Protein AF-0000000072234169 (afdb_homodimer)

Secondary structure (DSSP, 8-state):
-GGGGPPPS-SSB-TTT--BGGGSPTT--S-EEETTSTT---B-HHHHHHHTTT-TTS-EEEEETTTTEEEEE-TGGGT--EE-SGGGSPPTT--SPPEEEEEEETTEEEEEEEE---STTPPPHHHHHHHTTEEES-SSS-SEEEEHHHHHHHHHHHHHT---HHHHHHHHHHHH-SS-GGGSPP-HHHHHHHHHHHHHHHHHHHHT----SSPPTTTT----SSS--TTTTPPTTGGG--GGGGGGGPEEEEEEEESSS-B------TT---TTTTTSSB--HHHHHHHHHHSPPPP----SS----TT---S--SSB-EEEEEEETTSPEEEEEEEEE-SS--HHHHHHHHHHHHGGGTT-SEEEEEETTHHHHTTTHHHIIIIIIHHHHTT-SS-S-----EEEEEB-HHHHTTS-HHHHHHSBTTTSTT-TT--S-HHHHHHHHHGGGHHHHTTS-HHHHHHHHHHHHHHHHHHHHHHHHHHHHHHHHHHHHHHHHHHHHHHHHHHTS-HHHHHHHHHHHHHHHHHHTSGGG-TT---TTS--GGG---HHHHHHHHHHHHHHTT-HHHHHHHHHHHHHHHHHHHHHHHHHHHHHS-S-HHHHHHHHHHHHHHHHHHHHHHHHIIIIIHHHHHHHHHHHHHTT--TT--SS-HHHHHHTT--TTS---SS-TTT----GGGS-HHHHTSGGGHHHHHHHHHHHHHHHHHHHHHHHHHHHHHHHHHHHHHH--S-S--HHHHHHHHHHHHHHHHHHHHHHHHHHHHHHTT--TT-SSS----GGG-------GGG--TTSTT----TTS---GGGGGS-SSHHHHHHHHHHHHHHHHHHHHHHHHHHHHHHHHHHHHHHHHHHHHHHHHHHHHHHHHHHTT-HHHHHHHHHHHHHHHHHHHHHHHHS-GGGGS----/--GGGPPPS-SSB-TTT--BGGGSPTT--S-EEETTSTT---B-HHHHHHHTTT-TTS-EEEEETTTTEEEEE-TGGGT--EE-SGGGSPPTT--SPPEEEEEEETTEEEEEEEE---STTPPPHHHHHHHTTEEES-SSS-SEEEEHHHHHHHHHHHHHS---HHHHHHHHHHHH-SS-GGGSPP-HHHHHHHHHHHHHHHHHHHHT----SSPPTTTT----SSS--TTTTPPTTGGG--GGGGGGGPEEEEEEEESSS-B------TT---TTTTTSSB--HHHHHHHHHHSPPPP----SS----TT---S--SSB-EEEEEEETTSPEEEEEEEEE-SS--HHHHHHHHHHHHGGGTT-SEEEEEETTHHHHTTTHHHIIIIIIHHHHTT-SS-S-----EEEEEB-HHHHTTS-HHHHHHSBTTTSTT-TT--S-HHHHHHHHHGGGHHHHTTS-HHHHHHHHHHHHHHHHHHHHHHHHHHHHHHHHHHHHHHHHHHHHHHHHHHTS-HHHHHHHHHHHHHHHHHHTSGGG-TT---TTS--GGG---HHHHHHHHHHHHHHTT-HHHHHHHHHHHHHHHHHHHHHHHHHHHHHS-S-HHHHHHHHHHHHHHHHHHHHHHHHIIIIIHHHHHHHHHHHHHTT--TT--SS-HHHHHHTT--TTS---S--TTS----GGGS-HHHHTSGGGHHHHHHHHHHHHHHHHHHHHHHHHHHHHHHHHHHHHHH--S-S--HHHHHHHHHHHHHHHHHHHHHHHHHHHHHHTT--TT-SSS----GGG-------GGG--TTSTT----TTS---GGGGGS-SSHHHHHHHHHHHHHHHHHHHHHHHHHHHHHHHHHHHHHHHHHHHHHHHHHHHHHHHHHHTT-HHHHHHHHHHHHHHHHHHHHHHHHS-GGGGS----

Structure (mmCIF, N/CA/C/O backbone):
data_AF-0000000072234169-model_v1
#
loop_
_entity.id
_entity.type
_entity.pdbx_description
1 polymer 'CxC2-like cysteine cluster KDZ transposase-associated domain-containing protein'
#
loop_
_atom_site.group_PDB
_atom_site.id
_atom_site.type_symbol
_atom_site.label_atom_id
_atom_site.label_alt_id
_atom_site.label_comp_id
_atom_site.label_asym_id
_atom_site.label_entity_id
_atom_site.label_seq_id
_atom_site.pdbx_PDB_ins_code
_atom_site.Cartn_x
_atom_site.Cartn_y
_atom_site.Cartn_z
_atom_site.occupancy
_atom_site.B_iso_or_equiv
_atom_site.auth_seq_id
_atom_site.auth_comp_id
_atom_site.auth_asym_id
_atom_site.auth_atom_id
_atom_site.pdbx_PDB_model_num
ATOM 1 N N . MET A 1 1 ? 2.002 -18.478 -27.865 1 85.75 1 MET A N 1
ATOM 2 C CA . MET A 1 1 ? 1.837 -19.131 -26.569 1 85.75 1 MET A CA 1
ATOM 3 C C . MET A 1 1 ? 1.195 -20.505 -26.73 1 85.75 1 MET A C 1
ATOM 5 O O . MET A 1 1 ? 1.569 -21.454 -26.039 1 85.75 1 MET A O 1
ATOM 9 N N . ASP A 1 2 ? 0.266 -20.569 -27.636 1 86.53 2 ASP A N 1
ATOM 10 C CA . ASP A 1 2 ? -0.347 -21.874 -27.866 1 86.53 2 ASP A CA 1
ATOM 11 C C . ASP A 1 2 ? 0.666 -22.864 -28.435 1 86.53 2 ASP A C 1
ATOM 13 O O . ASP A 1 2 ? 0.615 -24.057 -28.13 1 86.53 2 ASP A O 1
ATOM 17 N N . ALA A 1 3 ? 1.554 -22.368 -29.205 1 84.39 3 ALA A N 1
ATOM 18 C CA . ALA A 1 3 ? 2.574 -23.238 -29.785 1 84.39 3 ALA A CA 1
ATOM 19 C C . ALA A 1 3 ? 3.452 -23.853 -28.7 1 84.39 3 ALA A C 1
ATOM 21 O O . ALA A 1 3 ? 3.954 -24.969 -28.857 1 84.39 3 ALA A O 1
ATOM 22 N N . LEU A 1 4 ? 3.594 -23.212 -27.6 1 85.9 4 LEU A N 1
ATOM 23 C CA . LEU A 1 4 ? 4.392 -23.719 -26.488 1 85.9 4 LEU A CA 1
ATOM 24 C C . LEU A 1 4 ? 3.707 -24.91 -25.826 1 85.9 4 LEU A C 1
ATOM 26 O O . LEU A 1 4 ? 4.359 -25.712 -25.154 1 85.9 4 LEU A O 1
ATOM 30 N N . GLU A 1 5 ? 2.387 -25.024 -26.101 1 90.58 5 GLU A N 1
ATOM 31 C CA . GLU A 1 5 ? 1.614 -26.11 -25.504 1 90.58 5 GLU A CA 1
ATOM 32 C C . GLU A 1 5 ? 1.416 -27.255 -26.494 1 90.58 5 GLU A C 1
ATOM 34 O O . GLU A 1 5 ? 0.746 -28.241 -26.183 1 90.58 5 GLU A O 1
ATOM 39 N N . ALA A 1 6 ? 2.085 -27.17 -27.627 1 91.32 6 ALA A N 1
ATOM 40 C CA . ALA A 1 6 ? 1.888 -28.167 -28.677 1 91.32 6 ALA A CA 1
ATOM 41 C C . ALA A 1 6 ? 2.428 -29.528 -28.249 1 91.32 6 ALA A C 1
ATOM 43 O O . ALA A 1 6 ? 3.384 -29.608 -27.473 1 91.32 6 ALA A O 1
ATOM 44 N N . PRO A 1 7 ? 1.748 -30.565 -28.68 1 92.73 7 PRO A N 1
ATOM 45 C CA . PRO A 1 7 ? 2.301 -31.897 -28.426 1 92.73 7 PRO A CA 1
ATOM 46 C C . PRO A 1 7 ? 3.673 -32.098 -29.066 1 92.73 7 PRO A C 1
ATOM 48 O O . PRO A 1 7 ? 3.99 -31.456 -30.07 1 92.73 7 PRO A O 1
ATOM 51 N N . PRO A 1 8 ? 4.474 -32.909 -28.439 1 92.2 8 PRO A N 1
ATOM 52 C CA . PRO A 1 8 ? 5.746 -33.223 -29.094 1 92.2 8 PRO A CA 1
ATOM 53 C C . PRO A 1 8 ? 5.56 -33.891 -30.455 1 92.2 8 PRO A C 1
ATOM 55 O O . PRO A 1 8 ? 4.643 -34.697 -30.631 1 92.2 8 PRO A O 1
ATOM 58 N N . VAL A 1 9 ? 6.424 -33.532 -31.394 1 83.99 9 VAL A N 1
ATOM 59 C CA . VAL A 1 9 ? 6.332 -34.016 -32.768 1 83.99 9 VAL A CA 1
ATOM 60 C C . VAL A 1 9 ? 6.589 -35.521 -32.804 1 83.99 9 VAL A C 1
ATOM 62 O O . VAL A 1 9 ? 5.946 -36.249 -33.563 1 83.99 9 VAL A O 1
ATOM 65 N N . GLN A 1 10 ? 7.599 -35.991 -32.011 1 84.03 10 GLN A N 1
ATOM 66 C CA . GLN A 1 10 ? 7.934 -37.41 -31.978 1 84.03 10 GLN A CA 1
ATOM 67 C C . GLN A 1 10 ? 8.077 -37.908 -30.543 1 84.03 10 GLN A C 1
ATOM 69 O O . GLN A 1 10 ? 8.632 -37.212 -29.69 1 84.03 10 GLN A O 1
ATOM 74 N N . LEU A 1 11 ? 7.39 -39.033 -30.315 1 90.16 11 LEU A N 1
ATOM 75 C CA . LEU A 1 11 ? 7.473 -39.647 -28.994 1 90.16 11 LEU A CA 1
ATOM 76 C C . LEU A 1 11 ? 8.178 -40.997 -29.066 1 90.16 11 LEU A C 1
ATOM 78 O O . LEU A 1 11 ? 7.856 -41.911 -28.303 1 90.16 11 LEU A O 1
ATOM 82 N N . ILE A 1 12 ? 9.136 -40.993 -29.991 1 91.79 12 ILE A N 1
ATOM 83 C CA . ILE A 1 12 ? 9.813 -42.271 -30.176 1 91.79 12 ILE A CA 1
ATOM 84 C C . ILE A 1 12 ? 11.21 -42.208 -29.563 1 91.79 12 ILE A C 1
ATOM 86 O O . ILE A 1 12 ? 11.616 -43.115 -28.832 1 91.79 12 ILE A O 1
ATOM 90 N N . ARG A 1 13 ? 11.917 -41.047 -29.832 1 94.72 13 ARG A N 1
ATOM 91 C CA . ARG A 1 13 ? 13.28 -40.877 -29.339 1 94.72 13 ARG A CA 1
ATOM 92 C C . ARG A 1 13 ? 13.436 -39.549 -28.606 1 94.72 13 ARG A C 1
ATOM 94 O O . ARG A 1 13 ? 12.754 -38.573 -28.927 1 94.72 13 ARG A O 1
ATOM 101 N N . CYS A 1 14 ? 14.296 -39.609 -27.634 1 94.94 14 CYS A N 1
ATOM 102 C CA . CYS A 1 14 ? 14.621 -38.374 -26.929 1 94.94 14 CYS A CA 1
ATOM 103 C C . CYS A 1 14 ? 15.456 -37.449 -27.806 1 94.94 14 CYS A C 1
ATOM 105 O O . CYS A 1 14 ? 16.49 -37.857 -28.338 1 94.94 14 CYS A O 1
ATOM 107 N N . PRO A 1 15 ? 15.074 -36.262 -28.018 1 89.13 15 PRO A N 1
ATOM 108 C CA . PRO A 1 15 ? 15.839 -35.332 -28.852 1 89.13 15 PRO A CA 1
ATOM 109 C C . PRO A 1 15 ? 17.211 -35.007 -28.266 1 89.13 15 PRO A C 1
ATOM 111 O O . PRO A 1 15 ? 18.123 -34.617 -29 1 89.13 15 PRO A O 1
ATOM 114 N N . SER A 1 16 ? 17.391 -35.199 -26.972 1 88.59 16 SER A N 1
ATOM 115 C CA . SER A 1 16 ? 18.638 -34.829 -26.312 1 88.59 16 SER A CA 1
ATOM 116 C C . SER A 1 16 ? 19.645 -35.973 -26.35 1 88.59 16 SER A C 1
ATOM 118 O O . SER A 1 16 ? 20.809 -35.772 -26.705 1 88.59 16 SER A O 1
ATOM 120 N N . CYS A 1 17 ? 19.236 -37.209 -26.027 1 92.55 17 CYS A N 1
ATOM 121 C CA . CYS A 1 17 ? 20.184 -38.315 -25.96 1 92.55 17 CYS A CA 1
ATOM 122 C C . CYS A 1 17 ? 19.969 -39.288 -27.113 1 92.55 17 CYS A C 1
ATOM 124 O O . CYS A 1 17 ? 20.726 -40.247 -27.271 1 92.55 17 CYS A O 1
ATOM 126 N N . ALA A 1 18 ? 18.934 -39.234 -27.871 1 92.56 18 ALA A N 1
ATOM 127 C CA . ALA A 1 18 ? 18.631 -40.012 -29.07 1 92.56 18 ALA A CA 1
ATOM 128 C C . ALA A 1 18 ? 18.248 -41.445 -28.711 1 92.56 18 ALA A C 1
ATOM 130 O O . ALA A 1 18 ? 18.077 -42.288 -29.594 1 92.56 18 ALA A O 1
ATOM 131 N N . GLN A 1 19 ? 18.034 -41.697 -27.456 1 95.45 19 GLN A N 1
ATOM 132 C CA . GLN A 1 19 ? 17.609 -43.028 -27.034 1 95.45 19 GLN A CA 1
ATOM 133 C C . GLN A 1 19 ? 16.098 -43.193 -27.174 1 95.45 19 GLN A C 1
ATOM 135 O O . GLN A 1 19 ? 15.359 -42.206 -27.182 1 95.45 19 GLN A O 1
ATOM 140 N N . LYS A 1 20 ? 15.704 -44.435 -27.249 1 96.26 20 LYS A N 1
ATOM 141 C CA . LYS A 1 20 ? 14.279 -44.72 -27.388 1 96.26 20 LYS A CA 1
ATOM 142 C C . LYS A 1 20 ? 13.545 -44.513 -26.066 1 96.26 20 LYS A C 1
ATOM 144 O O . LYS A 1 20 ? 14.04 -44.904 -25.007 1 96.26 20 LYS A O 1
ATOM 149 N N . LEU A 1 21 ? 12.419 -43.917 -26.147 1 95.89 21 LEU A N 1
ATOM 150 C CA . LEU A 1 21 ? 11.631 -43.63 -24.953 1 95.89 21 LEU A CA 1
ATOM 151 C C . LEU A 1 21 ? 11.1 -44.917 -24.33 1 95.89 21 LEU A C 1
ATOM 153 O O . LEU A 1 21 ? 10.906 -44.989 -23.114 1 95.89 21 LEU A O 1
ATOM 157 N N . CYS A 1 22 ? 10.84 -45.945 -25.139 1 94.01 22 CYS A N 1
ATOM 158 C CA . CYS A 1 22 ? 10.314 -47.218 -24.658 1 94.01 22 CYS A CA 1
ATOM 159 C C . CYS A 1 22 ? 11.295 -47.888 -23.704 1 94.01 22 CYS A C 1
ATOM 161 O O . CYS A 1 22 ? 10.907 -48.748 -22.911 1 94.01 22 CYS A O 1
ATOM 163 N N . ASP A 1 23 ? 12.588 -47.501 -23.759 1 94.06 23 ASP A N 1
ATOM 164 C CA . ASP A 1 23 ? 13.63 -48.096 -22.927 1 94.06 23 ASP A CA 1
ATOM 165 C C . ASP A 1 23 ? 13.737 -47.379 -21.584 1 94.06 23 ASP A C 1
ATOM 167 O O . ASP A 1 23 ? 14.49 -47.804 -20.705 1 94.06 23 ASP A O 1
ATOM 171 N N . LYS A 1 24 ? 13.02 -46.315 -21.482 1 95.42 24 LYS A N 1
ATOM 172 C CA . LYS A 1 24 ? 13.086 -45.542 -20.246 1 95.42 24 LYS A CA 1
ATOM 173 C C . LYS A 1 24 ? 12.17 -46.133 -19.178 1 95.42 24 LYS A C 1
ATOM 175 O O . LYS A 1 24 ? 11.452 -47.102 -19.436 1 95.42 24 LYS A O 1
ATOM 180 N N . LEU A 1 25 ? 12.232 -45.672 -17.899 1 92.48 25 LEU A N 1
ATOM 181 C CA . LEU A 1 25 ? 11.431 -46.15 -16.778 1 92.48 25 LEU A CA 1
ATOM 182 C C . LEU A 1 25 ? 9.947 -46.151 -17.131 1 92.48 25 LEU A C 1
ATOM 184 O O . LEU A 1 25 ? 9.447 -45.197 -17.732 1 92.48 25 LEU A O 1
ATOM 188 N N . PRO A 1 26 ? 9.335 -47.239 -16.714 1 88.13 26 PRO A N 1
ATOM 189 C CA . PRO A 1 26 ? 7.893 -47.308 -16.963 1 88.13 26 PRO A CA 1
ATOM 190 C C . PRO A 1 26 ? 7.126 -46.164 -16.304 1 88.13 26 PRO A C 1
ATOM 192 O O . PRO A 1 26 ? 7.446 -45.768 -15.18 1 88.13 26 PRO A O 1
ATOM 195 N N . GLY A 1 27 ? 6.214 -45.567 -16.877 1 87.32 27 GLY A N 1
ATOM 196 C CA . GLY A 1 27 ? 5.434 -44.454 -16.361 1 87.32 27 GLY A CA 1
ATOM 197 C C . GLY A 1 27 ? 5.942 -43.102 -16.828 1 87.32 27 GLY A C 1
ATOM 198 O O . GLY A 1 27 ? 5.233 -42.098 -16.726 1 87.32 27 GLY A O 1
ATOM 199 N N . TYR A 1 28 ? 7.333 -43.181 -17.294 1 94.32 28 TYR A N 1
ATOM 200 C CA . TYR A 1 28 ? 7.945 -41.929 -17.725 1 94.32 28 TYR A CA 1
ATOM 201 C C . TYR A 1 28 ? 8.466 -42.04 -19.154 1 94.32 28 TYR A C 1
ATOM 203 O O . TYR A 1 28 ? 9.455 -41.397 -19.512 1 94.32 28 TYR A O 1
ATOM 211 N N . ARG A 1 29 ? 7.824 -42.941 -19.934 1 94.72 29 ARG A N 1
ATOM 212 C CA . ARG A 1 29 ? 8.202 -43.126 -21.331 1 94.72 29 ARG A CA 1
ATOM 213 C C . ARG A 1 29 ? 7.603 -42.033 -22.209 1 94.72 29 ARG A C 1
ATOM 215 O O . ARG A 1 29 ? 6.851 -42.322 -23.143 1 94.72 29 ARG A O 1
ATOM 222 N N . THR A 1 30 ? 7.91 -40.785 -21.862 1 96.12 30 THR A N 1
ATOM 223 C CA . THR A 1 30 ? 7.43 -39.584 -22.536 1 96.12 30 THR A CA 1
ATOM 224 C C . THR A 1 30 ? 8.489 -38.486 -22.505 1 96.12 30 THR A C 1
ATOM 226 O O . THR A 1 30 ? 9.651 -38.746 -22.187 1 96.12 30 THR A O 1
ATOM 229 N N . LEU A 1 31 ? 8.115 -37.329 -22.94 1 96.04 31 LEU A N 1
ATOM 230 C CA . LEU A 1 31 ? 9.047 -36.207 -22.987 1 96.04 31 LEU A CA 1
ATOM 231 C C . LEU A 1 31 ? 8.69 -35.159 -21.937 1 96.04 31 LEU A C 1
ATOM 233 O O . LEU A 1 31 ? 7.537 -35.073 -21.507 1 96.04 31 LEU A O 1
ATOM 237 N N . PHE A 1 32 ? 9.761 -34.474 -21.49 1 94.88 32 PHE A N 1
ATOM 238 C CA . PHE A 1 32 ? 9.664 -33.444 -20.462 1 94.88 32 PHE A CA 1
ATOM 239 C C . PHE A 1 32 ? 10.204 -32.115 -20.975 1 94.88 32 PHE A C 1
ATOM 241 O O . PHE A 1 32 ? 11.027 -32.086 -21.892 1 94.88 32 PHE A O 1
ATOM 248 N N . ARG A 1 33 ? 9.726 -31.117 -20.47 1 92.47 33 ARG A N 1
ATOM 249 C CA . ARG A 1 33 ? 10.273 -29.786 -20.711 1 92.47 33 ARG A CA 1
ATOM 250 C C . ARG A 1 33 ? 10.286 -28.958 -19.43 1 92.47 33 ARG A C 1
ATOM 252 O O . ARG A 1 33 ? 9.536 -29.243 -18.494 1 92.47 33 ARG A O 1
ATOM 259 N N . CYS A 1 34 ? 11.189 -28.079 -19.321 1 92.57 34 CYS A N 1
ATOM 260 C CA . CYS A 1 34 ? 11.327 -27.237 -18.138 1 92.57 34 CYS A CA 1
ATOM 261 C C . CYS A 1 34 ? 10.811 -25.829 -18.408 1 92.57 34 CYS A C 1
ATOM 263 O O . CYS A 1 34 ? 11.167 -25.215 -19.416 1 92.57 34 CYS A O 1
ATOM 265 N N . GLN A 1 35 ? 9.999 -25.25 -17.58 1 89.72 35 GLN A N 1
ATOM 266 C CA . GLN A 1 35 ? 9.432 -23.913 -17.724 1 89.72 35 GLN A CA 1
ATOM 267 C C . GLN A 1 35 ? 10.466 -22.839 -17.398 1 89.72 35 GLN A C 1
ATOM 269 O O . GLN A 1 35 ? 10.354 -21.701 -17.859 1 89.72 35 GLN A O 1
ATOM 274 N N . ASP A 1 36 ? 11.483 -23.222 -16.66 1 90.2 36 ASP A N 1
ATOM 275 C CA . ASP A 1 36 ? 12.462 -22.242 -16.2 1 90.2 36 ASP A CA 1
ATOM 276 C C . ASP A 1 36 ? 13.661 -22.179 -17.144 1 90.2 36 ASP A C 1
ATOM 278 O O . ASP A 1 36 ? 14.531 -21.319 -16.994 1 90.2 36 ASP A O 1
ATOM 282 N N . CYS A 1 37 ? 13.599 -23.038 -18.129 1 88.38 37 CYS A N 1
ATOM 283 C CA . CYS A 1 37 ? 14.636 -23.023 -19.155 1 88.38 37 CYS A CA 1
ATOM 284 C C . CYS A 1 37 ? 14.105 -22.441 -20.459 1 88.38 37 CYS A C 1
ATOM 286 O O . CYS A 1 37 ? 13.181 -22.994 -21.059 1 88.38 37 CYS A O 1
ATOM 288 N N . PRO A 1 38 ? 14.543 -21.322 -20.884 1 78.77 38 PRO A N 1
ATOM 289 C CA . PRO A 1 38 ? 13.97 -20.618 -22.033 1 78.77 38 PRO A CA 1
ATOM 290 C C . PRO A 1 38 ? 13.976 -21.463 -23.305 1 78.77 38 PRO A C 1
ATOM 292 O O . PRO A 1 38 ? 13.074 -21.338 -24.138 1 78.77 38 PRO A O 1
ATOM 295 N N . LEU A 1 39 ? 14.907 -22.277 -23.689 1 76.31 39 LEU A N 1
ATOM 296 C CA . LEU A 1 39 ? 14.985 -22.979 -24.966 1 76.31 39 LEU A CA 1
ATOM 297 C C . LEU A 1 39 ? 14.017 -24.157 -24.998 1 76.31 39 LEU A C 1
ATOM 299 O O . LEU A 1 39 ? 13.665 -24.647 -26.074 1 76.31 39 LEU A O 1
ATOM 303 N N . GLY A 1 40 ? 13.291 -24.438 -23.908 1 72.35 40 GLY A N 1
ATOM 304 C CA . GLY A 1 40 ? 12.275 -25.473 -23.807 1 72.35 40 GLY A CA 1
ATOM 305 C C . GLY A 1 40 ? 12.672 -26.767 -24.493 1 72.35 40 GLY A C 1
ATOM 306 O O . GLY A 1 40 ? 11.866 -27.372 -25.203 1 72.35 40 GLY A O 1
ATOM 307 N N . CYS A 1 41 ? 13.861 -27.189 -24.293 1 83.57 41 CYS A N 1
ATOM 308 C CA . CYS A 1 41 ? 14.33 -28.426 -24.907 1 83.57 41 CYS A CA 1
ATOM 309 C C . CYS A 1 41 ? 13.608 -29.633 -24.322 1 83.57 41 CYS A C 1
ATOM 311 O O . CYS A 1 41 ? 13.412 -29.717 -23.108 1 83.57 41 CYS A O 1
ATOM 313 N N . LEU A 1 42 ? 13.122 -30.458 -25.238 1 91.75 42 LEU A N 1
ATOM 314 C CA . LEU A 1 42 ? 12.443 -31.675 -24.806 1 91.75 42 LEU A CA 1
ATOM 315 C C . LEU A 1 42 ? 13.451 -32.741 -24.389 1 91.75 42 LEU A C 1
ATOM 317 O O . LEU A 1 42 ? 14.496 -32.896 -25.025 1 91.75 42 LEU A O 1
ATOM 321 N N . LYS A 1 43 ? 13.149 -33.379 -23.278 1 94.25 43 LYS A N 1
ATOM 322 C CA . LYS A 1 43 ? 14.074 -34.359 -22.717 1 94.25 43 LYS A CA 1
ATOM 323 C C . LYS A 1 43 ? 13.328 -35.583 -22.194 1 94.25 43 LYS A C 1
ATOM 325 O O . LYS A 1 43 ? 12.135 -35.508 -21.894 1 94.25 43 LYS A O 1
ATOM 330 N N . CYS A 1 44 ? 14.067 -36.704 -22.202 1 96.47 44 CYS A N 1
ATOM 331 C CA . CYS A 1 44 ? 13.525 -37.878 -21.527 1 96.47 44 CYS A CA 1
ATOM 332 C C . CYS A 1 44 ? 13.767 -37.803 -20.025 1 96.47 44 CYS A C 1
ATOM 334 O O . CYS A 1 44 ? 14.385 -36.855 -19.537 1 96.47 44 CYS A O 1
ATOM 336 N N . ILE A 1 45 ? 13.327 -38.756 -19.288 1 96.49 45 ILE A N 1
ATOM 337 C CA . ILE A 1 45 ? 13.406 -38.736 -17.831 1 96.49 45 ILE A CA 1
ATOM 338 C C . ILE A 1 45 ? 14.869 -38.721 -17.394 1 96.49 45 ILE A C 1
ATOM 340 O O . ILE A 1 45 ? 15.238 -37.998 -16.465 1 96.49 45 ILE A O 1
ATOM 344 N N . ASP A 1 46 ? 15.778 -39.42 -18.095 1 95.73 46 ASP A N 1
ATOM 345 C CA . ASP A 1 46 ? 17.188 -39.489 -17.723 1 95.73 46 ASP A CA 1
ATOM 346 C C . ASP A 1 46 ? 17.891 -38.159 -17.986 1 95.73 46 ASP A C 1
ATOM 348 O O . ASP A 1 46 ? 18.702 -37.709 -17.174 1 95.73 46 ASP A O 1
ATOM 352 N N . CYS A 1 47 ? 17.519 -37.596 -19.111 1 94.21 47 CYS A N 1
ATOM 353 C CA . CYS A 1 47 ? 18.14 -36.332 -19.494 1 94.21 47 CYS A CA 1
ATOM 354 C C . CYS A 1 47 ? 17.709 -35.208 -18.56 1 94.21 47 CYS A C 1
ATOM 356 O O . CYS A 1 47 ? 18.51 -34.334 -18.223 1 94.21 47 CYS A O 1
ATOM 358 N N . VAL A 1 48 ? 16.474 -35.224 -18.13 1 94.57 48 VAL A N 1
ATOM 359 C CA . VAL A 1 48 ? 15.965 -34.175 -17.252 1 94.57 48 VAL A CA 1
ATOM 360 C C . VAL A 1 48 ? 16.598 -34.306 -15.869 1 94.57 48 VAL A C 1
ATOM 362 O O . VAL A 1 48 ? 17.006 -33.308 -15.269 1 94.57 48 VAL A O 1
ATOM 365 N N . LEU A 1 49 ? 16.705 -35.516 -15.364 1 93.71 49 LEU A N 1
ATOM 366 C CA . LEU A 1 49 ? 17.295 -35.739 -14.048 1 93.71 49 LEU A CA 1
ATOM 367 C C . LEU A 1 49 ? 18.768 -35.346 -14.039 1 93.71 49 LEU A C 1
ATOM 369 O O . LEU A 1 49 ? 19.252 -34.759 -13.069 1 93.71 49 LEU A O 1
ATOM 373 N N . SER A 1 50 ? 19.403 -35.595 -15.134 1 89.97 50 SER A N 1
ATOM 374 C CA . SER A 1 50 ? 20.825 -35.282 -15.229 1 89.97 50 SER A CA 1
ATOM 375 C C . SER A 1 50 ? 21.054 -33.779 -15.344 1 89.97 50 SER A C 1
ATOM 377 O O . SER A 1 50 ? 21.944 -33.229 -14.693 1 89.97 50 SER A O 1
ATOM 379 N N . SER A 1 51 ? 20.285 -33.164 -16.155 1 88.51 51 SER A N 1
ATOM 380 C CA . SER A 1 51 ? 20.508 -31.75 -16.434 1 88.51 51 SER A CA 1
ATOM 381 C C . SER A 1 51 ? 19.992 -30.873 -15.298 1 88.51 51 SER A C 1
ATOM 383 O O . SER A 1 51 ? 20.39 -29.713 -15.172 1 88.51 51 SER A O 1
ATOM 385 N N . HIS A 1 52 ? 19.091 -31.413 -14.414 1 90.53 52 HIS A N 1
ATOM 386 C CA . HIS A 1 52 ? 18.463 -30.576 -13.398 1 90.53 52 HIS A CA 1
ATOM 387 C C . HIS A 1 52 ? 18.82 -31.053 -11.994 1 90.53 52 HIS A C 1
ATOM 389 O O . HIS A 1 52 ? 18.173 -30.665 -11.018 1 90.53 52 HIS A O 1
ATOM 395 N N . GLY A 1 53 ? 19.844 -31.833 -11.912 1 85.11 53 GLY A N 1
ATOM 396 C CA . GLY A 1 53 ? 20.302 -32.277 -10.606 1 85.11 53 GLY A CA 1
ATOM 397 C C . GLY A 1 53 ? 20.773 -31.139 -9.72 1 85.11 53 GLY A C 1
ATOM 398 O O . GLY A 1 53 ? 20.613 -31.189 -8.499 1 85.11 53 GLY A O 1
ATOM 399 N N . GLU A 1 54 ? 21.319 -30.137 -10.369 1 86.11 54 GLU A N 1
ATOM 400 C CA . GLU A 1 54 ? 21.827 -28.99 -9.622 1 86.11 54 GLU A CA 1
ATOM 401 C C . GLU A 1 54 ? 20.757 -27.914 -9.467 1 86.11 54 GLU A C 1
ATOM 403 O O . GLU A 1 54 ? 20.991 -26.885 -8.831 1 86.11 54 GLU A O 1
ATOM 408 N N . ARG A 1 55 ? 19.578 -28.202 -10.024 1 88.07 55 ARG A N 1
ATOM 409 C CA . ARG A 1 55 ? 18.46 -27.268 -9.936 1 88.07 55 ARG A CA 1
ATOM 410 C C . ARG A 1 55 ? 17.158 -28.001 -9.63 1 88.07 55 ARG A C 1
ATOM 412 O O . ARG A 1 55 ? 16.216 -27.962 -10.425 1 88.07 55 ARG A O 1
ATOM 419 N N . PRO A 1 56 ? 17.183 -28.51 -8.53 1 90.81 56 PRO A N 1
ATOM 420 C CA . PRO A 1 56 ? 16.056 -29.386 -8.202 1 90.81 56 PRO A CA 1
ATOM 421 C C . PRO A 1 56 ? 14.733 -28.631 -8.093 1 90.81 56 PRO A C 1
ATOM 423 O O . PRO A 1 56 ? 13.666 -29.25 -8.054 1 90.81 56 PRO A O 1
ATOM 426 N N . PHE A 1 57 ? 14.783 -27.3 -8.143 1 91.38 57 PHE A N 1
ATOM 427 C CA . PHE A 1 57 ? 13.568 -26.542 -7.867 1 91.38 57 PHE A CA 1
ATOM 428 C C . PHE A 1 57 ? 12.921 -26.066 -9.163 1 91.38 57 PHE A C 1
ATOM 430 O O . PHE A 1 57 ? 11.9 -25.376 -9.136 1 91.38 57 PHE A O 1
ATOM 437 N N . ASP A 1 58 ? 13.451 -26.409 -10.318 1 92.27 58 ASP A N 1
ATOM 438 C CA . ASP A 1 58 ? 12.892 -26.003 -11.604 1 92.27 58 ASP A CA 1
ATOM 439 C C . ASP A 1 58 ? 11.504 -26.602 -11.814 1 92.27 58 ASP A C 1
ATOM 441 O O . ASP A 1 58 ? 11.193 -27.665 -11.272 1 92.27 58 ASP A O 1
ATOM 445 N N . ARG A 1 59 ? 10.75 -26.001 -12.562 1 92.29 59 ARG A N 1
ATOM 446 C CA . ARG A 1 59 ? 9.39 -26.437 -12.863 1 92.29 59 ARG A CA 1
ATOM 447 C C . ARG A 1 59 ? 9.352 -27.269 -14.14 1 92.29 59 ARG A C 1
ATOM 449 O O . ARG A 1 59 ? 9.465 -26.729 -15.243 1 92.29 59 ARG A O 1
ATOM 456 N N . ILE A 1 60 ? 9.023 -28.489 -13.884 1 94.74 60 ILE A N 1
ATOM 457 C CA . ILE A 1 60 ? 9.083 -29.442 -14.987 1 94.74 60 ILE A CA 1
ATOM 458 C C . ILE A 1 60 ? 7.669 -29.826 -15.416 1 94.74 60 ILE A C 1
ATOM 460 O O . ILE A 1 60 ? 6.774 -29.959 -14.577 1 94.74 60 ILE A O 1
ATOM 464 N N . LEU A 1 61 ? 7.454 -29.921 -16.729 1 94.6 61 LEU A N 1
ATOM 465 C CA . LEU A 1 61 ? 6.204 -30.395 -17.312 1 94.6 61 LEU A CA 1
ATOM 466 C C . LEU A 1 61 ? 6.409 -31.725 -18.03 1 94.6 61 LEU A C 1
ATOM 468 O O . LEU A 1 61 ? 7.441 -31.937 -18.669 1 94.6 61 LEU A O 1
ATOM 472 N N . MET A 1 62 ? 5.511 -32.624 -17.875 1 96.45 62 MET A N 1
ATOM 473 C CA . MET A 1 62 ? 5.514 -33.932 -18.526 1 96.45 62 MET A CA 1
ATOM 474 C C . MET A 1 62 ? 4.358 -34.051 -19.514 1 96.45 62 MET A C 1
ATOM 476 O O . MET A 1 62 ? 3.221 -33.702 -19.191 1 96.45 62 MET A O 1
ATOM 480 N N . TRP A 1 63 ? 4.665 -34.479 -20.675 1 95.84 63 TRP A N 1
ATOM 481 C CA . TRP A 1 63 ? 3.578 -34.718 -21.619 1 95.84 63 TRP A CA 1
ATOM 482 C C . TRP A 1 63 ? 2.794 -35.97 -21.242 1 95.84 63 TRP A C 1
ATOM 484 O O . TRP A 1 63 ? 3.35 -37.07 -21.204 1 95.84 63 TRP A O 1
ATOM 494 N N . ASP A 1 64 ? 1.568 -35.79 -20.923 1 94.53 64 ASP A N 1
ATOM 495 C CA . ASP A 1 64 ? 0.681 -36.912 -20.635 1 94.53 64 ASP A CA 1
ATOM 496 C C . ASP A 1 64 ? -0.008 -37.407 -21.905 1 94.53 64 ASP A C 1
ATOM 498 O O . ASP A 1 64 ? -0.963 -36.79 -22.381 1 94.53 64 ASP A O 1
ATOM 502 N N . ALA A 1 65 ? 0.373 -38.491 -22.365 1 91.03 65 ALA A N 1
ATOM 503 C CA . ALA A 1 65 ? -0.132 -39.018 -23.63 1 91.03 65 ALA A CA 1
ATOM 504 C C . ALA A 1 65 ? -1.609 -39.388 -23.519 1 91.03 65 ALA A C 1
ATOM 506 O O . ALA A 1 65 ? -2.341 -39.35 -24.511 1 91.03 65 ALA A O 1
ATOM 507 N N . THR A 1 66 ? -2.066 -39.732 -22.369 1 91.84 66 THR A N 1
ATOM 508 C CA . THR A 1 66 ? -3.46 -40.104 -22.158 1 91.84 66 THR A CA 1
ATOM 509 C C . THR A 1 66 ? -4.352 -38.866 -22.127 1 91.84 66 THR A C 1
ATOM 511 O O . THR A 1 66 ? -5.38 -38.817 -22.806 1 91.84 66 THR A O 1
ATOM 514 N N . LYS A 1 67 ? -3.934 -37.865 -21.439 1 93.93 67 LYS A N 1
ATOM 515 C CA . LYS A 1 67 ? -4.734 -36.652 -21.296 1 93.93 67 LYS A CA 1
ATOM 516 C C . LYS A 1 67 ? -4.451 -35.67 -22.429 1 93.93 67 LYS A C 1
ATOM 518 O O . LYS A 1 67 ? -5.262 -34.784 -22.707 1 93.93 67 LYS A O 1
ATOM 523 N N . GLN A 1 68 ? -3.294 -35.768 -23.073 1 94.64 68 GLN A N 1
ATOM 524 C CA . GLN A 1 68 ? -2.909 -35.018 -24.263 1 94.64 68 GLN A CA 1
ATOM 525 C C . GLN A 1 68 ? -2.674 -33.546 -23.933 1 94.64 68 GLN A C 1
ATOM 527 O O . GLN A 1 68 ? -3.151 -32.661 -24.646 1 94.64 68 GLN A O 1
ATOM 532 N N . PHE A 1 69 ? -2.079 -33.26 -22.813 1 96.08 69 PHE A N 1
ATOM 533 C CA . PHE A 1 69 ? -1.574 -31.937 -22.464 1 96.08 69 PHE A CA 1
ATOM 534 C C . PHE A 1 69 ? -0.429 -32.041 -21.463 1 96.08 69 PHE A C 1
ATOM 536 O O . PHE A 1 69 ? -0.161 -33.119 -20.929 1 96.08 69 PHE A O 1
ATOM 543 N N . TRP A 1 70 ? 0.306 -30.989 -21.234 1 94.72 70 TRP A N 1
ATOM 544 C CA . TRP A 1 70 ? 1.461 -30.949 -20.343 1 94.72 70 TRP A CA 1
ATOM 545 C C . TRP A 1 70 ? 1.021 -30.853 -18.886 1 94.72 70 TRP A C 1
ATOM 547 O O . TRP A 1 70 ? 0.198 -30.006 -18.534 1 94.72 70 TRP A O 1
ATOM 557 N N . GLN A 1 71 ? 1.595 -31.714 -18.065 1 93.87 71 GLN A N 1
ATOM 558 C CA . GLN A 1 71 ? 1.272 -31.732 -16.642 1 93.87 71 GLN A CA 1
ATOM 559 C C . GLN A 1 71 ? 2.494 -31.387 -15.796 1 93.87 71 GLN A C 1
ATOM 561 O O . GLN A 1 71 ? 3.613 -31.791 -16.119 1 93.87 71 GLN A O 1
ATOM 566 N N . ARG A 1 72 ? 2.213 -30.78 -14.732 1 92.01 72 ARG A N 1
ATOM 567 C CA . ARG A 1 72 ? 3.293 -30.432 -13.814 1 92.01 72 ARG A CA 1
ATOM 568 C C . ARG A 1 72 ? 3.8 -31.664 -13.073 1 92.01 72 ARG A C 1
ATOM 570 O O . ARG A 1 72 ? 3.009 -32.515 -12.659 1 92.01 72 ARG A O 1
ATOM 577 N N . ILE A 1 73 ? 5.094 -31.77 -13.007 1 93.94 73 ILE A N 1
ATOM 578 C CA . ILE A 1 73 ? 5.75 -32.828 -12.246 1 93.94 73 ILE A CA 1
ATOM 579 C C . ILE A 1 73 ? 7.031 -32.289 -11.614 1 93.94 73 ILE A C 1
ATOM 581 O O . ILE A 1 73 ? 7.65 -31.362 -12.142 1 93.94 73 ILE A O 1
ATOM 585 N N . THR A 1 74 ? 7.383 -32.758 -10.444 1 93.03 74 THR A N 1
ATOM 586 C CA . THR A 1 74 ? 8.596 -32.299 -9.778 1 93.03 74 THR A CA 1
ATOM 587 C C . THR A 1 74 ? 9.684 -33.367 -9.838 1 93.03 74 THR A C 1
ATOM 589 O O . THR A 1 74 ? 9.395 -34.543 -10.067 1 93.03 74 THR A O 1
ATOM 592 N N . LEU A 1 75 ? 10.934 -32.97 -9.698 1 94.29 75 LEU A N 1
ATOM 593 C CA . LEU A 1 75 ? 12.056 -33.901 -9.756 1 94.29 75 LEU A CA 1
ATOM 594 C C . LEU A 1 75 ? 11.936 -34.965 -8.671 1 94.29 75 LEU A C 1
ATOM 596 O O . LEU A 1 75 ? 12.196 -36.144 -8.92 1 94.29 75 LEU A O 1
ATOM 600 N N . PRO A 1 76 ? 11.468 -34.556 -7.49 1 93.18 76 PRO A N 1
ATOM 601 C CA . PRO A 1 76 ? 11.312 -35.577 -6.45 1 93.18 76 PRO A CA 1
ATOM 602 C C . PRO A 1 76 ? 10.277 -36.638 -6.816 1 93.18 76 PRO A C 1
ATOM 604 O O . PRO A 1 76 ? 10.444 -37.812 -6.476 1 93.18 76 PRO A O 1
ATOM 607 N N . GLN A 1 77 ? 9.231 -36.266 -7.516 1 92.51 77 GLN A N 1
ATOM 608 C CA . GLN A 1 77 ? 8.213 -37.22 -7.943 1 92.51 77 GLN A CA 1
ATOM 609 C C . GLN A 1 77 ? 8.782 -38.22 -8.946 1 92.51 77 GLN A C 1
ATOM 611 O O . GLN A 1 77 ? 8.252 -39.322 -9.1 1 92.51 77 GLN A O 1
ATOM 616 N N . MET A 1 78 ? 9.942 -37.803 -9.566 1 94.08 78 MET A N 1
ATOM 617 C CA . MET A 1 78 ? 10.599 -38.661 -10.547 1 94.08 78 MET A CA 1
ATOM 618 C C . MET A 1 78 ? 11.727 -39.459 -9.904 1 94.08 78 MET A C 1
ATOM 620 O O . MET A 1 78 ? 12.529 -40.083 -10.602 1 94.08 78 MET A O 1
ATOM 624 N N . GLY A 1 79 ? 11.816 -39.285 -8.593 1 91.24 79 GLY A N 1
ATOM 625 C CA . GLY A 1 79 ? 12.75 -40.125 -7.86 1 91.24 79 GLY A CA 1
ATOM 626 C C . GLY A 1 79 ? 14.011 -39.392 -7.443 1 91.24 79 GLY A C 1
ATOM 627 O O . GLY A 1 79 ? 14.925 -39.993 -6.874 1 91.24 79 GLY A O 1
ATOM 628 N N . TYR A 1 80 ? 14.12 -38.125 -7.683 1 93.77 80 TYR A N 1
ATOM 629 C CA . TYR A 1 80 ? 15.3 -37.353 -7.31 1 93.77 80 TYR A CA 1
ATOM 630 C C . TYR A 1 80 ? 15.382 -37.178 -5.799 1 93.77 80 TYR A C 1
ATOM 632 O O . TYR A 1 80 ? 14.369 -36.929 -5.14 1 93.77 80 TYR A O 1
ATOM 640 N N . VAL A 1 81 ? 16.573 -37.353 -5.211 1 94.02 81 VAL A N 1
ATOM 641 C CA . VAL A 1 81 ? 16.863 -37.11 -3.801 1 94.02 81 VAL A CA 1
ATOM 642 C C . VAL A 1 81 ? 17.977 -36.073 -3.674 1 94.02 81 VAL A C 1
ATOM 644 O O . VAL A 1 81 ? 19.015 -36.185 -4.329 1 94.02 81 VAL A O 1
ATOM 647 N N . PHE A 1 82 ? 17.742 -35.093 -2.915 1 94.12 82 PHE A N 1
ATOM 648 C CA . PHE A 1 82 ? 18.71 -34.019 -2.724 1 94.12 82 PHE A CA 1
ATOM 649 C C . PHE A 1 82 ? 19.778 -34.426 -1.716 1 94.12 82 PHE A C 1
ATOM 651 O O . PHE A 1 82 ? 19.505 -34.516 -0.517 1 94.12 82 PHE A O 1
ATOM 658 N N . ASN A 1 83 ? 20.993 -34.687 -2.196 1 91.59 83 ASN A N 1
ATOM 659 C CA . ASN A 1 83 ? 22.104 -35.105 -1.348 1 91.59 83 ASN A CA 1
ATOM 660 C C . ASN A 1 83 ? 22.952 -33.915 -0.907 1 91.59 83 ASN A C 1
ATOM 662 O O . ASN A 1 83 ? 23.467 -33.171 -1.743 1 91.59 83 ASN A O 1
ATOM 666 N N . LEU A 1 84 ? 23.009 -33.861 0.436 1 89.88 84 LEU A N 1
ATOM 667 C CA . LEU A 1 84 ? 23.823 -32.773 0.968 1 89.88 84 LEU A CA 1
ATOM 668 C C . LEU A 1 84 ? 25.258 -33.232 1.201 1 89.88 84 LEU A C 1
ATOM 670 O O . LEU A 1 84 ? 25.493 -34.38 1.584 1 89.88 84 LEU A O 1
ATOM 674 N N . GLY A 1 85 ? 26.163 -32.575 0.824 1 80.07 85 GLY A N 1
ATOM 675 C CA . GLY A 1 85 ? 27.571 -32.891 1.001 1 80.07 85 GLY A CA 1
ATOM 676 C C . GLY A 1 85 ? 28.217 -33.464 -0.247 1 80.07 85 GLY A C 1
ATOM 677 O O . GLY A 1 85 ? 27.531 -33.756 -1.228 1 80.07 85 GLY A O 1
ATOM 678 N N . HIS A 1 86 ? 29.371 -33.554 -0.261 1 79.71 86 HIS A N 1
ATOM 679 C CA . HIS A 1 86 ? 30.204 -34.176 -1.285 1 79.71 86 HIS A CA 1
ATOM 680 C C . HIS A 1 86 ? 29.822 -33.688 -2.678 1 79.71 86 HIS A C 1
ATOM 682 O O . HIS A 1 86 ? 29.643 -34.493 -3.595 1 79.71 86 HIS A O 1
ATOM 688 N N . GLY A 1 87 ? 29.422 -32.475 -2.877 1 74.33 87 GLY A N 1
ATOM 689 C CA . GLY A 1 87 ? 29.088 -31.892 -4.166 1 74.33 87 GLY A CA 1
ATOM 690 C C . GLY A 1 87 ? 27.786 -32.419 -4.74 1 74.33 87 GLY A C 1
ATOM 691 O O . GLY A 1 87 ? 27.649 -32.555 -5.958 1 74.33 87 GLY A O 1
ATOM 692 N N . GLY A 1 88 ? 26.852 -32.918 -3.882 1 79.39 88 GLY A N 1
ATOM 693 C CA . GLY A 1 88 ? 25.559 -33.398 -4.343 1 79.39 88 GLY A CA 1
ATOM 694 C C . GLY A 1 88 ? 25.492 -34.909 -4.464 1 79.39 88 GLY A C 1
ATOM 695 O O . GLY A 1 88 ? 24.434 -35.466 -4.765 1 79.39 88 GLY A O 1
ATOM 696 N N . ARG A 1 89 ? 26.606 -35.559 -4.171 1 83.41 89 ARG A N 1
ATOM 697 C CA . ARG A 1 89 ? 26.621 -37.018 -4.209 1 83.41 89 ARG A CA 1
ATOM 698 C C . ARG A 1 89 ? 26.245 -37.604 -2.852 1 83.41 89 ARG A C 1
ATOM 700 O O . ARG A 1 89 ? 26.451 -36.968 -1.816 1 83.41 89 ARG A O 1
ATOM 707 N N . GLN A 1 90 ? 25.794 -38.717 -3.017 1 88.1 90 GLN A N 1
ATOM 708 C CA . GLN A 1 90 ? 25.366 -39.367 -1.783 1 88.1 90 GLN A CA 1
ATOM 709 C C . GLN A 1 90 ? 26.561 -39.713 -0.9 1 88.1 90 GLN A C 1
ATOM 711 O O . GLN A 1 90 ? 27.589 -40.181 -1.393 1 88.1 90 GLN A O 1
ATOM 716 N N . CYS A 1 91 ? 26.395 -39.337 0.319 1 89.04 91 CYS A N 1
ATOM 717 C CA . CYS A 1 91 ? 27.397 -39.695 1.317 1 89.04 91 CYS A CA 1
ATOM 718 C C . CYS A 1 91 ? 27.416 -41.2 1.555 1 89.04 91 CYS A C 1
ATOM 720 O O . CYS A 1 91 ? 26.368 -41.813 1.767 1 89.04 91 CYS A O 1
ATOM 722 N N . MET A 1 92 ? 28.548 -41.816 1.603 1 86.66 92 MET A N 1
ATOM 723 C CA . MET A 1 92 ? 28.689 -43.261 1.76 1 86.66 92 MET A CA 1
ATOM 724 C C . MET A 1 92 ? 28.289 -43.697 3.166 1 86.66 92 MET A C 1
ATOM 726 O O . MET A 1 92 ? 27.893 -44.844 3.376 1 86.66 92 MET A O 1
ATOM 730 N N . ASN A 1 93 ? 28.353 -42.821 4.074 1 87.05 93 ASN A N 1
ATOM 731 C CA . ASN A 1 93 ? 28.094 -43.146 5.472 1 87.05 93 ASN A CA 1
ATOM 732 C C . ASN A 1 93 ? 26.624 -42.944 5.831 1 87.05 93 ASN A C 1
ATOM 734 O O . ASN A 1 93 ? 26.212 -43.225 6.958 1 87.05 93 ASN A O 1
ATOM 738 N N . THR A 1 94 ? 25.905 -42.411 4.832 1 83.17 94 THR A N 1
ATOM 739 C CA . THR A 1 94 ? 24.514 -42.112 5.152 1 83.17 94 THR A CA 1
ATOM 740 C C . THR A 1 94 ? 23.676 -43.387 5.165 1 83.17 94 THR A C 1
ATOM 742 O O . THR A 1 94 ? 23.618 -44.109 4.168 1 83.17 94 THR A O 1
ATOM 745 N N . SER A 1 95 ? 23.065 -43.814 6.35 1 77.73 95 SER A N 1
ATOM 746 C CA . SER A 1 95 ? 22.233 -45.006 6.476 1 77.73 95 SER A CA 1
ATOM 747 C C . SER A 1 95 ? 20.769 -44.638 6.69 1 77.73 95 SER A C 1
ATOM 749 O O . SER A 1 95 ? 19.888 -45.495 6.597 1 77.73 95 SER A O 1
ATOM 751 N N . SER A 1 96 ? 20.511 -43.407 6.883 1 80.85 96 SER A N 1
ATOM 752 C CA . SER A 1 96 ? 19.152 -42.984 7.205 1 80.85 96 SER A CA 1
ATOM 753 C C . SER A 1 96 ? 18.343 -42.714 5.94 1 80.85 96 SER A C 1
ATOM 755 O O . SER A 1 96 ? 18.911 -42.485 4.871 1 80.85 96 SER A O 1
ATOM 757 N N . ASP A 1 97 ? 17.028 -42.886 6.049 1 89.42 97 ASP A N 1
ATOM 758 C CA . ASP A 1 97 ? 16.102 -42.53 4.979 1 89.42 97 ASP A CA 1
ATOM 759 C C . ASP A 1 97 ? 16.08 -41.021 4.751 1 89.42 97 ASP A C 1
ATOM 761 O O . ASP A 1 97 ? 16.382 -40.246 5.661 1 89.42 97 ASP A O 1
ATOM 765 N N . PRO A 1 98 ? 15.837 -40.687 3.535 1 93.97 98 PRO A N 1
ATOM 766 C CA . PRO A 1 98 ? 15.72 -39.251 3.267 1 93.97 98 PRO A CA 1
ATOM 767 C C . PRO A 1 98 ? 14.63 -38.582 4.101 1 93.97 98 PRO A C 1
ATOM 769 O O . PRO A 1 98 ? 13.587 -39.187 4.36 1 93.97 98 PRO A O 1
ATOM 772 N N . ARG A 1 99 ? 14.855 -37.473 4.579 1 93.74 99 ARG A N 1
ATOM 773 C CA . ARG A 1 99 ? 13.866 -36.671 5.292 1 93.74 99 ARG A CA 1
ATOM 774 C C . ARG A 1 99 ? 13.021 -35.853 4.322 1 93.74 99 ARG A C 1
ATOM 776 O O . ARG A 1 99 ? 13.558 -35.126 3.483 1 93.74 99 ARG A O 1
ATOM 783 N N . ASP A 1 100 ? 11.719 -35.999 4.448 1 93.72 100 ASP A N 1
ATOM 784 C CA . ASP A 1 100 ? 10.825 -35.193 3.621 1 93.72 100 ASP A CA 1
ATOM 785 C C . ASP A 1 100 ? 10.724 -33.765 4.152 1 93.72 100 ASP A C 1
ATOM 787 O O . ASP A 1 100 ? 10.216 -33.542 5.253 1 93.72 100 ASP A O 1
ATOM 791 N N . MET A 1 101 ? 11.204 -32.856 3.341 1 95.39 101 MET A N 1
ATOM 792 C CA . MET A 1 101 ? 11.204 -31.459 3.765 1 95.39 101 MET A CA 1
ATOM 793 C C . MET A 1 101 ? 10.389 -30.599 2.805 1 95.39 101 MET A C 1
ATOM 795 O O . MET A 1 101 ? 10.235 -30.945 1.633 1 95.39 101 MET A O 1
ATOM 799 N N . VAL A 1 102 ? 9.83 -29.504 3.3 1 96.07 102 VAL A N 1
ATOM 800 C CA . VAL A 1 102 ? 9.181 -28.498 2.466 1 96.07 102 VAL A CA 1
ATOM 801 C C . VAL A 1 102 ? 10.156 -27.358 2.179 1 96.07 102 VAL A C 1
ATOM 803 O O . VAL A 1 102 ? 10.715 -26.763 3.104 1 96.07 102 VAL A O 1
ATOM 806 N N . ILE A 1 103 ? 10.396 -27.123 0.957 1 96.16 103 ILE A N 1
ATOM 807 C CA . ILE A 1 103 ? 11.319 -26.064 0.564 1 96.16 103 ILE A CA 1
ATOM 808 C C . ILE A 1 103 ? 10.535 -24.872 0.02 1 96.16 103 ILE A C 1
ATOM 810 O O . ILE A 1 103 ? 9.708 -25.025 -0.882 1 96.16 103 ILE A O 1
ATOM 814 N N . ILE A 1 104 ? 10.745 -23.719 0.585 1 96.46 104 ILE A N 1
ATOM 815 C CA . ILE A 1 104 ? 10.174 -22.473 0.084 1 96.46 104 ILE A CA 1
ATOM 816 C C . ILE A 1 104 ? 11.118 -21.848 -0.939 1 96.46 104 ILE A C 1
ATOM 818 O O . ILE A 1 104 ? 12.212 -21.398 -0.59 1 96.46 104 ILE A O 1
ATOM 822 N N . HIS A 1 105 ? 10.742 -21.905 -2.163 1 94.86 105 HIS A N 1
ATOM 823 C CA . HIS A 1 105 ? 11.511 -21.38 -3.286 1 94.86 105 HIS A CA 1
ATOM 824 C C . HIS A 1 105 ? 10.804 -20.191 -3.93 1 94.86 105 HIS A C 1
ATOM 826 O O . HIS A 1 105 ? 9.617 -19.964 -3.686 1 94.86 105 HIS A O 1
ATOM 832 N N . GLU A 1 106 ? 11.457 -19.446 -4.712 1 91.79 106 GLU A N 1
ATOM 833 C CA . GLU A 1 106 ? 10.902 -18.231 -5.301 1 91.79 106 GLU A CA 1
ATOM 834 C C . GLU A 1 106 ? 9.783 -18.556 -6.286 1 91.79 106 GLU A C 1
ATOM 836 O O . GLU A 1 106 ? 8.979 -17.686 -6.629 1 91.79 106 GLU A O 1
ATOM 841 N N . HIS A 1 107 ? 9.704 -19.814 -6.714 1 91.27 107 HIS A N 1
ATOM 842 C CA . HIS A 1 107 ? 8.664 -20.192 -7.664 1 91.27 107 HIS A CA 1
ATOM 843 C C . HIS A 1 107 ? 7.593 -21.048 -6.997 1 91.27 107 HIS A C 1
ATOM 845 O O . HIS A 1 107 ? 6.751 -21.638 -7.678 1 91.27 107 HIS A O 1
ATOM 851 N N . GLY A 1 108 ? 7.687 -21.149 -5.669 1 92.8 108 GLY A N 1
ATOM 852 C CA . GLY A 1 108 ? 6.623 -21.865 -4.983 1 92.8 108 GLY A CA 1
ATOM 853 C C . GLY A 1 108 ? 7.129 -22.758 -3.866 1 92.8 108 GLY A C 1
ATOM 854 O O . GLY A 1 108 ? 8.264 -22.608 -3.41 1 92.8 108 GLY A O 1
ATOM 855 N N . LEU A 1 109 ? 6.252 -23.64 -3.348 1 94.3 109 LEU A N 1
ATOM 856 C CA . LEU A 1 109 ? 6.552 -24.619 -2.309 1 94.3 109 LEU A CA 1
ATOM 857 C C . LEU A 1 109 ? 6.728 -26.011 -2.909 1 94.3 109 LEU A C 1
ATOM 859 O O . LEU A 1 109 ? 6.021 -26.381 -3.848 1 94.3 109 LEU A O 1
ATOM 863 N N . MET A 1 110 ? 7.735 -26.695 -2.421 1 93.06 110 MET A N 1
ATOM 864 C CA . MET A 1 110 ? 7.991 -28.026 -2.965 1 93.06 110 MET A CA 1
ATOM 865 C C . MET A 1 110 ? 8.367 -29.003 -1.856 1 93.06 110 MET A C 1
ATOM 867 O O . MET A 1 110 ? 9.085 -28.642 -0.922 1 93.06 110 MET A O 1
ATOM 871 N N . ASP A 1 111 ? 7.898 -30.209 -2.001 1 93.68 111 ASP A N 1
ATOM 872 C CA . ASP A 1 111 ? 8.375 -31.299 -1.156 1 93.68 111 ASP A CA 1
ATOM 873 C C . ASP A 1 111 ? 9.655 -31.912 -1.72 1 93.68 111 ASP A C 1
ATOM 875 O O . ASP A 1 111 ? 9.73 -32.217 -2.912 1 93.68 111 ASP A O 1
ATOM 879 N N . LEU A 1 112 ? 10.658 -31.998 -0.963 1 94.85 112 LEU A N 1
ATOM 880 C CA . LEU A 1 112 ? 11.961 -32.475 -1.412 1 94.85 112 LEU A CA 1
ATOM 881 C C . LEU A 1 112 ? 12.558 -33.453 -0.405 1 94.85 112 LEU A C 1
ATOM 883 O O . LEU A 1 112 ? 12.801 -33.091 0.748 1 94.85 112 LEU A O 1
ATOM 887 N N . PRO A 1 113 ? 12.733 -34.696 -0.773 1 96.01 113 PRO A N 1
ATOM 888 C CA . PRO A 1 113 ? 13.5 -35.6 0.087 1 96.01 113 PRO A CA 1
ATOM 889 C C . PRO A 1 113 ? 14.977 -35.222 0.172 1 96.01 113 PRO A C 1
ATOM 891 O O . PRO A 1 113 ? 15.639 -35.069 -0.857 1 96.01 113 PRO A O 1
ATOM 894 N N . VAL A 1 114 ? 15.48 -35.058 1.377 1 95.27 114 VAL A N 1
ATOM 895 C CA . VAL A 1 114 ? 16.843 -34.583 1.589 1 95.27 114 VAL A CA 1
ATOM 896 C C . VAL A 1 114 ? 17.634 -35.621 2.382 1 95.27 114 VAL A C 1
ATOM 898 O O . VAL A 1 114 ? 17.145 -36.154 3.38 1 95.27 114 VAL A O 1
ATOM 901 N N . LEU A 1 115 ? 18.821 -35.936 1.894 1 94.6 115 LEU A N 1
ATOM 902 C CA . LEU A 1 115 ? 19.747 -36.804 2.613 1 94.6 115 LEU A CA 1
ATOM 903 C C . LEU A 1 115 ? 20.927 -36.007 3.158 1 94.6 115 LEU A C 1
ATOM 905 O O . LEU A 1 115 ? 21.635 -35.341 2.4 1 94.6 115 LEU A O 1
ATOM 909 N N . PHE A 1 116 ? 21.125 -36.079 4.416 1 93.11 116 PHE A N 1
ATOM 910 C CA . PHE A 1 116 ? 22.195 -35.347 5.084 1 93.11 116 PHE A CA 1
ATOM 911 C C . PHE A 1 116 ? 23.472 -36.176 5.129 1 93.11 116 PHE A C 1
ATOM 913 O O . PHE A 1 116 ? 23.419 -37.403 5.239 1 93.11 116 PHE A O 1
ATOM 920 N N . CYS A 1 117 ? 24.572 -35.435 4.915 1 92.14 117 CYS A N 1
ATOM 921 C CA . CYS A 1 117 ? 25.869 -36.089 5.056 1 92.14 117 CYS A CA 1
ATOM 922 C C . CYS A 1 117 ? 26.119 -36.498 6.503 1 92.14 117 CYS A C 1
ATOM 924 O O . CYS A 1 117 ? 25.829 -35.736 7.427 1 92.14 117 CYS A O 1
ATOM 926 N N . GLN A 1 118 ? 26.649 -37.7 6.76 1 90.13 118 GLN A N 1
ATOM 927 C CA . GLN A 1 118 ? 26.907 -38.197 8.107 1 90.13 118 GLN A CA 1
ATOM 928 C C . GLN A 1 118 ? 28.369 -38.6 8.274 1 90.13 118 GLN A C 1
ATOM 930 O O . GLN A 1 118 ? 28.696 -39.43 9.124 1 90.13 118 GLN A O 1
ATOM 935 N N . CYS A 1 119 ? 29.178 -38.007 7.398 1 88.43 119 CYS A N 1
ATOM 936 C CA . CYS A 1 119 ? 30.596 -38.317 7.535 1 88.43 119 CYS A CA 1
ATOM 937 C C . CYS A 1 119 ? 31.171 -37.694 8.802 1 88.43 119 CYS A C 1
ATOM 939 O O . CYS A 1 119 ? 30.507 -36.893 9.461 1 88.43 119 CYS A O 1
ATOM 941 N N . GLY A 1 120 ? 32.327 -38.224 9.388 1 82.13 120 GLY A N 1
ATOM 942 C CA . GLY A 1 120 ? 32.947 -37.773 10.624 1 82.13 120 GLY A CA 1
ATOM 943 C C . GLY A 1 120 ? 33.165 -36.272 10.669 1 82.13 120 GLY A C 1
ATOM 944 O O . GLY A 1 120 ? 33.105 -35.662 11.739 1 82.13 120 GLY A O 1
ATOM 945 N N . SER A 1 121 ? 33.374 -35.621 9.541 1 84.43 121 SER A N 1
ATOM 946 C CA . SER A 1 121 ? 33.631 -34.186 9.486 1 84.43 121 SER A CA 1
ATOM 947 C C . SER A 1 121 ? 32.368 -33.412 9.121 1 84.43 121 SER A C 1
ATOM 949 O O . SER A 1 121 ? 32.423 -32.206 8.872 1 84.43 121 SER A O 1
ATOM 951 N N . ALA A 1 122 ? 31.226 -34.119 9.157 1 88.2 122 ALA A N 1
ATOM 952 C CA . ALA A 1 122 ? 30.001 -33.484 8.678 1 88.2 122 ALA A CA 1
ATOM 953 C C . ALA A 1 122 ? 29.504 -32.433 9.667 1 88.2 122 ALA A C 1
ATOM 955 O O . ALA A 1 122 ? 29.562 -32.638 10.882 1 88.2 122 ALA A O 1
ATOM 956 N N . ARG A 1 123 ? 29.112 -31.312 9.228 1 86.83 123 ARG A N 1
ATOM 957 C CA . ARG A 1 123 ? 28.49 -30.255 10.019 1 86.83 123 ARG A CA 1
ATOM 958 C C . ARG A 1 123 ? 27.079 -30.647 10.444 1 86.83 123 ARG A C 1
ATOM 960 O O . ARG A 1 123 ? 26.499 -31.588 9.898 1 86.83 123 ARG A O 1
ATOM 967 N N . PRO A 1 124 ? 26.585 -29.907 11.456 1 90.45 124 PRO A N 1
ATOM 968 C CA . PRO A 1 124 ? 25.184 -30.146 11.812 1 90.45 124 PRO A CA 1
ATOM 969 C C . PRO A 1 124 ? 24.229 -29.904 10.645 1 90.45 124 PRO A C 1
ATOM 971 O O . PRO A 1 124 ? 24.533 -29.116 9.747 1 90.45 124 PRO A O 1
ATOM 974 N N . PRO A 1 125 ? 23.116 -30.593 10.668 1 91.09 125 PRO A N 1
ATOM 975 C CA . PRO A 1 125 ? 22.161 -30.521 9.559 1 91.09 125 PRO A CA 1
ATOM 976 C C . PRO A 1 125 ? 21.836 -29.086 9.152 1 91.09 125 PRO A C 1
ATOM 978 O O . PRO A 1 125 ? 21.8 -28.772 7.96 1 91.09 125 PRO A O 1
ATOM 981 N N . ALA A 1 126 ? 21.662 -28.231 10.126 1 92.58 126 ALA A N 1
ATOM 982 C CA . ALA A 1 126 ? 21.319 -26.844 9.824 1 92.58 126 ALA A CA 1
ATOM 983 C C . ALA A 1 126 ? 22.434 -26.162 9.036 1 92.58 126 ALA A C 1
ATOM 985 O O . ALA A 1 126 ? 22.168 -25.426 8.083 1 92.58 126 ALA A O 1
ATOM 986 N N . ALA A 1 127 ? 23.608 -26.458 9.383 1 91.14 127 ALA A N 1
ATOM 987 C CA . ALA A 1 127 ? 24.757 -25.862 8.704 1 91.14 127 ALA A CA 1
ATOM 988 C C . ALA A 1 127 ? 24.924 -26.439 7.301 1 91.14 127 ALA A C 1
ATOM 990 O O . ALA A 1 127 ? 25.351 -25.736 6.382 1 91.14 127 ALA A O 1
ATOM 991 N N . GLN A 1 128 ? 24.598 -27.766 7.151 1 91.2 128 GLN A N 1
ATOM 992 C CA . GLN A 1 128 ? 24.657 -28.377 5.827 1 91.2 128 GLN A CA 1
ATOM 993 C C . GLN A 1 128 ? 23.662 -27.721 4.874 1 91.2 128 GLN A C 1
ATOM 995 O O . GLN A 1 128 ? 23.977 -27.488 3.705 1 91.2 128 GLN A O 1
ATOM 1000 N N . LEU A 1 129 ? 22.495 -27.428 5.412 1 93.4 129 LEU A N 1
ATOM 1001 C CA . LEU A 1 129 ? 21.464 -26.777 4.611 1 93.4 129 LEU A CA 1
ATOM 1002 C C . LEU A 1 129 ? 21.908 -25.382 4.184 1 93.4 129 LEU A C 1
ATOM 1004 O O . LEU A 1 129 ? 21.799 -25.024 3.008 1 93.4 129 LEU A O 1
ATOM 1008 N N . ILE A 1 130 ? 22.484 -24.608 5.052 1 91.96 130 ILE A N 1
ATOM 1009 C CA . ILE A 1 130 ? 22.893 -23.241 4.748 1 91.96 130 ILE A CA 1
ATOM 1010 C C . ILE A 1 130 ? 24.01 -23.255 3.708 1 91.96 130 ILE A C 1
ATOM 1012 O O . ILE A 1 130 ? 24.038 -22.415 2.806 1 91.96 130 ILE A O 1
ATOM 1016 N N . ALA A 1 131 ? 24.85 -24.244 3.85 1 87.97 131 ALA A N 1
ATOM 1017 C CA . ALA A 1 131 ? 25.953 -24.383 2.903 1 87.97 131 ALA A CA 1
ATOM 1018 C C . ALA A 1 131 ? 25.436 -24.668 1.496 1 87.97 131 ALA A C 1
ATOM 1020 O O . ALA A 1 131 ? 26.122 -24.394 0.509 1 87.97 131 ALA A O 1
ATOM 1021 N N . SER A 1 132 ? 24.234 -25.22 1.479 1 89.6 132 SER A N 1
ATOM 1022 C CA . SER A 1 132 ? 23.624 -25.543 0.194 1 89.6 132 SER A CA 1
ATOM 1023 C C . SER A 1 132 ? 22.616 -24.478 -0.223 1 89.6 132 SER A C 1
ATOM 1025 O O . SER A 1 132 ? 21.743 -24.733 -1.055 1 89.6 132 SER A O 1
ATOM 1027 N N . GLY A 1 133 ? 22.675 -23.355 0.412 1 89.74 133 GLY A N 1
ATOM 1028 C CA . GLY A 1 133 ? 21.836 -22.232 0.027 1 89.74 133 GLY A CA 1
ATOM 1029 C C . GLY A 1 133 ? 20.432 -22.314 0.595 1 89.74 133 GLY A C 1
ATOM 1030 O O . GLY A 1 133 ? 19.518 -21.648 0.104 1 89.74 133 GLY A O 1
ATOM 1031 N N . LEU A 1 134 ? 20.233 -23.192 1.685 1 94.03 134 LEU A N 1
ATOM 1032 C CA . LEU A 1 134 ? 18.925 -23.37 2.306 1 94.03 134 LEU A CA 1
ATOM 1033 C C . LEU A 1 134 ? 18.954 -22.934 3.767 1 94.03 134 LEU A C 1
ATOM 1035 O O . LEU A 1 134 ? 19.784 -23.409 4.545 1 94.03 134 LEU A O 1
ATOM 1039 N N . TRP A 1 135 ? 18.069 -22.017 4.119 1 96.49 135 TRP A N 1
ATOM 1040 C CA . TRP A 1 135 ? 17.954 -21.563 5.501 1 96.49 135 TRP A CA 1
ATOM 1041 C C . TRP A 1 135 ? 16.899 -22.368 6.253 1 96.49 135 TRP A C 1
ATOM 1043 O O . TRP A 1 135 ? 15.717 -22.338 5.899 1 96.49 135 TRP A O 1
ATOM 1053 N N . PRO A 1 136 ? 17.323 -23.069 7.261 1 96.34 136 PRO A N 1
ATOM 1054 C CA . PRO A 1 136 ? 16.356 -23.9 7.982 1 96.34 136 PRO A CA 1
ATOM 1055 C C . PRO A 1 136 ? 15.416 -23.08 8.863 1 96.34 136 PRO A C 1
ATOM 1057 O O . PRO A 1 136 ? 15.821 -22.055 9.417 1 96.34 136 PRO A O 1
ATOM 1060 N N . ALA A 1 137 ? 14.174 -23.474 9.03 1 95.62 137 ALA A N 1
ATOM 1061 C CA . ALA A 1 137 ? 13.206 -22.806 9.895 1 95.62 137 ALA A CA 1
ATOM 1062 C C . ALA A 1 137 ? 13.428 -23.178 11.358 1 95.62 137 ALA A C 1
ATOM 1064 O O . ALA A 1 137 ? 13.053 -22.426 12.261 1 95.62 137 ALA A O 1
ATOM 1065 N N . THR A 1 138 ? 13.954 -24.415 11.524 1 92.49 138 THR A N 1
ATOM 1066 C CA . THR A 1 138 ? 14.335 -24.888 12.85 1 92.49 138 THR A CA 1
ATOM 1067 C C . THR A 1 138 ? 15.756 -25.443 12.839 1 92.49 138 THR A C 1
ATOM 1069 O O . THR A 1 138 ? 16.252 -25.874 11.795 1 92.49 138 THR A O 1
ATOM 1072 N N . TRP A 1 139 ? 16.37 -25.493 13.938 1 91.06 139 TRP A N 1
ATOM 1073 C CA . TRP A 1 139 ? 17.808 -25.74 13.958 1 91.06 139 TRP A CA 1
ATOM 1074 C C . TRP A 1 139 ? 18.108 -27.174 14.384 1 91.06 139 TRP A C 1
ATOM 1076 O O . TRP A 1 139 ? 19.071 -27.781 13.908 1 91.06 139 TRP A O 1
ATOM 1086 N N . GLU A 1 140 ? 17.287 -27.747 15.212 1 89.21 140 GLU A N 1
ATOM 1087 C CA . GLU A 1 140 ? 17.578 -29.08 15.731 1 89.21 140 GLU A CA 1
ATOM 1088 C C . GLU A 1 140 ? 17.168 -30.161 14.735 1 89.21 140 GLU A C 1
ATOM 1090 O O . GLU A 1 140 ? 17.966 -31.039 14.401 1 89.21 140 GLU A O 1
ATOM 1095 N N . ARG A 1 141 ? 15.954 -30.124 14.254 1 91.08 141 ARG A N 1
ATOM 1096 C CA . ARG A 1 141 ? 15.434 -31.039 13.243 1 91.08 141 ARG A CA 1
ATOM 1097 C C . ARG A 1 141 ? 14.616 -30.292 12.196 1 91.08 141 ARG A C 1
ATOM 1099 O O . ARG A 1 141 ? 13.384 -30.32 12.226 1 91.08 141 ARG A O 1
ATOM 1106 N N . PRO A 1 142 ? 15.375 -29.753 11.24 1 93.83 142 PRO A N 1
ATOM 1107 C CA . PRO A 1 142 ? 14.671 -28.922 10.26 1 93.83 142 PRO A CA 1
ATOM 1108 C C . PRO A 1 142 ? 13.685 -29.721 9.41 1 93.83 142 PRO A C 1
ATOM 1110 O O . PRO A 1 142 ? 14.027 -30.792 8.903 1 93.83 142 PRO A O 1
ATOM 1113 N N . GLY A 1 143 ? 12.456 -29.3 9.341 1 94.21 143 GLY A N 1
ATOM 1114 C CA . GLY A 1 143 ? 11.437 -29.859 8.467 1 94.21 143 GLY A CA 1
ATOM 1115 C C . GLY A 1 143 ? 11.076 -28.946 7.311 1 94.21 143 GLY A C 1
ATOM 1116 O O . GLY A 1 143 ? 10.477 -29.387 6.328 1 94.21 143 GLY A O 1
ATOM 1117 N N . THR A 1 144 ? 11.393 -27.717 7.395 1 96.29 144 THR A N 1
ATOM 1118 C CA . THR A 1 144 ? 11.157 -26.693 6.383 1 96.29 144 THR A CA 1
ATOM 1119 C C . THR A 1 144 ? 12.405 -25.839 6.178 1 96.29 144 THR A C 1
ATOM 1121 O O . THR A 1 144 ? 13.119 -25.533 7.135 1 96.29 144 THR A O 1
ATOM 1124 N N . ALA A 1 145 ? 12.751 -25.538 4.952 1 96.83 145 ALA A N 1
ATOM 1125 C CA . ALA A 1 145 ? 13.871 -24.651 4.65 1 96.83 145 ALA A CA 1
ATOM 1126 C C . ALA A 1 145 ? 13.512 -23.673 3.535 1 96.83 145 ALA A C 1
ATOM 1128 O O . ALA A 1 145 ? 12.618 -23.943 2.729 1 96.83 145 ALA A O 1
ATOM 1129 N N . THR A 1 146 ? 14.08 -22.544 3.557 1 96.94 146 THR A N 1
ATOM 1130 C CA . THR A 1 146 ? 13.866 -21.518 2.542 1 96.94 146 THR A CA 1
ATOM 1131 C C . THR A 1 146 ? 15.153 -21.247 1.768 1 96.94 146 THR A C 1
ATOM 1133 O O . THR A 1 146 ? 16.23 -21.147 2.359 1 96.94 146 THR A O 1
ATOM 1136 N N . THR A 1 147 ? 15.069 -21.214 0.493 1 95.65 147 THR A N 1
ATOM 1137 C CA . THR A 1 147 ? 16.255 -20.914 -0.301 1 95.65 147 THR A CA 1
ATOM 1138 C C . THR A 1 147 ? 16.749 -19.498 -0.022 1 95.65 147 THR A C 1
ATOM 1140 O O . THR A 1 147 ? 15.95 -18.595 0.234 1 95.65 147 THR A O 1
ATOM 1143 N N . LEU A 1 148 ? 18.021 -19.21 -0.088 1 94.07 148 LEU A N 1
ATOM 1144 C CA . LEU A 1 148 ? 18.588 -17.878 0.097 1 94.07 148 LEU A CA 1
ATOM 1145 C C . LEU A 1 148 ? 18.079 -16.917 -0.971 1 94.07 148 LEU A C 1
ATOM 1147 O O . LEU A 1 148 ? 17.893 -15.728 -0.705 1 94.07 148 LEU A O 1
ATOM 1151 N N . ASN A 1 149 ? 17.801 -17.482 -2.145 1 93.23 149 ASN A N 1
ATOM 1152 C CA . ASN A 1 149 ? 17.278 -16.657 -3.229 1 93.23 149 ASN A CA 1
ATOM 1153 C C . ASN A 1 149 ? 15.891 -16.112 -2.9 1 93.23 149 ASN A C 1
ATOM 1155 O O . ASN A 1 149 ? 15.59 -14.953 -3.189 1 93.23 149 ASN A O 1
ATOM 1159 N N . ALA A 1 150 ? 15.081 -16.998 -2.325 1 96.08 150 ALA A N 1
ATOM 1160 C CA . ALA A 1 150 ? 13.744 -16.561 -1.932 1 96.08 150 ALA A CA 1
ATOM 1161 C C . ALA A 1 150 ? 13.814 -15.502 -0.835 1 96.08 150 ALA A C 1
ATOM 1163 O O . ALA A 1 150 ? 13.047 -14.537 -0.845 1 96.08 150 ALA A O 1
ATOM 1164 N N . LEU A 1 151 ? 14.743 -15.679 0.084 1 96.8 151 LEU A N 1
ATOM 1165 C CA . LEU A 1 151 ? 14.914 -14.721 1.171 1 96.8 151 LEU A CA 1
ATOM 1166 C C . LEU A 1 151 ? 15.403 -13.378 0.639 1 96.8 151 LEU A C 1
ATOM 1168 O O . LEU A 1 151 ? 14.911 -12.325 1.052 1 96.8 151 LEU A O 1
ATOM 1172 N N . GLU A 1 152 ? 16.292 -13.424 -0.251 1 95.13 152 GLU A N 1
ATOM 1173 C CA . GLU A 1 152 ? 16.821 -12.209 -0.864 1 95.13 152 GLU A CA 1
ATOM 1174 C C . GLU A 1 152 ? 15.739 -11.469 -1.646 1 95.13 152 GLU A C 1
ATOM 1176 O O . GLU A 1 152 ? 15.618 -10.246 -1.543 1 95.13 152 GLU A O 1
ATOM 1181 N N . ALA A 1 153 ? 14.997 -12.241 -2.396 1 95.53 153 ALA A N 1
ATOM 1182 C CA . ALA A 1 153 ? 13.935 -11.653 -3.207 1 95.53 153 ALA A CA 1
ATOM 1183 C C . ALA A 1 153 ? 12.896 -10.959 -2.331 1 95.53 153 ALA A C 1
ATOM 1185 O O . ALA A 1 153 ? 12.501 -9.824 -2.606 1 95.53 153 ALA A O 1
ATOM 1186 N N . TYR A 1 154 ? 12.466 -11.631 -1.284 1 96.71 154 TYR A N 1
ATOM 1187 C CA . TYR A 1 154 ? 11.472 -11.018 -0.41 1 96.71 154 TYR A CA 1
ATOM 1188 C C . TYR A 1 154 ? 12.044 -9.792 0.292 1 96.71 154 TYR A C 1
ATOM 1190 O O . TYR A 1 154 ? 11.363 -8.774 0.43 1 96.71 154 TYR A O 1
ATOM 1198 N N . HIS A 1 155 ? 13.226 -9.99 0.798 1 96.58 155 HIS A N 1
ATOM 1199 C CA . HIS A 1 155 ? 13.848 -8.885 1.519 1 96.58 155 HIS A CA 1
ATOM 1200 C C . HIS A 1 155 ? 13.858 -7.613 0.678 1 96.58 155 HIS A C 1
ATOM 1202 O O . HIS A 1 155 ? 13.47 -6.545 1.155 1 96.58 155 HIS A O 1
ATOM 1208 N N . ASN A 1 156 ? 14.242 -7.742 -0.518 1 95 156 ASN A N 1
ATOM 1209 C CA . ASN A 1 156 ? 14.277 -6.596 -1.42 1 95 156 ASN A CA 1
ATOM 1210 C C . ASN A 1 156 ? 12.874 -6.079 -1.724 1 95 156 ASN A C 1
ATOM 1212 O O . ASN A 1 156 ? 12.642 -4.868 -1.732 1 95 156 ASN A O 1
ATOM 1216 N N . LEU A 1 157 ? 11.951 -7.011 -1.971 1 95.77 157 LEU A N 1
ATOM 1217 C CA . LEU A 1 157 ? 10.575 -6.63 -2.27 1 95.77 157 LEU A CA 1
ATOM 1218 C C . LEU A 1 157 ? 9.931 -5.936 -1.074 1 95.77 157 LEU A C 1
ATOM 1220 O O . LEU A 1 157 ? 9.108 -5.034 -1.244 1 95.77 157 LEU A O 1
ATOM 1224 N N . SER A 1 158 ? 10.278 -6.386 0.107 1 94.28 158 SER A N 1
ATOM 1225 C CA . SER A 1 158 ? 9.729 -5.788 1.32 1 94.28 158 SER A CA 1
ATOM 1226 C C . SER A 1 158 ? 10.141 -4.325 1.449 1 94.28 158 SER A C 1
ATOM 1228 O O . SER A 1 158 ? 9.392 -3.51 1.992 1 94.28 158 SER A O 1
ATOM 1230 N N . HIS A 1 159 ? 11.285 -3.968 0.937 1 92.57 159 HIS A N 1
ATOM 1231 C CA . HIS A 1 159 ? 11.802 -2.608 1.038 1 92.57 159 HIS A CA 1
ATOM 1232 C C . HIS A 1 159 ? 11.293 -1.739 -0.107 1 92.57 159 HIS A C 1
ATOM 1234 O O . HIS A 1 159 ? 10.876 -0.598 0.111 1 92.57 159 HIS A O 1
ATOM 1240 N N . VAL A 1 160 ? 11.295 -2.32 -1.256 1 90.74 160 VAL A N 1
ATOM 1241 C CA . VAL A 1 160 ? 11.033 -1.52 -2.448 1 90.74 160 VAL A CA 1
ATOM 1242 C C . VAL A 1 160 ? 9.527 -1.403 -2.671 1 90.74 160 VAL A C 1
ATOM 1244 O O . VAL A 1 160 ? 9.031 -0.341 -3.055 1 90.74 160 VAL A O 1
ATOM 1247 N N . ALA A 1 161 ? 8.8 -2.525 -2.425 1 90.26 161 ALA A N 1
ATOM 1248 C CA . ALA A 1 161 ? 7.371 -2.554 -2.728 1 90.26 161 ALA A CA 1
ATOM 1249 C C . ALA A 1 161 ? 6.543 -2.708 -1.456 1 90.26 161 ALA A C 1
ATOM 1251 O O . ALA A 1 161 ? 5.318 -2.831 -1.516 1 90.26 161 ALA A O 1
ATOM 1252 N N . GLN A 1 162 ? 7.136 -2.786 -0.297 1 88.46 162 GLN A N 1
ATOM 1253 C CA . GLN A 1 162 ? 6.459 -2.926 0.988 1 88.46 162 GLN A CA 1
ATOM 1254 C C . GLN A 1 162 ? 5.583 -4.175 1.015 1 88.46 162 GLN A C 1
ATOM 1256 O O . GLN A 1 162 ? 4.465 -4.144 1.534 1 88.46 162 GLN A O 1
ATOM 1261 N N . THR A 1 163 ? 6.088 -5.232 0.394 1 92.07 163 THR A N 1
ATOM 1262 C CA . THR A 1 163 ? 5.379 -6.506 0.371 1 92.07 163 THR A CA 1
ATOM 1263 C C . THR A 1 163 ? 5.404 -7.164 1.748 1 92.07 163 THR A C 1
ATOM 1265 O O . THR A 1 163 ? 6.463 -7.275 2.369 1 92.07 163 THR A O 1
ATOM 1268 N N . SER A 1 164 ? 4.245 -7.556 2.224 1 91.19 164 SER A N 1
ATOM 1269 C CA . SER A 1 164 ? 4.192 -8.248 3.507 1 91.19 164 SER A CA 1
ATOM 1270 C C . SER A 1 164 ? 4.601 -9.71 3.364 1 91.19 164 SER A C 1
ATOM 1272 O O . SER A 1 164 ? 4.57 -10.264 2.263 1 91.19 164 SER A O 1
ATOM 1274 N N . MET A 1 165 ? 4.994 -10.316 4.465 1 93.26 165 MET A N 1
ATOM 1275 C CA . MET A 1 165 ? 5.34 -11.734 4.459 1 93.26 165 MET A CA 1
ATOM 1276 C C . MET A 1 165 ? 4.135 -12.587 4.078 1 93.26 165 MET A C 1
ATOM 1278 O O . MET A 1 165 ? 4.274 -13.583 3.366 1 93.26 165 MET A O 1
ATOM 1282 N N . TYR A 1 166 ? 3 -12.153 4.516 1 91.91 166 TYR A N 1
ATOM 1283 C CA . TYR A 1 166 ? 1.763 -12.867 4.223 1 91.91 166 TYR A CA 1
ATOM 1284 C C . TYR A 1 166 ? 1.465 -12.851 2.728 1 91.91 166 TYR A C 1
ATOM 1286 O O . TYR A 1 166 ? 1.155 -13.89 2.14 1 91.91 166 TYR A O 1
ATOM 1294 N N . ASP A 1 167 ? 1.564 -11.686 2.108 1 92.04 167 ASP A N 1
ATOM 1295 C CA . ASP A 1 167 ? 1.307 -11.564 0.676 1 92.04 167 ASP A CA 1
ATOM 1296 C C . ASP A 1 167 ? 2.326 -12.361 -0.135 1 92.04 167 ASP A C 1
ATOM 1298 O O . ASP A 1 167 ? 1.985 -12.954 -1.16 1 92.04 167 ASP A O 1
ATOM 1302 N N . PHE A 1 168 ? 3.536 -12.408 0.334 1 95.36 168 PHE A N 1
ATOM 1303 C CA . PHE A 1 168 ? 4.578 -13.113 -0.402 1 95.36 168 PHE A CA 1
ATOM 1304 C C . PHE A 1 168 ? 4.347 -14.619 -0.359 1 95.36 168 PHE A C 1
ATOM 1306 O O . PHE A 1 168 ? 4.508 -15.306 -1.37 1 95.36 168 PHE A O 1
ATOM 1313 N N . ILE A 1 169 ? 3.97 -15.152 0.761 1 94.86 169 ILE A N 1
ATOM 1314 C CA . ILE A 1 169 ? 3.719 -16.585 0.867 1 94.86 169 ILE A CA 1
ATOM 1315 C C . ILE A 1 169 ? 2.499 -16.958 0.028 1 94.86 169 ILE A C 1
ATOM 1317 O O . ILE A 1 169 ? 2.466 -18.025 -0.59 1 94.86 169 ILE A O 1
ATOM 1321 N N . ASN A 1 170 ? 1.517 -16.094 0.026 1 92.26 170 ASN A N 1
ATOM 1322 C CA . ASN A 1 170 ? 0.355 -16.368 -0.813 1 92.26 170 ASN A CA 1
ATOM 1323 C C . ASN A 1 170 ? 0.707 -16.304 -2.297 1 92.26 170 ASN A C 1
ATOM 1325 O O . ASN A 1 170 ? 0.149 -17.05 -3.104 1 92.26 170 ASN A O 1
ATOM 1329 N N . HIS A 1 171 ? 1.587 -15.346 -2.651 1 94.28 171 HIS A N 1
ATOM 1330 C CA . HIS A 1 171 ? 2.136 -15.314 -4.002 1 94.28 171 HIS A CA 1
ATOM 1331 C C . HIS A 1 171 ? 2.782 -16.647 -4.365 1 94.28 171 HIS A C 1
ATOM 1333 O O . HIS A 1 171 ? 2.537 -17.186 -5.447 1 94.28 171 HIS A O 1
ATOM 1339 N N . LEU A 1 172 ? 3.51 -17.23 -3.403 1 94.94 172 LEU A N 1
ATOM 1340 C CA . LEU A 1 172 ? 4.203 -18.487 -3.66 1 94.94 172 LEU A CA 1
ATOM 1341 C C . LEU A 1 172 ? 3.216 -19.646 -3.741 1 94.94 172 LEU A C 1
ATOM 1343 O O . LEU A 1 172 ? 3.415 -20.584 -4.516 1 94.94 172 LEU A O 1
ATOM 1347 N N . LYS A 1 173 ? 2.166 -19.586 -2.968 1 92.95 173 LYS A N 1
ATOM 1348 C CA . LYS A 1 173 ? 1.13 -20.613 -3.037 1 92.95 173 LYS A CA 1
ATOM 1349 C C . LYS A 1 173 ? 0.446 -20.614 -4.401 1 92.95 173 LYS A C 1
ATOM 1351 O O . LYS A 1 173 ? 0.218 -21.675 -4.986 1 92.95 173 LYS A O 1
ATOM 1356 N N . ASP A 1 174 ? 0.211 -19.407 -4.907 1 90.85 174 ASP A N 1
ATOM 1357 C CA . ASP A 1 174 ? -0.421 -19.273 -6.216 1 90.85 174 ASP A CA 1
ATOM 1358 C C . ASP A 1 174 ? 0.501 -19.774 -7.325 1 90.85 174 ASP A C 1
ATOM 1360 O O . ASP A 1 174 ? 0.04 -20.37 -8.301 1 90.85 174 ASP A O 1
ATOM 1364 N N . MET A 1 175 ? 1.779 -19.496 -7.127 1 91.3 175 MET A N 1
ATOM 1365 C CA . MET A 1 175 ? 2.758 -19.933 -8.119 1 91.3 175 MET A CA 1
ATOM 1366 C C . MET A 1 175 ? 2.888 -21.452 -8.122 1 91.3 175 MET A C 1
ATOM 1368 O O . MET A 1 175 ? 3.292 -22.043 -9.125 1 91.3 175 MET A O 1
ATOM 1372 N N . THR A 1 176 ? 2.554 -22.067 -6.947 1 90.2 176 THR A N 1
ATOM 1373 C CA . THR A 1 176 ? 2.624 -23.519 -6.824 1 90.2 176 THR A CA 1
ATOM 1374 C C . THR A 1 176 ? 1.459 -24.181 -7.553 1 90.2 176 THR A C 1
ATOM 1376 O O . THR A 1 176 ? 1.657 -25.116 -8.331 1 90.2 176 THR A O 1
ATOM 1379 N N . ASP A 1 177 ? 0.259 -23.686 -7.24 1 82.5 177 ASP A N 1
ATOM 1380 C CA . ASP A 1 177 ? -0.959 -24.165 -7.887 1 82.5 177 ASP A CA 1
ATOM 1381 C C . ASP A 1 177 ? -2.019 -23.067 -7.941 1 82.5 177 ASP A C 1
ATOM 1383 O O . ASP A 1 177 ? -2.586 -22.692 -6.913 1 82.5 177 ASP A O 1
ATOM 1387 N N . ASP A 1 178 ? -2.333 -22.687 -9.107 1 75.31 178 ASP A N 1
ATOM 1388 C CA . ASP A 1 178 ? -3.244 -21.557 -9.267 1 75.31 178 ASP A CA 1
ATOM 1389 C C . ASP A 1 178 ? -4.693 -22.028 -9.357 1 75.31 178 ASP A C 1
ATOM 1391 O O . ASP A 1 178 ? -5.614 -21.211 -9.432 1 75.31 178 ASP A O 1
ATOM 1395 N N . THR A 1 179 ? -4.9 -23.327 -9.375 1 75.55 179 THR A N 1
ATOM 1396 C CA . THR A 1 179 ? -6.259 -23.853 -9.439 1 75.55 179 THR A CA 1
ATOM 1397 C C . THR A 1 179 ? -6.833 -24.039 -8.037 1 75.55 179 THR A C 1
ATOM 1399 O O . THR A 1 179 ? -7.975 -23.658 -7.773 1 75.55 179 THR A O 1
ATOM 1402 N N . THR A 1 180 ? -6.014 -24.622 -7.215 1 74.6 180 THR A N 1
ATOM 1403 C CA . THR A 1 180 ? -6.425 -24.823 -5.83 1 74.6 180 THR A CA 1
ATOM 1404 C C . THR A 1 180 ? -5.29 -24.468 -4.873 1 74.6 180 THR A C 1
ATOM 1406 O O . THR A 1 180 ? -4.735 -25.345 -4.208 1 74.6 180 THR A O 1
ATOM 1409 N N . PRO A 1 181 ? -5.07 -23.221 -4.695 1 71.08 181 PRO A N 1
ATOM 1410 C CA . PRO A 1 181 ? -3.945 -22.795 -3.86 1 71.08 181 PRO A CA 1
ATOM 1411 C C . PRO A 1 181 ? -4.052 -23.298 -2.423 1 71.08 181 PRO A C 1
ATOM 1413 O O . PRO A 1 181 ? -3.037 -23.44 -1.736 1 71.08 181 PRO A O 1
ATOM 1416 N N . SER A 1 182 ? -5.204 -23.596 -2.056 1 65.3 182 SER A N 1
ATOM 1417 C CA . SER A 1 182 ? -5.443 -24.018 -0.679 1 65.3 182 SER A CA 1
ATOM 1418 C C . SER A 1 182 ? -4.835 -25.39 -0.408 1 65.3 182 SER A C 1
ATOM 1420 O O . SER A 1 182 ? -4.649 -25.775 0.748 1 65.3 182 SER A O 1
ATOM 1422 N N . ASP A 1 183 ? -4.479 -26.009 -1.403 1 70.35 183 ASP A N 1
ATOM 1423 C CA . ASP A 1 183 ? -3.915 -27.343 -1.224 1 70.35 183 ASP A CA 1
ATOM 1424 C C . ASP A 1 183 ? -2.448 -27.267 -0.804 1 70.35 183 ASP A C 1
ATOM 1426 O O . ASP A 1 183 ? -1.896 -28.237 -0.28 1 70.35 183 ASP A O 1
ATOM 1430 N N . ALA A 1 184 ? -1.902 -26.107 -0.984 1 72.95 184 ALA A N 1
ATOM 1431 C CA . ALA A 1 184 ? -0.524 -25.928 -0.535 1 72.95 184 ALA A CA 1
ATOM 1432 C C . ALA A 1 184 ? -0.465 -25.675 0.968 1 72.95 184 ALA A C 1
ATOM 1434 O O . ALA A 1 184 ? -1.302 -24.954 1.516 1 72.95 184 ALA A O 1
ATOM 1435 N N . GLN A 1 185 ? 0.398 -26.289 1.627 1 77.37 185 GLN A N 1
ATOM 1436 C CA . GLN A 1 185 ? 0.547 -26.156 3.072 1 77.37 185 GLN A CA 1
ATOM 1437 C C . GLN A 1 185 ? 0.915 -24.727 3.458 1 77.37 185 GLN A C 1
ATOM 1439 O O . GLN A 1 185 ? 1.699 -24.074 2.766 1 77.37 185 GLN A O 1
ATOM 1444 N N . ASP A 1 186 ? 0.324 -24.331 4.486 1 82.95 186 ASP A N 1
ATOM 1445 C CA . ASP A 1 186 ? 0.635 -22.994 4.981 1 82.95 186 ASP A CA 1
ATOM 1446 C C . ASP A 1 186 ? 1.967 -22.98 5.727 1 82.95 186 ASP A C 1
ATOM 1448 O O . ASP A 1 186 ? 2.175 -23.768 6.652 1 82.95 186 ASP A O 1
ATOM 1452 N N . ARG A 1 187 ? 2.933 -22.225 5.246 1 92.16 187 ARG A N 1
ATOM 1453 C CA . ARG A 1 187 ? 4.26 -22.129 5.847 1 92.16 187 ARG A CA 1
ATOM 1454 C C . ARG A 1 187 ? 4.585 -20.69 6.232 1 92.16 187 ARG A C 1
ATOM 1456 O O . ARG A 1 187 ? 5.74 -20.267 6.153 1 92.16 187 ARG A O 1
ATOM 1463 N N . TYR A 1 188 ? 3.585 -19.946 6.632 1 92.79 188 TYR A N 1
ATOM 1464 C CA . TYR A 1 188 ? 3.752 -18.541 6.985 1 92.79 188 TYR A CA 1
ATOM 1465 C C . TYR A 1 188 ? 4.606 -18.391 8.238 1 92.79 188 TYR A C 1
ATOM 1467 O O . TYR A 1 188 ? 5.52 -17.564 8.279 1 92.79 188 TYR A O 1
ATOM 1475 N N . ARG A 1 189 ? 4.434 -19.187 9.282 1 91.59 189 ARG A N 1
ATOM 1476 C CA . ARG A 1 189 ? 5.159 -19.103 10.545 1 91.59 189 ARG A CA 1
ATOM 1477 C C . ARG A 1 189 ? 6.641 -19.406 10.347 1 91.59 189 ARG A C 1
ATOM 1479 O O . ARG A 1 189 ? 7.5 -18.698 10.875 1 91.59 189 ARG A O 1
ATOM 1486 N N . GLU A 1 190 ? 6.908 -20.445 9.572 1 94.7 190 GLU A N 1
ATOM 1487 C CA . GLU A 1 190 ? 8.284 -20.834 9.279 1 94.7 190 GLU A CA 1
ATOM 1488 C C . GLU A 1 190 ? 9.011 -19.745 8.495 1 94.7 190 GLU A C 1
ATOM 1490 O O . GLU A 1 190 ? 10.165 -19.427 8.788 1 94.7 190 GLU A O 1
ATOM 1495 N N . PHE A 1 191 ? 8.269 -19.194 7.598 1 96.02 191 PHE A N 1
ATOM 1496 C CA . PHE A 1 191 ? 8.871 -18.153 6.773 1 96.02 191 PHE A CA 1
ATOM 1497 C C . PHE A 1 191 ? 9.162 -16.907 7.601 1 96.02 191 PHE A C 1
ATOM 1499 O O . PHE A 1 191 ? 10.208 -16.276 7.435 1 96.02 191 PHE A O 1
ATOM 1506 N N . LYS A 1 192 ? 8.293 -16.579 8.456 1 93.09 192 LYS A N 1
ATOM 1507 C CA . LYS A 1 192 ? 8.453 -15.415 9.323 1 93.09 192 LYS A CA 1
ATOM 1508 C C . LYS A 1 192 ? 9.697 -15.546 10.196 1 93.09 192 LYS A C 1
ATOM 1510 O O . LYS A 1 192 ? 10.494 -14.611 10.294 1 93.09 192 LYS A O 1
ATOM 1515 N N . THR A 1 193 ? 9.889 -16.622 10.751 1 91.96 193 THR A N 1
ATOM 1516 C CA . THR A 1 193 ? 11.03 -16.872 11.624 1 91.96 193 THR A CA 1
ATOM 1517 C C . THR A 1 193 ? 12.337 -16.805 10.839 1 91.96 193 THR A C 1
ATOM 1519 O O . THR A 1 193 ? 13.295 -16.162 11.272 1 91.96 193 THR A O 1
ATOM 1522 N N . THR A 1 194 ? 12.342 -17.463 9.71 1 95.7 194 THR A N 1
ATOM 1523 C CA . THR A 1 194 ? 13.539 -17.511 8.878 1 95.7 194 THR A CA 1
ATOM 1524 C C . THR A 1 194 ? 13.919 -16.113 8.397 1 95.7 194 THR A C 1
ATOM 1526 O O . THR A 1 194 ? 15.094 -15.742 8.42 1 95.7 194 THR A O 1
ATOM 1529 N N . MET A 1 195 ? 12.917 -15.382 8.014 1 95.59 195 MET A N 1
ATOM 1530 C CA . MET A 1 195 ? 13.18 -14.047 7.485 1 95.59 195 MET A CA 1
ATOM 1531 C C . MET A 1 195 ? 13.729 -13.129 8.572 1 95.59 195 MET A C 1
ATOM 1533 O O . MET A 1 195 ? 14.63 -12.328 8.317 1 95.59 195 MET A O 1
ATOM 1537 N N . ARG A 1 196 ? 13.204 -13.163 9.777 1 94.15 196 ARG A N 1
ATOM 1538 C CA . ARG A 1 196 ? 13.683 -12.348 10.888 1 94.15 196 ARG A CA 1
ATOM 1539 C C . ARG A 1 196 ? 15.147 -12.645 11.194 1 94.15 196 ARG A C 1
ATOM 1541 O O . ARG A 1 196 ? 15.947 -11.726 11.381 1 94.15 196 ARG A O 1
ATOM 1548 N N . GLN A 1 197 ? 15.488 -13.878 11.167 1 94.52 197 GLN A N 1
ATOM 1549 C CA . GLN A 1 197 ? 16.864 -14.295 11.414 1 94.52 197 GLN A CA 1
ATOM 1550 C C . GLN A 1 197 ? 17.784 -13.858 10.278 1 94.52 197 GLN A C 1
ATOM 1552 O O . GLN A 1 197 ? 18.868 -13.322 10.52 1 94.52 197 GLN A O 1
ATOM 1557 N N . TYR A 1 198 ? 17.31 -14.102 9.108 1 95.26 198 TYR A N 1
ATOM 1558 C CA . TYR A 1 198 ? 18.095 -13.756 7.929 1 95.26 198 TYR A CA 1
ATOM 1559 C C . TYR A 1 198 ? 18.401 -12.263 7.897 1 95.26 198 TYR A C 1
ATOM 1561 O O . TYR A 1 198 ? 19.543 -11.862 7.66 1 95.26 198 TYR A O 1
ATOM 1569 N N . THR A 1 199 ? 17.436 -11.433 8.145 1 95.35 199 THR A N 1
ATOM 1570 C CA . THR A 1 199 ? 17.595 -9.983 8.128 1 95.35 199 THR A CA 1
ATOM 1571 C C . THR A 1 199 ? 18.583 -9.535 9.202 1 95.35 199 THR A C 1
ATOM 1573 O O . THR A 1 199 ? 19.437 -8.682 8.951 1 95.35 199 THR A O 1
ATOM 1576 N N . TYR A 1 200 ? 18.431 -10.115 10.389 1 95.14 200 TYR A N 1
ATOM 1577 C CA . TYR A 1 200 ? 19.327 -9.808 11.499 1 95.14 200 TYR A CA 1
ATOM 1578 C C . TYR A 1 200 ? 20.771 -10.142 11.143 1 95.14 200 TYR A C 1
ATOM 1580 O O . TYR A 1 200 ? 21.672 -9.325 11.347 1 95.14 200 TYR A O 1
ATOM 1588 N N . ILE A 1 201 ? 20.958 -11.223 10.534 1 94.5 201 ILE A N 1
ATOM 1589 C CA . ILE A 1 201 ? 22.3 -11.674 10.179 1 94.5 201 ILE A CA 1
ATOM 1590 C C . ILE A 1 201 ? 22.869 -10.783 9.077 1 94.5 201 ILE A C 1
ATOM 1592 O O . ILE A 1 201 ? 24.054 -10.442 9.096 1 94.5 201 ILE A O 1
ATOM 1596 N N . GLN A 1 202 ? 22.036 -10.411 8.132 1 93.6 202 GLN A N 1
ATOM 1597 C CA . GLN A 1 202 ? 22.482 -9.528 7.059 1 93.6 202 GLN A CA 1
ATOM 1598 C C . GLN A 1 202 ? 22.922 -8.174 7.608 1 93.6 202 GLN A C 1
ATOM 1600 O O . GLN A 1 202 ? 23.906 -7.598 7.139 1 93.6 202 GLN A O 1
ATOM 1605 N N . GLN A 1 203 ? 22.254 -7.689 8.595 1 94.9 203 GLN A N 1
ATOM 1606 C CA . GLN A 1 203 ? 22.626 -6.421 9.212 1 94.9 203 GLN A CA 1
ATOM 1607 C C . GLN A 1 203 ? 23.97 -6.529 9.927 1 94.9 203 GLN A C 1
ATOM 1609 O O . GLN A 1 203 ? 24.807 -5.63 9.826 1 94.9 203 GLN A O 1
ATOM 1614 N N . CYS A 1 204 ? 24.136 -7.598 10.616 1 95.98 204 CYS A N 1
ATOM 1615 C CA . CYS A 1 204 ? 25.39 -7.828 11.326 1 95.98 204 CYS A CA 1
ATOM 1616 C C . CYS A 1 204 ? 26.557 -7.929 10.351 1 95.98 204 CYS A C 1
ATOM 1618 O O . CYS A 1 204 ? 27.617 -7.344 10.583 1 95.98 204 CYS A O 1
ATOM 1620 N N . ARG A 1 205 ? 26.325 -8.61 9.261 1 93.51 205 ARG A N 1
ATOM 1621 C CA . ARG A 1 205 ? 27.369 -8.774 8.255 1 93.51 205 ARG A CA 1
ATOM 1622 C C . ARG A 1 205 ? 27.735 -7.436 7.622 1 93.51 205 ARG A C 1
ATOM 1624 O O . ARG A 1 205 ? 28.915 -7.139 7.424 1 93.51 205 ARG A O 1
ATOM 1631 N N . ARG A 1 206 ? 26.787 -6.688 7.351 1 92.07 206 ARG A N 1
ATOM 1632 C CA . ARG A 1 206 ? 27.017 -5.379 6.748 1 92.07 206 ARG A CA 1
ATOM 1633 C C . ARG A 1 206 ? 27.83 -4.483 7.677 1 92.07 206 ARG A C 1
ATOM 1635 O O . ARG A 1 206 ? 28.685 -3.721 7.222 1 92.07 206 ARG A O 1
ATOM 1642 N N . ALA A 1 207 ? 27.541 -4.6 8.976 1 94.6 207 ALA A N 1
ATOM 1643 C CA . ALA A 1 207 ? 28.202 -3.76 9.972 1 94.6 207 ALA A CA 1
ATOM 1644 C C . ALA A 1 207 ? 29.555 -4.343 10.37 1 94.6 207 ALA A C 1
ATOM 1646 O O . ALA A 1 207 ? 30.379 -3.657 10.98 1 94.6 207 ALA A O 1
ATOM 1647 N N . GLY A 1 208 ? 29.818 -5.605 10.038 1 92.11 208 GLY A N 1
ATOM 1648 C CA . GLY A 1 208 ? 31.049 -6.279 10.42 1 92.11 208 GLY A CA 1
ATOM 1649 C C . GLY A 1 208 ? 31.08 -6.681 11.882 1 92.11 208 GLY A C 1
ATOM 1650 O O . GLY A 1 208 ? 32.138 -6.661 12.514 1 92.11 208 GLY A O 1
ATOM 1651 N N . VAL A 1 209 ? 29.89 -6.962 12.435 1 93.25 209 VAL A N 1
ATOM 1652 C CA . VAL A 1 209 ? 29.811 -7.358 13.837 1 93.25 209 VAL A CA 1
ATOM 1653 C C . VAL A 1 209 ? 29.31 -8.797 13.941 1 93.25 209 VAL A C 1
ATOM 1655 O O . VAL A 1 209 ? 28.519 -9.246 13.107 1 93.25 209 VAL A O 1
ATOM 1658 N N . ARG A 1 210 ? 29.721 -9.473 14.865 1 91.45 210 ARG A N 1
ATOM 1659 C CA . ARG A 1 210 ? 29.265 -10.837 15.113 1 91.45 210 ARG A CA 1
ATOM 1660 C C . ARG A 1 210 ? 27.891 -10.842 15.774 1 91.45 210 ARG A C 1
ATOM 1662 O O . ARG A 1 210 ? 27.651 -10.095 16.725 1 91.45 210 ARG A O 1
ATOM 1669 N N . PRO A 1 211 ? 27.019 -11.648 15.216 1 91.9 211 PRO A N 1
ATOM 1670 C CA . PRO A 1 211 ? 25.703 -11.735 15.855 1 91.9 211 PRO A CA 1
ATOM 1671 C C . PRO A 1 211 ? 25.783 -12.189 17.31 1 91.9 211 PRO A C 1
ATOM 1673 O O . PRO A 1 211 ? 26.52 -13.125 17.629 1 91.9 211 PRO A O 1
ATOM 1676 N N . ALA A 1 212 ? 25.093 -11.482 18.162 1 90.97 212 ALA A N 1
ATOM 1677 C CA . ALA A 1 212 ? 25.07 -11.784 19.591 1 90.97 212 ALA A CA 1
ATOM 1678 C C . ALA A 1 212 ? 23.757 -11.333 20.225 1 90.97 212 ALA A C 1
ATOM 1680 O O . ALA A 1 212 ? 22.974 -10.612 19.602 1 90.97 212 ALA A O 1
ATOM 1681 N N . ARG A 1 213 ? 23.506 -11.831 21.331 1 84.4 213 ARG A N 1
ATOM 1682 C CA . ARG A 1 213 ? 22.298 -11.453 22.057 1 84.4 213 ARG A CA 1
ATOM 1683 C C . ARG A 1 213 ? 22.306 -9.966 22.397 1 84.4 213 ARG A C 1
ATOM 1685 O O . ARG A 1 213 ? 21.283 -9.29 22.271 1 84.4 213 ARG A O 1
ATOM 1692 N N . GLU A 1 214 ? 23.498 -9.531 22.786 1 86.53 214 GLU A N 1
ATOM 1693 C CA . GLU A 1 214 ? 23.651 -8.107 23.066 1 86.53 214 GLU A CA 1
ATOM 1694 C C . GLU A 1 214 ? 24.703 -7.476 22.158 1 86.53 214 GLU A C 1
ATOM 1696 O O . GLU A 1 214 ? 25.903 -7.671 22.361 1 86.53 214 GLU A O 1
ATOM 1701 N N . LEU A 1 215 ? 24.229 -6.725 21.214 1 92.15 215 LEU A N 1
ATOM 1702 C CA . LEU A 1 215 ? 25.121 -6.052 20.275 1 92.15 215 LEU A CA 1
ATOM 1703 C C . LEU A 1 215 ? 25.603 -4.721 20.843 1 92.15 215 LEU A C 1
ATOM 1705 O O . LEU A 1 215 ? 24.93 -4.119 21.683 1 92.15 215 LEU A O 1
ATOM 1709 N N . PRO A 1 216 ? 26.796 -4.331 20.437 1 91.06 216 PRO A N 1
ATOM 1710 C CA . PRO A 1 216 ? 27.208 -2.979 20.823 1 91.06 216 PRO A CA 1
ATOM 1711 C C . PRO A 1 216 ? 26.209 -1.91 20.384 1 91.06 216 PRO A C 1
ATOM 1713 O O . PRO A 1 216 ? 25.595 -2.033 19.321 1 91.06 216 PRO A O 1
ATOM 1716 N N . ARG A 1 217 ? 26.225 -0.866 21.199 1 90.97 217 ARG A N 1
ATOM 1717 C CA . ARG A 1 217 ? 25.272 0.21 20.941 1 90.97 217 ARG A CA 1
ATOM 1718 C C . ARG A 1 217 ? 25.474 0.797 19.548 1 90.97 217 ARG A C 1
ATOM 1720 O O . ARG A 1 217 ? 26.604 1.078 19.144 1 90.97 217 ARG A O 1
ATOM 1727 N N . ARG A 1 218 ? 24.381 0.914 18.808 1 93.15 218 ARG A N 1
ATOM 1728 C CA . ARG A 1 218 ? 24.326 1.623 17.533 1 93.15 218 ARG A CA 1
ATOM 1729 C C . ARG A 1 218 ? 25.317 1.033 16.535 1 93.15 218 ARG A C 1
ATOM 1731 O O . ARG A 1 218 ? 25.888 1.758 15.717 1 93.15 218 ARG A O 1
ATOM 1738 N N . SER A 1 219 ? 25.552 -0.218 16.64 1 94.51 219 SER A N 1
ATOM 1739 C CA . SER A 1 219 ? 26.556 -0.87 15.806 1 94.51 219 SER A CA 1
ATOM 1740 C C . SER A 1 219 ? 25.989 -1.228 14.436 1 94.51 219 SER A C 1
ATOM 1742 O O . SER A 1 219 ? 26.741 -1.441 13.483 1 94.51 219 SER A O 1
ATOM 1744 N N . LEU A 1 220 ? 24.686 -1.228 14.291 1 96.27 220 LEU A N 1
ATOM 1745 C CA . LEU A 1 220 ? 24.079 -1.69 13.048 1 96.27 220 LEU A CA 1
ATOM 1746 C C . LEU A 1 220 ? 23.614 -0.512 12.199 1 96.27 220 LEU A C 1
ATOM 1748 O O . LEU A 1 220 ? 22.899 -0.696 11.212 1 96.27 220 LEU A O 1
ATOM 1752 N N . ILE A 1 221 ? 24.107 0.665 12.452 1 95.93 221 ILE A N 1
ATOM 1753 C CA . ILE A 1 221 ? 23.577 1.869 11.821 1 95.93 221 ILE A CA 1
ATOM 1754 C C . ILE A 1 221 ? 24.39 2.197 10.57 1 95.93 221 ILE A C 1
ATOM 1756 O O . ILE A 1 221 ? 25.557 1.811 10.462 1 95.93 221 ILE A O 1
ATOM 1760 N N . VAL A 1 222 ? 23.731 2.758 9.61 1 95.75 222 VAL A N 1
ATOM 1761 C CA . VAL A 1 222 ? 24.368 3.381 8.454 1 95.75 222 VAL A CA 1
ATOM 1762 C C . VAL A 1 222 ? 24.409 4.896 8.641 1 95.75 222 VAL A C 1
ATOM 1764 O O . VAL A 1 222 ? 23.369 5.558 8.621 1 95.75 222 VAL A O 1
ATOM 1767 N N . LEU A 1 223 ? 25.545 5.414 8.784 1 96.35 223 LEU A N 1
ATOM 1768 C CA . LEU A 1 223 ? 25.714 6.829 9.096 1 96.35 223 LEU A CA 1
ATOM 1769 C C . LEU A 1 223 ? 25.713 7.67 7.823 1 96.35 223 LEU A C 1
ATOM 1771 O O . LEU A 1 223 ? 26.104 7.189 6.756 1 96.35 223 LEU A O 1
ATOM 1775 N N . CYS A 1 224 ? 25.254 8.838 7.937 1 97.62 224 CYS A N 1
ATOM 1776 C CA . CYS A 1 224 ? 25.308 9.785 6.829 1 97.62 224 CYS A CA 1
ATOM 1777 C C . CYS A 1 224 ? 26.742 10.222 6.555 1 97.62 224 CYS A C 1
ATOM 1779 O O . CYS A 1 224 ? 27.409 10.766 7.437 1 97.62 224 CYS A O 1
ATOM 1781 N N . PRO A 1 225 ? 27.22 10.079 5.396 1 97.82 225 PRO A N 1
ATOM 1782 C CA . PRO A 1 225 ? 28.601 10.458 5.091 1 97.82 225 PRO A CA 1
ATOM 1783 C C . PRO A 1 225 ? 28.794 11.97 5.008 1 97.82 225 PRO A C 1
ATOM 1785 O O . PRO A 1 225 ? 29.919 12.461 5.134 1 97.82 225 PRO A O 1
ATOM 1788 N N . ALA A 1 226 ? 27.75 12.644 4.811 1 97.86 226 ALA A N 1
ATOM 1789 C CA . ALA A 1 226 ? 27.849 14.079 4.557 1 97.86 226 ALA A CA 1
ATOM 1790 C C . ALA A 1 226 ? 27.8 14.871 5.861 1 97.86 226 ALA A C 1
ATOM 1792 O O . ALA A 1 226 ? 28.22 16.03 5.907 1 97.86 226 ALA A O 1
ATOM 1793 N N . CYS A 1 227 ? 27.284 14.333 6.915 1 97.84 227 CYS A N 1
ATOM 1794 C CA . CYS A 1 227 ? 27.202 15.009 8.205 1 97.84 227 CYS A CA 1
ATOM 1795 C C . CYS A 1 227 ? 28.548 14.986 8.92 1 97.84 227 CYS A C 1
ATOM 1797 O O . CYS A 1 227 ? 29.376 14.11 8.666 1 97.84 227 CYS A O 1
ATOM 1799 N N . PRO A 1 228 ? 28.766 15.913 9.796 1 97.47 228 PRO A N 1
ATOM 1800 C CA . PRO A 1 228 ? 30.028 15.92 10.54 1 97.47 228 PRO A CA 1
ATOM 1801 C C . PRO A 1 228 ? 30.15 14.745 11.507 1 97.47 228 PRO A C 1
ATOM 1803 O O . PRO A 1 228 ? 29.238 14.495 12.3 1 97.47 228 PRO A O 1
ATOM 1806 N N . GLN A 1 229 ? 31.244 14.11 11.408 1 96.38 229 GLN A N 1
ATOM 1807 C CA . GLN A 1 229 ? 31.546 12.978 12.277 1 96.38 229 GLN A CA 1
ATOM 1808 C C . GLN A 1 229 ? 32.956 13.085 12.851 1 96.38 229 GLN A C 1
ATOM 1810 O O . GLN A 1 229 ? 33.919 12.622 12.236 1 96.38 229 GLN A O 1
ATOM 1815 N N . PRO A 1 230 ? 32.979 13.534 14.081 1 94.07 230 PRO A N 1
ATOM 1816 C CA . PRO A 1 230 ? 34.301 13.67 14.697 1 94.07 230 PRO A CA 1
ATOM 1817 C C . PRO A 1 230 ? 35.103 12.371 14.666 1 94.07 230 PRO A C 1
ATOM 1819 O O . PRO A 1 230 ? 34.573 11.306 14.994 1 94.07 230 PRO A O 1
ATOM 1822 N N . GLY A 1 231 ? 36.332 12.521 14.252 1 91.62 231 GLY A N 1
ATOM 1823 C CA . GLY A 1 231 ? 37.214 11.366 14.203 1 91.62 231 GLY A CA 1
ATOM 1824 C C . GLY A 1 231 ? 37.141 10.615 12.887 1 91.62 231 GLY A C 1
ATOM 1825 O O . GLY A 1 231 ? 37.934 9.703 12.641 1 91.62 231 GLY A O 1
ATOM 1826 N N . ILE A 1 232 ? 36.232 11.033 12.002 1 95.7 232 ILE A N 1
ATOM 1827 C CA . ILE A 1 232 ? 36.045 10.276 10.769 1 95.7 232 ILE A CA 1
ATOM 1828 C C . ILE A 1 232 ? 36.22 11.199 9.565 1 95.7 232 ILE A C 1
ATOM 1830 O O . ILE A 1 232 ? 37.047 10.936 8.689 1 95.7 232 ILE A O 1
ATOM 1834 N N . ASN A 1 233 ? 35.521 12.4 9.613 1 96.75 233 ASN A N 1
ATOM 1835 C CA . ASN A 1 233 ? 35.5 13.11 8.338 1 96.75 233 ASN A CA 1
ATOM 1836 C C . ASN A 1 233 ? 35.636 14.617 8.534 1 96.75 233 ASN A C 1
ATOM 1838 O O . ASN A 1 233 ? 35.311 15.396 7.636 1 96.75 233 ASN A O 1
ATOM 1842 N N . MET A 1 234 ? 36.042 14.985 9.68 1 94.85 234 MET A N 1
ATOM 1843 C CA . MET A 1 234 ? 36.218 16.409 9.955 1 94.85 234 MET A CA 1
ATOM 1844 C C . MET A 1 234 ? 37.57 16.898 9.446 1 94.85 234 MET A C 1
ATOM 1846 O O . MET A 1 234 ? 38.514 16.114 9.329 1 94.85 234 MET A O 1
ATOM 1850 N N . ARG A 1 235 ? 37.6 18.131 9.118 1 92.3 235 ARG A N 1
ATOM 1851 C CA . ARG A 1 235 ? 38.88 18.718 8.733 1 92.3 235 ARG A CA 1
ATOM 1852 C C . ARG A 1 235 ? 39.847 18.744 9.912 1 92.3 235 ARG A C 1
ATOM 1854 O O . ARG A 1 235 ? 39.424 18.7 11.069 1 92.3 235 ARG A O 1
ATOM 1861 N N . GLU A 1 236 ? 41.081 18.915 9.499 1 88.29 236 GLU A N 1
ATOM 1862 C CA . GLU A 1 236 ? 42.076 19.068 10.555 1 88.29 236 GLU A CA 1
ATOM 1863 C C . GLU A 1 236 ? 41.895 20.389 11.298 1 88.29 236 GLU A C 1
ATOM 1865 O O . GLU A 1 236 ? 41.611 21.419 10.683 1 88.29 236 GLU A O 1
ATOM 1870 N N . ARG A 1 237 ? 41.846 20.563 12.533 1 88.91 237 ARG A N 1
ATOM 1871 C CA . ARG A 1 237 ? 41.753 21.742 13.388 1 88.91 237 ARG A CA 1
ATOM 1872 C C . ARG A 1 237 ? 40.375 22.388 13.282 1 88.91 237 ARG A C 1
ATOM 1874 O O . ARG A 1 237 ? 40.249 23.611 13.36 1 88.91 237 ARG A O 1
ATOM 1881 N N . TRP A 1 238 ? 39.347 21.585 12.952 1 91.7 238 TRP A N 1
ATOM 1882 C CA . TRP A 1 238 ? 37.994 22.11 12.801 1 91.7 238 TRP A CA 1
ATOM 1883 C C . TRP A 1 238 ? 37.524 22.784 14.086 1 91.7 238 TRP A C 1
ATOM 1885 O O . TRP A 1 238 ? 36.719 23.717 14.047 1 91.7 238 TRP A O 1
ATOM 1895 N N . LYS A 1 239 ? 38.046 22.456 15.239 1 90.33 239 LYS A N 1
ATOM 1896 C CA . LYS A 1 239 ? 37.647 23.002 16.533 1 90.33 239 LYS A CA 1
ATOM 1897 C C . LYS A 1 239 ? 38.107 24.449 16.685 1 90.33 239 LYS A C 1
ATOM 1899 O O . LYS A 1 239 ? 37.584 25.187 17.522 1 90.33 239 LYS A O 1
ATOM 1904 N N . GLU A 1 240 ? 39.057 24.903 15.834 1 88.46 240 GLU A N 1
ATOM 1905 C CA . GLU A 1 240 ? 39.609 26.253 15.904 1 88.46 240 GLU A CA 1
ATOM 1906 C C . GLU A 1 240 ? 38.891 27.194 14.941 1 88.46 240 GLU A C 1
ATOM 1908 O O . GLU A 1 240 ? 39.253 28.367 14.826 1 88.46 240 GLU A O 1
ATOM 1913 N N . ARG A 1 241 ? 37.904 26.735 14.376 1 88.6 241 ARG A N 1
ATOM 1914 C CA . ARG A 1 241 ? 37.152 27.564 13.438 1 88.6 241 ARG A CA 1
ATOM 1915 C C . ARG A 1 241 ? 36.52 28.757 14.147 1 88.6 241 ARG A C 1
ATOM 1917 O O . ARG A 1 241 ? 36.046 28.634 15.279 1 88.6 241 ARG A O 1
ATOM 1924 N N . ASP A 1 242 ? 36.493 29.844 13.456 1 87.93 242 ASP A N 1
ATOM 1925 C CA . ASP A 1 242 ? 35.918 31.055 14.034 1 87.93 242 ASP A CA 1
ATOM 1926 C C . ASP A 1 242 ? 34.417 30.897 14.262 1 87.93 242 ASP A C 1
ATOM 1928 O O . ASP A 1 242 ? 33.77 30.068 13.618 1 87.93 242 ASP A O 1
ATOM 1932 N N . GLU A 1 243 ? 33.851 31.687 15.059 1 85.3 243 GLU A N 1
ATOM 1933 C CA . GLU A 1 243 ? 32.453 31.611 15.474 1 85.3 243 GLU A CA 1
ATOM 1934 C C . GLU A 1 243 ? 31.514 31.903 14.307 1 85.3 243 GLU A C 1
ATOM 1936 O O . GLU A 1 243 ? 30.432 31.321 14.213 1 85.3 243 GLU A O 1
ATOM 1941 N N . VAL A 1 244 ? 31.958 32.74 13.438 1 85.84 244 VAL A N 1
ATOM 1942 C CA . VAL A 1 244 ? 31.112 33.166 12.327 1 85.84 244 VAL A CA 1
ATOM 1943 C C . VAL A 1 244 ? 30.898 32.001 11.364 1 85.84 244 VAL A C 1
ATOM 1945 O O . VAL A 1 244 ? 29.841 31.893 10.737 1 85.84 244 VAL A O 1
ATOM 1948 N N . HIS A 1 245 ? 31.922 31.1 11.359 1 91.92 245 HIS A N 1
ATOM 1949 C CA . HIS A 1 245 ? 31.821 29.993 10.415 1 91.92 245 HIS A CA 1
ATOM 1950 C C . HIS A 1 245 ? 31.619 28.667 11.141 1 91.92 245 HIS A C 1
ATOM 1952 O O . HIS A 1 245 ? 31.775 27.599 10.545 1 91.92 245 HIS A O 1
ATOM 1958 N N . SER A 1 246 ? 31.262 28.693 12.388 1 92.1 246 SER A N 1
ATOM 1959 C CA . SER A 1 246 ? 31.1 27.487 13.192 1 92.1 246 SER A CA 1
ATOM 1960 C C . SER A 1 246 ? 29.967 26.616 12.659 1 92.1 246 SER A C 1
ATOM 1962 O O . SER A 1 246 ? 29.931 25.41 12.915 1 92.1 246 SER A O 1
ATOM 1964 N N . TYR A 1 247 ? 29.064 27.267 11.874 1 94.34 247 TYR A N 1
ATOM 1965 C CA . TYR A 1 247 ? 27.928 26.532 11.328 1 94.34 247 TYR A CA 1
ATOM 1966 C C . TYR A 1 247 ? 28.389 25.482 10.324 1 94.34 247 TYR A C 1
ATOM 1968 O O . TYR A 1 247 ? 27.652 24.543 10.016 1 94.34 247 TYR A O 1
ATOM 1976 N N . LEU A 1 248 ? 29.602 25.52 9.811 1 95.23 248 LEU A N 1
ATOM 1977 C CA . LEU A 1 248 ? 30.134 24.566 8.843 1 95.23 248 LEU A CA 1
ATOM 1978 C C . LEU A 1 248 ? 30.347 23.2 9.487 1 95.23 248 LEU A C 1
ATOM 1980 O O . LEU A 1 248 ? 30.367 22.18 8.795 1 95.23 248 LEU A O 1
ATOM 1984 N N . ASP A 1 249 ? 30.486 23.246 10.799 1 94.87 249 ASP A N 1
ATOM 1985 C CA . ASP A 1 249 ? 30.744 21.996 11.507 1 94.87 249 ASP A CA 1
ATOM 1986 C C . ASP A 1 249 ? 29.544 21.59 12.359 1 94.87 249 ASP A C 1
ATOM 1988 O O . ASP A 1 249 ? 29.67 20.763 13.265 1 94.87 249 ASP A O 1
ATOM 1992 N N . ALA A 1 250 ? 28.395 22.141 12.033 1 96.12 250 ALA A N 1
ATOM 1993 C CA . ALA A 1 250 ? 27.196 21.88 12.826 1 96.12 250 ALA A CA 1
ATOM 1994 C C . ALA A 1 250 ? 26.387 20.729 12.234 1 96.12 250 ALA A C 1
ATOM 1996 O O . ALA A 1 250 ? 26.393 20.518 11.019 1 96.12 250 ALA A O 1
ATOM 1997 N N . LEU A 1 251 ? 25.759 19.97 13.068 1 97.58 251 LEU A N 1
ATOM 1998 C CA . LEU A 1 251 ? 24.795 18.967 12.629 1 97.58 251 LEU A CA 1
ATOM 1999 C C . LEU A 1 251 ? 23.394 19.563 12.54 1 97.58 251 LEU A C 1
ATOM 2001 O O . LEU A 1 251 ? 22.912 20.172 13.498 1 97.58 251 LEU A O 1
ATOM 2005 N N . HIS A 1 252 ? 22.824 19.476 11.391 1 97.5 252 HIS A N 1
ATOM 2006 C CA . HIS A 1 252 ? 21.422 19.838 11.216 1 97.5 252 HIS A CA 1
ATOM 2007 C C . HIS A 1 252 ? 20.513 18.626 11.393 1 97.5 252 HIS A C 1
ATOM 2009 O O . HIS A 1 252 ? 20.684 17.612 10.712 1 97.5 252 HIS A O 1
ATOM 2015 N N . TYR A 1 253 ? 19.594 18.683 12.351 1 97.3 253 TYR A N 1
ATOM 2016 C CA . TYR A 1 253 ? 18.698 17.554 12.569 1 97.3 253 TYR A CA 1
ATOM 2017 C C . TYR A 1 253 ? 17.256 18.024 12.721 1 97.3 253 TYR A C 1
ATOM 2019 O O . TYR A 1 253 ? 17.004 19.205 12.97 1 97.3 253 TYR A O 1
ATOM 2027 N N . SER A 1 254 ? 16.345 17.14 12.478 1 96.79 254 SER A N 1
ATOM 2028 C CA . SER A 1 254 ? 14.917 17.403 12.615 1 96.79 254 SER A CA 1
ATOM 2029 C C . SER A 1 254 ? 14.249 16.371 13.519 1 96.79 254 SER A C 1
ATOM 2031 O O . SER A 1 254 ? 14.618 15.195 13.504 1 96.79 254 SER A O 1
ATOM 2033 N N . ILE A 1 255 ? 13.32 16.822 14.325 1 96.34 255 ILE A N 1
ATOM 2034 C CA . ILE A 1 255 ? 12.503 15.969 15.182 1 96.34 255 ILE A CA 1
ATOM 2035 C C . ILE A 1 255 ? 11.049 16.014 14.719 1 96.34 255 ILE A C 1
ATOM 2037 O O . ILE A 1 255 ? 10.538 17.077 14.357 1 96.34 255 ILE A O 1
ATOM 2041 N N . ASP A 1 256 ? 10.477 14.905 14.64 1 93.32 256 ASP A N 1
ATOM 2042 C CA . ASP A 1 256 ? 9.059 14.875 14.296 1 93.32 256 ASP A CA 1
ATOM 2043 C C . ASP A 1 256 ? 8.407 13.577 14.766 1 93.32 256 ASP A C 1
ATOM 2045 O O . ASP A 1 256 ? 9.092 12.575 14.984 1 93.32 256 ASP A O 1
ATOM 2049 N N . GLY A 1 257 ? 7.087 13.686 15.031 1 89.87 257 GLY A N 1
ATOM 2050 C CA . GLY A 1 257 ? 6.315 12.511 15.404 1 89.87 257 GLY A CA 1
ATOM 2051 C C . GLY A 1 257 ? 5.477 11.961 14.265 1 89.87 257 GLY A C 1
ATOM 2052 O O . GLY A 1 257 ? 4.979 12.72 13.431 1 89.87 257 GLY A O 1
ATOM 2053 N N . ASN A 1 258 ? 5.46 10.639 14.19 1 89.8 258 ASN A N 1
ATOM 2054 C CA . ASN A 1 258 ? 4.608 9.937 13.236 1 89.8 258 ASN A CA 1
ATOM 2055 C C . ASN A 1 258 ? 3.536 9.114 13.943 1 89.8 258 ASN A C 1
ATOM 2057 O O . ASN A 1 258 ? 3.838 8.091 14.559 1 89.8 258 ASN A O 1
ATOM 2061 N N . PHE A 1 259 ? 2.339 9.413 13.789 1 84.11 259 PHE A N 1
ATOM 2062 C CA . PHE A 1 259 ? 1.273 8.761 14.541 1 84.11 259 PHE A CA 1
ATOM 2063 C C . PHE A 1 259 ? 0.6 7.682 13.702 1 84.11 259 PHE A C 1
ATOM 2065 O O . PHE A 1 259 ? -0.354 7.044 14.151 1 84.11 259 PHE A O 1
ATOM 2072 N N . HIS A 1 260 ? 1.116 7.507 12.522 1 82.76 260 HIS A N 1
ATOM 2073 C CA . HIS A 1 260 ? 0.593 6.429 11.691 1 82.76 260 HIS A CA 1
ATOM 2074 C C . HIS A 1 260 ? 1.239 5.095 12.048 1 82.76 260 HIS A C 1
ATOM 2076 O O . HIS A 1 260 ? 0.644 4.036 11.838 1 82.76 260 HIS A O 1
ATOM 2082 N N . LEU A 1 261 ? 2.42 5.145 12.514 1 89.62 261 LEU A N 1
ATOM 2083 C CA . LEU A 1 261 ? 3.136 3.931 12.889 1 89.62 261 LEU A CA 1
ATOM 2084 C C . LEU A 1 261 ? 2.705 3.449 14.27 1 89.62 261 LEU A C 1
ATOM 2086 O O . LEU A 1 261 ? 3.508 3.433 15.206 1 89.62 261 LEU A O 1
ATOM 2090 N N . ASN A 1 262 ? 1.452 3.029 14.345 1 87.93 262 ASN A N 1
ATOM 2091 C CA . ASN A 1 262 ? 0.871 2.57 15.602 1 87.93 262 ASN A CA 1
ATOM 2092 C C . ASN A 1 262 ? 0.929 1.05 15.725 1 87.93 262 ASN A C 1
ATOM 2094 O O . ASN A 1 262 ? 1.254 0.357 14.759 1 87.93 262 ASN A O 1
ATOM 2098 N N . MET A 1 263 ? 0.823 0.589 16.881 1 89.06 263 MET A N 1
ATOM 2099 C CA . MET A 1 263 ? 0.783 -0.842 17.166 1 89.06 263 MET A CA 1
ATOM 2100 C C . MET A 1 263 ? -0.447 -1.198 17.994 1 89.06 263 MET A C 1
ATOM 2102 O O . MET A 1 263 ? -0.742 -0.536 18.991 1 89.06 263 MET A O 1
ATOM 2106 N N . LYS A 1 264 ? -1.195 -2.22 17.595 1 84.52 264 LYS A N 1
ATOM 2107 C CA . LYS A 1 264 ? -2.382 -2.681 18.31 1 84.52 264 LYS A CA 1
ATOM 2108 C C . LYS A 1 264 ? -2.004 -3.341 19.633 1 84.52 264 LYS A C 1
ATOM 2110 O O . LYS A 1 264 ? -0.876 -3.809 19.8 1 84.52 264 LYS A O 1
ATOM 2115 N N . LYS A 1 265 ? -3.029 -3.239 20.488 1 79.53 265 LYS A N 1
ATOM 2116 C CA . LYS A 1 265 ? -2.83 -3.936 21.755 1 79.53 265 LYS A CA 1
ATOM 2117 C C . LYS A 1 265 ? -2.876 -5.449 21.564 1 79.53 265 LYS A C 1
ATOM 2119 O O . LYS A 1 265 ? -3.902 -5.997 21.154 1 79.53 265 LYS A O 1
ATOM 2124 N N . LYS A 1 266 ? -1.784 -6.018 21.43 1 71.6 266 LYS A N 1
ATOM 2125 C CA . LYS A 1 266 ? -1.724 -7.472 21.313 1 71.6 266 LYS A CA 1
ATOM 2126 C C . LYS A 1 266 ? -0.949 -8.087 22.475 1 71.6 266 LYS A C 1
ATOM 2128 O O . LYS A 1 266 ? -0.009 -7.479 22.991 1 71.6 266 LYS A O 1
ATOM 2133 N N . ASP A 1 267 ? -1.568 -9.165 22.947 1 65.55 267 ASP A N 1
ATOM 2134 C CA . ASP A 1 267 ? -0.808 -9.935 23.928 1 65.55 267 ASP A CA 1
ATOM 2135 C C . ASP A 1 267 ? 0.484 -10.476 23.32 1 65.55 267 ASP A C 1
ATOM 2137 O O . ASP A 1 267 ? 0.45 -11.229 22.345 1 65.55 267 ASP A O 1
ATOM 2141 N N . THR A 1 268 ? 1.455 -9.714 23.449 1 64.69 268 THR A N 1
ATOM 2142 C CA . THR A 1 268 ? 2.721 -10.144 22.865 1 64.69 268 THR A CA 1
ATOM 2143 C C . THR A 1 268 ? 3.511 -10.996 23.854 1 64.69 268 THR A C 1
ATOM 2145 O O . THR A 1 268 ? 3.373 -10.836 25.068 1 64.69 268 THR A O 1
ATOM 2148 N N . ASP A 1 269 ? 4.126 -11.965 23.29 1 68.89 269 ASP A N 1
ATOM 2149 C CA . ASP A 1 269 ? 5.087 -12.759 24.05 1 68.89 269 ASP A CA 1
ATOM 2150 C C . ASP A 1 269 ? 6.107 -11.863 24.75 1 68.89 269 ASP A C 1
ATOM 2152 O O . ASP A 1 269 ? 6.796 -11.073 24.102 1 68.89 269 ASP A O 1
ATOM 2156 N N . PRO A 1 270 ? 6.029 -11.887 26.07 1 67.5 270 PRO A N 1
ATOM 2157 C CA . PRO A 1 270 ? 6.984 -11.058 26.809 1 67.5 270 PRO A CA 1
ATOM 2158 C C . PRO A 1 270 ? 8.431 -11.306 26.387 1 67.5 270 PRO A C 1
ATOM 2160 O O . PRO A 1 270 ? 9.287 -10.436 26.565 1 67.5 270 PRO A O 1
ATOM 2163 N N . ASP A 1 271 ? 8.585 -12.439 25.789 1 74.79 271 ASP A N 1
ATOM 2164 C CA . ASP A 1 271 ? 9.954 -12.787 25.422 1 74.79 271 ASP A CA 1
ATOM 2165 C C . ASP A 1 271 ? 10.255 -12.388 23.979 1 74.79 271 ASP A C 1
ATOM 2167 O O . ASP A 1 271 ? 11.321 -12.709 23.45 1 74.79 271 ASP A O 1
ATOM 2171 N N . ASP A 1 272 ? 9.356 -11.688 23.462 1 84.07 272 ASP A N 1
ATOM 2172 C CA . ASP A 1 272 ? 9.638 -11.235 22.103 1 84.07 272 ASP A CA 1
ATOM 2173 C C . ASP A 1 272 ? 10.376 -9.899 22.111 1 84.07 272 ASP A C 1
ATOM 2175 O O . ASP A 1 272 ? 9.749 -8.837 22.141 1 84.07 272 ASP A O 1
ATOM 2179 N N . PHE A 1 273 ? 11.708 -9.997 22.155 1 86.06 273 PHE A N 1
ATOM 2180 C CA . PHE A 1 273 ? 12.549 -8.806 22.111 1 86.06 273 PHE A CA 1
ATOM 2181 C C . PHE A 1 273 ? 13.161 -8.626 20.727 1 86.06 273 PHE A C 1
ATOM 2183 O O . PHE A 1 273 ? 13.278 -9.588 19.964 1 86.06 273 PHE A O 1
ATOM 2190 N N . ALA A 1 274 ? 13.56 -7.431 20.461 1 92.03 274 ALA A N 1
ATOM 2191 C CA . ALA A 1 274 ? 14.202 -7.146 19.18 1 92.03 274 ALA A CA 1
ATOM 2192 C C . ALA A 1 274 ? 15.626 -7.691 19.148 1 92.03 274 ALA A C 1
ATOM 2194 O O . ALA A 1 274 ? 16.398 -7.486 20.088 1 92.03 274 ALA A O 1
ATOM 2195 N N . TYR A 1 275 ? 16.014 -8.427 18.092 1 92.85 275 TYR A N 1
ATOM 2196 C CA . TYR A 1 275 ? 17.391 -8.881 17.935 1 92.85 275 TYR A CA 1
ATOM 2197 C C . TYR A 1 275 ? 18.352 -7.699 17.879 1 92.85 275 TYR A C 1
ATOM 2199 O O . TYR A 1 275 ? 19.502 -7.805 18.311 1 92.85 275 TYR A O 1
ATOM 2207 N N . SER A 1 276 ? 17.838 -6.543 17.447 1 93.29 276 SER A N 1
ATOM 2208 C CA . SER A 1 276 ? 18.662 -5.36 17.221 1 93.29 276 SER A CA 1
ATOM 2209 C C . SER A 1 276 ? 18.496 -4.347 18.349 1 93.29 276 SER A C 1
ATOM 2211 O O . SER A 1 276 ? 18.803 -3.165 18.179 1 93.29 276 SER A O 1
ATOM 2213 N N . MET A 1 277 ? 18.076 -4.762 19.49 1 91.79 277 MET A N 1
ATOM 2214 C CA . MET A 1 277 ? 17.763 -3.849 20.586 1 91.79 277 MET A CA 1
ATOM 2215 C C . MET A 1 277 ? 18.967 -2.976 20.926 1 91.79 277 MET A C 1
ATOM 2217 O O . MET A 1 277 ? 20.028 -3.488 21.287 1 91.79 277 MET A O 1
ATOM 2221 N N . GLY A 1 278 ? 18.739 -1.676 20.752 1 91.9 278 GLY A N 1
ATOM 2222 C CA . GLY A 1 278 ? 19.756 -0.707 21.129 1 91.9 278 GLY A CA 1
ATOM 2223 C C . GLY A 1 278 ? 20.867 -0.578 20.104 1 91.9 278 GLY A C 1
ATOM 2224 O O . GLY A 1 278 ? 21.728 0.296 20.222 1 91.9 278 GLY A O 1
ATOM 2225 N N . ALA A 1 279 ? 20.899 -1.403 19.121 1 94.95 279 ALA A N 1
ATOM 2226 C CA . ALA A 1 279 ? 21.989 -1.419 18.149 1 94.95 279 ALA A CA 1
ATOM 2227 C C . ALA A 1 279 ? 21.593 -0.689 16.869 1 94.95 279 ALA A C 1
ATOM 2229 O O . ALA A 1 279 ? 22.455 -0.305 16.074 1 94.95 279 ALA A O 1
ATOM 2230 N N . GLY A 1 280 ? 20.346 -0.488 16.717 1 95.41 280 GLY A N 1
ATOM 2231 C CA . GLY A 1 280 ? 19.858 0.109 15.484 1 95.41 280 GLY A CA 1
ATOM 2232 C C . GLY A 1 280 ? 19.366 1.533 15.665 1 95.41 280 GLY A C 1
ATOM 2233 O O . GLY A 1 280 ? 20.07 2.372 16.23 1 95.41 280 GLY A O 1
ATOM 2234 N N . TYR A 1 281 ? 18.203 1.747 15.207 1 97.28 281 TYR A N 1
ATOM 2235 C CA . TYR A 1 281 ? 17.716 3.121 15.161 1 97.28 281 TYR A CA 1
ATOM 2236 C C . TYR A 1 281 ? 16.742 3.393 16.301 1 97.28 281 TYR A C 1
ATOM 2238 O O . TYR A 1 281 ? 16.544 4.545 16.695 1 97.28 281 TYR A O 1
ATOM 2246 N N . PHE A 1 282 ? 16.184 2.339 16.863 1 96.76 282 PHE A N 1
ATOM 2247 C CA . PHE A 1 282 ? 15.366 2.521 18.057 1 96.76 282 PHE A CA 1
ATOM 2248 C C . PHE A 1 282 ? 16.242 2.727 19.287 1 96.76 282 PHE A C 1
ATOM 2250 O O . PHE A 1 282 ? 17.328 2.153 19.385 1 96.76 282 PHE A O 1
ATOM 2257 N N . VAL A 1 283 ? 15.757 3.456 20.124 1 96.21 283 VAL A N 1
ATOM 2258 C CA . VAL A 1 283 ? 16.427 3.618 21.41 1 96.21 283 VAL A CA 1
ATOM 2259 C C . VAL A 1 283 ? 16.488 2.275 22.134 1 96.21 283 VAL A C 1
ATOM 2261 O O . VAL A 1 283 ? 15.773 1.337 21.776 1 96.21 283 VAL A O 1
ATOM 2264 N N . HIS A 1 284 ? 17.414 2.191 23.071 1 95.38 284 HIS A N 1
ATOM 2265 C CA . HIS A 1 284 ? 17.462 1.005 23.918 1 95.38 284 HIS A CA 1
ATOM 2266 C C . HIS A 1 284 ? 16.201 0.884 24.768 1 95.38 284 HIS A C 1
ATOM 2268 O O . HIS A 1 284 ? 16.055 1.585 25.772 1 95.38 284 HIS A O 1
ATOM 2274 N N . GLU A 1 285 ? 15.392 -0.043 24.428 1 91.03 285 GLU A N 1
ATOM 2275 C CA . GLU A 1 285 ? 14.034 -0.128 24.957 1 91.03 285 GLU A CA 1
ATOM 2276 C C . GLU A 1 285 ? 14.043 -0.312 26.472 1 91.03 285 GLU A C 1
ATOM 2278 O O . GLU A 1 285 ? 13.217 0.269 27.178 1 91.03 285 GLU A O 1
ATOM 2283 N N . ARG A 1 286 ? 14.854 -1.078 27.023 1 89.86 286 ARG A N 1
ATOM 2284 C CA . ARG A 1 286 ? 14.912 -1.319 28.461 1 89.86 286 ARG A CA 1
ATOM 2285 C C . ARG A 1 286 ? 15.28 -0.045 29.215 1 89.86 286 ARG A C 1
ATOM 2287 O O . ARG A 1 286 ? 14.682 0.267 30.246 1 89.86 286 ARG A O 1
ATOM 2294 N N . ASP A 1 287 ? 16.269 0.631 28.696 1 93.95 287 ASP A N 1
ATOM 2295 C CA . ASP A 1 287 ? 16.677 1.891 29.309 1 93.95 287 ASP A CA 1
ATOM 2296 C C . ASP A 1 287 ? 15.562 2.931 29.221 1 93.95 287 ASP A C 1
ATOM 2298 O O . ASP A 1 287 ? 15.337 3.69 30.166 1 93.95 287 ASP A O 1
ATOM 2302 N N . PHE A 1 288 ? 14.904 2.874 28.147 1 93 288 PHE A N 1
ATOM 2303 C CA . PHE A 1 288 ? 13.814 3.82 27.943 1 93 288 PHE A CA 1
ATOM 2304 C C . PHE A 1 288 ? 12.688 3.572 28.939 1 93 288 PHE A C 1
ATOM 2306 O O . PHE A 1 288 ? 12.177 4.51 29.553 1 93 288 PHE A O 1
ATOM 2313 N N . GLN A 1 289 ? 12.318 2.364 29.079 1 88.88 289 GLN A N 1
ATOM 2314 C CA . GLN A 1 289 ? 11.277 2.019 30.042 1 88.88 289 GLN A CA 1
ATOM 2315 C C . GLN A 1 289 ? 11.702 2.378 31.463 1 88.88 289 GLN A C 1
ATOM 2317 O O . GLN A 1 289 ? 10.886 2.843 32.261 1 88.88 289 GLN A O 1
ATOM 2322 N N . HIS A 1 290 ? 12.909 2.154 31.735 1 91.23 290 HIS A N 1
ATOM 2323 C CA . HIS A 1 290 ? 13.445 2.518 33.042 1 91.23 290 HIS A CA 1
ATOM 2324 C C . HIS A 1 290 ? 13.381 4.025 33.264 1 91.23 290 HIS A C 1
ATOM 2326 O O . HIS A 1 290 ? 12.984 4.482 34.339 1 91.23 290 HIS A O 1
ATOM 2332 N N . PHE A 1 291 ? 13.774 4.744 32.285 1 92.51 291 PHE A N 1
ATOM 2333 C CA . PHE A 1 291 ? 13.732 6.201 32.321 1 92.51 291 PHE A CA 1
ATOM 2334 C C . PHE A 1 291 ? 12.312 6.696 32.566 1 92.51 291 PHE A C 1
ATOM 2336 O O . PHE A 1 291 ? 12.092 7.581 33.395 1 92.51 291 PHE A O 1
ATOM 2343 N N . LEU A 1 292 ? 11.324 6.118 31.894 1 88.07 292 LEU A N 1
ATOM 2344 C CA . LEU A 1 292 ? 9.933 6.539 32.016 1 88.07 292 LEU A CA 1
ATOM 2345 C C . LEU A 1 292 ? 9.412 6.293 33.428 1 88.07 292 LEU A C 1
ATOM 2347 O O . LEU A 1 292 ? 8.571 7.046 33.924 1 88.07 292 LEU A O 1
ATOM 2351 N N . ARG A 1 293 ? 9.876 5.303 34.077 1 86.18 293 ARG A N 1
ATOM 2352 C CA . ARG A 1 293 ? 9.428 4.952 35.42 1 86.18 293 ARG A CA 1
ATOM 2353 C C . ARG A 1 293 ? 10.046 5.878 36.463 1 86.18 293 ARG A C 1
ATOM 2355 O O . ARG A 1 293 ? 9.419 6.183 37.479 1 86.18 293 ARG A O 1
ATOM 2362 N N . LYS A 1 294 ? 11.181 6.317 36.16 1 86.51 294 LYS A N 1
ATOM 2363 C CA . LYS A 1 294 ? 11.942 7.023 37.187 1 86.51 294 LYS A CA 1
ATOM 2364 C C . LYS A 1 294 ? 11.742 8.532 37.08 1 86.51 294 LYS A C 1
ATOM 2366 O O . LYS A 1 294 ? 11.883 9.254 38.07 1 86.51 294 LYS A O 1
ATOM 2371 N N . VAL A 1 295 ? 11.638 8.991 35.904 1 81.4 295 VAL A N 1
ATOM 2372 C CA . VAL A 1 295 ? 11.523 10.435 35.731 1 81.4 295 VAL A CA 1
ATOM 2373 C C . VAL A 1 295 ? 10.06 10.855 35.849 1 81.4 295 VAL A C 1
ATOM 2375 O O . VAL A 1 295 ? 9.186 10.27 35.205 1 81.4 295 VAL A O 1
ATOM 2378 N N . PRO A 1 296 ? 9.764 11.724 36.777 1 71.63 296 PRO A N 1
ATOM 2379 C CA . PRO A 1 296 ? 8.389 12.184 36.983 1 71.63 296 PRO A CA 1
ATOM 2380 C C . PRO A 1 296 ? 7.812 12.887 35.757 1 71.63 296 PRO A C 1
ATOM 2382 O O . PRO A 1 296 ? 8.555 13.491 34.98 1 71.63 296 PRO A O 1
ATOM 2385 N N . PRO A 1 297 ? 6.504 12.617 35.48 1 64.72 297 PRO A N 1
ATOM 2386 C CA . PRO A 1 297 ? 5.903 13.311 34.339 1 64.72 297 PRO A CA 1
ATOM 2387 C C . PRO A 1 297 ? 6.071 14.827 34.415 1 64.72 297 PRO A C 1
ATOM 2389 O O . PRO A 1 297 ? 5.916 15.416 35.489 1 64.72 297 PRO A O 1
ATOM 2392 N N . PRO A 1 298 ? 6.712 15.302 33.311 1 58.88 298 PRO A N 1
ATOM 2393 C CA . PRO A 1 298 ? 6.969 16.743 33.36 1 58.88 298 PRO A CA 1
ATOM 2394 C C . PRO A 1 298 ? 5.705 17.559 33.622 1 58.88 298 PRO A C 1
ATOM 2396 O O . PRO A 1 298 ? 4.601 17.114 33.3 1 58.88 298 PRO A O 1
ATOM 2399 N N . ILE A 1 299 ? 5.821 18.62 34.379 1 55.63 299 ILE A N 1
ATOM 2400 C CA . ILE A 1 299 ? 4.783 19.614 34.628 1 55.63 299 ILE A CA 1
ATOM 2401 C C . ILE A 1 299 ? 4.237 20.135 33.301 1 55.63 299 ILE A C 1
ATOM 2403 O O . ILE A 1 299 ? 5 20.39 32.366 1 55.63 299 ILE A O 1
ATOM 2407 N N . ASN A 1 300 ? 3 19.969 33.013 1 55.59 300 ASN A N 1
ATOM 2408 C CA . ASN A 1 300 ? 2.337 20.498 31.825 1 55.59 300 ASN A CA 1
ATOM 2409 C C . ASN A 1 300 ? 2.743 21.943 31.553 1 55.59 300 ASN A C 1
ATOM 2411 O O . ASN A 1 300 ? 2.447 22.836 32.349 1 55.59 300 ASN A O 1
ATOM 2415 N N . GLU A 1 301 ? 3.778 22.132 30.657 1 60.95 301 GLU A N 1
ATOM 2416 C CA . GLU A 1 301 ? 4.178 23.485 30.283 1 60.95 301 GLU A CA 1
ATOM 2417 C C . GLU A 1 301 ? 3.119 24.152 29.41 1 60.95 301 GLU A C 1
ATOM 2419 O O . GLU A 1 301 ? 2.647 23.561 28.436 1 60.95 301 GLU A O 1
ATOM 2424 N N . SER A 1 302 ? 2.473 25.229 29.856 1 58.54 302 SER A N 1
ATOM 2425 C CA . SER A 1 302 ? 1.482 25.973 29.085 1 58.54 302 SER A CA 1
ATOM 2426 C C . SER A 1 302 ? 2.07 26.481 27.773 1 58.54 302 SER A C 1
ATOM 2428 O O . SER A 1 302 ? 3.226 26.907 27.729 1 58.54 302 SER A O 1
ATOM 2430 N N . SER A 1 303 ? 1.502 26.233 26.635 1 64.65 303 SER A N 1
ATOM 2431 C CA . SER A 1 303 ? 1.976 26.697 25.335 1 64.65 303 SER A CA 1
ATOM 2432 C C . SER A 1 303 ? 1.869 28.214 25.218 1 64.65 303 SER A C 1
ATOM 2434 O O . SER A 1 303 ? 0.844 28.799 25.574 1 64.65 303 SER A O 1
ATOM 2436 N N . THR A 1 304 ? 2.947 28.96 25.144 1 63.34 304 THR A N 1
ATOM 2437 C CA . THR A 1 304 ? 2.969 30.397 24.892 1 63.34 304 THR A CA 1
ATOM 2438 C C . THR A 1 304 ? 2.814 30.688 23.402 1 63.34 304 THR A C 1
ATOM 2440 O O . THR A 1 304 ? 2.836 31.848 22.985 1 63.34 304 THR A O 1
ATOM 2443 N N . CYS A 1 305 ? 2.847 29.734 22.64 1 68.69 305 CYS A N 1
ATOM 2444 C CA . CYS A 1 305 ? 2.694 29.896 21.199 1 68.69 305 CYS A CA 1
ATOM 2445 C C . CYS A 1 305 ? 1.355 29.341 20.726 1 68.69 305 CYS A C 1
ATOM 2447 O O . CYS A 1 305 ? 0.588 28.798 21.523 1 68.69 305 CYS A O 1
ATOM 2449 N N . ASN A 1 306 ? 0.855 29.419 19.465 1 55.76 306 ASN A N 1
ATOM 2450 C CA . ASN A 1 306 ? -0.426 28.955 18.943 1 55.76 306 ASN A CA 1
ATOM 2451 C C . ASN A 1 306 ? -0.636 27.468 19.215 1 55.76 306 ASN A C 1
ATOM 2453 O O . ASN A 1 306 ? 0.33 26.718 19.367 1 55.76 306 ASN A O 1
ATOM 2457 N N . GLN A 1 307 ? -1.792 27.141 19.733 1 49.62 307 GLN A N 1
ATOM 2458 C CA . GLN A 1 307 ? -2.331 25.851 20.15 1 49.62 307 GLN A CA 1
ATOM 2459 C C . GLN A 1 307 ? -1.97 24.755 19.152 1 49.62 307 GLN A C 1
ATOM 2461 O O . GLN A 1 307 ? -2.845 24.213 18.474 1 49.62 307 GLN A O 1
ATOM 2466 N N . PHE A 1 308 ? -0.868 24.899 18.463 1 48.91 308 PHE A N 1
ATOM 2467 C CA . PHE A 1 308 ? -0.556 23.702 17.69 1 48.91 308 PHE A CA 1
ATOM 2468 C C . PHE A 1 308 ? -0.495 22.476 18.593 1 48.91 308 PHE A C 1
ATOM 2470 O O . PHE A 1 308 ? 0.338 22.406 19.499 1 48.91 308 PHE A O 1
ATOM 2477 N N . GLY A 1 309 ? -1.582 22.135 19.029 1 47.33 309 GLY A N 1
ATOM 2478 C CA . GLY A 1 309 ? -1.647 20.903 19.799 1 47.33 309 GLY A CA 1
ATOM 2479 C C . GLY A 1 309 ? -0.826 19.778 19.196 1 47.33 309 GLY A C 1
ATOM 2480 O O . GLY A 1 309 ? -1.362 18.92 18.492 1 47.33 309 GLY A O 1
ATOM 2481 N N . ALA A 1 310 ? 0.363 20.069 18.771 1 47.68 310 ALA A N 1
ATOM 2482 C CA . ALA A 1 310 ? 1.21 19.043 18.166 1 47.68 310 ALA A CA 1
ATOM 2483 C C . ALA A 1 310 ? 1.06 17.71 18.893 1 47.68 310 ALA A C 1
ATOM 2485 O O . ALA A 1 310 ? 1.117 16.647 18.27 1 47.68 310 ALA A O 1
ATOM 2486 N N . MET A 1 311 ? 1.367 17.811 20.199 1 47.62 311 MET A N 1
ATOM 2487 C CA . MET A 1 311 ? 1.476 16.544 20.916 1 47.62 311 MET A CA 1
ATOM 2488 C C . MET A 1 311 ? 0.1 16.026 21.318 1 47.62 311 MET A C 1
ATOM 2490 O O . MET A 1 311 ? -0.083 15.536 22.434 1 47.62 311 MET A O 1
ATOM 2494 N N . ALA A 1 312 ? -0.872 16.583 20.652 1 43.08 312 ALA A N 1
ATOM 2495 C CA . ALA A 1 312 ? -2.177 16.107 21.103 1 43.08 312 ALA A CA 1
ATOM 2496 C C . ALA A 1 312 ? -2.292 14.593 20.949 1 43.08 312 ALA A C 1
ATOM 2498 O O . ALA A 1 312 ? -1.618 13.995 20.107 1 43.08 312 ALA A O 1
ATOM 2499 N N . ASN A 1 313 ? -2.886 13.95 21.878 1 45.69 313 ASN A N 1
ATOM 2500 C CA . ASN A 1 313 ? -3.134 12.532 22.12 1 45.69 313 ASN A CA 1
ATOM 2501 C C . ASN A 1 313 ? -3.632 11.827 20.861 1 45.69 313 ASN A C 1
ATOM 2503 O O . ASN A 1 313 ? -4.65 12.218 20.288 1 45.69 313 ASN A O 1
ATOM 2507 N N . GLY A 1 314 ? -2.58 11.425 20.161 1 48.62 314 GLY A N 1
ATOM 2508 C CA . GLY A 1 314 ? -3.085 10.528 19.134 1 48.62 314 GLY A CA 1
ATOM 2509 C C . GLY A 1 314 ? -4.282 9.715 19.588 1 48.62 314 GLY A C 1
ATOM 2510 O O . GLY A 1 314 ? -4.339 9.273 20.737 1 48.62 314 GLY A O 1
ATOM 2511 N N . LYS A 1 315 ? -5.399 9.803 18.944 1 50.36 315 LYS A N 1
ATOM 2512 C CA . LYS A 1 315 ? -6.683 9.182 19.259 1 50.36 315 LYS A CA 1
ATOM 2513 C C . LYS A 1 315 ? -6.581 7.66 19.221 1 50.36 315 LYS A C 1
ATOM 2515 O O . LYS A 1 315 ? -7.479 6.961 19.694 1 50.36 315 LYS A O 1
ATOM 2520 N N . TYR A 1 316 ? -5.309 7.171 18.737 1 62.35 316 TYR A N 1
ATOM 2521 C CA . TYR A 1 316 ? -5.211 5.717 18.672 1 62.35 316 TYR A CA 1
ATOM 2522 C C . TYR A 1 316 ? -4.9 5.13 20.043 1 62.35 316 TYR A C 1
ATOM 2524 O O . TYR A 1 316 ? -4.02 5.623 20.752 1 62.35 316 TYR A O 1
ATOM 2532 N N . THR A 1 317 ? -5.844 4.347 20.445 1 64.81 317 THR A N 1
ATOM 2533 C CA . THR A 1 317 ? -5.643 3.693 21.733 1 64.81 317 THR A CA 1
ATOM 2534 C C . THR A 1 317 ? -4.98 2.331 21.55 1 64.81 317 THR A C 1
ATOM 2536 O O . THR A 1 317 ? -5.664 1.31 21.45 1 64.81 317 THR A O 1
ATOM 2539 N N . GLY A 1 318 ? -3.733 2.29 21.112 1 75.56 318 GLY A N 1
ATOM 2540 C CA . GLY A 1 318 ? -2.976 1.05 21.054 1 75.56 318 GLY A CA 1
ATOM 2541 C C . GLY A 1 318 ? -1.785 1.033 21.993 1 75.56 318 GLY A C 1
ATOM 2542 O O . GLY A 1 318 ? -1.663 1.897 22.864 1 75.56 318 GLY A O 1
ATOM 2543 N N . LYS A 1 319 ? -1.075 -0.008 22.015 1 82.42 319 LYS A N 1
ATOM 2544 C CA . LYS A 1 319 ? 0.131 -0.123 22.831 1 82.42 319 LYS A CA 1
ATOM 2545 C C . LYS A 1 319 ? 1.143 0.961 22.473 1 82.42 319 LYS A C 1
ATOM 2547 O O . LYS A 1 319 ? 1.805 1.516 23.353 1 82.42 319 LYS A O 1
ATOM 2552 N N . VAL A 1 320 ? 1.256 1.148 21.158 1 89.16 320 VAL A N 1
ATOM 2553 C CA . VAL A 1 320 ? 2.079 2.224 20.617 1 89.16 320 VAL A CA 1
ATOM 2554 C C . VAL A 1 320 ? 1.222 3.147 19.754 1 89.16 320 VAL A C 1
ATOM 2556 O O . VAL A 1 320 ? 0.527 2.688 18.845 1 89.16 320 VAL A O 1
ATOM 2559 N N . THR A 1 321 ? 1.232 4.379 20.063 1 86.79 321 THR A N 1
ATOM 2560 C CA . THR A 1 321 ? 0.365 5.334 19.383 1 86.79 321 THR A CA 1
ATOM 2561 C C . THR A 1 321 ? 1.103 6.008 18.23 1 86.79 321 THR A C 1
ATOM 2563 O O . THR A 1 321 ? 0.483 6.659 17.385 1 86.79 321 THR A O 1
ATOM 2566 N N . GLY A 1 322 ? 2.345 5.87 18.164 1 89.99 322 GLY A N 1
ATOM 2567 C CA . GLY A 1 322 ? 3.194 6.442 17.13 1 89.99 322 GLY A CA 1
ATOM 2568 C C . GLY A 1 322 ? 4.671 6.379 17.469 1 89.99 322 GLY A C 1
ATOM 2569 O O . GLY A 1 322 ? 5.072 5.668 18.393 1 89.99 322 GLY A O 1
ATOM 2570 N N . VAL A 1 323 ? 5.479 7.071 16.651 1 93.38 323 VAL A N 1
ATOM 2571 C CA . VAL A 1 323 ? 6.914 7.107 16.911 1 93.38 323 VAL A CA 1
ATOM 2572 C C . VAL A 1 323 ? 7.431 8.537 16.764 1 93.38 323 VAL A C 1
ATOM 2574 O O . VAL A 1 323 ? 6.826 9.353 16.065 1 93.38 323 VAL A O 1
ATOM 2577 N N . ILE A 1 324 ? 8.45 8.823 17.495 1 94.63 324 ILE A N 1
ATOM 2578 C CA . ILE A 1 324 ? 9.239 10.033 17.291 1 94.63 324 ILE A CA 1
ATOM 2579 C C . ILE A 1 324 ? 10.559 9.679 16.61 1 94.63 324 ILE A C 1
ATOM 2581 O O . ILE A 1 324 ? 11.175 8.659 16.928 1 94.63 324 ILE A O 1
ATOM 2585 N N . GLY A 1 325 ? 10.902 10.418 15.624 1 96.46 325 GLY A N 1
ATOM 2586 C CA . GLY A 1 325 ? 12.148 10.163 14.92 1 96.46 325 GLY A CA 1
ATOM 2587 C C . GLY A 1 325 ? 13.015 11.399 14.774 1 96.46 325 GLY A C 1
ATOM 2588 O O . GLY A 1 325 ? 12.516 12.525 14.841 1 96.46 325 GLY A O 1
ATOM 2589 N N . ILE A 1 326 ? 14.309 11.215 14.678 1 98.01 326 ILE A N 1
ATOM 2590 C CA . ILE A 1 326 ? 15.278 12.276 14.429 1 98.01 326 ILE A CA 1
ATOM 2591 C C . ILE A 1 326 ? 16.117 11.932 13.201 1 98.01 326 ILE A C 1
ATOM 2593 O O . ILE A 1 326 ? 16.63 10.816 13.085 1 98.01 326 ILE A O 1
ATOM 2597 N N . SER A 1 327 ? 16.206 12.773 12.258 1 97.58 327 SER A N 1
ATOM 2598 C CA . SER A 1 327 ? 16.967 12.577 11.029 1 97.58 327 SER A CA 1
ATOM 2599 C C . SER A 1 327 ? 17.873 13.77 10.743 1 97.58 327 SER A C 1
ATOM 2601 O O . SER A 1 327 ? 17.654 14.863 11.269 1 97.58 327 SER A O 1
ATOM 2603 N N . CYS A 1 328 ? 18.883 13.592 10.083 1 97.36 328 CYS A N 1
ATOM 2604 C CA . CYS A 1 328 ? 19.709 14.707 9.633 1 97.36 328 CYS A CA 1
ATOM 2605 C C . CYS A 1 328 ? 19.121 15.352 8.384 1 97.36 328 CYS A C 1
ATOM 2607 O O . CYS A 1 328 ? 18.149 14.848 7.818 1 97.36 328 CYS A O 1
ATOM 2609 N N . ARG A 1 329 ? 19.622 16.415 7.902 1 95.97 329 ARG A N 1
ATOM 2610 C CA . ARG A 1 329 ? 19.067 17.182 6.791 1 95.97 329 ARG A CA 1
ATOM 2611 C C . ARG A 1 329 ? 19.188 16.412 5.48 1 95.97 329 ARG A C 1
ATOM 2613 O O . ARG A 1 329 ? 18.565 16.776 4.481 1 95.97 329 ARG A O 1
ATOM 2620 N N . HIS A 1 330 ? 20.081 15.353 5.499 1 96.41 330 HIS A N 1
ATOM 2621 C CA . HIS A 1 330 ? 20.263 14.536 4.304 1 96.41 330 HIS A CA 1
ATOM 2622 C C . HIS A 1 330 ? 19.297 13.356 4.291 1 96.41 330 HIS A C 1
ATOM 2624 O O . HIS A 1 330 ? 19.418 12.458 3.454 1 96.41 330 HIS A O 1
ATOM 2630 N N . MET A 1 331 ? 18.401 13.255 5.228 1 96.03 331 MET A N 1
ATOM 2631 C CA . MET A 1 331 ? 17.324 12.273 5.323 1 96.03 331 MET A CA 1
ATOM 2632 C C . MET A 1 331 ? 17.861 10.919 5.774 1 96.03 331 MET A C 1
ATOM 2634 O O . MET A 1 331 ? 17.455 9.88 5.251 1 96.03 331 MET A O 1
ATOM 2638 N N . PHE A 1 332 ? 18.906 10.973 6.595 1 97.88 332 PHE A N 1
ATOM 2639 C CA . PHE A 1 332 ? 19.346 9.773 7.298 1 97.88 332 PHE A CA 1
ATOM 2640 C C . PHE A 1 332 ? 18.734 9.707 8.692 1 97.88 332 PHE A C 1
ATOM 2642 O O . PHE A 1 332 ? 18.785 10.682 9.444 1 97.88 332 PHE A O 1
ATOM 2649 N N . MET A 1 333 ? 18.135 8.603 8.976 1 97.57 333 MET A N 1
ATOM 2650 C CA . MET A 1 333 ? 17.724 8.378 10.359 1 97.57 333 MET A CA 1
ATOM 2651 C C . MET A 1 333 ? 18.937 8.274 11.277 1 97.57 333 MET A C 1
ATOM 2653 O O . MET A 1 333 ? 19.917 7.606 10.944 1 97.57 333 MET A O 1
ATOM 2657 N N . LEU A 1 334 ? 18.941 8.98 12.337 1 97.95 334 LEU A N 1
ATOM 2658 C CA . LEU A 1 334 ? 20.098 9.002 13.225 1 97.95 334 LEU A CA 1
ATOM 2659 C C . LEU A 1 334 ? 20.13 7.758 14.107 1 97.95 334 LEU A C 1
ATOM 2661 O O . LEU A 1 334 ? 19.1 7.11 14.311 1 97.95 334 LEU A O 1
ATOM 2665 N N . PRO A 1 335 ? 21.336 7.404 14.651 1 96.47 335 PRO A N 1
ATOM 2666 C CA . PRO A 1 335 ? 21.451 6.243 15.537 1 96.47 335 PRO A CA 1
ATOM 2667 C C . PRO A 1 335 ? 20.66 6.408 16.832 1 96.47 335 PRO A C 1
ATOM 2669 O O . PRO A 1 335 ? 20.829 7.405 17.54 1 96.47 335 PRO A O 1
ATOM 2672 N N . GLY A 1 336 ? 19.82 5.486 17.096 1 96.22 336 GLY A N 1
ATOM 2673 C CA . GLY A 1 336 ? 19.008 5.602 18.297 1 96.22 336 GLY A CA 1
ATOM 2674 C C . GLY A 1 336 ? 18.05 6.778 18.258 1 96.22 336 GLY A C 1
ATOM 2675 O O . GLY A 1 336 ? 17.751 7.377 19.293 1 96.22 336 GLY A O 1
ATOM 2676 N N . GLY A 1 337 ? 17.654 7.081 17.094 1 96.85 337 GLY A N 1
ATOM 2677 C CA . GLY A 1 337 ? 16.892 8.309 16.934 1 96.85 337 GLY A CA 1
ATOM 2678 C C . GLY A 1 337 ? 15.402 8.07 16.778 1 96.85 337 GLY A C 1
ATOM 2679 O O . GLY A 1 337 ? 14.682 8.924 16.256 1 96.85 337 GLY A O 1
ATOM 2680 N N . VAL A 1 338 ? 14.919 6.869 17.158 1 97.06 338 VAL A N 1
ATOM 2681 C CA . VAL A 1 338 ? 13.494 6.568 17.067 1 97.06 338 VAL A CA 1
ATOM 2682 C C . VAL A 1 338 ? 12.994 6.028 18.405 1 97.06 338 VAL A C 1
ATOM 2684 O O . VAL A 1 338 ? 13.681 5.242 19.06 1 97.06 338 VAL A O 1
ATOM 2687 N N . VAL A 1 339 ? 11.846 6.481 18.837 1 96.04 339 VAL A N 1
ATOM 2688 C CA . VAL A 1 339 ? 11.264 5.997 20.085 1 96.04 339 VAL A CA 1
ATOM 2689 C C . VAL A 1 339 ? 9.756 5.823 19.919 1 96.04 339 VAL A C 1
ATOM 2691 O O . VAL A 1 339 ? 9.113 6.586 19.194 1 96.04 339 VAL A O 1
ATOM 2694 N N . ASP A 1 340 ? 9.221 4.811 20.575 1 92.96 340 ASP A N 1
ATOM 2695 C CA . ASP A 1 340 ? 7.785 4.551 20.554 1 92.96 340 ASP A CA 1
ATOM 2696 C C . ASP A 1 340 ? 7.044 5.483 21.51 1 92.96 340 ASP A C 1
ATOM 2698 O O . ASP A 1 340 ? 7.531 5.77 22.606 1 92.96 340 ASP A O 1
ATOM 2702 N N . LEU A 1 341 ? 5.897 5.911 21.033 1 89.96 341 LEU A N 1
ATOM 2703 C CA . LEU A 1 341 ? 5.005 6.68 21.894 1 89.96 341 LEU A CA 1
ATOM 2704 C C . LEU A 1 341 ? 3.964 5.774 22.545 1 89.96 341 LEU A C 1
ATOM 2706 O O . LEU A 1 341 ? 3.237 5.059 21.852 1 89.96 341 LEU A O 1
ATOM 2710 N N . HIS A 1 342 ? 3.905 5.641 23.816 1 78.86 342 HIS A N 1
ATOM 2711 C CA . HIS A 1 342 ? 2.968 4.769 24.514 1 78.86 342 HIS A CA 1
ATOM 2712 C C . HIS A 1 342 ? 1.786 5.559 25.065 1 78.86 342 HIS A C 1
ATOM 2714 O O . HIS A 1 342 ? 0.699 5.007 25.256 1 78.86 342 HIS A O 1
ATOM 2720 N N . PHE A 1 343 ? 1.969 6.674 25.562 1 69.35 343 PHE A N 1
ATOM 2721 C CA . PHE A 1 343 ? 0.921 7.501 26.149 1 69.35 343 PHE A CA 1
ATOM 2722 C C . PHE A 1 343 ? 0.913 8.89 25.522 1 69.35 343 PHE A C 1
ATOM 2724 O O . PHE A 1 343 ? 1.64 9.147 24.56 1 69.35 343 PHE A O 1
ATOM 2731 N N . ALA A 1 344 ? 0.067 9.768 26.017 1 58.8 344 ALA A N 1
ATOM 2732 C CA . ALA A 1 344 ? -0.008 11.141 25.527 1 58.8 344 ALA A CA 1
ATOM 2733 C C . ALA A 1 344 ? 1.383 11.756 25.401 1 58.8 344 ALA A C 1
ATOM 2735 O O . ALA A 1 344 ? 2.315 11.345 26.096 1 58.8 344 ALA A O 1
ATOM 2736 N N . GLU A 1 345 ? 1.643 12.435 24.293 1 59.83 345 GLU A N 1
ATOM 2737 C CA . GLU A 1 345 ? 2.922 13.048 23.946 1 59.83 345 GLU A CA 1
ATOM 2738 C C . GLU A 1 345 ? 3.483 13.852 25.115 1 59.83 345 GLU A C 1
ATOM 2740 O O . GLU A 1 345 ? 2.861 14.815 25.568 1 59.83 345 GLU A O 1
ATOM 2745 N N . ARG A 1 346 ? 4.526 13.309 25.74 1 75.19 346 ARG A N 1
ATOM 2746 C CA . ARG A 1 346 ? 5.312 13.988 26.765 1 75.19 346 ARG A CA 1
ATOM 2747 C C . ARG A 1 346 ? 6.72 14.291 26.265 1 75.19 346 ARG A C 1
ATOM 2749 O O . ARG A 1 346 ? 7.261 13.558 25.435 1 75.19 346 ARG A O 1
ATOM 2756 N N . TYR A 1 347 ? 7.277 15.506 26.633 1 86.19 347 TYR A N 1
ATOM 2757 C CA . TYR A 1 347 ? 8.633 15.884 26.252 1 86.19 347 TYR A CA 1
ATOM 2758 C C . TYR A 1 347 ? 9.633 14.806 26.652 1 86.19 347 TYR A C 1
ATOM 2760 O O . TYR A 1 347 ? 10.73 14.729 26.093 1 86.19 347 TYR A O 1
ATOM 2768 N N . LEU A 1 348 ? 9.143 13.914 27.531 1 87.69 348 LEU A N 1
ATOM 2769 C CA . LEU A 1 348 ? 10.039 12.884 28.045 1 87.69 348 LEU A CA 1
ATOM 2770 C C . LEU A 1 348 ? 10.494 11.953 26.926 1 87.69 348 LEU A C 1
ATOM 2772 O O . LEU A 1 348 ? 11.636 11.487 26.927 1 87.69 348 LEU A O 1
ATOM 2776 N N . TYR A 1 349 ? 9.61 11.664 26.018 1 91.29 349 TYR A N 1
ATOM 2777 C CA . TYR A 1 349 ? 9.948 10.791 24.9 1 91.29 349 TYR A CA 1
ATOM 2778 C C . TYR A 1 349 ? 10.99 11.439 23.997 1 91.29 349 TYR A C 1
ATOM 2780 O O . TYR A 1 349 ? 11.968 10.797 23.607 1 91.29 349 TYR A O 1
ATOM 2788 N N . VAL A 1 350 ? 10.768 12.708 23.755 1 92.83 350 VAL A N 1
ATOM 2789 C CA . VAL A 1 350 ? 11.656 13.448 22.864 1 92.83 350 VAL A CA 1
ATOM 2790 C C . VAL A 1 350 ? 13.017 13.638 23.529 1 92.83 350 VAL A C 1
ATOM 2792 O O . VAL A 1 350 ? 14.055 13.545 22.87 1 92.83 350 VAL A O 1
ATOM 2795 N N . ASP A 1 351 ? 12.986 13.928 24.844 1 94.15 351 ASP A N 1
ATOM 2796 C CA . ASP A 1 351 ? 14.233 14.122 25.577 1 94.15 351 ASP A CA 1
ATOM 2797 C C . ASP A 1 351 ? 15.128 12.889 25.474 1 94.15 351 ASP A C 1
ATOM 2799 O O . ASP A 1 351 ? 16.319 13.003 25.18 1 94.15 351 ASP A O 1
ATOM 2803 N N . PHE A 1 352 ? 14.543 11.792 25.749 1 94.79 352 PHE A N 1
ATOM 2804 C CA . PHE A 1 352 ? 15.333 10.568 25.704 1 94.79 352 PHE A CA 1
ATOM 2805 C C . PHE A 1 352 ? 15.851 10.309 24.294 1 94.79 352 PHE A C 1
ATOM 2807 O O . PHE A 1 352 ? 17.017 9.95 24.112 1 94.79 352 PHE A O 1
ATOM 2814 N N . CYS A 1 353 ? 14.998 10.417 23.361 1 95.93 353 CYS A N 1
ATOM 2815 C CA . CYS A 1 353 ? 15.349 10.184 21.965 1 95.93 353 CYS A CA 1
ATOM 2816 C C . CYS A 1 353 ? 16.458 11.129 21.516 1 95.93 353 CYS A C 1
ATOM 2818 O O . CYS A 1 353 ? 17.382 10.718 20.812 1 95.93 353 CYS A O 1
ATOM 2820 N N . LEU A 1 354 ? 16.33 12.347 21.886 1 96.67 354 LEU A N 1
ATOM 2821 C CA . LEU A 1 354 ? 17.299 13.374 21.52 1 96.67 354 LEU A CA 1
ATOM 2822 C C . LEU A 1 354 ? 18.677 13.047 22.085 1 96.67 354 LEU A C 1
ATOM 2824 O O . LEU A 1 354 ? 19.673 13.07 21.358 1 96.67 354 LEU A O 1
ATOM 2828 N N . VAL A 1 355 ? 18.736 12.756 23.355 1 96.28 355 VAL A N 1
ATOM 2829 C CA . VAL A 1 355 ? 20.002 12.444 24.009 1 96.28 355 VAL A CA 1
ATOM 2830 C C . VAL A 1 355 ? 20.619 11.2 23.374 1 96.28 355 VAL A C 1
ATOM 2832 O O . VAL A 1 355 ? 21.826 11.158 23.121 1 96.28 355 VAL A O 1
ATOM 2835 N N . SER A 1 356 ? 19.767 10.242 23.138 1 96.17 356 SER A N 1
ATOM 2836 C CA . SER A 1 356 ? 20.236 9.003 22.528 1 96.17 356 SER A CA 1
ATOM 2837 C C . SER A 1 356 ? 20.794 9.252 21.131 1 96.17 356 SER A C 1
ATOM 2839 O O . SER A 1 356 ? 21.905 8.82 20.814 1 96.17 356 SER A O 1
ATOM 2841 N N . ALA A 1 357 ? 20.087 9.949 20.311 1 96.58 357 ALA A N 1
ATOM 2842 C CA . ALA A 1 357 ? 20.448 10.177 18.914 1 96.58 357 ALA A CA 1
ATOM 2843 C C . ALA A 1 357 ? 21.713 11.025 18.805 1 96.58 357 ALA A C 1
ATOM 2845 O O . ALA A 1 357 ? 22.541 10.805 17.918 1 96.58 357 ALA A O 1
ATOM 2846 N N . LEU A 1 358 ? 21.875 11.993 19.673 1 95.9 358 LEU A N 1
ATOM 2847 C CA . LEU A 1 358 ? 22.943 12.976 19.53 1 95.9 358 LEU A CA 1
ATOM 2848 C C . LEU A 1 358 ? 24.178 12.556 20.32 1 95.9 358 LEU A C 1
ATOM 2850 O O . LEU A 1 358 ? 25.199 13.247 20.299 1 95.9 358 LEU A O 1
ATOM 2854 N N . SER A 1 359 ? 24.063 11.431 20.93 1 92.61 359 SER A N 1
ATOM 2855 C CA . SER A 1 359 ? 25.209 10.919 21.674 1 92.61 359 SER A CA 1
ATOM 2856 C C . SER A 1 359 ? 26.432 10.773 20.774 1 92.61 359 SER A C 1
ATOM 2858 O O . SER A 1 359 ? 27.56 11.014 21.208 1 92.61 359 SER A O 1
ATOM 2860 N N . HIS A 1 360 ? 26.204 10.452 19.561 1 89.98 360 HIS A N 1
ATOM 2861 C CA . HIS A 1 360 ? 27.267 10.254 18.583 1 89.98 360 HIS A CA 1
ATOM 2862 C C . HIS A 1 360 ? 27.893 11.583 18.173 1 89.98 360 HIS A C 1
ATOM 2864 O O . HIS A 1 360 ? 29.015 11.614 17.663 1 89.98 360 HIS A O 1
ATOM 2870 N N . TYR A 1 361 ? 27.244 12.699 18.454 1 94.16 361 TYR A N 1
ATOM 2871 C CA . TYR A 1 361 ? 27.646 14.011 17.959 1 94.16 361 TYR A CA 1
ATOM 2872 C C . TYR A 1 361 ? 27.969 14.954 19.113 1 94.16 361 TYR A C 1
ATOM 2874 O O . TYR A 1 361 ? 27.993 16.174 18.938 1 94.16 361 TYR A O 1
ATOM 2882 N N . ARG A 1 362 ? 28.228 14.47 20.228 1 92.03 362 ARG A N 1
ATOM 2883 C CA . ARG A 1 362 ? 28.399 15.268 21.437 1 92.03 362 ARG A CA 1
ATOM 2884 C C . ARG A 1 362 ? 29.672 16.104 21.366 1 92.03 362 ARG A C 1
ATOM 2886 O O . ARG A 1 362 ? 29.782 17.135 22.033 1 92.03 362 ARG A O 1
ATOM 2893 N N . GLU A 1 363 ? 30.606 15.736 20.534 1 93.06 363 GLU A N 1
ATOM 2894 C CA . GLU A 1 363 ? 31.875 16.452 20.435 1 93.06 363 GLU A CA 1
ATOM 2895 C C . GLU A 1 363 ? 31.73 17.719 19.597 1 93.06 363 GLU A C 1
ATOM 2897 O O . GLU A 1 363 ? 32.596 18.596 19.634 1 93.06 363 GLU A O 1
ATOM 2902 N N . LEU A 1 364 ? 30.655 17.788 18.941 1 95.8 364 LEU A N 1
ATOM 2903 C CA . LEU A 1 364 ? 30.432 18.987 18.14 1 95.8 364 LEU A CA 1
ATOM 2904 C C . LEU A 1 364 ? 30.133 20.188 19.031 1 95.8 364 LEU A C 1
ATOM 2906 O O . LEU A 1 364 ? 29.772 20.026 20.199 1 95.8 364 LEU A O 1
ATOM 2910 N N . GLY A 1 365 ? 30.309 21.328 18.464 1 92.94 365 GLY A N 1
ATOM 2911 C CA . GLY A 1 365 ? 30.054 22.526 19.248 1 92.94 365 GLY A CA 1
ATOM 2912 C C . GLY A 1 365 ? 28.673 23.109 19.016 1 92.94 365 GLY A C 1
ATOM 2913 O O . GLY A 1 365 ? 28.16 23.856 19.852 1 92.94 365 GLY A O 1
ATOM 2914 N N . LEU A 1 366 ? 28.16 22.718 17.919 1 95.47 366 LEU A N 1
ATOM 2915 C CA . LEU A 1 366 ? 26.93 23.388 17.508 1 95.47 366 LEU A CA 1
ATOM 2916 C C . LEU A 1 366 ? 25.972 22.404 16.844 1 95.47 366 LEU A C 1
ATOM 2918 O O . LEU A 1 366 ? 26.395 21.552 16.06 1 95.47 366 LEU A O 1
ATOM 2922 N N . LEU A 1 367 ? 24.66 22.51 17.24 1 96.44 367 LEU A N 1
ATOM 2923 C CA . LEU A 1 367 ? 23.575 21.747 16.631 1 96.44 367 LEU A CA 1
ATOM 2924 C C . LEU A 1 367 ? 22.459 22.673 16.157 1 96.44 367 LEU A C 1
ATOM 2926 O O . LEU A 1 367 ? 22.135 23.655 16.829 1 96.44 367 LEU A O 1
ATOM 2930 N N . TYR A 1 368 ? 21.994 22.433 14.945 1 96.12 368 TYR A N 1
ATOM 2931 C CA . TYR A 1 368 ? 20.79 23.097 14.457 1 96.12 368 TYR A CA 1
ATOM 2932 C C . TYR A 1 368 ? 19.6 22.145 14.467 1 96.12 368 TYR A C 1
ATOM 2934 O O . TYR A 1 368 ? 19.553 21.192 13.686 1 96.12 368 TYR A O 1
ATOM 2942 N N . GLY A 1 369 ? 18.695 22.364 15.353 1 96.26 369 GLY A N 1
ATOM 2943 C CA . GLY A 1 369 ? 17.547 21.481 15.489 1 96.26 369 GLY A CA 1
ATOM 2944 C C . GLY A 1 369 ? 16.259 22.092 14.973 1 96.26 369 GLY A C 1
ATOM 2945 O O . GLY A 1 369 ? 16.012 23.286 15.162 1 96.26 369 GLY A O 1
ATOM 2946 N N . THR A 1 370 ? 15.504 21.308 14.25 1 95.74 370 THR A N 1
ATOM 2947 C CA . THR A 1 370 ? 14.167 21.718 13.834 1 95.74 370 THR A CA 1
ATOM 2948 C C . THR A 1 370 ? 13.107 20.807 14.447 1 95.74 370 THR A C 1
ATOM 2950 O O . THR A 1 370 ? 13.306 19.595 14.549 1 95.74 370 THR A O 1
ATOM 2953 N N . TYR A 1 371 ? 12.152 21.373 14.977 1 93.92 371 TYR A N 1
ATOM 2954 C CA . TYR A 1 371 ? 11 20.718 15.587 1 93.92 371 TYR A CA 1
ATOM 2955 C C . TYR A 1 371 ? 9.744 21.566 15.429 1 93.92 371 TYR A C 1
ATOM 2957 O O . TYR A 1 371 ? 9.801 22.795 15.52 1 93.92 371 TYR A O 1
ATOM 2965 N N . ASP A 1 372 ? 8.664 20.967 15.183 1 87.3 372 ASP A N 1
ATOM 2966 C CA . ASP A 1 372 ? 7.442 21.724 14.93 1 87.3 372 ASP A CA 1
ATOM 2967 C C . ASP A 1 372 ? 7.087 22.609 16.123 1 87.3 372 ASP A C 1
ATOM 2969 O O . ASP A 1 372 ? 6.437 23.644 15.963 1 87.3 372 ASP A O 1
ATOM 2973 N N . ILE A 1 373 ? 7.531 22.272 17.337 1 88.7 373 ILE A N 1
ATOM 2974 C CA . ILE A 1 373 ? 7.229 23.046 18.536 1 88.7 373 ILE A CA 1
ATOM 2975 C C . ILE A 1 373 ? 8.525 23.406 19.259 1 88.7 373 ILE A C 1
ATOM 2977 O O . ILE A 1 373 ? 8.587 23.371 20.49 1 88.7 373 ILE A O 1
ATOM 2981 N N . HIS A 1 374 ? 9.55 23.604 18.451 1 92.09 374 HIS A N 1
ATOM 2982 C CA . HIS A 1 374 ? 10.858 23.833 19.053 1 92.09 374 HIS A CA 1
ATOM 2983 C C . HIS A 1 374 ? 10.882 25.139 19.84 1 92.09 374 HIS A C 1
ATOM 2985 O O . HIS A 1 374 ? 11.726 25.325 20.719 1 92.09 374 HIS A O 1
ATOM 2991 N N . CYS A 1 375 ? 9.994 26.156 19.455 1 89.1 375 CYS A N 1
ATOM 2992 C CA . CYS A 1 375 ? 9.917 27.43 20.161 1 89.1 375 CYS A CA 1
ATOM 2993 C C . CYS A 1 375 ? 9.562 27.22 21.628 1 89.1 375 CYS A C 1
ATOM 2995 O O . CYS A 1 375 ? 9.998 27.982 22.492 1 89.1 375 CYS A O 1
ATOM 2997 N N . GLN A 1 376 ? 8.83 26.172 21.96 1 86.79 376 GLN A N 1
ATOM 2998 C CA . GLN A 1 376 ? 8.436 25.847 23.327 1 86.79 376 GLN A CA 1
ATOM 2999 C C . GLN A 1 376 ? 9.381 24.819 23.943 1 86.79 376 GLN A C 1
ATOM 3001 O O . GLN A 1 376 ? 9.738 24.922 25.118 1 86.79 376 GLN A O 1
ATOM 3006 N N . TYR A 1 377 ? 9.807 23.944 23.161 1 90.91 377 TYR A N 1
ATOM 3007 C CA . TYR A 1 377 ? 10.584 22.801 23.628 1 90.91 377 TYR A CA 1
ATOM 3008 C C . TYR A 1 377 ? 11.942 23.245 24.159 1 90.91 377 TYR A C 1
ATOM 3010 O O . TYR A 1 377 ? 12.419 22.729 25.172 1 90.91 377 TYR A O 1
ATOM 3018 N N . ILE A 1 378 ? 12.582 24.194 23.516 1 93.08 378 ILE A N 1
ATOM 3019 C CA . ILE A 1 378 ? 13.955 24.596 23.801 1 93.08 378 ILE A CA 1
ATOM 3020 C C . ILE A 1 378 ? 14.003 25.376 25.112 1 93.08 378 ILE A C 1
ATOM 3022 O O . ILE A 1 378 ? 15.051 25.454 25.758 1 93.08 378 ILE A O 1
ATOM 3026 N N . LYS A 1 379 ? 12.929 26.021 25.518 1 88.89 379 LYS A N 1
ATOM 3027 C CA . LYS A 1 379 ? 12.896 26.95 26.644 1 88.89 379 LYS A CA 1
ATOM 3028 C C . LYS A 1 379 ? 13.412 26.289 27.918 1 88.89 379 LYS A C 1
ATOM 3030 O O . LYS A 1 379 ? 14.259 26.85 28.617 1 88.89 379 LYS A O 1
ATOM 3035 N N . ASN A 1 380 ? 12.924 25.09 28.234 1 88.45 380 ASN A N 1
ATOM 3036 C CA . ASN A 1 380 ? 13.304 24.424 29.476 1 88.45 380 ASN A CA 1
ATOM 3037 C C . ASN A 1 380 ? 14.108 23.156 29.207 1 88.45 380 ASN A C 1
ATOM 3039 O O . ASN A 1 380 ? 14.159 22.258 30.05 1 88.45 380 ASN A O 1
ATOM 3043 N N . LEU A 1 381 ? 14.65 23.055 28.052 1 92.17 381 LEU A N 1
ATOM 3044 C CA . LEU A 1 381 ? 15.368 21.844 27.667 1 92.17 381 LEU A CA 1
ATOM 3045 C C . LEU A 1 381 ? 16.567 21.61 28.579 1 92.17 381 LEU A C 1
ATOM 3047 O O . LEU A 1 381 ? 16.814 20.481 29.01 1 92.17 381 LEU A O 1
ATOM 3051 N N . ARG A 1 382 ? 17.299 22.643 28.819 1 88.99 382 ARG A N 1
ATOM 3052 C CA . ARG A 1 382 ? 18.497 22.517 29.644 1 88.99 382 ARG A CA 1
ATOM 3053 C C . ARG A 1 382 ? 18.153 21.988 31.032 1 88.99 382 ARG A C 1
ATOM 3055 O O . ARG A 1 382 ? 18.85 21.121 31.563 1 88.99 382 ARG A O 1
ATOM 3062 N N . THR A 1 383 ? 17.127 22.544 31.601 1 88.43 383 THR A N 1
ATOM 3063 C CA . THR A 1 383 ? 16.693 22.096 32.919 1 88.43 383 THR A CA 1
ATOM 3064 C C . THR A 1 383 ? 16.253 20.636 32.876 1 88.43 383 THR A C 1
ATOM 3066 O O . THR A 1 383 ? 16.609 19.849 33.756 1 88.43 383 THR A O 1
ATOM 3069 N N . ARG A 1 384 ? 15.53 20.246 31.917 1 90.34 384 ARG A N 1
ATOM 3070 C CA . ARG A 1 384 ? 15.032 18.879 31.805 1 90.34 384 ARG A CA 1
ATOM 3071 C C . ARG A 1 384 ? 16.18 17.892 31.615 1 90.34 384 ARG A C 1
ATOM 3073 O O . ARG A 1 384 ? 16.185 16.815 32.214 1 90.34 384 ARG A O 1
ATOM 3080 N N . LEU A 1 385 ? 17.187 18.277 30.824 1 92.2 385 LEU A N 1
ATOM 3081 C CA . LEU A 1 385 ? 18.278 17.361 30.509 1 92.2 385 LEU A CA 1
ATOM 3082 C C . LEU A 1 385 ? 19.293 17.313 31.646 1 92.2 385 LEU A C 1
ATOM 3084 O O . LEU A 1 385 ? 19.689 16.231 32.085 1 92.2 385 LEU A O 1
ATOM 3088 N N . TYR A 1 386 ? 19.654 18.475 32.188 1 88.22 386 TYR A N 1
ATOM 3089 C CA . TYR A 1 386 ? 20.804 18.524 33.084 1 88.22 386 TYR A CA 1
ATOM 3090 C C . TYR A 1 386 ? 20.371 18.359 34.536 1 88.22 386 TYR A C 1
ATOM 3092 O O . TYR A 1 386 ? 21.146 17.889 35.372 1 88.22 386 TYR A O 1
ATOM 3100 N N . GLU A 1 387 ? 19.109 18.626 34.805 1 84.78 387 GLU A N 1
ATOM 3101 C CA . GLU A 1 387 ? 18.658 18.493 36.187 1 84.78 387 GLU A CA 1
ATOM 3102 C C . GLU A 1 387 ? 17.847 17.216 36.384 1 84.78 387 GLU A C 1
ATOM 3104 O O . GLU A 1 387 ? 17.93 16.577 37.434 1 84.78 387 GLU A O 1
ATOM 3109 N N . GLU A 1 388 ? 17.183 16.832 35.473 1 85.31 388 GLU A N 1
ATOM 3110 C CA . GLU A 1 388 ? 16.291 15.689 35.647 1 85.31 388 GLU A CA 1
ATOM 3111 C C . GLU A 1 388 ? 16.86 14.439 34.983 1 85.31 388 GLU A C 1
ATOM 3113 O O . GLU A 1 388 ? 17.058 13.416 35.642 1 85.31 388 GLU A O 1
ATOM 3118 N N . PHE A 1 389 ? 17.215 14.529 33.731 1 90.81 389 PHE A N 1
ATOM 3119 C CA . PHE A 1 389 ? 17.695 13.38 32.973 1 90.81 389 PHE A CA 1
ATOM 3120 C C . PHE A 1 389 ? 19.012 12.866 33.542 1 90.81 389 PHE A C 1
ATOM 3122 O O . PHE A 1 389 ? 19.21 11.656 33.671 1 90.81 389 PHE A O 1
ATOM 3129 N N . ASN A 1 390 ? 19.842 13.743 33.842 1 88.35 390 ASN A N 1
ATOM 3130 C CA . ASN A 1 390 ? 21.18 13.365 34.283 1 88.35 390 ASN A CA 1
ATOM 3131 C C . ASN A 1 390 ? 21.143 12.621 35.614 1 88.35 390 ASN A C 1
ATOM 3133 O O . ASN A 1 390 ? 22.037 11.826 35.912 1 88.35 390 ASN A O 1
ATOM 3137 N N . LYS A 1 391 ? 20.083 12.808 36.355 1 86.71 391 LYS A N 1
ATOM 3138 C CA . LYS A 1 391 ? 19.939 12.099 37.623 1 86.71 391 LYS A CA 1
ATOM 3139 C C . LYS A 1 391 ? 19.778 10.598 37.399 1 86.71 391 LYS A C 1
ATOM 3141 O O . LYS A 1 391 ? 20.139 9.794 38.26 1 86.71 391 LYS A O 1
ATOM 3146 N N . VAL A 1 392 ? 19.243 10.316 36.334 1 90 392 VAL A N 1
ATOM 3147 C CA . VAL A 1 392 ? 18.939 8.915 36.061 1 90 392 VAL A CA 1
ATOM 3148 C C . VAL A 1 392 ? 19.939 8.356 35.052 1 90 392 VAL A C 1
ATOM 3150 O O . VAL A 1 392 ? 20.036 7.14 34.873 1 90 392 VAL A O 1
ATOM 3153 N N . ALA A 1 393 ? 20.776 9.157 34.403 1 90.39 393 ALA A N 1
ATOM 3154 C CA . ALA A 1 393 ? 21.678 8.771 33.321 1 90.39 393 ALA A CA 1
ATOM 3155 C C . ALA A 1 393 ? 22.651 7.688 33.778 1 90.39 393 ALA A C 1
ATOM 3157 O O . ALA A 1 393 ? 23.01 6.8 33.001 1 90.39 393 ALA A O 1
ATOM 3158 N N . HIS A 1 394 ? 23.041 7.688 34.992 1 88.36 394 HIS A N 1
ATOM 3159 C CA . HIS A 1 394 ? 24.027 6.746 35.509 1 88.36 394 HIS A CA 1
ATOM 3160 C C . HIS A 1 394 ? 23.448 5.338 35.604 1 88.36 394 HIS A C 1
ATOM 3162 O O . HIS A 1 394 ? 24.193 4.356 35.633 1 88.36 394 HIS A O 1
ATOM 3168 N N . GLU A 1 395 ? 22.17 5.251 35.573 1 92.11 395 GLU A N 1
ATOM 3169 C CA . GLU A 1 395 ? 21.512 3.953 35.685 1 92.11 395 GLU A CA 1
ATOM 3170 C C . GLU A 1 395 ? 21.248 3.348 34.309 1 92.11 395 GLU A C 1
ATOM 3172 O O . GLU A 1 395 ? 20.849 2.186 34.203 1 92.11 395 GLU A O 1
ATOM 3177 N N . LEU A 1 396 ? 21.526 4.133 33.36 1 93.53 396 LEU A N 1
ATOM 3178 C CA . LEU A 1 396 ? 21.224 3.682 32.005 1 93.53 396 LEU A CA 1
ATOM 3179 C C . LEU A 1 396 ? 22.468 3.108 31.334 1 93.53 396 LEU A C 1
ATOM 3181 O O . LEU A 1 396 ? 23.572 3.624 31.519 1 93.53 396 LEU A O 1
ATOM 3185 N N . GLU A 1 397 ? 22.342 2.099 30.614 1 89.33 397 GLU A N 1
ATOM 3186 C CA . GLU A 1 397 ? 23.459 1.436 29.947 1 89.33 397 GLU A CA 1
ATOM 3187 C C . GLU A 1 397 ? 23.786 2.111 28.618 1 89.33 397 GLU A C 1
ATOM 3189 O O . GLU A 1 397 ? 24.945 2.143 28.201 1 89.33 397 GLU A O 1
ATOM 3194 N N . SER A 1 398 ? 22.755 2.665 28.009 1 92.06 398 SER A N 1
ATOM 3195 C CA . SER A 1 398 ? 22.905 3.133 26.635 1 92.06 398 SER A CA 1
ATOM 3196 C C . SER A 1 398 ? 23.244 4.619 26.591 1 92.06 398 SER A C 1
ATOM 3198 O O . SER A 1 398 ? 23.546 5.162 25.526 1 92.06 398 SER A O 1
ATOM 3200 N N . ILE A 1 399 ? 23.2 5.339 27.735 1 92.94 399 ILE A N 1
ATOM 3201 C CA . ILE A 1 399 ? 23.41 6.782 27.774 1 92.94 399 ILE A CA 1
ATOM 3202 C C . ILE A 1 399 ? 24.543 7.113 28.744 1 92.94 399 ILE A C 1
ATOM 3204 O O . ILE A 1 399 ? 24.497 6.73 29.915 1 92.94 399 ILE A O 1
ATOM 3208 N N . ASP A 1 400 ? 25.486 7.877 28.29 1 86.9 400 ASP A N 1
ATOM 3209 C CA . ASP A 1 400 ? 26.616 8.254 29.134 1 86.9 400 ASP A CA 1
ATOM 3210 C C . ASP A 1 400 ? 26.375 9.605 29.804 1 86.9 400 ASP A C 1
ATOM 3212 O O . ASP A 1 400 ? 26.765 9.811 30.955 1 86.9 400 ASP A O 1
ATOM 3216 N N . SER A 1 401 ? 25.83 10.468 29.039 1 89.61 401 SER A N 1
ATOM 3217 C CA . SER A 1 401 ? 25.56 11.818 29.521 1 89.61 401 SER A CA 1
ATOM 3218 C C . SER A 1 401 ? 24.414 12.463 28.747 1 89.61 401 SER A C 1
ATOM 3220 O O . SER A 1 401 ? 24.223 12.18 27.562 1 89.61 401 SER A O 1
ATOM 3222 N N . ALA A 1 402 ? 23.69 13.288 29.464 1 91.95 402 ALA A N 1
ATOM 3223 C CA . ALA A 1 402 ? 22.597 13.996 28.804 1 91.95 402 ALA A CA 1
ATOM 3224 C C . ALA A 1 402 ? 23.049 15.369 28.313 1 91.95 402 ALA A C 1
ATOM 3226 O O . ALA A 1 402 ? 22.258 16.123 27.743 1 91.95 402 ALA A O 1
ATOM 3227 N N . GLU A 1 403 ? 24.327 15.708 28.462 1 90.79 403 GLU A N 1
ATOM 3228 C CA . GLU A 1 403 ? 24.84 17.003 28.024 1 90.79 403 GLU A CA 1
ATOM 3229 C C . GLU A 1 403 ? 24.963 17.063 26.504 1 90.79 403 GLU A C 1
ATOM 3231 O O . GLU A 1 403 ? 25.506 16.146 25.884 1 90.79 403 GLU A O 1
ATOM 3236 N N . LEU A 1 404 ? 24.448 18.128 25.91 1 94.13 404 LEU A N 1
ATOM 3237 C CA . LEU A 1 404 ? 24.461 18.324 24.464 1 94.13 404 LEU A CA 1
ATOM 3238 C C . LEU A 1 404 ? 25.122 19.649 24.101 1 94.13 404 LEU A C 1
ATOM 3240 O O . LEU A 1 404 ? 25.179 20.565 24.923 1 94.13 404 LEU A O 1
ATOM 3244 N N . PRO A 1 405 ? 25.61 19.748 22.875 1 93.65 405 PRO A N 1
ATOM 3245 C CA . PRO A 1 405 ? 26.117 21.033 22.386 1 93.65 405 PRO A CA 1
ATOM 3246 C C . PRO A 1 405 ? 25.036 22.11 22.328 1 93.65 405 PRO A C 1
ATOM 3248 O O . PRO A 1 405 ? 23.872 21.838 22.631 1 93.65 405 PRO A O 1
ATOM 3251 N N . ILE A 1 406 ? 25.57 23.307 21.968 1 93.94 406 ILE A N 1
ATOM 3252 C CA . ILE A 1 406 ? 24.629 24.411 21.811 1 93.94 406 ILE A CA 1
ATOM 3253 C C . ILE A 1 406 ? 23.632 24.086 20.701 1 93.94 406 ILE A C 1
ATOM 3255 O O . ILE A 1 406 ? 24.023 23.664 19.61 1 93.94 406 ILE A O 1
ATOM 3259 N N . ILE A 1 407 ? 22.379 24.228 21.072 1 95.59 407 ILE A N 1
ATOM 3260 C CA . ILE A 1 407 ? 21.334 23.924 20.101 1 95.59 407 ILE A CA 1
ATOM 3261 C C . ILE A 1 407 ? 20.669 25.217 19.636 1 95.59 407 ILE A C 1
ATOM 3263 O O . ILE A 1 407 ? 20.168 25.993 20.453 1 95.59 407 ILE A O 1
ATOM 3267 N N . ARG A 1 408 ? 20.787 25.481 18.407 1 95.5 408 ARG A N 1
ATOM 3268 C CA . ARG A 1 408 ? 19.962 26.518 17.797 1 95.5 408 ARG A CA 1
ATOM 3269 C C . ARG A 1 408 ? 18.622 25.953 17.339 1 95.5 408 ARG A C 1
ATOM 3271 O O . ARG A 1 408 ? 18.578 25.014 16.541 1 95.5 408 ARG A O 1
ATOM 3278 N N . ALA A 1 409 ? 17.554 26.484 17.863 1 94.8 409 ALA A N 1
ATOM 3279 C CA . ALA A 1 409 ? 16.22 25.912 17.701 1 94.8 409 ALA A CA 1
ATOM 3280 C C . ALA A 1 409 ? 15.436 26.646 16.616 1 94.8 409 ALA A C 1
ATOM 3282 O O . ALA A 1 409 ? 15.327 27.874 16.644 1 94.8 409 ALA A O 1
ATOM 3283 N N . ALA A 1 410 ? 14.972 25.898 15.67 1 94.68 410 ALA A N 1
ATOM 3284 C CA . ALA A 1 410 ? 14.156 26.469 14.602 1 94.68 410 ALA A CA 1
ATOM 3285 C C . ALA A 1 410 ? 12.915 25.619 14.346 1 94.68 410 ALA A C 1
ATOM 3287 O O . ALA A 1 410 ? 12.777 24.527 14.902 1 94.68 410 ALA A O 1
ATOM 3288 N N . VAL A 1 411 ? 11.99 26.189 13.667 1 91.06 411 VAL A N 1
ATOM 3289 C CA . VAL A 1 411 ? 10.768 25.506 13.254 1 91.06 411 VAL A CA 1
ATOM 3290 C C . VAL A 1 411 ? 10.782 25.29 11.743 1 91.06 411 VAL A C 1
ATOM 3292 O O . VAL A 1 411 ? 11.253 26.147 10.991 1 91.06 411 VAL A O 1
ATOM 3295 N N . GLY A 1 412 ? 10.37 24.114 11.352 1 88.22 412 GLY A N 1
ATOM 3296 C CA . GLY A 1 412 ? 10.315 23.815 9.93 1 88.22 412 GLY A CA 1
ATOM 3297 C C . GLY A 1 412 ? 9.523 24.836 9.135 1 88.22 412 GLY A C 1
ATOM 3298 O O . GLY A 1 412 ? 8.565 25.421 9.646 1 88.22 412 GLY A O 1
ATOM 3299 N N . LYS A 1 413 ? 9.894 25.055 7.931 1 81.08 413 LYS A N 1
ATOM 3300 C CA . LYS A 1 413 ? 9.354 26.124 7.096 1 81.08 413 LYS A CA 1
ATOM 3301 C C . LYS A 1 413 ? 7.847 25.972 6.914 1 81.08 413 LYS A C 1
ATOM 3303 O O . LYS A 1 413 ? 7.113 26.963 6.909 1 81.08 413 LYS A O 1
ATOM 3308 N N . TYR A 1 414 ? 7.419 24.731 6.804 1 73 414 TYR A N 1
ATOM 3309 C CA . TYR A 1 414 ? 6.004 24.479 6.555 1 73 414 TYR A CA 1
ATOM 3310 C C . TYR A 1 414 ? 5.171 24.776 7.796 1 73 414 TYR A C 1
ATOM 3312 O O . TYR A 1 414 ? 4.021 25.207 7.691 1 73 414 TYR A O 1
ATOM 3320 N N . HIS A 1 415 ? 5.731 24.602 8.945 1 76.81 415 HIS A N 1
ATOM 3321 C CA . HIS A 1 415 ? 4.978 24.698 10.191 1 76.81 415 HIS A CA 1
ATOM 3322 C C . HIS A 1 415 ? 5.111 26.086 10.809 1 76.81 415 HIS A C 1
ATOM 3324 O O . HIS A 1 415 ? 4.323 26.46 11.681 1 76.81 415 HIS A O 1
ATOM 3330 N N . LEU A 1 416 ? 6.012 26.815 10.36 1 77.03 416 LEU A N 1
ATOM 3331 C CA . LEU A 1 416 ? 6.314 28.109 10.961 1 77.03 416 LEU A CA 1
ATOM 3332 C C . LEU A 1 416 ? 5.112 29.044 10.871 1 77.03 416 LEU A C 1
ATOM 3334 O O . LEU A 1 416 ? 4.863 29.831 11.787 1 77.03 416 LEU A O 1
ATOM 3338 N N . ALA A 1 417 ? 4.384 28.913 9.83 1 62.3 417 ALA A N 1
ATOM 3339 C CA . ALA A 1 417 ? 3.252 29.802 9.585 1 62.3 417 ALA A CA 1
ATOM 3340 C C . ALA A 1 417 ? 2.174 29.625 10.651 1 62.3 417 ALA A C 1
ATOM 3342 O O . ALA A 1 417 ? 1.374 30.532 10.891 1 62.3 417 ALA A O 1
ATOM 3343 N N . MET A 1 418 ? 2.215 28.528 11.362 1 64.76 418 MET A N 1
ATOM 3344 C CA . MET A 1 418 ? 1.205 28.221 12.371 1 64.76 418 MET A CA 1
ATOM 3345 C C . MET A 1 418 ? 1.611 28.773 13.733 1 64.76 418 MET A C 1
ATOM 3347 O O . MET A 1 418 ? 0.867 28.643 14.707 1 64.76 418 MET A O 1
ATOM 3351 N N . HIS A 1 419 ? 2.689 29.462 13.796 1 74.64 419 HIS A N 1
ATOM 3352 C CA . HIS A 1 419 ? 3.2 30.013 15.046 1 74.64 419 HIS A CA 1
ATOM 3353 C C . HIS A 1 419 ? 2.853 31.493 15.178 1 74.64 419 HIS A C 1
ATOM 3355 O O . HIS A 1 419 ? 2.494 32.141 14.192 1 74.64 419 HIS A O 1
ATOM 3361 N N . THR A 1 420 ? 2.889 32.025 16.359 1 67.95 420 THR A N 1
ATOM 3362 C CA . THR A 1 420 ? 2.628 33.439 16.603 1 67.95 420 THR A CA 1
ATOM 3363 C C . THR A 1 420 ? 3.691 34.308 15.938 1 67.95 420 THR A C 1
ATOM 3365 O O . THR A 1 420 ? 4.78 33.828 15.616 1 67.95 420 THR A O 1
ATOM 3368 N N . GLY A 1 421 ? 3.366 35.546 15.682 1 66.06 421 GLY A N 1
ATOM 3369 C CA . GLY A 1 421 ? 4.302 36.469 15.061 1 66.06 421 GLY A CA 1
ATOM 3370 C C . GLY A 1 421 ? 5.629 36.554 15.79 1 66.06 421 GLY A C 1
ATOM 3371 O O . GLY A 1 421 ? 6.688 36.607 15.161 1 66.06 421 GLY A O 1
ATOM 3372 N N . ASP A 1 422 ? 5.537 36.51 17.046 1 72.35 422 ASP A N 1
ATOM 3373 C CA . ASP A 1 422 ? 6.737 36.625 17.869 1 72.35 422 ASP A CA 1
ATOM 3374 C C . ASP A 1 422 ? 7.658 35.424 17.667 1 72.35 422 ASP A C 1
ATOM 3376 O O . ASP A 1 422 ? 8.883 35.557 17.727 1 72.35 422 ASP A O 1
ATOM 3380 N N . CYS A 1 423 ? 7.13 34.326 17.367 1 82.39 423 CYS A N 1
ATOM 3381 C CA . CYS A 1 423 ? 7.899 33.102 17.178 1 82.39 423 CYS A CA 1
ATOM 3382 C C . CYS A 1 423 ? 8.413 32.996 15.747 1 82.39 423 CYS A C 1
ATOM 3384 O O . CYS A 1 423 ? 9.483 32.433 15.508 1 82.39 423 CYS A O 1
ATOM 3386 N N . ARG A 1 424 ? 7.733 33.529 14.815 1 80.6 424 ARG A N 1
ATOM 3387 C CA . ARG A 1 424 ? 7.997 33.327 13.394 1 80.6 424 ARG A CA 1
ATOM 3388 C C . ARG A 1 424 ? 9.361 33.885 13.004 1 80.6 424 ARG A C 1
ATOM 3390 O O . ARG A 1 424 ? 10.086 33.274 12.217 1 80.6 424 ARG A O 1
ATOM 3397 N N . HIS A 1 425 ? 9.744 35.074 13.584 1 85.21 425 HIS A N 1
ATOM 3398 C CA . HIS A 1 425 ? 11.02 35.652 13.176 1 85.21 425 HIS A CA 1
ATOM 3399 C C . HIS A 1 425 ? 12.162 35.133 14.043 1 85.21 425 HIS A C 1
ATOM 3401 O O . HIS A 1 425 ? 13.31 35.074 13.595 1 85.21 425 HIS A O 1
ATOM 3407 N N . LYS A 1 426 ? 11.845 34.717 15.242 1 91.53 426 LYS A N 1
ATOM 3408 C CA . LYS A 1 426 ? 12.878 34.288 16.181 1 91.53 426 LYS A CA 1
ATOM 3409 C C . LYS A 1 426 ? 13.326 32.858 15.89 1 91.53 426 LYS A C 1
ATOM 3411 O O . LYS A 1 426 ? 14.464 32.486 16.182 1 91.53 426 LYS A O 1
ATOM 3416 N N . HIS A 1 427 ? 12.451 32.065 15.3 1 92.72 427 HIS A N 1
ATOM 3417 C CA . HIS A 1 427 ? 12.748 30.655 15.077 1 92.72 427 HIS A CA 1
ATOM 3418 C C . HIS A 1 427 ? 12.653 30.299 13.597 1 92.72 427 HIS A C 1
ATOM 3420 O O . HIS A 1 427 ? 12.434 29.137 13.246 1 92.72 427 HIS A O 1
ATOM 3426 N N . SER A 1 428 ? 12.827 31.252 12.695 1 90.8 428 SER A N 1
ATOM 3427 C CA . SER A 1 428 ? 12.759 31.046 11.252 1 90.8 428 SER A CA 1
ATOM 3428 C C . SER A 1 428 ? 14.09 30.548 10.701 1 90.8 428 SER A C 1
ATOM 3430 O O . SER A 1 428 ? 15.144 31.111 11.005 1 90.8 428 SER A O 1
ATOM 3432 N N . LEU A 1 429 ? 14.066 29.533 9.9 1 93 429 LEU A N 1
ATOM 3433 C CA . LEU A 1 429 ? 15.261 29.025 9.236 1 93 429 LEU A CA 1
ATOM 3434 C C . LEU A 1 429 ? 15.786 30.03 8.216 1 93 429 LEU A C 1
ATOM 3436 O O . LEU A 1 429 ? 16.979 30.038 7.903 1 93 429 LEU A O 1
ATOM 3440 N N . HIS A 1 430 ? 14.922 30.897 7.793 1 89.6 430 HIS A N 1
ATOM 3441 C CA . HIS A 1 430 ? 15.312 31.915 6.824 1 89.6 430 HIS A CA 1
ATOM 3442 C C . HIS A 1 430 ? 16.143 33.012 7.481 1 89.6 430 HIS A C 1
ATOM 3444 O O . HIS A 1 430 ? 16.954 33.663 6.818 1 89.6 430 HIS A O 1
ATOM 3450 N N . PHE A 1 431 ? 15.88 33.208 8.754 1 92.41 431 PHE A N 1
ATOM 3451 C CA . PHE A 1 431 ? 16.496 34.367 9.39 1 92.41 431 PHE A CA 1
ATOM 3452 C C . PHE A 1 431 ? 17.548 33.932 10.404 1 92.41 431 PHE A C 1
ATOM 3454 O O . PHE A 1 431 ? 18.291 34.763 10.93 1 92.41 431 PHE A O 1
ATOM 3461 N N . MET A 1 432 ? 17.67 32.628 10.593 1 93.57 432 MET A N 1
ATOM 3462 C CA . MET A 1 432 ? 18.642 32.097 11.545 1 93.57 432 MET A CA 1
ATOM 3463 C C . MET A 1 432 ? 20.018 31.967 10.902 1 93.57 432 MET A C 1
ATOM 3465 O O . MET A 1 432 ? 20.197 31.192 9.96 1 93.57 432 MET A O 1
ATOM 3469 N N . PRO A 1 433 ? 20.931 32.672 11.472 1 94.38 433 PRO A N 1
ATOM 3470 C CA . PRO A 1 433 ? 22.278 32.556 10.906 1 94.38 433 PRO A CA 1
ATOM 3471 C C . PRO A 1 433 ? 22.834 31.137 10.994 1 94.38 433 PRO A C 1
ATOM 3473 O O . PRO A 1 433 ? 22.698 30.479 12.029 1 94.38 433 PRO A O 1
ATOM 3476 N N . GLY A 1 434 ? 23.354 30.705 9.9 1 93.85 434 GLY A N 1
ATOM 3477 C CA . GLY A 1 434 ? 23.982 29.394 9.868 1 93.85 434 GLY A CA 1
ATOM 3478 C C . GLY A 1 434 ? 23.017 28.278 9.516 1 93.85 434 GLY A C 1
ATOM 3479 O O . GLY A 1 434 ? 23.419 27.12 9.387 1 93.85 434 GLY A O 1
ATOM 3480 N N . ALA A 1 435 ? 21.74 28.572 9.334 1 94.84 435 ALA A N 1
ATOM 3481 C CA . ALA A 1 435 ? 20.719 27.562 9.07 1 94.84 435 ALA A CA 1
ATOM 3482 C C . ALA A 1 435 ? 20.765 27.103 7.615 1 94.84 435 ALA A C 1
ATOM 3484 O O . ALA A 1 435 ? 20.177 26.079 7.262 1 94.84 435 ALA A O 1
ATOM 3485 N N . CYS A 1 436 ? 21.523 27.812 6.779 1 95.13 436 CYS A N 1
ATOM 3486 C CA . CYS A 1 436 ? 21.563 27.489 5.357 1 95.13 436 CYS A CA 1
ATOM 3487 C C . CYS A 1 436 ? 20.161 27.478 4.76 1 95.13 436 CYS A C 1
ATOM 3489 O O . CYS A 1 436 ? 19.259 28.144 5.271 1 95.13 436 CYS A O 1
ATOM 3491 N N . MET A 1 437 ? 19.983 26.813 3.573 1 92.52 437 MET A N 1
ATOM 3492 C CA . MET A 1 437 ? 18.675 26.763 2.926 1 92.52 437 MET A CA 1
ATOM 3493 C C . MET A 1 437 ? 17.954 25.461 3.257 1 92.52 437 MET A C 1
ATOM 3495 O O . MET A 1 437 ? 17.213 24.929 2.428 1 92.52 437 MET A O 1
ATOM 3499 N N . THR A 1 438 ? 18.126 24.98 4.467 1 92.04 438 THR A N 1
ATOM 3500 C CA . THR A 1 438 ? 17.421 23.786 4.919 1 92.04 438 THR A CA 1
ATOM 3501 C C . THR A 1 438 ? 15.944 24.086 5.155 1 92.04 438 THR A C 1
ATOM 3503 O O . THR A 1 438 ? 15.581 25.214 5.494 1 92.04 438 THR A O 1
ATOM 3506 N N . ASP A 1 439 ? 15.041 23.157 4.906 1 88.33 439 ASP A N 1
ATOM 3507 C CA . ASP A 1 439 ? 13.613 23.409 5.072 1 88.33 439 ASP A CA 1
ATOM 3508 C C . ASP A 1 439 ? 13.085 22.756 6.349 1 88.33 439 ASP A C 1
ATOM 3510 O O . ASP A 1 439 ? 11.986 23.076 6.807 1 88.33 439 ASP A O 1
ATOM 3514 N N . GLY A 1 440 ? 13.864 21.884 6.938 1 88.91 440 GLY A N 1
ATOM 3515 C CA . GLY A 1 440 ? 13.479 21.252 8.189 1 88.91 440 GLY A CA 1
ATOM 3516 C C . GLY A 1 440 ? 12.361 20.24 8.027 1 88.91 440 GLY A C 1
ATOM 3517 O O . GLY A 1 440 ? 11.735 19.836 9.009 1 88.91 440 GLY A O 1
ATOM 3518 N N . GLU A 1 441 ? 12.007 19.79 6.777 1 88.51 441 GLU A N 1
ATOM 3519 C CA . GLU A 1 441 ? 10.873 18.908 6.517 1 88.51 441 GLU A CA 1
ATOM 3520 C C . GLU A 1 441 ? 11.34 17.51 6.124 1 88.51 441 GLU A C 1
ATOM 3522 O O . GLU A 1 441 ? 10.622 16.781 5.435 1 88.51 441 GLU A O 1
ATOM 3527 N N . THR A 1 442 ? 12.502 17.158 6.49 1 91.45 442 THR A N 1
ATOM 3528 C CA . THR A 1 442 ? 13.091 15.89 6.074 1 91.45 442 THR A CA 1
ATOM 3529 C C . THR A 1 442 ? 12.266 14.715 6.591 1 91.45 442 THR A C 1
ATOM 3531 O O . THR A 1 442 ? 12.021 13.753 5.86 1 91.45 442 THR A O 1
ATOM 3534 N N . LEU A 1 443 ? 11.785 14.796 7.818 1 92.26 443 LEU A N 1
ATOM 3535 C CA . LEU A 1 443 ? 11.066 13.67 8.404 1 92.26 443 LEU A CA 1
ATOM 3536 C C . LEU A 1 443 ? 9.702 13.495 7.744 1 92.26 443 LEU A C 1
ATOM 3538 O O . LEU A 1 443 ? 9.207 12.372 7.62 1 92.26 443 LEU A O 1
ATOM 3542 N N . GLU A 1 444 ? 9.121 14.567 7.35 1 86.33 444 GLU A N 1
ATOM 3543 C CA . GLU A 1 444 ? 7.852 14.451 6.639 1 86.33 444 GLU A CA 1
ATOM 3544 C C . GLU A 1 444 ? 8.009 13.638 5.357 1 86.33 444 GLU A C 1
ATOM 3546 O O . GLU A 1 444 ? 7.146 12.823 5.023 1 86.33 444 GLU A O 1
ATOM 3551 N N . ARG A 1 445 ? 9.051 13.868 4.679 1 87.35 445 ARG A N 1
ATOM 3552 C CA . ARG A 1 445 ? 9.337 13.118 3.461 1 87.35 445 ARG A CA 1
ATOM 3553 C C . ARG A 1 445 ? 9.618 11.652 3.774 1 87.35 445 ARG A C 1
ATOM 3555 O O . ARG A 1 445 ? 9.195 10.761 3.034 1 87.35 445 ARG A O 1
ATOM 3562 N N . MET A 1 446 ? 10.265 11.443 4.857 1 91.61 446 MET A N 1
ATOM 3563 C CA . MET A 1 446 ? 10.574 10.075 5.264 1 91.61 446 MET A CA 1
ATOM 3564 C C . MET A 1 446 ? 9.31 9.336 5.691 1 91.61 446 MET A C 1
ATOM 3566 O O . MET A 1 446 ? 9.129 8.164 5.358 1 91.61 446 MET A O 1
ATOM 3570 N N . TRP A 1 447 ? 8.446 10.063 6.436 1 89.2 447 TRP A N 1
ATOM 3571 C CA . TRP A 1 447 ? 7.205 9.453 6.903 1 89.2 447 TRP A CA 1
ATOM 3572 C C . TRP A 1 447 ? 6.33 9.031 5.727 1 89.2 447 TRP A C 1
ATOM 3574 O O . TRP A 1 447 ? 5.657 7.999 5.785 1 89.2 447 TRP A O 1
ATOM 3584 N N . ALA A 1 448 ? 6.347 9.776 4.666 1 80.23 448 ALA A N 1
ATOM 3585 C CA . ALA A 1 448 ? 5.556 9.427 3.49 1 80.23 448 ALA A CA 1
ATOM 3586 C C . ALA A 1 448 ? 5.895 8.023 2.997 1 80.23 448 ALA A C 1
ATOM 3588 O O . ALA A 1 448 ? 5.015 7.287 2.544 1 80.23 448 ALA A O 1
ATOM 3589 N N . ILE A 1 449 ? 7.096 7.61 3.138 1 80.88 449 ILE A N 1
ATOM 3590 C CA . ILE A 1 449 ? 7.561 6.294 2.713 1 80.88 449 ILE A CA 1
ATOM 3591 C C . ILE A 1 449 ? 7.24 5.26 3.791 1 80.88 449 ILE A C 1
ATOM 3593 O O . ILE A 1 449 ? 6.715 4.186 3.492 1 80.88 449 ILE A O 1
ATOM 3597 N N . LEU A 1 450 ? 7.437 5.718 4.994 1 86.75 450 LEU A N 1
ATOM 3598 C CA . LEU A 1 450 ? 7.376 4.773 6.103 1 86.75 450 LEU A CA 1
ATOM 3599 C C . LEU A 1 450 ? 5.93 4.472 6.482 1 86.75 450 LEU A C 1
ATOM 3601 O O . LEU A 1 450 ? 5.646 3.437 7.089 1 86.75 450 LEU A O 1
ATOM 3605 N N . ASN A 1 451 ? 5.039 5.407 6.229 1 84.3 451 ASN A N 1
ATOM 3606 C CA . ASN A 1 451 ? 3.634 5.211 6.573 1 84.3 451 ASN A CA 1
ATOM 3607 C C . ASN A 1 451 ? 3.046 3.998 5.858 1 84.3 451 ASN A C 1
ATOM 3609 O O . ASN A 1 451 ? 2.078 3.402 6.332 1 84.3 451 ASN A O 1
ATOM 3613 N N . ALA A 1 452 ? 3.615 3.655 4.75 1 77.5 452 ALA A N 1
ATOM 3614 C CA . ALA A 1 452 ? 3.151 2.471 4.031 1 77.5 452 ALA A CA 1
ATOM 3615 C C . ALA A 1 452 ? 3.387 1.205 4.85 1 77.5 452 ALA A C 1
ATOM 3617 O O . ALA A 1 452 ? 2.714 0.191 4.645 1 77.5 452 ALA A O 1
ATOM 3618 N N . LEU A 1 453 ? 4.264 1.269 5.796 1 86.65 453 LEU A N 1
ATOM 3619 C CA . LEU A 1 453 ? 4.615 0.126 6.632 1 86.65 453 LEU A CA 1
ATOM 3620 C C . LEU A 1 453 ? 3.612 -0.046 7.767 1 86.65 453 LEU A C 1
ATOM 3622 O O . LEU A 1 453 ? 3.575 -1.094 8.415 1 86.65 453 LEU A O 1
ATOM 3626 N N . ALA A 1 454 ? 2.844 0.997 7.989 1 84.41 454 ALA A N 1
ATOM 3627 C CA . ALA A 1 454 ? 1.952 1 9.146 1 84.41 454 ALA A CA 1
ATOM 3628 C C . ALA A 1 454 ? 1.023 -0.21 9.125 1 84.41 454 ALA A C 1
ATOM 3630 O O . ALA A 1 454 ? 0.83 -0.871 10.148 1 84.41 454 ALA A O 1
ATOM 3631 N N . ARG A 1 455 ? 0.535 -0.551 7.962 1 76.06 455 ARG A N 1
ATOM 3632 C CA . ARG A 1 455 ? -0.413 -1.655 7.853 1 76.06 455 ARG A CA 1
ATOM 3633 C C . ARG A 1 455 ? 0.261 -2.989 8.157 1 76.06 455 ARG A C 1
ATOM 3635 O O . ARG A 1 455 ? -0.36 -3.887 8.729 1 76.06 455 ARG A O 1
ATOM 3642 N N . ARG A 1 456 ? 1.442 -3.079 7.804 1 83.58 456 ARG A N 1
ATOM 3643 C CA . ARG A 1 456 ? 2.171 -4.334 7.954 1 83.58 456 ARG A CA 1
ATOM 3644 C C . ARG A 1 456 ? 2.686 -4.501 9.38 1 83.58 456 ARG A C 1
ATOM 3646 O O . ARG A 1 456 ? 2.811 -5.623 9.874 1 83.58 456 ARG A O 1
ATOM 3653 N N . THR A 1 457 ? 2.965 -3.384 10.074 1 88.65 457 THR A N 1
ATOM 3654 C CA . THR A 1 457 ? 3.646 -3.486 11.36 1 88.65 457 THR A CA 1
ATOM 3655 C C . THR A 1 457 ? 2.649 -3.381 12.51 1 88.65 457 THR A C 1
ATOM 3657 O O . THR A 1 457 ? 2.962 -3.747 13.645 1 88.65 457 THR A O 1
ATOM 3660 N N . LYS A 1 458 ? 1.477 -2.966 12.242 1 86.26 458 LYS A N 1
ATOM 3661 C CA . LYS A 1 458 ? 0.465 -2.682 13.255 1 86.26 458 LYS A CA 1
ATOM 3662 C C . LYS A 1 458 ? 0.138 -3.93 14.071 1 86.26 458 LYS A C 1
ATOM 3664 O O . LYS A 1 458 ? -0.149 -3.839 15.266 1 86.26 458 LYS A O 1
ATOM 3669 N N . GLU A 1 459 ? 0.186 -5.101 13.436 1 84.42 459 GLU A N 1
ATOM 3670 C CA . GLU A 1 459 ? -0.244 -6.333 14.089 1 84.42 459 GLU A CA 1
ATOM 3671 C C . GLU A 1 459 ? 0.953 -7.166 14.54 1 84.42 459 GLU A C 1
ATOM 3673 O O . GLU A 1 459 ? 0.786 -8.257 15.087 1 84.42 459 GLU A O 1
ATOM 3678 N N . MET A 1 460 ? 2.162 -6.655 14.354 1 88.17 460 MET A N 1
ATOM 3679 C CA . MET A 1 460 ? 3.363 -7.394 14.73 1 88.17 460 MET A CA 1
ATOM 3680 C C . MET A 1 460 ? 3.602 -7.315 16.234 1 88.17 460 MET A C 1
ATOM 3682 O O . MET A 1 460 ? 3.089 -6.416 16.902 1 88.17 460 MET A O 1
ATOM 3686 N N . SER A 1 461 ? 4.312 -8.288 16.769 1 87.78 461 SER A N 1
ATOM 3687 C CA . SER A 1 461 ? 4.783 -8.19 18.146 1 87.78 461 SER A CA 1
ATOM 3688 C C . SER A 1 461 ? 5.815 -7.077 18.299 1 87.78 461 SER A C 1
ATOM 3690 O O . SER A 1 461 ? 6.392 -6.618 17.311 1 87.78 461 SER A O 1
ATOM 3692 N N . ALA A 1 462 ? 6.075 -6.677 19.512 1 87.69 462 ALA A N 1
ATOM 3693 C CA . ALA A 1 462 ? 6.904 -5.502 19.765 1 87.69 462 ALA A CA 1
ATOM 3694 C C . ALA A 1 462 ? 8.326 -5.713 19.252 1 87.69 462 ALA A C 1
ATOM 3696 O O . ALA A 1 462 ? 8.884 -4.845 18.576 1 87.69 462 ALA A O 1
ATOM 3697 N N . GLY A 1 463 ? 8.913 -6.82 19.613 1 90.67 463 GLY A N 1
ATOM 3698 C CA . GLY A 1 463 ? 10.271 -7.09 19.17 1 90.67 463 GLY A CA 1
ATOM 3699 C C . GLY A 1 463 ? 10.391 -7.231 17.665 1 90.67 463 GLY A C 1
ATOM 3700 O O . GLY A 1 463 ? 11.311 -6.682 17.056 1 90.67 463 GLY A O 1
ATOM 3701 N N . HIS A 1 464 ? 9.477 -7.936 17.08 1 91.68 464 HIS A N 1
ATOM 3702 C CA . HIS A 1 464 ? 9.459 -8.126 15.634 1 91.68 464 HIS A CA 1
ATOM 3703 C C . HIS A 1 464 ? 9.261 -6.8 14.907 1 91.68 464 HIS A C 1
ATOM 3705 O O . HIS A 1 464 ? 9.91 -6.542 13.891 1 91.68 464 HIS A O 1
ATOM 3711 N N . ARG A 1 465 ? 8.359 -5.985 15.428 1 92.58 465 ARG A N 1
ATOM 3712 C CA . ARG A 1 465 ? 8.086 -4.672 14.853 1 92.58 465 ARG A CA 1
ATOM 3713 C C . ARG A 1 465 ? 9.348 -3.817 14.817 1 92.58 465 ARG A C 1
ATOM 3715 O O . ARG A 1 465 ? 9.654 -3.194 13.798 1 92.58 465 ARG A O 1
ATOM 3722 N N . HIS A 1 466 ? 10.165 -3.842 15.873 1 94.49 466 HIS A N 1
ATOM 3723 C CA . HIS A 1 466 ? 11.398 -3.066 15.946 1 94.49 466 HIS A CA 1
ATOM 3724 C C . HIS A 1 466 ? 12.429 -3.573 14.943 1 94.49 466 HIS A C 1
ATOM 3726 O O . HIS A 1 466 ? 13.114 -2.778 14.296 1 94.49 466 HIS A O 1
ATOM 3732 N N . ASP A 1 467 ? 12.521 -4.835 14.851 1 95.27 467 ASP A N 1
ATOM 3733 C CA . ASP A 1 467 ? 13.485 -5.409 13.917 1 95.27 467 ASP A CA 1
ATOM 3734 C C . ASP A 1 467 ? 13.167 -5.001 12.48 1 95.27 467 ASP A C 1
ATOM 3736 O O . ASP A 1 467 ? 14.067 -4.645 11.717 1 95.27 467 ASP A O 1
ATOM 3740 N N . VAL A 1 468 ? 11.904 -5.07 12.164 1 94.85 468 VAL A N 1
ATOM 3741 C CA . VAL A 1 468 ? 11.474 -4.736 10.81 1 94.85 468 VAL A CA 1
ATOM 3742 C C . VAL A 1 468 ? 11.706 -3.249 10.547 1 94.85 468 VAL A C 1
ATOM 3744 O O . VAL A 1 468 ? 12.206 -2.871 9.485 1 94.85 468 VAL A O 1
ATOM 3747 N N . LEU A 1 469 ? 11.391 -2.429 11.49 1 95.31 469 LEU A N 1
ATOM 3748 C CA . LEU A 1 469 ? 11.552 -0.99 11.312 1 95.31 469 LEU A CA 1
ATOM 3749 C C . LEU A 1 469 ? 13.028 -0.61 11.265 1 95.31 469 LEU A C 1
ATOM 3751 O O . LEU A 1 469 ? 13.434 0.217 10.446 1 95.31 469 LEU A O 1
ATOM 3755 N N . ASN A 1 470 ? 13.804 -1.204 12.121 1 96.6 470 ASN A N 1
ATOM 3756 C CA . ASN A 1 470 ? 15.243 -0.967 12.071 1 96.6 470 ASN A CA 1
ATOM 3757 C C . ASN A 1 470 ? 15.826 -1.341 10.712 1 96.6 470 ASN A C 1
ATOM 3759 O O . ASN A 1 470 ? 16.665 -0.618 10.171 1 96.6 470 ASN A O 1
ATOM 3763 N N . ASP A 1 471 ? 15.401 -2.417 10.264 1 96.07 471 ASP A N 1
ATOM 3764 C CA . ASP A 1 471 ? 15.872 -2.868 8.959 1 96.07 471 ASP A CA 1
ATOM 3765 C C . ASP A 1 471 ? 15.455 -1.895 7.858 1 96.07 471 ASP A C 1
ATOM 3767 O O . ASP A 1 471 ? 16.227 -1.627 6.934 1 96.07 471 ASP A O 1
ATOM 3771 N N . THR A 1 472 ? 14.286 -1.425 7.932 1 95.21 472 THR A N 1
ATOM 3772 C CA . THR A 1 472 ? 13.775 -0.488 6.938 1 95.21 472 THR A CA 1
ATOM 3773 C C . THR A 1 472 ? 14.541 0.83 6.993 1 95.21 472 THR A C 1
ATOM 3775 O O . THR A 1 472 ? 14.874 1.405 5.954 1 95.21 472 THR A O 1
ATOM 3778 N N . TYR A 1 473 ? 14.77 1.275 8.195 1 96.52 473 TYR A N 1
ATOM 3779 C CA . TYR A 1 473 ? 15.558 2.495 8.337 1 96.52 473 TYR A CA 1
ATOM 3780 C C . TYR A 1 473 ? 16.957 2.31 7.763 1 96.52 473 TYR A C 1
ATOM 3782 O O . TYR A 1 473 ? 17.493 3.211 7.114 1 96.52 473 TYR A O 1
ATOM 3790 N N . ALA A 1 474 ? 17.512 1.187 8.034 1 96.32 474 ALA A N 1
ATOM 3791 C CA . ALA A 1 474 ? 18.835 0.886 7.492 1 96.32 474 ALA A CA 1
ATOM 3792 C C . ALA A 1 474 ? 18.82 0.906 5.966 1 96.32 474 ALA A C 1
ATOM 3794 O O . ALA A 1 474 ? 19.747 1.422 5.337 1 96.32 474 ALA A O 1
ATOM 3795 N N . ASP A 1 475 ? 17.82 0.323 5.453 1 94 475 ASP A N 1
ATOM 3796 C CA . ASP A 1 475 ? 17.694 0.308 3.999 1 94 475 ASP A CA 1
ATOM 3797 C C . ASP A 1 475 ? 17.532 1.722 3.447 1 94 475 ASP A C 1
ATOM 3799 O O . ASP A 1 475 ? 18.112 2.061 2.414 1 94 475 ASP A O 1
ATOM 3803 N N . MET A 1 476 ? 16.74 2.49 4.041 1 94.29 476 MET A N 1
ATOM 3804 C CA . MET A 1 476 ? 16.536 3.87 3.608 1 94.29 476 MET A CA 1
ATOM 3805 C C . MET A 1 476 ? 17.849 4.646 3.629 1 94.29 476 MET A C 1
ATOM 3807 O O . MET A 1 476 ? 18.16 5.372 2.684 1 94.29 476 MET A O 1
ATOM 3811 N N . ASN A 1 477 ? 18.558 4.481 4.723 1 96.35 477 ASN A N 1
ATOM 3812 C CA . ASN A 1 477 ? 19.861 5.132 4.816 1 96.35 477 ASN A CA 1
ATOM 3813 C C . ASN A 1 477 ? 20.811 4.643 3.727 1 96.35 477 ASN A C 1
ATOM 3815 O O . ASN A 1 477 ? 21.556 5.434 3.145 1 96.35 477 ASN A O 1
ATOM 3819 N N . THR A 1 478 ? 20.749 3.381 3.464 1 94.19 478 THR A N 1
ATOM 3820 C CA . THR A 1 478 ? 21.616 2.804 2.442 1 94.19 478 THR A CA 1
ATOM 3821 C C . THR A 1 478 ? 21.262 3.351 1.061 1 94.19 478 THR A C 1
ATOM 3823 O O . THR A 1 478 ? 22.15 3.651 0.261 1 94.19 478 THR A O 1
ATOM 3826 N N . ARG A 1 479 ? 20.032 3.463 0.789 1 91.27 479 ARG A N 1
ATOM 3827 C CA . ARG A 1 479 ? 19.594 3.997 -0.497 1 91.27 479 ARG A CA 1
ATOM 3828 C C . ARG A 1 479 ? 20.039 5.446 -0.668 1 91.27 479 ARG A C 1
ATOM 3830 O O . ARG A 1 479 ? 20.388 5.867 -1.773 1 91.27 479 ARG A O 1
ATOM 3837 N N . ARG A 1 480 ? 19.981 6.146 0.425 1 92.86 480 ARG A N 1
ATOM 3838 C CA . ARG A 1 480 ? 20.474 7.519 0.38 1 92.86 480 ARG A CA 1
ATOM 3839 C C . ARG A 1 480 ? 21.976 7.553 0.117 1 92.86 480 ARG A C 1
ATOM 3841 O O . ARG A 1 480 ? 22.466 8.423 -0.606 1 92.86 480 ARG A O 1
ATOM 3848 N N . LEU A 1 481 ? 22.589 6.66 0.725 1 94.21 481 LEU A N 1
ATOM 3849 C CA . LEU A 1 481 ? 24.029 6.526 0.534 1 94.21 481 LEU A CA 1
ATOM 3850 C C . LEU A 1 481 ? 24.362 6.279 -0.934 1 94.21 481 LEU A C 1
ATOM 3852 O O . LEU A 1 481 ? 25.321 6.848 -1.462 1 94.21 481 LEU A O 1
ATOM 3856 N N . GLN A 1 482 ? 23.576 5.564 -1.605 1 89.81 482 GLN A N 1
ATOM 3857 C CA . GLN A 1 482 ? 23.803 5.17 -2.991 1 89.81 482 GLN A CA 1
ATOM 3858 C C . GLN A 1 482 ? 23.654 6.36 -3.934 1 89.81 482 GLN A C 1
ATOM 3860 O O . GLN A 1 482 ? 24.324 6.429 -4.966 1 89.81 482 GLN A O 1
ATOM 3865 N N . GLY A 1 483 ? 22.85 7.296 -3.579 1 89.24 483 GLY A N 1
ATOM 3866 C CA . GLY A 1 483 ? 22.604 8.424 -4.463 1 89.24 483 GLY A CA 1
ATOM 3867 C C . GLY A 1 483 ? 23.204 9.721 -3.956 1 89.24 483 GLY A C 1
ATOM 3868 O O . GLY A 1 483 ? 23.04 10.773 -4.578 1 89.24 483 GLY A O 1
ATOM 3869 N N . LEU A 1 484 ? 23.992 9.653 -2.936 1 94.31 484 LEU A N 1
ATOM 3870 C CA . LEU A 1 484 ? 24.403 10.845 -2.202 1 94.31 484 LEU A CA 1
ATOM 3871 C C . LEU A 1 484 ? 25.329 11.713 -3.049 1 94.31 484 LEU A C 1
ATOM 3873 O O . LEU A 1 484 ? 25.203 12.939 -3.054 1 94.31 484 LEU A O 1
ATOM 3877 N N . VAL A 1 485 ? 26.276 11.077 -3.801 1 95.16 485 VAL A N 1
ATOM 3878 C CA . VAL A 1 485 ? 27.254 11.819 -4.591 1 95.16 485 VAL A CA 1
ATOM 3879 C C . VAL A 1 485 ? 26.535 12.694 -5.614 1 95.16 485 VAL A C 1
ATOM 3881 O O . VAL A 1 485 ? 26.807 13.893 -5.716 1 95.16 485 VAL A O 1
ATOM 3884 N N . TYR A 1 486 ? 25.608 12.179 -6.254 1 92.23 486 TYR A N 1
ATOM 3885 C CA . TYR A 1 486 ? 24.885 12.903 -7.292 1 92.23 486 TYR A CA 1
ATOM 3886 C C . TYR A 1 486 ? 23.982 13.97 -6.685 1 92.23 486 TYR A C 1
ATOM 3888 O O . TYR A 1 486 ? 23.867 15.074 -7.223 1 92.23 486 TYR A O 1
ATOM 3896 N N . GLU A 1 487 ? 23.434 13.662 -5.588 1 93.6 487 GLU A N 1
ATOM 3897 C CA . GLU A 1 487 ? 22.557 14.613 -4.912 1 93.6 487 GLU A CA 1
ATOM 3898 C C . GLU A 1 487 ? 23.333 15.839 -4.438 1 93.6 487 GLU A C 1
ATOM 3900 O O . GLU A 1 487 ? 22.869 16.971 -4.59 1 93.6 487 GLU A O 1
ATOM 3905 N N . LEU A 1 488 ? 24.479 15.616 -3.869 1 96.56 488 LEU A N 1
ATOM 3906 C CA . LEU A 1 488 ? 25.28 16.712 -3.335 1 96.56 488 LEU A CA 1
ATOM 3907 C C . LEU A 1 488 ? 25.775 17.62 -4.456 1 96.56 488 LEU A C 1
ATOM 3909 O O . LEU A 1 488 ? 25.783 18.844 -4.312 1 96.56 488 LEU A O 1
ATOM 3913 N N . VAL A 1 489 ? 26.134 17.003 -5.549 1 95.86 489 VAL A N 1
ATOM 3914 C CA . VAL A 1 489 ? 26.613 17.789 -6.681 1 95.86 489 VAL A CA 1
ATOM 3915 C C . VAL A 1 489 ? 25.474 18.642 -7.237 1 95.86 489 VAL A C 1
ATOM 3917 O O . VAL A 1 489 ? 25.655 19.832 -7.505 1 95.86 489 VAL A O 1
ATOM 3920 N N . ASP A 1 490 ? 24.383 18.055 -7.385 1 95.04 490 ASP A N 1
ATOM 3921 C CA . ASP A 1 490 ? 23.222 18.762 -7.916 1 95.04 490 ASP A CA 1
ATOM 3922 C C . ASP A 1 490 ? 22.82 19.92 -7.005 1 95.04 490 ASP A C 1
ATOM 3924 O O . ASP A 1 490 ? 22.557 21.027 -7.479 1 95.04 490 ASP A O 1
ATOM 3928 N N . LYS A 1 491 ? 22.806 19.691 -5.757 1 95.18 491 LYS A N 1
ATOM 3929 C CA . LYS A 1 491 ? 22.418 20.718 -4.794 1 95.18 491 LYS A CA 1
ATOM 3930 C C . LYS A 1 491 ? 23.463 21.827 -4.721 1 95.18 491 LYS A C 1
ATOM 3932 O O . LYS A 1 491 ? 23.124 22.995 -4.518 1 95.18 491 LYS A O 1
ATOM 3937 N N . HIS A 1 492 ? 24.748 21.488 -4.826 1 95.65 492 HIS A N 1
ATOM 3938 C CA . HIS A 1 492 ? 25.821 22.476 -4.835 1 95.65 492 HIS A CA 1
ATOM 3939 C C . HIS A 1 492 ? 25.707 23.4 -6.042 1 95.65 492 HIS A C 1
ATOM 3941 O O . HIS A 1 492 ? 25.811 24.622 -5.906 1 95.65 492 HIS A O 1
ATOM 3947 N N . ASN A 1 493 ? 25.484 22.813 -7.185 1 94.75 493 ASN A N 1
ATOM 3948 C CA . ASN A 1 493 ? 25.343 23.612 -8.398 1 94.75 493 ASN A CA 1
ATOM 3949 C C . ASN A 1 493 ? 24.144 24.552 -8.313 1 94.75 493 ASN A C 1
ATOM 3951 O O . ASN A 1 493 ? 24.235 25.717 -8.706 1 94.75 493 ASN A O 1
ATOM 3955 N N . THR A 1 494 ? 23.124 24.067 -7.782 1 94.52 494 THR A N 1
ATOM 3956 C CA . THR A 1 494 ? 21.93 24.885 -7.603 1 94.52 494 THR A CA 1
ATOM 3957 C C . THR A 1 494 ? 22.188 26.009 -6.604 1 94.52 494 THR A C 1
ATOM 3959 O O . THR A 1 494 ? 21.758 27.145 -6.815 1 94.52 494 THR A O 1
ATOM 3962 N N . ALA A 1 495 ? 22.86 25.7 -5.513 1 95.44 495 ALA A N 1
ATOM 3963 C CA . ALA A 1 495 ? 23.172 26.694 -4.49 1 95.44 495 ALA A CA 1
ATOM 3964 C C . ALA A 1 495 ? 24.052 27.805 -5.055 1 95.44 495 ALA A C 1
ATOM 3966 O O . ALA A 1 495 ? 23.848 28.983 -4.751 1 95.44 495 ALA A O 1
ATOM 3967 N N . GLU A 1 496 ? 24.98 27.475 -5.842 1 94.88 496 GLU A N 1
ATOM 3968 C CA . GLU A 1 496 ? 25.865 28.467 -6.447 1 94.88 496 GLU A CA 1
ATOM 3969 C C . GLU A 1 496 ? 25.095 29.396 -7.381 1 94.88 496 GLU A C 1
ATOM 3971 O O . GLU A 1 496 ? 25.31 30.61 -7.373 1 94.88 496 GLU A O 1
ATOM 3976 N N . GLU A 1 497 ? 24.264 28.786 -8.13 1 93.66 497 GLU A N 1
ATOM 3977 C CA . GLU A 1 497 ? 23.449 29.567 -9.055 1 93.66 497 GLU A CA 1
ATOM 3978 C C . GLU A 1 497 ? 22.532 30.529 -8.304 1 93.66 497 GLU A C 1
ATOM 3980 O O . GLU A 1 497 ? 22.456 31.712 -8.641 1 93.66 497 GLU A O 1
ATOM 3985 N N . LEU A 1 498 ? 21.93 30.094 -7.3 1 92.77 498 LEU A N 1
ATOM 3986 C CA . LEU A 1 498 ? 20.963 30.901 -6.563 1 92.77 498 LEU A CA 1
ATOM 3987 C C . LEU A 1 498 ? 21.668 31.946 -5.705 1 92.77 498 LEU A C 1
ATOM 3989 O O . LEU A 1 498 ? 21.144 33.043 -5.5 1 92.77 498 LEU A O 1
ATOM 3993 N N . PHE A 1 499 ? 22.912 31.665 -5.239 1 95.41 499 PHE A N 1
ATOM 3994 C CA . PHE A 1 499 ? 23.718 32.639 -4.512 1 95.41 499 PHE A CA 1
ATOM 3995 C C . PHE A 1 499 ? 24.098 33.808 -5.413 1 95.41 499 PHE A C 1
ATOM 3997 O O . PHE A 1 499 ? 23.982 34.969 -5.015 1 95.41 499 PHE A O 1
ATOM 4004 N N . GLU A 1 500 ? 24.474 33.478 -6.544 1 94.19 500 GLU A N 1
ATOM 4005 C CA . GLU A 1 500 ? 24.852 34.523 -7.491 1 94.19 500 GLU A CA 1
ATOM 4006 C C . GLU A 1 500 ? 23.666 35.425 -7.82 1 94.19 500 GLU A C 1
ATOM 4008 O O . GLU A 1 500 ? 23.814 36.645 -7.914 1 94.19 500 GLU A O 1
ATOM 4013 N N . GLU A 1 501 ? 22.576 34.824 -7.936 1 87.98 501 GLU A N 1
ATOM 4014 C CA . GLU A 1 501 ? 21.37 35.594 -8.224 1 87.98 501 GLU A CA 1
ATOM 4015 C C . GLU A 1 501 ? 20.99 36.487 -7.046 1 87.98 501 GLU A C 1
ATOM 4017 O O . GLU A 1 501 ? 20.632 37.652 -7.233 1 87.98 501 GLU A O 1
ATOM 4022 N N . ALA A 1 502 ? 21.068 35.979 -5.853 1 91.72 502 ALA A N 1
ATOM 4023 C CA . ALA A 1 502 ? 20.718 36.732 -4.652 1 91.72 502 ALA A CA 1
ATOM 4024 C C . ALA A 1 502 ? 21.701 37.874 -4.414 1 91.72 502 ALA A C 1
ATOM 4026 O O . ALA A 1 502 ? 21.302 38.972 -4.018 1 91.72 502 ALA A O 1
ATOM 4027 N N . GLN A 1 503 ? 22.933 37.592 -4.643 1 93.83 503 GLN A N 1
ATOM 4028 C CA . GLN A 1 503 ? 23.974 38.603 -4.484 1 93.83 503 GLN A CA 1
ATOM 4029 C C . GLN A 1 503 ? 23.789 39.744 -5.48 1 93.83 503 GLN A C 1
ATOM 4031 O O . GLN A 1 503 ? 23.916 40.916 -5.12 1 93.83 503 GLN A O 1
ATOM 4036 N N . ALA A 1 504 ? 23.494 39.419 -6.707 1 90.35 504 ALA A N 1
ATOM 4037 C CA . ALA A 1 504 ? 23.264 40.435 -7.731 1 90.35 504 ALA A CA 1
ATOM 4038 C C . ALA A 1 504 ? 22.053 41.296 -7.386 1 90.35 504 ALA A C 1
ATOM 4040 O O . ALA A 1 504 ? 22.09 42.52 -7.536 1 90.35 504 ALA A O 1
ATOM 4041 N N . TYR A 1 505 ? 21.121 40.693 -6.901 1 82.98 505 TYR A N 1
ATOM 4042 C CA . TYR A 1 505 ? 19.899 41.413 -6.561 1 82.98 505 TYR A CA 1
ATOM 4043 C C . TYR A 1 505 ? 20.134 42.364 -5.394 1 82.98 505 TYR A C 1
ATOM 4045 O O . TYR A 1 505 ? 19.697 43.517 -5.426 1 82.98 505 TYR A O 1
ATOM 4053 N N . LEU A 1 506 ? 20.75 41.919 -4.351 1 90.87 506 LEU A N 1
ATOM 4054 C CA . LEU A 1 506 ? 21.014 42.747 -3.18 1 90.87 506 LEU A CA 1
ATOM 4055 C C . LEU A 1 506 ? 21.909 43.928 -3.539 1 90.87 506 LEU A C 1
ATOM 4057 O O . LEU A 1 506 ? 21.699 45.042 -3.054 1 90.87 506 LEU A O 1
ATOM 4061 N N . SER A 1 507 ? 22.867 43.672 -4.381 1 90.52 507 SER A N 1
ATOM 4062 C CA . SER A 1 507 ? 23.755 44.74 -4.83 1 90.52 507 SER A CA 1
ATOM 4063 C C . SER A 1 507 ? 22.985 45.819 -5.583 1 90.52 507 SER A C 1
ATOM 4065 O O . SER A 1 507 ? 23.227 47.012 -5.39 1 90.52 507 SER A O 1
ATOM 4067 N N . GLU A 1 508 ? 22.112 45.353 -6.384 1 81.93 508 GLU A N 1
ATOM 4068 C CA . GLU A 1 508 ? 21.275 46.296 -7.12 1 81.93 508 GLU A CA 1
ATOM 4069 C C . GLU A 1 508 ? 20.375 47.088 -6.175 1 81.93 508 GLU A C 1
ATOM 4071 O O . GLU A 1 508 ? 20.19 48.294 -6.351 1 81.93 508 GLU A O 1
ATOM 4076 N N . LEU A 1 509 ? 19.903 46.44 -5.186 1 80.8 509 LEU A N 1
ATOM 4077 C CA . LEU A 1 509 ? 19.049 47.085 -4.195 1 80.8 509 LEU A CA 1
ATOM 4078 C C . LEU A 1 509 ? 19.834 48.114 -3.388 1 80.8 509 LEU A C 1
ATOM 4080 O O . LEU A 1 509 ? 19.355 49.226 -3.157 1 80.8 509 LEU A O 1
ATOM 4084 N N . GLU A 1 510 ? 20.986 47.821 -2.964 1 88.02 510 GLU A N 1
ATOM 4085 C CA . GLU A 1 510 ? 21.823 48.69 -2.141 1 88.02 510 GLU A CA 1
ATOM 4086 C C . GLU A 1 510 ? 22.267 49.926 -2.918 1 88.02 510 GLU A C 1
ATOM 4088 O O . GLU A 1 510 ? 22.474 50.991 -2.334 1 88.02 510 GLU A O 1
ATOM 4093 N N . GLN A 1 511 ? 22.34 49.803 -4.229 1 83.7 511 GLN A N 1
ATOM 4094 C CA . GLN A 1 511 ? 22.707 50.943 -5.063 1 83.7 511 GLN A CA 1
ATOM 4095 C C . GLN A 1 511 ? 21.564 51.95 -5.153 1 83.7 511 GLN A C 1
ATOM 4097 O O . GLN A 1 511 ? 21.794 53.138 -5.385 1 83.7 511 GLN A O 1
ATOM 4102 N N . SER A 1 512 ? 20.394 51.448 -4.831 1 74.4 512 SER A N 1
ATOM 4103 C CA . SER A 1 512 ? 19.223 52.308 -4.962 1 74.4 512 SER A CA 1
ATOM 4104 C C . SER A 1 512 ? 18.9 53.007 -3.646 1 74.4 512 SER A C 1
ATOM 4106 O O . SER A 1 512 ? 17.991 53.837 -3.584 1 74.4 512 SER A O 1
ATOM 4108 N N . ILE A 1 513 ? 19.659 52.728 -2.543 1 80.25 513 ILE A N 1
ATOM 4109 C CA . ILE A 1 513 ? 19.406 53.27 -1.213 1 80.25 513 ILE A CA 1
ATOM 4110 C C . ILE A 1 513 ? 20.623 54.06 -0.737 1 80.25 513 ILE A C 1
ATOM 4112 O O . ILE A 1 513 ? 21.756 53.754 -1.115 1 80.25 513 ILE A O 1
ATOM 4116 N N . ALA A 1 514 ? 20.335 55.151 0.061 1 82.36 514 ALA A N 1
ATOM 4117 C CA . ALA A 1 514 ? 21.428 55.958 0.598 1 82.36 514 ALA A CA 1
ATOM 4118 C C . ALA A 1 514 ? 22.4 55.099 1.403 1 82.36 514 ALA A C 1
ATOM 4120 O O . ALA A 1 514 ? 21.982 54.286 2.23 1 82.36 514 ALA A O 1
ATOM 4121 N N . PRO A 1 515 ? 23.672 55.217 1.168 1 88.35 515 PRO A N 1
ATOM 4122 C CA . PRO A 1 515 ? 24.689 54.374 1.801 1 88.35 515 PRO A CA 1
ATOM 4123 C C . PRO A 1 515 ? 24.658 54.455 3.325 1 88.35 515 PRO A C 1
ATOM 4125 O O . PRO A 1 515 ? 24.942 53.465 4.005 1 88.35 515 PRO A O 1
ATOM 4128 N N . GLU A 1 516 ? 24.292 55.636 3.812 1 88.48 516 GLU A N 1
ATOM 4129 C CA . GLU A 1 516 ? 24.251 55.792 5.263 1 88.48 516 GLU A CA 1
ATOM 4130 C C . GLU A 1 516 ? 23.178 54.902 5.883 1 88.48 516 GLU A C 1
ATOM 4132 O O . GLU A 1 516 ? 23.379 54.338 6.961 1 88.48 516 GLU A O 1
ATOM 4137 N N . LYS A 1 517 ? 22.14 54.801 5.225 1 88.49 517 LYS A N 1
ATOM 4138 C CA . LYS A 1 517 ? 21.055 53.946 5.698 1 88.49 517 LYS A CA 1
ATOM 4139 C C . LYS A 1 517 ? 21.456 52.475 5.654 1 88.49 517 LYS A C 1
ATOM 4141 O O . LYS A 1 517 ? 21.193 51.726 6.598 1 88.49 517 LYS A O 1
ATOM 4146 N N . VAL A 1 518 ? 22.108 52.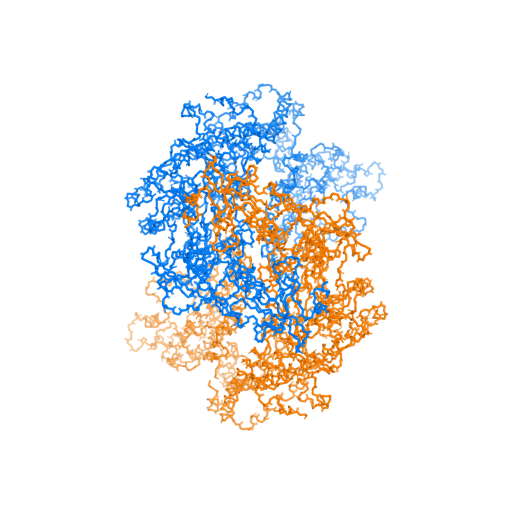099 4.567 1 92.9 518 VAL A N 1
ATOM 4147 C CA . VAL A 1 518 ? 22.532 50.713 4.395 1 92.9 518 VAL A CA 1
ATOM 4148 C C . VAL A 1 518 ? 23.509 50.33 5.504 1 92.9 518 VAL A C 1
ATOM 4150 O O . VAL A 1 518 ? 23.434 49.228 6.053 1 92.9 518 VAL A O 1
ATOM 4153 N N . ASP A 1 519 ? 24.327 51.23 5.79 1 93.09 519 ASP A N 1
ATOM 4154 C CA . ASP A 1 519 ? 25.305 50.972 6.843 1 93.09 519 ASP A CA 1
ATOM 4155 C C . ASP A 1 519 ? 24.62 50.799 8.197 1 93.09 519 ASP A C 1
ATOM 4157 O O . ASP A 1 519 ? 25.012 49.941 8.992 1 93.09 519 ASP A O 1
ATOM 4161 N N . ARG A 1 520 ? 23.691 51.608 8.423 1 93.23 520 ARG A N 1
ATOM 4162 C CA . ARG A 1 520 ? 22.925 51.48 9.658 1 93.23 520 ARG A CA 1
ATOM 4163 C C . ARG A 1 520 ? 22.193 50.143 9.711 1 93.23 520 ARG A C 1
ATOM 4165 O O . ARG A 1 520 ? 22.164 49.486 10.754 1 93.23 520 ARG A O 1
ATOM 4172 N N . TRP A 1 521 ? 21.665 49.799 8.637 1 93.37 521 TRP A N 1
ATOM 4173 C CA . TRP A 1 521 ? 20.927 48.542 8.568 1 93.37 521 TRP A CA 1
ATOM 4174 C C . TRP A 1 521 ? 21.856 47.352 8.783 1 93.37 521 TRP A C 1
ATOM 4176 O O . TRP A 1 521 ? 21.476 46.366 9.419 1 93.37 521 TRP A O 1
ATOM 4186 N N . ARG A 1 522 ? 22.995 47.378 8.237 1 95.17 522 ARG A N 1
ATOM 4187 C CA . ARG A 1 522 ? 23.977 46.314 8.417 1 95.17 522 ARG A CA 1
ATOM 4188 C C . ARG A 1 522 ? 24.336 46.144 9.89 1 95.17 522 ARG A C 1
ATOM 4190 O O . ARG A 1 522 ? 24.56 45.024 10.354 1 95.17 522 ARG A O 1
ATOM 4197 N N . GLN A 1 523 ? 24.381 47.212 10.562 1 93.65 523 GLN A N 1
ATOM 4198 C CA . GLN A 1 523 ? 24.67 47.161 11.992 1 93.65 523 GLN A CA 1
ATOM 4199 C C . GLN A 1 523 ? 23.501 46.563 12.769 1 93.65 523 GLN A C 1
ATOM 4201 O O . GLN A 1 523 ? 23.701 45.762 13.683 1 93.65 523 GLN A O 1
ATOM 4206 N N . GLU A 1 524 ? 22.401 47.011 12.421 1 93.7 524 GLU A N 1
ATOM 4207 C CA . GLU A 1 524 ? 21.206 46.457 13.051 1 93.7 524 GLU A CA 1
ATOM 4208 C C . GLU A 1 524 ? 21.099 44.955 12.807 1 93.7 524 GLU A C 1
ATOM 4210 O O . GLU A 1 524 ? 20.702 44.202 13.698 1 93.7 524 GLU A O 1
ATOM 4215 N N . GLU A 1 525 ? 21.388 44.581 11.614 1 94.62 525 GLU A N 1
ATOM 4216 C CA . GLU A 1 525 ? 21.349 43.167 11.253 1 94.62 525 GLU A CA 1
ATOM 4217 C C . GLU A 1 525 ? 22.359 42.362 12.065 1 94.62 525 GLU A C 1
ATOM 4219 O O . GLU A 1 525 ? 22.045 41.274 12.553 1 94.62 525 GLU A O 1
ATOM 4224 N N . ALA A 1 526 ? 23.514 42.831 12.149 1 93.84 526 ALA A N 1
ATOM 4225 C CA . ALA A 1 526 ? 24.559 42.158 12.917 1 93.84 526 ALA A CA 1
ATOM 4226 C C . ALA A 1 526 ? 24.136 41.968 14.371 1 93.84 526 ALA A C 1
ATOM 4228 O O . ALA A 1 526 ? 24.398 40.922 14.969 1 93.84 526 ALA A O 1
ATOM 4229 N N . GLU A 1 527 ? 23.541 42.978 14.902 1 92.87 527 GLU A N 1
ATOM 4230 C CA . GLU A 1 527 ? 23.072 42.885 16.282 1 92.87 527 GLU A CA 1
ATOM 4231 C C . GLU A 1 527 ? 21.957 41.852 16.417 1 92.87 527 GLU A C 1
ATOM 4233 O O . GLU A 1 527 ? 21.942 41.068 17.369 1 92.87 527 GLU A O 1
ATOM 4238 N N . TRP A 1 528 ? 21.092 41.924 15.507 1 94.13 528 TRP A N 1
ATOM 4239 C CA . TRP A 1 528 ? 19.998 40.959 15.517 1 94.13 528 TRP A CA 1
ATOM 4240 C C . TRP A 1 528 ? 20.529 39.532 15.436 1 94.13 528 TRP A C 1
ATOM 4242 O O . TRP A 1 528 ? 20.076 38.652 16.171 1 94.13 528 TRP A O 1
ATOM 4252 N N . GLN A 1 529 ? 21.417 39.291 14.58 1 93.8 529 GLN A N 1
ATOM 4253 C CA . GLN A 1 529 ? 21.968 37.957 14.361 1 93.8 529 GLN A CA 1
ATOM 4254 C C . GLN A 1 529 ? 22.673 37.44 15.612 1 93.8 529 GLN A C 1
ATOM 4256 O O . GLN A 1 529 ? 22.603 36.249 15.922 1 93.8 529 GLN A O 1
ATOM 4261 N N . ARG A 1 530 ? 23.237 38.272 16.28 1 91.52 530 ARG A N 1
ATOM 4262 C CA . ARG A 1 530 ? 23.935 37.897 17.505 1 91.52 530 ARG A CA 1
ATOM 4263 C C . ARG A 1 530 ? 22.948 37.497 18.597 1 91.52 530 ARG A C 1
ATOM 4265 O O . ARG A 1 530 ? 23.207 36.569 19.366 1 91.52 530 ARG A O 1
ATOM 4272 N N . LYS A 1 531 ? 21.823 38.093 18.604 1 93.3 531 LYS A N 1
ATOM 4273 C CA . LYS A 1 531 ? 20.88 37.897 19.701 1 93.3 531 LYS A CA 1
ATOM 4274 C C . LYS A 1 531 ? 19.917 36.752 19.401 1 93.3 531 LYS A C 1
ATOM 4276 O O . LYS A 1 531 ? 19.504 36.027 20.308 1 93.3 531 LYS A O 1
ATOM 4281 N N . VAL A 1 532 ? 19.606 36.6 18.17 1 94.12 532 VAL A N 1
ATOM 4282 C CA . VAL A 1 532 ? 18.536 35.672 17.82 1 94.12 532 VAL A CA 1
ATOM 4283 C C . VAL A 1 532 ? 19.001 34.236 18.052 1 94.12 532 VAL A C 1
ATOM 4285 O O . VAL A 1 532 ? 18.185 33.344 18.295 1 94.12 532 VAL A O 1
ATOM 4288 N N . VAL A 1 533 ? 20.255 33.9 18.056 1 92.14 533 VAL A N 1
ATOM 4289 C CA . VAL A 1 533 ? 20.784 32.543 18.138 1 92.14 533 VAL A CA 1
ATOM 4290 C C . VAL A 1 533 ? 20.662 32.026 19.57 1 92.14 533 VAL A C 1
ATOM 4292 O O . VAL A 1 533 ? 20.741 30.819 19.81 1 92.14 533 VAL A O 1
ATOM 4295 N N . ASP A 1 534 ? 20.379 32.915 20.501 1 89.19 534 ASP A N 1
ATOM 4296 C CA . ASP A 1 534 ? 20.231 32.557 21.909 1 89.19 534 ASP A CA 1
ATOM 4297 C C . ASP A 1 534 ? 18.815 32.841 22.402 1 89.19 534 ASP A C 1
ATOM 4299 O O . ASP A 1 534 ? 18.413 34 22.521 1 89.19 534 ASP A O 1
ATOM 4303 N N . VAL A 1 535 ? 18.2 31.81 22.726 1 88.4 535 VAL A N 1
ATOM 4304 C CA . VAL A 1 535 ? 16.796 31.903 23.11 1 88.4 535 VAL A CA 1
ATOM 4305 C C . VAL A 1 535 ? 16.654 32.802 24.336 1 88.4 535 VAL A C 1
ATOM 4307 O O . VAL A 1 535 ? 15.623 33.455 24.519 1 88.4 535 VAL A O 1
ATOM 4310 N N . ARG A 1 536 ? 17.612 33.048 25.194 1 83.36 536 ARG A N 1
ATOM 4311 C CA . ARG A 1 536 ? 17.58 33.857 26.408 1 83.36 536 ARG A CA 1
ATOM 4312 C C . ARG A 1 536 ? 17.498 35.343 26.073 1 83.36 536 ARG A C 1
ATOM 4314 O O . ARG A 1 536 ? 17.082 36.151 26.906 1 83.36 536 ARG A O 1
ATOM 4321 N N . GLN A 1 537 ? 17.816 35.57 24.814 1 90.47 537 GLN A N 1
ATOM 4322 C CA . GLN A 1 537 ? 17.851 36.966 24.391 1 90.47 537 GLN A CA 1
ATOM 4323 C C . GLN A 1 537 ? 16.627 37.317 23.55 1 90.47 537 GLN A C 1
ATOM 4325 O O . GLN A 1 537 ? 16.569 38.39 22.946 1 90.47 537 GLN A O 1
ATOM 4330 N N . HIS A 1 538 ? 15.771 36.485 23.54 1 90.42 538 HIS A N 1
ATOM 4331 C CA . HIS A 1 538 ? 14.604 36.695 22.69 1 90.42 538 HIS A CA 1
ATOM 4332 C C . HIS A 1 538 ? 13.656 37.721 23.301 1 90.42 538 HIS A C 1
ATOM 4334 O O . HIS A 1 538 ? 12.882 38.361 22.585 1 90.42 538 HIS A O 1
ATOM 4340 N N . LYS A 1 539 ? 13.699 37.769 24.599 1 84.38 539 LYS A N 1
ATOM 4341 C CA . LYS A 1 539 ? 12.811 38.726 25.253 1 84.38 539 LYS A CA 1
ATOM 4342 C C . LYS A 1 539 ? 13.12 40.153 24.811 1 84.38 539 LYS A C 1
ATOM 4344 O O . LYS A 1 539 ? 14.247 40.627 24.967 1 84.38 539 LYS A O 1
ATOM 4349 N N . GLY A 1 540 ? 12.28 40.816 24.181 1 79.94 540 GLY A N 1
ATOM 4350 C CA . GLY A 1 540 ? 12.424 42.206 23.78 1 79.94 540 GLY A CA 1
ATOM 4351 C C . GLY A 1 540 ? 13.114 42.373 22.439 1 79.94 540 GLY A C 1
ATOM 4352 O O . GLY A 1 540 ? 13.455 43.49 22.045 1 79.94 540 GLY A O 1
ATOM 4353 N N . LEU A 1 541 ? 13.381 41.299 21.789 1 88.16 541 LEU A N 1
ATOM 4354 C CA . LEU A 1 541 ? 14.046 41.373 20.493 1 88.16 541 LEU A CA 1
ATOM 4355 C C . LEU A 1 541 ? 13.095 41.898 19.423 1 88.16 541 LEU A C 1
ATOM 4357 O O . LEU A 1 541 ? 12.026 41.323 19.201 1 88.16 541 LEU A O 1
ATOM 4361 N N . ASP A 1 542 ? 13.543 42.987 18.808 1 83.17 542 ASP A N 1
ATOM 4362 C CA . ASP A 1 542 ? 12.715 43.602 17.775 1 83.17 542 ASP A CA 1
ATOM 4363 C C . ASP A 1 542 ? 12.805 42.824 16.464 1 83.17 542 ASP A C 1
ATOM 4365 O O . ASP A 1 542 ? 13.846 42.244 16.151 1 83.17 542 ASP A O 1
ATOM 4369 N N . ASN A 1 543 ? 11.779 42.813 15.748 1 84.24 543 ASN A N 1
ATOM 4370 C CA . ASN A 1 543 ? 11.69 42.114 14.471 1 84.24 543 ASN A CA 1
ATOM 4371 C C . ASN A 1 543 ? 12.035 43.034 13.303 1 84.24 543 ASN A C 1
ATOM 4373 O O . ASN A 1 543 ? 11.244 43.907 12.941 1 84.24 543 ASN A O 1
ATOM 4377 N N . PRO A 1 544 ? 13.115 42.868 12.777 1 87.24 544 PRO A N 1
ATOM 4378 C CA . PRO A 1 544 ? 13.467 43.739 11.653 1 87.24 544 PRO A CA 1
ATOM 4379 C C . PRO A 1 544 ? 12.868 43.266 10.331 1 87.24 544 PRO A C 1
ATOM 4381 O O . PRO A 1 544 ? 12.976 43.96 9.317 1 87.24 544 PRO A O 1
ATOM 4384 N N . PHE A 1 545 ? 12.239 42.221 10.368 1 86.15 545 PHE A N 1
ATOM 4385 C CA . PHE A 1 545 ? 11.839 41.59 9.116 1 86.15 545 PHE A CA 1
ATOM 4386 C C . PHE A 1 545 ? 10.381 41.899 8.796 1 86.15 545 PHE A C 1
ATOM 4388 O O . PHE A 1 545 ? 9.854 41.447 7.778 1 86.15 545 PHE A O 1
ATOM 4395 N N . GLU A 1 546 ? 9.726 42.547 9.691 1 74.69 546 GLU A N 1
ATOM 4396 C CA . GLU A 1 546 ? 8.364 43.024 9.472 1 74.69 546 GLU A CA 1
ATOM 4397 C C . GLU A 1 546 ? 8.201 44.465 9.947 1 74.69 546 GLU A C 1
ATOM 4399 O O . GLU A 1 546 ? 8.874 44.895 10.886 1 74.69 546 GLU A O 1
ATOM 4404 N N . PRO A 1 547 ? 7.365 45.138 9.225 1 64.48 547 PRO A N 1
ATOM 4405 C CA . PRO A 1 547 ? 7.124 46.499 9.707 1 64.48 547 PRO A CA 1
ATOM 4406 C C . PRO A 1 547 ? 6.446 46.529 11.075 1 64.48 547 PRO A C 1
ATOM 4408 O O . PRO A 1 547 ? 5.659 45.635 11.398 1 64.48 547 PRO A O 1
ATOM 4411 N N . PRO A 1 548 ? 6.921 47.32 11.939 1 59.2 548 PRO A N 1
ATOM 4412 C CA . PRO A 1 548 ? 6.283 47.404 13.255 1 59.2 548 PRO A CA 1
ATOM 4413 C C . PRO A 1 548 ? 4.766 47.562 13.166 1 59.2 548 PRO A C 1
ATOM 4415 O O . PRO A 1 548 ? 4.258 48.148 12.207 1 59.2 548 PRO A O 1
ATOM 4418 N N . GLU A 1 549 ? 4.027 46.79 13.954 1 49.04 549 GLU A N 1
ATOM 4419 C CA . GLU A 1 549 ? 2.567 46.811 13.977 1 49.04 549 GLU A CA 1
ATOM 4420 C C . GLU A 1 549 ? 2.036 48.241 13.995 1 49.04 549 GLU A C 1
ATOM 4422 O O . GLU A 1 549 ? 1.003 48.533 13.389 1 49.04 549 GLU A O 1
ATOM 4427 N N . GLU A 1 550 ? 2.732 49.015 14.763 1 47.57 550 GLU A N 1
ATOM 4428 C CA . GLU A 1 550 ? 2.268 50.384 14.967 1 47.57 550 GLU A CA 1
ATOM 4429 C C . GLU A 1 550 ? 2.273 51.169 13.658 1 47.57 550 GLU A C 1
ATOM 4431 O O . GLU A 1 550 ? 1.54 52.15 13.513 1 47.57 550 GLU A O 1
ATOM 4436 N N . THR A 1 551 ? 3.047 50.594 12.752 1 46.7 551 THR A N 1
ATOM 4437 C CA . THR A 1 551 ? 3.199 51.397 11.544 1 46.7 551 THR A CA 1
ATOM 4438 C C . THR A 1 551 ? 2.282 50.887 10.436 1 46.7 551 THR A C 1
ATOM 4440 O O . THR A 1 551 ? 2.417 51.287 9.278 1 46.7 551 THR A O 1
ATOM 4443 N N . ALA A 1 552 ? 1.522 49.799 10.788 1 45.11 552 ALA A N 1
ATOM 4444 C CA . ALA A 1 552 ? 0.646 49.286 9.737 1 45.11 552 ALA A CA 1
ATOM 4445 C C . ALA A 1 552 ? -0.37 50.34 9.306 1 45.11 552 ALA A C 1
ATOM 4447 O O . ALA A 1 552 ? -0.946 51.036 10.146 1 45.11 552 ALA A O 1
ATOM 4448 N N . LEU A 1 553 ? -0.336 50.762 8.034 1 46.63 553 LEU A N 1
ATOM 4449 C CA . LEU A 1 553 ? -1.292 51.719 7.488 1 46.63 553 LEU A CA 1
ATOM 4450 C C . LEU A 1 553 ? -2.702 51.139 7.49 1 46.63 553 LEU A C 1
ATOM 4452 O O . LEU A 1 553 ? -3.057 50.355 6.607 1 46.63 553 LEU A O 1
ATOM 4456 N N . THR A 1 554 ? -3.2 50.932 8.599 1 47.67 554 THR A N 1
ATOM 4457 C CA . THR A 1 554 ? -4.605 50.555 8.704 1 47.67 554 THR A CA 1
ATOM 4458 C C . THR A 1 554 ? -5.509 51.723 8.321 1 47.67 554 THR A C 1
ATOM 4460 O O . THR A 1 554 ? -5.055 52.867 8.245 1 47.67 554 THR A O 1
ATOM 4463 N N . THR A 1 555 ? -6.718 51.36 7.724 1 52.57 555 THR A N 1
ATOM 4464 C CA . THR A 1 555 ? -7.706 52.414 7.518 1 52.57 555 THR A CA 1
ATOM 4465 C C . THR A 1 555 ? -7.713 53.386 8.694 1 52.57 555 THR A C 1
ATOM 4467 O O . THR A 1 555 ? -7.807 54.6 8.502 1 52.57 555 THR A O 1
ATOM 4470 N N . GLN A 1 556 ? -7.437 52.812 9.724 1 52.99 556 GLN A N 1
ATOM 4471 C CA . GLN A 1 556 ? -7.441 53.631 10.931 1 52.99 556 GLN A CA 1
ATOM 4472 C C . GLN A 1 556 ? -6.214 54.537 10.985 1 52.99 556 GLN A C 1
ATOM 4474 O O . GLN A 1 556 ? -6.32 55.715 11.333 1 52.99 556 GLN A O 1
ATOM 4479 N N . ALA A 1 557 ? -5.124 54.04 10.655 1 55.7 557 ALA A N 1
ATOM 4480 C CA . ALA A 1 557 ? -3.9 54.836 10.685 1 55.7 557 ALA A CA 1
ATOM 4481 C C . ALA A 1 557 ? -3.954 55.964 9.658 1 55.7 557 ALA A C 1
ATOM 4483 O O . ALA A 1 557 ? -3.504 57.08 9.929 1 55.7 557 ALA A O 1
ATOM 4484 N N . ILE A 1 558 ? -4.525 55.511 8.553 1 56.14 558 ILE A N 1
ATOM 4485 C CA . ILE A 1 558 ? -4.701 56.543 7.537 1 56.14 558 ILE A CA 1
ATOM 4486 C C . ILE A 1 558 ? -5.678 57.603 8.041 1 56.14 558 ILE A C 1
ATOM 4488 O O . ILE A 1 558 ? -5.441 58.802 7.878 1 56.14 558 ILE A O 1
ATOM 4492 N N . ALA A 1 559 ? -6.789 57.083 8.609 1 57.75 559 ALA A N 1
ATOM 4493 C CA . ALA A 1 559 ? -7.762 58.017 9.168 1 57.75 559 ALA A CA 1
ATOM 4494 C C . ALA A 1 559 ? -7.121 58.908 10.228 1 57.75 559 ALA A C 1
ATOM 4496 O O . ALA A 1 559 ? -7.337 60.123 10.241 1 57.75 559 ALA A O 1
ATOM 4497 N N . GLU A 1 560 ? -6.31 58.376 11.018 1 58.73 560 GLU A N 1
ATOM 4498 C CA . GLU A 1 560 ? -5.646 59.147 12.065 1 58.73 560 GLU A CA 1
ATOM 4499 C C . GLU A 1 560 ? -4.643 60.133 11.473 1 58.73 560 GLU A C 1
ATOM 4501 O O . GLU A 1 560 ? -4.551 61.278 11.922 1 58.73 560 GLU A O 1
ATOM 4506 N N . HIS A 1 561 ? -4.019 59.721 10.546 1 55.68 561 HIS A N 1
ATOM 4507 C CA . HIS A 1 561 ? -3.066 60.587 9.862 1 55.68 561 HIS A CA 1
ATOM 4508 C C . HIS A 1 561 ? -3.771 61.763 9.195 1 55.68 561 HIS A C 1
ATOM 4510 O O . HIS A 1 561 ? -3.306 62.902 9.283 1 55.68 561 HIS A O 1
ATOM 4516 N N . LEU A 1 562 ? -4.79 61.318 8.568 1 57.22 562 LEU A N 1
ATOM 4517 C CA . LEU A 1 562 ? -5.553 62.375 7.912 1 57.22 562 LEU A CA 1
ATOM 4518 C C . LEU A 1 562 ? -6.151 63.33 8.94 1 57.22 562 LEU A C 1
ATOM 4520 O O . LEU A 1 562 ? -6.207 64.54 8.71 1 57.22 562 LEU A O 1
ATOM 4524 N N . GLU A 1 563 ? -6.477 62.742 10.046 1 59.62 563 GLU A N 1
ATOM 4525 C CA . GLU A 1 563 ? -6.987 63.566 11.137 1 59.62 563 GLU A CA 1
ATOM 4526 C C . GLU A 1 563 ? -5.897 64.476 11.697 1 59.62 563 GLU A C 1
ATOM 4528 O O . GLU A 1 563 ? -6.15 65.645 11.994 1 59.62 563 GLU A O 1
ATOM 4533 N N . GLN A 1 564 ? -4.761 63.969 11.872 1 57.28 564 GLN A N 1
ATOM 4534 C CA . GLN A 1 564 ? -3.647 64.762 12.381 1 57.28 564 GLN A CA 1
ATOM 4535 C C . GLN A 1 564 ? -3.251 65.853 11.39 1 57.28 564 GLN A C 1
ATOM 4537 O O . GLN A 1 564 ? -2.943 66.978 11.789 1 57.28 564 GLN A O 1
ATOM 4542 N N . MET A 1 565 ? -3.199 65.466 10.235 1 52.49 565 MET A N 1
ATOM 4543 C CA . MET A 1 565 ? -2.886 66.452 9.204 1 52.49 565 MET A CA 1
ATOM 4544 C C . MET A 1 565 ? -3.921 67.572 9.19 1 52.49 565 MET A C 1
ATOM 4546 O O . MET A 1 565 ? -3.573 68.742 9.02 1 52.49 565 MET A O 1
ATOM 4550 N N . HIS A 1 566 ? -5.13 67.049 9.411 1 53.81 566 HIS A N 1
ATOM 4551 C CA . HIS A 1 566 ? -6.192 68.048 9.384 1 53.81 566 HIS A CA 1
ATOM 4552 C C . HIS A 1 566 ? -6.432 68.634 10.772 1 53.81 566 HIS A C 1
ATOM 4554 O O . HIS A 1 566 ? -7.105 69.658 10.91 1 53.81 566 HIS A O 1
ATOM 4560 N N . GLY A 1 567 ? -6.055 67.918 11.777 1 50.83 567 GLY A N 1
ATOM 4561 C CA . GLY A 1 567 ? -6.154 68.45 13.127 1 50.83 567 GLY A CA 1
ATOM 4562 C C . GLY A 1 567 ? -5.221 69.619 13.377 1 50.83 567 GLY A C 1
ATOM 4563 O O . GLY A 1 567 ? -5.554 70.536 14.131 1 50.83 567 GLY A O 1
ATOM 4564 N N . ALA A 1 568 ? -4.023 69.515 13.052 1 44.19 568 ALA A N 1
ATOM 4565 C CA . ALA A 1 568 ? -3.178 70.675 13.326 1 44.19 568 ALA A CA 1
ATOM 4566 C C . ALA A 1 568 ? -3.747 71.934 12.678 1 44.19 568 ALA A C 1
ATOM 4568 O O . ALA A 1 568 ? -3.629 73.03 13.23 1 44.19 568 ALA A O 1
ATOM 4569 N N . ALA A 1 569 ? -3.948 72.001 11.427 1 40.67 569 ALA A N 1
ATOM 4570 C CA . ALA A 1 569 ? -4.317 73.257 10.779 1 40.67 569 ALA A CA 1
ATOM 4571 C C . ALA A 1 569 ? -5.795 73.569 10.989 1 40.67 569 ALA A C 1
ATOM 4573 O O . ALA A 1 569 ? -6.632 73.24 10.145 1 40.67 569 ALA A O 1
ATOM 4574 N N . GLY A 1 570 ? -6.324 73.562 12.271 1 46.68 570 GLY A N 1
ATOM 4575 C CA . GLY A 1 570 ? -7.55 74.237 12.663 1 46.68 570 GLY A CA 1
ATOM 4576 C C . GLY A 1 570 ? -8.79 73.642 12.024 1 46.68 570 GLY A C 1
ATOM 4577 O O . GLY A 1 570 ? -9.883 74.2 12.139 1 46.68 570 GLY A O 1
ATOM 4578 N N . GLU A 1 571 ? -8.825 72.672 11.061 1 55.47 571 GLU A N 1
ATOM 4579 C CA . GLU A 1 571 ? -10.012 72.385 10.26 1 55.47 571 GLU A CA 1
ATOM 4580 C C . GLU A 1 571 ? -10.81 71.227 10.852 1 55.47 571 GLU A C 1
ATOM 4582 O O . GLU A 1 571 ? -10.601 70.07 10.481 1 55.47 571 GLU A O 1
ATOM 4587 N N . ARG A 1 572 ? -11.496 71.338 11.904 1 57.88 572 ARG A N 1
ATOM 4588 C CA . ARG A 1 572 ? -12.42 70.459 12.613 1 57.88 572 ARG A CA 1
ATOM 4589 C C . ARG A 1 572 ? -13.375 69.771 11.643 1 57.88 572 ARG A C 1
ATOM 4591 O O . ARG A 1 572 ? -13.752 68.616 11.85 1 57.88 572 ARG A O 1
ATOM 4598 N N . GLU A 1 573 ? -13.731 70.336 10.662 1 64.84 573 GLU A N 1
ATOM 4599 C CA . GLU A 1 573 ? -14.693 69.807 9.7 1 64.84 573 GLU A CA 1
ATOM 4600 C C . GLU A 1 573 ? -14.095 68.653 8.9 1 64.84 573 GLU A C 1
ATOM 4602 O O . GLU A 1 573 ? -14.777 67.664 8.623 1 64.84 573 GLU A O 1
ATOM 4607 N N . ALA A 1 574 ? -12.893 68.704 8.74 1 70.45 574 ALA A N 1
ATOM 4608 C CA . ALA A 1 574 ? -12.225 67.66 7.968 1 70.45 574 ALA A CA 1
ATOM 4609 C C . ALA A 1 574 ? -12.113 66.369 8.773 1 70.45 574 ALA A C 1
ATOM 4611 O O . ALA A 1 574 ? -12.298 65.275 8.234 1 70.45 574 ALA A O 1
ATOM 4612 N N . VAL A 1 575 ? -11.914 66.446 10.053 1 69.75 575 VAL A N 1
ATOM 4613 C CA . VAL A 1 575 ? -11.824 65.286 10.933 1 69.75 575 VAL A CA 1
ATOM 4614 C C . VAL A 1 575 ? -13.19 64.611 11.04 1 69.75 575 VAL A C 1
ATOM 4616 O O . VAL A 1 575 ? -13.282 63.381 11.052 1 69.75 575 VAL A O 1
ATOM 4619 N N . GLY A 1 576 ? -14.088 65.47 11.082 1 73.64 576 GLY A N 1
ATOM 4620 C CA . GLY A 1 576 ? -15.443 64.945 11.089 1 73.64 576 GLY A CA 1
ATOM 4621 C C . GLY A 1 576 ? -15.808 64.217 9.809 1 73.64 576 GLY A C 1
ATOM 4622 O O . GLY A 1 576 ? -16.423 63.149 9.849 1 73.64 576 GLY A O 1
ATOM 4623 N N . MET A 1 577 ? -15.422 64.733 8.781 1 79.85 577 MET A N 1
ATOM 4624 C CA . MET A 1 577 ? -15.679 64.113 7.485 1 79.85 577 MET A CA 1
ATOM 4625 C C . MET A 1 577 ? -14.976 62.764 7.378 1 79.85 577 MET A C 1
ATOM 4627 O O . MET A 1 577 ? -15.565 61.787 6.911 1 79.85 577 MET A O 1
ATOM 4631 N N . LEU A 1 578 ? -13.822 62.735 7.836 1 78.64 578 LEU A N 1
ATOM 4632 C CA . LEU A 1 578 ? -13.04 61.504 7.795 1 78.64 578 LEU A CA 1
ATOM 4633 C C . LEU A 1 578 ? -13.656 60.438 8.695 1 78.64 578 LEU A C 1
ATOM 4635 O O . LEU A 1 578 ? -13.766 59.275 8.301 1 78.64 578 LEU A O 1
ATOM 4639 N N . GLY A 1 579 ? -14.006 60.849 9.829 1 76.77 579 GLY A N 1
ATOM 4640 C CA . GLY A 1 579 ? -14.668 59.921 10.732 1 76.77 579 GLY A CA 1
ATOM 4641 C C . GLY A 1 579 ? -15.962 59.362 10.171 1 76.77 579 GLY A C 1
ATOM 4642 O O . GLY A 1 579 ? -16.236 58.167 10.3 1 76.77 579 GLY A O 1
ATOM 4643 N N . ALA A 1 580 ? -16.644 60.205 9.605 1 79.93 580 ALA A N 1
ATOM 4644 C CA . ALA A 1 580 ? -17.902 59.787 8.992 1 79.93 580 ALA A CA 1
ATOM 4645 C C . ALA A 1 580 ? -17.655 58.816 7.841 1 79.93 580 ALA A C 1
ATOM 4647 O O . ALA A 1 580 ? -18.363 57.816 7.702 1 79.93 580 ALA A O 1
ATOM 4648 N N . MET A 1 581 ? -16.694 59.071 7.098 1 81.94 581 MET A N 1
ATOM 4649 C CA . MET A 1 581 ? -16.393 58.22 5.95 1 81.94 581 MET A CA 1
ATOM 4650 C C . MET A 1 581 ? -15.909 56.846 6.403 1 81.94 581 MET A C 1
ATOM 4652 O O . MET A 1 581 ? -16.281 55.828 5.816 1 81.94 581 MET A O 1
ATOM 4656 N N . GLU A 1 582 ? -15.102 56.842 7.375 1 78.61 582 GLU A N 1
ATOM 4657 C CA . GLU A 1 582 ? -14.627 55.579 7.933 1 78.61 582 GLU A CA 1
ATOM 4658 C C . GLU A 1 582 ? -15.789 54.729 8.44 1 78.61 582 GLU A C 1
ATOM 4660 O O . GLU A 1 582 ? -15.817 53.515 8.225 1 78.61 582 GLU A O 1
ATOM 4665 N N . GLU A 1 583 ? -16.654 55.393 9.017 1 76.39 583 GLU A N 1
ATOM 4666 C CA . GLU A 1 583 ? -17.82 54.684 9.535 1 76.39 583 GLU A CA 1
ATOM 4667 C C . GLU A 1 583 ? -18.676 54.127 8.402 1 76.39 583 GLU A C 1
ATOM 4669 O O . GLU A 1 583 ? -19.197 53.014 8.5 1 76.39 583 GLU A O 1
ATOM 4674 N N . VAL A 1 584 ? -18.776 54.839 7.44 1 80.57 584 VAL A N 1
ATOM 4675 C CA . VAL A 1 584 ? -19.56 54.393 6.294 1 80.57 584 VAL A CA 1
ATOM 4676 C C . VAL A 1 584 ? -18.879 53.195 5.636 1 80.57 584 VAL A C 1
ATOM 4678 O O . VAL A 1 584 ? -19.54 52.219 5.274 1 80.57 584 VAL A O 1
ATOM 4681 N N . LEU A 1 585 ? -17.605 53.235 5.527 1 80.25 585 LEU A N 1
ATOM 4682 C CA . LEU A 1 585 ? -16.861 52.14 4.916 1 80.25 585 LEU A CA 1
ATOM 4683 C C . LEU A 1 585 ? -16.974 50.871 5.754 1 80.25 585 LEU A C 1
ATOM 4685 O O . LEU A 1 585 ? -17.161 49.779 5.213 1 80.25 585 LEU A O 1
ATOM 4689 N N . ARG A 1 586 ? -16.861 51.079 6.969 1 75.72 586 ARG A N 1
ATOM 4690 C CA . ARG A 1 586 ? -17.005 49.944 7.876 1 75.72 586 ARG A CA 1
ATOM 4691 C C . ARG A 1 586 ? -18.401 49.339 7.778 1 75.72 586 ARG A C 1
ATOM 4693 O O . ARG A 1 586 ? -18.552 48.115 7.756 1 75.72 586 ARG A O 1
ATOM 4700 N N . LEU A 1 587 ? -19.303 50.219 7.685 1 76.83 587 LEU A N 1
ATOM 4701 C CA . LEU A 1 587 ? -20.687 49.766 7.592 1 76.83 587 LEU A CA 1
ATOM 4702 C C . LEU A 1 587 ? -20.93 49.025 6.282 1 76.83 587 LEU A C 1
ATOM 4704 O O . LEU A 1 587 ? -21.613 47.999 6.262 1 76.83 587 LEU A O 1
ATOM 4708 N N . ASN A 1 588 ? -20.364 49.564 5.291 1 75.06 588 ASN A N 1
ATOM 4709 C CA . ASN A 1 588 ? -20.523 48.931 3.986 1 75.06 588 ASN A CA 1
ATOM 4710 C C . ASN A 1 588 ? -19.868 47.553 3.949 1 75.06 588 ASN A C 1
ATOM 4712 O O . ASN A 1 588 ? -20.423 46.612 3.378 1 75.06 588 ASN A O 1
ATOM 4716 N N . SER A 1 589 ? -18.735 47.481 4.541 1 71.87 589 SER A N 1
ATOM 4717 C CA . SER A 1 589 ? -18.038 46.2 4.616 1 71.87 589 SER A CA 1
ATOM 4718 C C . SER A 1 589 ? -18.829 45.188 5.437 1 71.87 589 SER A C 1
ATOM 4720 O O . SER A 1 589 ? -18.942 44.022 5.053 1 71.87 589 SER A O 1
ATOM 4722 N N . THR A 1 590 ? -19.366 45.663 6.478 1 72.51 590 THR A N 1
ATOM 4723 C CA . THR A 1 590 ? -20.192 44.804 7.32 1 72.51 590 THR A CA 1
ATOM 4724 C C . THR A 1 590 ? -21.435 44.341 6.566 1 72.51 590 THR A C 1
ATOM 4726 O O . THR A 1 590 ? -21.845 43.185 6.685 1 72.51 590 THR A O 1
ATOM 4729 N N . ARG A 1 591 ? -21.923 45.237 5.871 1 72.4 591 ARG A N 1
ATOM 4730 C CA . ARG A 1 591 ? -23.107 44.926 5.077 1 72.4 591 ARG A CA 1
ATOM 4731 C C . ARG A 1 591 ? -22.811 43.83 4.059 1 72.4 591 ARG A C 1
ATOM 4733 O O . ARG A 1 591 ? -23.592 42.888 3.907 1 72.4 591 ARG A O 1
ATOM 4740 N N . GLU A 1 592 ? -21.715 43.993 3.421 1 68.05 592 GLU A N 1
ATOM 4741 C CA . GLU A 1 592 ? -21.338 43.014 2.406 1 68.05 592 GLU A CA 1
ATOM 4742 C C . GLU A 1 592 ? -21.064 41.649 3.03 1 68.05 592 GLU A C 1
ATOM 4744 O O . GLU A 1 592 ? -21.446 40.618 2.473 1 68.05 592 GLU A O 1
ATOM 4749 N N . ASN A 1 593 ? -20.422 41.717 4.062 1 66.64 593 ASN A N 1
ATOM 4750 C CA . ASN A 1 593 ? -20.153 40.477 4.783 1 66.64 593 ASN A CA 1
ATOM 4751 C C . ASN A 1 593 ? -21.443 39.8 5.236 1 66.64 593 ASN A C 1
ATOM 4753 O O . ASN A 1 593 ? -21.581 38.581 5.126 1 66.64 593 ASN A O 1
ATOM 4757 N N . LEU A 1 594 ? -22.331 40.619 5.688 1 66.67 594 LEU A N 1
ATOM 4758 C CA . LEU A 1 594 ? -23.619 40.096 6.13 1 66.67 594 LEU A CA 1
ATOM 4759 C C . LEU A 1 594 ? -24.405 39.523 4.955 1 66.67 594 LEU A C 1
ATOM 4761 O O . LEU A 1 594 ? -25.05 38.48 5.083 1 66.67 594 LEU A O 1
ATOM 4765 N N . ARG A 1 595 ? -24.302 40.254 3.93 1 64.27 595 ARG A N 1
ATOM 4766 C CA . ARG A 1 595 ? -24.968 39.775 2.723 1 64.27 595 ARG A CA 1
ATOM 4767 C C . ARG A 1 595 ? -24.411 38.423 2.291 1 64.27 595 ARG A C 1
ATOM 4769 O O . ARG A 1 595 ? -25.168 37.526 1.914 1 64.27 595 ARG A O 1
ATOM 4776 N N . HIS A 1 596 ? -23.148 38.395 2.344 1 63.98 596 HIS A N 1
ATOM 4777 C CA . HIS A 1 596 ? -22.489 37.147 1.977 1 63.98 596 HIS A CA 1
ATOM 4778 C C . HIS A 1 596 ? -22.857 36.025 2.942 1 63.98 596 HIS A C 1
ATOM 4780 O O . HIS A 1 596 ? -23.124 34.898 2.517 1 63.98 596 HIS A O 1
ATOM 4786 N N . GLU A 1 597 ? -22.857 36.37 4.098 1 62.62 597 GLU A N 1
ATOM 4787 C CA . GLU A 1 597 ? -23.207 35.381 5.114 1 62.62 597 GLU A CA 1
ATOM 4788 C C . GLU A 1 597 ? -24.656 34.927 4.967 1 62.62 597 GLU A C 1
ATOM 4790 O O . GLU A 1 597 ? -24.964 33.747 5.149 1 62.62 597 GLU A O 1
ATOM 4795 N N . ILE A 1 598 ? -25.441 35.85 4.7 1 61.55 598 ILE A N 1
ATOM 4796 C CA . ILE A 1 598 ? -26.855 35.548 4.506 1 61.55 598 ILE A CA 1
ATOM 4797 C C . ILE A 1 598 ? -27.024 34.626 3.3 1 61.55 598 ILE A C 1
ATOM 4799 O O . ILE A 1 598 ? -27.829 33.692 3.333 1 61.55 598 ILE A O 1
ATOM 4803 N N . GLN A 1 599 ? -26.116 34.944 2.393 1 57.29 599 GLN A N 1
ATOM 4804 C CA . GLN A 1 599 ? -26.223 34.174 1.159 1 57.29 599 GLN A CA 1
ATOM 4805 C C . GLN A 1 599 ? -25.645 32.772 1.333 1 57.29 599 GLN A C 1
ATOM 4807 O O . GLN A 1 599 ? -26.096 31.824 0.686 1 57.29 599 GLN A O 1
ATOM 4812 N N . THR A 1 600 ? -24.606 32.764 2.17 1 56.18 600 THR A N 1
ATOM 4813 C CA . THR A 1 600 ? -23.885 31.501 2.289 1 56.18 600 THR A CA 1
ATOM 4814 C C . THR A 1 600 ? -24.389 30.701 3.486 1 56.18 600 THR A C 1
ATOM 4816 O O . THR A 1 600 ? -24.022 29.538 3.662 1 56.18 600 THR A O 1
ATOM 4819 N N . SER A 1 601 ? -24.927 31.445 4.37 1 51.91 601 SER A N 1
ATOM 4820 C CA . SER A 1 601 ? -25.355 30.808 5.611 1 51.91 601 SER A CA 1
ATOM 4821 C C . SER A 1 601 ? -26.321 29.66 5.338 1 51.91 601 SER A C 1
ATOM 4823 O O . SER A 1 601 ? -27.164 29.75 4.443 1 51.91 601 SER A O 1
ATOM 4825 N N . SER A 1 602 ? -25.951 28.653 5.978 1 51.4 602 SER A N 1
ATOM 4826 C CA . SER A 1 602 ? -26.85 27.503 5.984 1 51.4 602 SER A CA 1
ATOM 4827 C C . SER A 1 602 ? -28.099 27.782 6.813 1 51.4 602 SER A C 1
ATOM 4829 O O . SER A 1 602 ? -28.064 28.587 7.746 1 51.4 602 SER A O 1
ATOM 4831 N N . ARG A 1 603 ? -29.313 27.716 6.36 1 52.21 603 ARG A N 1
ATOM 4832 C CA . ARG A 1 603 ? -30.663 27.974 6.851 1 52.21 603 ARG A CA 1
ATOM 4833 C C . ARG A 1 603 ? -30.87 27.363 8.233 1 52.21 603 ARG A C 1
ATOM 4835 O O . ARG A 1 603 ? -31.995 27.029 8.608 1 52.21 603 ARG A O 1
ATOM 4842 N N . THR A 1 604 ? -29.826 27.087 8.94 1 50.35 604 THR A N 1
ATOM 4843 C CA . THR A 1 604 ? -30.089 26.566 10.276 1 50.35 604 THR A CA 1
ATOM 4844 C C . THR A 1 604 ? -30.46 27.694 11.234 1 50.35 604 THR A C 1
ATOM 4846 O O . THR A 1 604 ? -30.139 28.858 10.985 1 50.35 604 THR A O 1
ATOM 4849 N N . GLU A 1 605 ? -31.24 27.475 12.196 1 51.05 605 GLU A N 1
ATOM 4850 C CA . GLU A 1 605 ? -31.764 28.439 13.158 1 51.05 605 GLU A CA 1
ATOM 4851 C C . GLU A 1 605 ? -30.634 29.175 13.872 1 51.05 605 GLU A C 1
ATOM 4853 O O . GLU A 1 605 ? -30.744 30.371 14.152 1 51.05 605 GLU A O 1
ATOM 4858 N N . LYS A 1 606 ? -29.48 28.642 14.033 1 52.44 606 LYS A N 1
ATOM 4859 C CA . LYS A 1 606 ? -28.319 29.268 14.659 1 52.44 606 LYS A CA 1
ATOM 4860 C C . LYS A 1 606 ? -27.678 30.292 13.728 1 52.44 606 LYS A C 1
ATOM 4862 O O . LYS A 1 606 ? -27.285 31.376 14.165 1 52.44 606 LYS A O 1
ATOM 4867 N N . ASP A 1 607 ? -27.661 29.957 12.578 1 55.22 607 ASP A N 1
ATOM 4868 C CA . ASP A 1 607 ? -27.115 30.886 11.593 1 55.22 607 ASP A CA 1
ATOM 4869 C C . ASP A 1 607 ? -28.021 32.103 11.425 1 55.22 607 ASP A C 1
ATOM 4871 O O . ASP A 1 607 ? -27.539 33.227 11.273 1 55.22 607 ASP A O 1
ATOM 4875 N N . ARG A 1 608 ? -29.21 31.813 11.623 1 58.25 608 ARG A N 1
ATOM 4876 C CA . ARG A 1 608 ? -30.189 32.887 11.491 1 58.25 608 ARG A CA 1
ATOM 4877 C C . ARG A 1 608 ? -30.108 33.85 12.671 1 58.25 608 ARG A C 1
ATOM 4879 O O . ARG A 1 608 ? -30.205 35.066 12.494 1 58.25 608 ARG A O 1
ATOM 4886 N N . ARG A 1 609 ? -29.962 33.367 13.861 1 59.05 609 ARG A N 1
ATOM 4887 C CA . ARG A 1 609 ? -29.853 34.228 15.034 1 59.05 609 ARG A CA 1
ATOM 4888 C C . ARG A 1 609 ? -28.568 35.049 14.993 1 59.05 609 ARG A C 1
ATOM 4890 O O . ARG A 1 609 ? -28.572 36.235 15.33 1 59.05 609 ARG A O 1
ATOM 4897 N N . LYS A 1 610 ? -27.536 34.376 14.606 1 64.75 610 LYS A N 1
ATOM 4898 C CA . LYS A 1 610 ? -26.277 35.096 14.444 1 64.75 610 LYS A CA 1
ATOM 4899 C C . LYS A 1 610 ? -26.404 36.195 13.392 1 64.75 610 LYS A C 1
ATOM 4901 O O . LYS A 1 610 ? -25.936 37.316 13.599 1 64.75 610 LYS A O 1
ATOM 4906 N N . LEU A 1 611 ? -27.115 35.777 12.511 1 67.54 611 LEU A N 1
ATOM 4907 C CA . LEU A 1 611 ? -27.319 36.748 11.442 1 67.54 611 LEU A CA 1
ATOM 4908 C C . LEU A 1 611 ? -28.251 37.867 11.894 1 67.54 611 LEU A C 1
ATOM 4910 O O . LEU A 1 611 ? -28.051 39.03 11.537 1 67.54 611 LEU A O 1
ATOM 4914 N N . THR A 1 612 ? -29.19 37.503 12.767 1 65.62 612 THR A N 1
ATOM 4915 C CA . THR A 1 612 ? -30.107 38.52 13.268 1 65.62 612 THR A CA 1
ATOM 4916 C C . THR A 1 612 ? -29.388 39.48 14.213 1 65.62 612 THR A C 1
ATOM 4918 O O . THR A 1 612 ? -29.603 40.692 14.156 1 65.62 612 THR A O 1
ATOM 4921 N N . THR A 1 613 ? -28.541 38.971 14.983 1 67.12 613 THR A N 1
ATOM 4922 C CA . THR A 1 613 ? -27.765 39.819 15.88 1 67.12 613 THR A CA 1
ATOM 4923 C C . THR A 1 613 ? -26.806 40.706 15.092 1 67.12 613 THR A C 1
ATOM 4925 O O . THR A 1 613 ? -26.636 41.884 15.412 1 67.12 613 THR A O 1
ATOM 4928 N N . GLN A 1 614 ? -26.377 40.126 14.119 1 69.97 614 GLN A N 1
ATOM 4929 C CA . GLN A 1 614 ? -25.471 40.906 13.282 1 69.97 614 GLN A CA 1
ATOM 4930 C C . GLN A 1 614 ? -26.229 41.972 12.496 1 69.97 614 GLN A C 1
ATOM 4932 O O . GLN A 1 614 ? -25.736 43.088 12.319 1 69.97 614 GLN A O 1
ATOM 4937 N N . LEU A 1 615 ? -27.372 41.581 12.252 1 71.81 615 LEU A N 1
ATOM 4938 C CA . LEU A 1 615 ? -28.204 42.532 11.523 1 71.81 615 LEU A CA 1
ATOM 4939 C C . LEU A 1 615 ? -28.657 43.668 12.434 1 71.81 615 LEU A C 1
ATOM 4941 O O . LEU A 1 615 ? -28.691 44.828 12.018 1 71.81 615 LEU A O 1
ATOM 4945 N N . GLU A 1 616 ? -28.978 43.316 13.684 1 70.11 616 GLU A N 1
ATOM 4946 C CA . GLU A 1 616 ? -29.362 44.349 14.641 1 70.11 616 GLU A CA 1
ATOM 4947 C C . GLU A 1 616 ? -28.191 45.277 14.951 1 70.11 616 GLU A C 1
ATOM 4949 O O . GLU A 1 616 ? -28.362 46.495 15.034 1 70.11 616 GLU A O 1
ATOM 4954 N N . ALA A 1 617 ? -27.126 44.7 15.114 1 73.1 617 ALA A N 1
ATOM 4955 C CA . ALA A 1 617 ? -25.925 45.501 15.335 1 73.1 617 ALA A CA 1
ATOM 4956 C C . ALA A 1 617 ? -25.615 46.371 14.12 1 73.1 617 ALA A C 1
ATOM 4958 O O . ALA A 1 617 ? -25.213 47.528 14.263 1 73.1 617 ALA A O 1
ATOM 4959 N N . PHE A 1 618 ? -25.925 45.881 13.048 1 76.09 618 PHE A N 1
ATOM 4960 C CA . PHE A 1 618 ? -25.719 46.613 11.804 1 76.09 618 PHE A CA 1
ATOM 4961 C C . PHE A 1 618 ? -26.681 47.791 11.702 1 76.09 618 PHE A C 1
ATOM 4963 O O . PHE A 1 618 ? -26.282 48.893 11.32 1 76.09 618 PHE A O 1
ATOM 4970 N N . VAL A 1 619 ? -27.896 47.527 12.151 1 72.94 619 VAL A N 1
ATOM 4971 C CA . VAL A 1 619 ? -28.902 48.58 12.071 1 72.94 619 VAL A CA 1
ATOM 4972 C C . VAL A 1 619 ? -28.559 49.698 13.053 1 72.94 619 VAL A C 1
ATOM 4974 O O . VAL A 1 619 ? -28.704 50.88 12.733 1 72.94 619 VAL A O 1
ATOM 4977 N N . LYS A 1 620 ? -28.078 49.291 14.155 1 71.85 620 LYS A N 1
ATOM 4978 C CA . LYS A 1 620 ? -27.671 50.291 15.138 1 71.85 620 LYS A CA 1
ATOM 4979 C C . LYS A 1 620 ? -26.462 51.083 14.65 1 71.85 620 LYS A C 1
ATOM 4981 O O . LYS A 1 620 ? -26.408 52.304 14.807 1 71.85 620 LYS A O 1
ATOM 4986 N N . GLN A 1 621 ? -25.655 50.461 14.06 1 74.77 621 GLN A N 1
ATOM 4987 C CA . GLN A 1 621 ? -24.475 51.123 13.514 1 74.77 621 GLN A CA 1
ATOM 4988 C C . GLN A 1 621 ? -24.841 52.012 12.329 1 74.77 621 GLN A C 1
ATOM 4990 O O . GLN A 1 621 ? -24.282 53.097 12.164 1 74.77 621 GLN A O 1
ATOM 4995 N N . ALA A 1 622 ? -25.774 51.529 11.635 1 75.99 622 ALA A N 1
ATOM 4996 C CA . ALA A 1 622 ? -26.233 52.3 10.483 1 75.99 622 ALA A CA 1
ATOM 4997 C C . ALA A 1 622 ? -26.902 53.599 10.923 1 75.99 622 ALA A C 1
ATOM 4999 O O . ALA A 1 622 ? -26.726 54.641 10.289 1 75.99 622 ALA A O 1
ATOM 5000 N N . ALA A 1 623 ? -27.606 53.492 12.06 1 75.61 623 ALA A N 1
ATOM 5001 C CA . ALA A 1 623 ? -28.246 54.694 12.588 1 75.61 623 ALA A CA 1
ATOM 5002 C C . ALA A 1 623 ? -27.206 55.713 13.044 1 75.61 623 ALA A C 1
ATOM 5004 O O . ALA A 1 623 ? -27.351 56.912 12.793 1 75.61 623 ALA A O 1
ATOM 5005 N N . GLY A 1 624 ? -26.209 55.27 13.705 1 74.54 624 GLY A N 1
ATOM 5006 C CA . GLY A 1 624 ? -25.115 56.143 14.1 1 74.54 624 GLY A CA 1
ATOM 5007 C C . GLY A 1 624 ? -24.361 56.726 12.92 1 74.54 624 GLY A C 1
ATOM 5008 O O . GLY A 1 624 ? -24 57.905 12.929 1 74.54 624 GLY A O 1
ATOM 5009 N N . CYS A 1 625 ? -24.239 56.011 11.92 1 76.91 625 CYS A N 1
ATOM 5010 C CA . CYS A 1 625 ? -23.558 56.449 10.707 1 76.91 625 CYS A CA 1
ATOM 5011 C C . CYS A 1 625 ? -24.397 57.472 9.95 1 76.91 625 CYS A C 1
ATOM 5013 O O . CYS A 1 625 ? -23.856 58.408 9.359 1 76.91 625 CYS A O 1
ATOM 5015 N N . GLN A 1 626 ? -25.69 57.304 10.097 1 78.3 626 GLN A N 1
ATOM 5016 C CA . GLN A 1 626 ? -26.59 58.235 9.423 1 78.3 626 GLN A CA 1
ATOM 5017 C C . GLN A 1 626 ? -26.439 59.647 9.981 1 78.3 626 GLN A C 1
ATOM 5019 O O . GLN A 1 626 ? -26.436 60.621 9.225 1 78.3 626 GLN A O 1
ATOM 5024 N N . GLU A 1 627 ? -26.271 59.747 11.185 1 76.84 627 GLU A N 1
ATOM 5025 C CA . GLU A 1 627 ? -26.092 61.052 11.814 1 76.84 627 GLU A CA 1
ATOM 5026 C C . GLU A 1 627 ? -24.781 61.699 11.378 1 76.84 627 GLU A C 1
ATOM 5028 O O . GLU A 1 627 ? -24.744 62.892 11.068 1 76.84 627 GLU A O 1
ATOM 5033 N N . MET A 1 628 ? -23.823 60.976 11.338 1 79.1 628 MET A N 1
ATOM 5034 C CA . MET A 1 628 ? -22.514 61.489 10.945 1 79.1 628 MET A CA 1
ATOM 5035 C C . MET A 1 628 ? -22.492 61.846 9.463 1 79.1 628 MET A C 1
ATOM 5037 O O . MET A 1 628 ? -21.908 62.859 9.072 1 79.1 628 MET A O 1
ATOM 5041 N N . HIS A 1 629 ? -23.149 61.058 8.721 1 81.33 629 HIS A N 1
ATOM 5042 C CA . HIS A 1 629 ? -23.239 61.299 7.285 1 81.33 629 HIS A CA 1
ATOM 5043 C C . HIS A 1 629 ? -23.993 62.591 6.989 1 81.33 629 HIS A C 1
ATOM 5045 O O . HIS A 1 629 ? -23.555 63.395 6.163 1 81.33 629 HIS A O 1
ATOM 5051 N N . ALA A 1 630 ? -25.005 62.796 7.719 1 80.29 630 ALA A N 1
ATOM 5052 C CA . ALA A 1 630 ? -25.838 63.98 7.526 1 80.29 630 ALA A CA 1
ATOM 5053 C C . ALA A 1 630 ? -25.089 65.248 7.925 1 80.29 630 ALA A C 1
ATOM 5055 O O . ALA A 1 630 ? -25.245 66.294 7.29 1 80.29 630 ALA A O 1
ATOM 5056 N N . ARG A 1 631 ? -24.264 65.033 8.794 1 80.08 631 ARG A N 1
ATOM 5057 C CA . ARG A 1 631 ? -23.587 66.199 9.353 1 80.08 631 ARG A CA 1
ATOM 5058 C C . ARG A 1 631 ? -22.348 66.555 8.539 1 80.08 631 ARG A C 1
ATOM 5060 O O . ARG A 1 631 ? -22.068 67.733 8.307 1 80.08 631 ARG A O 1
ATOM 5067 N N . TYR A 1 632 ? -21.736 65.568 8.118 1 82.7 632 TYR A N 1
ATOM 5068 C CA . TYR A 1 632 ? -20.402 65.888 7.624 1 82.7 632 TYR A CA 1
ATOM 5069 C C . TYR A 1 632 ? -20.292 65.61 6.13 1 82.7 632 TYR A C 1
ATOM 5071 O O . TYR A 1 632 ? -19.504 66.25 5.429 1 82.7 632 TYR A O 1
ATOM 5079 N N . LEU A 1 633 ? -21.01 64.721 5.598 1 84.11 633 LEU A N 1
ATOM 5080 C CA . LEU A 1 633 ? -20.83 64.345 4.2 1 84.11 633 LEU A CA 1
ATOM 5081 C C . LEU A 1 633 ? -21.943 64.925 3.334 1 84.11 633 LEU A C 1
ATOM 5083 O O . LEU A 1 633 ? -21.682 65.448 2.248 1 84.11 633 LEU A O 1
ATOM 5087 N N . GLN A 1 634 ? -23.07 64.941 3.872 1 80.92 634 GLN A N 1
ATOM 5088 C CA . GLN A 1 634 ? -24.242 65.34 3.1 1 80.92 634 GLN A CA 1
ATOM 5089 C C . GLN A 1 634 ? -24.142 66.797 2.66 1 80.92 634 GLN A C 1
ATOM 5091 O O . GLN A 1 634 ? -24.511 67.138 1.534 1 80.92 634 GLN A O 1
ATOM 5096 N N . PRO A 1 635 ? -23.65 67.597 3.556 1 82.86 635 PRO A N 1
ATOM 5097 C CA . PRO A 1 635 ? -23.551 68.997 3.138 1 82.86 635 PRO A CA 1
ATOM 5098 C C . PRO A 1 635 ? -22.635 69.189 1.93 1 82.86 635 PRO A C 1
ATOM 5100 O O . PRO A 1 635 ? -22.937 69.991 1.043 1 82.86 635 PRO A O 1
ATOM 5103 N N . CYS A 1 636 ? -21.605 68.475 1.979 1 84.27 636 CYS A N 1
ATOM 5104 C CA . CYS A 1 636 ? -20.677 68.583 0.858 1 84.27 636 CYS A CA 1
ATOM 5105 C C . CYS A 1 636 ? -21.285 68.001 -0.412 1 84.27 636 CYS A C 1
ATOM 5107 O O . CYS A 1 636 ? -21.128 68.566 -1.496 1 84.27 636 CYS A O 1
ATOM 5109 N N . ILE A 1 637 ? -22.054 67.008 -0.243 1 81.79 637 ILE A N 1
ATOM 5110 C CA . ILE A 1 637 ? -22.693 66.327 -1.364 1 81.79 637 ILE A CA 1
ATOM 5111 C C . ILE A 1 637 ? -23.811 67.201 -1.929 1 81.79 637 ILE A C 1
ATOM 5113 O O . ILE A 1 637 ? -23.923 67.365 -3.147 1 81.79 637 ILE A O 1
ATOM 5117 N N . SER A 1 638 ? -24.466 67.795 -1.005 1 80 638 SER A N 1
ATOM 5118 C CA . SER A 1 638 ? -25.555 68.67 -1.428 1 80 638 SER A CA 1
ATOM 5119 C C . SER A 1 638 ? -25.025 69.899 -2.16 1 80 638 SER A C 1
ATOM 5121 O O . SER A 1 638 ? -25.6 70.327 -3.163 1 80 638 SER A O 1
ATOM 5123 N N . ALA A 1 639 ? -24.008 70.363 -1.611 1 84.99 639 ALA A N 1
ATOM 5124 C CA . ALA A 1 639 ? -23.393 71.523 -2.251 1 84.99 639 ALA A CA 1
ATOM 5125 C C . ALA A 1 639 ? -22.891 71.175 -3.65 1 84.99 639 ALA A C 1
ATOM 5127 O O . ALA A 1 639 ? -23.012 71.979 -4.577 1 84.99 639 ALA A O 1
ATOM 5128 N N . ALA A 1 640 ? -22.479 70.009 -3.743 1 84.72 640 ALA A N 1
ATOM 5129 C CA . ALA A 1 640 ? -21.977 69.565 -5.041 1 84.72 640 ALA A CA 1
ATOM 5130 C C . ALA A 1 640 ? -23.12 69.361 -6.031 1 84.72 640 ALA A C 1
ATOM 5132 O O . ALA A 1 640 ? -23.021 69.761 -7.194 1 84.72 640 ALA A O 1
ATOM 5133 N N . ILE A 1 641 ? -24.112 68.797 -5.513 1 80.45 641 ILE A N 1
ATOM 5134 C CA . ILE A 1 641 ? -25.282 68.551 -6.349 1 80.45 641 ILE A CA 1
ATOM 5135 C C . ILE A 1 641 ? -25.894 69.881 -6.786 1 80.45 641 ILE A C 1
ATOM 5137 O O . ILE A 1 641 ? -26.282 70.042 -7.945 1 80.45 641 ILE A O 1
ATOM 5141 N N . GLN A 1 642 ? -25.838 70.834 -5.874 1 80.39 642 GLN A N 1
ATOM 5142 C CA . GLN A 1 642 ? -26.367 72.156 -6.19 1 80.39 642 GLN A CA 1
ATOM 5143 C C . GLN A 1 642 ? -25.488 72.872 -7.211 1 80.39 642 GLN A C 1
ATOM 5145 O O . GLN A 1 642 ? -25.995 73.53 -8.122 1 80.39 642 GLN A O 1
ATOM 5150 N N . SER A 1 643 ? -24.33 72.643 -6.953 1 82.2 643 SER A N 1
ATOM 5151 C CA . SER A 1 643 ? -23.403 73.288 -7.878 1 82.2 643 SER A CA 1
ATOM 5152 C C . SER A 1 643 ? -23.555 72.732 -9.29 1 82.2 643 SER A C 1
ATOM 5154 O O . SER A 1 643 ? -23.49 73.479 -10.268 1 82.2 643 SER A O 1
ATOM 5156 N N . ILE A 1 644 ? -23.802 71.477 -9.352 1 77.78 644 ILE A N 1
ATOM 5157 C CA . ILE A 1 644 ? -23.933 70.835 -10.655 1 77.78 644 ILE A CA 1
ATOM 5158 C C . ILE A 1 644 ? -25.292 71.172 -11.263 1 77.78 644 ILE A C 1
ATOM 5160 O O . ILE A 1 644 ? -25.405 71.377 -12.474 1 77.78 644 ILE A O 1
ATOM 5164 N N . SER A 1 645 ? -26.231 71.302 -10.359 1 74.05 645 SER A N 1
ATOM 5165 C CA . SER A 1 645 ? -27.549 71.715 -10.83 1 74.05 645 SER A CA 1
ATOM 5166 C C . SER A 1 645 ? -27.525 73.149 -11.35 1 74.05 645 SER A C 1
ATOM 5168 O O . SER A 1 645 ? -28.239 73.482 -12.298 1 74.05 645 SER A O 1
ATOM 5170 N N . ALA A 1 646 ? -26.633 73.895 -10.783 1 75.76 646 ALA A N 1
ATOM 5171 C CA . ALA A 1 646 ? -26.523 75.294 -11.188 1 75.76 646 ALA A CA 1
ATOM 5172 C C . ALA A 1 646 ? -25.781 75.425 -12.514 1 75.76 646 ALA A C 1
ATOM 5174 O O . ALA A 1 646 ? -25.902 76.441 -13.203 1 75.76 646 ALA A O 1
ATOM 5175 N N . THR A 1 647 ? -24.973 74.444 -12.786 1 73.88 647 THR A N 1
ATOM 5176 C CA . THR A 1 647 ? -24.204 74.539 -14.022 1 73.88 647 THR A CA 1
ATOM 5177 C C . THR A 1 647 ? -24.994 73.965 -15.195 1 73.88 647 THR A C 1
ATOM 5179 O O . THR A 1 647 ? -24.438 73.738 -16.272 1 73.88 647 THR A O 1
ATOM 5182 N N . GLY A 1 648 ? -26.309 73.734 -15.144 1 66.65 648 GLY A N 1
ATOM 5183 C CA . GLY A 1 648 ? -27.217 73.457 -16.246 1 66.65 648 GLY A CA 1
ATOM 5184 C C . GLY A 1 648 ? -27.52 71.98 -16.413 1 66.65 648 GLY A C 1
ATOM 5185 O O . GLY A 1 648 ? -28.005 71.556 -17.464 1 66.65 648 GLY A O 1
ATOM 5186 N N . HIS A 1 649 ? -27.012 71.105 -15.553 1 67.35 649 HIS A N 1
ATOM 5187 C CA . HIS A 1 649 ? -27.347 69.7 -15.753 1 67.35 649 HIS A CA 1
ATOM 5188 C C . HIS A 1 649 ? -28.801 69.422 -15.385 1 67.35 649 HIS A C 1
ATOM 5190 O O . HIS A 1 649 ? -29.36 70.082 -14.507 1 67.35 649 HIS A O 1
ATOM 5196 N N . PRO A 1 650 ? -29.472 68.629 -16.161 1 61.83 650 PRO A N 1
ATOM 5197 C CA . PRO A 1 650 ? -30.896 68.387 -15.916 1 61.83 650 PRO A CA 1
ATOM 5198 C C . PRO A 1 650 ? -31.164 67.798 -14.532 1 61.83 650 PRO A C 1
ATOM 5200 O O . PRO A 1 650 ? -30.269 67.205 -13.926 1 61.83 650 PRO A O 1
ATOM 5203 N N . SER A 1 651 ? -32.165 68.158 -13.839 1 55.02 651 SER A N 1
ATOM 5204 C CA . SER A 1 651 ? -32.616 67.687 -12.534 1 55.02 651 SER A CA 1
ATOM 5205 C C . SER A 1 651 ? -32.579 66.164 -12.453 1 55.02 651 SER A C 1
ATOM 5207 O O . SER A 1 651 ? -32.577 65.596 -11.359 1 55.02 651 SER A O 1
ATOM 5209 N N . THR A 1 652 ? -32.583 65.56 -13.53 1 58.37 652 THR A N 1
ATOM 5210 C CA . THR A 1 652 ? -32.594 64.104 -13.616 1 58.37 652 THR A CA 1
ATOM 5211 C C . THR A 1 652 ? -31.174 63.559 -13.741 1 58.37 652 THR A C 1
ATOM 5213 O O . THR A 1 652 ? -30.97 62.455 -14.25 1 58.37 652 THR A O 1
ATOM 5216 N N . PHE A 1 653 ? -30.214 64.17 -13.341 1 61.33 653 PHE A N 1
ATOM 5217 C CA . PHE A 1 653 ? -28.823 63.747 -13.458 1 61.33 653 PHE A CA 1
ATOM 5218 C C . PHE A 1 653 ? -28.565 62.496 -12.627 1 61.33 653 PHE A C 1
ATOM 5220 O O . PHE A 1 653 ? -28.88 62.461 -11.435 1 61.33 653 PHE A O 1
ATOM 5227 N N . PRO A 1 654 ? -28.126 61.566 -13.274 1 65.35 654 PRO A N 1
ATOM 5228 C CA . PRO A 1 654 ? -27.984 60.309 -12.535 1 65.35 654 PRO A CA 1
ATOM 5229 C C . PRO A 1 654 ? -26.994 60.413 -11.378 1 65.35 654 PRO A C 1
ATOM 5231 O O . PRO A 1 654 ? -26.002 61.14 -11.473 1 65.35 654 PRO A O 1
ATOM 5234 N N . ARG A 1 655 ? -27.398 59.903 -10.339 1 68.5 655 ARG A N 1
ATOM 5235 C CA . ARG A 1 655 ? -26.569 59.923 -9.139 1 68.5 655 ARG A CA 1
ATOM 5236 C C . ARG A 1 655 ? -25.26 59.174 -9.365 1 68.5 655 ARG A C 1
ATOM 5238 O O . ARG A 1 655 ? -24.198 59.625 -8.93 1 68.5 655 ARG A O 1
ATOM 5245 N N . ARG A 1 656 ? -25.369 58.195 -10.15 1 72.36 656 ARG A N 1
ATOM 5246 C CA . ARG A 1 656 ? -24.195 57.359 -10.38 1 72.36 656 ARG A CA 1
ATOM 5247 C C . ARG A 1 656 ? -23.721 57.468 -11.826 1 72.36 656 ARG A C 1
ATOM 5249 O O . ARG A 1 656 ? -24.522 57.713 -12.73 1 72.36 656 ARG A O 1
ATOM 5256 N N . ASP A 1 657 ? -22.492 57.337 -11.984 1 75.17 657 ASP A N 1
ATOM 5257 C CA . ASP A 1 657 ? -21.884 57.361 -13.31 1 75.17 657 ASP A CA 1
ATOM 5258 C C . ASP A 1 657 ? -21.966 55.99 -13.977 1 75.17 657 ASP A C 1
ATOM 5260 O O . ASP A 1 657 ? -21.422 55.01 -13.463 1 75.17 657 ASP A O 1
ATOM 5264 N N . PRO A 1 658 ? -22.758 55.897 -14.969 1 69.15 658 PRO A N 1
ATOM 5265 C CA . PRO A 1 658 ? -22.902 54.603 -15.641 1 69.15 658 PRO A CA 1
ATOM 5266 C C . PRO A 1 658 ? -21.56 53.99 -16.034 1 69.15 658 PRO A C 1
ATOM 5268 O O . PRO A 1 658 ? -21.422 52.764 -16.063 1 69.15 658 PRO A O 1
ATOM 5271 N N . VAL A 1 659 ? -20.625 54.751 -16.316 1 69.51 659 VAL A N 1
ATOM 5272 C CA . VAL A 1 659 ? -19.314 54.244 -16.711 1 69.51 659 VAL A CA 1
ATOM 5273 C C . VAL A 1 659 ? -18.636 53.579 -15.515 1 69.51 659 VAL A C 1
ATOM 5275 O O . VAL A 1 659 ? -17.956 52.561 -15.667 1 69.51 659 VAL A O 1
ATOM 5278 N N . ASP A 1 660 ? -18.863 54.12 -14.352 1 73.14 660 ASP A N 1
ATOM 5279 C CA . ASP A 1 660 ? -18.287 53.567 -13.13 1 73.14 660 ASP A CA 1
ATOM 5280 C C . ASP A 1 660 ? -18.95 52.243 -12.76 1 73.14 660 ASP A C 1
ATOM 5282 O O . ASP A 1 660 ? -18.288 51.329 -12.262 1 73.14 660 ASP A O 1
ATOM 5286 N N . ASP A 1 661 ? -20.123 52.131 -13.09 1 63.51 661 ASP A N 1
ATOM 5287 C CA . ASP A 1 661 ? -20.873 50.911 -12.807 1 63.51 661 ASP A CA 1
ATOM 5288 C C . ASP A 1 661 ? -20.359 49.744 -13.646 1 63.51 661 ASP A C 1
ATOM 5290 O O . ASP A 1 661 ? -20.227 48.624 -13.146 1 63.51 661 ASP A O 1
ATOM 5294 N N . VAL A 1 662 ? -20.101 50.012 -14.802 1 60.21 662 VAL A N 1
ATOM 5295 C CA . VAL A 1 662 ? -19.573 48.982 -15.691 1 60.21 662 VAL A CA 1
ATOM 5296 C C . VAL A 1 662 ? -18.2 48.529 -15.199 1 60.21 662 VAL A C 1
ATOM 5298 O O . VAL A 1 662 ? -17.899 47.333 -15.194 1 60.21 662 VAL A O 1
ATOM 5301 N N . ALA A 1 663 ? -17.495 49.438 -14.725 1 61.38 663 ALA A N 1
ATOM 5302 C CA . ALA A 1 663 ? -16.135 49.134 -14.289 1 61.38 663 ALA A CA 1
ATOM 5303 C C . ALA A 1 663 ? -16.143 48.271 -13.031 1 61.38 663 ALA A C 1
ATOM 5305 O O . ALA A 1 663 ? -15.288 47.397 -12.865 1 61.38 663 ALA A O 1
ATOM 5306 N N . CYS A 1 664 ? -17.008 48.503 -12.213 1 58.7 664 CYS A N 1
ATOM 5307 C CA . CYS A 1 664 ? -17.098 47.766 -10.958 1 58.7 664 CYS A CA 1
ATOM 5308 C C . CYS A 1 664 ? -17.902 46.483 -11.136 1 58.7 664 CYS A C 1
ATOM 5310 O O . CYS A 1 664 ? -18.095 45.73 -10.18 1 58.7 664 CYS A O 1
ATOM 5312 N N . GLY A 1 665 ? -18.29 46.086 -12.408 1 56.82 665 GLY A N 1
ATOM 5313 C CA . GLY A 1 665 ? -19.052 44.888 -12.719 1 56.82 665 GLY A CA 1
ATOM 5314 C C . GLY A 1 665 ? -20.489 44.952 -12.235 1 56.82 665 GLY A C 1
ATOM 5315 O O . GLY A 1 665 ? -21.108 43.919 -11.972 1 56.82 665 GLY A O 1
ATOM 5316 N N . ILE A 1 666 ? -21.012 46.044 -11.848 1 49.94 666 ILE A N 1
ATOM 5317 C CA . ILE A 1 666 ? -22.4 46.208 -11.431 1 49.94 666 ILE A CA 1
ATOM 5318 C C . ILE A 1 666 ? -23.31 46.212 -12.658 1 49.94 666 ILE A C 1
ATOM 5320 O O . ILE A 1 666 ? -23.132 47.026 -13.567 1 49.94 666 ILE A O 1
ATOM 5324 N N . THR A 1 667 ? -23.845 45.079 -13.073 1 43.92 667 THR A N 1
ATOM 5325 C CA . THR A 1 667 ? -24.759 44.993 -14.207 1 43.92 667 THR A CA 1
ATOM 5326 C C . THR A 1 667 ? -25.857 46.047 -14.098 1 43.92 667 THR A C 1
ATOM 5328 O O . THR A 1 667 ? -26.348 46.329 -13.003 1 43.92 667 THR A O 1
ATOM 5331 N N . ALA A 1 668 ? -26.133 46.7 -15.144 1 38.51 668 ALA A N 1
ATOM 5332 C CA . ALA A 1 668 ? -27.272 47.548 -15.484 1 38.51 668 ALA A CA 1
ATOM 5333 C C . ALA A 1 668 ? -28.589 46.799 -15.298 1 38.51 668 ALA A C 1
ATOM 5335 O O . ALA A 1 668 ? -28.723 45.651 -15.728 1 38.51 668 ALA A O 1
ATOM 5336 N N . GLY A 1 669 ? -29.532 47.047 -14.153 1 39.33 669 GLY A N 1
ATOM 5337 C CA . GLY A 1 669 ? -30.848 46.522 -13.824 1 39.33 669 GLY A CA 1
ATOM 5338 C C . GLY A 1 669 ? -30.898 45.848 -12.466 1 39.33 669 GLY A C 1
ATOM 5339 O O . GLY A 1 669 ? -31.9 45.22 -12.116 1 39.33 669 GLY A O 1
ATOM 5340 N N . THR A 1 670 ? -29.789 45.296 -11.995 1 38.71 670 THR A N 1
ATOM 5341 C CA . THR A 1 670 ? -29.954 44.779 -10.641 1 38.71 670 THR A CA 1
ATOM 5342 C C . THR A 1 670 ? -30.447 45.873 -9.7 1 38.71 670 THR A C 1
ATOM 5344 O O . THR A 1 670 ? -29.812 46.922 -9.572 1 38.71 670 THR A O 1
ATOM 5347 N N . PRO A 1 671 ? -31.75 45.921 -9.463 1 34.55 671 PRO A N 1
ATOM 5348 C CA . PRO A 1 671 ? -32.256 46.95 -8.552 1 34.55 671 PRO A CA 1
ATOM 5349 C C . PRO A 1 671 ? -31.342 47.173 -7.349 1 34.55 671 PRO A C 1
ATOM 5351 O O . PRO A 1 671 ? -30.962 46.215 -6.671 1 34.55 671 PRO A O 1
ATOM 5354 N N . VAL A 1 672 ? -30.286 47.913 -7.362 1 38.39 672 VAL A N 1
ATOM 5355 C CA . VAL A 1 672 ? -29.861 48.459 -6.077 1 38.39 672 VAL A CA 1
ATOM 5356 C C . VAL A 1 672 ? -31.078 48.677 -5.18 1 38.39 672 VAL A C 1
ATOM 5358 O O . VAL A 1 672 ? -31.471 49.817 -4.923 1 38.39 672 VAL A O 1
ATOM 5361 N N . ASP A 1 673 ? -32.214 48.253 -5.585 1 35.96 673 ASP A N 1
ATOM 5362 C CA . ASP A 1 673 ? -33.53 48.574 -5.041 1 35.96 673 ASP A CA 1
ATOM 5363 C C . ASP A 1 673 ? -33.524 48.512 -3.515 1 35.96 673 ASP A C 1
ATOM 5365 O O . ASP A 1 673 ? -33.98 49.444 -2.849 1 35.96 673 ASP A O 1
ATOM 5369 N N . SER A 1 674 ? -33.956 47.181 -2.991 1 36.78 674 SER A N 1
ATOM 5370 C CA . SER A 1 674 ? -34.6 47.192 -1.681 1 36.78 674 SER A CA 1
ATOM 5371 C C . SER A 1 674 ? -33.638 47.663 -0.596 1 36.78 674 SER A C 1
ATOM 5373 O O . SER A 1 674 ? -33.537 47.04 0.463 1 36.78 674 SER A O 1
ATOM 5375 N N . ASP A 1 675 ? -32.492 48.09 -1.002 1 38.05 675 ASP A N 1
ATOM 5376 C CA . ASP A 1 675 ? -31.652 48.567 0.092 1 38.05 675 ASP A CA 1
ATOM 5377 C C . ASP A 1 675 ? -32.375 49.629 0.917 1 38.05 675 ASP A C 1
ATOM 5379 O O . ASP A 1 675 ? -32.9 50.599 0.367 1 38.05 675 ASP A O 1
ATOM 5383 N N . ASP A 1 676 ? -33.041 49.258 1.812 1 42.15 676 ASP A N 1
ATOM 5384 C CA . ASP A 1 676 ? -33.583 50.189 2.797 1 42.15 676 ASP A CA 1
ATOM 5385 C C . ASP A 1 676 ? -32.736 51.457 2.878 1 42.15 676 ASP A C 1
ATOM 5387 O O . ASP A 1 676 ? -31.54 51.393 3.173 1 42.15 676 ASP A O 1
ATOM 5391 N N . PRO A 1 677 ? -33.038 52.515 2.09 1 46.23 677 PRO A N 1
ATOM 5392 C CA . PRO A 1 677 ? -32.363 53.814 2.129 1 46.23 677 PRO A CA 1
ATOM 5393 C C . PRO A 1 677 ? -31.717 54.103 3.482 1 46.23 677 PRO A C 1
ATOM 5395 O O . PRO A 1 677 ? -30.824 54.949 3.576 1 46.23 677 PRO A O 1
ATOM 5398 N N . ALA A 1 678 ? -32.307 53.507 4.462 1 49.29 678 ALA A N 1
ATOM 5399 C CA . ALA A 1 678 ? -31.892 53.826 5.825 1 49.29 678 ALA A CA 1
ATOM 5400 C C . ALA A 1 678 ? -30.529 53.216 6.141 1 49.29 678 ALA A C 1
ATOM 5402 O O . ALA A 1 678 ? -29.886 53.592 7.124 1 49.29 678 ALA A O 1
ATOM 5403 N N . THR A 1 679 ? -30.064 52.295 5.249 1 56.43 679 THR A N 1
ATOM 5404 C CA . THR A 1 679 ? -28.851 51.631 5.714 1 56.43 679 THR A CA 1
ATOM 5405 C C . THR A 1 679 ? -27.742 51.739 4.671 1 56.43 679 THR A C 1
ATOM 5407 O O . THR A 1 679 ? -26.663 51.169 4.843 1 56.43 679 THR A O 1
ATOM 5410 N N . GLN A 1 680 ? -27.943 52.46 3.523 1 61.48 680 GLN A N 1
ATOM 5411 C CA . GLN A 1 680 ? -26.867 52.588 2.545 1 61.48 680 GLN A CA 1
ATOM 5412 C C . GLN A 1 680 ? -26.335 54.017 2.496 1 61.48 680 GLN A C 1
ATOM 5414 O O . GLN A 1 680 ? -27.095 54.96 2.268 1 61.48 680 GLN A O 1
ATOM 5419 N N . PHE A 1 681 ? -25.193 54.28 2.861 1 73.21 681 PHE A N 1
ATOM 5420 C CA . PHE A 1 681 ? -24.539 55.583 2.816 1 73.21 681 PHE A CA 1
ATOM 5421 C C . PHE A 1 681 ? -23.577 55.666 1.637 1 73.21 681 PHE A C 1
ATOM 5423 O O . PHE A 1 681 ? -22.755 54.77 1.435 1 73.21 681 PHE A O 1
ATOM 5430 N N . LEU A 1 682 ? -23.883 56.631 0.925 1 76.12 682 LEU A N 1
ATOM 5431 C CA . LEU A 1 682 ? -23.112 56.771 -0.306 1 76.12 682 LEU A CA 1
ATOM 5432 C C . LEU A 1 682 ? -21.814 57.529 -0.052 1 76.12 682 LEU A C 1
ATOM 5434 O O . LEU A 1 682 ? -21.757 58.395 0.825 1 76.12 682 LEU A O 1
ATOM 5438 N N . LEU A 1 683 ? -20.903 57.106 -0.719 1 83.7 683 LEU A N 1
ATOM 5439 C CA . LEU A 1 683 ? -19.6 57.759 -0.671 1 83.7 683 LEU A CA 1
ATOM 5440 C C . LEU A 1 683 ? -19.281 58.436 -2 1 83.7 683 LEU A C 1
ATOM 5442 O O . LEU A 1 683 ? -19.976 58.218 -2.994 1 83.7 683 LEU A O 1
ATOM 5446 N N . PRO A 1 684 ? -18.402 59.314 -1.955 1 85.26 684 PRO A N 1
ATOM 5447 C CA . PRO A 1 684 ? -18.092 60.061 -3.176 1 85.26 684 PRO A CA 1
ATOM 5448 C C . PRO A 1 684 ? -17.95 59.159 -4.4 1 85.26 684 PRO A C 1
ATOM 5450 O O . PRO A 1 684 ? -18.346 59.543 -5.503 1 85.26 684 PRO A O 1
ATOM 5453 N N . SER A 1 685 ? -17.518 57.953 -4.152 1 84.92 685 SER A N 1
ATOM 5454 C CA . SER A 1 685 ? -17.307 57.027 -5.26 1 84.92 685 SER A CA 1
ATOM 5455 C C . SER A 1 685 ? -18.633 56.568 -5.857 1 84.92 685 SER A C 1
ATOM 5457 O O . SER A 1 685 ? -18.67 56.052 -6.976 1 84.92 685 SER A O 1
ATOM 5459 N N . ASP A 1 686 ? -19.704 56.826 -5.191 1 80.21 686 ASP A N 1
ATOM 5460 C CA . ASP A 1 686 ? -21.023 56.359 -5.608 1 80.21 686 ASP A CA 1
ATOM 5461 C C . ASP A 1 686 ? -21.735 57.41 -6.457 1 80.21 686 ASP A C 1
ATOM 5463 O O . ASP A 1 686 ? -22.828 57.164 -6.971 1 80.21 686 ASP A O 1
ATOM 5467 N N . TYR A 1 687 ? -21.053 58.516 -6.553 1 81.5 687 TYR A N 1
ATOM 5468 C CA . TYR A 1 687 ? -21.703 59.618 -7.255 1 81.5 687 TYR A CA 1
ATOM 5469 C C . TYR A 1 687 ? -21.129 59.784 -8.658 1 81.5 687 TYR A C 1
ATOM 5471 O O . TYR A 1 687 ? -20.035 59.297 -8.949 1 81.5 687 TYR A O 1
ATOM 5479 N N . HIS A 1 688 ? -21.898 60.456 -9.416 1 80.02 688 HIS A N 1
ATOM 5480 C CA . HIS A 1 688 ? -21.516 60.749 -10.793 1 80.02 688 HIS A CA 1
ATOM 5481 C C . HIS A 1 688 ? -20.219 61.55 -10.846 1 80.02 688 HIS A C 1
ATOM 5483 O O . HIS A 1 688 ? -19.959 62.377 -9.97 1 80.02 688 HIS A O 1
ATOM 5489 N N . SER A 1 689 ? -19.437 61.31 -11.793 1 82.39 689 SER A N 1
ATOM 5490 C CA . SER A 1 689 ? -18.121 61.919 -11.957 1 82.39 689 SER A CA 1
ATOM 5491 C C . SER A 1 689 ? -18.2 63.439 -11.868 1 82.39 689 SER A C 1
ATOM 5493 O O . SER A 1 689 ? -17.312 64.079 -11.3 1 82.39 689 SER A O 1
ATOM 5495 N N . HIS A 1 690 ? -19.323 63.983 -12.3 1 82.14 690 HIS A N 1
ATOM 5496 C CA . HIS A 1 690 ? -19.481 65.433 -12.257 1 82.14 690 HIS A CA 1
ATOM 5497 C C . HIS A 1 690 ? -19.716 65.919 -10.831 1 82.14 690 HIS A C 1
ATOM 5499 O O . HIS A 1 690 ? -19.275 67.01 -10.462 1 82.14 690 HIS A O 1
ATOM 5505 N N . ILE A 1 691 ? -20.342 65.124 -10.117 1 83.52 691 ILE A N 1
ATOM 5506 C CA . ILE A 1 691 ? -20.589 65.467 -8.721 1 83.52 691 ILE A CA 1
ATOM 5507 C C . ILE A 1 691 ? -19.305 65.295 -7.913 1 83.52 691 ILE A C 1
ATOM 5509 O O . ILE A 1 691 ? -18.941 66.169 -7.121 1 83.52 691 ILE A O 1
ATOM 5513 N N . ARG A 1 692 ? -18.616 64.293 -8.205 1 84.93 692 ARG A N 1
ATOM 5514 C CA . ARG A 1 692 ? -17.362 63.992 -7.523 1 84.93 692 ARG A CA 1
ATOM 5515 C C . ARG A 1 692 ? -16.303 65.046 -7.832 1 84.93 692 ARG A C 1
ATOM 5517 O O . ARG A 1 692 ? -15.421 65.307 -7.012 1 84.93 692 ARG A O 1
ATOM 5524 N N . GLY A 1 693 ? -16.411 65.657 -8.98 1 81.44 693 GLY A N 1
ATOM 5525 C CA . GLY A 1 693 ? -15.431 66.631 -9.433 1 81.44 693 GLY A CA 1
ATOM 5526 C C . GLY A 1 693 ? -15.685 68.027 -8.894 1 81.44 693 GLY A C 1
ATOM 5527 O O . GLY A 1 693 ? -14.867 68.929 -9.084 1 81.44 693 GLY A O 1
ATOM 5528 N N . ALA A 1 694 ? -16.793 68.174 -8.189 1 84.58 694 ALA A N 1
ATOM 5529 C CA . ALA A 1 694 ? -17.128 69.483 -7.634 1 84.58 694 ALA A CA 1
ATOM 5530 C C . ALA A 1 694 ? -16.151 69.876 -6.53 1 84.58 694 ALA A C 1
ATOM 5532 O O . ALA A 1 694 ? -15.603 69.013 -5.84 1 84.58 694 ALA A O 1
ATOM 5533 N N . THR A 1 695 ? -15.893 71.047 -6.372 1 80.48 695 THR A N 1
ATOM 5534 C CA . THR A 1 695 ? -14.924 71.599 -5.432 1 80.48 695 THR A CA 1
ATOM 5535 C C . THR A 1 695 ? -15.287 71.223 -3.998 1 80.48 695 THR A C 1
ATOM 5537 O O . THR A 1 695 ? -14.404 70.996 -3.168 1 80.48 695 THR A O 1
ATOM 5540 N N . SER A 1 696 ? -16.597 71.164 -3.777 1 82.18 696 SER A N 1
ATOM 5541 C CA . SER A 1 696 ? -17.054 70.864 -2.424 1 82.18 696 SER A CA 1
ATOM 5542 C C . SER A 1 696 ? -16.776 69.41 -2.057 1 82.18 696 SER A C 1
ATOM 5544 O O . SER A 1 696 ? -16.773 69.052 -0.877 1 82.18 696 SER A O 1
ATOM 5546 N N . MET A 1 697 ? -16.42 68.636 -3.082 1 84.79 697 MET A N 1
ATOM 5547 C CA . MET A 1 697 ? -16.243 67.203 -2.859 1 84.79 697 MET A CA 1
ATOM 5548 C C . MET A 1 697 ? -14.763 66.835 -2.835 1 84.79 697 MET A C 1
ATOM 5550 O O . MET A 1 697 ? -14.408 65.693 -2.536 1 84.79 697 MET A O 1
ATOM 5554 N N . THR A 1 698 ? -14.012 67.728 -3.095 1 83.6 698 THR A N 1
ATOM 5555 C CA . THR A 1 698 ? -12.594 67.448 -3.286 1 83.6 698 THR A CA 1
ATOM 5556 C C . THR A 1 698 ? -12.001 66.79 -2.043 1 83.6 698 THR A C 1
ATOM 5558 O O . THR A 1 698 ? -11.287 65.79 -2.145 1 83.6 698 THR A O 1
ATOM 5561 N N . GLU A 1 699 ? -12.354 67.269 -0.941 1 81.96 699 GLU A N 1
ATOM 5562 C CA . GLU A 1 699 ? -11.809 66.718 0.297 1 81.96 699 GLU A CA 1
ATOM 5563 C C . GLU A 1 699 ? -12.369 65.326 0.575 1 81.96 699 GLU A C 1
ATOM 5565 O O . GLU A 1 699 ? -11.638 64.433 1.009 1 81.96 699 GLU A O 1
ATOM 5570 N N . LEU A 1 700 ? -13.58 65.205 0.295 1 84.53 700 LEU A N 1
ATOM 5571 C CA . LEU A 1 700 ? -14.219 63.911 0.514 1 84.53 700 LEU A CA 1
ATOM 5572 C C . LEU A 1 700 ? -13.637 62.853 -0.416 1 84.53 700 LEU A C 1
ATOM 5574 O O . LEU A 1 700 ? -13.399 61.717 0.001 1 84.53 700 LEU A O 1
ATOM 5578 N N . VAL A 1 701 ? -13.399 63.244 -1.526 1 85.24 701 VAL A N 1
ATOM 5579 C CA . VAL A 1 701 ? -12.841 62.328 -2.515 1 85.24 701 VAL A CA 1
ATOM 5580 C C . VAL A 1 701 ? -11.431 61.915 -2.099 1 85.24 701 VAL A C 1
ATOM 5582 O O . VAL A 1 701 ? -11.068 60.74 -2.193 1 85.24 701 VAL A O 1
ATOM 5585 N N . ASN A 1 702 ? -10.758 62.83 -1.632 1 81.94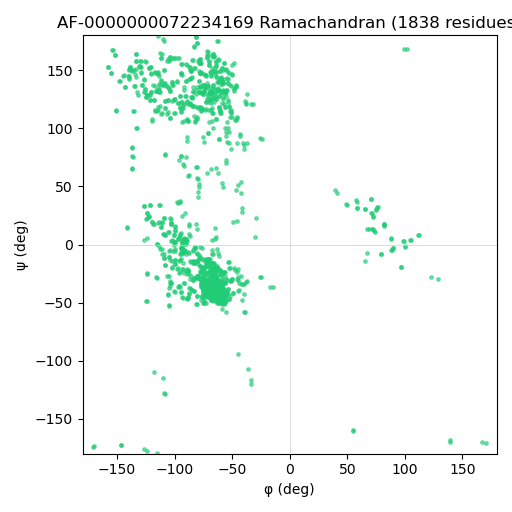 702 ASN A N 1
ATOM 5586 C CA . ASN A 1 702 ? -9.405 62.53 -1.176 1 81.94 702 ASN A CA 1
ATOM 5587 C C . ASN A 1 702 ? -9.414 61.607 0.039 1 81.94 702 ASN A C 1
ATOM 5589 O O . ASN A 1 702 ? -8.619 60.669 0.118 1 81.94 702 ASN A O 1
ATOM 5593 N N . PHE A 1 703 ? -10.343 61.867 0.905 1 82.33 703 PHE A N 1
ATOM 5594 C CA . PHE A 1 703 ? -10.458 61.021 2.087 1 82.33 703 PHE A CA 1
ATOM 5595 C C . PHE A 1 703 ? -10.826 59.594 1.697 1 82.33 703 PHE A C 1
ATOM 5597 O O . PHE A 1 703 ? -10.231 58.636 2.196 1 82.33 703 PHE A O 1
ATOM 5604 N N . GLU A 1 704 ? -11.715 59.46 0.836 1 85.43 704 GLU A N 1
ATOM 5605 C CA . GLU A 1 704 ? -12.124 58.12 0.424 1 85.43 704 GLU A CA 1
ATOM 5606 C C . GLU A 1 704 ? -10.997 57.4 -0.311 1 85.43 704 GLU A C 1
ATOM 5608 O O . GLU A 1 704 ? -10.787 56.201 -0.113 1 85.43 704 GLU A O 1
ATOM 5613 N N . ARG A 1 705 ? -10.385 58.06 -1.096 1 83.43 705 ARG A N 1
ATOM 5614 C CA . ARG A 1 705 ? -9.269 57.473 -1.831 1 83.43 705 ARG A CA 1
ATOM 5615 C C . ARG A 1 705 ? -8.226 56.901 -0.878 1 83.43 705 ARG A C 1
ATOM 5617 O O . ARG A 1 705 ? -7.764 55.772 -1.059 1 83.43 705 ARG A O 1
ATOM 5624 N N . GLU A 1 706 ? -7.998 57.658 0.077 1 79.65 706 GLU A N 1
ATOM 5625 C CA . GLU A 1 706 ? -6.988 57.208 1.03 1 79.65 706 GLU A CA 1
ATOM 5626 C C . GLU A 1 706 ? -7.503 56.045 1.873 1 79.65 706 GLU A C 1
ATOM 5628 O O . GLU A 1 706 ? -6.768 55.091 2.139 1 79.65 706 GLU A O 1
ATOM 5633 N N . LEU A 1 707 ? -8.685 56.15 2.261 1 79.86 707 LEU A N 1
ATOM 5634 C CA . LEU A 1 707 ? -9.273 55.064 3.037 1 79.86 707 LEU A CA 1
ATOM 5635 C C . LEU A 1 707 ? -9.363 53.788 2.205 1 79.86 707 LEU A C 1
ATOM 5637 O O . LEU A 1 707 ? -9.107 52.693 2.711 1 79.86 707 LEU A O 1
ATOM 5641 N N . ARG A 1 708 ? -9.679 53.936 0.996 1 83.65 708 ARG A N 1
ATOM 5642 C CA . ARG A 1 708 ? -9.783 52.792 0.096 1 83.65 708 ARG A CA 1
ATOM 5643 C C . ARG A 1 708 ? -8.414 52.172 -0.161 1 83.65 708 ARG A C 1
ATOM 5645 O O . ARG A 1 708 ? -8.3 50.955 -0.326 1 83.65 708 ARG A O 1
ATOM 5652 N N . ARG A 1 709 ? -7.519 52.928 -0.185 1 78.47 709 ARG A N 1
ATOM 5653 C CA . ARG A 1 709 ? -6.166 52.392 -0.285 1 78.47 709 ARG A CA 1
ATOM 5654 C C . ARG A 1 709 ? -5.835 51.51 0.914 1 78.47 709 ARG A C 1
ATOM 5656 O O . ARG A 1 709 ? -5.22 50.452 0.763 1 78.47 709 ARG A O 1
ATOM 5663 N N . GLY A 1 710 ? -6.244 51.999 2.096 1 74.2 710 GLY A N 1
ATOM 5664 C CA . GLY A 1 710 ? -6.115 51.165 3.28 1 74.2 710 GLY A CA 1
ATOM 5665 C C . GLY A 1 710 ? -6.872 49.854 3.172 1 74.2 710 GLY A C 1
ATOM 5666 O O . GLY A 1 710 ? -6.351 48.799 3.538 1 74.2 710 GLY A O 1
ATOM 5667 N N . GLN A 1 711 ? -8.012 49.98 2.626 1 78.42 711 GLN A N 1
ATOM 5668 C CA . GLN A 1 711 ? -8.847 48.798 2.442 1 78.42 711 GLN A CA 1
ATOM 5669 C C . GLN A 1 711 ? -8.214 47.826 1.451 1 78.42 711 GLN A C 1
ATOM 5671 O O . GLN A 1 711 ? -8.283 46.609 1.636 1 78.42 711 GLN A O 1
ATOM 5676 N N . ALA A 1 712 ? -7.709 48.304 0.423 1 78.58 712 ALA A N 1
ATOM 5677 C CA . ALA A 1 712 ? -7.034 47.465 -0.564 1 78.58 712 ALA A CA 1
ATOM 5678 C C . ALA A 1 712 ? -5.862 46.716 0.063 1 78.58 712 ALA A C 1
ATOM 5680 O O . ALA A 1 712 ? -5.671 45.524 -0.192 1 78.58 712 ALA A O 1
ATOM 5681 N N . ASN A 1 713 ? -5.244 47.392 0.871 1 70.1 713 ASN A N 1
ATOM 5682 C CA . ASN A 1 713 ? -4.116 46.773 1.559 1 70.1 713 ASN A CA 1
ATOM 5683 C C . ASN A 1 713 ? -4.578 45.685 2.525 1 70.1 713 ASN A C 1
ATOM 5685 O O . ASN A 1 713 ? -3.945 44.632 2.629 1 70.1 713 ASN A O 1
ATOM 5689 N N . GLU A 1 714 ? -5.601 46.063 3.207 1 67.8 714 GLU A N 1
ATOM 5690 C CA . GLU A 1 714 ? -6.167 45.061 4.106 1 67.8 714 GLU A CA 1
ATOM 5691 C C . GLU A 1 714 ? -6.623 43.824 3.337 1 67.8 714 GLU A C 1
ATOM 5693 O O . GLU A 1 714 ? -6.399 42.695 3.778 1 67.8 714 GLU A O 1
ATOM 5698 N N . ALA A 1 715 ? -7.201 44.087 2.277 1 74.79 715 ALA A N 1
ATOM 5699 C CA . ALA A 1 715 ? -7.664 42.983 1.44 1 74.79 715 ALA A CA 1
ATOM 5700 C C . ALA A 1 715 ? -6.491 42.15 0.932 1 74.79 715 ALA A C 1
ATOM 5702 O O . ALA A 1 715 ? -6.574 40.92 0.872 1 74.79 715 ALA A O 1
ATOM 5703 N N . LEU A 1 716 ? -5.494 42.76 0.585 1 72.38 716 LEU A N 1
ATOM 5704 C CA . LEU A 1 716 ? -4.296 42.061 0.133 1 72.38 716 LEU A CA 1
ATOM 5705 C C . LEU A 1 716 ? -3.683 41.245 1.266 1 72.38 716 LEU A C 1
ATOM 5707 O O . LEU A 1 716 ? -3.222 40.122 1.048 1 72.38 716 LEU A O 1
ATOM 5711 N N . ASP A 1 717 ? -3.742 41.842 2.397 1 62.1 717 ASP A N 1
ATOM 5712 C CA . ASP A 1 717 ? -3.228 41.123 3.559 1 62.1 717 ASP A CA 1
ATOM 5713 C C . ASP A 1 717 ? -4.058 39.874 3.844 1 62.1 717 ASP A C 1
ATOM 5715 O O . ASP A 1 717 ? -3.508 38.811 4.141 1 62.1 717 ASP A O 1
ATOM 5719 N N . ASP A 1 718 ? -5.266 40.103 3.766 1 66.64 718 ASP A N 1
ATOM 5720 C CA . ASP A 1 718 ? -6.158 38.96 3.931 1 66.64 718 ASP A CA 1
ATOM 5721 C C . ASP A 1 718 ? -5.893 37.898 2.866 1 66.64 718 ASP A C 1
ATOM 5723 O O . ASP A 1 718 ? -5.867 36.703 3.167 1 66.64 718 ASP A O 1
ATOM 5727 N N . LEU A 1 719 ? -5.754 38.422 1.749 1 71.73 719 LEU A N 1
ATOM 5728 C CA . LEU A 1 719 ? -5.485 37.507 0.645 1 71.73 719 LEU A CA 1
ATOM 5729 C C . LEU A 1 719 ? -4.196 36.73 0.885 1 71.73 719 LEU A C 1
ATOM 5731 O O . LEU A 1 719 ? -4.165 35.506 0.73 1 71.73 719 LEU A O 1
ATOM 5735 N N . ARG A 1 720 ? -3.253 37.432 1.229 1 61.5 720 ARG A N 1
ATOM 5736 C CA . ARG A 1 720 ? -1.972 36.801 1.528 1 61.5 720 ARG A CA 1
ATOM 5737 C C . ARG A 1 720 ? -2.114 35.778 2.65 1 61.5 720 ARG A C 1
ATOM 5739 O O . ARG A 1 720 ? -1.559 34.68 2.57 1 61.5 720 ARG A O 1
ATOM 5746 N N . LEU A 1 721 ? -2.822 36.153 3.572 1 56.89 721 LEU A N 1
ATOM 5747 C CA . LEU A 1 721 ? -3.049 35.272 4.712 1 56.89 721 LEU A CA 1
ATOM 5748 C C . LEU A 1 721 ? -3.792 34.01 4.285 1 56.89 721 LEU A C 1
ATOM 5750 O O . LEU A 1 721 ? -3.386 32.898 4.631 1 56.89 721 LEU A O 1
ATOM 5754 N N . HIS A 1 722 ? -4.796 34.353 3.547 1 65.41 722 HIS A N 1
ATOM 5755 C CA . HIS A 1 722 ? -5.636 33.221 3.173 1 65.41 722 HIS A CA 1
ATOM 5756 C C . HIS A 1 722 ? -4.946 32.342 2.135 1 65.41 722 HIS A C 1
ATOM 5758 O O . HIS A 1 722 ? -5.101 31.118 2.151 1 65.41 722 HIS A O 1
ATOM 5764 N N . LEU A 1 723 ? -4.254 32.946 1.322 1 66.02 723 LEU A N 1
ATOM 5765 C CA . LEU A 1 723 ? -3.491 32.165 0.355 1 66.02 723 LEU A CA 1
ATOM 5766 C C . LEU A 1 723 ? -2.449 31.301 1.056 1 66.02 723 LEU A C 1
ATOM 5768 O O . LEU A 1 723 ? -2.269 30.132 0.707 1 66.02 723 LEU A O 1
ATOM 5772 N N . THR A 1 724 ? -1.94 31.913 1.965 1 54.33 724 THR A N 1
ATOM 5773 C CA . THR A 1 724 ? -0.894 31.22 2.709 1 54.33 724 THR A CA 1
ATOM 5774 C C . THR A 1 724 ? -1.482 30.081 3.537 1 54.33 724 THR A C 1
ATOM 5776 O O . THR A 1 724 ? -0.925 28.982 3.575 1 54.33 724 THR A O 1
ATOM 5779 N N . THR A 1 725 ? -2.602 30.425 4.075 1 56.69 725 THR A N 1
ATOM 5780 C CA . THR A 1 725 ? -3.24 29.403 4.898 1 56.69 725 THR A CA 1
ATOM 5781 C C . THR A 1 725 ? -3.876 28.326 4.025 1 56.69 725 THR A C 1
ATOM 5783 O O . THR A 1 725 ? -3.98 27.168 4.436 1 56.69 725 THR A O 1
ATOM 5786 N N . TYR A 1 726 ? -4.342 28.871 2.962 1 63.46 726 TYR A N 1
ATOM 5787 C CA . TYR A 1 726 ? -4.904 27.92 2.01 1 63.46 726 TYR A CA 1
ATOM 5788 C C . TYR A 1 726 ? -3.859 26.9 1.575 1 63.46 726 TYR A C 1
ATOM 5790 O O . TYR A 1 726 ? -4.129 25.697 1.55 1 63.46 726 TYR A O 1
ATOM 5798 N N . LEU A 1 727 ? -2.825 27.377 1.19 1 54.87 727 LEU A N 1
ATOM 5799 C CA . LEU A 1 727 ? -1.741 26.498 0.766 1 54.87 727 LEU A CA 1
ATOM 5800 C C . LEU A 1 727 ? -1.364 25.524 1.877 1 54.87 727 LEU A C 1
ATOM 5802 O O . LEU A 1 727 ? -1.113 24.346 1.617 1 54.87 727 LEU A O 1
ATOM 5806 N N . SER A 1 728 ? -1.381 26.153 2.946 1 49.36 728 SER A N 1
ATOM 5807 C CA . SER A 1 728 ? -1.049 25.326 4.101 1 49.36 728 SER A CA 1
ATOM 5808 C C . SER A 1 728 ? -2.075 24.214 4.297 1 49.36 728 SER A C 1
ATOM 5810 O O . SER A 1 728 ? -1.714 23.079 4.615 1 49.36 728 SER A O 1
ATOM 5812 N N . LEU A 1 729 ? -3.231 24.638 3.995 1 53.85 729 LEU A N 1
ATOM 5813 C CA . LEU A 1 729 ? -4.309 23.665 4.139 1 53.85 729 LEU A CA 1
ATOM 5814 C C . LEU A 1 729 ? -4.29 22.66 2.991 1 53.85 729 LEU A C 1
ATOM 5816 O O . LEU A 1 729 ? -4.521 21.467 3.201 1 53.85 729 LEU A O 1
ATOM 5820 N N . GLU A 1 730 ? -4.127 23.235 1.908 1 56.11 730 GLU A N 1
ATOM 5821 C CA . GLU A 1 730 ? -4.087 22.383 0.724 1 56.11 730 GLU A CA 1
ATOM 5822 C C . GLU A 1 730 ? -2.952 21.367 0.813 1 56.11 730 GLU A C 1
ATOM 5824 O O . GLU A 1 730 ? -3.122 20.204 0.442 1 56.11 730 GLU A O 1
ATOM 5829 N N . ASP A 1 731 ? -1.905 21.96 1.192 1 46.65 731 ASP A N 1
ATOM 5830 C CA . ASP A 1 731 ? -0.738 21.103 1.377 1 46.65 731 ASP A CA 1
ATOM 5831 C C . ASP A 1 731 ? -1.015 20.015 2.412 1 46.65 731 ASP A C 1
ATOM 5833 O O . ASP A 1 731 ? -0.639 18.857 2.218 1 46.65 731 ASP A O 1
ATOM 5837 N N . ARG A 1 732 ? -1.613 20.481 3.356 1 44.71 732 ARG A N 1
ATOM 5838 C CA . ARG A 1 732 ? -1.979 19.514 4.386 1 44.71 732 ARG A CA 1
ATOM 5839 C C . ARG A 1 732 ? -2.995 18.508 3.856 1 44.71 732 ARG A C 1
ATOM 5841 O O . ARG A 1 732 ? -2.939 17.324 4.196 1 44.71 732 ARG A O 1
ATOM 5848 N N . LYS A 1 733 ? -3.778 19.133 3.104 1 51.09 733 LYS A N 1
ATOM 5849 C CA . LYS A 1 733 ? -4.76 18.25 2.481 1 51.09 733 LYS A CA 1
ATOM 5850 C C . LYS A 1 733 ? -4.082 17.222 1.58 1 51.09 733 LYS A C 1
ATOM 5852 O O . LYS A 1 733 ? -4.463 16.05 1.57 1 51.09 733 LYS A O 1
ATOM 5857 N N . ARG A 1 734 ? -3.224 17.759 0.825 1 45.92 734 ARG A N 1
ATOM 5858 C CA . ARG A 1 734 ? -2.504 16.882 -0.093 1 45.92 734 ARG A CA 1
ATOM 5859 C C . ARG A 1 734 ? -1.765 15.784 0.665 1 45.92 734 ARG A C 1
ATOM 5861 O O . ARG A 1 734 ? -1.613 14.669 0.16 1 45.92 734 ARG A O 1
ATOM 5868 N N . GLN A 1 735 ? -1.281 16.272 1.702 1 39.22 735 GLN A N 1
ATOM 5869 C CA . GLN A 1 735 ? -0.491 15.341 2.501 1 39.22 735 GLN A CA 1
ATOM 5870 C C . GLN A 1 735 ? -1.383 14.315 3.193 1 39.22 735 GLN A C 1
ATOM 5872 O O . GLN A 1 735 ? -0.913 13.253 3.606 1 39.22 735 GLN A O 1
ATOM 5877 N N . VAL A 1 736 ? -2.539 14.803 3.491 1 36.6 736 VAL A N 1
ATOM 5878 C CA . VAL A 1 736 ? -3.455 13.852 4.112 1 36.6 736 VAL A CA 1
ATOM 5879 C C . VAL A 1 736 ? -4.085 12.965 3.041 1 36.6 736 VAL A C 1
ATOM 5881 O O . VAL A 1 736 ? -5.04 13.369 2.374 1 36.6 736 VAL A O 1
ATOM 5884 N N . SER A 1 737 ? -3.348 12.587 2.173 1 37.55 737 SER A N 1
ATOM 5885 C CA . SER A 1 737 ? -3.839 11.782 1.059 1 37.55 737 SER A CA 1
ATOM 5886 C C . SER A 1 737 ? -4.86 10.751 1.529 1 37.55 737 SER A C 1
ATOM 5888 O O . SER A 1 737 ? -5.599 10.188 0.719 1 37.55 737 SER A O 1
ATOM 5890 N N . GLY A 1 738 ? -4.626 10.135 2.59 1 33.19 738 GLY A N 1
ATOM 5891 C CA . GLY A 1 738 ? -5.397 8.922 2.816 1 33.19 738 GLY A CA 1
ATOM 5892 C C . GLY A 1 738 ? -6.859 9.192 3.116 1 33.19 738 GLY A C 1
ATOM 5893 O O . GLY A 1 738 ? -7.641 8.258 3.309 1 33.19 738 GLY A O 1
ATOM 5894 N N . VAL A 1 739 ? -7.222 10.275 3.914 1 33.74 739 VAL A N 1
ATOM 5895 C CA . VAL A 1 739 ? -8.621 10.387 4.312 1 33.74 739 VAL A CA 1
ATOM 5896 C C . VAL A 1 739 ? -9.424 11.056 3.199 1 33.74 739 VAL A C 1
ATOM 5898 O O . VAL A 1 739 ? -8.984 12.051 2.619 1 33.74 739 VAL A O 1
ATOM 5901 N N . ILE A 1 740 ? -10.35 10.399 2.705 1 33.37 740 ILE A N 1
ATOM 5902 C CA . ILE A 1 740 ? -11.346 10.786 1.712 1 33.37 740 ILE A CA 1
ATOM 5903 C C . ILE A 1 740 ? -11.742 12.246 1.92 1 33.37 740 ILE A C 1
ATOM 5905 O O . ILE A 1 740 ? -11.671 13.054 0.991 1 33.37 740 ILE A O 1
ATOM 5909 N N . ARG A 1 741 ? -13.142 12.467 2.512 1 34.37 741 ARG A N 1
ATOM 5910 C CA . ARG A 1 741 ? -13.882 13.721 2.618 1 34.37 741 ARG A CA 1
ATOM 5911 C C . ARG A 1 741 ? -13.269 14.629 3.679 1 34.37 741 ARG A C 1
ATOM 5913 O O . ARG A 1 741 ? -13.433 14.391 4.877 1 34.37 741 ARG A O 1
ATOM 5920 N N . ASN A 1 742 ? -12.149 15.027 3.565 1 36.55 742 ASN A N 1
ATOM 5921 C CA . ASN A 1 742 ? -11.735 16.008 4.562 1 36.55 742 ASN A CA 1
ATOM 5922 C C . ASN A 1 742 ? -12.627 17.245 4.535 1 36.55 742 ASN A C 1
ATOM 5924 O O . ASN A 1 742 ? -12.26 18.268 3.954 1 36.55 742 ASN A O 1
ATOM 5928 N N . THR A 1 743 ? -13.88 16.9 4.628 1 40.26 743 THR A N 1
ATOM 5929 C CA . THR A 1 743 ? -14.923 17.919 4.606 1 40.26 743 THR A CA 1
ATOM 5930 C C . THR A 1 743 ? -14.505 19.14 5.42 1 40.26 743 THR A C 1
ATOM 5932 O O . THR A 1 743 ? -14.814 20.274 5.05 1 40.26 743 THR A O 1
ATOM 5935 N N . ALA A 1 744 ? -13.78 18.823 6.434 1 42.53 744 ALA A N 1
ATOM 5936 C CA . ALA A 1 744 ? -13.372 19.963 7.252 1 42.53 744 ALA A CA 1
ATOM 5937 C C . ALA A 1 744 ? -12.28 20.773 6.558 1 42.53 744 ALA A C 1
ATOM 5939 O O . ALA A 1 744 ? -12.309 22.006 6.574 1 42.53 744 ALA A O 1
ATOM 5940 N N . TRP A 1 745 ? -11.418 19.882 5.867 1 46.68 745 TRP A N 1
ATOM 5941 C CA . TRP A 1 745 ? -10.365 20.596 5.152 1 46.68 745 TRP A CA 1
ATOM 5942 C C . TRP A 1 745 ? -10.913 21.256 3.891 1 46.68 745 TRP A C 1
ATOM 5944 O O . TRP A 1 745 ? -10.562 22.396 3.577 1 46.68 745 TRP A O 1
ATOM 5954 N N . ASP A 1 746 ? -11.81 20.47 3.363 1 49.15 746 ASP A N 1
ATOM 5955 C CA . ASP A 1 746 ? -12.452 21.048 2.186 1 49.15 746 ASP A CA 1
ATOM 5956 C C . ASP A 1 746 ? -13.294 22.264 2.562 1 49.15 746 ASP A C 1
ATOM 5958 O O . ASP A 1 746 ? -13.311 23.262 1.838 1 49.15 746 ASP A O 1
ATOM 5962 N N . ARG A 1 747 ? -13.931 22.141 3.646 1 48.97 747 ARG A N 1
ATOM 5963 C CA . ARG A 1 747 ? -14.666 23.291 4.163 1 48.97 747 ARG A CA 1
ATOM 5964 C C . ARG A 1 747 ? -13.72 24.438 4.503 1 48.97 747 ARG A C 1
ATOM 5966 O O . ARG A 1 747 ? -14.014 25.599 4.211 1 48.97 747 ARG A O 1
ATOM 5973 N N . ARG A 1 748 ? -12.636 23.94 5.03 1 53.55 748 ARG A N 1
ATOM 5974 C CA . ARG A 1 748 ? -11.659 24.969 5.371 1 53.55 748 ARG A CA 1
ATOM 5975 C C . ARG A 1 748 ? -11.028 25.563 4.116 1 53.55 748 ARG A C 1
ATOM 5977 O O . ARG A 1 748 ? -10.832 26.776 4.028 1 53.55 748 ARG A O 1
ATOM 5984 N N . LEU A 1 749 ? -10.858 24.565 3.351 1 61.42 749 LEU A N 1
ATOM 5985 C CA . LEU A 1 749 ? -10.289 25.048 2.098 1 61.42 749 LEU A CA 1
ATOM 5986 C C . LEU A 1 749 ? -11.32 25.844 1.304 1 61.42 749 LEU A C 1
ATOM 5988 O O . LEU A 1 749 ? -10.986 26.859 0.688 1 61.42 749 LEU A O 1
ATOM 5992 N N . THR A 1 750 ? -12.491 25.316 1.445 1 62.79 750 THR A N 1
ATOM 5993 C CA . THR A 1 750 ? -13.565 26.068 0.805 1 62.79 750 THR A CA 1
ATOM 5994 C C . THR A 1 750 ? -13.762 27.418 1.488 1 62.79 750 THR A C 1
ATOM 5996 O O . THR A 1 750 ? -13.957 28.435 0.82 1 62.79 750 THR A O 1
ATOM 5999 N N . LYS A 1 751 ? -13.678 27.342 2.735 1 60.43 751 LYS A N 1
ATOM 6000 C CA . LYS A 1 751 ? -13.763 28.594 3.481 1 60.43 751 LYS A CA 1
ATOM 6001 C C . LYS A 1 751 ? -12.595 29.516 3.142 1 60.43 751 LYS A C 1
ATOM 6003 O O . LYS A 1 751 ? -12.779 30.723 2.972 1 60.43 751 LYS A O 1
ATOM 6008 N N . LYS A 1 752 ? -11.503 28.76 3.031 1 63.16 752 LYS A N 1
ATOM 6009 C CA . LYS A 1 752 ? -10.337 29.575 2.7 1 63.16 752 LYS A CA 1
ATOM 6010 C C . LYS A 1 752 ? -10.399 30.061 1.255 1 63.16 752 LYS A C 1
ATOM 6012 O O . LYS A 1 752 ? -10.036 31.202 0.963 1 63.16 752 LYS A O 1
ATOM 6017 N N . THR A 1 753 ? -10.889 29.199 0.577 1 70.32 753 THR A N 1
ATOM 6018 C CA . THR A 1 753 ? -11.07 29.613 -0.81 1 70.32 753 THR A CA 1
ATOM 6019 C C . THR A 1 753 ? -12.116 30.719 -0.913 1 70.32 753 THR A C 1
ATOM 6021 O O . THR A 1 753 ? -11.941 31.677 -1.669 1 70.32 753 THR A O 1
ATOM 6024 N N . ALA A 1 754 ? -13.111 30.546 -0.128 1 69.13 754 ALA A N 1
ATOM 6025 C CA . ALA A 1 754 ? -14.12 31.601 -0.077 1 69.13 754 ALA A CA 1
ATOM 6026 C C . ALA A 1 754 ? -13.53 32.898 0.469 1 69.13 754 ALA A C 1
ATOM 6028 O O . ALA A 1 754 ? -13.829 33.984 -0.035 1 69.13 754 ALA A O 1
ATOM 6029 N N . ALA A 1 755 ? -12.726 32.643 1.404 1 69.22 755 ALA A N 1
ATOM 6030 C CA . ALA A 1 755 ? -12.082 33.821 1.979 1 69.22 755 ALA A CA 1
ATOM 6031 C C . ALA A 1 755 ? -11.1 34.446 0.993 1 69.22 755 ALA A C 1
ATOM 6033 O O . ALA A 1 755 ? -11.007 35.671 0.893 1 69.22 755 ALA A O 1
ATOM 6034 N N . ILE A 1 756 ? -10.415 33.592 0.319 1 73.77 756 ILE A N 1
ATOM 6035 C CA . ILE A 1 756 ? -9.501 34.075 -0.711 1 73.77 756 ILE A CA 1
ATOM 6036 C C . ILE A 1 756 ? -10.287 34.813 -1.793 1 73.77 756 ILE A C 1
ATOM 6038 O O . ILE A 1 756 ? -9.92 35.922 -2.188 1 73.77 756 ILE A O 1
ATOM 6042 N N . ASN A 1 757 ? -11.29 34.241 -2.127 1 77.5 757 ASN A N 1
ATOM 6043 C CA . ASN A 1 757 ? -12.107 34.864 -3.163 1 77.5 757 ASN A CA 1
ATOM 6044 C C . ASN A 1 757 ? -12.751 36.156 -2.668 1 77.5 757 ASN A C 1
ATOM 6046 O O . ASN A 1 757 ? -12.874 37.122 -3.423 1 77.5 757 ASN A O 1
ATOM 6050 N N . ALA A 1 758 ? -13.144 36.101 -1.442 1 74.61 758 ALA A N 1
ATOM 6051 C CA . ALA A 1 758 ? -13.689 37.323 -0.856 1 74.61 758 ALA A CA 1
ATOM 6052 C C . ALA A 1 758 ? -12.643 38.433 -0.833 1 74.61 758 ALA A C 1
ATOM 6054 O O . ALA A 1 758 ? -12.947 39.588 -1.142 1 74.61 758 ALA A O 1
ATOM 6055 N N . ALA A 1 759 ? -11.492 37.968 -0.52 1 75.98 759 ALA A N 1
ATOM 6056 C CA . ALA A 1 759 ? -10.42 38.959 -0.474 1 75.98 759 ALA A CA 1
ATOM 6057 C C . ALA A 1 759 ? -10.071 39.455 -1.874 1 75.98 759 ALA A C 1
ATOM 6059 O O . ALA A 1 759 ? -9.834 40.649 -2.075 1 75.98 759 ALA A O 1
ATOM 6060 N N . LYS A 1 760 ? -10.022 38.569 -2.744 1 81.28 760 LYS A N 1
ATOM 6061 C CA . LYS A 1 760 ? -9.802 38.947 -4.137 1 81.28 760 LYS A CA 1
ATOM 6062 C C . LYS A 1 760 ? -10.867 39.93 -4.615 1 81.28 760 LYS A C 1
ATOM 6064 O O . LYS A 1 760 ? -10.547 40.963 -5.206 1 81.28 760 LYS A O 1
ATOM 6069 N N . LYS A 1 761 ? -12.027 39.53 -4.342 1 80.45 761 LYS A N 1
ATOM 6070 C CA . LYS A 1 761 ? -13.157 40.354 -4.762 1 80.45 761 LYS A CA 1
ATOM 6071 C C . LYS A 1 761 ? -13.104 41.733 -4.111 1 80.45 761 LYS A C 1
ATOM 6073 O O . LYS A 1 761 ? -13.341 42.747 -4.772 1 80.45 761 LYS A O 1
ATOM 6078 N N . GLU A 1 762 ? -12.83 41.639 -2.883 1 78.74 762 GLU A N 1
ATOM 6079 C CA . GLU A 1 762 ? -12.735 42.913 -2.177 1 78.74 762 GLU A CA 1
ATOM 6080 C C . GLU A 1 762 ? -11.64 43.793 -2.772 1 78.74 762 GLU A C 1
ATOM 6082 O O . GLU A 1 762 ? -11.858 44.981 -3.022 1 78.74 762 GLU A O 1
ATOM 6087 N N . TYR A 1 763 ? -10.53 43.207 -3.008 1 82.21 763 TYR A N 1
ATOM 6088 C CA . TYR A 1 763 ? -9.439 43.985 -3.584 1 82.21 763 TYR A CA 1
ATOM 6089 C C . TYR A 1 763 ? -9.816 44.517 -4.961 1 82.21 763 TYR A C 1
ATOM 6091 O O . TYR A 1 763 ? -9.588 45.691 -5.264 1 82.21 763 TYR A O 1
ATOM 6099 N N . ARG A 1 764 ? -10.318 43.699 -5.697 1 83.51 764 ARG A N 1
ATOM 6100 C CA . ARG A 1 764 ? -10.685 44.099 -7.052 1 83.51 764 ARG A CA 1
ATOM 6101 C C . ARG A 1 764 ? -11.733 45.207 -7.03 1 83.51 764 ARG A C 1
ATOM 6103 O O . ARG A 1 764 ? -11.652 46.161 -7.807 1 83.51 764 ARG A O 1
ATOM 6110 N N . GLN A 1 765 ? -12.691 45.045 -6.16 1 81.11 765 GLN A N 1
ATOM 6111 C CA . GLN A 1 765 ? -13.723 46.068 -6.03 1 81.11 765 GLN A CA 1
ATOM 6112 C C . GLN A 1 765 ? -13.132 47.385 -5.535 1 81.11 765 GLN A C 1
ATOM 6114 O O . GLN A 1 765 ? -13.469 48.455 -6.047 1 81.11 765 GLN A O 1
ATOM 6119 N N . VAL A 1 766 ? -12.313 47.224 -4.562 1 82.91 766 VAL A N 1
ATOM 6120 C CA . VAL A 1 766 ? -11.707 48.425 -3.997 1 82.91 766 VAL A CA 1
ATOM 6121 C C . VAL A 1 766 ? -10.803 49.086 -5.035 1 82.91 766 VAL A C 1
ATOM 6123 O O . VAL A 1 766 ? -10.775 50.313 -5.153 1 82.91 766 VAL A O 1
ATOM 6126 N N . ARG A 1 767 ? -10.126 48.267 -5.701 1 86.31 767 ARG A N 1
ATOM 6127 C CA . ARG A 1 767 ? -9.271 48.846 -6.732 1 86.31 767 ARG A CA 1
ATOM 6128 C C . ARG A 1 767 ? -10.098 49.583 -7.779 1 86.31 767 ARG A C 1
ATOM 6130 O O . ARG A 1 767 ? -9.712 50.66 -8.238 1 86.31 767 ARG A O 1
ATOM 6137 N N . GLN A 1 768 ? -11.147 48.97 -8.153 1 84.23 768 GLN A N 1
ATOM 6138 C CA . GLN A 1 768 ? -12.028 49.636 -9.107 1 84.23 768 GLN A CA 1
ATOM 6139 C C . GLN A 1 768 ? -12.554 50.953 -8.543 1 84.23 768 GLN A C 1
ATOM 6141 O O . GLN A 1 768 ? -12.65 51.949 -9.264 1 84.23 768 GLN A O 1
ATOM 6146 N N . THR A 1 769 ? -12.913 50.924 -7.325 1 84.42 769 THR A N 1
ATOM 6147 C CA . THR A 1 769 ? -13.365 52.151 -6.677 1 84.42 769 THR A CA 1
ATOM 6148 C C . THR A 1 769 ? -12.254 53.198 -6.668 1 84.42 769 THR A C 1
ATOM 6150 O O . THR A 1 769 ? -12.51 54.384 -6.888 1 84.42 769 THR A O 1
ATOM 6153 N N . LEU A 1 770 ? -11.139 52.664 -6.459 1 86.03 770 LEU A N 1
ATOM 6154 C CA . LEU A 1 770 ? -10.001 53.577 -6.452 1 86.03 770 LEU A CA 1
ATOM 6155 C C . LEU A 1 770 ? -9.767 54.165 -7.839 1 86.03 770 LEU A C 1
ATOM 6157 O O . LEU A 1 770 ? -9.405 55.337 -7.968 1 86.03 770 LEU A O 1
ATOM 6161 N N . ARG A 1 771 ? -10.055 53.475 -8.756 1 85.25 771 ARG A N 1
ATOM 6162 C CA . ARG A 1 771 ? -9.952 53.985 -10.12 1 85.25 771 ARG A CA 1
ATOM 6163 C C . ARG A 1 771 ? -11 55.062 -10.382 1 85.25 771 ARG A C 1
ATOM 6165 O O . ARG A 1 771 ? -10.711 56.072 -11.027 1 85.25 771 ARG A O 1
ATOM 6172 N N . ILE A 1 772 ? -12.119 54.846 -9.855 1 84.01 772 ILE A N 1
ATOM 6173 C CA . ILE A 1 772 ? -13.198 55.819 -9.979 1 84.01 772 ILE A CA 1
ATOM 6174 C C . ILE A 1 772 ? -12.809 57.114 -9.268 1 84.01 772 ILE A C 1
ATOM 6176 O O . ILE A 1 772 ? -13.13 58.208 -9.738 1 84.01 772 ILE A O 1
ATOM 6180 N N . LEU A 1 773 ? -11.999 56.91 -8.268 1 86.02 773 LEU A N 1
ATOM 6181 C CA . LEU A 1 773 ? -11.612 58.063 -7.461 1 86.02 773 LEU A CA 1
ATOM 6182 C C . LEU A 1 773 ? -10.334 58.699 -7.998 1 86.02 773 LEU A C 1
ATOM 6184 O O . LEU A 1 773 ? -9.737 59.554 -7.34 1 86.02 773 LEU A O 1
ATOM 6188 N N . GLY A 1 774 ? -9.826 58.174 -9.151 1 80.99 774 GLY A N 1
ATOM 6189 C CA . GLY A 1 774 ? -8.752 58.877 -9.834 1 80.99 774 GLY A CA 1
ATOM 6190 C C . GLY A 1 774 ? -7.43 58.135 -9.79 1 80.99 774 GLY A C 1
ATOM 6191 O O . GLY A 1 774 ? -6.388 58.692 -10.141 1 80.99 774 GLY A O 1
ATOM 6192 N N . MET A 1 775 ? -7.46 56.849 -9.282 1 80.97 775 MET A N 1
ATOM 6193 C CA . MET A 1 775 ? -6.222 56.075 -9.304 1 80.97 775 MET A CA 1
ATOM 6194 C C . MET A 1 775 ? -5.852 55.681 -10.73 1 80.97 775 MET A C 1
ATOM 6196 O O . MET A 1 775 ? -6.703 55.215 -11.491 1 80.97 775 MET A O 1
ATOM 6200 N N . PRO A 1 776 ? -4.683 55.883 -11.036 1 76.06 776 PRO A N 1
ATOM 6201 C CA . PRO A 1 776 ? -4.276 55.505 -12.391 1 76.06 776 PRO A CA 1
ATOM 6202 C C . PRO A 1 776 ? -4.301 53.995 -12.616 1 76.06 776 PRO A C 1
ATOM 6204 O O . PRO A 1 776 ? -4.186 53.223 -11.66 1 76.06 776 PRO A O 1
ATOM 6207 N N . GLU A 1 777 ? -4.52 53.617 -13.821 1 73.16 777 GLU A N 1
ATOM 6208 C CA . GLU A 1 777 ? -4.605 52.207 -14.187 1 73.16 777 GLU A CA 1
ATOM 6209 C C . GLU A 1 777 ? -3.287 51.486 -13.915 1 73.16 777 GLU A C 1
ATOM 6211 O O . GLU A 1 777 ? -3.283 50.321 -13.512 1 73.16 777 GLU A O 1
ATOM 6216 N N . ASP A 1 778 ? -2.248 52.134 -14.188 1 66.4 778 ASP A N 1
ATOM 6217 C CA . ASP A 1 778 ? -0.927 51.525 -14.065 1 66.4 778 ASP A CA 1
ATOM 6218 C C . ASP A 1 778 ? -0.296 51.852 -12.713 1 66.4 778 ASP A C 1
ATOM 6220 O O . ASP A 1 778 ? 0.914 52.075 -12.625 1 66.4 778 ASP A O 1
ATOM 6224 N N . ASP A 1 779 ? -1.23 51.855 -11.697 1 67.5 779 ASP A N 1
ATOM 6225 C CA . ASP A 1 779 ? -0.722 52.1 -10.351 1 67.5 779 ASP A CA 1
ATOM 6226 C C . ASP A 1 779 ? 0.263 51.013 -9.928 1 67.5 779 ASP A C 1
ATOM 6228 O O . ASP A 1 779 ? -0.041 49.822 -10.023 1 67.5 779 ASP A O 1
ATOM 6232 N N . GLU A 1 780 ? 1.366 51.337 -9.691 1 61.14 780 GLU A N 1
ATOM 6233 C CA . GLU A 1 780 ? 2.464 50.411 -9.43 1 61.14 780 GLU A CA 1
ATOM 6234 C C . GLU A 1 780 ? 2.227 49.622 -8.146 1 61.14 780 GLU A C 1
ATOM 6236 O O . GLU A 1 780 ? 2.712 48.497 -8.004 1 61.14 780 GLU A O 1
ATOM 6241 N N . HIS A 1 781 ? 1.393 50.257 -7.189 1 61.91 781 HIS A N 1
ATOM 6242 C CA . HIS A 1 781 ? 1.206 49.631 -5.884 1 61.91 781 HIS A CA 1
ATOM 6243 C C . HIS A 1 781 ? -0.037 48.747 -5.87 1 61.91 781 HIS A C 1
ATOM 6245 O O . HIS A 1 781 ? -0.061 47.714 -5.198 1 61.91 781 HIS A O 1
ATOM 6251 N N . LEU A 1 782 ? -1.031 49.274 -6.399 1 74.55 782 LEU A N 1
ATOM 6252 C CA . LEU A 1 782 ? -2.293 48.545 -6.464 1 74.55 782 LEU A CA 1
ATOM 6253 C C . LEU A 1 782 ? -2.594 48.104 -7.892 1 74.55 782 LEU A C 1
ATOM 6255 O O . LEU A 1 782 ? -3.396 48.735 -8.585 1 74.55 782 LEU A O 1
ATOM 6259 N N . GLN A 1 783 ? -1.829 47.017 -8.175 1 75.73 783 GLN A N 1
ATOM 6260 C CA . GLN A 1 783 ? -1.937 46.497 -9.534 1 75.73 783 GLN A CA 1
ATOM 6261 C C . GLN A 1 783 ? -3.195 45.65 -9.701 1 75.73 783 GLN A C 1
ATOM 6263 O O . GLN A 1 783 ? -3.8 45.226 -8.714 1 75.73 783 GLN A O 1
ATOM 6268 N N . PRO A 1 784 ? -3.549 45.566 -10.913 1 80.7 784 PRO A N 1
ATOM 6269 C CA . PRO A 1 784 ? -4.666 44.645 -11.135 1 80.7 784 PRO A CA 1
ATOM 6270 C C . PRO A 1 784 ? -4.361 43.223 -10.671 1 80.7 784 PRO A C 1
ATOM 6272 O O . PRO A 1 784 ? -3.267 42.709 -10.922 1 80.7 784 PRO A O 1
ATOM 6275 N N . LEU A 1 785 ? -5.181 42.814 -9.808 1 79.65 785 LEU A N 1
ATOM 6276 C CA . LEU A 1 785 ? -4.995 41.49 -9.225 1 79.65 785 LEU A CA 1
ATOM 6277 C C . LEU A 1 785 ? -5.57 40.41 -10.135 1 79.65 785 LEU A C 1
ATOM 6279 O O . LEU A 1 785 ? -6.789 40.306 -10.289 1 79.65 785 LEU A O 1
ATOM 6283 N N . GLU A 1 786 ? -4.728 39.73 -10.749 1 78.44 786 GLU A N 1
ATOM 6284 C CA . GLU A 1 786 ? -5.136 38.582 -11.554 1 78.44 786 GLU A CA 1
ATOM 6285 C C . GLU A 1 786 ? -5.037 37.285 -10.755 1 78.44 786 GLU A C 1
ATOM 6287 O O . GLU A 1 786 ? -4.357 37.232 -9.729 1 78.44 786 GLU A O 1
ATOM 6292 N N . ASP A 1 787 ? -5.785 36.426 -11.186 1 75.19 787 ASP A N 1
ATOM 6293 C CA . ASP A 1 787 ? -5.779 35.147 -10.483 1 75.19 787 ASP A CA 1
ATOM 6294 C C . ASP A 1 787 ? -4.377 34.544 -10.451 1 75.19 787 ASP A C 1
ATOM 6296 O O . ASP A 1 787 ? -4.012 33.856 -9.495 1 75.19 787 ASP A O 1
ATOM 6300 N N . LYS A 1 788 ? -3.589 34.914 -11.355 1 69.89 788 LYS A N 1
ATOM 6301 C CA . LYS A 1 788 ? -2.217 34.416 -11.409 1 69.89 788 LYS A CA 1
ATOM 6302 C C . LYS A 1 788 ? -1.359 35.051 -10.319 1 69.89 788 LYS A C 1
ATOM 6304 O O . LYS A 1 788 ? -0.32 34.505 -9.942 1 69.89 788 LYS A O 1
ATOM 6309 N N . ASP A 1 789 ? -1.866 36.216 -9.94 1 66.41 789 ASP A N 1
ATOM 6310 C CA . ASP A 1 789 ? -1.124 36.925 -8.902 1 66.41 789 ASP A CA 1
ATOM 6311 C C . ASP A 1 789 ? -1.391 36.321 -7.525 1 66.41 789 ASP A C 1
ATOM 6313 O O . ASP A 1 789 ? -0.639 36.563 -6.579 1 66.41 789 ASP A O 1
ATOM 6317 N N . CYS A 1 790 ? -2.517 35.678 -7.511 1 68.79 790 CYS A N 1
ATOM 6318 C CA . CYS A 1 790 ? -2.981 35.149 -6.233 1 68.79 790 CYS A CA 1
ATOM 6319 C C . CYS A 1 790 ? -2.427 33.75 -5.99 1 68.79 790 CYS A C 1
ATOM 6321 O O . CYS A 1 790 ? -3.187 32.785 -5.895 1 68.79 790 CYS A O 1
ATOM 6323 N N . LYS A 1 791 ? -1.225 33.5 -5.948 1 59.5 791 LYS A N 1
ATOM 6324 C CA . LYS A 1 791 ? -0.555 32.227 -5.697 1 59.5 791 LYS A CA 1
ATOM 6325 C C . LYS A 1 791 ? 0.202 32.256 -4.372 1 59.5 791 LYS A C 1
ATOM 6327 O O . LYS A 1 791 ? 0.855 33.249 -4.045 1 59.5 791 LYS A O 1
ATOM 6332 N N . PRO A 1 792 ? -0.266 31.294 -3.482 1 49.19 792 PRO A N 1
ATOM 6333 C CA . PRO A 1 792 ? 0.512 31.235 -2.242 1 49.19 792 PRO A CA 1
ATOM 6334 C C . PRO A 1 792 ? 1.996 30.973 -2.488 1 49.19 792 PRO A C 1
ATOM 6336 O O . PRO A 1 792 ? 2.375 30.522 -3.572 1 49.19 792 PRO A O 1
ATOM 6339 N N . PHE A 1 793 ? 2.79 31.423 -1.446 1 43.82 793 PHE A N 1
ATOM 6340 C CA . PHE A 1 793 ? 4.186 31.002 -1.441 1 43.82 793 PHE A CA 1
ATOM 6341 C C . PHE A 1 793 ? 4.294 29.486 -1.549 1 43.82 793 PHE A C 1
ATOM 6343 O O . PHE A 1 793 ? 3.503 28.757 -0.946 1 43.82 793 PHE A O 1
ATOM 6350 N N . VAL A 1 794 ? 4.499 28.988 -2.66 1 38.03 794 VAL A N 1
ATOM 6351 C CA . VAL A 1 794 ? 4.604 27.546 -2.859 1 38.03 794 VAL A CA 1
ATOM 6352 C C . VAL A 1 794 ? 5.375 26.919 -1.7 1 38.03 794 VAL A C 1
ATOM 6354 O O . VAL A 1 794 ? 6.547 27.235 -1.482 1 38.03 794 VAL A O 1
ATOM 6357 N N . ILE A 1 795 ? 4.675 26.627 -0.689 1 31.62 795 ILE A N 1
ATOM 6358 C CA . ILE A 1 795 ? 5.385 25.968 0.402 1 31.62 795 ILE A CA 1
ATOM 6359 C C . ILE A 1 795 ? 5.704 24.526 0.014 1 31.62 795 ILE A C 1
ATOM 6361 O O . ILE A 1 795 ? 6.663 23.938 0.521 1 31.62 795 ILE A O 1
ATOM 6365 N N . VAL A 1 796 ? 4.73 23.716 -0.467 1 31.42 796 VAL A N 1
ATOM 6366 C CA . VAL A 1 796 ? 4.887 22.265 -0.476 1 31.42 796 VAL A CA 1
ATOM 6367 C C . VAL A 1 796 ? 5.671 21.838 -1.715 1 31.42 796 VAL A C 1
ATOM 6369 O O . VAL A 1 796 ? 5.491 22.402 -2.797 1 31.42 796 VAL A O 1
ATOM 6372 N N . VAL A 1 797 ? 6.642 20.913 -1.439 1 30.8 797 VAL A N 1
ATOM 6373 C CA . VAL A 1 797 ? 7.582 20.338 -2.396 1 30.8 797 VAL A CA 1
ATOM 6374 C C . VAL A 1 797 ? 6.818 19.751 -3.581 1 30.8 797 VAL A C 1
ATOM 6376 O O . VAL A 1 797 ? 7.304 19.776 -4.714 1 30.8 797 VAL A O 1
ATOM 6379 N N . GLU A 1 798 ? 5.711 19.055 -3.301 1 31.97 798 GLU A N 1
ATOM 6380 C CA . GLU A 1 798 ? 5.151 18.255 -4.386 1 31.97 798 GLU A CA 1
ATOM 6381 C C . GLU A 1 798 ? 4.601 19.142 -5.499 1 31.97 798 GLU A C 1
ATOM 6383 O O . GLU A 1 798 ? 4.461 18.699 -6.641 1 31.97 798 GLU A O 1
ATOM 6388 N N . GLU A 1 799 ? 4.057 20.281 -5.075 1 31.35 799 GLU A N 1
ATOM 6389 C CA . GLU A 1 799 ? 3.798 21.339 -6.047 1 31.35 799 GLU A CA 1
ATOM 6390 C C . GLU A 1 799 ? 5.073 22.108 -6.379 1 31.35 799 GLU A C 1
ATOM 6392 O O . GLU A 1 799 ? 5.018 23.182 -6.981 1 31.35 799 GLU A O 1
ATOM 6397 N N . GLN A 1 800 ? 6.223 21.895 -5.648 1 30.88 800 GLN A N 1
ATOM 6398 C CA . GLN A 1 800 ? 7.429 22.448 -6.256 1 30.88 800 GLN A CA 1
ATOM 6399 C C . GLN A 1 800 ? 7.451 22.197 -7.761 1 30.88 800 GLN A C 1
ATOM 6401 O O . GLN A 1 800 ? 7.598 21.056 -8.204 1 30.88 800 GLN A O 1
ATOM 6406 N N . GLN A 1 801 ? 6.494 22.551 -8.387 1 32.07 801 GLN A N 1
ATOM 6407 C CA . GLN A 1 801 ? 7.115 22.798 -9.684 1 32.07 801 GLN A CA 1
ATOM 6408 C C . GLN A 1 801 ? 8.493 23.432 -9.523 1 32.07 801 GLN A C 1
ATOM 6410 O O . GLN A 1 801 ? 8.762 24.097 -8.52 1 32.07 801 GLN A O 1
ATOM 6415 N N . HIS A 1 802 ? 9.634 22.862 -10.067 1 31.25 802 HIS A N 1
ATOM 6416 C CA . HIS A 1 802 ? 10.979 23.424 -10.103 1 31.25 802 HIS A CA 1
ATOM 6417 C C . HIS A 1 802 ? 10.963 24.914 -9.779 1 31.25 802 HIS A C 1
ATOM 6419 O O . HIS A 1 802 ? 11.997 25.489 -9.432 1 31.25 802 HIS A O 1
ATOM 6425 N N . SER A 1 803 ? 9.966 25.7 -10.187 1 31.74 803 SER A N 1
ATOM 6426 C CA . SER A 1 803 ? 10.168 27.127 -10.415 1 31.74 803 SER A CA 1
ATOM 6427 C C . SER A 1 803 ? 9.851 27.938 -9.162 1 31.74 803 SER A C 1
ATOM 6429 O O . SER A 1 803 ? 9.849 29.17 -9.198 1 31.74 803 SER A O 1
ATOM 6431 N N . ASP A 1 804 ? 9.375 27.411 -8.184 1 34.91 804 ASP A N 1
ATOM 6432 C CA . ASP A 1 804 ? 8.95 28.426 -7.225 1 34.91 804 ASP A CA 1
ATOM 6433 C C . ASP A 1 804 ? 10.15 29.04 -6.508 1 34.91 804 ASP A C 1
ATOM 6435 O O . ASP A 1 804 ? 10.062 30.15 -5.978 1 34.91 804 ASP A O 1
ATOM 6439 N N . SER A 1 805 ? 11.095 28.275 -5.998 1 36.65 805 SER A N 1
ATOM 6440 C CA . SER A 1 805 ? 12.246 28.988 -5.454 1 36.65 805 SER A CA 1
ATOM 6441 C C . SER A 1 805 ? 12.671 30.132 -6.369 1 36.65 805 SER A C 1
ATOM 6443 O O . SER A 1 805 ? 13.491 30.969 -5.985 1 36.65 805 SER A O 1
ATOM 6445 N N . LYS A 1 806 ? 12.358 29.949 -7.689 1 37.94 806 LYS A N 1
ATOM 6446 C CA . LYS A 1 806 ? 12.685 30.894 -8.753 1 37.94 806 LYS A CA 1
ATOM 6447 C C . LYS A 1 806 ? 11.597 31.953 -8.901 1 37.94 806 LYS A C 1
ATOM 6449 O O . LYS A 1 806 ? 11.683 32.822 -9.772 1 37.94 806 LYS A O 1
ATOM 6454 N N . ARG A 1 807 ? 10.479 31.66 -8.279 1 40.62 807 ARG A N 1
ATOM 6455 C CA . ARG A 1 807 ? 9.37 32.572 -8.542 1 40.62 807 ARG A CA 1
ATOM 6456 C C . ARG A 1 807 ? 9.617 33.933 -7.9 1 40.62 807 ARG A C 1
ATOM 6458 O O . ARG A 1 807 ? 9.954 34.015 -6.717 1 40.62 807 ARG A O 1
ATOM 6465 N N . LYS A 1 808 ? 9.938 34.774 -8.8 1 44.49 808 LYS A N 1
ATOM 6466 C CA . LYS A 1 808 ? 9.953 36.179 -8.405 1 44.49 808 LYS A CA 1
ATOM 6467 C C . LYS A 1 808 ? 8.656 36.566 -7.699 1 44.49 808 LYS A C 1
ATOM 6469 O O . LYS A 1 808 ? 7.567 36.2 -8.145 1 44.49 808 LYS A O 1
ATOM 6474 N N . PRO A 1 809 ? 8.767 36.775 -6.537 1 47.67 809 PRO A N 1
ATOM 6475 C CA . PRO A 1 809 ? 7.559 37.227 -5.842 1 47.67 809 PRO A CA 1
ATOM 6476 C C . PRO A 1 809 ? 6.716 38.181 -6.685 1 47.67 809 PRO A C 1
ATOM 6478 O O . PRO A 1 809 ? 7.257 38.941 -7.493 1 47.67 809 PRO A O 1
ATOM 6481 N N . THR A 1 810 ? 5.485 37.824 -6.914 1 53.26 810 THR A N 1
ATOM 6482 C CA . THR A 1 810 ? 4.591 38.733 -7.623 1 53.26 810 THR A CA 1
ATOM 6483 C C . THR A 1 810 ? 4.628 40.125 -6.999 1 53.26 810 THR A C 1
ATOM 6485 O O . THR A 1 810 ? 5.114 40.296 -5.88 1 53.26 810 THR A O 1
ATOM 6488 N N . TRP A 1 811 ? 4.319 41.147 -7.8 1 53.37 811 TRP A N 1
ATOM 6489 C CA . TRP A 1 811 ? 4.451 42.544 -7.4 1 53.37 811 TRP A CA 1
ATOM 6490 C C . TRP A 1 811 ? 3.833 42.778 -6.026 1 53.37 811 TRP A C 1
ATOM 6492 O O . TRP A 1 811 ? 4.181 43.74 -5.338 1 53.37 811 TRP A O 1
ATOM 6502 N N . ILE A 1 812 ? 3.075 42.016 -5.739 1 55.29 812 ILE A N 1
ATOM 6503 C CA . ILE A 1 812 ? 2.429 42.281 -4.458 1 55.29 812 ILE A CA 1
ATOM 6504 C C . ILE A 1 812 ? 3.459 42.197 -3.334 1 55.29 812 ILE A C 1
ATOM 6506 O O . ILE A 1 812 ? 3.195 42.626 -2.208 1 55.29 812 ILE A O 1
ATOM 6510 N N . TRP A 1 813 ? 4.894 41.97 -3.895 1 48.86 813 TRP A N 1
ATOM 6511 C CA . TRP A 1 813 ? 5.935 41.782 -2.889 1 48.86 813 TRP A CA 1
ATOM 6512 C C . TRP A 1 813 ? 7.056 42.8 -3.069 1 48.86 813 TRP A C 1
ATOM 6514 O O . TRP A 1 813 ? 7.893 42.974 -2.18 1 48.86 813 TRP A O 1
ATOM 6524 N N . GLY A 1 814 ? 7.963 43.925 -4.23 1 40.79 814 GLY A N 1
ATOM 6525 C CA . GLY A 1 814 ? 9.246 44.503 -4.597 1 40.79 814 GLY A CA 1
ATOM 6526 C C . GLY A 1 814 ? 9.334 45.99 -4.312 1 40.79 814 GLY A C 1
ATOM 6527 O O . GLY A 1 814 ? 9.92 46.402 -3.309 1 40.79 814 GLY A O 1
ATOM 6528 N N . ASN A 1 815 ? 9.492 47.233 -5.462 1 37.98 815 ASN A N 1
ATOM 6529 C CA . ASN A 1 815 ? 10.292 48.385 -5.864 1 37.98 815 ASN A CA 1
ATOM 6530 C C . ASN A 1 815 ? 10.181 49.525 -4.856 1 37.98 815 ASN A C 1
ATOM 6532 O O . ASN A 1 815 ? 9.112 50.118 -4.698 1 37.98 815 ASN A O 1
ATOM 6536 N N . PHE A 1 816 ? 11.456 49.978 -4.112 1 41.22 816 PHE A N 1
ATOM 6537 C CA . PHE A 1 816 ? 11.321 50.937 -3.022 1 41.22 816 PHE A CA 1
ATOM 6538 C C . PHE A 1 816 ? 11.981 52.262 -3.383 1 41.22 816 PHE A C 1
ATOM 6540 O O . PHE A 1 816 ? 12.112 53.148 -2.536 1 41.22 816 PHE A O 1
ATOM 6547 N N . ALA A 1 817 ? 12.666 52.642 -4.533 1 44.89 817 ALA A N 1
ATOM 6548 C CA . ALA A 1 817 ? 13.406 53.873 -4.799 1 44.89 817 ALA A CA 1
ATOM 6549 C C . ALA A 1 817 ? 12.5 55.095 -4.679 1 44.89 817 ALA A C 1
ATOM 6551 O O . ALA A 1 817 ? 12.966 56.193 -4.365 1 44.89 817 ALA A O 1
ATOM 6552 N N . TYR A 1 818 ? 11.326 54.992 -4.994 1 43.15 818 TYR A N 1
ATOM 6553 C CA . TYR A 1 818 ? 10.374 56.094 -5.077 1 43.15 818 TYR A CA 1
ATOM 6554 C C . TYR A 1 818 ? 10.171 56.743 -3.713 1 43.15 818 TYR A C 1
ATOM 6556 O O . TYR A 1 818 ? 9.616 57.84 -3.617 1 43.15 818 TYR A O 1
ATOM 6564 N N . ILE A 1 819 ? 10.772 56.215 -2.737 1 52.36 819 ILE A N 1
ATOM 6565 C CA . ILE A 1 819 ? 10.457 56.663 -1.386 1 52.36 819 ILE A CA 1
ATOM 6566 C C . ILE A 1 819 ? 11.104 58.022 -1.128 1 52.36 819 ILE A C 1
ATOM 6568 O O . ILE A 1 819 ? 10.538 58.863 -0.426 1 52.36 819 ILE A O 1
ATOM 6572 N N . ASP A 1 820 ? 12.288 58.302 -1.672 1 53.41 820 ASP A N 1
ATOM 6573 C CA . ASP A 1 820 ? 13.026 59.526 -1.377 1 53.41 820 ASP A CA 1
ATOM 6574 C C . ASP A 1 820 ? 12.291 60.753 -1.912 1 53.41 820 ASP A C 1
ATOM 6576 O O . ASP A 1 820 ? 12.489 61.865 -1.42 1 53.41 820 ASP A O 1
ATOM 6580 N N . GLN A 1 821 ? 11.542 60.631 -2.857 1 47.71 821 GLN A N 1
ATOM 6581 C CA . GLN A 1 821 ? 10.848 61.763 -3.459 1 47.71 821 GLN A CA 1
ATOM 6582 C C . GLN A 1 821 ? 9.585 62.114 -2.677 1 47.71 821 GLN A C 1
ATOM 6584 O O . GLN A 1 821 ? 8.947 63.134 -2.944 1 47.71 821 GLN A O 1
ATOM 6589 N N . ILE A 1 822 ? 9.357 61.324 -1.7 1 50.37 822 ILE A N 1
ATOM 6590 C CA . ILE A 1 822 ? 8.127 61.543 -0.947 1 50.37 822 ILE A CA 1
ATOM 6591 C C . ILE A 1 822 ? 8.394 62.504 0.21 1 50.37 822 ILE A C 1
ATOM 6593 O O . ILE A 1 822 ? 9.454 62.452 0.837 1 50.37 822 ILE A O 1
ATOM 6597 N N . GLU A 1 823 ? 7.689 63.533 0.379 1 55.4 823 GLU A N 1
ATOM 6598 C CA . GLU A 1 823 ? 7.813 64.517 1.451 1 55.4 823 GLU A CA 1
ATOM 6599 C C . GLU A 1 823 ? 7.781 63.847 2.821 1 55.4 823 GLU A C 1
ATOM 6601 O O . GLU A 1 823 ? 7.122 62.82 3.001 1 55.4 823 GLU A O 1
ATOM 6606 N N . PRO A 1 824 ? 8.655 64.321 3.782 1 59.75 824 PRO A N 1
ATOM 6607 C CA . PRO A 1 824 ? 8.72 63.747 5.128 1 59.75 824 PRO A CA 1
ATOM 6608 C C . PRO A 1 824 ? 7.353 63.678 5.806 1 59.75 824 PRO A C 1
ATOM 6610 O O . PRO A 1 824 ? 6.558 64.615 5.698 1 59.75 824 PRO A O 1
ATOM 6613 N N . GLY A 1 825 ? 6.759 62.538 6.121 1 57.52 825 GLY A N 1
ATOM 6614 C CA . GLY A 1 825 ? 5.493 62.248 6.775 1 57.52 825 GLY A CA 1
ATOM 6615 C C . GLY A 1 825 ? 5.332 60.785 7.143 1 57.52 825 GLY A C 1
ATOM 6616 O O . GLY A 1 825 ? 6.305 60.028 7.138 1 57.52 825 GLY A O 1
ATOM 6617 N N . GLU A 1 826 ? 4.213 60.458 7.594 1 55.28 826 GLU A N 1
ATOM 6618 C CA . GLU A 1 826 ? 3.894 59.1 8.024 1 55.28 826 GLU A CA 1
ATOM 6619 C C . GLU A 1 826 ? 4.048 58.107 6.876 1 55.28 826 GLU A C 1
ATOM 6621 O O . GLU A 1 826 ? 4.529 56.989 7.075 1 55.28 826 GLU A O 1
ATOM 6626 N N . ILE A 1 827 ? 3.697 58.554 5.764 1 52.47 827 ILE A N 1
ATOM 6627 C CA . ILE A 1 827 ? 3.79 57.693 4.59 1 52.47 827 ILE A CA 1
ATOM 6628 C C . ILE A 1 827 ? 5.257 57.426 4.261 1 52.47 827 ILE A C 1
ATOM 6630 O O . ILE A 1 827 ? 5.637 56.291 3.963 1 52.47 827 ILE A O 1
ATOM 6634 N N . LYS A 1 828 ? 5.998 58.533 4.281 1 62.24 828 LYS A N 1
ATOM 6635 C CA . LYS A 1 828 ? 7.424 58.364 4.018 1 62.24 828 LYS A CA 1
ATOM 6636 C C . LYS A 1 828 ? 8.065 57.432 5.043 1 62.24 828 LYS A C 1
ATOM 6638 O O . LYS A 1 828 ? 8.891 56.587 4.69 1 62.24 828 LYS A O 1
ATOM 6643 N N . ASN A 1 829 ? 7.575 57.604 6.226 1 65.7 829 ASN A N 1
ATOM 6644 C CA . ASN A 1 829 ? 8.111 56.75 7.281 1 65.7 829 ASN A CA 1
ATOM 6645 C C . ASN A 1 829 ? 7.754 55.284 7.051 1 65.7 829 ASN A C 1
ATOM 6647 O O . ASN A 1 829 ? 8.583 54.398 7.265 1 65.7 829 ASN A O 1
ATOM 6651 N N . TYR A 1 830 ? 6.58 55.123 6.583 1 60.42 830 TYR A N 1
ATOM 6652 C CA . TYR A 1 830 ? 6.14 53.761 6.303 1 60.42 830 TYR A CA 1
ATOM 6653 C C . TYR A 1 830 ? 6.916 53.167 5.133 1 60.42 830 TYR A C 1
ATOM 6655 O O . TYR A 1 830 ? 7.351 52.014 5.19 1 60.42 830 TYR A O 1
ATOM 6663 N N . LEU A 1 831 ? 7.068 53.9 4.152 1 60.97 831 LEU A N 1
ATOM 6664 C CA . LEU A 1 831 ? 7.783 53.421 2.974 1 60.97 831 LEU A CA 1
ATOM 6665 C C . LEU A 1 831 ? 9.251 53.162 3.297 1 60.97 831 LEU A C 1
ATOM 6667 O O . LEU A 1 831 ? 9.852 52.225 2.767 1 60.97 831 LEU A O 1
ATOM 6671 N N . GLU A 1 832 ? 9.74 53.966 4.117 1 71.69 832 GLU A N 1
ATOM 6672 C CA . GLU A 1 832 ? 11.115 53.754 4.56 1 71.69 832 GLU A CA 1
ATOM 6673 C C . GLU A 1 832 ? 11.241 52.468 5.371 1 71.69 832 GLU A C 1
ATOM 6675 O O . GLU A 1 832 ? 12.23 51.742 5.244 1 71.69 832 GLU A O 1
ATOM 6680 N N . ASP A 1 833 ? 10.238 52.205 6.101 1 73.13 833 ASP A N 1
ATOM 6681 C CA . ASP A 1 833 ? 10.22 50.958 6.86 1 73.13 833 ASP A CA 1
ATOM 6682 C C . ASP A 1 833 ? 10.097 49.751 5.932 1 73.13 833 ASP A C 1
ATOM 6684 O O . ASP A 1 833 ? 10.705 48.708 6.178 1 73.13 833 ASP A O 1
ATOM 6688 N N . CYS A 1 834 ? 9.377 49.895 4.907 1 66.25 834 CYS A N 1
ATOM 6689 C CA . CYS A 1 834 ? 9.221 48.817 3.937 1 66.25 834 CYS A CA 1
ATOM 6690 C C . CYS A 1 834 ? 10.536 48.533 3.221 1 66.25 834 CYS A C 1
ATOM 6692 O O . CYS A 1 834 ? 10.882 47.374 2.985 1 66.25 834 CYS A O 1
ATOM 6694 N N . ALA A 1 835 ? 11.148 49.62 2.875 1 73.93 835 ALA A N 1
ATOM 6695 C CA . ALA A 1 835 ? 12.448 49.458 2.228 1 73.93 835 ALA A CA 1
ATOM 6696 C C . ALA A 1 835 ? 13.444 48.775 3.161 1 73.93 835 ALA A C 1
ATOM 6698 O O . ALA A 1 835 ? 14.23 47.93 2.728 1 73.93 835 ALA A O 1
ATOM 6699 N N . ARG A 1 836 ? 13.37 49.13 4.371 1 82.79 836 ARG A N 1
ATOM 6700 C CA . ARG A 1 836 ? 14.245 48.532 5.375 1 82.79 836 ARG A CA 1
ATOM 6701 C C . ARG A 1 836 ? 13.962 47.041 5.528 1 82.79 836 ARG A C 1
ATOM 6703 O O . ARG A 1 836 ? 14.886 46.225 5.516 1 82.79 836 ARG A O 1
ATOM 6710 N N . VAL A 1 837 ? 12.738 46.716 5.626 1 80.33 837 VAL A N 1
ATOM 6711 C CA . VAL A 1 837 ? 12.325 45.326 5.791 1 80.33 837 VAL A CA 1
ATOM 6712 C C . VAL A 1 837 ? 12.742 44.515 4.566 1 80.33 837 VAL A C 1
ATOM 6714 O O . VAL A 1 837 ? 13.234 43.391 4.697 1 80.33 837 VAL A O 1
ATOM 6717 N N . HIS A 1 838 ? 12.507 45.082 3.422 1 78.47 838 HIS A N 1
ATOM 6718 C CA . HIS A 1 838 ? 12.891 44.403 2.19 1 78.47 838 HIS A CA 1
ATOM 6719 C C . HIS A 1 838 ? 14.391 44.132 2.155 1 78.47 838 HIS A C 1
ATOM 6721 O O . HIS A 1 838 ? 14.821 43.047 1.756 1 78.47 838 HIS A O 1
ATOM 6727 N N . TRP A 1 839 ? 15.091 45.109 2.508 1 85.79 839 TRP A N 1
ATOM 6728 C CA . TRP A 1 839 ? 16.539 44.936 2.536 1 85.79 839 TRP A CA 1
ATOM 6729 C C . TRP A 1 839 ? 16.936 43.821 3.498 1 85.79 839 TRP A C 1
ATOM 6731 O O . TRP A 1 839 ? 17.762 42.969 3.164 1 85.79 839 TRP A O 1
ATOM 6741 N N . PHE A 1 840 ? 16.341 43.814 4.669 1 89.34 840 PHE A N 1
ATOM 6742 C CA . PHE A 1 840 ? 16.65 42.791 5.661 1 89.34 840 PHE A CA 1
ATOM 6743 C C . PHE A 1 840 ? 16.338 41.401 5.121 1 89.34 840 PHE A C 1
ATOM 6745 O O . PHE A 1 840 ? 17.116 40.465 5.317 1 89.34 840 PHE A O 1
ATOM 6752 N N . GLN A 1 841 ? 15.261 41.234 4.483 1 86.64 841 GLN A N 1
ATOM 6753 C CA . GLN A 1 841 ? 14.845 39.938 3.957 1 86.64 841 GLN A CA 1
ATOM 6754 C C . GLN A 1 841 ? 15.792 39.461 2.859 1 86.64 841 GLN A C 1
ATOM 6756 O O . GLN A 1 841 ? 16.169 38.288 2.825 1 86.64 841 GLN A O 1
ATOM 6761 N N . GLN A 1 842 ? 16.199 40.37 1.997 1 86.58 842 GLN A N 1
ATOM 6762 C CA . GLN A 1 842 ? 17.083 39.993 0.9 1 86.58 842 GLN A CA 1
ATOM 6763 C C . GLN A 1 842 ? 18.5 39.73 1.401 1 86.58 842 GLN A C 1
ATOM 6765 O O . GLN A 1 842 ? 19.203 38.869 0.868 1 86.58 842 GLN A O 1
ATOM 6770 N N . SER A 1 843 ? 18.837 40.542 2.33 1 93.66 843 SER A N 1
ATOM 6771 C CA . SER A 1 843 ? 20.135 40.282 2.943 1 93.66 843 SER A CA 1
ATOM 6772 C C . SER A 1 843 ? 20.177 38.898 3.582 1 93.66 843 SER A C 1
ATOM 6774 O O . SER A 1 843 ? 21.156 38.165 3.425 1 93.66 843 SER A O 1
ATOM 6776 N N . ALA A 1 844 ? 19.184 38.538 4.274 1 93.13 844 ALA A N 1
ATOM 6777 C CA . ALA A 1 844 ? 19.101 37.215 4.887 1 93.13 844 ALA A CA 1
ATOM 6778 C C . ALA A 1 844 ? 19.13 36.116 3.828 1 93.13 844 ALA A C 1
ATOM 6780 O O . ALA A 1 844 ? 19.778 35.084 4.013 1 93.13 844 ALA A O 1
ATOM 6781 N N . ARG A 1 845 ? 18.397 36.279 2.767 1 91.97 845 ARG A N 1
ATOM 6782 C CA . ARG A 1 845 ? 18.365 35.309 1.678 1 91.97 845 ARG A CA 1
ATOM 6783 C C . ARG A 1 845 ? 19.759 35.085 1.103 1 91.97 845 ARG A C 1
ATOM 6785 O O . ARG A 1 845 ? 20.176 33.943 0.897 1 91.97 845 ARG A O 1
ATOM 6792 N N . LYS A 1 846 ? 20.398 36.196 0.799 1 94.3 846 LYS A N 1
ATOM 6793 C CA . LYS A 1 846 ? 21.758 36.106 0.277 1 94.3 846 LYS A CA 1
ATOM 6794 C C . LYS A 1 846 ? 22.671 35.359 1.245 1 94.3 846 LYS A C 1
ATOM 6796 O O . LYS A 1 846 ? 23.446 34.494 0.834 1 94.3 846 LYS A O 1
ATOM 6801 N N . GLN A 1 847 ? 22.58 35.67 2.466 1 95.46 847 GLN A N 1
ATOM 6802 C CA . GLN A 1 847 ? 23.44 35.05 3.468 1 95.46 847 GLN A CA 1
ATOM 6803 C C . GLN A 1 847 ? 23.164 33.553 3.578 1 95.46 847 GLN A C 1
ATOM 6805 O O . GLN A 1 847 ? 24.093 32.754 3.714 1 95.46 847 GLN A O 1
ATOM 6810 N N . ARG A 1 848 ? 21.915 33.164 3.565 1 95.38 848 ARG A N 1
ATOM 6811 C CA . ARG A 1 848 ? 21.566 31.751 3.664 1 95.38 848 ARG A CA 1
ATOM 6812 C C . ARG A 1 848 ? 22.102 30.97 2.469 1 95.38 848 ARG A C 1
ATOM 6814 O O . ARG A 1 848 ? 22.59 29.848 2.621 1 95.38 848 ARG A O 1
ATOM 6821 N N . TRP A 1 849 ? 22.066 31.535 1.27 1 95.43 849 TRP A N 1
ATOM 6822 C CA . TRP A 1 849 ? 22.58 30.857 0.085 1 95.43 849 TRP A CA 1
ATOM 6823 C C . TRP A 1 849 ? 24.102 30.766 0.127 1 95.43 849 TRP A C 1
ATOM 6825 O O . TRP A 1 849 ? 24.684 29.776 -0.326 1 95.43 849 TRP A O 1
ATOM 6835 N N . GLU A 1 850 ? 24.656 31.826 0.604 1 95.44 850 GLU A N 1
ATOM 6836 C CA . GLU A 1 850 ? 26.105 31.774 0.776 1 95.44 850 GLU A CA 1
ATOM 6837 C C . GLU A 1 850 ? 26.507 30.652 1.73 1 95.44 850 GLU A C 1
ATOM 6839 O O . GLU A 1 850 ? 27.435 29.892 1.446 1 95.44 850 GLU A O 1
ATOM 6844 N N . GLU A 1 851 ? 25.836 30.638 2.802 1 96.04 851 GLU A N 1
ATOM 6845 C CA . GLU A 1 851 ? 26.074 29.567 3.765 1 96.04 851 GLU A CA 1
ATOM 6846 C C . GLU A 1 851 ? 25.885 28.196 3.123 1 96.04 851 GLU A C 1
ATOM 6848 O O . GLU A 1 851 ? 26.667 27.276 3.371 1 96.04 851 GLU A O 1
ATOM 6853 N N . GLU A 1 852 ? 24.835 28.026 2.314 1 96.2 852 GLU A N 1
ATOM 6854 C CA . GLU A 1 852 ? 24.539 26.758 1.653 1 96.2 852 GLU A CA 1
ATOM 6855 C C . GLU A 1 852 ? 25.687 26.328 0.745 1 96.2 852 GLU A C 1
ATOM 6857 O O . GLU A 1 852 ? 26.036 25.147 0.694 1 96.2 852 GLU A O 1
ATOM 6862 N N . CYS A 1 853 ? 26.274 27.248 0.056 1 95.49 853 CYS A N 1
ATOM 6863 C CA . CYS A 1 853 ? 27.404 26.94 -0.812 1 95.49 853 CYS A CA 1
ATOM 6864 C C . CYS A 1 853 ? 28.576 26.389 -0.008 1 95.49 853 CYS A C 1
ATOM 6866 O O . CYS A 1 853 ? 29.14 25.351 -0.357 1 95.49 853 CYS A O 1
ATOM 6868 N N . TYR A 1 854 ? 28.846 27.081 1.061 1 94.99 854 TYR A N 1
ATOM 6869 C CA . TYR A 1 854 ? 29.979 26.669 1.882 1 94.99 854 TYR A CA 1
ATOM 6870 C C . TYR A 1 854 ? 29.717 25.315 2.531 1 94.99 854 TYR A C 1
ATOM 6872 O O . TYR A 1 854 ? 30.6 24.454 2.564 1 94.99 854 TYR A O 1
ATOM 6880 N N . VAL A 1 855 ? 28.561 25.135 3.003 1 96.06 855 VAL A N 1
ATOM 6881 C CA . VAL A 1 855 ? 28.235 23.896 3.703 1 96.06 855 VAL A CA 1
ATOM 6882 C C . VAL A 1 855 ? 28.239 22.73 2.718 1 96.06 855 VAL A C 1
ATOM 6884 O O . VAL A 1 855 ? 28.687 21.63 3.05 1 96.06 855 VAL A O 1
ATOM 6887 N N . ARG A 1 856 ? 27.731 22.928 1.492 1 96.3 856 ARG A N 1
ATOM 6888 C CA . ARG A 1 856 ? 27.728 21.871 0.486 1 96.3 856 ARG A CA 1
ATOM 6889 C C . ARG A 1 856 ? 29.149 21.432 0.15 1 96.3 856 ARG A C 1
ATOM 6891 O O . ARG A 1 856 ? 29.408 20.242 -0.041 1 96.3 856 ARG A O 1
ATOM 6898 N N . ARG A 1 857 ? 30.037 22.359 0.115 1 96.23 857 ARG A N 1
ATOM 6899 C CA . ARG A 1 857 ? 31.435 22.029 -0.143 1 96.23 857 ARG A CA 1
ATOM 6900 C C . ARG A 1 857 ? 32.02 21.2 0.995 1 96.23 857 ARG A C 1
ATOM 6902 O O . ARG A 1 857 ? 32.742 20.229 0.755 1 96.23 857 ARG A O 1
ATOM 6909 N N . GLU A 1 858 ? 31.672 21.618 2.161 1 95.83 858 GLU A N 1
ATOM 6910 C CA . GLU A 1 858 ? 32.14 20.861 3.318 1 95.83 858 GLU A CA 1
ATOM 6911 C C . GLU A 1 858 ? 31.537 19.46 3.341 1 95.83 858 GLU A C 1
ATOM 6913 O O . GLU A 1 858 ? 32.206 18.496 3.719 1 95.83 858 GLU A O 1
ATOM 6918 N N . GLU A 1 859 ? 30.301 19.356 2.984 1 96.92 859 GLU A N 1
ATOM 6919 C CA . GLU A 1 859 ? 29.619 18.066 2.949 1 96.92 859 GLU A CA 1
ATOM 6920 C C . GLU A 1 859 ? 30.252 17.135 1.918 1 96.92 859 GLU A C 1
ATOM 6922 O O . GLU A 1 859 ? 30.392 15.935 2.162 1 96.92 859 GLU A O 1
ATOM 6927 N N . MET A 1 860 ? 30.61 17.648 0.764 1 97.63 860 MET A N 1
ATOM 6928 C CA . MET A 1 860 ? 31.275 16.846 -0.259 1 97.63 860 MET A CA 1
ATOM 6929 C C . MET A 1 860 ? 32.647 16.383 0.219 1 97.63 860 MET A C 1
ATOM 6931 O O . MET A 1 860 ? 33.031 15.233 -0.002 1 97.63 860 MET A O 1
ATOM 6935 N N . PHE A 1 861 ? 33.361 17.285 0.878 1 96.78 861 PHE A N 1
ATOM 6936 C CA . PHE A 1 861 ? 34.651 16.915 1.45 1 96.78 861 PHE A CA 1
ATOM 6937 C C . PHE A 1 861 ? 34.49 15.788 2.463 1 96.78 861 PHE A C 1
ATOM 6939 O O . PHE A 1 861 ? 35.211 14.789 2.407 1 96.78 861 PHE A O 1
ATOM 6946 N N . ARG A 1 862 ? 33.564 15.921 3.33 1 97.36 862 ARG A N 1
ATOM 6947 C CA . ARG A 1 862 ? 33.323 14.933 4.377 1 97.36 862 ARG A CA 1
ATOM 6948 C C . ARG A 1 862 ? 32.914 13.591 3.779 1 97.36 862 ARG A C 1
ATOM 6950 O O . ARG A 1 862 ? 33.288 12.535 4.294 1 97.36 862 ARG A O 1
ATOM 6957 N N . THR A 1 863 ? 32.093 13.642 2.756 1 98.01 863 THR A N 1
ATOM 6958 C CA . THR A 1 863 ? 31.639 12.416 2.11 1 98.01 863 THR A CA 1
ATOM 6959 C C . THR A 1 863 ? 32.824 11.617 1.574 1 98.01 863 THR A C 1
ATOM 6961 O O . THR A 1 863 ? 32.915 10.408 1.795 1 98.01 863 THR A O 1
ATOM 6964 N N . ARG A 1 864 ? 33.686 12.278 0.926 1 97.38 864 ARG A N 1
ATOM 6965 C CA . ARG A 1 864 ? 34.879 11.62 0.404 1 97.38 864 ARG A CA 1
ATOM 6966 C C . ARG A 1 864 ? 35.72 11.034 1.533 1 97.38 864 ARG A C 1
ATOM 6968 O O . ARG A 1 864 ? 36.206 9.906 1.432 1 97.38 864 ARG A O 1
ATOM 6975 N N . LYS A 1 865 ? 35.891 11.809 2.593 1 97.3 865 LYS A N 1
ATOM 6976 C CA . LYS A 1 865 ? 36.682 11.351 3.732 1 97.3 865 LYS A CA 1
ATOM 6977 C C . LYS A 1 865 ? 36.035 10.141 4.399 1 97.3 865 LYS A C 1
ATOM 6979 O O . LYS A 1 865 ? 36.73 9.231 4.856 1 97.3 865 LYS A O 1
ATOM 6984 N N . THR A 1 866 ? 34.75 10.161 4.478 1 98.17 866 THR A N 1
ATOM 6985 C CA . THR A 1 866 ? 34.027 9.04 5.066 1 98.17 866 THR A CA 1
ATOM 6986 C C . THR A 1 866 ? 34.222 7.775 4.235 1 98.17 866 THR A C 1
ATOM 6988 O O . THR A 1 866 ? 34.455 6.695 4.784 1 98.17 866 THR A O 1
ATOM 6991 N N . TYR A 1 867 ? 34.113 7.891 2.886 1 97.75 867 TYR A N 1
ATOM 6992 C CA . TYR A 1 867 ? 34.309 6.739 2.014 1 97.75 867 TYR A CA 1
ATOM 6993 C C . TYR A 1 867 ? 35.714 6.169 2.172 1 97.75 867 TYR A C 1
ATOM 6995 O O . TYR A 1 867 ? 35.895 4.95 2.219 1 97.75 867 TYR A O 1
ATOM 7003 N N . HIS A 1 868 ? 36.616 7.07 2.305 1 97.81 868 HIS A N 1
ATOM 7004 C CA . HIS A 1 868 ? 37.997 6.648 2.511 1 97.81 868 HIS A CA 1
ATOM 7005 C C . HIS A 1 868 ? 38.158 5.917 3.839 1 97.81 868 HIS A C 1
ATOM 7007 O O . HIS A 1 868 ? 38.825 4.882 3.906 1 97.81 868 HIS A O 1
ATOM 7013 N N . HIS A 1 869 ? 37.577 6.449 4.812 1 97.78 869 HIS A N 1
ATOM 7014 C CA . HIS A 1 869 ? 37.664 5.863 6.144 1 97.78 869 HIS A CA 1
ATOM 7015 C C . HIS A 1 869 ? 37.115 4.44 6.157 1 97.78 869 HIS A C 1
ATOM 7017 O O . HIS A 1 869 ? 37.769 3.523 6.659 1 97.78 869 HIS A O 1
ATOM 7023 N N . TYR A 1 870 ? 35.973 4.206 5.622 1 97.33 870 TYR A N 1
ATOM 7024 C CA . TYR A 1 870 ? 35.351 2.887 5.665 1 97.33 870 TYR A CA 1
ATOM 7025 C C . TYR A 1 870 ? 36.08 1.911 4.75 1 97.33 870 TYR A C 1
ATOM 7027 O O . TYR A 1 870 ? 36.163 0.716 5.046 1 97.33 870 TYR A O 1
ATOM 7035 N N . ARG A 1 871 ? 36.576 2.389 3.605 1 97.8 871 ARG A N 1
ATOM 7036 C CA . ARG A 1 871 ? 37.411 1.529 2.772 1 97.8 871 ARG A CA 1
ATOM 7037 C C . ARG A 1 871 ? 38.591 0.978 3.565 1 97.8 871 ARG A C 1
ATOM 7039 O O . ARG A 1 871 ? 38.869 -0.222 3.521 1 97.8 871 ARG A O 1
ATOM 7046 N N . GLN A 1 872 ? 39.202 1.884 4.326 1 97.78 872 GLN A N 1
ATOM 7047 C CA . GLN A 1 872 ? 40.368 1.489 5.108 1 97.78 872 GLN A CA 1
ATOM 7048 C C . GLN A 1 872 ? 39.975 0.559 6.251 1 97.78 872 GLN A C 1
ATOM 7050 O O . GLN A 1 872 ? 40.692 -0.397 6.556 1 97.78 872 GLN A O 1
ATOM 7055 N N . MET A 1 873 ? 38.926 0.88 6.823 1 97.11 873 MET A N 1
ATOM 7056 C CA . MET A 1 873 ? 38.442 0.043 7.917 1 97.11 873 MET A CA 1
ATOM 7057 C C . MET A 1 873 ? 38.212 -1.389 7.445 1 97.11 873 MET A C 1
ATOM 7059 O O . MET A 1 873 ? 38.643 -2.34 8.1 1 97.11 873 MET A O 1
ATOM 7063 N N . TRP A 1 874 ? 37.578 -1.63 6.356 1 97.78 874 TRP A N 1
ATOM 7064 C CA . TRP A 1 874 ? 37.269 -2.96 5.841 1 97.78 874 TRP A CA 1
ATOM 7065 C C . TRP A 1 874 ? 38.53 -3.656 5.341 1 97.78 874 TRP A C 1
ATOM 7067 O O . TRP A 1 874 ? 38.657 -4.878 5.45 1 97.78 874 TRP A O 1
ATOM 7077 N N . ARG A 1 875 ? 39.458 -2.87 4.816 1 97.63 875 ARG A N 1
ATOM 7078 C CA . ARG A 1 875 ? 40.738 -3.448 4.42 1 97.63 875 ARG A CA 1
ATOM 7079 C C . ARG A 1 875 ? 41.483 -4.006 5.628 1 97.63 875 ARG A C 1
ATOM 7081 O O . ARG A 1 875 ? 42.055 -5.096 5.562 1 97.63 875 ARG A O 1
ATOM 7088 N N . LYS A 1 876 ? 41.416 -3.248 6.661 1 97.44 876 LYS A N 1
ATOM 7089 C CA . LYS A 1 876 ? 42.057 -3.701 7.893 1 97.44 876 LYS A CA 1
ATOM 7090 C C . LYS A 1 876 ? 41.386 -4.962 8.43 1 97.44 876 LYS A C 1
ATOM 7092 O O . LYS A 1 876 ? 42.062 -5.878 8.903 1 97.44 876 LYS A O 1
ATOM 7097 N N . ARG A 1 877 ? 40.141 -5.022 8.364 1 96.64 877 ARG A N 1
ATOM 7098 C CA . ARG A 1 877 ? 39.398 -6.2 8.8 1 96.64 877 ARG A CA 1
ATOM 7099 C C . ARG A 1 877 ? 39.747 -7.414 7.945 1 96.64 877 ARG A C 1
ATOM 7101 O O . ARG A 1 877 ? 39.851 -8.531 8.457 1 96.64 877 ARG A O 1
ATOM 7108 N N . ALA A 1 878 ? 39.839 -7.171 6.65 1 97.33 878 ALA A N 1
ATOM 7109 C CA . ALA A 1 878 ? 40.195 -8.256 5.739 1 97.33 878 ALA A CA 1
ATOM 7110 C C . ALA A 1 878 ? 41.541 -8.869 6.114 1 97.33 878 ALA A C 1
ATOM 7112 O O . ALA A 1 878 ? 41.682 -10.094 6.156 1 97.33 878 ALA A O 1
ATOM 7113 N N . VAL A 1 879 ? 42.449 -8.033 6.426 1 96.79 879 VAL A N 1
ATOM 7114 C CA . VAL A 1 879 ? 43.781 -8.488 6.812 1 96.79 879 VAL A CA 1
ATOM 7115 C C . VAL A 1 879 ? 43.706 -9.24 8.139 1 96.79 879 VAL A C 1
ATOM 7117 O O . VAL A 1 879 ? 44.313 -10.302 8.294 1 96.79 879 VAL A O 1
ATOM 7120 N N . GLY A 1 880 ? 42.937 -8.681 9.028 1 96.07 880 GLY A N 1
ATOM 7121 C CA . GLY A 1 880 ? 42.765 -9.335 10.316 1 96.07 880 GLY A CA 1
ATOM 7122 C C . GLY A 1 880 ? 42.161 -10.722 10.205 1 96.07 880 GLY A C 1
ATOM 7123 O O . GLY A 1 880 ? 42.632 -11.662 10.849 1 96.07 880 GLY A O 1
ATOM 7124 N N . HIS A 1 881 ? 41.142 -10.892 9.47 1 95.82 881 HIS A N 1
ATOM 7125 C CA . HIS A 1 881 ? 40.489 -12.182 9.279 1 95.82 881 HIS A CA 1
ATOM 7126 C C . HIS A 1 881 ? 41.414 -13.171 8.578 1 95.82 881 HIS A C 1
ATOM 7128 O O . HIS A 1 881 ? 41.42 -14.36 8.903 1 95.82 881 HIS A O 1
ATOM 7134 N N . ALA A 1 882 ? 42.126 -12.691 7.604 1 94.76 882 ALA A N 1
ATOM 7135 C CA . ALA A 1 882 ? 43.044 -13.55 6.86 1 94.76 882 ALA A CA 1
ATOM 7136 C C . ALA A 1 882 ? 44.112 -14.137 7.778 1 94.76 882 ALA A C 1
ATOM 7138 O O . ALA A 1 882 ? 44.455 -15.316 7.667 1 94.76 882 ALA A O 1
ATOM 7139 N N . ILE A 1 883 ? 44.552 -13.399 8.703 1 95.59 883 ILE A N 1
ATOM 7140 C CA . ILE A 1 883 ? 45.593 -13.822 9.634 1 95.59 883 ILE A CA 1
ATOM 7141 C C . ILE A 1 883 ? 45.046 -14.906 10.56 1 95.59 883 ILE A C 1
ATOM 7143 O O . ILE A 1 883 ? 45.764 -15.842 10.921 1 95.59 883 ILE A O 1
ATOM 7147 N N . HIS A 1 884 ? 43.796 -14.834 10.857 1 94.16 884 HIS A N 1
ATOM 7148 C CA . HIS A 1 884 ? 43.189 -15.791 11.775 1 94.16 884 HIS A CA 1
ATOM 7149 C C . HIS A 1 884 ? 42.617 -16.989 11.024 1 94.16 884 HIS A C 1
ATOM 7151 O O . HIS A 1 884 ? 41.851 -17.772 11.589 1 94.16 884 HIS A O 1
ATOM 7157 N N . GLY A 1 885 ? 42.816 -17.057 9.776 1 90.66 885 GLY A N 1
ATOM 7158 C CA . GLY A 1 885 ? 42.433 -18.219 8.99 1 90.66 885 GLY A CA 1
ATOM 7159 C C . GLY A 1 885 ? 40.967 -18.22 8.6 1 90.66 885 GLY A C 1
ATOM 7160 O O . GLY A 1 885 ? 40.402 -19.27 8.288 1 90.66 885 GLY A O 1
ATOM 7161 N N . LYS A 1 886 ? 40.34 -17.116 8.701 1 93.13 886 LYS A N 1
ATOM 7162 C CA . LYS A 1 886 ? 38.936 -17.003 8.314 1 93.13 886 LYS A CA 1
ATOM 7163 C C . LYS A 1 886 ? 38.8 -16.503 6.879 1 93.13 886 LYS A C 1
ATOM 7165 O O . LYS A 1 886 ? 38.39 -15.363 6.65 1 93.13 886 LYS A O 1
ATOM 7170 N N . GLY A 1 887 ? 39.056 -17.41 5.954 1 92.4 887 GLY A N 1
ATOM 7171 C CA . GLY A 1 887 ? 39.121 -17.06 4.544 1 92.4 887 GLY A CA 1
ATOM 7172 C C . GLY A 1 887 ? 37.829 -16.464 4.018 1 92.4 887 GLY A C 1
ATOM 7173 O O . GLY A 1 887 ? 37.852 -15.511 3.236 1 92.4 887 GLY A O 1
ATOM 7174 N N . GLY A 1 888 ? 36.693 -17.014 4.466 1 93.26 888 GLY A N 1
ATOM 7175 C CA . GLY A 1 888 ? 35.407 -16.521 4 1 93.26 888 GLY A CA 1
ATOM 7176 C C . GLY A 1 888 ? 35.098 -15.115 4.478 1 93.26 888 GLY A C 1
ATOM 7177 O O . GLY A 1 888 ? 34.652 -14.272 3.697 1 93.26 888 GLY A O 1
ATOM 7178 N N . ALA A 1 889 ? 35.375 -14.833 5.702 1 95.05 889 ALA A N 1
ATOM 7179 C CA . ALA A 1 889 ? 35.156 -13.505 6.27 1 95.05 889 ALA A CA 1
ATOM 7180 C C . ALA A 1 889 ? 36.086 -12.476 5.635 1 95.05 889 ALA A C 1
ATOM 7182 O O . ALA A 1 889 ? 35.697 -11.326 5.421 1 95.05 889 ALA A O 1
ATOM 7183 N N . ALA A 1 890 ? 37.3 -12.885 5.373 1 97.1 890 ALA A N 1
ATOM 7184 C CA . ALA A 1 890 ? 38.263 -11.996 4.727 1 97.1 890 ALA A CA 1
ATOM 7185 C C . ALA A 1 890 ? 37.799 -11.609 3.326 1 97.1 890 ALA A C 1
ATOM 7187 O O . ALA A 1 890 ? 37.902 -10.445 2.93 1 97.1 890 ALA A O 1
ATOM 7188 N N . ALA A 1 891 ? 37.345 -12.625 2.616 1 96.69 891 ALA A N 1
ATOM 7189 C CA . ALA A 1 891 ? 36.848 -12.36 1.268 1 96.69 891 ALA A CA 1
ATOM 7190 C C . ALA A 1 891 ? 35.674 -11.386 1.298 1 96.69 891 ALA A C 1
ATOM 7192 O O . ALA A 1 891 ? 35.59 -10.48 0.466 1 96.69 891 ALA A O 1
ATOM 7193 N N . TYR A 1 892 ? 34.845 -11.591 2.228 1 95.64 892 TYR A N 1
ATOM 7194 C CA . TYR A 1 892 ? 33.708 -10.688 2.37 1 95.64 892 TYR A CA 1
ATOM 7195 C C . TYR A 1 892 ? 34.173 -9.268 2.669 1 95.64 892 TYR A C 1
ATOM 7197 O O . TYR A 1 892 ? 33.661 -8.306 2.092 1 95.64 892 TYR A O 1
ATOM 7205 N N . ALA A 1 893 ? 35.06 -9.139 3.566 1 97.48 893 ALA A N 1
ATOM 7206 C CA . ALA A 1 893 ? 35.577 -7.826 3.941 1 97.48 893 ALA A CA 1
ATOM 7207 C C . ALA A 1 893 ? 36.221 -7.127 2.747 1 97.48 893 ALA A C 1
ATOM 7209 O O . ALA A 1 893 ? 36.087 -5.912 2.585 1 97.48 893 ALA A O 1
ATOM 7210 N N . ARG A 1 894 ? 36.961 -7.867 1.946 1 97.42 894 ARG A N 1
ATOM 7211 C CA . ARG A 1 894 ? 37.57 -7.294 0.75 1 97.42 894 ARG A CA 1
ATOM 7212 C C . ARG A 1 894 ? 36.506 -6.803 -0.225 1 97.42 894 ARG A C 1
ATOM 7214 O O . ARG A 1 894 ? 36.683 -5.772 -0.877 1 97.42 894 ARG A O 1
ATOM 7221 N N . ARG A 1 895 ? 35.464 -7.595 -0.353 1 95.46 895 ARG A N 1
ATOM 7222 C CA . ARG A 1 895 ? 34.365 -7.174 -1.216 1 95.46 895 ARG A CA 1
ATOM 7223 C C . ARG A 1 895 ? 33.736 -5.881 -0.709 1 95.46 895 ARG A C 1
ATOM 7225 O O . ARG A 1 895 ? 33.411 -4.991 -1.498 1 95.46 895 ARG A O 1
ATOM 7232 N N . GLN A 1 896 ? 33.553 -5.734 0.602 1 95.72 896 GLN A N 1
ATOM 7233 C CA . GLN A 1 896 ? 33.023 -4.506 1.185 1 95.72 896 GLN A CA 1
ATOM 7234 C C . GLN A 1 896 ? 33.946 -3.323 0.91 1 95.72 896 GLN A C 1
ATOM 7236 O O . GLN A 1 896 ? 33.483 -2.235 0.56 1 95.72 896 GLN A O 1
ATOM 7241 N N . ALA A 1 897 ? 35.198 -3.553 1.077 1 97.41 897 ALA A N 1
ATOM 7242 C CA . ALA A 1 897 ? 36.168 -2.501 0.787 1 97.41 897 ALA A CA 1
ATOM 7243 C C . ALA A 1 897 ? 36.061 -2.041 -0.665 1 97.41 897 ALA A C 1
ATOM 7245 O O . ALA A 1 897 ? 36.18 -0.849 -0.955 1 97.41 897 ALA A O 1
ATOM 7246 N N . ALA A 1 898 ? 35.897 -3.022 -1.509 1 95.62 898 ALA A N 1
ATOM 7247 C CA . ALA A 1 898 ? 35.779 -2.711 -2.932 1 95.62 898 ALA A CA 1
ATOM 7248 C C . ALA A 1 898 ? 34.546 -1.854 -3.205 1 95.62 898 ALA A C 1
ATOM 7250 O O . ALA A 1 898 ? 34.561 -0.999 -4.093 1 95.62 898 ALA A O 1
ATOM 7251 N N . GLN A 1 899 ? 33.488 -2.109 -2.55 1 93.75 899 GLN A N 1
ATOM 7252 C CA . GLN A 1 899 ? 32.278 -1.309 -2.709 1 93.75 899 GLN A CA 1
ATOM 7253 C C . GLN A 1 899 ? 32.522 0.142 -2.304 1 93.75 899 GLN A C 1
ATOM 7255 O O . GLN A 1 899 ? 32.069 1.066 -2.983 1 93.75 899 GLN A O 1
ATOM 7260 N N . TRP A 1 900 ? 33.177 0.359 -1.218 1 96.22 900 TRP A N 1
ATOM 7261 C CA . TRP A 1 900 ? 33.495 1.71 -0.767 1 96.22 900 TRP A CA 1
ATOM 7262 C C . TRP A 1 900 ? 34.47 2.388 -1.725 1 96.22 900 TRP A C 1
ATOM 7264 O O . TRP A 1 900 ? 34.417 3.605 -1.916 1 96.22 900 TRP A O 1
ATOM 7274 N N . GLU A 1 901 ? 35.308 1.57 -2.309 1 95.85 901 GLU A N 1
ATOM 7275 C CA . GLU A 1 901 ? 36.221 2.106 -3.313 1 95.85 901 GLU A CA 1
ATOM 7276 C C . GLU A 1 901 ? 35.46 2.631 -4.527 1 95.85 901 GLU A C 1
ATOM 7278 O O . GLU A 1 901 ? 35.807 3.678 -5.078 1 95.85 901 GLU A O 1
ATOM 7283 N N . ARG A 1 902 ? 34.53 1.87 -4.918 1 93.36 902 ARG A N 1
ATOM 7284 C CA . ARG A 1 902 ? 33.709 2.308 -6.043 1 93.36 902 ARG A CA 1
ATOM 7285 C C . ARG A 1 902 ? 33.021 3.634 -5.734 1 93.36 902 ARG A C 1
ATOM 7287 O O . ARG A 1 902 ? 32.926 4.506 -6.599 1 93.36 902 ARG A O 1
ATOM 7294 N N . ARG A 1 903 ? 32.575 3.831 -4.519 1 94.35 903 ARG A N 1
ATOM 7295 C CA . ARG A 1 903 ? 31.93 5.072 -4.103 1 94.35 903 ARG A CA 1
ATOM 7296 C C . ARG A 1 903 ? 32.928 6.224 -4.072 1 94.35 903 ARG A C 1
ATOM 7298 O O . ARG A 1 903 ? 32.607 7.342 -4.48 1 94.35 903 ARG A O 1
ATOM 7305 N N . LEU A 1 904 ? 34.05 5.917 -3.541 1 96.25 904 LEU A N 1
ATOM 7306 C CA . LEU A 1 904 ? 35.114 6.913 -3.484 1 96.25 904 LEU A CA 1
ATOM 7307 C C . LEU A 1 904 ? 35.498 7.379 -4.884 1 96.25 904 LEU A C 1
ATOM 7309 O O . LEU A 1 904 ? 35.703 8.573 -5.111 1 96.25 904 LEU A O 1
ATOM 7313 N N . ASP A 1 905 ? 35.578 6.452 -5.785 1 95.17 905 ASP A N 1
ATOM 7314 C CA . ASP A 1 905 ? 35.906 6.78 -7.169 1 95.17 905 ASP A CA 1
ATOM 7315 C C . ASP A 1 905 ? 34.838 7.678 -7.789 1 95.17 905 ASP A C 1
ATOM 7317 O O . ASP A 1 905 ? 35.156 8.606 -8.536 1 95.17 905 ASP A O 1
ATOM 7321 N N . ALA A 1 906 ? 33.625 7.376 -7.5 1 93.95 906 ALA A N 1
ATOM 7322 C CA . ALA A 1 906 ? 32.537 8.22 -7.989 1 93.95 906 ALA A CA 1
ATOM 7323 C C . ALA A 1 906 ? 32.654 9.638 -7.438 1 93.95 906 ALA A C 1
ATOM 7325 O O . ALA A 1 906 ? 32.43 10.612 -8.162 1 93.95 906 ALA A O 1
ATOM 7326 N N . ALA A 1 907 ? 32.963 9.764 -6.141 1 96.1 907 ALA A N 1
ATOM 7327 C CA . ALA A 1 907 ? 33.135 11.076 -5.522 1 96.1 907 ALA A CA 1
ATOM 7328 C C . ALA A 1 907 ? 34.276 11.847 -6.18 1 96.1 907 ALA A C 1
ATOM 7330 O O . ALA A 1 907 ? 34.151 13.044 -6.447 1 96.1 907 ALA A O 1
ATOM 7331 N N . HIS A 1 908 ? 35.368 11.191 -6.485 1 95.63 908 HIS A N 1
ATOM 7332 C CA . HIS A 1 908 ? 36.516 11.824 -7.124 1 95.63 908 HIS A CA 1
ATOM 7333 C C . HIS A 1 908 ? 36.166 12.316 -8.524 1 95.63 908 HIS A C 1
ATOM 7335 O O . HIS A 1 908 ? 36.639 13.371 -8.952 1 95.63 908 HIS A O 1
ATOM 7341 N N . ARG A 1 909 ? 35.36 11.621 -9.139 1 94.44 909 ARG A N 1
ATOM 7342 C CA . ARG A 1 909 ? 35.009 11.946 -10.518 1 94.44 909 ARG A CA 1
ATOM 7343 C C . ARG A 1 909 ? 34.043 13.124 -10.574 1 94.44 909 ARG A C 1
ATOM 7345 O O . ARG A 1 909 ? 34.08 13.92 -11.515 1 94.44 909 ARG A O 1
ATOM 7352 N N . HIS A 1 910 ? 33.154 13.17 -9.605 1 94.84 910 HIS A N 1
ATOM 7353 C CA . HIS A 1 910 ? 32.041 14.095 -9.785 1 94.84 910 HIS A CA 1
ATOM 7354 C C . HIS A 1 910 ? 32.208 15.335 -8.913 1 94.84 910 HIS A C 1
ATOM 7356 O O . HIS A 1 910 ? 31.652 16.393 -9.218 1 94.84 910 HIS A O 1
ATOM 7362 N N . PHE A 1 911 ? 32.908 15.277 -7.763 1 95.81 911 PHE A N 1
ATOM 7363 C CA . PHE A 1 911 ? 33.062 16.427 -6.879 1 95.81 911 PHE A CA 1
ATOM 7364 C C . PHE A 1 911 ? 34.066 17.42 -7.452 1 95.81 911 PHE A C 1
ATOM 7366 O O . PHE A 1 911 ? 35.094 17.023 -8.004 1 95.81 911 PHE A O 1
ATOM 7373 N N . PRO A 1 912 ? 33.733 18.663 -7.365 1 92.96 912 PRO A N 1
ATOM 7374 C CA . PRO A 1 912 ? 34.657 19.669 -7.894 1 92.96 912 PRO A CA 1
ATOM 7375 C C . PRO A 1 912 ? 35.915 19.821 -7.04 1 92.96 912 PRO A C 1
ATOM 7377 O O . PRO A 1 912 ? 35.883 19.559 -5.835 1 92.96 912 PRO A O 1
ATOM 7380 N N . ALA A 1 913 ? 36.911 20.426 -7.477 1 89.52 913 ALA A N 1
ATOM 7381 C CA . ALA A 1 913 ? 38.211 20.579 -6.829 1 89.52 913 ALA A CA 1
ATOM 7382 C C . ALA A 1 913 ? 38.149 21.62 -5.715 1 89.52 913 ALA A C 1
ATOM 7384 O O . ALA A 1 913 ? 38.961 21.594 -4.787 1 89.52 913 ALA A O 1
ATOM 7385 N N . ILE A 1 914 ? 37.2 22.402 -5.77 1 88.09 914 ILE A N 1
ATOM 7386 C CA . ILE A 1 914 ? 37.088 23.513 -4.831 1 88.09 914 ILE A CA 1
ATOM 7387 C C . ILE A 1 914 ? 36.869 22.976 -3.419 1 88.09 914 ILE A C 1
ATOM 7389 O O . ILE A 1 914 ? 37.105 23.682 -2.436 1 88.09 914 ILE A O 1
ATOM 7393 N N . ILE A 1 915 ? 36.453 21.772 -3.27 1 89.76 915 ILE A N 1
ATOM 7394 C CA . ILE A 1 915 ? 36.14 21.227 -1.953 1 89.76 915 ILE A CA 1
ATOM 7395 C C . ILE A 1 915 ? 37.428 21.033 -1.156 1 89.76 915 ILE A C 1
ATOM 7397 O O . ILE A 1 915 ? 37.393 20.902 0.07 1 89.76 915 ILE A O 1
ATOM 7401 N N . ASP A 1 916 ? 38.499 20.994 -1.864 1 85.44 916 ASP A N 1
ATOM 7402 C CA . ASP A 1 916 ? 39.783 20.776 -1.205 1 85.44 916 ASP A CA 1
ATOM 7403 C C . ASP A 1 916 ? 40.338 22.082 -0.64 1 85.44 916 ASP A C 1
ATOM 7405 O O . ASP A 1 916 ? 41.279 22.069 0.156 1 85.44 916 ASP A O 1
ATOM 7409 N N . VAL A 1 917 ? 39.691 23.147 -1.141 1 77.92 917 VAL A N 1
ATOM 7410 C CA . VAL A 1 917 ? 40.121 24.437 -0.612 1 77.92 917 VAL A CA 1
ATOM 7411 C C . VAL A 1 917 ? 39.564 24.63 0.796 1 77.92 917 VAL A C 1
ATOM 7413 O O . VAL A 1 917 ? 38.406 24.301 1.063 1 77.92 917 VAL A O 1
ATOM 7416 N N . VAL A 1 918 ? 40.521 24.982 1.64 1 64.27 918 VAL A N 1
ATOM 7417 C CA . VAL A 1 918 ? 40.2 25.081 3.06 1 64.27 918 VAL A CA 1
ATOM 7418 C C . VAL A 1 918 ? 39.103 26.122 3.271 1 64.27 918 VAL A C 1
ATOM 7420 O O . VAL A 1 918 ? 39.204 27.248 2.777 1 64.27 918 VAL A O 1
ATOM 7423 N N . SER A 1 919 ? 37.993 25.647 3.673 1 65.69 919 SER A N 1
ATOM 7424 C CA . SER A 1 919 ? 36.887 26.509 4.076 1 65.69 919 SER A CA 1
ATOM 7425 C C . SER A 1 919 ? 37.346 27.568 5.073 1 65.69 919 SER A C 1
ATOM 7427 O O . SER A 1 919 ? 38.367 27.397 5.742 1 65.69 919 SER A O 1
ATOM 7429 N N . PRO A 1 920 ? 36.78 28.771 5.036 1 63.14 920 PRO A N 1
ATOM 7430 C CA . PRO A 1 920 ? 37.209 29.824 5.959 1 63.14 920 PRO A CA 1
ATOM 7431 C C . PRO A 1 920 ? 37.348 29.327 7.396 1 63.14 920 PRO A C 1
ATOM 7433 O O . PRO A 1 920 ? 36.518 28.545 7.866 1 63.14 920 PRO A O 1
ATOM 7436 N N . LEU A 1 921 ? 38.719 29.201 7.966 1 53.22 921 LEU A N 1
ATOM 7437 C CA . LEU A 1 921 ? 38.985 28.878 9.364 1 53.22 921 LEU A CA 1
ATOM 7438 C C . LEU A 1 921 ? 38.689 30.073 10.264 1 53.22 921 LEU A C 1
ATOM 7440 O O . LEU A 1 921 ? 38.984 31.215 9.903 1 53.22 921 LEU A O 1
ATOM 7444 N N . MET B 1 1 ? 27.308 -18.441 6.312 1 85.6 1 MET B N 1
ATOM 7445 C CA . MET B 1 1 ? 27.275 -17.527 5.174 1 85.6 1 MET B CA 1
ATOM 7446 C C . MET B 1 1 ? 28.684 -17.096 4.781 1 85.6 1 MET B C 1
ATOM 7448 O O . MET B 1 1 ? 28.989 -16.965 3.594 1 85.6 1 MET B O 1
ATOM 7452 N N . ASP B 1 2 ? 29.495 -16.89 5.783 1 86.57 2 ASP B N 1
ATOM 7453 C CA . ASP B 1 2 ? 30.873 -16.533 5.461 1 86.57 2 ASP B CA 1
ATOM 7454 C C . ASP B 1 2 ? 31.589 -17.684 4.758 1 86.57 2 ASP B C 1
ATOM 7456 O O . ASP B 1 2 ? 32.42 -17.459 3.876 1 86.57 2 ASP B O 1
ATOM 7460 N N . ALA B 1 3 ? 31.25 -18.86 5.133 1 84.51 3 ALA B N 1
ATOM 7461 C CA . ALA B 1 3 ? 31.87 -20.024 4.505 1 84.51 3 ALA B CA 1
ATOM 7462 C C . ALA B 1 3 ? 31.539 -20.086 3.017 1 84.51 3 ALA B C 1
ATOM 7464 O O . ALA B 1 3 ? 32.338 -20.577 2.216 1 84.51 3 ALA B O 1
ATOM 7465 N N . LEU B 1 4 ? 30.445 -19.557 2.614 1 85.76 4 LEU B N 1
ATOM 7466 C CA . LEU B 1 4 ? 30.039 -19.539 1.213 1 85.76 4 LEU B CA 1
ATOM 7467 C C . LEU B 1 4 ? 30.92 -18.593 0.404 1 85.76 4 LEU B C 1
ATOM 7469 O O . LEU B 1 4 ? 31.017 -18.72 -0.819 1 85.76 4 LEU B O 1
ATOM 7473 N N . GLU B 1 5 ? 31.609 -17.695 1.146 1 90.5 5 GLU B N 1
ATOM 7474 C CA . GLU B 1 5 ? 32.469 -16.718 0.483 1 90.5 5 GLU B CA 1
ATOM 7475 C C . GLU B 1 5 ? 33.933 -17.143 0.54 1 90.5 5 GLU B C 1
ATOM 7477 O O . GLU B 1 5 ? 34.814 -16.419 0.072 1 90.5 5 GLU B O 1
ATOM 7482 N N . ALA B 1 6 ? 34.169 -18.352 1.002 1 91.29 6 ALA B N 1
ATOM 7483 C CA . ALA B 1 6 ? 35.543 -18.813 1.189 1 91.29 6 ALA B CA 1
ATOM 7484 C C . ALA B 1 6 ? 36.244 -19.004 -0.153 1 91.29 6 ALA B C 1
ATOM 7486 O O . ALA B 1 6 ? 35.6 -19.309 -1.159 1 91.29 6 ALA B O 1
ATOM 7487 N N . PRO B 1 7 ? 37.523 -18.728 -0.165 1 92.65 7 PRO B N 1
ATOM 7488 C CA . PRO B 1 7 ? 38.279 -19.035 -1.381 1 92.65 7 PRO B CA 1
ATOM 7489 C C . PRO B 1 7 ? 38.25 -20.521 -1.734 1 92.65 7 PRO B C 1
ATOM 7491 O O . PRO B 1 7 ? 38.102 -21.367 -0.848 1 92.65 7 PRO B O 1
ATOM 7494 N N . PRO B 1 8 ? 38.312 -20.799 -3.005 1 92.09 8 PRO B N 1
ATOM 7495 C CA . PRO B 1 8 ? 38.421 -22.214 -3.368 1 92.09 8 PRO B CA 1
ATOM 7496 C C . PRO B 1 8 ? 39.674 -22.875 -2.798 1 92.09 8 PRO B C 1
ATOM 7498 O O . PRO B 1 8 ? 40.735 -22.247 -2.739 1 92.09 8 PRO B O 1
ATOM 7501 N N . VAL B 1 9 ? 39.524 -24.116 -2.357 1 83.47 9 VAL B N 1
ATOM 7502 C CA . VAL B 1 9 ? 40.6 -24.855 -1.705 1 83.47 9 VAL B CA 1
ATOM 7503 C C . VAL B 1 9 ? 41.734 -25.102 -2.697 1 83.47 9 VAL B C 1
ATOM 7505 O O . VAL B 1 9 ? 42.911 -25.026 -2.337 1 83.47 9 VAL B O 1
ATOM 7508 N N . GLN B 1 10 ? 41.377 -25.465 -3.978 1 83.34 10 GLN B N 1
ATOM 7509 C CA . GLN B 1 10 ? 42.381 -25.738 -5.001 1 83.34 10 GLN B CA 1
ATOM 7510 C C . GLN B 1 10 ? 42.056 -25.005 -6.3 1 83.34 10 GLN B C 1
ATOM 7512 O O . GLN B 1 10 ? 40.899 -24.963 -6.723 1 83.34 10 GLN B O 1
ATOM 7517 N N . LEU B 1 11 ? 43.087 -24.309 -6.764 1 89.21 11 LEU B N 1
ATOM 7518 C CA . LEU B 1 11 ? 42.926 -23.591 -8.023 1 89.21 11 LEU B CA 1
ATOM 7519 C C . LEU B 1 11 ? 43.802 -24.202 -9.112 1 89.21 11 LEU B C 1
ATOM 7521 O O . LEU B 1 11 ? 44.291 -23.491 -9.993 1 89.21 11 LEU B O 1
ATOM 7525 N N . ILE B 1 12 ? 43.909 -25.532 -8.95 1 91.47 12 ILE B N 1
ATOM 7526 C CA . ILE B 1 12 ? 44.788 -26.186 -9.913 1 91.47 12 ILE B CA 1
ATOM 7527 C C . ILE B 1 12 ? 43.952 -26.948 -10.939 1 91.47 12 ILE B C 1
ATOM 7529 O O . ILE B 1 12 ? 44.197 -26.85 -12.144 1 91.47 12 ILE B O 1
ATOM 7533 N N . ARG B 1 13 ? 42.884 -27.657 -10.416 1 94.57 13 ARG B N 1
ATOM 7534 C CA . ARG B 1 13 ? 42.03 -28.462 -11.284 1 94.57 13 ARG B CA 1
ATOM 7535 C C . ARG B 1 13 ? 40.557 -28.142 -11.054 1 94.57 13 ARG B C 1
ATOM 7537 O O . ARG B 1 13 ? 40.164 -27.767 -9.947 1 94.57 13 ARG B O 1
ATOM 7544 N N . CYS B 1 14 ? 39.848 -28.271 -12.134 1 94.85 14 CYS B N 1
ATOM 7545 C CA . CYS B 1 14 ? 38.402 -28.113 -12.017 1 94.85 14 CYS B CA 1
ATOM 7546 C C . CYS B 1 14 ? 37.779 -29.305 -11.301 1 94.85 14 CYS B C 1
ATOM 7548 O O . CYS B 1 14 ? 37.997 -30.453 -11.692 1 94.85 14 CYS B O 1
ATOM 7550 N N . PRO B 1 15 ? 37.053 -29.113 -10.278 1 89.07 15 PRO B N 1
ATOM 7551 C CA . PRO B 1 15 ? 36.428 -30.221 -9.554 1 89.07 15 PRO B CA 1
ATOM 7552 C C . PRO B 1 15 ? 35.403 -30.975 -10.399 1 89.07 15 PRO B C 1
ATOM 7554 O O . PRO B 1 15 ? 35.115 -32.144 -10.129 1 89.07 15 PRO B O 1
ATOM 7557 N N . SER B 1 16 ? 34.866 -30.35 -11.434 1 88.49 16 SER B N 1
ATOM 7558 C CA . SER B 1 16 ? 33.812 -30.959 -12.24 1 88.49 16 SER B CA 1
ATOM 7559 C C . SER B 1 16 ? 34.397 -31.798 -13.371 1 88.49 16 SER B C 1
ATOM 7561 O O . SER B 1 16 ? 33.99 -32.943 -13.576 1 88.49 16 SER B O 1
ATOM 7563 N N . CYS B 1 17 ? 35.393 -31.286 -14.112 1 92.54 17 CYS B N 1
ATOM 7564 C CA . CYS B 1 17 ? 35.921 -32.016 -15.259 1 92.54 17 CYS B CA 1
ATOM 7565 C C . CYS B 1 17 ? 37.325 -32.538 -14.975 1 92.54 17 CYS B C 1
ATOM 7567 O O . CYS B 1 17 ? 37.906 -33.248 -15.797 1 92.54 17 CYS B O 1
ATOM 7569 N N . ALA B 1 18 ? 38.006 -32.156 -13.95 1 92.51 18 ALA B N 1
ATOM 7570 C CA . ALA B 1 18 ? 39.306 -32.631 -13.482 1 92.51 18 ALA B CA 1
ATOM 7571 C C . ALA B 1 18 ? 40.431 -32.125 -14.381 1 92.51 18 ALA B C 1
ATOM 7573 O O . ALA B 1 18 ? 41.584 -32.537 -14.233 1 92.51 18 ALA B O 1
ATOM 7574 N N . GLN B 1 19 ? 40.13 -31.208 -15.241 1 95.48 19 GLN B N 1
ATOM 7575 C CA . GLN B 1 19 ? 41.156 -30.629 -16.101 1 95.48 19 GLN B CA 1
ATOM 7576 C C . GLN B 1 19 ? 41.889 -29.492 -15.395 1 95.48 19 GLN B C 1
ATOM 7578 O O . GLN B 1 19 ? 41.36 -28.895 -14.455 1 95.48 19 GLN B O 1
ATOM 7583 N N . LYS B 1 20 ? 43.063 -29.221 -15.896 1 96.22 20 LYS B N 1
ATOM 7584 C CA . LYS B 1 20 ? 43.866 -28.155 -15.303 1 96.22 20 LYS B CA 1
ATOM 7585 C C . LYS B 1 20 ? 43.332 -26.781 -15.694 1 96.22 20 LYS B C 1
ATOM 7587 O O . LYS B 1 20 ? 42.964 -26.558 -16.849 1 96.22 20 LYS B O 1
ATOM 7592 N N . LEU B 1 21 ? 43.295 -25.92 -14.754 1 95.76 21 LEU B N 1
ATOM 7593 C CA . LEU B 1 21 ? 42.78 -24.576 -14.992 1 95.76 21 LEU B CA 1
ATOM 7594 C C . LEU B 1 21 ? 43.71 -23.791 -15.91 1 95.76 21 LEU B C 1
ATOM 7596 O O . LEU B 1 21 ? 43.262 -22.916 -16.654 1 95.76 21 LEU B O 1
ATOM 7600 N N . CYS B 1 22 ? 45.009 -24.067 -15.872 1 93.9 22 CYS B N 1
ATOM 7601 C CA . CYS B 1 22 ? 45.992 -23.367 -16.691 1 93.9 22 CYS B CA 1
ATOM 7602 C C . CYS B 1 22 ? 45.732 -23.603 -18.174 1 93.9 22 CYS B C 1
ATOM 7604 O O . CYS B 1 22 ? 46.186 -22.829 -19.019 1 93.9 22 CYS B O 1
ATOM 7606 N N . ASP B 1 23 ? 44.99 -24.677 -18.52 1 93.99 23 ASP B N 1
ATOM 7607 C CA . ASP B 1 23 ? 44.704 -25.03 -19.907 1 93.99 23 ASP B CA 1
ATOM 7608 C C . ASP B 1 23 ? 43.446 -24.323 -20.406 1 93.99 23 ASP B C 1
ATOM 7610 O O . ASP B 1 23 ? 43.103 -24.413 -21.587 1 93.99 23 ASP B O 1
ATOM 7614 N N . LYS B 1 24 ? 42.798 -23.67 -19.508 1 95.41 24 LYS B N 1
ATOM 7615 C CA . LYS B 1 24 ? 41.562 -22.99 -19.883 1 95.41 24 LYS B CA 1
ATOM 7616 C C . LYS B 1 24 ? 41.852 -21.625 -20.501 1 95.41 24 LYS B C 1
ATOM 7618 O O . LYS B 1 24 ? 43.007 -21.201 -20.57 1 95.41 24 LYS B O 1
ATOM 7623 N N . LEU B 1 25 ? 40.858 -20.929 -21.093 1 92.45 25 LEU B N 1
ATOM 7624 C CA . LEU B 1 25 ? 40.987 -19.627 -21.738 1 92.45 25 LEU B CA 1
ATOM 7625 C C . LEU B 1 25 ? 41.678 -18.629 -20.814 1 92.45 25 LEU B C 1
ATOM 7627 O O . LEU B 1 25 ? 41.373 -18.567 -19.621 1 92.45 25 LEU B O 1
ATOM 7631 N N . PRO B 1 26 ? 42.578 -17.907 -21.434 1 88.74 26 PRO B N 1
ATOM 7632 C CA . PRO B 1 26 ? 43.255 -16.88 -20.638 1 88.74 26 PRO B CA 1
ATOM 7633 C C . PRO B 1 26 ? 42.287 -15.86 -20.044 1 88.74 26 PRO B C 1
ATOM 7635 O O . PRO B 1 26 ? 41.326 -15.459 -20.705 1 88.74 26 PRO B O 1
ATOM 7638 N N . GLY B 1 27 ? 42.402 -15.45 -18.88 1 87.43 27 GLY B N 1
ATOM 7639 C CA . GLY B 1 27 ? 41.527 -14.508 -18.2 1 87.43 27 GLY B CA 1
ATOM 7640 C C . GLY B 1 27 ? 40.479 -15.183 -17.336 1 87.43 27 GLY B C 1
ATOM 7641 O O . GLY B 1 27 ? 39.868 -14.543 -16.479 1 87.43 27 GLY B O 1
ATOM 7642 N N . TYR B 1 28 ? 40.292 -16.586 -17.723 1 94.28 28 TYR B N 1
ATOM 7643 C CA . TYR B 1 28 ? 39.271 -17.325 -16.989 1 94.28 28 TYR B CA 1
ATOM 7644 C C . TYR B 1 28 ? 39.856 -18.583 -16.358 1 94.28 28 TYR B C 1
ATOM 7646 O O . TYR B 1 28 ? 39.156 -19.585 -16.193 1 94.28 28 TYR B O 1
ATOM 7654 N N . ARG B 1 29 ? 41.176 -18.523 -16.077 1 94.64 29 ARG B N 1
ATOM 7655 C CA . ARG B 1 29 ? 41.853 -19.655 -15.452 1 94.64 29 ARG B CA 1
ATOM 7656 C C . ARG B 1 29 ? 41.603 -19.678 -13.947 1 94.64 29 ARG B C 1
ATOM 7658 O O . ARG B 1 29 ? 42.547 -19.626 -13.155 1 94.64 29 ARG B O 1
ATOM 7665 N N . THR B 1 30 ? 40.332 -19.724 -13.579 1 96.04 30 THR B N 1
ATOM 7666 C CA . THR B 1 30 ? 39.852 -19.725 -12.201 1 96.04 30 THR B CA 1
ATOM 7667 C C . THR B 1 30 ? 38.578 -20.555 -12.073 1 96.04 30 THR B C 1
ATOM 7669 O O . THR B 1 30 ? 38.226 -21.307 -12.984 1 96.04 30 THR B O 1
ATOM 7672 N N . LEU B 1 31 ? 37.99 -20.502 -10.934 1 96 31 LEU B N 1
ATOM 7673 C CA . LEU B 1 31 ? 36.78 -21.277 -10.681 1 96 31 LEU B CA 1
ATOM 7674 C C . LEU B 1 31 ? 35.562 -20.365 -10.575 1 96 31 LEU B C 1
ATOM 7676 O O . LEU B 1 31 ? 35.694 -19.181 -10.255 1 96 31 LEU B O 1
ATOM 7680 N N . PHE B 1 32 ? 34.423 -20.968 -10.97 1 94.83 32 PHE B N 1
ATOM 7681 C CA . PHE B 1 32 ? 33.138 -20.279 -10.983 1 94.83 32 PHE B CA 1
ATOM 7682 C C . PHE B 1 32 ? 32.12 -21.015 -10.121 1 94.83 32 PHE B C 1
ATOM 7684 O O . PHE B 1 32 ? 32.241 -22.222 -9.901 1 94.83 32 PHE B O 1
ATOM 7691 N N . ARG B 1 33 ? 31.24 -20.319 -9.63 1 92.46 33 ARG B N 1
ATOM 7692 C CA . ARG B 1 33 ? 30.09 -20.9 -8.946 1 92.46 33 ARG B CA 1
ATOM 7693 C C . ARG B 1 33 ? 28.809 -20.15 -9.294 1 92.46 33 ARG B C 1
ATOM 7695 O O . ARG B 1 33 ? 28.856 -18.993 -9.718 1 92.46 33 ARG B O 1
ATOM 7702 N N . CYS B 1 34 ? 27.722 -20.812 -9.268 1 92.58 34 CYS B N 1
ATOM 7703 C CA . CYS B 1 34 ? 26.432 -20.219 -9.603 1 92.58 34 CYS B CA 1
ATOM 7704 C C . CYS B 1 34 ? 25.613 -19.949 -8.347 1 92.58 34 CYS B C 1
ATOM 7706 O O . CYS B 1 34 ? 25.479 -20.822 -7.488 1 92.58 34 CYS B O 1
ATOM 7708 N N . GLN B 1 35 ? 25.039 -18.804 -8.16 1 89.78 35 GLN B N 1
ATOM 7709 C CA . GLN B 1 35 ? 24.234 -18.42 -7.005 1 89.78 35 GLN B CA 1
ATOM 7710 C C . GLN B 1 35 ? 22.846 -19.052 -7.068 1 89.78 35 GLN B C 1
ATOM 7712 O O . GLN B 1 35 ? 22.19 -19.225 -6.038 1 89.78 35 GLN B O 1
ATOM 7717 N N . ASP B 1 36 ? 22.435 -19.441 -8.254 1 90.19 36 ASP B N 1
ATOM 7718 C CA . ASP B 1 36 ? 21.079 -19.951 -8.432 1 90.19 36 ASP B CA 1
ATOM 7719 C C . ASP B 1 36 ? 21.046 -21.474 -8.328 1 90.19 36 ASP B C 1
ATOM 7721 O O . ASP B 1 36 ? 19.972 -22.078 -8.311 1 90.19 36 ASP B O 1
ATOM 7725 N N . CYS B 1 37 ? 22.234 -22.004 -8.174 1 88.48 37 CYS B N 1
ATOM 7726 C CA . CYS B 1 37 ? 22.336 -23.445 -7.978 1 88.48 37 CYS B CA 1
ATOM 7727 C C . CYS B 1 37 ? 22.671 -23.776 -6.529 1 88.48 37 CYS B C 1
ATOM 7729 O O . CYS B 1 37 ? 23.722 -23.376 -6.023 1 88.48 37 CYS B O 1
ATOM 7731 N N . PRO B 1 38 ? 21.816 -24.393 -5.787 1 78.95 38 PRO B N 1
ATOM 7732 C CA . PRO B 1 38 ? 22.001 -24.608 -4.35 1 78.95 38 PRO B CA 1
ATOM 7733 C C . PRO B 1 38 ? 23.287 -25.365 -4.028 1 78.95 38 PRO B C 1
ATOM 7735 O O . PRO B 1 38 ? 23.9 -25.131 -2.983 1 78.95 38 PRO B O 1
ATOM 7738 N N . LEU B 1 39 ? 23.804 -26.33 -4.703 1 76.67 39 LEU B N 1
ATOM 7739 C CA . LEU B 1 39 ? 24.954 -27.148 -4.333 1 76.67 39 LEU B CA 1
ATOM 7740 C C . LEU B 1 39 ? 26.258 -26.396 -4.58 1 76.67 39 LEU B C 1
ATOM 7742 O O . LEU B 1 39 ? 27.298 -26.748 -4.019 1 76.67 39 LEU B O 1
ATOM 7746 N N . GLY B 1 40 ? 26.206 -25.164 -5.118 1 72.09 40 GLY B N 1
ATOM 7747 C CA . GLY B 1 40 ? 27.346 -24.29 -5.347 1 72.09 40 GLY B CA 1
ATOM 7748 C C . GLY B 1 40 ? 28.573 -25.029 -5.846 1 72.09 40 GLY B C 1
ATOM 7749 O O . GLY B 1 40 ? 29.678 -24.821 -5.341 1 72.09 40 GLY B O 1
ATOM 7750 N N . CYS B 1 41 ? 28.415 -25.872 -6.795 1 83.5 41 CYS B N 1
ATOM 7751 C CA . CYS B 1 41 ? 29.538 -26.625 -7.342 1 83.5 41 CYS B CA 1
ATOM 7752 C C . CYS B 1 41 ? 30.496 -25.707 -8.091 1 83.5 41 CYS B C 1
ATOM 7754 O O . CYS B 1 41 ? 30.064 -24.824 -8.835 1 83.5 41 CYS B O 1
ATOM 7756 N N . LEU B 1 42 ? 31.751 -25.872 -7.749 1 91.65 42 LEU B N 1
ATOM 7757 C CA . LEU B 1 42 ? 32.773 -25.081 -8.426 1 91.65 42 LEU B CA 1
ATOM 7758 C C . LEU B 1 42 ? 33.075 -25.651 -9.808 1 91.65 42 LEU B C 1
ATOM 7760 O O . LEU B 1 42 ? 33.129 -26.87 -9.983 1 91.65 42 LEU B O 1
ATOM 7764 N N . LYS B 1 43 ? 33.164 -24.754 -10.77 1 94.27 43 LYS B N 1
ATOM 7765 C CA . LYS B 1 43 ? 33.358 -25.167 -12.157 1 94.27 43 LYS B CA 1
ATOM 7766 C C . LYS B 1 43 ? 34.361 -24.261 -12.865 1 94.27 43 LYS B C 1
ATOM 7768 O O . LYS B 1 43 ? 34.576 -23.12 -12.451 1 94.27 43 LYS B O 1
ATOM 7773 N N . CYS B 1 44 ? 35.013 -24.869 -13.867 1 96.41 44 CYS B N 1
ATOM 7774 C CA . CYS B 1 44 ? 35.833 -24.039 -14.743 1 96.41 44 CYS B CA 1
ATOM 7775 C C . CYS B 1 44 ? 34.977 -23.348 -15.797 1 96.41 44 CYS B C 1
ATOM 7777 O O . CYS B 1 44 ? 33.763 -23.552 -15.849 1 96.41 44 CYS B O 1
ATOM 7779 N N . ILE B 1 45 ? 35.549 -22.568 -16.628 1 96.44 45 ILE B N 1
ATOM 7780 C CA . ILE B 1 45 ? 34.818 -21.773 -17.609 1 96.44 45 ILE B CA 1
ATOM 7781 C C . ILE B 1 45 ? 34.085 -22.698 -18.578 1 96.44 45 ILE B C 1
ATOM 7783 O O . ILE B 1 45 ? 32.932 -22.444 -18.936 1 96.44 45 ILE B O 1
ATOM 7787 N N . ASP B 1 46 ? 34.668 -23.842 -18.96 1 95.71 46 ASP B N 1
ATOM 7788 C CA . ASP B 1 46 ? 34.053 -24.764 -19.909 1 95.71 46 ASP B CA 1
ATOM 7789 C C . ASP B 1 46 ? 32.855 -25.477 -19.285 1 95.71 46 ASP B C 1
ATOM 7791 O O . ASP B 1 46 ? 31.822 -25.652 -19.935 1 95.71 46 ASP B O 1
ATOM 7795 N N . CYS B 1 47 ? 33.067 -25.833 -18.045 1 94.19 47 CYS B N 1
ATOM 7796 C CA . CYS B 1 47 ? 32.009 -26.551 -17.342 1 94.19 47 CYS B CA 1
ATOM 7797 C C . CYS B 1 47 ? 30.811 -25.644 -17.087 1 94.19 47 CYS B C 1
ATOM 7799 O O . CYS B 1 47 ? 29.664 -26.088 -17.165 1 94.19 47 CYS B O 1
ATOM 7801 N N . VAL B 1 48 ? 31.053 -24.393 -16.794 1 94.54 48 VAL B N 1
ATOM 7802 C CA . VAL B 1 48 ? 29.97 -23.456 -16.513 1 94.54 48 VAL B CA 1
ATOM 7803 C C . VAL B 1 48 ? 29.195 -23.162 -17.795 1 94.54 48 VAL B C 1
ATOM 7805 O O . VAL B 1 48 ? 27.962 -23.137 -17.791 1 94.54 48 VAL B O 1
ATOM 7808 N N . LEU B 1 49 ? 29.899 -22.958 -18.886 1 93.6 49 LEU B N 1
ATOM 7809 C CA . LEU B 1 49 ? 29.246 -22.663 -20.157 1 93.6 49 LEU B CA 1
ATOM 7810 C C . LEU B 1 49 ? 28.411 -23.849 -20.627 1 93.6 49 LEU B C 1
ATOM 7812 O O . LEU B 1 49 ? 27.312 -23.669 -21.156 1 93.6 49 LEU B O 1
ATOM 7816 N N . SER B 1 50 ? 28.906 -25.01 -20.352 1 90.16 50 SER B N 1
ATOM 7817 C CA . SER B 1 50 ? 28.2 -26.215 -20.773 1 90.16 50 SER B CA 1
ATOM 7818 C C . SER B 1 50 ? 26.963 -26.459 -19.915 1 90.16 50 SER B C 1
ATOM 7820 O O . SER B 1 50 ? 25.897 -26.796 -20.435 1 90.16 50 SER B O 1
ATOM 7822 N N . SER B 1 51 ? 27.123 -26.305 -18.661 1 88.54 51 SER B N 1
ATOM 7823 C CA . SER B 1 51 ? 26.038 -26.644 -17.746 1 88.54 51 SER B CA 1
ATOM 7824 C C . SER B 1 51 ? 24.973 -25.553 -17.722 1 88.54 51 SER B C 1
ATOM 7826 O O . SER B 1 51 ? 23.837 -25.796 -17.312 1 88.54 51 SER B O 1
ATOM 7828 N N . HIS B 1 52 ? 25.311 -24.315 -18.198 1 90.56 52 HIS B N 1
ATOM 7829 C CA . HIS B 1 52 ? 24.376 -23.204 -18.059 1 90.56 52 HIS B CA 1
ATOM 7830 C C . HIS B 1 52 ? 23.97 -22.652 -19.421 1 90.56 52 HIS B C 1
ATOM 7832 O O . HIS B 1 52 ? 23.421 -21.551 -19.511 1 90.56 52 HIS B O 1
ATOM 7838 N N . GLY B 1 53 ? 24.202 -23.422 -20.428 1 84.9 53 GLY B N 1
ATOM 7839 C CA . GLY B 1 53 ? 23.788 -23.003 -21.758 1 84.9 53 GLY B CA 1
ATOM 7840 C C . GLY B 1 53 ? 22.286 -22.846 -21.893 1 84.9 53 GLY B C 1
ATOM 7841 O O . GLY B 1 53 ? 21.81 -21.976 -22.626 1 84.9 53 GLY B O 1
ATOM 7842 N N . GLU B 1 54 ? 21.572 -23.67 -21.172 1 85.96 54 GLU B N 1
ATOM 7843 C CA . GLU B 1 54 ? 20.114 -23.624 -21.225 1 85.96 54 GLU B CA 1
ATOM 7844 C C . GLU B 1 54 ? 19.553 -22.671 -20.174 1 85.96 54 GLU B C 1
ATOM 7846 O O . GLU B 1 54 ? 18.339 -22.477 -20.089 1 85.96 54 GLU B O 1
ATOM 7851 N N . ARG B 1 55 ? 20.493 -22.066 -19.436 1 88.07 55 ARG B N 1
ATOM 7852 C CA . ARG B 1 55 ? 20.102 -21.138 -18.38 1 88.07 55 ARG B CA 1
ATOM 7853 C C . ARG B 1 55 ? 20.983 -19.893 -18.391 1 88.07 55 ARG B C 1
ATOM 7855 O O . ARG B 1 55 ? 21.669 -19.603 -17.408 1 88.07 55 ARG B O 1
ATOM 7862 N N . PRO B 1 56 ? 20.842 -19.24 -19.414 1 90.78 56 PRO B N 1
ATOM 7863 C CA . PRO B 1 56 ? 21.774 -18.128 -19.611 1 90.78 56 PRO B CA 1
ATOM 7864 C C . PRO B 1 56 ? 21.575 -17.005 -18.595 1 90.78 56 PRO B C 1
ATOM 7866 O O . PRO B 1 56 ? 22.425 -16.119 -18.475 1 90.78 56 PRO B O 1
ATOM 7869 N N . PHE B 1 57 ? 20.501 -17.088 -17.789 1 91.45 57 PHE B N 1
ATOM 7870 C CA . PHE B 1 57 ? 20.182 -15.954 -16.93 1 91.45 57 PHE B CA 1
ATOM 7871 C C . PHE B 1 57 ? 20.652 -16.208 -15.503 1 91.45 57 PHE B C 1
ATOM 7873 O O . PHE B 1 57 ? 20.446 -15.374 -14.618 1 91.45 57 PHE B O 1
ATOM 7880 N N . ASP B 1 58 ? 21.303 -17.327 -15.211 1 92.21 58 ASP B N 1
ATOM 7881 C CA . ASP B 1 58 ? 21.797 -17.643 -13.874 1 92.21 58 ASP B CA 1
ATOM 7882 C C . ASP B 1 58 ? 22.871 -16.649 -13.436 1 92.21 58 ASP B C 1
ATOM 7884 O O . ASP B 1 58 ? 23.586 -16.091 -14.271 1 92.21 58 ASP B O 1
ATOM 7888 N N . ARG B 1 59 ? 22.998 -16.486 -12.253 1 92.58 59 ARG B N 1
ATOM 7889 C CA . ARG B 1 59 ? 23.971 -15.567 -11.67 1 92.58 59 ARG B CA 1
ATOM 7890 C C . ARG B 1 59 ? 25.263 -16.294 -11.31 1 92.58 59 ARG B C 1
ATOM 7892 O O . ARG B 1 59 ? 25.307 -17.043 -10.331 1 92.58 59 ARG B O 1
ATOM 7899 N N . ILE B 1 60 ? 26.239 -15.862 -12.026 1 94.78 60 ILE B N 1
ATOM 7900 C CA . ILE B 1 60 ? 27.511 -16.565 -11.897 1 94.78 60 ILE B CA 1
ATOM 7901 C C . ILE B 1 60 ? 28.521 -15.677 -11.173 1 94.78 60 ILE B C 1
ATOM 7903 O O . ILE B 1 60 ? 28.545 -14.461 -11.377 1 94.78 60 ILE B O 1
ATOM 7907 N N . LEU B 1 61 ? 29.295 -16.277 -10.27 1 94.65 61 LEU B N 1
ATOM 7908 C CA . LEU B 1 61 ? 30.393 -15.613 -9.577 1 94.65 61 LEU B CA 1
ATOM 7909 C C . LEU B 1 61 ? 31.736 -16.206 -9.993 1 94.65 61 LEU B C 1
ATOM 7911 O O . LEU B 1 61 ? 31.849 -17.418 -10.192 1 94.65 61 LEU B O 1
ATOM 7915 N N . MET B 1 62 ? 32.69 -15.388 -10.205 1 96.42 62 MET B N 1
ATOM 7916 C CA . MET B 1 62 ? 34.053 -15.778 -10.556 1 96.42 62 MET B CA 1
ATOM 7917 C C . MET B 1 62 ? 35.024 -15.435 -9.43 1 96.42 62 MET B C 1
ATOM 7919 O O . MET B 1 62 ? 34.985 -14.33 -8.886 1 96.42 62 MET B O 1
ATOM 7923 N N . TRP B 1 63 ? 35.822 -16.372 -9.077 1 95.84 63 TRP B N 1
ATOM 7924 C CA . TRP B 1 63 ? 36.845 -16.054 -8.086 1 95.84 63 TRP B CA 1
ATOM 7925 C C . TRP B 1 63 ? 37.95 -15.201 -8.699 1 95.84 63 TRP B C 1
ATOM 7927 O O . TRP B 1 63 ? 38.63 -15.632 -9.634 1 95.84 63 TRP B O 1
ATOM 7937 N N . ASP B 1 64 ? 38.073 -14.018 -8.221 1 94.49 64 ASP B N 1
ATOM 7938 C CA . ASP B 1 64 ? 39.151 -13.131 -8.647 1 94.49 64 ASP B CA 1
ATOM 7939 C C . ASP B 1 64 ? 40.398 -13.332 -7.789 1 94.49 64 ASP B C 1
ATOM 7941 O O . ASP B 1 64 ? 40.468 -12.84 -6.661 1 94.49 64 ASP B O 1
ATOM 7945 N N . ALA B 1 65 ? 41.352 -13.929 -8.304 1 91.05 65 ALA B N 1
ATOM 7946 C CA . ALA B 1 65 ? 42.558 -14.274 -7.556 1 91.05 65 ALA B CA 1
ATOM 7947 C C . ALA B 1 65 ? 43.329 -13.022 -7.149 1 91.05 65 ALA B C 1
ATOM 7949 O O . ALA B 1 65 ? 44.031 -13.02 -6.135 1 91.05 65 ALA B O 1
ATOM 7950 N N . THR B 1 66 ? 43.227 -11.967 -7.881 1 91.85 66 THR B N 1
ATOM 7951 C CA . THR B 1 66 ? 43.925 -10.722 -7.579 1 91.85 66 THR B CA 1
ATOM 7952 C C . THR B 1 66 ? 43.236 -9.979 -6.439 1 91.85 66 THR B C 1
ATOM 7954 O O . THR B 1 66 ? 43.889 -9.555 -5.483 1 91.85 66 THR B O 1
ATOM 7957 N N . LYS B 1 67 ? 41.951 -9.909 -6.492 1 94.03 67 LYS B N 1
ATOM 7958 C CA . LYS B 1 67 ? 41.198 -9.174 -5.481 1 94.03 67 LYS B CA 1
ATOM 7959 C C . LYS B 1 67 ? 40.843 -10.071 -4.299 1 94.03 67 LYS B C 1
ATOM 7961 O O . LYS B 1 67 ? 40.547 -9.581 -3.207 1 94.03 67 LYS B O 1
ATOM 7966 N N . GLN B 1 68 ? 40.816 -11.382 -4.501 1 94.57 68 GLN B N 1
ATOM 7967 C CA . GLN B 1 68 ? 40.643 -12.397 -3.467 1 94.57 68 GLN B CA 1
ATOM 7968 C C . GLN B 1 68 ? 39.22 -12.385 -2.917 1 94.57 68 GLN B C 1
ATOM 7970 O O . GLN B 1 68 ? 39.019 -12.421 -1.701 1 94.57 68 GLN B O 1
ATOM 7975 N N . PHE B 1 69 ? 38.242 -12.196 -3.758 1 96.07 69 PHE B N 1
ATOM 7976 C CA . PHE B 1 69 ? 36.833 -12.392 -3.438 1 96.07 69 PHE B CA 1
ATOM 7977 C C . PHE B 1 69 ? 36.032 -12.721 -4.692 1 96.07 69 PHE B C 1
ATOM 7979 O O . PHE B 1 69 ? 36.547 -12.618 -5.808 1 96.07 69 PHE B O 1
ATOM 7986 N N . TRP B 1 70 ? 34.824 -13.169 -4.57 1 94.74 70 TRP B N 1
ATOM 7987 C CA . TRP B 1 70 ? 33.958 -13.571 -5.674 1 94.74 70 TRP B CA 1
ATOM 7988 C C . TRP B 1 70 ? 33.342 -12.352 -6.353 1 94.74 70 TRP B C 1
ATOM 7990 O O . TRP B 1 70 ? 32.792 -11.473 -5.685 1 94.74 70 TRP B O 1
ATOM 8000 N N . GLN B 1 71 ? 33.43 -12.338 -7.673 1 93.96 71 GLN B N 1
ATOM 8001 C CA . GLN B 1 71 ? 32.877 -11.237 -8.456 1 93.96 71 GLN B CA 1
ATOM 8002 C C . GLN B 1 71 ? 31.767 -11.725 -9.382 1 93.96 71 GLN B C 1
ATOM 8004 O O . GLN B 1 71 ? 31.854 -12.821 -9.941 1 93.96 71 GLN B O 1
ATOM 8009 N N . ARG B 1 72 ? 30.874 -10.858 -9.586 1 92.11 72 ARG B N 1
ATOM 8010 C CA . ARG B 1 72 ? 29.777 -11.186 -10.491 1 92.11 72 ARG B CA 1
ATOM 8011 C C . ARG B 1 72 ? 30.241 -11.161 -11.944 1 92.11 72 ARG B C 1
ATOM 8013 O O . ARG B 1 72 ? 31.006 -10.28 -12.342 1 92.11 72 ARG B O 1
ATOM 8020 N N . ILE B 1 73 ? 29.845 -12.166 -12.667 1 93.99 73 ILE B N 1
ATOM 8021 C CA . ILE B 1 73 ? 30.106 -12.25 -14.1 1 93.99 73 ILE B CA 1
ATOM 8022 C C . ILE B 1 73 ? 28.922 -12.913 -14.801 1 93.99 73 ILE B C 1
ATOM 8024 O O . ILE B 1 73 ? 28.226 -13.741 -14.209 1 93.99 73 ILE B O 1
ATOM 8028 N N . THR B 1 74 ? 28.606 -12.494 -16 1 93.04 74 THR B N 1
ATOM 8029 C CA . THR B 1 74 ? 27.491 -13.08 -16.736 1 93.04 74 THR B CA 1
ATOM 8030 C C . THR B 1 74 ? 27.997 -14 -17.843 1 93.04 74 THR B C 1
ATOM 8032 O O . THR B 1 74 ? 29.155 -13.905 -18.256 1 93.04 74 THR B O 1
ATOM 8035 N N . LEU B 1 75 ? 27.176 -14.932 -18.289 1 94.28 75 LEU B N 1
ATOM 8036 C CA . LEU B 1 75 ? 27.557 -15.878 -19.333 1 94.28 75 LEU B CA 1
ATOM 8037 C C . LEU B 1 75 ? 27.937 -15.147 -20.616 1 94.28 75 LEU B C 1
ATOM 8039 O O . LEU B 1 75 ? 28.914 -15.51 -21.276 1 94.28 75 LEU B O 1
ATOM 8043 N N . PRO B 1 76 ? 27.198 -14.071 -20.917 1 93.13 76 PRO B N 1
ATOM 8044 C CA . PRO B 1 76 ? 27.577 -13.338 -22.127 1 93.13 76 PRO B CA 1
ATOM 8045 C C . PRO B 1 76 ? 28.971 -12.72 -22.03 1 93.13 76 PRO B C 1
ATOM 8047 O O . PRO B 1 76 ? 29.693 -12.659 -23.028 1 93.13 76 PRO B O 1
ATOM 8050 N N . GLN B 1 77 ? 29.379 -12.288 -20.864 1 92.51 77 GLN B N 1
ATOM 8051 C CA . GLN B 1 77 ? 30.709 -11.72 -20.671 1 92.51 77 GLN B CA 1
ATOM 8052 C C . GLN B 1 77 ? 31.793 -12.773 -20.879 1 92.51 77 GLN B C 1
ATOM 8054 O O . GLN B 1 77 ? 32.942 -12.439 -21.175 1 92.51 77 GLN B O 1
ATOM 8059 N N . MET B 1 78 ? 31.336 -14.07 -20.78 1 94.07 78 MET B N 1
ATOM 8060 C CA . MET B 1 78 ? 32.266 -15.182 -20.958 1 94.07 78 MET B CA 1
ATOM 8061 C C . MET B 1 78 ? 32.205 -15.719 -22.384 1 94.07 78 MET B C 1
ATOM 8063 O O . MET B 1 78 ? 32.75 -16.785 -22.674 1 94.07 78 MET B O 1
ATOM 8067 N N . GLY B 1 79 ? 31.412 -15.026 -23.178 1 91.26 79 GLY B N 1
ATOM 8068 C CA . GLY B 1 79 ? 31.413 -15.352 -24.595 1 91.26 79 GLY B CA 1
ATOM 8069 C C . GLY B 1 79 ? 30.177 -16.115 -25.033 1 91.26 79 GLY B C 1
ATOM 8070 O O . GLY B 1 79 ? 30.066 -16.515 -26.193 1 91.26 79 GLY B O 1
ATOM 8071 N N . TYR B 1 80 ? 29.226 -16.33 -24.174 1 93.75 80 TYR B N 1
ATOM 8072 C CA . TYR B 1 80 ? 28.009 -17.054 -24.523 1 93.75 80 TYR B CA 1
ATOM 8073 C C . TYR B 1 80 ? 27.12 -16.22 -25.438 1 93.75 80 TYR B C 1
ATOM 8075 O O . TYR B 1 80 ? 26.97 -15.013 -25.236 1 93.75 80 TYR B O 1
ATOM 8083 N N . VAL B 1 81 ? 26.553 -16.843 -26.495 1 94.06 81 VAL B N 1
ATOM 8084 C CA . VAL B 1 81 ? 25.587 -16.233 -27.402 1 94.06 81 VAL B CA 1
ATOM 8085 C C . VAL B 1 81 ? 24.296 -17.049 -27.406 1 94.06 81 VAL B C 1
ATOM 8087 O O . VAL B 1 81 ? 24.328 -18.274 -27.546 1 94.06 81 VAL B O 1
ATOM 8090 N N . PHE B 1 82 ? 23.218 -16.397 -27.21 1 94.09 82 PHE B N 1
ATOM 8091 C CA . PHE B 1 82 ? 21.918 -17.057 -27.162 1 94.09 82 PHE B CA 1
ATOM 8092 C C . PHE B 1 82 ? 21.39 -17.313 -28.569 1 94.09 82 PHE B C 1
ATOM 8094 O O . PHE B 1 82 ? 21.003 -16.378 -29.273 1 94.09 82 PHE B O 1
ATOM 8101 N N . ASN B 1 83 ? 21.386 -18.588 -28.985 1 91.64 83 ASN B N 1
ATOM 8102 C CA . ASN B 1 83 ? 20.928 -18.976 -30.314 1 91.64 83 ASN B CA 1
ATOM 8103 C C . ASN B 1 83 ? 19.459 -19.39 -30.302 1 91.64 83 ASN B C 1
ATOM 8105 O O . ASN B 1 83 ? 19.071 -20.297 -29.562 1 91.64 83 ASN B O 1
ATOM 8109 N N . LEU B 1 84 ? 18.744 -18.655 -31.157 1 89.91 84 LEU B N 1
ATOM 8110 C CA . LEU B 1 84 ? 17.326 -18.986 -31.245 1 89.91 84 LEU B CA 1
ATOM 8111 C C . LEU B 1 84 ? 17.073 -20.002 -32.354 1 89.91 84 LEU B C 1
ATOM 8113 O O . LEU B 1 84 ? 17.736 -19.972 -33.393 1 89.91 84 LEU B O 1
ATOM 8117 N N . GLY B 1 85 ? 16.357 -20.919 -32.149 1 79.91 85 GLY B N 1
ATOM 8118 C CA . GLY B 1 85 ? 16.023 -21.944 -33.125 1 79.91 85 GLY B CA 1
ATOM 8119 C C . GLY B 1 85 ? 16.839 -23.213 -32.961 1 79.91 85 GLY B C 1
ATOM 8120 O O . GLY B 1 85 ? 17.775 -23.255 -32.16 1 79.91 85 GLY B O 1
ATOM 8121 N N . HIS B 1 86 ? 16.51 -24.163 -33.547 1 79.55 86 HIS B N 1
ATOM 8122 C CA . HIS B 1 86 ? 17.197 -25.445 -33.654 1 79.55 86 HIS B CA 1
ATOM 8123 C C . HIS B 1 86 ? 17.608 -25.965 -32.28 1 79.55 86 HIS B C 1
ATOM 8125 O O . HIS B 1 86 ? 18.755 -26.374 -32.085 1 79.55 86 HIS B O 1
ATOM 8131 N N . GLY B 1 87 ? 16.895 -25.754 -31.243 1 74.15 87 GLY B N 1
ATOM 8132 C CA . GLY B 1 87 ? 17.166 -26.254 -29.904 1 74.15 87 GLY B CA 1
ATOM 8133 C C . GLY B 1 87 ? 18.33 -25.552 -29.23 1 74.15 87 GLY B C 1
ATOM 8134 O O . GLY B 1 87 ? 19.063 -26.164 -28.45 1 74.15 87 GLY B O 1
ATOM 8135 N N . GLY B 1 88 ? 18.665 -24.299 -29.636 1 79.12 88 GLY B N 1
ATOM 8136 C CA . GLY B 1 88 ? 19.737 -23.54 -29.012 1 79.12 88 GLY B CA 1
ATOM 8137 C C . GLY B 1 88 ? 21.029 -23.566 -29.807 1 79.12 88 GLY B C 1
ATOM 8138 O O . GLY B 1 88 ? 22 -22.898 -29.446 1 79.12 88 GLY B O 1
ATOM 8139 N N . ARG B 1 89 ? 21.016 -24.289 -30.916 1 83.53 89 ARG B N 1
ATOM 8140 C CA . ARG B 1 89 ? 22.197 -24.329 -31.773 1 83.53 89 ARG B CA 1
ATOM 8141 C C . ARG B 1 89 ? 22.155 -23.216 -32.815 1 83.53 89 ARG B C 1
ATOM 8143 O O . ARG B 1 89 ? 21.076 -22.764 -33.204 1 83.53 89 ARG B O 1
ATOM 8150 N N . GLN B 1 90 ? 23.288 -22.961 -33.143 1 88.17 90 GLN B N 1
ATOM 8151 C CA . GLN B 1 90 ? 23.375 -21.883 -34.121 1 88.17 90 GLN B CA 1
ATOM 8152 C C . GLN B 1 90 ? 22.807 -22.316 -35.47 1 88.17 90 GLN B C 1
ATOM 8154 O O . GLN B 1 90 ? 23.057 -23.434 -35.924 1 88.17 90 GLN B O 1
ATOM 8159 N N . CYS B 1 91 ? 21.987 -21.454 -35.959 1 89.27 91 CYS B N 1
ATOM 8160 C CA . CYS B 1 91 ? 21.44 -21.663 -37.295 1 89.27 91 CYS B CA 1
ATOM 8161 C C . CYS B 1 91 ? 22.529 -21.548 -38.355 1 89.27 91 CYS B C 1
ATOM 8163 O O . CYS B 1 91 ? 23.298 -20.585 -38.359 1 89.27 91 CYS B O 1
ATOM 8165 N N . MET B 1 92 ? 22.586 -22.433 -39.285 1 87 92 MET B N 1
ATOM 8166 C CA . MET B 1 92 ? 23.622 -22.466 -40.314 1 87 92 MET B CA 1
ATOM 8167 C C . MET B 1 92 ? 23.455 -21.308 -41.292 1 87 92 MET B C 1
ATOM 8169 O O . MET B 1 92 ? 24.423 -20.874 -41.919 1 87 92 MET B O 1
ATOM 8173 N N . ASN B 1 93 ? 22.292 -20.81 -41.389 1 87.59 93 ASN B N 1
ATOM 8174 C CA . ASN B 1 93 ? 21.989 -19.77 -42.366 1 87.59 93 ASN B CA 1
ATOM 8175 C C . ASN B 1 93 ? 22.182 -18.375 -41.777 1 87.59 93 ASN B C 1
ATOM 8177 O O . ASN B 1 93 ? 22.022 -17.373 -42.477 1 87.59 93 ASN B O 1
ATOM 8181 N N . THR B 1 94 ? 22.483 -18.396 -40.46 1 84.22 94 THR B N 1
ATOM 8182 C CA . THR B 1 94 ? 22.596 -17.086 -39.829 1 84.22 94 THR B CA 1
ATOM 8183 C C . THR B 1 94 ? 23.916 -16.417 -40.203 1 84.22 94 THR B C 1
ATOM 8185 O O . THR B 1 94 ? 24.99 -16.971 -39.96 1 84.22 94 THR B O 1
ATOM 8188 N N . SER B 1 95 ? 23.915 -15.208 -40.924 1 78.55 95 SER B N 1
ATOM 8189 C CA . SER B 1 95 ? 25.114 -14.478 -41.32 1 78.55 95 SER B CA 1
ATOM 8190 C C . SER B 1 95 ? 25.244 -13.169 -40.548 1 78.55 95 SER B C 1
ATOM 8192 O O . SER B 1 95 ? 26.294 -12.524 -40.582 1 78.55 95 SER B O 1
ATOM 8194 N N . SER B 1 96 ? 24.249 -12.836 -39.828 1 81.58 96 SER B N 1
ATOM 8195 C CA . SER B 1 96 ? 24.252 -11.554 -39.132 1 81.58 96 SER B CA 1
ATOM 8196 C C . SER B 1 96 ? 24.939 -11.663 -37.775 1 81.58 96 SER B C 1
ATOM 8198 O O . SER B 1 96 ? 25.049 -12.756 -37.215 1 81.58 96 SER B O 1
ATOM 8200 N N . ASP B 1 97 ? 25.495 -10.542 -37.307 1 89.49 97 ASP B N 1
ATOM 8201 C CA . ASP B 1 97 ? 26.049 -10.442 -35.961 1 89.49 97 ASP B CA 1
ATOM 8202 C C . ASP B 1 97 ? 24.951 -10.552 -34.905 1 89.49 97 ASP B C 1
ATOM 8204 O O . ASP B 1 97 ? 23.788 -10.245 -35.177 1 89.49 97 ASP B O 1
ATOM 8208 N N . PRO B 1 98 ? 25.35 -11.078 -33.796 1 94.04 98 PRO B N 1
ATOM 8209 C CA . PRO B 1 98 ? 24.364 -11.13 -32.714 1 94.04 98 PRO B CA 1
ATOM 8210 C C . PRO B 1 98 ? 23.819 -9.753 -32.345 1 94.04 98 PRO B C 1
ATOM 8212 O O . PRO B 1 98 ? 24.557 -8.765 -32.374 1 94.04 98 PRO B O 1
ATOM 8215 N N . ARG B 1 99 ? 22.615 -9.644 -32.104 1 93.74 99 ARG B N 1
ATOM 8216 C CA . ARG B 1 99 ? 21.984 -8.419 -31.626 1 93.74 99 ARG B CA 1
ATOM 8217 C C . ARG B 1 99 ? 22.081 -8.31 -30.108 1 93.74 99 ARG B C 1
ATOM 8219 O O . ARG B 1 99 ? 21.697 -9.235 -29.388 1 93.74 99 ARG B O 1
ATOM 8226 N N . ASP B 1 100 ? 22.599 -7.182 -29.654 1 93.8 100 ASP B N 1
ATOM 8227 C CA . ASP B 1 100 ? 22.656 -6.949 -28.214 1 93.8 100 ASP B CA 1
ATOM 8228 C C . ASP B 1 100 ? 21.288 -6.547 -27.668 1 93.8 100 ASP B C 1
ATOM 8230 O O . ASP B 1 100 ? 20.759 -5.491 -28.022 1 93.8 100 ASP B O 1
ATOM 8234 N N . MET B 1 101 ? 20.779 -7.408 -26.816 1 95.44 101 MET B N 1
ATOM 8235 C CA . MET B 1 101 ? 19.455 -7.147 -26.259 1 95.44 101 MET B CA 1
ATOM 8236 C C . MET B 1 101 ? 19.511 -7.063 -24.737 1 95.44 101 MET B C 1
ATOM 8238 O O . MET B 1 101 ? 20.404 -7.638 -24.112 1 95.44 101 MET B O 1
ATOM 8242 N N . VAL B 1 102 ? 18.591 -6.311 -24.149 1 96.11 102 VAL B N 1
ATOM 8243 C CA . VAL B 1 102 ? 18.41 -6.283 -22.702 1 96.11 102 VAL B CA 1
ATOM 8244 C C . VAL B 1 102 ? 17.279 -7.228 -22.304 1 96.11 102 VAL B C 1
ATOM 8246 O O . VAL B 1 102 ? 16.162 -7.119 -22.816 1 96.11 102 VAL B O 1
ATOM 8249 N N . ILE B 1 103 ? 17.587 -8.155 -21.482 1 96.2 103 ILE B N 1
ATOM 8250 C CA . ILE B 1 103 ? 16.589 -9.122 -21.038 1 96.2 103 ILE B CA 1
ATOM 8251 C C . ILE B 1 103 ? 16.166 -8.806 -19.605 1 96.2 103 ILE B C 1
ATOM 8253 O O . ILE B 1 103 ? 17.011 -8.684 -18.715 1 96.2 103 ILE B O 1
ATOM 8257 N N . ILE B 1 104 ? 14.888 -8.622 -19.388 1 96.5 104 ILE B N 1
ATOM 8258 C CA . ILE B 1 104 ? 14.328 -8.451 -18.052 1 96.5 104 ILE B CA 1
ATOM 8259 C C . ILE B 1 104 ? 13.977 -9.814 -17.46 1 96.5 104 ILE B C 1
ATOM 8261 O O . ILE B 1 104 ? 13.045 -10.476 -17.92 1 96.5 104 ILE B O 1
ATOM 8265 N N . HIS B 1 105 ? 14.757 -10.241 -16.538 1 94.96 105 HIS B N 1
ATOM 8266 C CA . HIS B 1 105 ? 14.599 -11.521 -15.857 1 94.96 105 HIS B CA 1
ATOM 8267 C C . HIS B 1 105 ? 14.186 -11.324 -14.402 1 94.96 105 HIS B C 1
ATOM 8269 O O . HIS B 1 105 ? 14.314 -10.224 -13.86 1 94.96 105 HIS B O 1
ATOM 8275 N N . GLU B 1 106 ? 13.709 -12.312 -13.762 1 92.16 106 GLU B N 1
ATOM 8276 C CA . GLU B 1 106 ? 13.199 -12.205 -12.398 1 92.16 106 GLU B CA 1
ATOM 8277 C C . GLU B 1 106 ? 14.323 -11.905 -11.41 1 92.16 106 GLU B C 1
ATOM 8279 O O . GLU B 1 106 ? 14.068 -11.46 -10.289 1 92.16 106 GLU B O 1
ATOM 8284 N N . HIS B 1 107 ? 15.573 -12.106 -11.838 1 91.41 107 HIS B N 1
ATOM 8285 C CA . HIS B 1 107 ? 16.697 -11.847 -10.946 1 91.41 107 HIS B CA 1
ATOM 8286 C C . HIS B 1 107 ? 17.456 -10.593 -11.366 1 91.41 107 HIS B C 1
ATOM 8288 O O . HIS B 1 107 ? 18.546 -10.322 -10.856 1 91.41 107 HIS B O 1
ATOM 8294 N N . GLY B 1 108 ? 16.883 -9.878 -12.337 1 92.88 108 GLY B N 1
ATOM 8295 C CA . GLY B 1 108 ? 17.518 -8.622 -12.703 1 92.88 108 GLY B CA 1
ATOM 8296 C C . GLY B 1 108 ? 17.531 -8.373 -14.199 1 92.88 108 GLY B C 1
ATOM 8297 O O . GLY B 1 108 ? 16.821 -9.043 -14.951 1 92.88 108 GLY B O 1
ATOM 8298 N N . LEU B 1 109 ? 18.287 -7.348 -14.631 1 94.42 109 LEU B N 1
ATOM 8299 C CA . LEU B 1 109 ? 18.476 -6.98 -16.03 1 94.42 109 LEU B CA 1
ATOM 8300 C C . LEU B 1 109 ? 19.819 -7.483 -16.548 1 94.42 109 LEU B C 1
ATOM 8302 O O . LEU B 1 109 ? 20.816 -7.463 -15.822 1 94.42 109 LEU B O 1
ATOM 8306 N N . MET B 1 110 ? 19.79 -8.015 -17.757 1 93.16 110 MET B N 1
ATOM 8307 C CA . MET B 1 110 ? 21.03 -8.55 -18.311 1 93.16 110 MET B CA 1
ATOM 8308 C C . MET B 1 110 ? 21.157 -8.206 -19.791 1 93.16 110 MET B C 1
ATOM 8310 O O . MET B 1 110 ? 20.167 -8.225 -20.525 1 93.16 110 MET B O 1
ATOM 8314 N N . ASP B 1 111 ? 22.36 -7.931 -20.184 1 93.76 111 ASP B N 1
ATOM 8315 C CA . ASP B 1 111 ? 22.667 -7.82 -21.606 1 93.76 111 ASP B CA 1
ATOM 8316 C C . ASP B 1 111 ? 22.964 -9.189 -22.213 1 93.76 111 ASP B C 1
ATOM 8318 O O . ASP B 1 111 ? 23.734 -9.97 -21.65 1 93.76 111 ASP B O 1
ATOM 8322 N N . LEU B 1 112 ? 22.32 -9.534 -23.24 1 94.87 112 LEU B N 1
ATOM 8323 C CA . LEU B 1 112 ? 22.449 -10.849 -23.858 1 94.87 112 LEU B CA 1
ATOM 8324 C C . LEU B 1 112 ? 22.55 -10.729 -25.375 1 94.87 112 LEU B C 1
ATOM 8326 O O . LEU B 1 112 ? 21.628 -10.233 -26.026 1 94.87 112 LEU B O 1
ATOM 8330 N N . PRO B 1 113 ? 23.67 -11.095 -25.96 1 96.07 113 PRO B N 1
ATOM 8331 C CA . PRO B 1 113 ? 23.722 -11.199 -27.42 1 96.07 113 PRO B CA 1
ATOM 8332 C C . PRO B 1 113 ? 22.855 -12.332 -27.963 1 96.07 113 PRO B C 1
ATOM 8334 O O . PRO B 1 113 ? 22.982 -13.477 -27.521 1 96.07 113 PRO B O 1
ATOM 8337 N N . VAL B 1 114 ? 21.971 -12.026 -28.887 1 95.27 114 VAL B N 1
ATOM 8338 C CA . VAL B 1 114 ? 21.002 -12.991 -29.395 1 95.27 114 VAL B CA 1
ATOM 8339 C C . VAL B 1 114 ? 21.179 -13.158 -30.902 1 95.27 114 VAL B C 1
ATOM 8341 O O . VAL B 1 114 ? 21.315 -12.172 -31.63 1 95.27 114 VAL B O 1
ATOM 8344 N N . LEU B 1 115 ? 21.241 -14.404 -31.353 1 94.61 115 LEU B N 1
ATOM 8345 C CA . LEU B 1 115 ? 21.264 -14.723 -32.776 1 94.61 115 LEU B CA 1
ATOM 8346 C C . LEU B 1 115 ? 19.941 -15.343 -33.216 1 94.61 115 LEU B C 1
ATOM 8348 O O . LEU B 1 115 ? 19.514 -16.36 -32.664 1 94.61 115 LEU B O 1
ATOM 8352 N N . PHE B 1 116 ? 19.335 -14.761 -34.161 1 93.15 116 PHE B N 1
ATOM 8353 C CA . PHE B 1 116 ? 18.047 -15.221 -34.666 1 93.15 116 PHE B CA 1
ATOM 8354 C C . PHE B 1 116 ? 18.235 -16.224 -35.798 1 93.15 116 PHE B C 1
ATOM 8356 O O . PHE B 1 116 ? 19.188 -16.12 -36.574 1 93.15 116 PHE B O 1
ATOM 8363 N N . CYS B 1 117 ? 17.348 -17.227 -35.746 1 92.2 117 CYS B N 1
ATOM 8364 C CA . CYS B 1 117 ? 17.338 -18.185 -36.846 1 92.2 117 CYS B CA 1
ATOM 8365 C C . CYS B 1 117 ? 16.884 -17.523 -38.141 1 92.2 117 CYS B C 1
ATOM 8367 O O . CYS B 1 117 ? 15.937 -16.735 -38.142 1 92.2 117 CYS B O 1
ATOM 8369 N N . GLN B 1 118 ? 17.54 -17.811 -39.276 1 90.27 118 GLN B N 1
ATOM 8370 C CA . GLN B 1 118 ? 17.203 -17.217 -40.566 1 90.27 118 GLN B CA 1
ATOM 8371 C C . GLN B 1 118 ? 16.938 -18.293 -41.615 1 90.27 118 GLN B C 1
ATOM 8373 O O . GLN B 1 118 ? 17.083 -18.048 -42.814 1 90.27 118 GLN B O 1
ATOM 8378 N N . CYS B 1 119 ? 16.604 -19.458 -41.098 1 88.7 119 CYS B N 1
ATOM 8379 C CA . CYS B 1 119 ? 16.303 -20.522 -42.049 1 88.7 119 CYS B CA 1
ATOM 8380 C C . CYS B 1 119 ? 14.99 -20.251 -42.773 1 88.7 119 CYS B C 1
ATOM 8382 O O . CYS B 1 119 ? 14.261 -19.322 -42.42 1 88.7 119 CYS B O 1
ATOM 8384 N N . GLY B 1 120 ? 14.71 -20.846 -44 1 82.29 120 GLY B N 1
ATOM 8385 C CA . GLY B 1 120 ? 13.537 -20.623 -44.83 1 82.29 120 GLY B CA 1
ATOM 8386 C C . GLY B 1 120 ? 12.232 -20.759 -44.068 1 82.29 120 GLY B C 1
ATOM 8387 O O . GLY B 1 120 ? 11.248 -20.09 -44.389 1 82.29 120 GLY B O 1
ATOM 8388 N N . SER B 1 121 ? 12.177 -21.576 -43.031 1 84.44 121 SER B N 1
ATOM 8389 C CA . SER B 1 121 ? 10.959 -21.802 -42.259 1 84.44 121 SER B CA 1
ATOM 8390 C C . SER B 1 121 ? 10.962 -20.986 -40.971 1 84.44 121 SER B C 1
ATOM 8392 O O . SER B 1 121 ? 10.1 -21.172 -40.11 1 84.44 121 SER B O 1
ATOM 8394 N N . ALA B 1 122 ? 11.904 -20.039 -40.875 1 88.08 122 ALA B N 1
ATOM 8395 C CA . ALA B 1 122 ? 12.06 -19.321 -39.612 1 88.08 122 ALA B CA 1
ATOM 8396 C C . ALA B 1 122 ? 10.914 -18.337 -39.396 1 88.08 122 ALA B C 1
ATOM 8398 O O . ALA B 1 122 ? 10.471 -17.673 -40.337 1 88.08 122 ALA B O 1
ATOM 8399 N N . ARG B 1 123 ? 10.368 -18.27 -38.256 1 86.84 123 ARG B N 1
ATOM 8400 C CA . ARG B 1 123 ? 9.361 -17.296 -37.847 1 86.84 123 ARG B CA 1
ATOM 8401 C C . ARG B 1 123 ? 9.976 -15.911 -37.679 1 86.84 123 ARG B C 1
ATOM 8403 O O . ARG B 1 123 ? 11.199 -15.773 -37.607 1 86.84 123 ARG B O 1
ATOM 8410 N N . PRO B 1 124 ? 9.07 -14.911 -37.659 1 90.53 124 PRO B N 1
ATOM 8411 C CA . PRO B 1 124 ? 9.591 -13.576 -37.358 1 90.53 124 PRO B CA 1
ATOM 8412 C C . PRO B 1 124 ? 10.29 -13.506 -36.002 1 90.53 124 PRO B C 1
ATOM 8414 O O . PRO B 1 124 ? 9.975 -14.288 -35.101 1 90.53 124 PRO B O 1
ATOM 8417 N N . PRO B 1 125 ? 11.232 -12.6 -35.888 1 91.25 125 PRO B N 1
ATOM 8418 C CA . PRO B 1 125 ? 12.039 -12.495 -34.67 1 91.25 125 PRO B CA 1
ATOM 8419 C C . PRO B 1 125 ? 11.191 -12.473 -33.4 1 91.25 125 PRO B C 1
ATOM 8421 O O . PRO B 1 125 ? 11.513 -13.157 -32.425 1 91.25 125 PRO B O 1
ATOM 8424 N N . ALA B 1 126 ? 10.108 -11.747 -33.447 1 92.62 126 ALA B N 1
ATOM 8425 C CA . ALA B 1 126 ? 9.254 -11.648 -32.265 1 92.62 126 ALA B CA 1
ATOM 8426 C C . ALA B 1 126 ? 8.682 -13.011 -31.886 1 92.62 126 ALA B C 1
ATOM 8428 O O . ALA B 1 126 ? 8.635 -13.365 -30.706 1 92.62 126 ALA B O 1
ATOM 8429 N N . ALA B 1 127 ? 8.333 -13.749 -32.849 1 91.15 127 ALA B N 1
ATOM 8430 C CA . ALA B 1 127 ? 7.765 -15.073 -32.609 1 91.15 127 ALA B CA 1
ATOM 8431 C C . ALA B 1 127 ? 8.833 -16.048 -32.121 1 91.15 127 ALA B C 1
ATOM 8433 O O . ALA B 1 127 ? 8.55 -16.935 -31.312 1 91.15 127 ALA B O 1
ATOM 8434 N N . GLN B 1 128 ? 10.09 -15.885 -32.653 1 91.2 128 GLN B N 1
ATOM 8435 C CA . GLN B 1 128 ? 11.188 -16.725 -32.185 1 91.2 128 GLN B CA 1
ATOM 8436 C C . GLN B 1 128 ? 11.464 -16.494 -30.703 1 91.2 128 GLN B C 1
ATOM 8438 O O . GLN B 1 128 ? 11.716 -17.443 -29.957 1 91.2 128 GLN B O 1
ATOM 8443 N N . LEU B 1 129 ? 11.394 -15.224 -30.319 1 93.38 129 LEU B N 1
ATOM 8444 C CA . LEU B 1 129 ? 11.618 -14.871 -28.922 1 93.38 129 LEU B CA 1
ATOM 8445 C C . LEU B 1 129 ? 10.536 -15.471 -28.03 1 93.38 129 LEU B C 1
ATOM 8447 O O . LEU B 1 129 ? 10.841 -16.081 -27.002 1 93.38 129 LEU B O 1
ATOM 8451 N N . ILE B 1 130 ? 9.293 -15.412 -28.415 1 91.96 130 ILE B N 1
ATOM 8452 C CA . ILE B 1 130 ? 8.19 -15.915 -27.603 1 91.96 130 ILE B CA 1
ATOM 8453 C C . ILE B 1 130 ? 8.296 -17.432 -27.471 1 91.96 130 ILE B C 1
ATOM 8455 O O . ILE B 1 130 ? 8.039 -17.987 -26.4 1 91.96 130 ILE B O 1
ATOM 8459 N N . ALA B 1 131 ? 8.733 -18.019 -28.553 1 87.96 131 ALA B N 1
ATOM 8460 C CA . ALA B 1 131 ? 8.898 -19.471 -28.548 1 87.96 131 ALA B CA 1
ATOM 8461 C C . ALA B 1 131 ? 9.978 -19.897 -27.558 1 87.96 131 ALA B C 1
ATOM 8463 O O . ALA B 1 131 ? 9.98 -21.036 -27.084 1 87.96 131 ALA B O 1
ATOM 8464 N N . SER B 1 132 ? 10.864 -18.953 -27.293 1 89.58 132 SER B N 1
ATOM 8465 C CA . SER B 1 132 ? 11.951 -19.234 -26.361 1 89.58 132 SER B CA 1
ATOM 8466 C C . SER B 1 132 ? 11.653 -18.666 -24.978 1 89.58 132 SER B C 1
ATOM 8468 O O . SER B 1 132 ? 12.567 -18.456 -24.177 1 89.58 132 SER B O 1
ATOM 8470 N N . GLY B 1 133 ? 10.43 -18.333 -24.749 1 89.74 133 GLY B N 1
ATOM 8471 C CA . GLY B 1 133 ? 10.011 -17.881 -23.432 1 89.74 133 GLY B CA 1
ATOM 8472 C C . GLY B 1 133 ? 10.314 -16.416 -23.18 1 89.74 133 GLY B C 1
ATOM 8473 O O . GLY B 1 133 ? 10.343 -15.972 -22.03 1 89.74 133 GLY B O 1
ATOM 8474 N N . LEU B 1 134 ? 10.571 -15.608 -24.307 1 94.05 134 LEU B N 1
ATOM 8475 C CA . LEU B 1 134 ? 10.887 -14.188 -24.193 1 94.05 134 LEU B CA 1
ATOM 8476 C C . LEU B 1 134 ? 9.831 -13.339 -24.893 1 94.05 134 LEU B C 1
ATOM 8478 O O . LEU B 1 134 ? 9.545 -13.545 -26.074 1 94.05 134 LEU B O 1
ATOM 8482 N N . TRP B 1 135 ? 9.245 -12.411 -24.163 1 96.49 135 TRP B N 1
ATOM 8483 C CA . TRP B 1 135 ? 8.262 -11.495 -24.733 1 96.49 135 TRP B CA 1
ATOM 8484 C C . TRP B 1 135 ? 8.926 -10.202 -25.193 1 96.49 135 TRP B C 1
ATOM 8486 O O . TRP B 1 135 ? 9.482 -9.459 -24.381 1 96.49 135 TRP B O 1
ATOM 8496 N N . PRO B 1 136 ? 8.859 -9.941 -26.462 1 96.34 136 PRO B N 1
ATOM 8497 C CA . PRO B 1 136 ? 9.533 -8.74 -26.96 1 96.34 136 PRO B CA 1
ATOM 8498 C C . PRO B 1 136 ? 8.791 -7.455 -26.6 1 96.34 136 PRO B C 1
ATOM 8500 O O . PRO B 1 136 ? 7.559 -7.445 -26.54 1 96.34 136 PRO B O 1
ATOM 8503 N N . ALA B 1 137 ? 9.466 -6.359 -26.351 1 95.73 137 ALA B N 1
ATOM 8504 C CA . ALA B 1 137 ? 8.863 -5.062 -26.055 1 95.73 137 ALA B CA 1
ATOM 8505 C C . ALA B 1 137 ? 8.391 -4.373 -27.332 1 95.73 137 ALA B C 1
ATOM 8507 O O . ALA B 1 137 ? 7.503 -3.518 -27.291 1 95.73 137 ALA B O 1
ATOM 8508 N N . THR B 1 138 ? 9.104 -4.712 -28.432 1 92.47 138 THR B N 1
ATOM 8509 C CA . THR B 1 138 ? 8.719 -4.233 -29.755 1 92.47 138 THR B CA 1
ATOM 8510 C C . THR B 1 138 ? 8.668 -5.386 -30.754 1 92.47 138 THR B C 1
ATOM 8512 O O . THR B 1 138 ? 9.342 -6.402 -30.572 1 92.47 138 THR B O 1
ATOM 8515 N N . TRP B 1 139 ? 7.965 -5.243 -31.799 1 90.92 139 TRP B N 1
ATOM 8516 C CA . TRP B 1 139 ? 7.651 -6.387 -32.65 1 90.92 139 TRP B CA 1
ATOM 8517 C C . TRP B 1 139 ? 8.515 -6.383 -33.907 1 90.92 139 TRP B C 1
ATOM 8519 O O . TRP B 1 139 ? 8.926 -7.441 -34.389 1 90.92 139 TRP B O 1
ATOM 8529 N N . GLU B 1 140 ? 8.862 -5.227 -34.406 1 89.22 140 GLU B N 1
ATOM 8530 C CA . GLU B 1 140 ? 9.59 -5.162 -35.67 1 89.22 140 GLU B CA 1
ATOM 8531 C C . GLU B 1 140 ? 11.079 -5.424 -35.463 1 89.22 140 GLU B C 1
ATOM 8533 O O . GLU B 1 140 ? 11.669 -6.259 -36.152 1 89.22 140 GLU B O 1
ATOM 8538 N N . ARG B 1 141 ? 11.708 -4.731 -34.542 1 91.25 141 ARG B N 1
ATOM 8539 C CA . ARG B 1 141 ? 13.111 -4.912 -34.181 1 91.25 141 ARG B CA 1
ATOM 8540 C C . ARG B 1 141 ? 13.296 -4.874 -32.667 1 91.25 141 ARG B C 1
ATOM 8542 O O . ARG B 1 141 ? 13.737 -3.864 -32.116 1 91.25 141 ARG B O 1
ATOM 8549 N N . PRO B 1 142 ? 13.054 -6.054 -32.095 1 93.79 142 PRO B N 1
ATOM 8550 C CA . PRO B 1 142 ? 13.102 -6.068 -30.631 1 93.79 142 PRO B CA 1
ATOM 8551 C C . PRO B 1 142 ? 14.496 -5.772 -30.083 1 93.79 142 PRO B C 1
ATOM 8553 O O . PRO B 1 142 ? 15.483 -6.338 -30.559 1 93.79 142 PRO B O 1
ATOM 8556 N N . GLY B 1 143 ? 14.631 -4.824 -29.197 1 94.32 143 GLY B N 1
ATOM 8557 C CA . GLY B 1 143 ? 15.857 -4.518 -28.477 1 94.32 143 GLY B CA 1
ATOM 8558 C C . GLY B 1 143 ? 15.802 -4.91 -27.012 1 94.32 143 GLY B C 1
ATOM 8559 O O . GLY B 1 143 ? 16.837 -5.006 -26.351 1 94.32 143 GLY B O 1
ATOM 8560 N N . THR B 1 144 ? 14.649 -5.123 -26.491 1 96.36 144 THR B N 1
ATOM 8561 C CA . THR B 1 144 ? 14.39 -5.531 -25.115 1 96.36 144 THR B CA 1
ATOM 8562 C C . THR B 1 144 ? 13.354 -6.65 -25.067 1 96.36 144 THR B C 1
ATOM 8564 O O . THR B 1 144 ? 12.4 -6.653 -25.848 1 96.36 144 THR B O 1
ATOM 8567 N N . ALA B 1 145 ? 13.569 -7.655 -24.261 1 96.85 145 ALA B N 1
ATOM 8568 C CA . ALA B 1 145 ? 12.6 -8.731 -24.071 1 96.85 145 ALA B CA 1
ATOM 8569 C C . ALA B 1 145 ? 12.472 -9.101 -22.596 1 96.85 145 ALA B C 1
ATOM 8571 O O . ALA B 1 145 ? 13.39 -8.861 -21.808 1 96.85 145 ALA B O 1
ATOM 8572 N N . THR B 1 146 ? 11.348 -9.534 -22.207 1 96.96 146 THR B N 1
ATOM 8573 C CA . THR B 1 146 ? 11.084 -9.964 -20.839 1 96.96 146 THR B CA 1
ATOM 8574 C C . THR B 1 146 ? 10.781 -11.458 -20.79 1 96.96 146 THR B C 1
ATOM 8576 O O . THR B 1 146 ? 10.039 -11.974 -21.628 1 96.96 146 THR B O 1
ATOM 8579 N N . THR B 1 147 ? 11.394 -12.147 -19.906 1 95.71 147 THR B N 1
ATOM 8580 C CA . THR B 1 147 ? 11.111 -13.572 -19.777 1 95.71 147 THR B CA 1
ATOM 8581 C C . THR B 1 147 ? 9.663 -13.8 -19.351 1 95.71 147 THR B C 1
ATOM 8583 O O . THR B 1 147 ? 9.098 -13.001 -18.601 1 95.71 147 THR B O 1
ATOM 8586 N N . LEU B 1 148 ? 9.007 -14.874 -19.735 1 94.11 148 LEU B N 1
ATOM 8587 C CA . LEU B 1 148 ? 7.648 -15.219 -19.332 1 94.11 148 LEU B CA 1
ATOM 8588 C C . LEU B 1 148 ? 7.567 -15.441 -17.825 1 94.11 148 LEU B C 1
ATOM 8590 O O . LEU B 1 148 ? 6.55 -15.131 -17.201 1 94.11 148 LEU B O 1
ATOM 8594 N N . ASN B 1 149 ? 8.68 -15.909 -17.272 1 93.37 149 ASN B N 1
ATOM 8595 C CA . ASN B 1 149 ? 8.722 -16.127 -15.83 1 93.37 149 ASN B CA 1
ATOM 8596 C C . ASN B 1 149 ? 8.617 -14.813 -15.061 1 93.37 149 ASN B C 1
ATOM 8598 O O . ASN B 1 149 ? 7.93 -14.739 -14.041 1 93.37 149 ASN B O 1
ATOM 8602 N N . ALA B 1 150 ? 9.341 -13.818 -15.575 1 96.16 150 ALA B N 1
ATOM 8603 C CA . ALA B 1 150 ? 9.276 -12.507 -14.936 1 96.16 150 ALA B CA 1
ATOM 8604 C C . ALA B 1 150 ? 7.877 -11.909 -15.051 1 96.16 150 ALA B C 1
ATOM 8606 O O . ALA B 1 150 ? 7.377 -11.296 -14.105 1 96.16 150 ALA B O 1
ATOM 8607 N N . LEU B 1 151 ? 7.253 -12.107 -16.191 1 96.81 151 LEU B N 1
ATOM 8608 C CA . LEU B 1 151 ? 5.903 -11.596 -16.408 1 96.81 151 LEU B CA 1
ATOM 8609 C C . LEU B 1 151 ? 4.903 -12.301 -15.498 1 96.81 151 LEU B C 1
ATOM 8611 O O . LEU B 1 151 ? 4.033 -11.656 -14.908 1 96.81 151 LEU B O 1
ATOM 8615 N N . GLU B 1 152 ? 5.047 -13.548 -15.372 1 95.15 152 GLU B N 1
ATOM 8616 C CA . GLU B 1 152 ? 4.173 -14.333 -14.505 1 95.15 152 GLU B CA 1
ATOM 8617 C C . GLU B 1 152 ? 4.334 -13.925 -13.043 1 95.15 152 GLU B C 1
ATOM 8619 O O . GLU B 1 152 ? 3.345 -13.759 -12.327 1 95.15 152 GLU B O 1
ATOM 8624 N N . ALA B 1 153 ? 5.577 -13.781 -12.659 1 95.55 153 ALA B N 1
ATOM 8625 C CA . ALA B 1 153 ? 5.866 -13.405 -11.277 1 95.55 153 ALA B CA 1
ATOM 8626 C C . ALA B 1 153 ? 5.261 -12.045 -10.941 1 95.55 153 ALA B C 1
ATOM 8628 O O . ALA B 1 153 ? 4.618 -11.885 -9.9 1 95.55 153 ALA B O 1
ATOM 8629 N N . TYR B 1 154 ? 5.457 -11.085 -11.823 1 96.75 154 TYR B N 1
ATOM 8630 C CA . TYR B 1 154 ? 4.904 -9.763 -11.552 1 96.75 154 TYR B CA 1
ATOM 8631 C C . TYR B 1 154 ? 3.38 -9.798 -11.555 1 96.75 154 TYR B C 1
ATOM 8633 O O . TYR B 1 154 ? 2.737 -9.158 -10.72 1 96.75 154 TYR B O 1
ATOM 8641 N N . HIS B 1 155 ? 2.876 -10.45 -12.554 1 96.57 155 HIS B N 1
ATOM 8642 C CA . HIS B 1 155 ? 1.423 -10.518 -12.66 1 96.57 155 HIS B CA 1
ATOM 8643 C C . HIS B 1 155 ? 0.799 -11.015 -11.36 1 96.57 155 HIS B C 1
ATOM 8645 O O . HIS B 1 155 ? -0.151 -10.413 -10.853 1 96.57 155 HIS B O 1
ATOM 8651 N N . ASN B 1 156 ? 1.335 -12.03 -10.846 1 94.91 156 ASN B N 1
ATOM 8652 C CA . ASN B 1 156 ? 0.834 -12.585 -9.593 1 94.91 156 ASN B CA 1
ATOM 8653 C C . ASN B 1 156 ? 1.065 -11.631 -8.425 1 94.91 156 ASN B C 1
ATOM 8655 O O . ASN B 1 156 ? 0.179 -11.438 -7.59 1 94.91 156 ASN B O 1
ATOM 8659 N N . LEU B 1 157 ? 2.267 -11.038 -8.384 1 95.81 157 LEU B N 1
ATOM 8660 C CA . LEU B 1 157 ? 2.594 -10.101 -7.314 1 95.81 157 LEU B CA 1
ATOM 8661 C C . LEU B 1 157 ? 1.691 -8.873 -7.373 1 95.81 157 LEU B C 1
ATOM 8663 O O . LEU B 1 157 ? 1.342 -8.304 -6.336 1 95.81 157 LEU B O 1
ATOM 8667 N N . SER B 1 158 ? 1.371 -8.45 -8.569 1 94.36 158 SER B N 1
ATOM 8668 C CA . SER B 1 158 ? 0.509 -7.286 -8.743 1 94.36 158 SER B CA 1
ATOM 8669 C C . SER B 1 158 ? -0.878 -7.532 -8.158 1 94.36 158 SER B C 1
ATOM 8671 O O . SER B 1 158 ? -1.525 -6.604 -7.669 1 94.36 158 SER B O 1
ATOM 8673 N N . HIS B 1 159 ? -1.329 -8.75 -8.16 1 92.58 159 HIS B N 1
ATOM 8674 C CA . HIS B 1 159 ? -2.658 -9.096 -7.668 1 92.58 159 HIS B CA 1
ATOM 8675 C C . HIS B 1 159 ? -2.637 -9.365 -6.167 1 92.58 159 HIS B C 1
ATOM 8677 O O . HIS B 1 159 ? -3.509 -8.892 -5.435 1 92.58 159 HIS B O 1
ATOM 8683 N N . VAL B 1 160 ? -1.626 -10.062 -5.764 1 90.71 160 VAL B N 1
ATOM 8684 C CA . VAL B 1 160 ? -1.614 -10.557 -4.392 1 90.71 160 VAL B CA 1
ATOM 8685 C C . VAL B 1 160 ? -1.061 -9.482 -3.459 1 90.71 160 VAL B C 1
ATOM 8687 O O . VAL B 1 160 ? -1.555 -9.306 -2.343 1 90.71 160 VAL B O 1
ATOM 8690 N N . ALA B 1 161 ? -0.016 -8.759 -3.935 1 90.33 161 ALA B N 1
ATOM 8691 C CA . ALA B 1 161 ? 0.663 -7.795 -3.073 1 90.33 161 ALA B CA 1
ATOM 8692 C C . ALA B 1 161 ? 0.484 -6.372 -3.595 1 90.33 161 ALA B C 1
ATOM 8694 O O . ALA B 1 161 ? 1.058 -5.427 -3.048 1 90.33 161 ALA B O 1
ATOM 8695 N N . GLN B 1 162 ? -0.215 -6.153 -4.668 1 88.39 162 GLN B N 1
ATOM 8696 C CA . GLN B 1 162 ? -0.475 -4.843 -5.256 1 88.39 162 GLN B CA 1
ATOM 8697 C C . GLN B 1 162 ? 0.827 -4.129 -5.606 1 88.39 162 GLN B C 1
ATOM 8699 O O . GLN B 1 162 ? 0.952 -2.92 -5.403 1 88.39 162 GLN B O 1
ATOM 8704 N N . THR B 1 163 ? 1.799 -4.908 -6.065 1 92.1 163 THR B N 1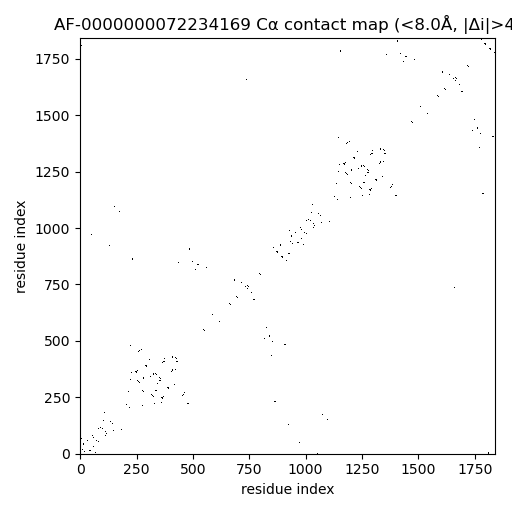
ATOM 8705 C CA . THR B 1 163 ? 3.086 -4.354 -6.47 1 92.1 163 THR B CA 1
ATOM 8706 C C . THR B 1 163 ? 2.95 -3.562 -7.767 1 92.1 163 THR B C 1
ATOM 8708 O O . THR B 1 163 ? 2.367 -4.046 -8.739 1 92.1 163 THR B O 1
ATOM 8711 N N . SER B 1 164 ? 3.448 -2.344 -7.757 1 91.27 164 SER B N 1
ATOM 8712 C CA . SER B 1 164 ? 3.409 -1.542 -8.975 1 91.27 164 SER B CA 1
ATOM 8713 C C . SER B 1 164 ? 4.504 -1.962 -9.949 1 91.27 164 SER B C 1
ATOM 8715 O O . SER B 1 164 ? 5.481 -2.601 -9.555 1 91.27 164 SER B O 1
ATOM 8717 N N . MET B 1 165 ? 4.326 -1.62 -11.209 1 93.22 165 MET B N 1
ATOM 8718 C CA . MET B 1 165 ? 5.346 -1.906 -12.214 1 93.22 165 MET B CA 1
ATOM 8719 C C . MET B 1 165 ? 6.643 -1.168 -11.897 1 93.22 165 MET B C 1
ATOM 8721 O O . MET B 1 165 ? 7.733 -1.708 -12.096 1 93.22 165 MET B O 1
ATOM 8725 N N . TYR B 1 166 ? 6.501 0.006 -11.374 1 91.79 166 TYR B N 1
ATOM 8726 C CA . TYR B 1 166 ? 7.655 0.821 -11.013 1 91.79 166 TYR B CA 1
ATOM 8727 C C . TYR B 1 166 ? 8.457 0.167 -9.895 1 91.79 166 TYR B C 1
ATOM 8729 O O . TYR B 1 166 ? 9.683 0.063 -9.981 1 91.79 166 TYR B O 1
ATOM 8737 N N . ASP B 1 167 ? 7.771 -0.276 -8.849 1 92 167 ASP B N 1
ATOM 8738 C CA . ASP B 1 167 ? 8.444 -0.924 -7.728 1 92 167 ASP B CA 1
ATOM 8739 C C . ASP B 1 167 ? 9.107 -2.229 -8.164 1 92 167 ASP B C 1
ATOM 8741 O O . ASP B 1 167 ? 10.193 -2.569 -7.69 1 92 167 ASP B O 1
ATOM 8745 N N . PHE B 1 168 ? 8.489 -2.925 -9.077 1 95.41 168 PHE B N 1
ATOM 8746 C CA . PHE B 1 168 ? 9.038 -4.201 -9.519 1 95.41 168 PHE B CA 1
ATOM 8747 C C . PHE B 1 168 ? 10.312 -3.992 -10.328 1 95.41 168 PHE B C 1
ATOM 8749 O O . PHE B 1 168 ? 11.29 -4.723 -10.157 1 95.41 168 PHE B O 1
ATOM 8756 N N . ILE B 1 169 ? 10.346 -3.022 -11.19 1 94.9 169 ILE B N 1
ATOM 8757 C CA . ILE B 1 169 ? 11.538 -2.759 -11.988 1 94.9 169 ILE B CA 1
ATOM 8758 C C . ILE B 1 169 ? 12.67 -2.279 -11.083 1 94.9 169 ILE B C 1
ATOM 8760 O O . ILE B 1 169 ? 13.834 -2.624 -11.299 1 94.9 169 ILE B O 1
ATOM 8764 N N . ASN B 1 170 ? 12.331 -1.491 -10.094 1 92.43 170 ASN B N 1
ATOM 8765 C CA . ASN B 1 170 ? 13.361 -1.056 -9.157 1 92.43 170 ASN B CA 1
ATOM 8766 C C . ASN B 1 170 ? 13.892 -2.222 -8.328 1 92.43 170 ASN B C 1
ATOM 8768 O O . ASN B 1 170 ? 15.076 -2.257 -7.985 1 92.43 170 ASN B O 1
ATOM 8772 N N . HIS B 1 171 ? 12.969 -3.13 -7.953 1 94.27 171 HIS B N 1
ATOM 8773 C CA . HIS B 1 171 ? 13.393 -4.374 -7.32 1 94.27 171 HIS B CA 1
ATOM 8774 C C . HIS B 1 171 ? 14.409 -5.113 -8.184 1 94.27 171 HIS B C 1
ATOM 8776 O O . HIS B 1 171 ? 15.444 -5.561 -7.687 1 94.27 171 HIS B O 1
ATOM 8782 N N . LEU B 1 172 ? 14.163 -5.126 -9.501 1 95.03 172 LEU B N 1
ATOM 8783 C CA . LEU B 1 172 ? 15.051 -5.839 -10.413 1 95.03 172 LEU B CA 1
ATOM 8784 C C . LEU B 1 172 ? 16.373 -5.096 -10.576 1 95.03 172 LEU B C 1
ATOM 8786 O O . LEU B 1 172 ? 17.426 -5.72 -10.726 1 95.03 172 LEU B O 1
ATOM 8790 N N . LYS B 1 173 ? 16.327 -3.793 -10.544 1 93.08 173 LYS B N 1
ATOM 8791 C CA . LYS B 1 173 ? 17.553 -3.004 -10.617 1 93.08 173 LYS B CA 1
ATOM 8792 C C . LYS B 1 173 ? 18.446 -3.261 -9.406 1 93.08 173 LYS B C 1
ATOM 8794 O O . LYS B 1 173 ? 19.66 -3.423 -9.546 1 93.08 173 LYS B O 1
ATOM 8799 N N . ASP B 1 174 ? 17.799 -3.367 -8.245 1 90.99 174 ASP B N 1
ATOM 8800 C CA . ASP B 1 174 ? 18.537 -3.635 -7.014 1 90.99 174 ASP B CA 1
ATOM 8801 C C . ASP B 1 174 ? 19.15 -5.034 -7.035 1 90.99 174 ASP B C 1
ATOM 8803 O O . ASP B 1 174 ? 20.26 -5.239 -6.539 1 90.99 174 ASP B O 1
ATOM 8807 N N . MET B 1 175 ? 18.384 -5.944 -7.613 1 91.21 175 MET B N 1
ATOM 8808 C CA . MET B 1 175 ? 18.867 -7.319 -7.698 1 91.21 175 MET B CA 1
ATOM 8809 C C . MET B 1 175 ? 20.041 -7.424 -8.666 1 91.21 175 MET B C 1
ATOM 8811 O O . MET B 1 175 ? 20.856 -8.343 -8.563 1 91.21 175 MET B O 1
ATOM 8815 N N . THR B 1 176 ? 20.085 -6.464 -9.633 1 90.23 176 THR B N 1
ATOM 8816 C CA . THR B 1 176 ? 21.167 -6.442 -10.61 1 90.23 176 THR B CA 1
ATOM 8817 C C . THR B 1 176 ? 22.458 -5.932 -9.976 1 90.23 176 THR B C 1
ATOM 8819 O O . THR B 1 176 ? 23.515 -6.55 -10.124 1 90.23 176 THR B O 1
ATOM 8822 N N . ASP B 1 177 ? 22.329 -4.782 -9.303 1 83.09 177 ASP B N 1
ATOM 8823 C CA . ASP B 1 177 ? 23.456 -4.186 -8.592 1 83.09 177 ASP B CA 1
ATOM 8824 C C . ASP B 1 177 ? 22.978 -3.367 -7.395 1 83.09 177 ASP B C 1
ATOM 8826 O O . ASP B 1 177 ? 22.404 -2.289 -7.563 1 83.09 177 ASP B O 1
ATOM 8830 N N . ASP B 1 178 ? 23.331 -3.808 -6.26 1 76.41 178 ASP B N 1
ATOM 8831 C CA . ASP B 1 178 ? 22.825 -3.172 -5.048 1 76.41 178 ASP B CA 1
ATOM 8832 C C . ASP B 1 178 ? 23.758 -2.056 -4.584 1 76.41 178 ASP B C 1
ATOM 8834 O O . ASP B 1 178 ? 23.457 -1.349 -3.619 1 76.41 178 ASP B O 1
ATOM 8838 N N . THR B 1 179 ? 24.89 -1.906 -5.239 1 76.22 179 THR B N 1
ATOM 8839 C CA . THR B 1 179 ? 25.825 -0.85 -4.868 1 76.22 179 THR B CA 1
ATOM 8840 C C . THR B 1 179 ? 25.508 0.441 -5.617 1 76.22 179 THR B C 1
ATOM 8842 O O . THR B 1 179 ? 25.485 1.521 -5.023 1 76.22 179 THR B O 1
ATOM 8845 N N . THR B 1 180 ? 25.28 0.265 -6.882 1 75.56 180 THR B N 1
ATOM 8846 C CA . THR B 1 180 ? 24.925 1.414 -7.707 1 75.56 180 THR B CA 1
ATOM 8847 C C . THR B 1 180 ? 23.779 1.068 -8.654 1 75.56 180 THR B C 1
ATOM 8849 O O . THR B 1 180 ? 23.967 1.016 -9.871 1 75.56 180 THR B O 1
ATOM 8852 N N . PRO B 1 181 ? 22.61 1.003 -8.131 1 72.23 181 PRO B N 1
ATOM 8853 C CA . PRO B 1 181 ? 21.468 0.592 -8.951 1 72.23 181 PRO B CA 1
ATOM 8854 C C . PRO B 1 181 ? 21.224 1.526 -10.134 1 72.23 181 PRO B C 1
ATOM 8856 O O . PRO B 1 181 ? 20.658 1.11 -11.148 1 72.23 181 PRO B O 1
ATOM 8859 N N . SER B 1 182 ? 21.695 2.671 -10.004 1 67.21 182 SER B N 1
ATOM 8860 C CA . SER B 1 182 ? 21.456 3.675 -11.036 1 67.21 182 SER B CA 1
ATOM 8861 C C . SER B 1 182 ? 22.22 3.346 -12.314 1 67.21 182 SER B C 1
ATOM 8863 O O . SER B 1 182 ? 21.911 3.878 -13.382 1 67.21 182 SER B O 1
ATOM 8865 N N . ASP B 1 183 ? 23.089 2.473 -12.206 1 70.74 183 ASP B N 1
ATOM 8866 C CA . ASP B 1 183 ? 23.879 2.12 -13.381 1 70.74 183 ASP B CA 1
ATOM 8867 C C . ASP B 1 183 ? 23.101 1.184 -14.304 1 70.74 183 ASP B C 1
ATOM 8869 O O . ASP B 1 183 ? 23.431 1.053 -15.485 1 70.74 183 ASP B O 1
ATOM 8873 N N . ALA B 1 184 ? 22.082 0.616 -13.749 1 73.92 184 ALA B N 1
ATOM 8874 C CA . ALA B 1 184 ? 21.234 -0.228 -14.588 1 73.92 184 ALA B CA 1
ATOM 8875 C C . ALA B 1 184 ? 20.297 0.618 -15.446 1 73.92 184 ALA B C 1
ATOM 8877 O O . ALA B 1 184 ? 19.752 1.62 -14.978 1 73.92 184 ALA B O 1
ATOM 8878 N N . GLN B 1 185 ? 20.165 0.293 -16.658 1 77.97 185 GLN B N 1
ATOM 8879 C CA . GLN B 1 185 ? 19.319 1.029 -17.592 1 77.97 185 GLN B CA 1
ATOM 8880 C C . GLN B 1 185 ? 17.855 0.977 -17.166 1 77.97 185 GLN B C 1
ATOM 8882 O O . GLN B 1 185 ? 17.376 -0.056 -16.695 1 77.97 185 GLN B O 1
ATOM 8887 N N . ASP B 1 186 ? 17.262 2.067 -17.331 1 83.29 186 ASP B N 1
ATOM 8888 C CA . ASP B 1 186 ? 15.839 2.124 -17.007 1 83.29 186 ASP B CA 1
ATOM 8889 C C . ASP B 1 186 ? 14.998 1.499 -18.117 1 83.29 186 ASP B C 1
ATOM 8891 O O . ASP B 1 186 ? 15.123 1.875 -19.285 1 83.29 186 ASP B O 1
ATOM 8895 N N . ARG B 1 187 ? 14.273 0.446 -17.818 1 92.47 187 ARG B N 1
ATOM 8896 C CA . ARG B 1 187 ? 13.438 -0.263 -18.782 1 92.47 187 ARG B CA 1
ATOM 8897 C C . ARG B 1 187 ? 11.981 -0.288 -18.33 1 92.47 187 ARG B C 1
ATOM 8899 O O . ARG B 1 187 ? 11.268 -1.265 -18.57 1 92.47 187 ARG B O 1
ATOM 8906 N N . TYR B 1 188 ? 11.545 0.752 -17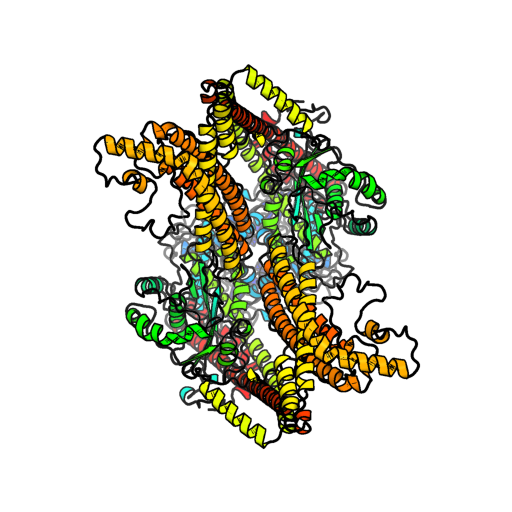.681 1 92.88 188 TYR B N 1
ATOM 8907 C CA . TYR B 1 188 ? 10.187 0.834 -17.156 1 92.88 188 TYR B CA 1
ATOM 8908 C C . TYR B 1 188 ? 9.167 0.883 -18.287 1 92.88 188 TYR B C 1
ATOM 8910 O O . TYR B 1 188 ? 8.159 0.173 -18.253 1 92.88 188 TYR B O 1
ATOM 8918 N N . ARG B 1 189 ? 9.377 1.636 -19.357 1 91.78 189 ARG B N 1
ATOM 8919 C CA . ARG B 1 189 ? 8.451 1.796 -20.474 1 91.78 189 ARG B CA 1
ATOM 8920 C C . ARG B 1 189 ? 8.266 0.481 -21.224 1 91.78 189 ARG B C 1
ATOM 8922 O O . ARG B 1 189 ? 7.141 0.103 -21.558 1 91.78 189 ARG B O 1
ATOM 8929 N N . GLU B 1 190 ? 9.372 -0.2 -21.464 1 94.86 190 GLU B N 1
ATOM 8930 C CA . GLU B 1 190 ? 9.341 -1.486 -22.154 1 94.86 190 GLU B CA 1
ATOM 8931 C C . GLU B 1 190 ? 8.578 -2.529 -21.342 1 94.86 190 GLU B C 1
ATOM 8933 O O . GLU B 1 190 ? 7.774 -3.285 -21.892 1 94.86 190 GLU B O 1
ATOM 8938 N N . PHE B 1 191 ? 8.82 -2.461 -20.085 1 96.09 191 PHE B N 1
ATOM 8939 C CA . PHE B 1 191 ? 8.16 -3.428 -19.215 1 96.09 191 PHE B CA 1
ATOM 8940 C C . PHE B 1 191 ? 6.66 -3.165 -19.154 1 96.09 191 PHE B C 1
ATOM 8942 O O . PHE B 1 191 ? 5.859 -4.103 -19.169 1 96.09 191 PHE B O 1
ATOM 8949 N N . LYS B 1 192 ? 6.298 -1.959 -19.095 1 93.18 192 LYS B N 1
ATOM 8950 C CA . LYS B 1 192 ? 4.892 -1.568 -19.046 1 93.18 192 LYS B CA 1
ATOM 8951 C C . LYS B 1 192 ? 4.143 -2.055 -20.283 1 93.18 192 LYS B C 1
ATOM 8953 O O . LYS B 1 192 ? 3.061 -2.635 -20.171 1 93.18 192 LYS B O 1
ATOM 8958 N N . THR B 1 193 ? 4.675 -1.886 -21.381 1 91.87 193 THR B N 1
ATOM 8959 C CA . THR B 1 193 ? 4.058 -2.291 -22.639 1 91.87 193 THR B CA 1
ATOM 8960 C C . THR B 1 193 ? 3.915 -3.808 -22.708 1 91.87 193 THR B C 1
ATOM 8962 O O . THR B 1 193 ? 2.853 -4.322 -23.065 1 91.87 193 THR B O 1
ATOM 8965 N N . THR B 1 194 ? 4.976 -4.482 -22.361 1 95.74 194 THR B N 1
ATOM 8966 C CA . THR B 1 194 ? 4.986 -5.94 -22.418 1 95.74 194 THR B CA 1
ATOM 8967 C C . THR B 1 194 ? 3.957 -6.525 -21.455 1 95.74 194 THR B C 1
ATOM 8969 O O . THR B 1 194 ? 3.233 -7.46 -21.804 1 95.74 194 THR B O 1
ATOM 8972 N N . MET B 1 195 ? 3.899 -5.941 -20.304 1 95.65 195 MET B N 1
ATOM 8973 C CA . MET B 1 195 ? 2.981 -6.458 -19.293 1 95.65 195 MET B CA 1
ATOM 8974 C C . MET B 1 195 ? 1.531 -6.248 -19.717 1 95.65 195 MET B C 1
ATOM 8976 O O . MET B 1 195 ? 0.687 -7.122 -19.509 1 95.65 195 MET B O 1
ATOM 8980 N N . ARG B 1 196 ? 1.18 -5.096 -20.267 1 94.26 196 ARG B N 1
ATOM 8981 C CA . ARG B 1 196 ? -0.175 -4.817 -20.734 1 94.26 196 ARG B CA 1
ATOM 8982 C C . ARG B 1 196 ? -0.601 -5.816 -21.804 1 94.26 196 ARG B C 1
ATOM 8984 O O . ARG B 1 196 ? -1.715 -6.343 -21.76 1 94.26 196 ARG B O 1
ATOM 8991 N N . GLN B 1 197 ? 0.283 -6.131 -22.688 1 94.47 197 GLN B N 1
ATOM 8992 C CA . GLN B 1 197 ? 0.011 -7.094 -23.749 1 94.47 197 GLN B CA 1
ATOM 8993 C C . GLN B 1 197 ? -0.129 -8.506 -23.188 1 94.47 197 GLN B C 1
ATOM 8995 O O . GLN B 1 197 ? -1.06 -9.232 -23.544 1 94.47 197 GLN B O 1
ATOM 9000 N N . TYR B 1 198 ? 0.785 -8.817 -22.342 1 95.24 198 TYR B N 1
ATOM 9001 C CA . TYR B 1 198 ? 0.785 -10.147 -21.744 1 95.24 198 TYR B CA 1
ATOM 9002 C C . TYR B 1 198 ? -0.511 -10.405 -20.986 1 95.24 198 TYR B C 1
ATOM 9004 O O . TYR B 1 198 ? -1.128 -11.462 -21.14 1 95.24 198 TYR B O 1
ATOM 9012 N N . THR B 1 199 ? -0.949 -9.482 -20.199 1 95.31 199 THR B N 1
ATOM 9013 C CA . THR B 1 199 ? -2.167 -9.615 -19.406 1 95.31 199 THR B CA 1
ATOM 9014 C C . THR B 1 199 ? -3.387 -9.764 -20.31 1 95.31 199 THR B C 1
ATOM 9016 O O . THR B 1 199 ? -4.259 -10.596 -20.052 1 95.31 199 THR B O 1
ATOM 9019 N N . TYR B 1 200 ? -3.425 -8.929 -21.347 1 95.07 200 TYR B N 1
ATOM 9020 C CA . TYR B 1 200 ? -4.513 -8.985 -22.317 1 95.07 200 TYR B CA 1
ATOM 9021 C C . TYR B 1 200 ? -4.593 -10.361 -22.967 1 95.07 200 TYR B C 1
ATOM 9023 O O . TYR B 1 200 ? -5.67 -10.956 -23.045 1 95.07 200 TYR B O 1
ATOM 9031 N N . ILE B 1 201 ? -3.507 -10.891 -23.301 1 94.38 201 ILE B N 1
ATOM 9032 C CA . ILE B 1 201 ? -3.455 -12.185 -23.972 1 94.38 201 ILE B CA 1
ATOM 9033 C C . ILE B 1 201 ? -3.856 -13.29 -22.997 1 94.38 201 ILE B C 1
ATOM 9035 O O . ILE B 1 201 ? -4.56 -14.231 -23.37 1 94.38 201 ILE B O 1
ATOM 9039 N N . GLN B 1 202 ? -3.415 -13.179 -21.764 1 93.52 202 GLN B N 1
ATOM 9040 C CA . GLN B 1 202 ? -3.78 -14.166 -20.754 1 93.52 202 GLN B CA 1
ATOM 9041 C C . GLN B 1 202 ? -5.288 -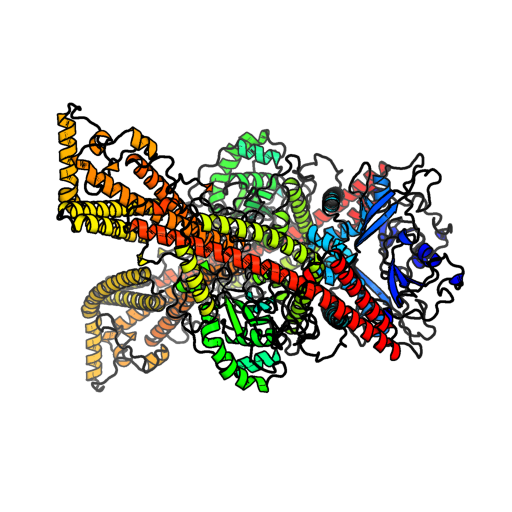14.183 -20.522 1 93.52 202 GLN B C 1
ATOM 9043 O O . GLN B 1 202 ? -5.883 -15.248 -20.345 1 93.52 202 GLN B O 1
ATOM 9048 N N . GLN B 1 203 ? -5.911 -13.056 -20.567 1 94.86 203 GLN B N 1
ATOM 9049 C CA . GLN B 1 203 ? -7.358 -12.979 -20.394 1 94.86 203 GLN B CA 1
ATOM 9050 C C . GLN B 1 203 ? -8.087 -13.636 -21.562 1 94.86 203 GLN B C 1
ATOM 9052 O O . GLN B 1 203 ? -9.061 -14.365 -21.362 1 94.86 203 GLN B O 1
ATOM 9057 N N . CYS B 1 204 ? -7.611 -13.363 -22.728 1 95.99 204 CYS B N 1
ATOM 9058 C CA . CYS B 1 204 ? -8.208 -13.952 -23.921 1 95.99 204 CYS B CA 1
ATOM 9059 C C . CYS B 1 204 ? -8.084 -15.47 -23.901 1 95.99 204 CYS B C 1
ATOM 9061 O O . CYS B 1 204 ? -9.044 -16.18 -24.207 1 95.99 204 CYS B O 1
ATOM 9063 N N . ARG B 1 205 ? -6.941 -15.934 -23.479 1 93.44 205 ARG B N 1
ATOM 9064 C CA . ARG B 1 205 ? -6.706 -17.373 -23.419 1 93.44 205 ARG B CA 1
ATOM 9065 C C . ARG B 1 205 ? -7.613 -18.033 -22.386 1 93.44 205 ARG B C 1
ATOM 9067 O O . ARG B 1 205 ? -8.178 -19.099 -22.639 1 93.44 205 ARG B O 1
ATOM 9074 N N . ARG B 1 206 ? -7.756 -17.429 -21.313 1 92.13 206 ARG B N 1
ATOM 9075 C CA . ARG B 1 206 ? -8.607 -17.966 -20.257 1 92.13 206 ARG B CA 1
ATOM 9076 C C . ARG B 1 206 ? -10.057 -18.067 -20.72 1 92.13 206 ARG B C 1
ATOM 9078 O O . ARG B 1 206 ? -10.757 -19.023 -20.381 1 92.13 206 ARG B O 1
ATOM 9085 N N . ALA B 1 207 ? -10.47 -17.066 -21.505 1 94.49 207 ALA B N 1
ATOM 9086 C CA . ALA B 1 207 ? -11.852 -17.004 -21.972 1 94.49 207 ALA B CA 1
ATOM 9087 C C . ALA B 1 207 ? -12.047 -17.855 -23.224 1 94.49 207 ALA B C 1
ATOM 9089 O O . ALA B 1 207 ? -13.18 -18.149 -23.612 1 94.49 207 ALA B O 1
ATOM 9090 N N . GLY B 1 208 ? -10.975 -18.27 -23.875 1 91.95 208 GLY B N 1
ATOM 9091 C CA . GLY B 1 208 ? -11.046 -19.03 -25.112 1 91.95 208 GLY B CA 1
ATOM 9092 C C . GLY B 1 208 ? -11.428 -18.184 -26.312 1 91.95 208 GLY B C 1
ATOM 9093 O O . GLY B 1 208 ? -12.124 -18.654 -27.214 1 91.95 208 GLY B O 1
ATOM 9094 N N . VAL B 1 209 ? -11.037 -16.906 -26.263 1 93.21 209 VAL B N 1
ATOM 9095 C CA . VAL B 1 209 ? -11.358 -16.002 -27.363 1 93.21 209 VAL B CA 1
ATOM 9096 C C . VAL B 1 209 ? -10.073 -15.552 -28.054 1 93.21 209 VAL B C 1
ATOM 9098 O O . VAL B 1 209 ? -9.033 -15.402 -27.408 1 93.21 209 VAL B O 1
ATOM 9101 N N . ARG B 1 210 ? -10.111 -15.351 -29.26 1 91.4 210 ARG B N 1
ATOM 9102 C CA . ARG B 1 210 ? -8.971 -14.85 -30.021 1 91.4 210 ARG B CA 1
ATOM 9103 C C . ARG B 1 210 ? -8.783 -13.352 -29.803 1 91.4 210 ARG B C 1
ATOM 9105 O O . ARG B 1 210 ? -9.745 -12.584 -29.869 1 91.4 210 ARG B O 1
ATOM 9112 N N . PRO B 1 211 ? -7.564 -13.006 -29.503 1 91.85 211 PRO B N 1
ATOM 9113 C CA . PRO B 1 211 ? -7.322 -11.57 -29.345 1 91.85 211 PRO B CA 1
ATOM 9114 C C . PRO B 1 211 ? -7.673 -10.771 -30.597 1 91.85 211 PRO B C 1
ATOM 9116 O O . PRO B 1 211 ? -7.34 -11.184 -31.711 1 91.85 211 PRO B O 1
ATOM 9119 N N . ALA B 1 212 ? -8.39 -9.693 -30.398 1 91 212 ALA B N 1
ATOM 9120 C CA . ALA B 1 212 ? -8.816 -8.827 -31.495 1 91 212 ALA B CA 1
ATOM 9121 C C . ALA B 1 212 ? -9 -7.389 -31.019 1 91 212 ALA B C 1
ATOM 9123 O O . ALA B 1 212 ? -9.004 -7.123 -29.815 1 91 212 ALA B O 1
ATOM 9124 N N . ARG B 1 213 ? -9.037 -6.542 -31.913 1 84.52 213 ARG B N 1
ATOM 9125 C CA . ARG B 1 213 ? -9.247 -5.134 -31.588 1 84.52 213 ARG B CA 1
ATOM 9126 C C . ARG B 1 213 ? -10.602 -4.922 -30.922 1 84.52 213 ARG B C 1
ATOM 9128 O O . ARG B 1 213 ? -10.712 -4.165 -29.955 1 84.52 213 ARG B O 1
ATOM 9135 N N . GLU B 1 214 ? -11.562 -5.644 -31.475 1 86.55 214 GLU B N 1
ATOM 9136 C CA . GLU B 1 214 ? -12.891 -5.59 -30.873 1 86.55 214 GLU B CA 1
ATOM 9137 C C . GLU B 1 214 ? -13.343 -6.971 -30.408 1 86.55 214 GLU B C 1
ATOM 9139 O O . GLU B 1 214 ? -13.688 -7.825 -31.227 1 86.55 214 GLU B O 1
ATOM 9144 N N . LEU B 1 215 ? -13.35 -7.138 -29.128 1 92.38 215 LEU B N 1
ATOM 9145 C CA . LEU B 1 215 ? -13.764 -8.407 -28.54 1 92.38 215 LEU B CA 1
ATOM 9146 C C . LEU B 1 215 ? -15.276 -8.448 -28.346 1 92.38 215 LEU B C 1
ATOM 9148 O O . LEU B 1 215 ? -15.919 -7.404 -28.217 1 92.38 215 LEU B O 1
ATOM 9152 N N . PRO B 1 216 ? -15.819 -9.649 -28.416 1 91.22 216 PRO B N 1
ATOM 9153 C CA . PRO B 1 216 ? -17.238 -9.742 -28.062 1 91.22 216 PRO B CA 1
ATOM 9154 C C . PRO B 1 216 ? -17.535 -9.196 -26.668 1 91.22 216 PRO B C 1
ATOM 9156 O O . PRO B 1 216 ? -16.716 -9.34 -25.757 1 91.22 216 PRO B O 1
ATOM 9159 N N . ARG B 1 217 ? -18.767 -8.704 -26.588 1 91.31 217 ARG B N 1
ATOM 9160 C CA . ARG B 1 217 ? -19.168 -8.086 -25.329 1 91.31 217 ARG B CA 1
ATOM 9161 C C . ARG B 1 217 ? -19.07 -9.078 -24.175 1 91.31 217 ARG B C 1
ATOM 9163 O O . ARG B 1 217 ? -19.516 -10.221 -24.293 1 91.31 217 ARG B O 1
ATOM 9170 N N . ARG B 1 218 ? -18.445 -8.657 -23.105 1 93.35 218 ARG B N 1
ATOM 9171 C CA . ARG B 1 218 ? -18.403 -9.372 -21.834 1 93.35 218 ARG B CA 1
ATOM 9172 C C . ARG B 1 218 ? -17.808 -10.766 -22.01 1 93.35 218 ARG B C 1
ATOM 9174 O O . ARG B 1 218 ? -18.214 -11.71 -21.328 1 93.35 218 ARG B O 1
ATOM 9181 N N . SER B 1 219 ? -16.925 -10.891 -22.928 1 94.59 219 SER B N 1
ATOM 9182 C CA . SER B 1 219 ? -16.364 -12.199 -23.252 1 94.59 219 SER B CA 1
ATOM 9183 C C . SER B 1 219 ? -15.218 -12.557 -22.311 1 94.59 219 SER B C 1
ATOM 9185 O O . SER B 1 219 ? -14.853 -13.727 -22.186 1 94.59 219 SER B O 1
ATOM 9187 N N . LEU B 1 220 ? -14.684 -11.596 -21.595 1 96.22 220 LEU B N 1
ATOM 9188 C CA . LEU B 1 220 ? -13.504 -11.847 -20.775 1 96.22 220 LEU B CA 1
ATOM 9189 C C . LEU B 1 220 ? -13.881 -11.972 -19.303 1 96.22 220 LEU B C 1
ATOM 9191 O O . LEU B 1 220 ? -13.008 -11.983 -18.433 1 96.22 220 LEU B O 1
ATOM 9195 N N . ILE B 1 221 ? -15.125 -12.214 -19.003 1 95.9 221 ILE B N 1
ATOM 9196 C CA . ILE B 1 221 ? -15.604 -12.154 -17.626 1 95.9 221 ILE B CA 1
ATOM 9197 C C . ILE B 1 221 ? -15.563 -13.549 -17.005 1 95.9 221 ILE B C 1
ATOM 9199 O O . ILE B 1 221 ? -15.613 -14.554 -17.717 1 95.9 221 ILE B O 1
ATOM 9203 N N . VAL B 1 222 ? -15.32 -13.587 -15.737 1 95.7 222 VAL B N 1
ATOM 9204 C CA . VAL B 1 222 ? -15.498 -14.782 -14.918 1 95.7 222 VAL B CA 1
ATOM 9205 C C . VAL B 1 222 ? -16.819 -14.696 -14.159 1 95.7 222 VAL B C 1
ATOM 9207 O O . VAL B 1 222 ? -16.972 -13.868 -13.258 1 95.7 222 VAL B O 1
ATOM 9210 N N . LEU B 1 223 ? -17.71 -15.527 -14.487 1 96.29 223 LEU B N 1
ATOM 9211 C CA . LEU B 1 223 ? -19.057 -15.469 -13.931 1 96.29 223 LEU B CA 1
ATOM 9212 C C . LEU B 1 223 ? -19.132 -16.223 -12.607 1 96.29 223 LEU B C 1
ATOM 9214 O O . LEU B 1 223 ? -18.383 -17.178 -12.389 1 96.29 223 LEU B O 1
ATOM 9218 N N . CYS B 1 224 ? -19.96 -15.782 -11.765 1 97.61 224 CYS B N 1
ATOM 9219 C CA . CYS B 1 224 ? -20.216 -16.478 -10.509 1 97.61 224 CYS B CA 1
ATOM 9220 C C . CYS B 1 224 ? -20.95 -17.791 -10.753 1 97.61 224 CYS B C 1
ATOM 9222 O O . CYS B 1 224 ? -22.045 -17.799 -11.318 1 97.61 224 CYS B O 1
ATOM 9224 N N . PRO B 1 225 ? -20.458 -18.873 -10.316 1 97.81 225 PRO B N 1
ATOM 9225 C CA . PRO B 1 225 ? -21.11 -20.164 -10.549 1 97.81 225 PRO B CA 1
ATOM 9226 C C . PRO B 1 225 ? -22.354 -20.36 -9.684 1 97.81 225 PRO B C 1
ATOM 9228 O O . PRO B 1 225 ? -23.214 -21.182 -10.01 1 97.81 225 PRO B O 1
ATOM 9231 N N . ALA B 1 226 ? -22.42 -19.646 -8.654 1 97.85 226 ALA B N 1
ATOM 9232 C CA . ALA B 1 226 ? -23.491 -19.863 -7.684 1 97.85 226 ALA B CA 1
ATOM 9233 C C . ALA B 1 226 ? -24.726 -19.04 -8.039 1 97.85 226 ALA B C 1
ATOM 9235 O O . ALA B 1 226 ? -25.833 -19.345 -7.588 1 97.85 226 ALA B O 1
ATOM 9236 N N . CYS B 1 227 ? -24.601 -17.994 -8.79 1 97.83 227 CYS B N 1
ATOM 9237 C CA . CYS B 1 227 ? -25.725 -17.155 -9.189 1 97.83 227 CYS B CA 1
ATOM 9238 C C . CYS B 1 227 ? -26.529 -17.813 -10.304 1 97.83 227 CYS B C 1
ATOM 9240 O O . CYS B 1 227 ? -26.002 -18.642 -11.049 1 97.83 227 CYS B O 1
ATOM 9242 N N . PRO B 1 228 ? -27.762 -17.458 -10.436 1 97.47 228 PRO B N 1
ATOM 9243 C CA . PRO B 1 228 ? -28.571 -18.024 -11.518 1 97.47 228 PRO B CA 1
ATOM 9244 C C . PRO B 1 228 ? -28.119 -17.557 -12.9 1 97.47 228 PRO B C 1
ATOM 9246 O O . PRO B 1 228 ? -27.962 -16.355 -13.128 1 97.47 228 PRO B O 1
ATOM 9249 N N . GLN B 1 229 ? -27.952 -18.502 -13.726 1 96.4 229 GLN B N 1
ATOM 9250 C CA . GLN B 1 229 ? -27.558 -18.24 -15.106 1 96.4 229 GLN B CA 1
ATOM 9251 C C . GLN B 1 229 ? -28.426 -19.026 -16.085 1 96.4 229 GLN B C 1
ATOM 9253 O O . GLN B 1 229 ? -28.118 -20.174 -16.412 1 96.4 229 GLN B O 1
ATOM 9258 N N . PRO B 1 230 ? -29.377 -18.31 -16.627 1 94.19 230 PRO B N 1
ATOM 9259 C CA . PRO B 1 230 ? -30.258 -19 -17.572 1 94.19 230 PRO B CA 1
ATOM 9260 C C . PRO B 1 230 ? -29.491 -19.681 -18.703 1 94.19 230 PRO B C 1
ATOM 9262 O O . PRO B 1 230 ? -28.596 -19.076 -19.299 1 94.19 230 PRO B O 1
ATOM 9265 N N . GLY B 1 231 ? -29.871 -20.907 -18.927 1 91.61 231 GLY B N 1
ATOM 9266 C CA . GLY B 1 231 ? -29.243 -21.66 -20.001 1 91.61 231 GLY B CA 1
ATOM 9267 C C . GLY B 1 231 ? -27.989 -22.392 -19.562 1 91.61 231 GLY B C 1
ATOM 9268 O O . GLY B 1 231 ? -27.423 -23.177 -20.326 1 91.61 231 GLY B O 1
ATOM 9269 N N . ILE B 1 232 ? -27.579 -22.176 -18.308 1 95.7 232 ILE B N 1
ATOM 9270 C CA . ILE B 1 232 ? -26.319 -22.767 -17.873 1 95.7 232 ILE B CA 1
ATOM 9271 C C . ILE B 1 232 ? -26.551 -23.618 -16.627 1 95.7 232 ILE B C 1
ATOM 9273 O O . ILE B 1 232 ? -26.236 -24.81 -16.614 1 95.7 232 ILE B O 1
ATOM 9277 N N . ASN B 1 233 ? -27.278 -23.022 -15.608 1 96.71 233 ASN B N 1
ATOM 9278 C CA . ASN B 1 233 ? -27.231 -23.76 -14.351 1 96.71 233 ASN B CA 1
ATOM 9279 C C . ASN B 1 233 ? -28.582 -23.746 -13.642 1 96.71 233 ASN B C 1
ATOM 9281 O O . ASN B 1 233 ? -28.664 -24.032 -12.446 1 96.71 233 ASN B O 1
ATOM 9285 N N . MET B 1 234 ? -29.57 -23.369 -14.347 1 94.8 234 MET B N 1
ATOM 9286 C CA . MET B 1 234 ? -30.904 -23.34 -13.756 1 94.8 234 MET B CA 1
ATOM 9287 C C . MET B 1 234 ? -31.539 -24.726 -13.777 1 94.8 234 MET B C 1
ATOM 9289 O O . MET B 1 234 ? -31.2 -25.556 -14.623 1 94.8 234 MET B O 1
ATOM 9293 N N . ARG B 1 235 ? -32.387 -24.946 -12.843 1 92.19 235 ARG B N 1
ATOM 9294 C CA . ARG B 1 235 ? -33.13 -26.202 -12.852 1 92.19 235 ARG B CA 1
ATOM 9295 C C . ARG B 1 235 ? -34.061 -26.279 -14.057 1 92.19 235 ARG B C 1
ATOM 9297 O O . ARG B 1 235 ? -34.433 -25.251 -14.628 1 92.19 235 ARG B O 1
ATOM 9304 N N . GLU B 1 236 ? -34.423 -27.516 -14.271 1 88.34 236 GLU B N 1
ATOM 9305 C CA . GLU B 1 236 ? -35.407 -27.691 -15.335 1 88.34 236 GLU B CA 1
ATOM 9306 C C . GLU B 1 236 ? -36.758 -27.101 -14.939 1 88.34 236 GLU B C 1
ATOM 9308 O O . GLU B 1 236 ? -37.188 -27.235 -13.792 1 88.34 236 GLU B O 1
ATOM 9313 N N . ARG B 1 237 ? -37.464 -26.312 -15.617 1 88.78 237 ARG B N 1
ATOM 9314 C CA . ARG B 1 237 ? -38.786 -25.727 -15.422 1 88.78 237 ARG B CA 1
ATOM 9315 C C . ARG B 1 237 ? -38.763 -24.678 -14.315 1 88.78 237 ARG B C 1
ATOM 9317 O O . ARG B 1 237 ? -39.74 -24.521 -13.58 1 88.78 237 ARG B O 1
ATOM 9324 N N . TRP B 1 238 ? -37.613 -24.054 -14.086 1 91.65 238 TRP B N 1
ATOM 9325 C CA . TRP B 1 238 ? -37.481 -23.052 -13.034 1 91.65 238 TRP B CA 1
ATOM 9326 C C . TRP B 1 238 ? -38.467 -21.907 -13.246 1 91.65 238 TRP B C 1
ATOM 9328 O O . TRP B 1 238 ? -38.908 -21.273 -12.284 1 91.65 238 TRP B O 1
ATOM 9338 N N . LYS B 1 239 ? -38.935 -21.657 -14.439 1 90.31 239 LYS B N 1
ATOM 9339 C CA . LYS B 1 239 ? -39.85 -20.567 -14.765 1 90.31 239 LYS B CA 1
ATOM 9340 C C . LYS B 1 239 ? -41.249 -20.841 -14.221 1 90.31 239 LYS B C 1
ATOM 9342 O O . LYS B 1 239 ? -42.059 -19.922 -14.085 1 90.31 239 LYS B O 1
ATOM 9347 N N . GLU B 1 240 ? -41.533 -22.111 -13.838 1 88.44 240 GLU B N 1
ATOM 9348 C CA . GLU B 1 240 ? -42.847 -22.508 -13.341 1 88.44 240 GLU B CA 1
ATOM 9349 C C . GLU B 1 240 ? -42.887 -22.492 -11.816 1 88.44 240 GLU B C 1
ATOM 9351 O O . GLU B 1 240 ? -43.907 -22.834 -11.213 1 88.44 240 GLU B O 1
ATOM 9356 N N . ARG B 1 241 ? -41.903 -22.052 -11.248 1 88.71 241 ARG B N 1
ATOM 9357 C CA . ARG B 1 241 ? -41.851 -21.993 -9.791 1 88.71 241 ARG B CA 1
ATOM 9358 C C . ARG B 1 241 ? -42.922 -21.056 -9.243 1 88.71 241 ARG B C 1
ATOM 9360 O O . ARG B 1 241 ? -43.192 -20.004 -9.826 1 88.71 241 ARG B O 1
ATOM 9367 N N . ASP B 1 242 ? -43.453 -21.418 -8.14 1 87.9 242 ASP B N 1
ATOM 9368 C CA . ASP B 1 242 ? -44.501 -20.609 -7.525 1 87.9 242 ASP B CA 1
ATOM 9369 C C . ASP B 1 242 ? -43.951 -19.267 -7.049 1 87.9 242 ASP B C 1
ATOM 9371 O O . ASP B 1 242 ? -42.748 -19.129 -6.82 1 87.9 242 ASP B O 1
ATOM 9375 N N . GLU B 1 243 ? -44.772 -18.344 -6.815 1 85.2 243 GLU B N 1
ATOM 9376 C CA . GLU B 1 243 ? -44.416 -16.973 -6.464 1 85.2 243 GLU B CA 1
ATOM 9377 C C . GLU B 1 243 ? -43.755 -16.909 -5.09 1 85.2 243 GLU B C 1
ATOM 9379 O O . GLU B 1 243 ? -42.862 -16.09 -4.863 1 85.2 243 GLU B O 1
ATOM 9384 N N . VAL B 1 244 ? -44.164 -17.785 -4.237 1 85.99 244 VAL B N 1
ATOM 9385 C CA . VAL B 1 244 ? -43.67 -17.764 -2.864 1 85.99 244 VAL B CA 1
ATOM 9386 C C . VAL B 1 244 ? -42.196 -18.161 -2.838 1 85.99 244 VAL B C 1
ATOM 9388 O O . VAL B 1 244 ? -41.432 -17.681 -1.997 1 85.99 244 VAL B O 1
ATOM 9391 N N . HIS B 1 245 ? -41.828 -18.994 -3.862 1 91.95 245 HIS B N 1
ATOM 9392 C CA . HIS B 1 245 ? -40.45 -19.473 -3.867 1 91.95 245 HIS B CA 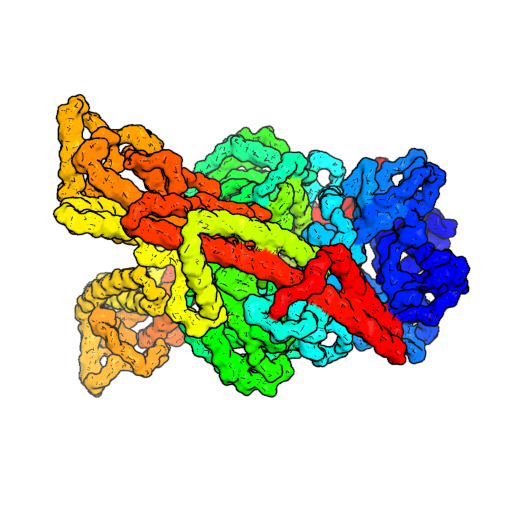1
ATOM 9393 C C . HIS B 1 245 ? -39.666 -18.883 -5.035 1 91.95 245 HIS B C 1
ATOM 9395 O O . HIS B 1 245 ? -38.579 -19.363 -5.363 1 91.95 245 HIS B O 1
ATOM 9401 N N . SER B 1 246 ? -40.166 -17.858 -5.665 1 92.08 246 SER B N 1
ATOM 9402 C CA . SER B 1 246 ? -39.528 -17.252 -6.829 1 92.08 246 SER B CA 1
ATOM 9403 C C . SER B 1 246 ? -38.169 -16.66 -6.469 1 92.08 246 SER B C 1
ATOM 9405 O O . SER B 1 246 ? -37.314 -16.481 -7.338 1 92.08 246 SER B O 1
ATOM 9407 N N . TYR B 1 247 ? -38.001 -16.396 -5.146 1 94.31 247 TYR B N 1
ATOM 9408 C CA . TYR B 1 247 ? -36.745 -15.809 -4.693 1 94.31 247 TYR B CA 1
ATOM 9409 C C . TYR B 1 247 ? -35.587 -16.779 -4.89 1 94.31 247 TYR B C 1
ATOM 9411 O O . TYR B 1 247 ? -34.423 -16.372 -4.905 1 94.31 247 TYR B O 1
ATOM 9419 N N . LEU B 1 248 ? -35.796 -18.06 -5.114 1 95.21 248 LEU B N 1
ATOM 9420 C CA . LEU B 1 248 ? -34.758 -19.066 -5.311 1 95.21 248 LEU B CA 1
ATOM 9421 C C . LEU B 1 248 ? -34.047 -18.859 -6.644 1 95.21 248 LEU B C 1
ATOM 9423 O O . LEU B 1 248 ? -32.903 -19.286 -6.815 1 95.21 248 LEU B O 1
ATOM 9427 N N . ASP B 1 249 ? -34.762 -18.195 -7.525 1 94.83 249 ASP B N 1
ATOM 9428 C CA . ASP B 1 249 ? -34.193 -17.99 -8.854 1 94.83 249 ASP B CA 1
ATOM 9429 C C . ASP B 1 249 ? -33.839 -16.522 -9.08 1 94.83 249 ASP B C 1
ATOM 9431 O O . ASP B 1 249 ? -33.655 -16.091 -10.22 1 94.83 249 ASP B O 1
ATOM 9435 N N . ALA B 1 250 ? -33.722 -15.787 -8.001 1 96.07 250 ALA B N 1
ATOM 9436 C CA . ALA B 1 250 ? -33.46 -14.354 -8.103 1 96.07 250 ALA B CA 1
ATOM 9437 C C . ALA B 1 250 ? -31.964 -14.063 -8.02 1 96.07 250 ALA B C 1
ATOM 9439 O O . ALA B 1 250 ? -31.219 -14.793 -7.361 1 96.07 250 ALA B O 1
ATOM 9440 N N . LEU B 1 251 ? -31.529 -13.072 -8.715 1 97.63 251 LEU B N 1
ATOM 9441 C CA . LEU B 1 251 ? -30.169 -12.567 -8.569 1 97.63 251 LEU B CA 1
ATOM 9442 C C . LEU B 1 251 ? -30.102 -11.489 -7.493 1 97.63 251 LEU B C 1
ATOM 9444 O O . LEU B 1 251 ? -30.872 -10.526 -7.523 1 97.63 251 LEU B O 1
ATOM 9448 N N . HIS B 1 252 ? -29.274 -11.712 -6.533 1 97.51 252 HIS B N 1
ATOM 9449 C CA . HIS B 1 252 ? -28.981 -10.688 -5.537 1 97.51 252 HIS B CA 1
ATOM 9450 C C . HIS B 1 252 ? -27.767 -9.857 -5.942 1 97.51 252 HIS B C 1
ATOM 9452 O O . HIS B 1 252 ? -26.689 -10.404 -6.185 1 97.51 252 HIS B O 1
ATOM 9458 N N . TYR B 1 253 ? -27.943 -8.552 -6.099 1 97.39 253 TYR B N 1
ATOM 9459 C CA . TYR B 1 253 ? -26.82 -7.706 -6.485 1 97.39 253 TYR B CA 1
ATOM 9460 C C . TYR B 1 253 ? -26.757 -6.454 -5.618 1 97.39 253 TYR B C 1
ATOM 9462 O O . TYR B 1 253 ? -27.735 -6.099 -4.957 1 97.39 253 TYR B O 1
ATOM 9470 N N . SER B 1 254 ? -25.608 -5.871 -5.552 1 96.84 254 SER B N 1
ATOM 9471 C CA . SER B 1 254 ? -25.377 -4.639 -4.805 1 96.84 254 SER B CA 1
ATOM 9472 C C . SER B 1 254 ? -24.741 -3.569 -5.685 1 96.84 254 SER B C 1
ATOM 9474 O O . SER B 1 254 ? -23.928 -3.879 -6.558 1 96.84 254 SER B O 1
ATOM 9476 N N . ILE B 1 255 ? -25.145 -2.333 -5.486 1 96.42 255 ILE B N 1
ATOM 9477 C CA . ILE B 1 255 ? -24.577 -1.17 -6.159 1 96.42 255 ILE B CA 1
ATOM 9478 C C . ILE B 1 255 ? -23.875 -0.276 -5.14 1 96.42 255 ILE B C 1
ATOM 9480 O O . ILE B 1 255 ? -24.377 -0.075 -4.031 1 96.42 255 ILE B O 1
ATOM 9484 N N . ASP B 1 256 ? -22.739 0.127 -5.482 1 93.39 256 ASP B N 1
ATOM 9485 C CA . ASP B 1 256 ? -22.047 1.063 -4.602 1 93.39 256 ASP B CA 1
ATOM 9486 C C . ASP B 1 256 ? -20.99 1.856 -5.366 1 93.39 256 ASP B C 1
ATOM 9488 O O . ASP B 1 256 ? -20.527 1.425 -6.424 1 93.39 256 ASP B O 1
ATOM 9492 N N . GLY B 1 257 ? -20.729 3.074 -4.852 1 89.99 257 GLY B N 1
ATOM 9493 C CA . GLY B 1 257 ? -19.684 3.908 -5.425 1 89.99 257 GLY B CA 1
ATOM 9494 C C . GLY B 1 257 ? -18.402 3.9 -4.614 1 89.99 257 GLY B C 1
ATOM 9495 O O . GLY B 1 257 ? -18.439 3.792 -3.387 1 89.99 257 GLY B O 1
ATOM 9496 N N . ASN B 1 258 ? -17.295 3.867 -5.338 1 90.01 258 ASN B N 1
ATOM 9497 C CA . ASN B 1 258 ? -15.974 3.981 -4.729 1 90.01 258 ASN B CA 1
ATOM 9498 C C . ASN B 1 258 ? -15.259 5.253 -5.174 1 90.01 258 ASN B C 1
ATOM 9500 O O . ASN B 1 258 ? -14.827 5.357 -6.324 1 90.01 258 ASN B O 1
ATOM 9504 N N . PHE B 1 259 ? -15.001 6.143 -4.329 1 84.49 259 PHE B N 1
ATOM 9505 C CA . PHE B 1 259 ? -14.45 7.441 -4.703 1 84.49 259 PHE B CA 1
ATOM 9506 C C . PHE B 1 259 ? -12.943 7.474 -4.478 1 84.49 259 PHE B C 1
ATOM 9508 O O . PHE B 1 259 ? -12.298 8.498 -4.712 1 84.49 259 PHE B O 1
ATOM 9515 N N . HIS B 1 260 ? -12.433 6.352 -4.049 1 83.03 260 HIS B N 1
ATOM 9516 C CA . HIS B 1 260 ? -10.984 6.267 -3.905 1 83.03 260 HIS B CA 1
ATOM 9517 C C . HIS B 1 260 ? -10.315 5.95 -5.238 1 83.03 260 HIS B C 1
ATOM 9519 O O . HIS B 1 260 ? -9.153 6.301 -5.454 1 83.03 260 HIS B O 1
ATOM 9525 N N . LEU B 1 261 ? -11.008 5.28 -6.061 1 89.9 261 LEU B N 1
ATOM 9526 C CA . LEU B 1 261 ? -10.469 4.922 -7.369 1 89.9 261 LEU B CA 1
ATOM 9527 C C . LEU B 1 261 ? -10.594 6.086 -8.346 1 89.9 261 LEU B C 1
ATOM 9529 O O . LEU B 1 261 ? -11.315 5.991 -9.342 1 89.9 261 LEU B O 1
ATOM 9533 N N . ASN B 1 262 ? -9.84 7.14 -8.052 1 88.31 262 ASN B N 1
ATOM 9534 C CA . ASN B 1 262 ? -9.868 8.352 -8.864 1 88.31 262 ASN B CA 1
ATOM 9535 C C . ASN B 1 262 ? -8.715 8.384 -9.863 1 88.31 262 ASN B C 1
ATOM 9537 O O . ASN B 1 262 ? -7.814 7.546 -9.805 1 88.31 262 ASN B O 1
ATOM 9541 N N . MET B 1 263 ? -8.858 9.157 -10.841 1 89.2 263 MET B N 1
ATOM 9542 C CA . MET B 1 263 ? -7.825 9.356 -11.853 1 89.2 263 MET B CA 1
ATOM 9543 C C . MET B 1 263 ? -7.499 10.836 -12.015 1 89.2 263 MET B C 1
ATOM 9545 O O . MET B 1 263 ? -8.402 11.667 -12.125 1 89.2 263 MET B O 1
ATOM 9549 N N . LYS B 1 264 ? -6.221 11.197 -12.011 1 84.93 264 LYS B N 1
ATOM 9550 C CA . LYS B 1 264 ? -5.771 12.577 -12.175 1 84.93 264 LYS B CA 1
ATOM 9551 C C . LYS B 1 264 ? -6.001 13.064 -13.602 1 84.93 264 LYS B C 1
ATOM 9553 O O . LYS B 1 264 ? -6.101 12.259 -14.53 1 84.93 264 LYS B O 1
ATOM 9558 N N . LYS B 1 265 ? -6.13 14.406 -13.613 1 80.04 265 LYS B N 1
ATOM 9559 C CA . LYS B 1 265 ? -6.235 15.005 -14.941 1 80.04 265 LYS B CA 1
ATOM 9560 C C . LYS B 1 265 ? -4.904 14.932 -15.683 1 80.04 265 LYS B C 1
ATOM 9562 O O . LYS B 1 265 ? -3.908 15.51 -15.242 1 80.04 265 LYS B O 1
ATOM 9567 N N . LYS B 1 266 ? -4.762 13.972 -16.472 1 71.32 266 LYS B N 1
ATOM 9568 C CA . LYS B 1 266 ? -3.549 13.86 -17.276 1 71.32 266 LYS B CA 1
ATOM 9569 C C . LYS B 1 266 ? -3.873 13.899 -18.767 1 71.32 266 LYS B C 1
ATOM 9571 O O . LYS B 1 266 ? -4.934 13.436 -19.19 1 71.32 266 LYS B O 1
ATOM 9576 N N . ASP B 1 267 ? -3.004 14.673 -19.415 1 65.88 267 ASP B N 1
ATOM 9577 C CA . ASP B 1 267 ? -3.114 14.623 -20.87 1 65.88 267 ASP B 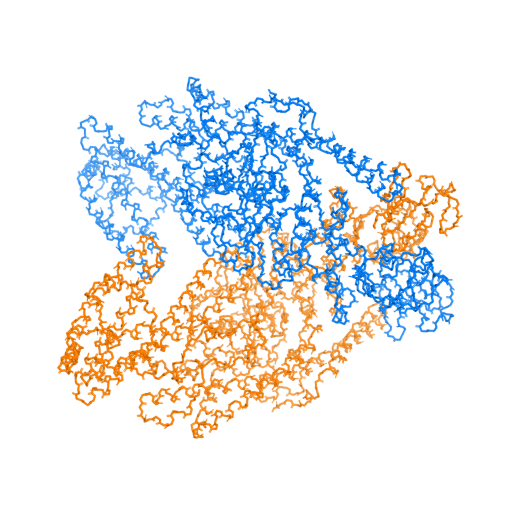CA 1
ATOM 9578 C C . ASP B 1 267 ? -2.847 13.213 -21.392 1 65.88 267 ASP B C 1
ATOM 9580 O O . ASP B 1 267 ? -1.765 12.661 -21.181 1 65.88 267 ASP B O 1
ATOM 9584 N N . THR B 1 268 ? -3.879 12.525 -21.488 1 64.62 268 THR B N 1
ATOM 9585 C CA . THR B 1 268 ? -3.713 11.151 -21.948 1 64.62 268 THR B CA 1
ATOM 9586 C C . THR B 1 268 ? -3.737 11.084 -23.473 1 64.62 268 THR B C 1
ATOM 9588 O O . THR B 1 268 ? -4.357 11.925 -24.126 1 64.62 268 THR B O 1
ATOM 9591 N N . ASP B 1 269 ? -2.901 10.225 -23.958 1 68.9 269 ASP B N 1
ATOM 9592 C CA . ASP B 1 269 ? -2.945 9.889 -25.377 1 68.9 269 ASP B CA 1
ATOM 9593 C C . ASP B 1 269 ? -4.361 9.514 -25.809 1 68.9 269 ASP B C 1
ATOM 9595 O O . ASP B 1 269 ? -4.957 8.584 -25.261 1 68.9 269 ASP B O 1
ATOM 9599 N N . PRO B 1 270 ? -4.92 10.362 -26.654 1 68.22 270 PRO B N 1
ATOM 9600 C CA . PRO B 1 270 ? -6.277 10.063 -27.118 1 68.22 270 PRO B CA 1
ATOM 9601 C C . PRO B 1 270 ? -6.407 8.654 -27.69 1 68.22 270 PRO B C 1
ATOM 9603 O O . PRO B 1 270 ? -7.506 8.094 -27.717 1 68.22 270 PRO B O 1
ATOM 9606 N N . ASP B 1 271 ? -5.267 8.159 -28.047 1 75.05 271 ASP B N 1
ATOM 9607 C CA . ASP B 1 271 ? -5.313 6.842 -28.674 1 75.05 271 ASP B CA 1
ATOM 9608 C C . ASP B 1 271 ? -5.084 5.736 -27.645 1 75.05 271 ASP B C 1
ATOM 9610 O O . ASP B 1 271 ? -4.968 4.562 -28.003 1 75.05 271 ASP B O 1
ATOM 9614 N N . ASP B 1 272 ? -5.098 6.155 -26.465 1 83.94 272 ASP B N 1
ATOM 9615 C CA . ASP B 1 272 ? -4.941 5.117 -25.451 1 83.94 272 ASP B CA 1
ATOM 9616 C C . ASP B 1 272 ? -6.294 4.54 -25.041 1 83.94 272 ASP B C 1
ATOM 9618 O O . ASP B 1 272 ? -6.987 5.11 -24.196 1 83.94 272 ASP B O 1
ATOM 9622 N N . PHE B 1 273 ? -6.67 3.457 -25.731 1 86.13 273 PHE B N 1
ATOM 9623 C CA . PHE B 1 273 ? -7.912 2.763 -25.413 1 86.13 273 PHE B CA 1
ATOM 9624 C C . PHE B 1 273 ? -7.63 1.451 -24.691 1 86.13 273 PHE B C 1
ATOM 9626 O O . PHE B 1 273 ? -6.534 0.897 -24.805 1 86.13 273 PHE B O 1
ATOM 9633 N N . ALA B 1 274 ? -8.623 0.992 -24.019 1 92.11 274 ALA B N 1
ATOM 9634 C CA . ALA B 1 274 ? -8.479 -0.281 -23.319 1 92.11 274 ALA B CA 1
ATOM 9635 C C . ALA B 1 274 ? -8.534 -1.453 -24.295 1 92.11 274 ALA B C 1
ATOM 9637 O O . ALA B 1 274 ? -9.418 -1.514 -25.153 1 92.11 274 ALA B O 1
ATOM 9638 N N . TYR B 1 275 ? -7.589 -2.398 -24.222 1 92.88 275 TYR B N 1
ATOM 9639 C CA . TYR B 1 275 ? -7.639 -3.604 -25.041 1 92.88 275 TYR B CA 1
ATOM 9640 C C . TYR B 1 275 ? -8.907 -4.402 -24.76 1 92.88 275 TYR B C 1
ATOM 9642 O O . TYR B 1 275 ? -9.435 -5.074 -25.649 1 92.88 275 TYR B O 1
ATOM 9650 N N . SER B 1 276 ? -9.451 -4.23 -23.552 1 93.34 276 SER B N 1
ATOM 9651 C CA . SER B 1 276 ? -10.592 -5.019 -23.097 1 93.34 276 SER B CA 1
ATOM 9652 C C . SER B 1 276 ? -11.881 -4.206 -23.145 1 93.34 276 SER B C 1
ATOM 9654 O O . SER B 1 276 ? -12.855 -4.537 -22.466 1 93.34 276 SER B O 1
ATOM 9656 N N . MET B 1 277 ? -11.933 -3.197 -23.936 1 91.91 277 MET B N 1
ATOM 9657 C CA . MET B 1 277 ? -13.076 -2.289 -23.957 1 91.91 277 MET B CA 1
ATOM 9658 C C . MET B 1 277 ? -14.37 -3.05 -24.227 1 91.91 277 MET B C 1
ATOM 9660 O O . MET B 1 277 ? -14.511 -3.695 -25.267 1 91.91 277 MET B O 1
ATOM 9664 N N . GLY B 1 278 ? -15.255 -2.969 -23.231 1 92.09 278 GLY B N 1
ATOM 9665 C CA . GLY B 1 278 ? -16.577 -3.557 -23.381 1 92.09 278 GLY B CA 1
ATOM 9666 C C . GLY B 1 278 ? -16.59 -5.058 -23.166 1 92.09 278 GLY B C 1
ATOM 9667 O O . GLY B 1 278 ? -17.656 -5.676 -23.127 1 92.09 278 GLY B O 1
ATOM 9668 N N . ALA B 1 279 ? -15.474 -5.678 -23.036 1 95.04 279 ALA B N 1
ATOM 9669 C CA . ALA B 1 279 ? -15.388 -7.132 -22.936 1 95.04 279 ALA B CA 1
ATOM 9670 C C . ALA B 1 279 ? -15.232 -7.574 -21.484 1 95.04 279 ALA B C 1
ATOM 9672 O O . ALA B 1 279 ? -15.473 -8.738 -21.153 1 95.04 279 ALA B O 1
ATOM 9673 N N . GLY B 1 280 ? -14.876 -6.663 -20.674 1 95.48 280 GLY B N 1
ATOM 9674 C CA . GLY B 1 280 ? -14.603 -7.004 -19.288 1 95.48 280 GLY B CA 1
ATOM 9675 C C . GLY B 1 280 ? -15.657 -6.487 -18.327 1 95.48 280 GLY B C 1
ATOM 9676 O O . GLY B 1 280 ? -16.853 -6.706 -18.532 1 95.48 280 GLY B O 1
ATOM 9677 N N . TYR B 1 281 ? -15.195 -5.816 -17.347 1 97.37 281 TYR B N 1
ATOM 9678 C CA . TYR B 1 281 ? -16.101 -5.444 -16.266 1 97.37 281 TYR B CA 1
ATOM 9679 C C . TYR B 1 281 ? -16.515 -3.981 -16.38 1 97.37 281 TYR B C 1
ATOM 9681 O O . TYR B 1 281 ? -17.552 -3.58 -15.848 1 97.37 281 TYR B O 1
ATOM 9689 N N . PHE B 1 282 ? -15.742 -3.208 -17.113 1 96.85 282 PHE B N 1
ATOM 9690 C CA . PHE B 1 282 ? -16.163 -1.839 -17.386 1 96.85 282 PHE B CA 1
ATOM 9691 C C . PHE B 1 282 ? -17.227 -1.808 -18.477 1 96.85 282 PHE B C 1
ATOM 9693 O O . PHE B 1 282 ? -17.199 -2.622 -19.402 1 96.85 282 PHE B O 1
ATOM 9700 N N . VAL B 1 283 ? -18.036 -0.923 -18.357 1 96.33 283 VAL B N 1
ATOM 9701 C CA . VAL B 1 283 ? -19.018 -0.693 -19.411 1 96.33 283 VAL B CA 1
ATOM 9702 C C . VAL B 1 283 ? -18.305 -0.321 -20.709 1 96.33 283 VAL B C 1
ATOM 9704 O O . VAL B 1 283 ? -17.127 0.044 -20.696 1 96.33 283 VAL B O 1
ATOM 9707 N N . HIS B 1 284 ? -19.015 -0.512 -21.812 1 95.46 284 HIS B N 1
ATOM 9708 C CA . HIS B 1 284 ? -18.479 -0.056 -23.09 1 95.46 284 HIS B CA 1
ATOM 9709 C C . HIS B 1 284 ? -18.337 1.462 -23.117 1 95.46 284 HIS B C 1
ATOM 9711 O O . HIS B 1 284 ? -19.325 2.18 -23.284 1 95.46 284 HIS B O 1
ATOM 9717 N N . GLU B 1 285 ? -17.133 1.903 -23.055 1 91.32 285 GLU B N 1
ATOM 9718 C CA . GLU B 1 285 ? -16.831 3.309 -22.806 1 91.32 285 GLU B CA 1
ATOM 9719 C C . GLU B 1 285 ? -17.408 4.2 -23.902 1 91.32 285 GLU B C 1
ATOM 9721 O O . GLU B 1 285 ? -17.923 5.284 -23.621 1 91.32 285 GLU B O 1
ATOM 9726 N N . ARG B 1 286 ? -17.346 3.866 -25.106 1 89.98 286 ARG B N 1
ATOM 9727 C CA . ARG B 1 286 ? -17.854 4.673 -26.21 1 89.98 286 ARG B CA 1
ATOM 9728 C C . ARG B 1 286 ? -19.367 4.836 -26.118 1 89.98 286 ARG B C 1
ATOM 9730 O O . ARG B 1 286 ? -19.891 5.935 -26.312 1 89.98 286 ARG B O 1
ATOM 9737 N N . ASP B 1 287 ? -20.02 3.744 -25.857 1 94.01 287 ASP B N 1
ATOM 9738 C CA . ASP B 1 287 ? -21.471 3.792 -25.705 1 94.01 287 ASP B CA 1
ATOM 9739 C C . ASP B 1 287 ? -21.869 4.636 -24.496 1 94.01 287 ASP B C 1
ATOM 9741 O O . ASP B 1 287 ? -22.847 5.385 -24.549 1 94.01 287 ASP B O 1
ATOM 9745 N N . PHE B 1 288 ? -21.081 4.519 -23.53 1 93.23 288 PHE B N 1
ATOM 9746 C CA . PHE B 1 288 ? -21.353 5.275 -22.313 1 93.23 288 PHE B CA 1
ATOM 9747 C C . PHE B 1 288 ? -21.225 6.772 -22.566 1 93.23 288 PHE B C 1
ATOM 9749 O O . PHE B 1 288 ? -22.092 7.552 -22.164 1 93.23 288 PHE B O 1
ATOM 9756 N N . GLN B 1 289 ? -20.183 7.143 -23.19 1 89.15 289 GLN B N 1
ATOM 9757 C CA . GLN B 1 289 ? -19.992 8.552 -23.519 1 89.15 289 GLN B CA 1
ATOM 9758 C C . GLN B 1 289 ? -21.105 9.061 -24.43 1 89.15 289 GLN B C 1
ATOM 9760 O O . GLN B 1 289 ? -21.567 10.194 -24.282 1 89.15 289 GLN B O 1
ATOM 9765 N N . HIS B 1 290 ? -21.496 8.249 -25.314 1 91.32 290 HIS B N 1
ATOM 9766 C CA . HIS B 1 290 ? -22.6 8.599 -26.201 1 91.32 290 HIS B CA 1
ATOM 9767 C C . HIS B 1 290 ? -23.895 8.791 -25.419 1 91.32 290 HIS B C 1
ATOM 9769 O O . HIS B 1 290 ? -24.63 9.752 -25.653 1 91.32 290 HIS B O 1
ATOM 9775 N N . PHE B 1 291 ? -24.143 7.904 -24.542 1 92.59 291 PHE B N 1
ATOM 9776 C CA . PHE B 1 291 ? -25.318 7.968 -23.681 1 92.59 291 PHE B CA 1
ATOM 9777 C C . PHE B 1 291 ? -25.325 9.258 -22.87 1 92.59 291 PHE B C 1
ATOM 9779 O O . PHE B 1 291 ? -26.352 9.935 -22.78 1 92.59 291 PHE B O 1
ATOM 9786 N N . LEU B 1 292 ? -24.194 9.645 -22.312 1 88.31 292 LEU B N 1
ATOM 9787 C CA . LEU B 1 292 ? -24.093 10.837 -21.477 1 88.31 292 LEU B CA 1
ATOM 9788 C C . LEU B 1 292 ? -24.379 12.096 -22.29 1 88.31 292 LEU B C 1
ATOM 9790 O O . LEU B 1 292 ? -24.915 13.072 -21.762 1 88.31 292 LEU B O 1
ATOM 9794 N N . ARG B 1 293 ? -24.06 12.102 -23.516 1 86.38 293 ARG B N 1
ATOM 9795 C CA . ARG B 1 293 ? -24.258 13.259 -24.383 1 86.38 293 ARG B CA 1
ATOM 9796 C C . ARG B 1 293 ? -25.72 13.388 -24.797 1 86.38 293 ARG B C 1
ATOM 9798 O O . ARG B 1 293 ? -26.223 14.498 -24.981 1 86.38 293 ARG B O 1
ATOM 9805 N N . LYS B 1 294 ? -26.348 12.297 -24.861 1 86.71 294 LYS B N 1
ATOM 9806 C CA . LYS B 1 294 ? -27.678 12.299 -25.464 1 86.71 294 LYS B CA 1
ATOM 9807 C C . LYS B 1 294 ? -28.765 12.4 -24.398 1 86.71 294 LYS B C 1
ATOM 9809 O O . LYS B 1 294 ? -29.871 12.869 -24.674 1 86.71 294 LYS B O 1
ATOM 9814 N N . VAL B 1 295 ? -28.528 11.805 -23.321 1 81.64 295 VAL B N 1
ATOM 9815 C CA . VAL B 1 295 ? -29.559 11.792 -22.288 1 81.64 295 VAL B CA 1
ATOM 9816 C C . VAL B 1 295 ? -29.411 13.02 -21.394 1 81.64 295 VAL B C 1
ATOM 9818 O O . VAL B 1 295 ? -28.319 13.306 -20.897 1 81.64 295 VAL B O 1
ATOM 9821 N N . PRO B 1 296 ? -30.43 13.838 -21.322 1 71.92 296 PRO B N 1
ATOM 9822 C CA . PRO B 1 296 ? -30.384 15.052 -20.504 1 71.92 296 PRO B CA 1
ATOM 9823 C C . PRO B 1 296 ? -30.171 14.757 -19.021 1 71.92 296 PRO B C 1
ATOM 9825 O O . PRO B 1 296 ? -30.581 13.7 -18.534 1 71.92 296 PRO B O 1
ATOM 9828 N N . PRO B 1 297 ? -29.354 15.614 -18.37 1 64.74 297 PRO B N 1
ATOM 9829 C CA . PRO B 1 297 ? -29.163 15.392 -16.935 1 64.74 297 PRO B CA 1
ATOM 9830 C C . PRO B 1 297 ? -30.482 15.323 -16.168 1 64.74 297 PRO B C 1
ATOM 9832 O O . PRO B 1 297 ? -31.4 16.1 -16.441 1 64.74 297 PRO B O 1
ATOM 9835 N N . PRO B 1 298 ? -30.574 14.145 -15.47 1 58.84 298 PRO B N 1
ATOM 9836 C CA . PRO B 1 298 ? -31.852 13.983 -14.773 1 58.84 298 PRO B CA 1
ATOM 9837 C C . PRO B 1 298 ? -32.181 15.163 -13.863 1 58.84 298 PRO B C 1
ATOM 9839 O O . PRO B 1 298 ? -31.275 15.853 -13.387 1 58.84 298 PRO B O 1
ATOM 9842 N N . ILE B 1 299 ? -33.443 15.547 -13.789 1 55.29 299 ILE B N 1
ATOM 9843 C CA . ILE B 1 299 ? -33.999 16.54 -12.876 1 55.29 299 ILE B CA 1
ATOM 9844 C C . ILE B 1 299 ? -33.605 16.198 -11.44 1 55.29 299 ILE B C 1
ATOM 9846 O O . ILE B 1 299 ? -33.631 15.031 -11.044 1 55.29 299 ILE B O 1
ATOM 9850 N N . ASN B 1 300 ? -32.896 17.035 -10.764 1 55.99 300 ASN B N 1
ATOM 9851 C CA . ASN B 1 300 ? -32.531 16.874 -9.361 1 55.99 300 ASN B CA 1
ATOM 9852 C C . ASN B 1 300 ? -33.711 16.379 -8.528 1 55.99 300 ASN B C 1
ATOM 9854 O O . ASN B 1 300 ? -34.711 17.084 -8.381 1 55.99 300 ASN B O 1
ATOM 9858 N N . GLU B 1 301 ? -33.811 15.016 -8.359 1 61.24 301 GLU B N 1
ATOM 9859 C CA . GLU B 1 301 ? -34.866 14.462 -7.516 1 61.24 301 GLU B CA 1
ATOM 9860 C C . GLU B 1 301 ? -34.634 14.802 -6.047 1 61.24 301 GLU B C 1
ATOM 9862 O O . GLU B 1 301 ? -33.529 14.625 -5.53 1 61.24 301 GLU B O 1
ATOM 9867 N N . SER B 1 302 ? -35.508 15.572 -5.417 1 58.87 302 SER B N 1
ATOM 9868 C CA . SER B 1 302 ? -35.412 15.924 -4.004 1 58.87 302 SER B CA 1
ATOM 9869 C C . SER B 1 302 ? -35.393 14.679 -3.124 1 58.87 302 SER B C 1
ATOM 9871 O O . SER B 1 302 ? -36.103 13.708 -3.397 1 58.87 302 SER B O 1
ATOM 9873 N N . SER B 1 303 ? -34.445 14.456 -2.254 1 64.87 303 SER B N 1
ATOM 9874 C CA . SER B 1 303 ? -34.355 13.307 -1.36 1 64.87 303 SER B CA 1
ATOM 9875 C C . SER B 1 303 ? -35.462 13.334 -0.31 1 64.87 303 SER B C 1
ATOM 9877 O O . SER B 1 303 ? -35.727 14.377 0.292 1 64.87 303 SER B O 1
ATOM 9879 N N . THR B 1 304 ? -36.416 12.413 -0.321 1 63.8 304 THR B N 1
ATOM 9880 C CA . THR B 1 304 ? -37.444 12.257 0.702 1 63.8 304 THR B CA 1
ATOM 9881 C C . THR B 1 304 ? -36.895 11.503 1.911 1 63.8 304 THR B C 1
ATOM 9883 O O . THR B 1 304 ? -37.622 11.251 2.874 1 63.8 304 THR B O 1
ATOM 9886 N N . CYS B 1 305 ? -35.777 11.026 1.831 1 67.73 305 CYS B N 1
ATOM 9887 C CA . CYS B 1 305 ? -35.148 10.306 2.932 1 67.73 305 CYS B CA 1
ATOM 9888 C C . CYS B 1 305 ? -33.996 11.109 3.522 1 67.73 305 CYS B C 1
ATOM 9890 O O . CYS B 1 305 ? -33.696 12.209 3.054 1 67.73 305 CYS B O 1
ATOM 9892 N N . ASN B 1 306 ? -33.252 10.7 4.638 1 56.44 306 ASN B N 1
ATOM 9893 C CA . ASN B 1 306 ? -32.171 11.43 5.291 1 56.44 306 ASN B CA 1
ATOM 9894 C C . ASN B 1 306 ? -31.062 11.789 4.306 1 56.44 306 ASN B C 1
ATOM 9896 O O . ASN B 1 306 ? -30.865 11.096 3.306 1 56.44 306 ASN B O 1
ATOM 9900 N N . GLN B 1 307 ? -30.723 13.051 4.299 1 48.27 307 GLN B N 1
ATOM 9901 C CA . GLN B 1 307 ? -29.743 13.741 3.467 1 48.27 307 GLN B CA 1
ATOM 9902 C C . GLN B 1 307 ? -28.473 12.909 3.308 1 48.27 307 GLN B C 1
ATOM 9904 O O . GLN B 1 307 ? -27.466 13.171 3.97 1 48.27 307 GLN B O 1
ATOM 9909 N N . PHE B 1 308 ? -28.587 11.601 3.318 1 48.08 308 PHE B N 1
ATOM 9910 C CA . PHE B 1 308 ? -27.35 10.92 2.956 1 48.08 308 PHE B CA 1
ATOM 9911 C C . PHE B 1 308 ? -26.84 11.405 1.605 1 48.08 308 PHE B C 1
ATOM 9913 O O . PHE B 1 308 ? -27.519 11.251 0.587 1 48.08 308 PHE B O 1
ATOM 9920 N N . GLY B 1 309 ? -26.363 12.519 1.61 1 46.51 309 GLY B N 1
ATOM 9921 C CA . GLY B 1 309 ? -25.738 12.994 0.386 1 46.51 309 GLY B CA 1
ATOM 9922 C C . GLY B 1 309 ? -24.799 11.979 -0.237 1 46.51 309 GLY B C 1
ATOM 9923 O O . GLY B 1 309 ? -23.59 12.017 -0.001 1 46.51 309 GLY B O 1
ATOM 9924 N N . ALA B 1 310 ? -25.225 10.747 -0.345 1 47.55 310 ALA B N 1
ATOM 9925 C CA . ALA B 1 310 ? -24.388 9.705 -0.934 1 47.55 310 ALA B CA 1
ATOM 9926 C C . ALA B 1 310 ? -23.617 10.237 -2.139 1 47.55 310 ALA B C 1
ATOM 9928 O O . ALA B 1 310 ? -22.482 9.825 -2.389 1 47.55 310 ALA B O 1
ATOM 9929 N N . MET B 1 311 ? -24.446 10.723 -3.076 1 47.34 311 MET B N 1
ATOM 9930 C CA . MET B 1 311 ? -23.832 11.048 -4.36 1 47.34 311 MET B CA 1
ATOM 9931 C C . MET B 1 311 ? -23.132 12.402 -4.301 1 47.34 311 MET B C 1
ATOM 9933 O O . MET B 1 311 ? -23.108 13.137 -5.29 1 47.34 311 MET B O 1
ATOM 9937 N N . ALA B 1 312 ? -22.979 12.841 -3.089 1 42.28 312 ALA B N 1
ATOM 9938 C CA . ALA B 1 312 ? -22.386 14.176 -3.076 1 42.28 312 ALA B CA 1
ATOM 9939 C C . ALA B 1 312 ? -21.034 14.181 -3.783 1 42.28 312 ALA B C 1
ATOM 9941 O O . ALA B 1 312 ? -20.38 13.141 -3.895 1 42.28 312 ALA B O 1
ATOM 9942 N N . ASN B 1 313 ? -20.653 15.279 -4.378 1 45.55 313 ASN B N 1
ATOM 9943 C CA . ASN B 1 313 ? -19.534 15.665 -5.23 1 45.55 313 ASN B CA 1
ATOM 9944 C C . ASN B 1 313 ? -18.196 15.27 -4.611 1 45.55 313 ASN B C 1
ATOM 9946 O O . ASN B 1 313 ? -17.864 15.709 -3.508 1 45.55 313 ASN B O 1
ATOM 9950 N N . GLY B 1 314 ? -17.971 13.999 -4.886 1 48.48 314 GLY B N 1
ATOM 9951 C CA . GLY B 1 314 ? -16.581 13.758 -4.53 1 48.48 314 GLY B CA 1
ATOM 9952 C C . GLY B 1 314 ? -15.694 14.971 -4.737 1 48.48 314 GLY B C 1
ATOM 9953 O O . GLY B 1 314 ? -15.848 15.699 -5.72 1 48.48 314 GLY B O 1
ATOM 9954 N N . LYS B 1 315 ? -15.048 15.468 -3.731 1 50.57 315 LYS B N 1
ATOM 9955 C CA . LYS B 1 315 ? -14.22 16.67 -3.681 1 50.57 315 LYS B CA 1
ATOM 9956 C C . LYS B 1 315 ? -13.028 16.556 -4.627 1 50.57 315 LYS B C 1
ATOM 9958 O O . LYS B 1 315 ? -12.407 17.562 -4.975 1 50.57 315 LYS B O 1
ATOM 9963 N N . TYR B 1 316 ? -12.846 15.232 -5.189 1 62.75 316 TYR B N 1
ATOM 9964 C CA . TYR B 1 316 ? -11.691 15.096 -6.07 1 62.75 316 TYR B CA 1
ATOM 9965 C C . TYR B 1 316 ? -12 15.638 -7.461 1 62.75 316 TYR B C 1
ATOM 9967 O O . TYR B 1 316 ? -13.054 15.343 -8.029 1 62.75 316 TYR B O 1
ATOM 9975 N N . THR B 1 317 ? -11.236 16.64 -7.753 1 65 317 THR B N 1
ATOM 9976 C CA . THR B 1 317 ? -11.409 17.22 -9.081 1 65 317 THR B CA 1
ATOM 9977 C C . THR B 1 317 ? -10.45 16.579 -10.08 1 65 317 THR B C 1
ATOM 9979 O O . THR B 1 317 ? -9.336 17.067 -10.28 1 65 317 THR B O 1
ATOM 9982 N N . GLY B 1 318 ? -10.647 15.325 -10.423 1 76.05 318 GLY B N 1
ATOM 9983 C CA . GLY B 1 318 ? -9.878 14.684 -11.477 1 76.05 318 GLY B CA 1
ATOM 9984 C C . GLY B 1 318 ? -10.723 14.283 -12.672 1 76.05 318 GLY B C 1
ATOM 9985 O O . GLY B 1 318 ? -11.873 14.707 -12.796 1 76.05 318 GLY B O 1
ATOM 9986 N N . LYS B 1 319 ? -10.124 13.709 -13.642 1 82.88 319 LYS B N 1
ATOM 9987 C CA . LYS B 1 319 ? -10.84 13.222 -14.818 1 82.88 319 LYS B CA 1
ATOM 9988 C C . LYS B 1 319 ? -11.906 12.201 -14.43 1 82.88 319 LYS B C 1
ATOM 9990 O O . LYS B 1 319 ? -13.003 12.197 -14.992 1 82.88 319 LYS B O 1
ATOM 9995 N N . VAL B 1 320 ? -11.494 11.328 -13.514 1 89.35 320 VAL B N 1
ATOM 9996 C CA . VAL B 1 320 ? -12.4 10.355 -12.914 1 89.35 320 VAL B CA 1
ATOM 9997 C C . VAL B 1 320 ? -12.43 10.541 -11.399 1 89.35 320 VAL B C 1
ATOM 9999 O O . VAL B 1 320 ? -11.383 10.55 -10.747 1 89.35 320 VAL B O 1
ATOM 10002 N N . THR B 1 321 ? -13.569 10.74 -10.882 1 86.82 321 THR B N 1
ATOM 10003 C CA . THR B 1 321 ? -13.703 11.039 -9.461 1 86.82 321 THR B CA 1
ATOM 10004 C C . THR B 1 321 ? -13.941 9.763 -8.659 1 86.82 321 THR B C 1
ATOM 10006 O O . THR B 1 321 ? -13.814 9.76 -7.433 1 86.82 321 THR B O 1
ATOM 10009 N N . GLY B 1 322 ? -14.294 8.738 -9.281 1 90.02 322 GLY B N 1
ATOM 10010 C CA . GLY B 1 322 ? -14.555 7.442 -8.675 1 90.02 322 GLY B CA 1
ATOM 10011 C C . GLY B 1 322 ? -15.189 6.451 -9.633 1 90.02 322 GLY B C 1
ATOM 10012 O O . GLY B 1 322 ? -15.209 6.678 -10.845 1 90.02 322 GLY B O 1
ATOM 10013 N N . VAL B 1 323 ? -15.62 5.312 -9.074 1 93.44 323 VAL B N 1
ATOM 10014 C CA . VAL B 1 323 ? -16.282 4.309 -9.901 1 93.44 323 VAL B CA 1
ATOM 10015 C C . VAL B 1 323 ? -17.543 3.81 -9.199 1 93.44 323 VAL B C 1
ATOM 10017 O O . VAL B 1 323 ? -17.652 3.891 -7.973 1 93.44 323 VAL B O 1
ATOM 10020 N N . ILE B 1 324 ? -18.479 3.421 -9.984 1 94.78 324 ILE B N 1
ATOM 10021 C CA . ILE B 1 324 ? -19.634 2.669 -9.505 1 94.78 324 ILE B CA 1
ATOM 10022 C C . ILE B 1 324 ? -19.494 1.201 -9.902 1 94.78 324 ILE B C 1
ATOM 10024 O O . ILE B 1 324 ? -19.043 0.89 -11.007 1 94.78 324 ILE B O 1
ATOM 10028 N N . GLY B 1 325 ? -19.757 0.346 -8.985 1 96.57 325 GLY B N 1
ATOM 10029 C CA . GLY B 1 325 ? -19.66 -1.077 -9.271 1 96.57 325 GLY B CA 1
ATOM 10030 C C . GLY B 1 325 ? -20.895 -1.854 -8.856 1 96.57 325 GLY B C 1
ATOM 10031 O O . GLY B 1 325 ? -21.657 -1.407 -7.996 1 96.57 325 GLY B O 1
ATOM 10032 N N . ILE B 1 326 ? -21.148 -2.947 -9.516 1 98.07 326 ILE B N 1
ATOM 10033 C CA . ILE B 1 326 ? -22.23 -3.869 -9.188 1 98.07 326 ILE B CA 1
ATOM 10034 C C . ILE B 1 326 ? -21.669 -5.276 -8.995 1 98.07 326 ILE B C 1
ATOM 10036 O O . ILE B 1 326 ? -20.899 -5.764 -9.826 1 98.07 326 ILE B O 1
ATOM 10040 N N . SER B 1 327 ? -21.941 -5.907 -7.926 1 97.64 327 SER B N 1
ATOM 10041 C CA . SER B 1 327 ? -21.469 -7.251 -7.609 1 97.64 327 SER B CA 1
ATOM 10042 C C . SER B 1 327 ? -22.616 -8.144 -7.149 1 97.64 327 SER B C 1
ATOM 10044 O O . SER B 1 327 ? -23.668 -7.65 -6.736 1 97.64 327 SER B O 1
ATOM 10046 N N . CYS B 1 328 ? -22.51 -9.353 -7.315 1 97.37 328 CYS B N 1
ATOM 10047 C CA . CYS B 1 328 ? -23.484 -10.281 -6.752 1 97.37 328 CYS B CA 1
ATOM 10048 C C . CYS B 1 328 ? -23.2 -10.542 -5.277 1 97.37 328 CYS B C 1
ATOM 10050 O O . CYS B 1 328 ? -22.181 -10.095 -4.748 1 97.37 328 CYS B O 1
ATOM 10052 N N . ARG B 1 329 ? -24.012 -11.226 -4.563 1 95.93 329 ARG B N 1
ATOM 10053 C CA . ARG B 1 329 ? -23.903 -11.435 -3.123 1 95.93 329 ARG B CA 1
ATOM 10054 C C . ARG B 1 329 ? -22.702 -12.313 -2.786 1 95.93 329 ARG B C 1
ATOM 10056 O O . ARG B 1 329 ? -22.298 -12.401 -1.625 1 95.93 329 ARG B O 1
ATOM 10063 N N . HIS B 1 330 ? -22.175 -13.031 -3.854 1 96.38 330 HIS B N 1
ATOM 10064 C CA . HIS B 1 330 ? -21.014 -13.891 -3.65 1 96.38 330 HIS B CA 1
ATOM 10065 C C . HIS B 1 330 ? -19.715 -13.127 -3.88 1 96.38 330 HIS B C 1
ATOM 10067 O O . HIS B 1 330 ? -18.637 -13.724 -3.921 1 96.38 330 HIS B O 1
ATOM 10073 N N . MET B 1 331 ? -19.759 -11.844 -4.128 1 96.06 331 MET B N 1
ATOM 10074 C CA . MET B 1 331 ? -18.629 -10.929 -4.263 1 96.06 331 MET B CA 1
ATOM 10075 C C . MET B 1 331 ? -17.948 -11.101 -5.617 1 96.06 331 MET B C 1
ATOM 10077 O O . MET B 1 331 ? -16.719 -11.097 -5.703 1 96.06 331 MET B O 1
ATOM 10081 N N . PHE B 1 332 ? -18.763 -11.448 -6.619 1 97.9 332 PHE B N 1
ATOM 10082 C CA . PHE B 1 332 ? -18.292 -11.391 -7.998 1 97.9 332 PHE B CA 1
ATOM 10083 C C . PHE B 1 332 ? -18.684 -10.071 -8.65 1 97.9 332 PHE B C 1
ATOM 10085 O O . PHE B 1 332 ? -19.846 -9.662 -8.587 1 97.9 332 PHE B O 1
ATOM 10092 N N . MET B 1 333 ? -17.72 -9.421 -9.2 1 97.66 333 MET B N 1
ATOM 10093 C CA . MET B 1 333 ? -18.052 -8.269 -10.033 1 97.66 333 MET B CA 1
ATOM 10094 C C . MET B 1 333 ? -18.834 -8.699 -11.269 1 97.66 333 MET B C 1
ATOM 10096 O O . MET B 1 333 ? -18.485 -9.687 -11.917 1 97.66 333 MET B O 1
ATOM 10100 N N . LEU B 1 334 ? -19.901 -8.07 -11.541 1 98 334 LEU B N 1
ATOM 10101 C CA . LEU B 1 334 ? -20.755 -8.474 -12.653 1 98 334 LEU B CA 1
ATOM 10102 C C . LEU B 1 334 ? -20.186 -7.984 -13.981 1 98 334 LEU B C 1
ATOM 10104 O O . LEU B 1 334 ? -19.394 -7.039 -14.011 1 98 334 LEU B O 1
ATOM 10108 N N . PRO B 1 335 ? -20.589 -8.64 -15.109 1 96.55 335 PRO B N 1
ATOM 10109 C CA . PRO B 1 335 ? -20.122 -8.21 -16.429 1 96.55 335 PRO B CA 1
ATOM 10110 C C . PRO B 1 335 ? -20.594 -6.804 -16.793 1 96.55 335 PRO B C 1
ATOM 10112 O O . PRO B 1 335 ? -21.793 -6.518 -16.738 1 96.55 335 PRO B O 1
ATOM 10115 N N . GLY B 1 336 ? -19.674 -5.972 -17.117 1 96.3 336 GLY B N 1
ATOM 10116 C CA . GLY B 1 336 ? -20.053 -4.606 -17.441 1 96.3 336 GLY B CA 1
ATOM 10117 C C . GLY B 1 336 ? -20.639 -3.854 -16.261 1 96.3 336 GLY B C 1
ATOM 10118 O O . GLY B 1 336 ? -21.511 -3 -16.434 1 96.3 336 GLY B O 1
ATOM 10119 N N . GLY B 1 337 ? -20.186 -4.222 -15.138 1 96.85 337 GLY B N 1
ATOM 10120 C CA . GLY B 1 337 ? -20.825 -3.697 -13.942 1 96.85 337 GLY B CA 1
ATOM 10121 C C . GLY B 1 337 ? -20.026 -2.593 -13.275 1 96.85 337 GLY B C 1
ATOM 10122 O O . GLY B 1 337 ? -20.206 -2.321 -12.086 1 96.85 337 GLY B O 1
ATOM 10123 N N . VAL B 1 338 ? -19.069 -1.989 -14.007 1 97.18 338 VAL B N 1
ATOM 10124 C CA . VAL B 1 338 ? -18.275 -0.898 -13.45 1 97.18 338 VAL B CA 1
ATOM 10125 C C . VAL B 1 338 ? -18.302 0.297 -14.4 1 97.18 338 VAL B C 1
ATOM 10127 O O . VAL B 1 338 ? -18.228 0.131 -15.62 1 97.18 338 VAL B O 1
ATOM 10130 N N . VAL B 1 339 ? -18.458 1.486 -13.865 1 96.13 339 VAL B N 1
ATOM 10131 C CA . VAL B 1 339 ? -18.461 2.692 -14.686 1 96.13 339 VAL B CA 1
ATOM 10132 C C . VAL B 1 339 ? -17.703 3.807 -13.968 1 96.13 339 VAL B C 1
ATOM 10134 O O . VAL B 1 339 ? -17.737 3.898 -12.739 1 96.13 339 VAL B O 1
ATOM 10137 N N . ASP B 1 340 ? -17.015 4.617 -14.746 1 93.04 340 ASP B N 1
ATOM 10138 C CA . ASP B 1 340 ? -16.283 5.759 -14.206 1 93.04 340 ASP B CA 1
ATOM 10139 C C . ASP B 1 340 ? -17.222 6.929 -13.921 1 93.04 340 ASP B C 1
ATOM 10141 O O . ASP B 1 340 ? -18.146 7.193 -14.693 1 93.04 340 ASP B O 1
ATOM 10145 N N . LEU B 1 341 ? -16.934 7.575 -12.811 1 90.16 341 LEU B N 1
ATOM 10146 C CA . LEU B 1 341 ? -17.646 8.806 -12.486 1 90.16 341 LEU B CA 1
ATOM 10147 C C . LEU B 1 341 ? -16.858 10.028 -12.946 1 90.16 341 LEU B C 1
ATOM 10149 O O . LEU B 1 341 ? -15.696 10.199 -12.571 1 90.16 341 LEU B O 1
ATOM 10153 N N . HIS B 1 342 ? -17.336 10.815 -13.818 1 79.16 342 HIS B N 1
ATOM 10154 C CA . HIS B 1 342 ? -16.639 11.987 -14.337 1 79.16 342 HIS B CA 1
ATOM 10155 C C . HIS B 1 342 ? -17.118 13.262 -13.652 1 79.16 342 HIS B C 1
ATOM 10157 O O . HIS B 1 342 ? -16.377 14.244 -13.57 1 79.16 342 HIS B O 1
ATOM 10163 N N . PHE B 1 343 ? -18.325 13.402 -13.418 1 68.95 343 PHE B N 1
ATOM 10164 C CA . PHE B 1 343 ? -18.907 14.592 -12.808 1 68.95 343 PHE B CA 1
ATOM 10165 C C . PHE B 1 343 ? -19.69 14.229 -11.552 1 68.95 343 PHE B C 1
ATOM 10167 O O . PHE B 1 343 ? -19.696 13.07 -11.132 1 68.95 343 PHE B O 1
ATOM 10174 N N . ALA B 1 344 ? -20.313 15.205 -10.919 1 58.6 344 ALA B N 1
ATOM 10175 C CA . ALA B 1 344 ? -21.143 14.961 -9.742 1 58.6 344 ALA B CA 1
ATOM 10176 C C . ALA B 1 344 ? -22.083 13.781 -9.97 1 58.6 344 ALA B C 1
ATOM 10178 O O . ALA B 1 344 ? -22.431 13.467 -11.111 1 58.6 344 ALA B O 1
ATOM 10179 N N . GLU B 1 345 ? -22.201 12.897 -8.968 1 59.53 345 GLU B N 1
ATOM 10180 C CA . GLU B 1 345 ? -22.995 11.673 -8.999 1 59.53 345 GLU B CA 1
ATOM 10181 C C . GLU B 1 345 ? -24.392 11.936 -9.555 1 59.53 345 GLU B C 1
ATOM 10183 O O . GLU B 1 345 ? -25.158 12.714 -8.983 1 59.53 345 GLU B O 1
ATOM 10188 N N . ARG B 1 346 ? -24.619 11.482 -10.781 1 75.72 346 ARG B N 1
ATOM 10189 C CA . ARG B 1 346 ? -25.927 11.473 -11.43 1 75.72 346 ARG B CA 1
ATOM 10190 C C . ARG B 1 346 ? -26.436 10.048 -11.615 1 75.72 346 ARG B C 1
ATOM 10192 O O . ARG B 1 346 ? -25.646 9.119 -11.796 1 75.72 346 ARG B O 1
ATOM 10199 N N . TYR B 1 347 ? -27.787 9.822 -11.413 1 86.61 347 TYR B N 1
ATOM 10200 C CA . TYR B 1 347 ? -28.391 8.505 -11.585 1 86.61 347 TYR B CA 1
ATOM 10201 C C . TYR B 1 347 ? -28.074 7.935 -12.963 1 86.61 347 TYR B C 1
ATOM 10203 O O . TYR B 1 347 ? -28.153 6.723 -13.173 1 86.61 347 TYR B O 1
ATOM 10211 N N . LEU B 1 348 ? -27.603 8.853 -13.838 1 87.78 348 LEU B N 1
ATOM 10212 C CA . LEU B 1 348 ? -27.336 8.43 -15.209 1 87.78 348 LEU B CA 1
ATOM 10213 C C . LEU B 1 348 ? -26.222 7.39 -15.25 1 87.78 348 LEU B C 1
ATOM 10215 O O . LEU B 1 348 ? -26.257 6.467 -16.067 1 87.78 348 LEU B O 1
ATOM 10219 N N . TYR B 1 349 ? -25.234 7.569 -14.407 1 91.45 349 TYR B N 1
ATOM 10220 C CA . TYR B 1 349 ? -24.12 6.629 -14.358 1 91.45 349 TYR B CA 1
ATOM 10221 C C . TYR B 1 349 ? -24.584 5.258 -13.882 1 91.45 349 TYR B C 1
ATOM 10223 O O . TYR B 1 349 ? -24.234 4.236 -14.477 1 91.45 349 TYR B O 1
ATOM 10231 N N . VAL B 1 350 ? -25.41 5.307 -12.86 1 92.94 350 VAL B N 1
ATOM 10232 C CA . VAL B 1 350 ? -25.893 4.068 -12.259 1 92.94 350 VAL B CA 1
ATOM 10233 C C . VAL B 1 350 ? -26.852 3.367 -13.219 1 92.94 350 VAL B C 1
ATOM 10235 O O . VAL B 1 350 ? -26.836 2.139 -13.336 1 92.94 350 VAL B O 1
ATOM 10238 N N . ASP B 1 351 ? -27.703 4.166 -13.889 1 94.26 351 ASP B N 1
ATOM 10239 C CA . ASP B 1 351 ? -28.655 3.598 -14.839 1 94.26 351 ASP B CA 1
ATOM 10240 C C . ASP B 1 351 ? -27.936 2.809 -15.931 1 94.26 351 ASP B C 1
ATOM 10242 O O . ASP B 1 351 ? -28.313 1.676 -16.237 1 94.26 351 ASP B O 1
ATOM 10246 N N . PHE B 1 352 ? -26.977 3.433 -16.486 1 94.84 352 PHE B N 1
ATOM 10247 C CA . PHE B 1 352 ? -26.254 2.763 -17.56 1 94.84 352 PHE B CA 1
ATOM 10248 C C . PHE B 1 352 ? -25.561 1.507 -17.045 1 94.84 352 PHE B C 1
ATOM 10250 O O . PHE B 1 352 ? -25.607 0.457 -17.69 1 94.84 352 PHE B O 1
ATOM 10257 N N . CYS B 1 353 ? -24.901 1.645 -15.974 1 95.99 353 CYS B N 1
ATOM 10258 C CA . CYS B 1 353 ? -24.175 0.533 -15.372 1 95.99 353 CYS B CA 1
ATOM 10259 C C . CYS B 1 353 ? -25.117 -0.619 -15.044 1 95.99 353 CYS B C 1
ATOM 10261 O O . CYS B 1 353 ? -24.784 -1.784 -15.273 1 95.99 353 CYS B O 1
ATOM 10263 N N . LEU B 1 354 ? -26.219 -0.293 -14.495 1 96.68 354 LEU B N 1
ATOM 10264 C CA . LEU B 1 354 ? -27.217 -1.283 -14.105 1 96.68 354 LEU B CA 1
ATOM 10265 C C . LEU B 1 354 ? -27.716 -2.059 -15.319 1 96.68 354 LEU B C 1
ATOM 10267 O O . LEU B 1 354 ? -27.744 -3.292 -15.304 1 96.68 354 LEU B O 1
ATOM 10271 N N . VAL B 1 355 ? -28.108 -1.347 -16.346 1 96.32 355 VAL B N 1
ATOM 10272 C CA . VAL B 1 355 ? -28.62 -1.98 -17.557 1 96.32 355 VAL B CA 1
ATOM 10273 C C . VAL B 1 355 ? -27.539 -2.861 -18.177 1 96.32 355 VAL B C 1
ATOM 10275 O O . VAL B 1 355 ? -27.815 -3.983 -18.608 1 96.32 355 VAL B O 1
ATOM 10278 N N . SER B 1 356 ? -26.355 -2.323 -18.197 1 96.18 356 SER B N 1
ATOM 10279 C CA . SER B 1 356 ? -25.237 -3.071 -18.761 1 96.18 356 SER B CA 1
ATOM 10280 C C . SER B 1 356 ? -24.973 -4.349 -17.972 1 96.18 356 SER B C 1
ATOM 10282 O O . SER B 1 356 ? -24.867 -5.432 -18.552 1 96.18 356 SER B O 1
ATOM 10284 N N . ALA B 1 357 ? -24.9 -4.265 -16.687 1 96.64 357 ALA B N 1
ATOM 10285 C CA . ALA B 1 357 ? -24.548 -5.384 -15.818 1 96.64 357 ALA B CA 1
ATOM 10286 C C . ALA B 1 357 ? -25.632 -6.458 -15.841 1 96.64 357 ALA B C 1
ATOM 10288 O O . ALA B 1 357 ? -25.331 -7.653 -15.795 1 96.64 357 ALA B O 1
ATOM 10289 N N . LEU B 1 358 ? -26.878 -6.063 -15.895 1 95.92 358 LEU B N 1
ATOM 10290 C CA . LEU B 1 358 ? -27.983 -6.999 -15.722 1 95.92 358 LEU B CA 1
ATOM 10291 C C . LEU B 1 358 ? -28.468 -7.523 -17.069 1 95.92 358 LEU B C 1
ATOM 10293 O O . LEU B 1 358 ? -29.381 -8.35 -17.127 1 95.92 358 LEU B O 1
ATOM 10297 N N . SER B 1 359 ? -27.81 -7.065 -18.081 1 92.58 359 SER B N 1
ATOM 10298 C CA . SER B 1 359 ? -28.163 -7.55 -19.411 1 92.58 359 SER B CA 1
ATOM 10299 C C . SER B 1 359 ? -28.043 -9.068 -19.496 1 92.58 359 SER B C 1
ATOM 10301 O O . SER B 1 359 ? -28.841 -9.723 -20.17 1 92.58 359 SER B O 1
ATOM 10303 N N . HIS B 1 360 ? -27.124 -9.606 -18.798 1 89.94 360 HIS B N 1
ATOM 10304 C CA . HIS B 1 360 ? -26.866 -11.041 -18.788 1 89.94 360 HIS B CA 1
ATOM 10305 C C . HIS B 1 360 ? -27.957 -11.792 -18.033 1 89.94 360 HIS B C 1
ATOM 10307 O O . HIS B 1 360 ? -28.126 -13 -18.215 1 89.94 360 HIS B O 1
ATOM 10313 N N . TYR B 1 361 ? -28.773 -11.099 -17.245 1 94.16 361 TYR B N 1
ATOM 10314 C CA . TYR B 1 361 ? -29.733 -11.72 -16.339 1 94.16 361 TYR B CA 1
ATOM 10315 C C . TYR B 1 361 ? -31.157 -11.295 -16.678 1 94.16 361 TYR B C 1
ATOM 10317 O O . TYR B 1 361 ? -32.064 -11.425 -15.852 1 94.16 361 TYR B O 1
ATOM 10325 N N . ARG B 1 362 ? -31.389 -10.834 -17.803 1 92 362 ARG B N 1
ATOM 10326 C CA . ARG B 1 362 ? -32.67 -10.254 -18.194 1 92 362 ARG B CA 1
ATOM 10327 C C . ARG B 1 362 ? -33.758 -11.321 -18.256 1 92 362 ARG B C 1
ATOM 10329 O O . ARG B 1 362 ? -34.944 -11.013 -18.129 1 92 362 ARG B O 1
ATOM 10336 N N . GLU B 1 363 ? -33.397 -12.566 -18.38 1 93.08 363 GLU B N 1
ATOM 10337 C CA . GLU B 1 363 ? -34.371 -13.647 -18.495 1 93.08 363 GLU B CA 1
ATOM 10338 C C . GLU B 1 363 ? -34.943 -14.023 -17.131 1 93.08 363 GLU B C 1
ATOM 10340 O O . GLU B 1 363 ? -35.969 -14.701 -17.048 1 93.08 363 GLU B O 1
ATOM 10345 N N . LEU B 1 364 ? -34.313 -13.549 -16.145 1 95.82 364 LEU B N 1
ATOM 10346 C CA . LEU B 1 364 ? -34.817 -13.842 -14.808 1 95.82 364 LEU B CA 1
ATOM 10347 C C . LEU B 1 364 ? -36.101 -13.067 -14.529 1 95.82 364 LEU B C 1
ATOM 10349 O O . LEU B 1 364 ? -36.399 -12.085 -15.213 1 95.82 364 LEU B O 1
ATOM 10353 N N . GLY B 1 365 ? -36.794 -13.535 -13.554 1 93.07 365 GLY B N 1
ATOM 10354 C CA . GLY B 1 365 ? -38.041 -12.86 -13.23 1 93.07 365 GLY B CA 1
ATOM 10355 C C . GLY B 1 365 ? -37.907 -11.879 -12.081 1 93.07 365 GLY B C 1
ATOM 10356 O O . GLY B 1 365 ? -38.723 -10.966 -11.938 1 93.07 365 GLY B O 1
ATOM 10357 N N . LEU B 1 366 ? -36.887 -12.118 -11.351 1 95.43 366 LEU B N 1
ATOM 10358 C CA . LEU B 1 366 ? -36.79 -11.363 -10.106 1 95.43 366 LEU B CA 1
ATOM 10359 C C . LEU B 1 366 ? -35.341 -10.992 -9.808 1 95.43 366 LEU B C 1
ATOM 10361 O O . LEU B 1 366 ? -34.434 -11.804 -10.003 1 95.43 366 LEU B O 1
ATOM 10365 N N . LEU B 1 367 ? -35.155 -9.703 -9.39 1 96.33 367 LEU B N 1
ATOM 10366 C CA . LEU B 1 367 ? -33.864 -9.195 -8.938 1 96.33 367 LEU B CA 1
ATOM 10367 C C . LEU B 1 367 ? -33.981 -8.571 -7.551 1 96.33 367 LEU B C 1
ATOM 10369 O O . LEU B 1 367 ? -34.972 -7.904 -7.248 1 96.33 367 LEU B O 1
ATOM 10373 N N . TYR B 1 368 ? -33.047 -8.916 -6.682 1 96.04 368 TYR B N 1
ATOM 10374 C CA . TYR B 1 368 ? -32.919 -8.237 -5.398 1 96.04 368 TYR B CA 1
ATOM 10375 C C . TYR B 1 368 ? -31.736 -7.276 -5.405 1 96.04 368 TYR B C 1
ATOM 10377 O O . TYR B 1 368 ? -30.58 -7.705 -5.439 1 96.04 368 TYR B O 1
ATOM 10385 N N . GLY B 1 369 ? -32.01 -6.023 -5.411 1 96.28 369 GLY B N 1
ATOM 10386 C CA . GLY B 1 369 ? -30.958 -5.021 -5.48 1 96.28 369 GLY B CA 1
ATOM 10387 C C . GLY B 1 369 ? -30.741 -4.292 -4.168 1 96.28 369 GLY B C 1
ATOM 10388 O O . GLY B 1 369 ? -31.701 -3.971 -3.464 1 96.28 369 GLY B O 1
ATOM 10389 N N . THR B 1 370 ? -29.494 -4.117 -3.805 1 95.78 370 THR B N 1
ATOM 10390 C CA . THR B 1 370 ? -29.148 -3.289 -2.655 1 95.78 370 THR B CA 1
ATOM 10391 C C . THR B 1 370 ? -28.329 -2.076 -3.089 1 95.78 370 THR B C 1
ATOM 10393 O O . THR B 1 370 ? -27.474 -2.181 -3.972 1 95.78 370 THR B O 1
ATOM 10396 N N . TYR B 1 371 ? -28.701 -0.989 -2.643 1 94.01 371 TYR B N 1
ATOM 10397 C CA . TYR B 1 371 ? -28.054 0.296 -2.88 1 94.01 371 TYR B CA 1
ATOM 10398 C C . TYR B 1 371 ? -28.211 1.216 -1.675 1 94.01 371 TYR B C 1
ATOM 10400 O O . TYR B 1 371 ? -29.261 1.229 -1.029 1 94.01 371 TYR B O 1
ATOM 10408 N N . ASP B 1 372 ? -27.225 1.933 -1.348 1 87.58 372 ASP B N 1
ATOM 10409 C CA . ASP B 1 372 ? -27.277 2.77 -0.154 1 87.58 372 ASP B CA 1
ATOM 10410 C C . ASP B 1 372 ? -28.429 3.769 -0.233 1 87.58 372 ASP B C 1
ATOM 10412 O O . ASP B 1 372 ? -28.953 4.204 0.795 1 87.58 372 ASP B O 1
ATOM 10416 N N . ILE B 1 373 ? -28.893 4.124 -1.433 1 88.96 373 ILE B N 1
ATOM 10417 C CA . ILE B 1 373 ? -29.979 5.082 -1.606 1 88.96 373 ILE B CA 1
ATOM 10418 C C . ILE B 1 373 ? -31.073 4.47 -2.478 1 88.96 373 ILE B C 1
ATOM 10420 O O . ILE B 1 373 ? -31.656 5.152 -3.324 1 88.96 373 ILE B O 1
ATOM 10424 N N . HIS B 1 374 ? -31.213 3.164 -2.333 1 92.18 374 HIS B N 1
ATOM 10425 C CA . HIS B 1 374 ? -32.152 2.474 -3.211 1 92.18 374 HIS B CA 1
ATOM 10426 C C . HIS B 1 374 ? -33.584 2.928 -2.95 1 92.18 374 HIS B C 1
ATOM 10428 O O . HIS B 1 374 ? -34.455 2.771 -3.808 1 92.18 374 HIS B O 1
ATOM 10434 N N . CYS B 1 375 ? -33.896 3.414 -1.68 1 88.99 375 CYS B N 1
ATOM 10435 C CA . CYS B 1 375 ? -35.228 3.9 -1.337 1 88.99 375 CYS B CA 1
ATOM 10436 C C . CYS B 1 375 ? -35.635 5.058 -2.241 1 88.99 375 CYS B C 1
ATOM 10438 O O . CYS B 1 375 ? -36.818 5.23 -2.542 1 88.99 375 CYS B O 1
ATOM 10440 N N . GLN B 1 376 ? -34.681 5.838 -2.72 1 86.98 376 GLN B N 1
ATOM 10441 C CA . GLN B 1 376 ? -34.934 6.968 -3.607 1 86.98 376 GLN B CA 1
ATOM 10442 C C . GLN B 1 376 ? -34.739 6.575 -5.068 1 86.98 376 GLN B C 1
ATOM 10444 O O . GLN B 1 376 ? -35.515 6.983 -5.935 1 86.98 376 GLN B O 1
ATOM 10449 N N . TYR B 1 377 ? -33.816 5.76 -5.298 1 90.98 377 TYR B N 1
ATOM 10450 C CA . TYR B 1 377 ? -33.396 5.412 -6.651 1 90.98 377 TYR B CA 1
ATOM 10451 C C . TYR B 1 377 ? -34.489 4.639 -7.379 1 90.98 377 TYR B C 1
ATOM 10453 O O . TYR B 1 377 ? -34.728 4.86 -8.569 1 90.98 377 TYR B O 1
ATOM 10461 N N . ILE B 1 378 ? -35.174 3.741 -6.703 1 93.01 378 ILE B N 1
ATOM 10462 C CA . ILE B 1 378 ? -36.122 2.81 -7.304 1 93.01 378 ILE B CA 1
ATOM 10463 C C . ILE B 1 378 ? -37.391 3.556 -7.711 1 93.01 378 ILE B C 1
ATOM 10465 O O . ILE B 1 378 ? -38.132 3.103 -8.586 1 93.01 378 ILE B O 1
ATOM 10469 N N . LYS B 1 379 ? -37.709 4.667 -7.073 1 88.91 379 LYS B N 1
ATOM 10470 C CA . LYS B 1 379 ? -38.98 5.368 -7.232 1 88.91 379 LYS B CA 1
ATOM 10471 C C . LYS B 1 379 ? -39.237 5.714 -8.696 1 88.91 379 LYS B C 1
ATOM 10473 O O . LYS B 1 379 ? -40.325 5.461 -9.218 1 88.91 379 LYS B O 1
ATOM 10478 N N . ASN B 1 380 ? -38.243 6.28 -9.384 1 88.6 380 ASN B N 1
ATOM 10479 C CA . ASN B 1 380 ? -38.434 6.715 -10.763 1 88.6 380 ASN B CA 1
ATOM 10480 C C . ASN B 1 380 ? -37.577 5.904 -11.731 1 88.6 380 ASN B C 1
ATOM 10482 O O . ASN B 1 380 ? -37.282 6.36 -12.837 1 88.6 380 ASN B O 1
ATOM 10486 N N . LEU B 1 381 ? -37.142 4.784 -11.299 1 92.22 381 LEU B N 1
ATOM 10487 C CA . LEU B 1 381 ? -36.246 3.972 -12.115 1 92.22 381 LEU B CA 1
ATOM 10488 C C . LEU B 1 381 ? -36.926 3.547 -13.412 1 92.22 381 LEU B C 1
ATOM 10490 O O . LEU B 1 381 ? -36.317 3.599 -14.483 1 92.22 381 LEU B O 1
ATOM 10494 N N . ARG B 1 382 ? -38.126 3.103 -13.304 1 88.95 382 ARG B N 1
ATOM 10495 C CA . ARG B 1 382 ? -38.851 2.629 -14.478 1 88.95 382 ARG B CA 1
ATOM 10496 C C . ARG B 1 382 ? -38.971 3.728 -15.529 1 88.95 382 ARG B C 1
ATOM 10498 O O . ARG B 1 382 ? -38.783 3.477 -16.721 1 88.95 382 ARG B O 1
ATOM 10505 N N . THR B 1 383 ? -39.313 4.89 -15.068 1 88.43 383 THR B N 1
ATOM 10506 C CA . THR B 1 383 ? -39.431 6.021 -15.982 1 88.43 383 THR B CA 1
ATOM 10507 C C . THR B 1 383 ? -38.083 6.345 -16.618 1 88.43 383 THR B C 1
ATOM 10509 O O . THR B 1 383 ? -38.001 6.582 -17.826 1 88.43 383 THR B O 1
ATOM 10512 N N . ARG B 1 384 ? -37.057 6.359 -15.888 1 90.45 384 ARG B N 1
ATOM 10513 C CA . ARG B 1 384 ? -35.729 6.685 -16.397 1 90.45 384 ARG B CA 1
ATOM 10514 C C . ARG B 1 384 ? -35.261 5.646 -17.411 1 90.45 384 ARG B C 1
ATOM 10516 O O . ARG B 1 384 ? -34.689 5.995 -18.446 1 90.45 384 ARG B O 1
ATOM 10523 N N . LEU B 1 385 ? -35.553 4.371 -17.153 1 92.15 385 LEU B N 1
ATOM 10524 C CA . LEU B 1 385 ? -35.06 3.302 -18.015 1 92.15 385 LEU B CA 1
ATOM 10525 C C . LEU B 1 385 ? -35.926 3.166 -19.262 1 92.15 385 LEU B C 1
ATOM 10527 O O . LEU B 1 385 ? -35.408 3.098 -20.379 1 92.15 385 LEU B O 1
ATOM 10531 N N . TYR B 1 386 ? -37.238 3.208 -19.095 1 88.13 386 TYR B N 1
ATOM 10532 C CA . TYR B 1 386 ? -38.116 2.816 -20.191 1 88.13 386 TYR B CA 1
ATOM 10533 C C . TYR B 1 386 ? -38.525 4.026 -21.023 1 88.13 386 TYR B C 1
ATOM 10535 O O . TYR B 1 386 ? -38.844 3.894 -22.207 1 88.13 386 TYR B O 1
ATOM 10543 N N . GLU B 1 387 ? -38.414 5.195 -20.437 1 84.72 387 GLU B N 1
ATOM 10544 C CA . GLU B 1 387 ? -38.804 6.379 -21.197 1 84.72 387 GLU B CA 1
ATOM 10545 C C . GLU B 1 387 ? -37.58 7.134 -21.708 1 84.72 387 GLU B C 1
ATOM 10547 O O . GLU B 1 387 ? -37.599 7.684 -22.811 1 84.72 387 GLU B O 1
ATOM 10552 N N . GLU B 1 388 ? -36.589 7.129 -21.033 1 85.1 388 GLU B N 1
ATOM 10553 C CA . GLU B 1 388 ? -35.435 7.941 -21.41 1 85.1 388 GLU B CA 1
ATOM 10554 C C . GLU B 1 388 ? -34.322 7.079 -21.997 1 85.1 388 GLU B C 1
ATOM 10556 O O . GLU B 1 388 ? -33.889 7.301 -23.129 1 85.1 388 GLU B O 1
ATOM 10561 N N . PHE B 1 389 ? -33.936 6.044 -21.291 1 90.94 389 PHE B N 1
ATOM 10562 C CA . PHE B 1 389 ? -32.826 5.198 -21.713 1 90.94 389 PHE B CA 1
ATOM 10563 C C . PHE B 1 389 ? -33.162 4.472 -23.011 1 90.94 389 PHE B C 1
ATOM 10565 O O . PHE B 1 389 ? -32.325 4.381 -23.912 1 90.94 389 PHE B O 1
ATOM 10572 N N . ASN B 1 390 ? -34.298 3.986 -23.079 1 88.34 390 ASN B N 1
ATOM 10573 C CA . ASN B 1 390 ? -34.69 3.168 -24.222 1 88.34 390 ASN B CA 1
ATOM 10574 C C . ASN B 1 390 ? -34.711 3.983 -25.512 1 88.34 390 ASN B C 1
ATOM 10576 O O . ASN B 1 390 ? -34.538 3.433 -26.601 1 88.34 390 ASN B O 1
ATOM 10580 N N . LYS B 1 391 ? -34.841 5.272 -25.383 1 86.79 391 LYS B N 1
ATOM 10581 C CA . LYS B 1 391 ? -34.817 6.136 -26.56 1 86.79 391 LYS B CA 1
ATOM 10582 C C . LYS B 1 391 ? -33.446 6.117 -27.229 1 86.79 391 LYS B C 1
ATOM 10584 O O . LYS B 1 391 ? -33.338 6.311 -28.441 1 86.79 391 LYS B O 1
ATOM 10589 N N . VAL B 1 392 ? -32.518 5.91 -26.449 1 90.42 392 VAL B N 1
ATOM 10590 C CA . VAL B 1 392 ? -31.15 5.986 -26.953 1 90.42 392 VAL B CA 1
ATOM 10591 C C . VAL B 1 392 ? -30.578 4.579 -27.109 1 90.42 392 VAL B C 1
ATOM 10593 O O . VAL B 1 392 ? -29.555 4.388 -27.77 1 90.42 392 VAL B O 1
ATOM 10596 N N . ALA B 1 393 ? -31.223 3.533 -26.602 1 90.45 393 ALA B N 1
ATOM 10597 C CA . ALA B 1 393 ? -30.721 2.162 -26.562 1 90.45 393 ALA B CA 1
ATOM 10598 C C . ALA B 1 393 ? -30.423 1.646 -27.967 1 90.45 393 ALA B C 1
ATOM 10600 O O . ALA B 1 393 ? -29.469 0.891 -28.168 1 90.45 393 ALA B O 1
ATOM 10601 N N . HIS B 1 394 ? -31.137 2.057 -28.935 1 88.43 394 HIS B N 1
ATOM 10602 C CA . HIS B 1 394 ? -30.987 1.566 -30.301 1 88.43 394 HIS B CA 1
ATOM 10603 C C . HIS B 1 394 ? -29.695 2.077 -30.93 1 88.43 394 HIS B C 1
ATOM 10605 O O . HIS B 1 394 ? -29.192 1.488 -31.89 1 88.43 394 HIS B O 1
ATOM 10611 N N . GLU B 1 395 ? -29.144 3.093 -30.359 1 92.17 395 GLU B N 1
ATOM 10612 C CA . GLU B 1 395 ? -27.92 3.679 -30.897 1 92.17 395 GLU B CA 1
ATOM 10613 C C . GLU B 1 395 ? -26.683 3.068 -30.245 1 92.17 395 GLU B C 1
ATOM 10615 O O . GLU B 1 395 ? -25.558 3.311 -30.687 1 92.17 395 GLU B O 1
ATOM 10620 N N . LEU B 1 396 ? -26.96 2.293 -29.285 1 93.58 396 LEU B N 1
ATOM 10621 C CA . LEU B 1 396 ? -25.844 1.729 -28.535 1 93.58 396 LEU B CA 1
ATOM 10622 C C . LEU B 1 396 ? -25.514 0.323 -29.025 1 93.58 396 LEU B C 1
ATOM 10624 O O . LEU B 1 396 ? -26.416 -0.456 -29.341 1 93.58 396 LEU B O 1
ATOM 10628 N N . GLU B 1 397 ? -24.318 -0.005 -29.117 1 89.27 397 GLU B N 1
ATOM 10629 C CA . GLU B 1 397 ? -23.875 -1.308 -29.603 1 89.27 397 GLU B CA 1
ATOM 10630 C C . GLU B 1 397 ? -23.894 -2.349 -28.487 1 89.27 397 GLU B C 1
ATOM 10632 O O . GLU B 1 397 ? -24.157 -3.528 -28.736 1 89.27 397 GLU B O 1
ATOM 10637 N N . SER B 1 398 ? -23.666 -1.878 -27.287 1 92.13 398 SER B N 1
ATOM 10638 C CA . SER B 1 398 ? -23.437 -2.806 -26.185 1 92.13 398 SER B CA 1
ATOM 10639 C C . SER B 1 398 ? -24.729 -3.094 -25.427 1 92.13 398 SER B C 1
ATOM 10641 O O . SER B 1 398 ? -24.761 -3.96 -24.55 1 92.13 398 SER B O 1
ATOM 10643 N N . ILE B 1 399 ? -25.836 -2.379 -25.719 1 93.06 399 ILE B N 1
ATOM 10644 C CA . ILE B 1 399 ? -27.088 -2.517 -24.984 1 93.06 399 ILE B CA 1
ATOM 10645 C C . ILE B 1 399 ? -28.22 -2.861 -25.95 1 93.06 399 ILE B C 1
ATOM 10647 O O . ILE B 1 399 ? -28.461 -2.134 -26.917 1 93.06 399 ILE B O 1
ATOM 10651 N N . ASP B 1 400 ? -28.953 -3.884 -25.647 1 86.78 400 ASP B N 1
ATOM 10652 C CA . ASP B 1 400 ? -30.061 -4.298 -26.501 1 86.78 400 ASP B CA 1
ATOM 10653 C C . ASP B 1 400 ? -31.379 -3.695 -26.022 1 86.78 400 ASP B C 1
ATOM 10655 O O . ASP B 1 400 ? -32.224 -3.31 -26.833 1 86.78 400 ASP B O 1
ATOM 10659 N N . SER B 1 401 ? -31.514 -3.701 -24.754 1 89.57 401 SER B N 1
ATOM 10660 C CA . SER B 1 401 ? -32.732 -3.184 -24.138 1 89.57 401 SER B CA 1
ATOM 10661 C C . SER B 1 401 ? -32.473 -2.716 -22.71 1 89.57 401 SER B C 1
ATOM 10663 O O . SER B 1 401 ? -31.618 -3.269 -22.015 1 89.57 401 SER B O 1
ATOM 10665 N N . ALA B 1 402 ? -33.224 -1.696 -22.346 1 91.81 402 ALA B N 1
ATOM 10666 C CA . ALA B 1 402 ? -33.087 -1.2 -20.979 1 91.81 402 ALA B CA 1
ATOM 10667 C C . ALA B 1 402 ? -34.11 -1.853 -20.054 1 91.81 402 ALA B C 1
ATOM 10669 O O . ALA B 1 402 ? -34.145 -1.565 -18.855 1 91.81 402 ALA B O 1
ATOM 10670 N N . GLU B 1 403 ? -34.911 -2.785 -20.545 1 90.69 403 GLU B N 1
ATOM 10671 C CA . GLU B 1 403 ? -35.922 -3.452 -19.73 1 90.69 403 GLU B CA 1
ATOM 10672 C C . GLU B 1 403 ? -35.286 -4.455 -18.773 1 90.69 403 GLU B C 1
ATOM 10674 O O . GLU B 1 403 ? -34.438 -5.254 -19.176 1 90.69 403 GLU B O 1
ATOM 10679 N N . LEU B 1 404 ? -35.692 -4.4 -17.508 1 94.05 404 LEU B N 1
ATOM 10680 C CA . LEU B 1 404 ? -35.166 -5.272 -16.464 1 94.05 404 LEU B CA 1
ATOM 10681 C C . LEU B 1 404 ? -36.294 -6.012 -15.754 1 94.05 404 LEU B C 1
ATOM 10683 O O . LEU B 1 404 ? -37.442 -5.562 -15.768 1 94.05 404 LEU B O 1
ATOM 10687 N N . PRO B 1 405 ? -35.96 -7.132 -15.131 1 93.64 405 PRO B N 1
ATOM 10688 C CA . PRO B 1 405 ? -36.941 -7.822 -14.291 1 93.64 405 PRO B CA 1
ATOM 10689 C C . PRO B 1 405 ? -37.39 -6.982 -13.097 1 93.64 405 PRO B C 1
ATOM 10691 O O . PRO B 1 405 ? -36.898 -5.868 -12.902 1 93.64 405 PRO B O 1
ATOM 10694 N N . ILE B 1 406 ? -38.379 -7.619 -12.406 1 93.85 406 ILE B N 1
ATOM 10695 C CA . ILE B 1 406 ? -38.855 -6.95 -11.2 1 93.85 406 ILE B CA 1
ATOM 10696 C C . ILE B 1 406 ? -37.708 -6.81 -10.201 1 93.85 406 ILE B C 1
ATOM 10698 O O . ILE B 1 406 ? -36.989 -7.776 -9.932 1 93.85 406 ILE B O 1
ATOM 10702 N N . ILE B 1 407 ? -37.552 -5.584 -9.761 1 95.51 407 ILE B N 1
ATOM 10703 C CA . ILE B 1 407 ? -36.471 -5.322 -8.818 1 95.51 407 ILE B CA 1
ATOM 10704 C C . ILE B 1 407 ? -37.05 -5.059 -7.429 1 95.51 407 ILE B C 1
ATOM 10706 O O . ILE B 1 407 ? -37.891 -4.173 -7.258 1 95.51 407 ILE B O 1
ATOM 10710 N N . ARG B 1 408 ? -36.711 -5.881 -6.532 1 95.5 408 ARG B N 1
ATOM 10711 C CA . ARG B 1 408 ? -36.957 -5.574 -5.127 1 95.5 408 ARG B CA 1
ATOM 10712 C C . ARG B 1 408 ? -35.809 -4.766 -4.533 1 95.5 408 ARG B C 1
ATOM 10714 O O . ARG B 1 408 ? -34.656 -5.204 -4.558 1 95.5 408 ARG B O 1
ATOM 10721 N N . ALA B 1 409 ? -36.112 -3.599 -4.042 1 94.82 409 ALA B N 1
ATOM 10722 C CA . ALA B 1 409 ? -35.1 -2.624 -3.645 1 94.82 409 ALA B CA 1
ATOM 10723 C C . ALA B 1 409 ? -34.892 -2.634 -2.134 1 94.82 409 ALA B C 1
ATOM 10725 O O . ALA B 1 409 ? -35.851 -2.514 -1.368 1 94.82 409 ALA B O 1
ATOM 10726 N N . ALA B 1 410 ? -33.674 -2.824 -1.738 1 94.76 410 ALA B N 1
ATOM 10727 C CA . ALA B 1 410 ? -33.329 -2.798 -0.319 1 94.76 410 ALA B CA 1
ATOM 10728 C C . ALA B 1 410 ? -32.079 -1.959 -0.073 1 94.76 410 ALA B C 1
ATOM 10730 O O . ALA B 1 410 ? -31.428 -1.511 -1.02 1 94.76 410 ALA B O 1
ATOM 10731 N N . VAL B 1 411 ? -31.88 -1.619 1.15 1 91.24 411 VAL B N 1
ATOM 10732 C CA . VAL B 1 411 ? -30.697 -0.886 1.588 1 91.24 411 VAL B CA 1
ATOM 10733 C C . VAL B 1 411 ? -29.808 -1.796 2.432 1 91.24 411 VAL B C 1
ATOM 10735 O O . VAL B 1 411 ? -30.307 -2.619 3.203 1 91.24 411 VAL B O 1
ATOM 10738 N N . GLY B 1 412 ? -28.541 -1.703 2.178 1 88.43 412 GLY B N 1
ATOM 10739 C CA . GLY B 1 412 ? -27.604 -2.503 2.95 1 88.43 412 GLY B CA 1
ATOM 10740 C C . GLY B 1 412 ? -27.767 -2.332 4.449 1 88.43 412 GLY B C 1
ATOM 10741 O O . GLY B 1 412 ? -28.139 -1.255 4.919 1 88.43 412 GLY B O 1
ATOM 10742 N N . LYS B 1 413 ? -27.517 -3.351 5.191 1 81.17 413 LYS B N 1
ATOM 10743 C CA . LYS B 1 413 ? -27.793 -3.404 6.623 1 81.17 413 LYS B CA 1
ATOM 10744 C C . LYS B 1 413 ? -27.036 -2.31 7.37 1 81.17 413 LYS B C 1
ATOM 10746 O O . LYS B 1 413 ? -27.562 -1.716 8.314 1 81.17 413 LYS B O 1
ATOM 10751 N N . TYR B 1 414 ? -25.824 -2.037 6.915 1 72.48 414 TYR B N 1
ATOM 10752 C CA . TYR B 1 414 ? -24.993 -1.051 7.596 1 72.48 414 TYR B CA 1
ATOM 10753 C C . TYR B 1 414 ? -25.525 0.359 7.37 1 72.48 414 TYR B C 1
ATOM 10755 O O . TYR B 1 414 ? -25.428 1.215 8.253 1 72.48 414 TYR B O 1
ATOM 10763 N N . HIS B 1 415 ? -26.122 0.605 6.244 1 76.93 415 HIS B N 1
ATOM 10764 C CA . HIS B 1 415 ? -26.521 1.952 5.854 1 76.93 415 HIS B CA 1
ATOM 10765 C C . HIS B 1 415 ? -27.978 2.222 6.214 1 76.93 415 HIS B C 1
ATOM 10767 O O . HIS B 1 415 ? -28.412 3.376 6.24 1 76.93 415 HIS B O 1
ATOM 10773 N N . LEU B 1 416 ? -28.675 1.226 6.522 1 77.23 416 LEU B N 1
ATOM 10774 C CA . LEU B 1 416 ? -30.11 1.352 6.756 1 77.23 416 LEU B CA 1
ATOM 10775 C C . LEU B 1 416 ? -30.39 2.265 7.945 1 77.23 416 LEU B C 1
ATOM 10777 O O . LEU B 1 416 ? -31.37 3.012 7.942 1 77.23 416 LEU B O 1
ATOM 10781 N N . ALA B 1 417 ? -29.525 2.226 8.866 1 62.17 417 ALA B N 1
ATOM 10782 C CA . ALA B 1 417 ? -29.715 2.993 10.094 1 62.17 417 ALA B CA 1
ATOM 10783 C C . ALA B 1 417 ? -29.697 4.493 9.812 1 62.17 417 ALA B C 1
ATOM 10785 O O . ALA B 1 417 ? -30.255 5.282 10.578 1 62.17 417 ALA B O 1
ATOM 10786 N N . MET B 1 418 ? -29.151 4.886 8.683 1 65.37 418 MET B N 1
ATOM 10787 C CA . MET B 1 418 ? -29.023 6.296 8.328 1 65.37 418 MET B CA 1
ATOM 10788 C C . MET B 1 418 ? -30.264 6.786 7.588 1 65.37 418 MET B C 1
ATOM 10790 O O . MET B 1 418 ? -30.357 7.963 7.235 1 65.37 418 MET B O 1
ATOM 10794 N N . HIS B 1 419 ? -31.236 5.954 7.442 1 74.76 419 HIS B N 1
ATOM 10795 C CA . HIS B 1 419 ? -32.459 6.295 6.724 1 74.76 419 HIS B CA 1
ATOM 10796 C C . HIS B 1 419 ? -33.583 6.654 7.689 1 74.76 419 HIS B C 1
ATOM 10798 O O . HIS B 1 419 ? -33.497 6.365 8.885 1 74.76 419 HIS B O 1
ATOM 10804 N N . THR B 1 420 ? -34.579 7.338 7.233 1 68.32 420 THR B N 1
ATOM 10805 C CA . THR B 1 420 ? -35.732 7.701 8.049 1 68.32 420 THR B CA 1
ATOM 10806 C C . THR B 1 420 ? -36.491 6.455 8.498 1 68.32 420 THR B C 1
ATOM 10808 O O . THR B 1 420 ? -36.34 5.384 7.906 1 68.32 420 THR B O 1
ATOM 10811 N N . GLY B 1 421 ? -37.232 6.572 9.564 1 65.8 421 GLY B N 1
ATOM 10812 C CA . GLY B 1 421 ? -38.005 5.452 10.078 1 65.8 421 GLY B CA 1
ATOM 10813 C C . GLY B 1 421 ? -38.911 4.825 9.036 1 65.8 421 GLY B C 1
ATOM 10814 O O . GLY B 1 421 ? -39.027 3.599 8.962 1 65.8 421 GLY B O 1
ATOM 10815 N N . ASP B 1 422 ? -39.46 5.651 8.258 1 72.67 422 ASP B N 1
ATOM 10816 C CA . ASP B 1 422 ? -40.384 5.18 7.231 1 72.67 422 ASP B CA 1
ATOM 10817 C C . ASP B 1 422 ? -39.662 4.326 6.192 1 72.67 422 ASP B C 1
ATOM 10819 O O . ASP B 1 422 ? -40.242 3.389 5.639 1 72.67 422 ASP B O 1
ATOM 10823 N N . CYS B 1 423 ? -38.469 4.58 5.991 1 82.84 423 CYS B N 1
ATOM 10824 C CA . CYS B 1 423 ? -37.674 3.852 5.009 1 82.84 423 CYS B CA 1
ATOM 10825 C C . CYS B 1 423 ? -37.085 2.584 5.615 1 82.84 423 CYS B C 1
ATOM 10827 O O . CYS B 1 423 ? -36.896 1.586 4.917 1 82.84 423 CYS B O 1
ATOM 10829 N N . ARG B 1 424 ? -36.841 2.518 6.936 1 81.21 424 ARG B N 1
ATOM 10830 C CA . ARG B 1 424 ? -36.096 1.457 7.606 1 81.21 424 ARG B CA 1
ATOM 10831 C C . ARG B 1 424 ? -36.832 0.125 7.508 1 81.21 424 ARG B C 1
ATOM 10833 O O . ARG B 1 424 ? -36.219 -0.911 7.244 1 81.21 424 ARG B O 1
ATOM 10840 N N . HIS B 1 425 ? -38.2 0.166 7.593 1 85.54 425 HIS B N 1
ATOM 10841 C CA . HIS B 1 425 ? -38.919 -1.104 7.582 1 85.54 425 HIS B CA 1
ATOM 10842 C C . HIS B 1 425 ? -39.312 -1.502 6.163 1 85.54 425 HIS B C 1
ATOM 10844 O O . HIS B 1 425 ? -39.461 -2.689 5.865 1 85.54 425 HIS B O 1
ATOM 10850 N N . LYS B 1 426 ? -39.43 -0.54 5.275 1 91.66 426 LYS B N 1
ATOM 10851 C CA . LYS B 1 426 ? -39.886 -0.806 3.914 1 91.66 426 LYS B CA 1
ATOM 10852 C C . LYS B 1 426 ? -38.75 -1.346 3.049 1 91.66 426 LYS B C 1
ATOM 10854 O O . LYS B 1 426 ? -38.989 -2.091 2.096 1 91.66 426 LYS B O 1
ATOM 10859 N N . HIS B 1 427 ? -37.537 -0.997 3.374 1 92.79 427 HIS B N 1
ATOM 10860 C CA . HIS B 1 427 ? -36.395 -1.372 2.548 1 92.79 427 HIS B CA 1
ATOM 10861 C C . HIS B 1 427 ? -35.376 -2.176 3.349 1 92.79 427 HIS B C 1
ATOM 10863 O O . HIS B 1 427 ? -34.199 -2.231 2.986 1 92.79 427 HIS B O 1
ATOM 10869 N N . SER B 1 428 ? -35.77 -2.839 4.44 1 90.88 428 SER B N 1
ATOM 10870 C CA . SER B 1 428 ? -34.897 -3.637 5.295 1 90.88 428 SER B CA 1
ATOM 10871 C C . SER B 1 428 ? -34.715 -5.045 4.738 1 90.88 428 SER B C 1
ATOM 10873 O O . SER B 1 428 ? -35.692 -5.716 4.402 1 90.88 428 SER B O 1
ATOM 10875 N N . LEU B 1 429 ? -33.526 -5.513 4.639 1 93.08 429 LEU B N 1
ATOM 10876 C CA . LEU B 1 429 ? -33.227 -6.873 4.201 1 93.08 429 LEU B CA 1
ATOM 10877 C C . LEU B 1 429 ? -33.724 -7.893 5.22 1 93.08 429 LEU B C 1
ATOM 10879 O O . LEU B 1 429 ? -33.984 -9.047 4.873 1 93.08 429 LEU B O 1
ATOM 10883 N N . HIS B 1 430 ? -33.92 -7.441 6.419 1 89.63 430 HIS B N 1
ATOM 10884 C CA . HIS B 1 430 ? -34.418 -8.32 7.471 1 89.63 430 HIS B CA 1
ATOM 10885 C C . HIS B 1 430 ? -35.905 -8.605 7.294 1 89.63 430 HIS B C 1
ATOM 10887 O O . HIS B 1 430 ? -36.397 -9.652 7.722 1 89.63 430 HIS B O 1
ATOM 10893 N N . PHE B 1 431 ? -36.56 -7.634 6.682 1 92.44 431 PHE B N 1
ATOM 10894 C CA . PHE B 1 431 ? -38.014 -7.748 6.668 1 92.44 431 PHE B CA 1
ATOM 10895 C C . PHE B 1 431 ? -38.524 -7.997 5.254 1 92.44 431 PHE B C 1
ATOM 10897 O O . PHE B 1 431 ? -39.706 -8.286 5.056 1 92.44 431 PHE B O 1
ATOM 10904 N N . MET B 1 432 ? -37.614 -7.982 4.287 1 93.54 432 MET B N 1
ATOM 10905 C CA . MET B 1 432 ? -37.99 -8.201 2.893 1 93.54 432 MET B CA 1
ATOM 10906 C C . MET B 1 432 ? -38.064 -9.691 2.577 1 93.54 432 MET B C 1
ATOM 10908 O O . MET B 1 432 ? -37.054 -10.395 2.643 1 93.54 432 MET B O 1
ATOM 10912 N N . PRO B 1 433 ? -39.227 -10.085 2.2 1 94.38 433 PRO B N 1
ATOM 10913 C CA . PRO B 1 433 ? -39.339 -11.504 1.854 1 94.38 433 PRO B CA 1
ATOM 10914 C C . PRO B 1 433 ? -38.439 -11.9 0.687 1 94.38 433 PRO B C 1
ATOM 10916 O O . PRO B 1 433 ? -38.361 -11.178 -0.311 1 94.38 433 PRO B O 1
ATOM 10919 N N . GLY B 1 434 ? -37.759 -12.967 0.887 1 93.88 434 GLY B N 1
ATOM 10920 C CA . GLY B 1 434 ? -36.914 -13.492 -0.174 1 93.88 434 GLY B CA 1
ATOM 10921 C C . GLY B 1 434 ? -35.506 -12.929 -0.148 1 93.88 434 GLY B C 1
ATOM 10922 O O . GLY B 1 434 ? -34.655 -13.333 -0.944 1 93.88 434 GLY B O 1
ATOM 10923 N N . ALA B 1 435 ? -35.215 -12.012 0.754 1 94.89 435 ALA B N 1
ATOM 10924 C CA . ALA B 1 435 ? -33.913 -11.353 0.815 1 94.89 435 ALA B CA 1
ATOM 10925 C C . ALA B 1 435 ? -32.868 -12.26 1.458 1 94.89 435 ALA B C 1
ATOM 10927 O O . ALA B 1 435 ? -31.667 -12.001 1.36 1 94.89 435 ALA B O 1
ATOM 10928 N N . CYS B 1 436 ? -33.296 -13.363 2.064 1 95.1 436 CYS B N 1
ATOM 10929 C CA . CYS B 1 436 ? -32.376 -14.245 2.773 1 95.1 436 CYS B CA 1
ATOM 10930 C C . CYS B 1 436 ? -31.58 -13.475 3.82 1 95.1 436 CYS B C 1
ATOM 10932 O O . CYS B 1 436 ? -32.041 -12.451 4.327 1 95.1 436 CYS B O 1
ATOM 10934 N N . MET B 1 437 ? -30.417 -14.038 4.259 1 92.54 437 MET B N 1
ATOM 10935 C CA . MET B 1 437 ? -29.595 -13.373 5.266 1 92.54 437 MET B CA 1
ATOM 10936 C C . MET B 1 437 ? -28.455 -12.599 4.612 1 92.54 437 MET B C 1
ATOM 10938 O O . MET B 1 437 ? -27.364 -12.5 5.176 1 92.54 437 MET B O 1
ATOM 10942 N N . THR B 1 438 ? -28.724 -12.013 3.468 1 92.08 438 THR B N 1
ATOM 10943 C CA . THR B 1 438 ? -27.738 -11.178 2.793 1 92.08 438 THR B CA 1
ATOM 10944 C C . THR B 1 438 ? -27.561 -9.851 3.525 1 92.08 438 THR B C 1
ATOM 10946 O O . THR B 1 438 ? -28.499 -9.349 4.148 1 92.08 438 THR B O 1
ATOM 10949 N N . ASP B 1 439 ? -26.38 -9.293 3.574 1 88.51 439 ASP B N 1
ATOM 10950 C CA . ASP B 1 439 ? -26.148 -8.046 4.297 1 88.51 439 ASP B CA 1
ATOM 10951 C C . ASP B 1 439 ? -26.052 -6.863 3.337 1 88.51 439 ASP B C 1
ATOM 10953 O O . ASP B 1 439 ? -26.145 -5.708 3.756 1 88.51 439 ASP B O 1
ATOM 10957 N N . GLY B 1 440 ? -25.902 -7.152 2.055 1 89.36 440 GLY B N 1
ATOM 10958 C CA . GLY B 1 440 ? -25.861 -6.097 1.055 1 89.36 440 GLY B CA 1
ATOM 10959 C C . GLY B 1 440 ? -24.576 -5.291 1.091 1 89.36 440 GLY B C 1
ATOM 10960 O O . GLY B 1 440 ? -24.502 -4.205 0.512 1 89.36 440 GLY B O 1
ATOM 10961 N N . GLU B 1 441 ? -23.485 -5.736 1.803 1 88.65 441 GLU B N 1
ATOM 10962 C CA . GLU B 1 441 ? -22.249 -4.979 1.981 1 88.65 441 GLU B CA 1
ATOM 10963 C C . GLU B 1 441 ? -21.102 -5.6 1.188 1 88.65 441 GLU B C 1
ATOM 10965 O O . GLU B 1 441 ? -19.934 -5.437 1.546 1 88.65 441 GLU B O 1
ATOM 10970 N N . THR B 1 442 ? -21.419 -6.32 0.194 1 91.5 442 THR B N 1
ATOM 10971 C CA . THR B 1 442 ? -20.414 -7.053 -0.567 1 91.5 442 THR B CA 1
ATOM 10972 C C . THR B 1 442 ? -19.417 -6.094 -1.211 1 91.5 442 THR B C 1
ATOM 10974 O O . THR B 1 442 ? -18.209 -6.341 -1.194 1 91.5 442 THR B O 1
ATOM 10977 N N . LEU B 1 443 ? -19.895 -4.98 -1.741 1 92.28 443 LEU B N 1
ATOM 10978 C CA . LEU B 1 443 ? -19.009 -4.063 -2.449 1 92.28 443 LEU B CA 1
ATOM 10979 C C . LEU B 1 443 ? -18.067 -3.359 -1.477 1 92.28 443 LEU B C 1
ATOM 10981 O O . LEU B 1 443 ? -16.928 -3.042 -1.83 1 92.28 443 LEU B O 1
ATOM 10985 N N . GLU B 1 444 ? -18.519 -3.121 -0.306 1 86.72 444 GLU B N 1
ATOM 10986 C CA . GLU B 1 444 ? -17.636 -2.521 0.689 1 86.72 444 GLU B CA 1
ATOM 10987 C C . GLU B 1 444 ? -16.427 -3.411 0.962 1 86.72 444 GLU B C 1
ATOM 10989 O O . GLU B 1 444 ? -15.306 -2.917 1.103 1 86.72 444 GLU B O 1
ATOM 10994 N N . ARG B 1 445 ? -16.675 -4.654 1.036 1 87.43 445 ARG B N 1
ATOM 10995 C CA . ARG B 1 445 ? -15.592 -5.609 1.244 1 87.43 445 ARG B CA 1
ATOM 10996 C C . ARG B 1 445 ? -14.664 -5.657 0.035 1 87.43 445 ARG B C 1
ATOM 10998 O O . ARG B 1 445 ? -13.445 -5.763 0.185 1 87.43 445 ARG B O 1
ATOM 11005 N N . MET B 1 446 ? -15.24 -5.534 -1.105 1 91.87 446 MET B N 1
ATOM 11006 C CA . MET B 1 446 ? -14.446 -5.544 -2.33 1 91.87 446 MET B CA 1
ATOM 11007 C C . MET B 1 446 ? -13.605 -4.277 -2.444 1 91.87 446 MET B C 1
ATOM 11009 O O . MET B 1 446 ? -12.44 -4.333 -2.84 1 91.87 446 MET B O 1
ATOM 11013 N N . TRP B 1 447 ? -14.233 -3.138 -2.084 1 89.54 447 TRP B N 1
ATOM 11014 C CA . TRP B 1 447 ? -13.524 -1.865 -2.154 1 89.54 447 TRP B CA 1
ATOM 11015 C C . TRP B 1 447 ? -12.315 -1.862 -1.225 1 89.54 447 TRP B C 1
ATOM 11017 O O . TRP B 1 447 ? -11.27 -1.298 -1.556 1 89.54 447 TRP B O 1
ATOM 11027 N N . ALA B 1 448 ? -12.436 -2.508 -0.101 1 80.48 448 ALA B N 1
ATOM 11028 C CA . ALA B 1 448 ? -11.317 -2.573 0.836 1 80.48 448 ALA B CA 1
ATOM 11029 C C . ALA B 1 448 ? -10.075 -3.156 0.167 1 80.48 448 ALA B C 1
ATOM 11031 O O . ALA B 1 448 ? -8.953 -2.725 0.444 1 80.48 448 ALA B O 1
ATOM 11032 N N . ILE B 1 449 ? -10.242 -4.046 -0.737 1 81.89 449 ILE B N 1
ATOM 11033 C CA . ILE B 1 449 ? -9.15 -4.688 -1.46 1 81.89 449 ILE B CA 1
ATOM 11034 C C . ILE B 1 449 ? -8.703 -3.798 -2.617 1 81.89 449 ILE B C 1
ATOM 11036 O O . ILE B 1 449 ? -7.506 -3.566 -2.804 1 81.89 449 ILE B O 1
ATOM 11040 N N . LEU B 1 450 ? -9.705 -3.22 -3.229 1 87.36 450 LEU B N 1
ATOM 11041 C CA . LEU B 1 450 ? -9.441 -2.514 -4.479 1 87.36 450 LEU B CA 1
ATOM 11042 C C . LEU B 1 450 ? -8.852 -1.134 -4.209 1 87.36 450 LEU B C 1
ATOM 11044 O O . LEU B 1 450 ? -8.197 -0.553 -5.078 1 87.36 450 LEU B O 1
ATOM 11048 N N . ASN B 1 451 ? -9.16 -0.562 -3.069 1 85.35 451 ASN B N 1
ATOM 11049 C CA . ASN B 1 451 ? -8.659 0.767 -2.737 1 85.35 451 ASN B CA 1
ATOM 11050 C C . ASN B 1 451 ? -7.133 0.8 -2.707 1 85.35 451 ASN B C 1
ATOM 11052 O O . ASN B 1 451 ? -6.527 1.857 -2.894 1 85.35 451 ASN B O 1
ATOM 11056 N N . ALA B 1 452 ? -6.54 -0.324 -2.482 1 78.23 452 ALA B N 1
ATOM 11057 C CA . ALA B 1 452 ? -5.081 -0.394 -2.493 1 78.23 452 ALA B CA 1
ATOM 11058 C C . ALA B 1 452 ? -4.528 -0.097 -3.884 1 78.23 452 ALA B C 1
ATOM 11060 O O . ALA B 1 452 ? -3.369 0.302 -4.026 1 78.23 452 ALA B O 1
ATOM 11061 N N . LEU B 1 453 ? -5.346 -0.217 -4.88 1 86.88 453 LEU B N 1
ATOM 11062 C CA . LEU B 1 453 ? -4.942 -0 -6.265 1 86.88 453 LEU B CA 1
ATOM 11063 C C . LEU B 1 453 ? -4.991 1.482 -6.62 1 86.88 453 LEU B C 1
ATOM 11065 O O . LEU B 1 453 ? -4.442 1.898 -7.642 1 86.88 453 LEU B O 1
ATOM 11069 N N . ALA B 1 454 ? -5.651 2.238 -5.779 1 84.53 454 ALA B N 1
ATOM 11070 C CA . ALA B 1 454 ? -5.896 3.643 -6.096 1 84.53 454 ALA B CA 1
ATOM 11071 C C . ALA B 1 454 ? -4.588 4.38 -6.366 1 84.53 454 ALA B C 1
ATOM 11073 O O . ALA B 1 454 ? -4.484 5.141 -7.332 1 84.53 454 ALA B O 1
ATOM 11074 N N . ARG B 1 455 ? -3.579 4.089 -5.582 1 76.04 455 ARG B N 1
ATOM 11075 C CA . ARG B 1 455 ? -2.308 4.794 -5.717 1 76.04 455 ARG B CA 1
ATOM 11076 C C . ARG B 1 455 ? -1.618 4.432 -7.028 1 76.04 455 ARG B C 1
ATOM 11078 O O . ARG B 1 455 ? -0.947 5.27 -7.634 1 76.04 455 ARG B O 1
ATOM 11085 N N . ARG B 1 456 ? -1.799 3.272 -7.417 1 83.44 456 ARG B N 1
ATOM 11086 C CA . ARG B 1 456 ? -1.115 2.778 -8.608 1 83.44 456 ARG B CA 1
ATOM 11087 C C . ARG B 1 456 ? -1.851 3.198 -9.876 1 83.44 456 ARG B C 1
ATOM 11089 O O . ARG B 1 456 ? -1.232 3.393 -10.924 1 83.44 456 ARG B O 1
ATOM 11096 N N . THR B 1 457 ? -3.176 3.376 -9.788 1 88.76 457 THR B N 1
ATOM 11097 C CA . THR B 1 457 ? -3.952 3.589 -11.005 1 88.76 457 THR B CA 1
ATOM 11098 C C . THR B 1 457 ? -4.237 5.074 -11.212 1 88.76 457 THR B C 1
ATOM 11100 O O . THR B 1 457 ? -4.595 5.495 -12.314 1 88.76 457 THR B O 1
ATOM 11103 N N . LYS B 1 458 ? -4.029 5.864 -10.249 1 86.57 458 LYS B N 1
ATOM 11104 C CA . LYS B 1 458 ? -4.382 7.281 -10.255 1 86.57 458 LYS B CA 1
ATOM 11105 C C . LYS B 1 458 ? -3.653 8.024 -11.37 1 86.57 458 LYS B C 1
ATOM 11107 O O . LYS B 1 458 ? -4.2 8.957 -11.962 1 86.57 458 LYS B O 1
ATOM 11112 N N . GLU B 1 459 ? -2.426 7.61 -11.661 1 84.28 459 GLU B N 1
ATOM 11113 C CA . GLU B 1 459 ? -1.595 8.341 -12.613 1 84.28 459 GLU B CA 1
ATOM 11114 C C . GLU B 1 459 ? -1.557 7.637 -13.967 1 84.28 459 GLU B C 1
ATOM 11116 O O . GLU B 1 459 ? -0.873 8.088 -14.888 1 84.28 459 GLU B O 1
ATOM 11121 N N . MET B 1 460 ? -2.307 6.554 -14.128 1 88.15 460 MET B N 1
ATOM 11122 C CA . MET B 1 460 ? -2.313 5.805 -15.381 1 88.15 460 MET B CA 1
ATOM 11123 C C . MET B 1 460 ? -3.174 6.503 -16.428 1 88.15 460 MET B C 1
ATOM 11125 O O . MET B 1 460 ? -4.034 7.317 -16.088 1 88.15 460 MET B O 1
ATOM 11129 N N . SER B 1 461 ? -2.891 6.241 -17.687 1 87.81 461 SER B N 1
ATOM 11130 C CA . SER B 1 461 ? -3.789 6.678 -18.751 1 87.81 461 SER B CA 1
ATOM 11131 C C . SER B 1 461 ? -5.123 5.943 -18.685 1 87.81 461 SER B C 1
ATOM 11133 O O . SER B 1 461 ? -5.228 4.892 -18.05 1 87.81 461 SER B O 1
ATOM 11135 N N . ALA B 1 462 ? -6.118 6.457 -19.356 1 87.85 462 ALA B N 1
ATOM 11136 C CA . ALA B 1 462 ? -7.481 5.951 -19.215 1 87.85 462 ALA B CA 1
ATOM 11137 C C . ALA B 1 462 ? -7.58 4.503 -19.687 1 87.85 462 ALA B C 1
ATOM 11139 O O . ALA B 1 462 ? -8.159 3.658 -19 1 87.85 462 ALA B O 1
ATOM 11140 N N . GLY B 1 463 ? -7.083 4.245 -20.857 1 90.75 463 GLY B N 1
ATOM 11141 C CA . GLY B 1 463 ? -7.145 2.889 -21.379 1 90.75 463 GLY B CA 1
ATOM 11142 C C . GLY B 1 463 ? -6.359 1.893 -20.548 1 90.75 463 GLY B C 1
ATOM 11143 O O . GLY B 1 463 ? -6.841 0.794 -20.266 1 90.75 463 GLY B O 1
ATOM 11144 N N . HIS B 1 464 ? -5.186 2.27 -20.162 1 91.66 464 HIS B N 1
ATOM 11145 C CA . HIS B 1 464 ? -4.34 1.419 -19.332 1 91.66 464 HIS B CA 1
ATOM 11146 C C . HIS B 1 464 ? -4.988 1.152 -17.977 1 91.66 464 HIS B C 1
ATOM 11148 O O . HIS B 1 464 ? -4.943 0.028 -17.474 1 91.66 464 HIS B O 1
ATOM 11154 N N . ARG B 1 465 ? -5.56 2.193 -17.405 1 92.68 465 ARG B N 1
ATOM 11155 C CA . ARG B 1 465 ? -6.242 2.074 -16.12 1 92.68 465 ARG B CA 1
ATOM 11156 C C . ARG B 1 465 ? -7.363 1.042 -16.188 1 92.68 465 ARG B C 1
ATOM 11158 O O . ARG B 1 465 ? -7.487 0.193 -15.303 1 92.68 465 ARG B O 1
ATOM 11165 N N . HIS B 1 466 ? -8.135 1.016 -17.273 1 94.61 466 HIS B N 1
ATOM 11166 C CA . HIS B 1 466 ? -9.232 0.071 -17.446 1 94.61 466 HIS B CA 1
ATOM 11167 C C . HIS B 1 466 ? -8.713 -1.357 -17.586 1 94.61 466 HIS B C 1
ATOM 11169 O O . HIS B 1 466 ? -9.289 -2.289 -17.022 1 94.61 466 HIS B O 1
ATOM 11175 N N . ASP B 1 467 ? -7.684 -1.488 -18.324 1 95.4 467 ASP B N 1
ATOM 11176 C CA . ASP B 1 467 ? -7.12 -2.82 -18.515 1 95.4 467 ASP B CA 1
ATOM 11177 C C . ASP B 1 467 ? -6.655 -3.415 -17.187 1 95.4 467 ASP B C 1
ATOM 11179 O O . ASP B 1 467 ? -6.901 -4.59 -16.907 1 95.4 467 ASP B O 1
ATOM 11183 N N . VAL B 1 468 ? -6.001 -2.588 -16.419 1 94.92 468 VAL B N 1
ATOM 11184 C CA . VAL B 1 468 ? -5.475 -3.044 -15.137 1 94.92 468 VAL B CA 1
ATOM 11185 C C . VAL B 1 468 ? -6.628 -3.382 -14.195 1 94.92 468 VAL B C 1
ATOM 11187 O O . VAL B 1 468 ? -6.606 -4.417 -13.524 1 94.92 468 VAL B O 1
ATOM 11190 N N . LEU B 1 469 ? -7.62 -2.565 -14.174 1 95.42 469 LEU B N 1
ATOM 11191 C CA . LEU B 1 469 ? -8.748 -2.793 -13.279 1 95.42 469 LEU B CA 1
ATOM 11192 C C . LEU B 1 469 ? -9.56 -4.005 -13.724 1 95.42 469 LEU B C 1
ATOM 11194 O O . LEU B 1 469 ? -9.981 -4.815 -12.895 1 95.42 469 LEU B O 1
ATOM 11198 N N . ASN B 1 470 ? -9.766 -4.125 -14.996 1 96.72 470 ASN B N 1
ATOM 11199 C CA . ASN B 1 470 ? -10.448 -5.309 -15.507 1 96.72 470 ASN B CA 1
ATOM 11200 C C . ASN B 1 470 ? -9.708 -6.589 -15.128 1 96.72 470 ASN B C 1
ATOM 11202 O O . ASN B 1 470 ? -10.332 -7.584 -14.752 1 96.72 470 ASN B O 1
ATOM 11206 N N . ASP B 1 471 ? -8.484 -6.518 -15.273 1 96.07 471 ASP B N 1
ATOM 11207 C CA . ASP B 1 471 ? -7.669 -7.676 -14.917 1 96.07 471 ASP B CA 1
ATOM 11208 C C . ASP B 1 471 ? -7.783 -7.991 -13.428 1 96.07 471 ASP B C 1
ATOM 11210 O O . ASP B 1 471 ? -7.838 -9.159 -13.038 1 96.07 471 ASP B O 1
ATOM 11214 N N . THR B 1 472 ? -7.771 -7.006 -12.644 1 95.25 472 THR B N 1
ATOM 11215 C CA . THR B 1 472 ? -7.874 -7.184 -11.2 1 95.25 472 THR B CA 1
ATOM 11216 C C . THR B 1 472 ? -9.235 -7.761 -10.822 1 95.25 472 THR B C 1
ATOM 11218 O O . THR B 1 472 ? -9.324 -8.648 -9.97 1 95.25 472 THR B O 1
ATOM 11221 N N . TYR B 1 473 ? -10.248 -7.22 -11.44 1 96.63 473 TYR B N 1
ATOM 11222 C CA . TYR B 1 473 ? -11.578 -7.762 -11.184 1 96.63 473 TYR B CA 1
ATOM 11223 C C . TYR B 1 473 ? -11.655 -9.23 -11.587 1 96.63 473 TYR B C 1
ATOM 11225 O O . TYR B 1 473 ? -12.261 -10.042 -10.884 1 96.63 473 TYR B O 1
ATOM 11233 N N . ALA B 1 474 ? -11.08 -9.521 -12.695 1 96.33 474 ALA B N 1
ATOM 11234 C CA . ALA B 1 474 ? -11.053 -10.908 -13.151 1 96.33 474 ALA B CA 1
ATOM 11235 C C . ALA B 1 474 ? -10.339 -11.804 -12.143 1 96.33 474 ALA B C 1
ATOM 11237 O O . ALA B 1 474 ? -10.786 -12.92 -11.868 1 96.33 474 ALA B O 1
ATOM 11238 N N . ASP B 1 475 ? -9.269 -11.312 -11.684 1 94.01 475 ASP B N 1
ATOM 11239 C CA . ASP B 1 475 ? -8.521 -12.077 -10.69 1 94.01 475 ASP B CA 1
ATOM 11240 C C . ASP B 1 475 ? -9.338 -12.266 -9.414 1 94.01 475 ASP B C 1
ATOM 11242 O O . ASP B 1 475 ? -9.33 -13.347 -8.82 1 94.01 475 ASP B O 1
ATOM 11246 N N . MET B 1 476 ? -9.948 -11.274 -8.971 1 94.31 476 MET B N 1
ATOM 11247 C CA . MET B 1 476 ? -10.777 -11.36 -7.772 1 94.31 476 MET B CA 1
ATOM 11248 C C . MET B 1 476 ? -11.882 -12.396 -7.948 1 94.31 476 MET B C 1
ATOM 11250 O O . MET B 1 476 ? -12.13 -13.204 -7.05 1 94.31 476 MET B O 1
ATOM 11254 N N . ASN B 1 477 ? -12.525 -12.313 -9.092 1 96.33 477 ASN B N 1
ATOM 11255 C CA . ASN B 1 477 ? -13.558 -13.301 -9.385 1 96.33 477 ASN B CA 1
ATOM 11256 C C . ASN B 1 477 ? -12.988 -14.716 -9.421 1 96.33 477 ASN B C 1
ATOM 11258 O O . ASN B 1 477 ? -13.614 -15.655 -8.927 1 96.33 477 ASN B O 1
ATOM 11262 N N . THR B 1 478 ? -11.83 -14.838 -9.969 1 94.04 478 THR B N 1
ATOM 11263 C CA . THR B 1 478 ? -11.191 -16.146 -10.062 1 94.04 478 THR B CA 1
ATOM 11264 C C . THR B 1 478 ? -10.849 -16.682 -8.675 1 94.04 478 THR B C 1
ATOM 11266 O O . THR B 1 478 ? -11.025 -17.871 -8.402 1 94.04 478 THR B O 1
ATOM 11269 N N . ARG B 1 479 ? -10.373 -15.862 -7.843 1 91.08 479 ARG B N 1
ATOM 11270 C CA . ARG B 1 479 ? -10.037 -16.275 -6.484 1 91.08 479 ARG B CA 1
ATOM 11271 C C . ARG B 1 479 ? -11.28 -16.73 -5.727 1 91.08 479 ARG B C 1
ATOM 11273 O O . ARG B 1 479 ? -11.218 -17.665 -4.926 1 91.08 479 ARG B O 1
ATOM 11280 N N . ARG B 1 480 ? -12.338 -16.028 -5.992 1 92.62 480 ARG B N 1
ATOM 11281 C CA . ARG B 1 480 ? -13.596 -16.448 -5.383 1 92.62 480 ARG B CA 1
ATOM 11282 C C . ARG B 1 480 ? -14.029 -17.813 -5.908 1 92.62 480 ARG B C 1
ATOM 11284 O O . ARG B 1 480 ? -14.555 -18.636 -5.155 1 92.62 480 ARG B O 1
ATOM 11291 N N . LEU B 1 481 ? -13.816 -17.948 -7.131 1 93.95 481 LEU B N 1
ATOM 11292 C CA . LEU B 1 481 ? -14.125 -19.223 -7.77 1 93.95 481 LEU B CA 1
ATOM 11293 C C . LEU B 1 481 ? -13.347 -20.36 -7.118 1 93.95 481 LEU B C 1
ATOM 11295 O O . LEU B 1 481 ? -13.892 -21.444 -6.896 1 93.95 481 LEU B O 1
ATOM 11299 N N . GLN B 1 482 ? -12.174 -20.129 -6.724 1 89.31 482 GLN B N 1
ATOM 11300 C CA . GLN B 1 482 ? -11.278 -21.133 -6.16 1 89.31 482 GLN B CA 1
ATOM 11301 C C . GLN B 1 482 ? -11.743 -21.568 -4.773 1 89.31 482 GLN B C 1
ATOM 11303 O O . GLN B 1 482 ? -11.562 -22.724 -4.386 1 89.31 482 GLN B O 1
ATOM 11308 N N . GLY B 1 483 ? -12.368 -20.707 -4.061 1 88.95 483 GLY B N 1
ATOM 11309 C CA . GLY B 1 483 ? -12.773 -21.03 -2.702 1 88.95 483 GLY B CA 1
ATOM 11310 C C . GLY B 1 483 ? -14.273 -21.206 -2.552 1 88.95 483 GLY B C 1
ATOM 11311 O O . GLY B 1 483 ? -14.768 -21.444 -1.449 1 88.95 483 GLY B O 1
ATOM 11312 N N . LEU B 1 484 ? -14.98 -21.228 -3.623 1 94.17 484 LEU B N 1
ATOM 11313 C CA . LEU B 1 484 ? -16.434 -21.117 -3.594 1 94.17 484 LEU B CA 1
ATOM 11314 C C . LEU B 1 484 ? -17.061 -22.359 -2.968 1 94.17 484 LEU B C 1
ATOM 11316 O O . LEU B 1 484 ? -17.995 -22.254 -2.17 1 94.17 484 LEU B O 1
ATOM 11320 N N . VAL B 1 485 ? -16.535 -23.577 -3.302 1 95.04 485 VAL B N 1
ATOM 11321 C CA . VAL B 1 485 ? -17.107 -24.828 -2.816 1 95.04 485 VAL B CA 1
ATOM 11322 C C . VAL B 1 485 ? -17.073 -24.853 -1.289 1 95.04 485 VAL B C 1
ATOM 11324 O O . VAL B 1 485 ? -18.09 -25.119 -0.644 1 95.04 485 VAL B O 1
ATOM 11327 N N . TYR B 1 486 ? -16.021 -24.505 -0.735 1 92.04 486 TYR B N 1
ATOM 11328 C CA . TYR B 1 486 ? -15.856 -24.539 0.713 1 92.04 486 TYR B CA 1
ATOM 11329 C C . TYR B 1 486 ? -16.681 -23.446 1.382 1 92.04 486 TYR B C 1
ATOM 11331 O O . TYR B 1 486 ? -17.274 -23.666 2.441 1 92.04 486 TYR B O 1
ATOM 11339 N N . GLU B 1 487 ? -16.754 -22.354 0.751 1 93.44 487 GLU B N 1
ATOM 11340 C CA . GLU B 1 487 ? -17.529 -21.242 1.294 1 93.44 487 GLU B CA 1
ATOM 11341 C C . GLU B 1 487 ? -19.017 -21.577 1.341 1 93.44 487 GLU B C 1
ATOM 11343 O O . GLU B 1 487 ? -19.692 -21.289 2.331 1 93.44 487 GLU B O 1
ATOM 11348 N N . LEU B 1 488 ? -19.507 -22.161 0.289 1 96.51 488 LEU B N 1
ATOM 11349 C CA . LEU B 1 488 ? -20.928 -22.482 0.212 1 96.51 488 LEU B CA 1
ATOM 11350 C C . LEU B 1 488 ? -21.303 -23.542 1.243 1 96.51 488 LEU B C 1
ATOM 11352 O O . LEU B 1 488 ? -22.361 -23.456 1.87 1 96.51 488 LEU B O 1
ATOM 11356 N N . VAL B 1 489 ? -20.416 -24.496 1.414 1 95.88 489 VAL B N 1
ATOM 11357 C CA . VAL B 1 489 ? -20.68 -25.547 2.391 1 95.88 489 VAL B CA 1
ATOM 11358 C C . VAL B 1 489 ? -20.697 -24.952 3.797 1 95.88 489 VAL B C 1
ATOM 11360 O O . VAL B 1 489 ? -21.594 -25.247 4.591 1 95.88 489 VAL B O 1
ATOM 11363 N N . ASP B 1 490 ? -19.767 -24.155 4.062 1 94.84 490 ASP B N 1
ATOM 11364 C CA . ASP B 1 490 ? -19.672 -23.529 5.378 1 94.84 490 ASP B CA 1
ATOM 11365 C C . ASP B 1 490 ? -20.894 -22.657 5.66 1 94.84 490 ASP B C 1
ATOM 11367 O O . ASP B 1 490 ? -21.468 -22.718 6.749 1 94.84 490 ASP B O 1
ATOM 11371 N N . LYS B 1 491 ? -21.289 -21.908 4.72 1 94.96 491 LYS B N 1
ATOM 11372 C CA . LYS B 1 491 ? -22.435 -21.018 4.886 1 94.96 491 LYS B CA 1
ATOM 11373 C C . LYS B 1 491 ? -23.734 -21.811 5.003 1 94.96 491 LYS B C 1
ATOM 11375 O O . LYS B 1 491 ? -24.649 -21.41 5.725 1 94.96 491 LYS B O 1
ATOM 11380 N N . HIS B 1 492 ? -23.859 -22.904 4.255 1 95.6 492 HIS B N 1
ATOM 11381 C CA . HIS B 1 492 ? -25.03 -23.769 4.343 1 95.6 492 HIS B CA 1
ATOM 11382 C C . HIS B 1 492 ? -25.159 -24.383 5.732 1 95.6 492 HIS B C 1
ATOM 11384 O O . HIS B 1 492 ? -26.242 -24.374 6.322 1 95.6 492 HIS B O 1
ATOM 11390 N N . ASN B 1 493 ? -24.066 -24.889 6.232 1 94.58 493 ASN B N 1
ATOM 11391 C CA . ASN B 1 493 ? -24.079 -25.486 7.563 1 94.58 493 ASN B CA 1
ATOM 11392 C C . ASN B 1 493 ? -24.448 -24.463 8.633 1 94.58 493 ASN B C 1
ATOM 11394 O O . ASN B 1 493 ? -25.23 -24.76 9.538 1 94.58 493 ASN B O 1
ATOM 11398 N N . THR B 1 494 ? -23.947 -23.328 8.476 1 94.31 494 THR B N 1
ATOM 11399 C CA . THR B 1 494 ? -24.265 -22.255 9.41 1 94.31 494 THR B CA 1
ATOM 11400 C C . THR B 1 494 ? -25.737 -21.866 9.308 1 94.31 494 THR B C 1
ATOM 11402 O O . THR B 1 494 ? -26.395 -21.633 10.324 1 94.31 494 THR B O 1
ATOM 11405 N N . ALA B 1 495 ? -26.242 -21.765 8.099 1 95.38 495 ALA B N 1
ATOM 11406 C CA . ALA B 1 495 ? -27.641 -21.407 7.879 1 95.38 495 ALA B CA 1
ATOM 11407 C C . ALA B 1 495 ? -28.576 -22.443 8.495 1 95.38 495 ALA B C 1
ATOM 11409 O O . ALA B 1 495 ? -29.592 -22.091 9.099 1 95.38 495 ALA B O 1
ATOM 11410 N N . GLU B 1 496 ? -28.262 -23.663 8.365 1 94.65 496 GLU B N 1
ATOM 11411 C CA . GLU B 1 496 ? -29.083 -24.728 8.933 1 94.65 496 GLU B CA 1
ATOM 11412 C C . GLU B 1 496 ? -29.109 -24.653 10.457 1 94.65 496 GLU B C 1
ATOM 11414 O O . GLU B 1 496 ? -30.164 -24.811 11.074 1 94.65 496 GLU B O 1
ATOM 11419 N N . GLU B 1 497 ? -27.96 -24.434 10.969 1 93.34 497 GLU B N 1
ATOM 11420 C CA . GLU B 1 497 ? -27.852 -24.319 12.421 1 93.34 497 GLU B CA 1
ATOM 11421 C C . GLU B 1 497 ? -28.657 -23.131 12.941 1 93.34 497 GLU B C 1
ATOM 11423 O O . GLU B 1 497 ? -29.418 -23.263 13.902 1 93.34 497 GLU B O 1
ATOM 11428 N N . LEU B 1 498 ? -28.575 -22.052 12.302 1 92.45 498 LEU B N 1
ATOM 11429 C CA . LEU B 1 498 ? -29.231 -20.834 12.763 1 92.45 498 LEU B CA 1
ATOM 11430 C C . LEU B 1 498 ? -30.732 -20.89 12.498 1 92.45 498 LEU B C 1
ATOM 11432 O O . LEU B 1 498 ? -31.523 -20.34 13.267 1 92.45 498 LEU B O 1
ATOM 11436 N N . PHE B 1 499 ? -31.175 -21.61 11.447 1 95.25 499 PHE B N 1
ATOM 11437 C CA . PHE B 1 499 ? -32.592 -21.824 11.177 1 95.25 499 PHE B CA 1
ATOM 11438 C C . PHE B 1 499 ? -33.233 -22.657 12.28 1 95.25 499 PHE B C 1
ATOM 11440 O O . PHE B 1 499 ? -34.311 -22.32 12.773 1 95.25 499 PHE B O 1
ATOM 11447 N N . GLU B 1 500 ? -32.559 -23.637 12.639 1 93.8 500 GLU B N 1
ATOM 11448 C CA . GLU B 1 500 ? -33.076 -24.497 13.7 1 93.8 500 GLU B CA 1
ATOM 11449 C C . GLU B 1 500 ? -33.218 -23.731 15.012 1 93.8 500 GLU B C 1
ATOM 11451 O O . GLU B 1 500 ? -34.204 -23.9 15.732 1 93.8 500 GLU B O 1
ATOM 11456 N N . GLU B 1 501 ? -32.285 -22.929 15.236 1 87.38 501 GLU B N 1
ATOM 11457 C CA . GLU B 1 501 ? -32.33 -22.126 16.454 1 87.38 501 GLU B CA 1
ATOM 11458 C C . GLU B 1 501 ? -33.472 -21.116 16.407 1 87.38 501 GLU B C 1
ATOM 11460 O O . GLU B 1 501 ? -34.186 -20.932 17.395 1 87.38 501 GLU B O 1
ATOM 11465 N N . ALA B 1 502 ? -33.656 -20.468 15.293 1 91.22 502 ALA B N 1
ATOM 11466 C CA . ALA B 1 502 ? -34.708 -19.468 15.134 1 91.22 502 ALA B CA 1
ATOM 11467 C C . ALA B 1 502 ? -36.091 -20.111 15.199 1 91.22 502 ALA B C 1
ATOM 11469 O O . ALA B 1 502 ? -37.017 -19.549 15.787 1 91.22 502 ALA B O 1
ATOM 11470 N N . GLN B 1 503 ? -36.197 -21.244 14.587 1 93.66 503 GLN B N 1
ATOM 11471 C CA . GLN B 1 503 ? -37.455 -21.982 14.597 1 93.66 503 GLN B CA 1
ATOM 11472 C C . GLN B 1 503 ? -37.825 -22.417 16.012 1 93.66 503 GLN B C 1
ATOM 11474 O O . GLN B 1 503 ? -38.983 -22.3 16.42 1 93.66 503 GLN B O 1
ATOM 11479 N N . ALA B 1 504 ? -36.871 -22.915 16.753 1 89.95 504 ALA B N 1
ATOM 11480 C CA . ALA B 1 504 ? -37.11 -23.33 18.133 1 89.95 504 ALA B CA 1
ATOM 11481 C C . ALA B 1 504 ? -37.53 -22.144 18.997 1 89.95 504 ALA B C 1
ATOM 11483 O O . ALA B 1 504 ? -38.452 -22.255 19.809 1 89.95 504 ALA B O 1
ATOM 11484 N N . TYR B 1 505 ? -36.943 -21.113 18.755 1 82.85 505 TYR B N 1
ATOM 11485 C CA . TYR B 1 505 ? -37.244 -19.923 19.542 1 82.85 505 TYR B CA 1
ATOM 11486 C C . TYR B 1 505 ? -38.651 -19.416 19.247 1 82.85 505 TYR B C 1
ATOM 11488 O O . TYR B 1 505 ? -39.402 -19.081 20.167 1 82.85 505 TYR B O 1
ATOM 11496 N N . LEU B 1 506 ? -39.023 -19.286 18.02 1 90.61 506 LEU B N 1
ATOM 11497 C CA . LEU B 1 506 ? -40.344 -18.799 17.636 1 90.61 506 LEU B CA 1
ATOM 11498 C C . LEU B 1 506 ? -41.437 -19.728 18.154 1 90.61 506 LEU B C 1
ATOM 11500 O O . LEU B 1 506 ? -42.488 -19.266 18.604 1 90.61 506 LEU B O 1
ATOM 11504 N N . SER B 1 507 ? -41.166 -21.001 18.097 1 90.32 507 SER B N 1
ATOM 11505 C CA . SER B 1 507 ? -42.123 -21.976 18.608 1 90.32 507 SER B CA 1
ATOM 11506 C C . SER B 1 507 ? -42.35 -21.795 20.105 1 90.32 507 SER B C 1
ATOM 11508 O O . SER B 1 507 ? -43.486 -21.867 20.579 1 90.32 507 SER B O 1
ATOM 11510 N N . GLU B 1 508 ? -41.274 -21.575 20.751 1 81.68 508 GLU B N 1
ATOM 11511 C CA . GLU B 1 508 ? -41.376 -21.33 22.187 1 81.68 508 GLU B CA 1
ATOM 11512 C C . GLU B 1 508 ? -42.139 -20.04 22.474 1 81.68 508 GLU B C 1
ATOM 11514 O O . GLU B 1 508 ? -42.952 -19.987 23.398 1 81.68 508 GLU B O 1
ATOM 11519 N N . LEU B 1 509 ? -41.923 -19.079 21.668 1 80.38 509 LEU B N 1
ATOM 11520 C CA . LEU B 1 509 ? -42.608 -17.8 21.817 1 80.38 509 LEU B CA 1
ATOM 11521 C C . LEU B 1 509 ? -44.1 -17.948 21.539 1 80.38 509 LEU B C 1
ATOM 11523 O O . LEU B 1 509 ? -44.93 -17.42 22.284 1 80.38 509 LEU B O 1
ATOM 11527 N N . GLU B 1 510 ? -44.482 -18.622 20.552 1 87.88 510 GLU B N 1
ATOM 11528 C CA . GLU B 1 510 ? -45.872 -18.804 20.144 1 87.88 510 GLU B CA 1
ATOM 11529 C C . GLU B 1 510 ? -46.648 -19.616 21.177 1 87.88 510 GLU B C 1
ATOM 11531 O O . GLU B 1 510 ? -47.856 -19.43 21.339 1 87.88 510 GLU B O 1
ATOM 11536 N N . GLN B 1 511 ? -45.929 -20.462 21.911 1 83.53 511 GLN B N 1
ATOM 11537 C CA . GLN B 1 511 ? -46.574 -21.246 22.959 1 83.53 511 GLN B CA 1
ATOM 11538 C C . GLN B 1 511 ? -46.923 -20.374 24.162 1 83.53 511 GLN B C 1
ATOM 11540 O O . GLN B 1 511 ? -47.843 -20.691 24.918 1 83.53 511 GLN B O 1
ATOM 11545 N N . SER B 1 512 ? -46.269 -19.246 24.201 1 74.14 512 SER B N 1
ATOM 11546 C CA . SER B 1 512 ? -46.471 -18.376 25.354 1 74.14 512 SER B CA 1
ATOM 11547 C C . SER B 1 512 ? -47.548 -17.331 25.078 1 74.14 512 SER B C 1
ATOM 11549 O O . SER B 1 512 ? -47.919 -16.563 25.968 1 74.14 512 SER B O 1
ATOM 11551 N N . ILE B 1 513 ? -48.121 -17.286 23.838 1 80.02 513 ILE B N 1
ATOM 11552 C CA . ILE B 1 513 ? -49.104 -16.291 23.424 1 80.02 513 ILE B CA 1
ATOM 11553 C C . ILE B 1 513 ? -50.402 -16.985 23.019 1 80.02 513 ILE B C 1
ATOM 11555 O O . ILE B 1 513 ? -50.384 -18.127 22.555 1 80.02 513 ILE B O 1
ATOM 11559 N N . ALA B 1 514 ? -51.547 -16.268 23.286 1 82.41 514 ALA B N 1
ATOM 11560 C CA . ALA B 1 514 ? -52.842 -16.826 22.909 1 82.41 514 ALA B CA 1
ATOM 11561 C C . ALA B 1 514 ? -52.891 -17.14 21.416 1 82.41 514 ALA B C 1
ATOM 11563 O O . ALA B 1 514 ? -52.493 -16.316 20.589 1 82.41 514 ALA B O 1
ATOM 11564 N N . PRO B 1 515 ? -53.333 -18.303 21.044 1 88.06 515 PRO B N 1
ATOM 11565 C CA . PRO B 1 515 ? -53.326 -18.754 19.651 1 88.06 515 PRO B CA 1
ATOM 11566 C C . PRO B 1 515 ? -54.117 -17.83 18.727 1 88.06 515 PRO B C 1
ATOM 11568 O O . PRO B 1 515 ? -53.755 -17.662 17.56 1 88.06 515 PRO B O 1
ATOM 11571 N N . GLU B 1 516 ? -55.159 -17.241 19.292 1 88.14 516 GLU B N 1
ATOM 11572 C CA . GLU B 1 516 ? -55.969 -16.35 18.467 1 88.14 516 GLU B CA 1
ATOM 11573 C C . GLU B 1 516 ? -55.174 -15.122 18.035 1 88.14 516 GLU B C 1
ATOM 11575 O O . GLU B 1 516 ? -55.314 -14.651 16.904 1 88.14 516 GLU B O 1
ATOM 11580 N N . LYS B 1 517 ? -54.407 -14.662 18.885 1 88.36 517 LYS B N 1
ATOM 11581 C CA . LYS B 1 517 ? -53.563 -13.511 18.577 1 88.36 517 LYS B CA 1
ATOM 11582 C C . LYS B 1 517 ? -52.506 -13.868 17.536 1 88.36 517 LYS B C 1
ATOM 11584 O O . LYS B 1 517 ? -52.275 -13.109 16.592 1 88.36 517 LYS B O 1
ATOM 11589 N N . VAL B 1 518 ? -51.913 -15.046 17.709 1 92.91 518 VAL B N 1
ATOM 11590 C CA . VAL B 1 518 ? -50.871 -15.497 16.794 1 92.91 518 VAL B CA 1
ATOM 11591 C C . VAL B 1 518 ? -51.443 -15.633 15.385 1 92.91 518 VAL B C 1
ATOM 11593 O O . VAL B 1 518 ? -50.798 -15.249 14.406 1 92.91 518 VAL B O 1
ATOM 11596 N N . ASP B 1 519 ? -52.585 -16.125 15.343 1 93.03 519 ASP B N 1
ATOM 11597 C CA . ASP B 1 519 ? -53.23 -16.295 14.045 1 93.03 519 ASP B CA 1
ATOM 11598 C C . ASP B 1 519 ? -53.502 -14.945 13.385 1 93.03 519 ASP B C 1
ATOM 11600 O O . ASP B 1 519 ? -53.334 -14.795 12.173 1 93.03 519 ASP B O 1
ATOM 11604 N N . ARG B 1 520 ? -53.936 -14.058 14.157 1 93.12 520 ARG B N 1
ATOM 11605 C CA . ARG B 1 520 ? -54.156 -12.711 13.64 1 93.12 520 ARG B CA 1
ATOM 11606 C C . ARG B 1 520 ? -52.851 -12.093 13.151 1 93.12 520 ARG B C 1
ATOM 11608 O O . ARG B 1 520 ? -52.815 -11.46 12.094 1 93.12 520 ARG B O 1
ATOM 11615 N N . TRP B 1 521 ? -51.861 -12.296 13.899 1 93.38 521 TRP B N 1
ATOM 11616 C CA . TRP B 1 521 ? -50.56 -11.741 13.54 1 93.38 521 TRP B CA 1
ATOM 11617 C C . TRP B 1 521 ? -50.036 -12.368 12.253 1 93.38 521 TRP B C 1
ATOM 11619 O O . TRP B 1 521 ? -49.424 -11.686 11.427 1 93.38 521 TRP B O 1
ATOM 11629 N N . ARG B 1 522 ? -50.211 -13.608 12.087 1 95.13 522 ARG B N 1
ATOM 11630 C CA . ARG B 1 522 ? -49.792 -14.297 10.871 1 95.13 522 ARG B CA 1
ATOM 11631 C C . ARG B 1 522 ? -50.49 -13.718 9.644 1 95.13 522 ARG B C 1
ATOM 11633 O O . ARG B 1 522 ? -49.89 -13.616 8.572 1 95.13 522 ARG B O 1
ATOM 11640 N N . GLN B 1 523 ? -51.676 -13.349 9.82 1 93.54 523 GLN B N 1
ATOM 11641 C CA . GLN B 1 523 ? -52.426 -12.743 8.725 1 93.54 523 GLN B CA 1
ATOM 11642 C C . GLN B 1 523 ? -51.912 -11.339 8.418 1 93.54 523 GLN B C 1
ATOM 11644 O O . GLN B 1 523 ? -51.776 -10.963 7.251 1 93.54 523 GLN B O 1
ATOM 11649 N N . GLU B 1 524 ? -51.721 -10.651 9.431 1 93.7 524 GLU B N 1
ATOM 11650 C CA . GLU B 1 524 ? -51.162 -9.313 9.258 1 93.7 524 GLU B CA 1
ATOM 11651 C C . GLU B 1 524 ? -49.8 -9.368 8.573 1 93.7 524 GLU B C 1
ATOM 11653 O O . GLU B 1 524 ? -49.488 -8.525 7.73 1 93.7 524 GLU B O 1
ATOM 11658 N N . GLU B 1 525 ? -49.027 -10.31 8.987 1 94.59 525 GLU B N 1
ATOM 11659 C CA . GLU B 1 525 ? -47.702 -10.488 8.399 1 94.59 525 GLU B CA 1
ATOM 11660 C C . GLU B 1 525 ? -47.799 -10.827 6.914 1 94.59 525 GLU B C 1
ATOM 11662 O O . GLU B 1 525 ? -47.051 -10.286 6.098 1 94.59 525 GLU B O 1
ATOM 11667 N N . ALA B 1 526 ? -48.629 -11.714 6.594 1 93.79 526 ALA B N 1
ATOM 11668 C CA . ALA B 1 526 ? -48.824 -12.107 5.2 1 93.79 526 ALA B CA 1
ATOM 11669 C C . ALA B 1 526 ? -49.224 -10.91 4.343 1 93.79 526 ALA B C 1
ATOM 11671 O O . ALA B 1 526 ? -48.761 -10.768 3.209 1 93.79 526 ALA B O 1
ATOM 11672 N N . GLU B 1 527 ? -50.07 -10.114 4.874 1 92.85 527 GLU B N 1
ATOM 11673 C CA . GLU B 1 527 ? -50.495 -8.921 4.147 1 92.85 527 GLU B CA 1
ATOM 11674 C C . GLU B 1 527 ? -49.338 -7.942 3.971 1 92.85 527 GLU B C 1
ATOM 11676 O O . GLU B 1 527 ? -49.158 -7.374 2.892 1 92.85 527 GLU B O 1
ATOM 11681 N N . TRP B 1 528 ? -48.659 -7.776 5.025 1 94.14 528 TRP B N 1
ATOM 11682 C CA . TRP B 1 528 ? -47.506 -6.884 4.964 1 94.14 528 TRP B CA 1
ATOM 11683 C C . TRP B 1 528 ? -46.503 -7.36 3.919 1 94.14 528 TRP B C 1
ATOM 11685 O O . TRP B 1 528 ? -45.99 -6.56 3.133 1 94.14 528 TRP B O 1
ATOM 11695 N N . GLN B 1 529 ? -46.22 -8.59 3.908 1 93.88 529 GLN B N 1
ATOM 11696 C CA . GLN B 1 529 ? -45.232 -9.164 3 1 93.88 529 GLN B CA 1
ATOM 11697 C C . GLN B 1 529 ? -45.66 -8.997 1.545 1 93.88 529 GLN B C 1
ATOM 11699 O O . GLN B 1 529 ? -44.825 -8.76 0.67 1 93.88 529 GLN B O 1
ATOM 11704 N N . ARG B 1 530 ? -46.843 -9.048 1.331 1 91.6 530 ARG B N 1
ATOM 11705 C CA . ARG B 1 530 ? -47.371 -8.886 -0.02 1 91.6 530 ARG B CA 1
ATOM 11706 C C . ARG B 1 530 ? -47.225 -7.445 -0.496 1 91.6 530 ARG B C 1
ATOM 11708 O O . ARG B 1 530 ? -46.944 -7.199 -1.671 1 91.6 530 ARG B O 1
ATOM 11715 N N . LYS B 1 531 ? -47.302 -6.538 0.39 1 93.22 531 LYS B N 1
ATOM 11716 C CA . LYS B 1 531 ? -47.332 -5.127 0.014 1 93.22 531 LYS B CA 1
ATOM 11717 C C . LYS B 1 531 ? -45.926 -4.537 -0.02 1 93.22 531 LYS B C 1
ATOM 11719 O O . LYS B 1 531 ? -45.626 -3.682 -0.856 1 93.22 531 LYS B O 1
ATOM 11724 N N . VAL B 1 532 ? -45.111 -5.015 0.838 1 94.08 532 VAL B N 1
ATOM 11725 C CA . VAL B 1 532 ? -43.815 -4.368 1.016 1 94.08 532 VAL B CA 1
ATOM 11726 C C . VAL B 1 532 ? -42.941 -4.616 -0.212 1 94.08 532 VAL B C 1
ATOM 11728 O O . VAL B 1 532 ? -42.055 -3.817 -0.522 1 94.08 532 VAL B O 1
ATOM 11731 N N . VAL B 1 533 ? -43.124 -5.631 -1.008 1 92.11 533 VAL B N 1
ATOM 11732 C CA . VAL B 1 533 ? -42.265 -6.02 -2.122 1 92.11 533 VAL B CA 1
ATOM 11733 C C . VAL B 1 533 ? -42.492 -5.078 -3.302 1 92.11 533 VAL B C 1
ATOM 11735 O O . VAL B 1 533 ? -41.678 -5.025 -4.228 1 92.11 533 VAL B O 1
ATOM 11738 N N . ASP B 1 534 ? -43.54 -4.289 -3.244 1 89.01 534 ASP B N 1
ATOM 11739 C CA . ASP B 1 534 ? -43.877 -3.342 -4.302 1 89.01 534 ASP B CA 1
ATOM 11740 C C . ASP B 1 534 ? -43.831 -1.905 -3.788 1 89.01 534 ASP B C 1
ATOM 11742 O O . ASP B 1 534 ? -44.672 -1.501 -2.982 1 89.01 534 ASP B O 1
ATOM 11746 N N . VAL B 1 535 ? -42.952 -1.225 -4.326 1 88.35 535 VAL B N 1
ATOM 11747 C CA . VAL B 1 535 ? -42.703 0.135 -3.859 1 88.35 535 VAL B CA 1
ATOM 11748 C C . VAL B 1 535 ? -43.96 0.982 -4.038 1 88.35 535 VAL B C 1
ATOM 11750 O O . VAL B 1 535 ? -44.202 1.916 -3.27 1 88.35 535 VAL B O 1
ATOM 11753 N N . ARG B 1 536 ? -44.934 0.729 -4.92 1 84.22 536 ARG B N 1
ATOM 11754 C CA . ARG B 1 536 ? -46.156 1.475 -5.2 1 84.22 536 ARG B CA 1
ATOM 11755 C C . ARG B 1 536 ? -47.15 1.35 -4.05 1 84.22 536 ARG B C 1
ATOM 11757 O O . ARG B 1 536 ? -48.055 2.176 -3.911 1 84.22 536 ARG B O 1
ATOM 11764 N N . GLN B 1 537 ? -46.828 0.362 -3.232 1 90.49 537 GLN B N 1
ATOM 11765 C CA . GLN B 1 537 ? -47.755 0.096 -2.137 1 90.49 537 GLN B CA 1
ATOM 11766 C C . GLN B 1 537 ? -47.188 0.582 -0.806 1 90.49 537 GLN B C 1
ATOM 11768 O O . GLN B 1 537 ? -47.733 0.276 0.256 1 90.49 537 GLN B O 1
ATOM 11773 N N . HIS B 1 538 ? -46.215 1.259 -0.893 1 90.36 538 HIS B N 1
ATOM 11774 C CA . HIS B 1 538 ? -45.553 1.695 0.332 1 90.36 538 HIS B CA 1
ATOM 11775 C C . HIS B 1 538 ? -46.32 2.832 0.998 1 90.36 538 HIS B C 1
ATOM 11777 O O . HIS B 1 538 ? -46.201 3.043 2.207 1 90.36 538 HIS B O 1
ATOM 11783 N N . LYS B 1 539 ? -46.997 3.565 0.172 1 84.61 539 LYS B N 1
ATOM 11784 C CA . LYS B 1 539 ? -47.757 4.675 0.741 1 84.61 539 LYS B CA 1
ATOM 11785 C C . LYS B 1 539 ? -48.804 4.173 1.731 1 84.61 539 LYS B C 1
ATOM 11787 O O . LYS B 1 539 ? -49.661 3.361 1.377 1 84.61 539 LYS B O 1
ATOM 11792 N N . GLY B 1 540 ? -48.724 4.472 2.945 1 79.99 540 GLY B N 1
ATOM 11793 C CA . GLY B 1 540 ? -49.7 4.124 3.967 1 79.99 540 GLY B CA 1
ATOM 11794 C C . GLY B 1 540 ? -49.439 2.774 4.606 1 79.99 540 GLY B C 1
ATOM 11795 O O . GLY B 1 540 ? -50.272 2.266 5.359 1 79.99 540 GLY B O 1
ATOM 11796 N N . LEU B 1 541 ? -48.369 2.17 4.254 1 88.21 541 LEU B N 1
ATOM 11797 C CA . LEU B 1 541 ? -48.046 0.866 4.824 1 88.21 541 LEU B CA 1
ATOM 11798 C C . LEU B 1 541 ? -47.608 1.002 6.278 1 88.21 541 LEU B C 1
ATOM 11800 O O . LEU B 1 541 ? -46.651 1.719 6.578 1 88.21 541 LEU B O 1
ATOM 11804 N N . ASP B 1 542 ? -48.338 0.298 7.12 1 83.29 542 ASP B N 1
ATOM 11805 C CA . ASP B 1 542 ? -48.036 0.36 8.547 1 83.29 542 ASP B CA 1
ATOM 11806 C C . ASP B 1 542 ? -46.82 -0.498 8.889 1 83.29 542 ASP B C 1
ATOM 11808 O O . ASP B 1 542 ? -46.589 -1.535 8.264 1 83.29 542 ASP B O 1
ATOM 11812 N N . ASN B 1 543 ? -46.094 -0.092 9.832 1 84 543 ASN B N 1
ATOM 11813 C CA . ASN B 1 543 ? -44.894 -0.786 10.286 1 84 543 ASN B CA 1
ATOM 11814 C C . ASN B 1 543 ? -45.204 -1.759 11.419 1 84 543 ASN B C 1
ATOM 11816 O O . ASN B 1 543 ? -45.448 -1.341 12.553 1 84 543 ASN B O 1
ATOM 11820 N N . PRO B 1 544 ? -45.194 -2.935 11.142 1 87.21 544 PRO B N 1
ATOM 11821 C CA . PRO B 1 544 ? -45.482 -3.887 12.218 1 87.21 544 PRO B CA 1
ATOM 11822 C C . PRO B 1 544 ? -44.257 -4.197 13.075 1 87.21 544 PRO B C 1
ATOM 11824 O O . PRO B 1 544 ? -44.369 -4.886 14.092 1 87.21 544 PRO B O 1
ATOM 11827 N N . PHE B 1 545 ? -43.219 -3.674 12.741 1 86.05 545 PHE B N 1
ATOM 11828 C CA . PHE B 1 545 ? -41.972 -4.106 13.361 1 86.05 545 PHE B CA 1
ATOM 11829 C C . PHE B 1 545 ? -41.534 -3.121 14.438 1 86.05 545 PHE B C 1
ATOM 11831 O O . PHE B 1 545 ? -40.482 -3.296 15.056 1 86.05 545 PHE B O 1
ATOM 11838 N N . GLU B 1 546 ? -42.243 -2.049 14.548 1 74 546 GLU B N 1
ATOM 11839 C CA . GLU B 1 546 ? -42.025 -1.083 15.621 1 74 546 GLU B CA 1
ATOM 11840 C C . GLU B 1 546 ? -43.344 -0.662 16.261 1 74 546 GLU B C 1
ATOM 11842 O O . GLU B 1 546 ? -44.384 -0.647 15.599 1 74 546 GLU B O 1
ATOM 11847 N N . PRO B 1 547 ? -43.229 -0.458 17.538 1 63.54 547 PRO B N 1
ATOM 11848 C CA . PRO B 1 547 ? -44.461 0.025 18.167 1 63.54 547 PRO B CA 1
ATOM 11849 C C . PRO B 1 547 ? -44.901 1.386 17.634 1 63.54 547 PRO B C 1
ATOM 11851 O O . PRO B 1 547 ? -44.06 2.211 17.268 1 63.54 547 PRO B O 1
ATOM 11854 N N . PRO B 1 548 ? -46.113 1.505 17.326 1 59.2 548 PRO B N 1
ATOM 11855 C CA . PRO B 1 548 ? -46.588 2.801 16.837 1 59.2 548 PRO B CA 1
ATOM 11856 C C . PRO B 1 548 ? -46.138 3.965 17.717 1 59.2 548 PRO B C 1
ATOM 11858 O O . PRO B 1 548 ? -45.964 3.797 18.927 1 59.2 548 PRO B O 1
ATOM 11861 N N . GLU B 1 549 ? -45.616 5.016 17.094 1 48.61 549 GLU B N 1
ATOM 11862 C CA . GLU B 1 549 ? -45.133 6.204 17.791 1 48.61 549 GLU B CA 1
ATOM 11863 C C . GLU B 1 549 ? -46.108 6.638 18.883 1 48.61 549 GLU B C 1
ATOM 11865 O O . GLU B 1 549 ? -45.691 7.112 19.942 1 48.61 549 GLU B O 1
ATOM 11870 N N . GLU B 1 550 ? -47.322 6.514 18.54 1 47.08 550 GLU B N 1
ATOM 11871 C CA . GLU B 1 550 ? -48.361 6.999 19.444 1 47.08 550 GLU B CA 1
ATOM 11872 C C . GLU B 1 550 ? -48.354 6.223 20.759 1 47.08 550 GLU B C 1
ATOM 11874 O O . GLU B 1 550 ? -48.784 6.739 21.792 1 47.08 550 GLU B O 1
ATOM 11879 N N . THR B 1 551 ? -47.749 5.056 20.652 1 46.33 551 THR B N 1
ATOM 11880 C CA . THR B 1 551 ? -47.858 4.219 21.841 1 46.33 551 THR B CA 1
ATOM 11881 C C . THR B 1 551 ? -46.591 4.312 22.686 1 46.33 551 THR B C 1
ATOM 11883 O O . THR B 1 551 ? -46.415 3.548 23.637 1 46.33 551 THR B O 1
ATOM 11886 N N . ALA B 1 552 ? -45.563 5.085 22.146 1 44.32 552 ALA B N 1
ATOM 11887 C CA . ALA B 1 552 ? -44.335 5.173 22.932 1 44.32 552 ALA B CA 1
ATOM 11888 C C . ALA B 1 552 ? -44.601 5.801 24.297 1 44.32 552 ALA B C 1
ATOM 11890 O O . ALA B 1 552 ? -45.328 6.792 24.4 1 44.32 552 ALA B O 1
ATOM 11891 N N . LEU B 1 553 ? -44.415 5.037 25.426 1 45.33 553 LEU B N 1
ATOM 11892 C CA . LEU B 1 553 ? -44.585 5.533 26.787 1 45.33 553 LEU B CA 1
ATOM 11893 C C . LEU B 1 553 ? -43.595 6.654 27.085 1 45.33 553 LEU B C 1
ATOM 11895 O O . LEU B 1 553 ? -42.426 6.392 27.378 1 45.33 553 LEU B O 1
ATOM 11899 N N . THR B 1 554 ? -43.663 7.679 26.413 1 47.09 554 THR B N 1
ATOM 11900 C CA . THR B 1 554 ? -42.881 8.862 26.753 1 47.09 554 THR B CA 1
ATOM 11901 C C . THR B 1 554 ? -43.316 9.428 28.102 1 47.09 554 THR B C 1
ATOM 11903 O O . THR B 1 554 ? -44.377 9.07 28.618 1 47.09 554 THR B O 1
ATOM 11906 N N . THR B 1 555 ? -42.27 10.033 28.869 1 51.88 555 THR B N 1
ATOM 11907 C CA . THR B 1 555 ? -42.656 10.75 30.079 1 51.88 555 THR B CA 1
ATOM 11908 C C . THR B 1 555 ? -43.979 11.483 29.874 1 51.88 555 THR B C 1
ATOM 11910 O O . THR B 1 555 ? -44.833 11.494 30.763 1 51.88 555 THR B O 1
ATOM 11913 N N . GLN B 1 556 ? -44.096 11.833 28.73 1 51.93 556 GLN B N 1
ATOM 11914 C CA . GLN B 1 556 ? -45.31 12.577 28.414 1 51.93 556 GLN B CA 1
ATOM 11915 C C . GLN B 1 556 ? -46.522 11.652 28.349 1 51.93 556 GLN B C 1
ATOM 11917 O O . GLN B 1 556 ? -47.592 11.985 28.863 1 51.93 556 GLN B O 1
ATOM 11922 N N . ALA B 1 557 ? -46.356 10.563 27.785 1 53.53 557 ALA B N 1
ATOM 11923 C CA . ALA B 1 557 ? -47.464 9.618 27.671 1 53.53 557 ALA B CA 1
ATOM 11924 C C . ALA B 1 557 ? -47.877 9.088 29.041 1 53.53 557 ALA B C 1
ATOM 11926 O O . ALA B 1 557 ? -49.067 8.918 29.315 1 53.53 557 ALA B O 1
ATOM 11927 N N . ILE B 1 558 ? -46.798 8.865 29.793 1 55.16 558 ILE B N 1
ATOM 11928 C CA . ILE B 1 558 ? -47.09 8.44 31.158 1 55.16 558 ILE B CA 1
ATOM 11929 C C . ILE B 1 558 ? -47.817 9.558 31.902 1 55.16 558 ILE B C 1
ATOM 11931 O O . ILE B 1 558 ? -48.795 9.308 32.61 1 55.16 558 ILE B O 1
ATOM 11935 N N . ALA B 1 559 ? -47.231 10.769 31.736 1 56.83 559 ALA B N 1
ATOM 11936 C CA . ALA B 1 559 ? -47.882 11.915 32.366 1 56.83 559 ALA B CA 1
ATOM 11937 C C . ALA B 1 559 ? -49.328 12.049 31.898 1 56.83 559 ALA B C 1
ATOM 11939 O O . ALA B 1 559 ? -50.231 12.269 32.709 1 56.83 559 ALA B O 1
ATOM 11940 N N . GLU B 1 560 ? -49.559 11.847 30.676 1 57.63 560 GLU B N 1
ATOM 11941 C CA . GLU B 1 560 ? -50.911 11.949 30.133 1 57.63 560 GLU B CA 1
ATOM 11942 C C . GLU B 1 560 ? -51.798 10.819 30.646 1 57.63 560 GLU B C 1
ATOM 11944 O O . GLU B 1 560 ? -52.963 11.041 30.982 1 57.63 560 GLU B O 1
ATOM 11949 N N . HIS B 1 561 ? -51.283 9.729 30.728 1 53.77 561 HIS B N 1
ATOM 11950 C CA . HIS B 1 561 ? -52.004 8.574 31.253 1 53.77 561 HIS B CA 1
ATOM 11951 C C . HIS B 1 561 ? -52.38 8.778 32.717 1 53.77 561 HIS B C 1
ATOM 11953 O O . HIS B 1 561 ? -53.508 8.483 33.119 1 53.77 561 HIS B O 1
ATOM 11959 N N . LEU B 1 562 ? -51.349 9.209 33.358 1 57.26 562 LEU B N 1
ATOM 11960 C CA . LEU B 1 562 ? -51.61 9.464 34.771 1 57.26 562 LEU B CA 1
ATOM 11961 C C . LEU B 1 562 ? -52.632 10.583 34.941 1 57.26 562 LEU B C 1
ATOM 11963 O O . LEU B 1 562 ? -53.48 10.525 35.835 1 57.26 562 LEU B O 1
ATOM 11967 N N . GLU B 1 563 ? -52.552 11.501 34.023 1 59.24 563 GLU B N 1
ATOM 11968 C CA . GLU B 1 563 ? -53.529 12.585 34.03 1 59.24 563 GLU B CA 1
ATOM 11969 C C . GLU B 1 563 ? -54.925 12.072 33.688 1 59.24 563 GLU B C 1
ATOM 11971 O O . GLU B 1 563 ? -55.912 12.489 34.299 1 59.24 563 GLU B O 1
ATOM 11976 N N . GLN B 1 564 ? -55.004 11.241 32.739 1 56.28 564 GLN B N 1
ATOM 11977 C CA . GLN B 1 564 ? -56.289 10.671 32.349 1 56.28 564 GLN B CA 1
ATOM 11978 C C . GLN B 1 564 ? -56.862 9.794 33.459 1 56.28 564 GLN B C 1
ATOM 11980 O O . GLN B 1 564 ? -58.067 9.822 33.72 1 56.28 564 GLN B O 1
ATOM 11985 N N . MET B 1 565 ? -56.037 9.027 34.005 1 51.55 565 MET B N 1
ATOM 11986 C CA . MET B 1 565 ? -56.468 8.182 35.114 1 51.55 565 MET B CA 1
ATOM 11987 C C . MET B 1 565 ? -56.978 9.028 36.277 1 51.55 565 MET B C 1
ATOM 11989 O O . MET B 1 565 ? -57.97 8.677 36.917 1 51.55 565 MET B O 1
ATOM 11993 N N . HIS B 1 566 ? -56.183 10.091 36.435 1 53.13 566 HIS B N 1
ATOM 11994 C CA . HIS B 1 566 ? -56.582 10.945 37.547 1 53.13 566 HIS B CA 1
ATOM 11995 C C . HIS B 1 566 ? -57.617 11.975 37.108 1 53.13 566 HIS B C 1
ATOM 11997 O O . HIS B 1 566 ? -58.287 12.585 37.944 1 53.13 566 HIS B O 1
ATOM 12003 N N . GLY B 1 567 ? -57.601 12.294 35.868 1 50.59 567 GLY B N 1
ATOM 12004 C CA . GLY B 1 567 ? -58.64 13.175 35.361 1 50.59 567 GLY B CA 1
ATOM 12005 C C . GLY B 1 567 ? -60.031 12.58 35.466 1 50.59 567 GLY B C 1
ATOM 12006 O O . GLY B 1 567 ? -61.004 13.3 35.7 1 50.59 567 GLY B O 1
ATOM 12007 N N . ALA B 1 568 ? -60.205 11.396 35.099 1 44.61 568 ALA B N 1
ATOM 12008 C CA . ALA B 1 568 ? -61.558 10.864 35.237 1 44.61 568 ALA B CA 1
ATOM 12009 C C . ALA B 1 568 ? -62.028 10.931 36.687 1 44.61 568 ALA B C 1
ATOM 12011 O O . ALA B 1 568 ? -63.209 11.166 36.953 1 44.61 568 ALA B O 1
ATOM 12012 N N . ALA B 1 569 ? -61.33 10.384 37.633 1 40.98 569 ALA B N 1
ATOM 12013 C CA . ALA B 1 569 ? -61.859 10.29 38.991 1 40.98 569 ALA B CA 1
ATOM 12014 C C . ALA B 1 569 ? -61.732 11.623 39.723 1 40.98 569 ALA B C 1
ATOM 12016 O O . ALA B 1 569 ? -60.865 11.785 40.586 1 40.98 569 ALA B O 1
ATOM 12017 N N . GLY B 1 570 ? -62.17 12.776 39.107 1 47.2 570 GLY B N 1
ATOM 12018 C CA . GLY B 1 570 ? -62.467 14.018 39.803 1 47.2 570 GLY B CA 1
ATOM 12019 C C . GLY B 1 570 ? -61.244 14.655 40.435 1 47.2 570 GLY B C 1
ATOM 12020 O O . GLY B 1 570 ? -61.357 15.65 41.154 1 47.2 570 GLY B O 1
ATOM 12021 N N . GLU B 1 571 ? -60.038 14.051 40.626 1 54.87 571 GLU B N 1
ATOM 12022 C CA . GLU B 1 571 ? -59.025 14.592 41.528 1 54.87 571 GLU B CA 1
ATOM 12023 C C . GLU B 1 571 ? -58.096 15.558 40.798 1 54.87 571 GLU B C 1
ATOM 12025 O O . GLU B 1 571 ? -57.1 15.141 40.205 1 54.87 571 GLU B O 1
ATOM 12030 N N . ARG B 1 572 ? -58.455 16.738 40.486 1 57.48 572 ARG B N 1
ATOM 12031 C CA . ARG B 1 572 ? -57.754 17.89 39.929 1 57.48 572 ARG B CA 1
ATOM 12032 C C . ARG B 1 572 ? -56.386 18.067 40.58 1 57.48 572 ARG B C 1
ATOM 12034 O O . ARG B 1 572 ? -55.424 18.461 39.918 1 57.48 572 ARG B O 1
ATOM 12041 N N . GLU B 1 573 ? -56.213 17.796 41.727 1 64.76 573 GLU B N 1
ATOM 12042 C CA . GLU B 1 573 ? -54.975 17.989 42.477 1 64.76 573 GLU B CA 1
ATOM 12043 C C . GLU B 1 573 ? -53.898 17.008 42.023 1 64.76 573 GLU B C 1
ATOM 12045 O O . GLU B 1 573 ? -52.725 17.373 41.916 1 64.76 573 GLU B O 1
ATOM 12050 N N . ALA B 1 574 ? -54.293 15.926 41.621 1 69.47 574 ALA B N 1
ATOM 12051 C CA . ALA B 1 574 ? -53.339 14.91 41.184 1 69.47 574 ALA B CA 1
ATOM 12052 C C . ALA B 1 574 ? -52.735 15.271 39.83 1 69.47 574 ALA B C 1
ATOM 12054 O O . ALA B 1 574 ? -51.538 15.077 39.606 1 69.47 574 ALA B O 1
ATOM 12055 N N . VAL B 1 575 ? -53.489 15.87 38.947 1 68.63 575 VAL B N 1
ATOM 12056 C CA . VAL B 1 575 ? -53.018 16.301 37.635 1 68.63 575 VAL B CA 1
ATOM 12057 C C . VAL B 1 575 ? -52.026 17.451 37.794 1 68.63 575 VAL B C 1
ATOM 12059 O O . VAL B 1 575 ? -51.014 17.508 37.09 1 68.63 575 VAL B O 1
ATOM 12062 N N . GLY B 1 576 ? -52.38 18.225 38.71 1 73.66 576 GLY B N 1
ATOM 12063 C CA . GLY B 1 576 ? -51.459 19.308 39.018 1 73.66 576 GLY B CA 1
ATOM 12064 C C . GLY B 1 576 ? -50.135 18.823 39.578 1 73.66 576 GLY B C 1
ATOM 12065 O O . GLY B 1 576 ? -49.074 19.323 39.197 1 73.66 576 GLY B O 1
ATOM 12066 N N . MET B 1 577 ? -50.192 17.903 40.382 1 79.47 577 MET B N 1
ATOM 12067 C CA . MET B 1 577 ? -48.987 17.325 40.968 1 79.47 577 MET B CA 1
ATOM 12068 C C . MET B 1 577 ? -48.121 16.671 39.896 1 79.47 577 MET B C 1
ATOM 12070 O O . MET B 1 577 ? -46.901 16.848 39.884 1 79.47 577 MET B O 1
ATOM 12074 N N . LEU B 1 578 ? -48.729 16.019 39.047 1 78.15 578 LEU B N 1
ATOM 12075 C CA . LEU B 1 578 ? -48.017 15.34 37.97 1 78.15 578 LEU B CA 1
ATOM 12076 C C . LEU B 1 578 ? -47.375 16.349 37.023 1 78.15 578 LEU B C 1
ATOM 12078 O O . LEU B 1 578 ? -46.221 16.183 36.621 1 78.15 578 LEU B O 1
ATOM 12082 N N . GLY B 1 579 ? -48.112 17.325 36.69 1 76.24 579 GLY B N 1
ATOM 12083 C CA . GLY B 1 579 ? -47.558 18.376 35.851 1 76.24 579 GLY B CA 1
ATOM 12084 C C . GLY B 1 579 ? -46.367 19.075 36.478 1 76.24 579 GLY B C 1
ATOM 12085 O O . GLY B 1 579 ? -45.375 19.351 35.8 1 76.24 579 GLY B O 1
ATOM 12086 N N . ALA B 1 580 ? -46.509 19.292 37.67 1 79.79 580 ALA B N 1
ATOM 12087 C CA . ALA B 1 580 ? -45.417 19.932 38.399 1 79.79 580 ALA B CA 1
ATOM 12088 C C . ALA B 1 580 ? -44.185 19.032 38.443 1 79.79 580 ALA B C 1
ATOM 12090 O O . ALA B 1 580 ? -43.06 19.499 38.253 1 79.79 580 ALA B O 1
ATOM 12091 N N . MET B 1 581 ? -44.382 17.815 38.65 1 81.73 581 MET B N 1
ATOM 12092 C CA . MET B 1 581 ? -43.267 16.877 38.739 1 81.73 581 MET B CA 1
ATOM 12093 C C . MET B 1 581 ? -42.575 16.724 37.389 1 81.73 581 MET B C 1
ATOM 12095 O O . MET B 1 581 ? -41.347 16.654 37.321 1 81.73 581 MET B O 1
ATOM 12099 N N . GLU B 1 582 ? -43.34 16.647 36.388 1 78.27 582 GLU B N 1
ATOM 12100 C CA . GLU B 1 582 ? -42.783 16.569 35.041 1 78.27 582 GLU B CA 1
ATOM 12101 C C . GLU B 1 582 ? -41.925 17.791 34.726 1 78.27 582 GLU B C 1
ATOM 12103 O O . GLU B 1 582 ? -40.844 17.664 34.147 1 78.27 582 GLU B O 1
ATOM 12108 N N . GLU B 1 583 ? -42.4 18.837 35.139 1 76.12 583 GLU B N 1
ATOM 12109 C CA . GLU B 1 583 ? -41.654 20.07 34.906 1 76.12 583 GLU B CA 1
ATOM 12110 C C . GLU B 1 583 ? -40.349 20.084 35.697 1 76.12 583 GLU B C 1
ATOM 12112 O O . GLU B 1 583 ? -39.318 20.536 35.196 1 76.12 583 GLU B O 1
ATOM 12117 N N . VAL B 1 584 ? -40.415 19.607 36.808 1 80.38 584 VAL B N 1
ATOM 12118 C CA . VAL B 1 584 ? -39.218 19.553 37.64 1 80.38 584 VAL B CA 1
ATOM 12119 C C . VAL B 1 584 ? -38.2 18.597 37.021 1 80.38 584 VAL B C 1
ATOM 12121 O O . VAL B 1 584 ? -37.007 18.903 36.962 1 80.38 584 VAL B O 1
ATOM 12124 N N . LEU B 1 585 ? -38.644 17.512 36.532 1 80.26 585 LEU B N 1
ATOM 12125 C CA . LEU B 1 585 ? -37.752 16.533 35.919 1 80.26 585 LEU B CA 1
ATOM 12126 C C . LEU B 1 585 ? -37.118 17.095 34.651 1 80.26 585 LEU B C 1
ATOM 12128 O O . LEU B 1 585 ? -35.923 16.907 34.414 1 80.26 585 LEU B O 1
ATOM 12132 N N . ARG B 1 586 ? -37.91 17.714 33.933 1 75.21 586 ARG B N 1
ATOM 12133 C CA . ARG B 1 586 ? -37.4 18.344 32.72 1 75.21 586 ARG B CA 1
ATOM 12134 C C . ARG B 1 586 ? -36.361 19.409 33.05 1 75.21 586 ARG B C 1
ATOM 12136 O O . ARG B 1 586 ? -35.326 19.502 32.386 1 75.21 586 ARG B O 1
ATOM 12143 N N . LEU B 1 587 ? -36.668 20.096 34.056 1 76.56 587 LEU B N 1
ATOM 12144 C CA . LEU B 1 587 ? -35.754 21.154 34.471 1 76.56 587 LEU B CA 1
ATOM 12145 C C . LEU B 1 587 ? -34.441 20.57 34.981 1 76.56 587 LEU B C 1
ATOM 12147 O O . LEU B 1 587 ? -33.366 21.093 34.681 1 76.56 587 LEU B O 1
ATOM 12151 N N . ASN B 1 588 ? -34.588 19.544 35.707 1 74.62 588 ASN B N 1
ATOM 12152 C CA . ASN B 1 588 ? -33.393 18.895 36.235 1 74.62 588 ASN B CA 1
ATOM 12153 C C . ASN B 1 588 ? -32.527 18.32 35.118 1 74.62 588 ASN B C 1
ATOM 12155 O O . ASN B 1 588 ? -31.3 18.421 35.164 1 74.62 588 ASN B O 1
ATOM 12159 N N . SER B 1 589 ? -33.174 17.747 34.183 1 71.43 589 SER B N 1
ATOM 12160 C CA . SER B 1 589 ? -32.457 17.207 33.033 1 71.43 589 SER B CA 1
ATOM 12161 C C . SER B 1 589 ? -31.766 18.314 32.243 1 71.43 589 SER B C 1
ATOM 12163 O O . SER B 1 589 ? -30.614 18.163 31.831 1 71.43 589 SER B O 1
ATOM 12165 N N . THR B 1 590 ? -32.448 19.367 32.084 1 72.26 590 THR B N 1
ATOM 12166 C CA . THR B 1 590 ? -31.874 20.516 31.393 1 72.26 590 THR B CA 1
ATOM 12167 C C . THR B 1 590 ? -30.684 21.074 32.167 1 72.26 590 THR B C 1
ATOM 12169 O O . THR B 1 590 ? -29.674 21.458 31.573 1 72.26 590 THR B O 1
ATOM 12172 N N . ARG B 1 591 ? -30.865 21.071 33.373 1 72.26 591 ARG B N 1
ATOM 12173 C CA . ARG B 1 591 ? -29.793 21.555 34.238 1 72.26 591 ARG B CA 1
ATOM 12174 C C . ARG B 1 591 ? -28.542 20.696 34.092 1 72.26 591 ARG B C 1
ATOM 12176 O O . ARG B 1 591 ? -27.433 21.221 33.971 1 72.26 591 ARG B O 1
ATOM 12183 N N . GLU B 1 592 ? -28.777 19.424 34.116 1 67.65 592 GLU B N 1
ATOM 12184 C CA . GLU B 1 592 ? -27.648 18.506 33.999 1 67.65 592 GLU B CA 1
ATOM 12185 C C . GLU B 1 592 ? -26.977 18.627 32.633 1 67.65 592 GLU B C 1
ATOM 12187 O O . GLU B 1 592 ? -25.749 18.595 32.534 1 67.65 592 GLU B O 1
ATOM 12192 N N . ASN B 1 593 ? -27.787 18.716 31.721 1 66.52 593 ASN B N 1
ATOM 12193 C CA . ASN B 1 593 ? -27.261 18.901 30.372 1 66.52 593 ASN B CA 1
ATOM 12194 C C . ASN B 1 593 ? -26.471 20.201 30.252 1 66.52 593 ASN B C 1
ATOM 12196 O O . ASN B 1 593 ? -25.404 20.23 29.637 1 66.52 593 ASN B O 1
ATOM 12200 N N . LEU B 1 594 ? -26.99 21.194 30.859 1 66.76 594 LEU B N 1
ATOM 12201 C CA . LEU B 1 594 ? -26.315 22.488 30.842 1 66.76 594 LEU B CA 1
ATOM 12202 C C . LEU B 1 594 ? -24.999 22.425 31.61 1 66.76 594 LEU B C 1
ATOM 12204 O O . LEU B 1 594 ? -23.999 23.006 31.184 1 66.76 594 LEU B O 1
ATOM 12208 N N . ARG B 1 595 ? -25.119 21.732 32.676 1 64.42 595 ARG B N 1
ATOM 12209 C CA . ARG B 1 595 ? -23.903 21.551 33.462 1 64.42 595 ARG B CA 1
ATOM 12210 C C . ARG B 1 595 ? -22.834 20.821 32.657 1 64.42 595 ARG B C 1
ATOM 12212 O O . ARG B 1 595 ? -21.66 21.195 32.691 1 64.42 595 ARG B O 1
ATOM 12219 N N . HIS B 1 596 ? -23.321 19.839 32.04 1 63.94 596 HIS B N 1
ATOM 12220 C CA . HIS B 1 596 ? -22.404 19.066 31.209 1 63.94 596 HIS B CA 1
ATOM 12221 C C . HIS B 1 596 ? -21.856 19.909 30.063 1 63.94 596 HIS B C 1
ATOM 12223 O O . HIS B 1 596 ? -20.661 19.856 29.764 1 63.94 596 HIS B O 1
ATOM 12229 N N . GLU B 1 597 ? -22.689 20.602 29.516 1 62.55 597 GLU B N 1
ATOM 12230 C CA . GLU B 1 597 ? -22.276 21.465 28.413 1 62.55 597 GLU B CA 1
ATOM 12231 C C . GLU B 1 597 ? -21.312 22.547 28.891 1 62.55 597 GLU B C 1
ATOM 12233 O O . GLU B 1 597 ? -20.355 22.886 28.191 1 62.55 597 GLU B O 1
ATOM 12238 N N . ILE B 1 598 ? -21.625 23.035 29.995 1 61.66 598 ILE B N 1
ATOM 12239 C CA . ILE B 1 598 ? -20.768 24.061 30.581 1 61.66 598 ILE B CA 1
ATOM 12240 C C . ILE B 1 598 ? -19.389 23.475 30.873 1 61.66 598 ILE B C 1
ATOM 12242 O O . ILE B 1 598 ? -18.369 24.131 30.647 1 61.66 598 ILE B O 1
ATOM 12246 N N . GLN B 1 599 ? -19.536 22.205 31.244 1 57.7 599 GLN B N 1
ATOM 12247 C CA . GLN B 1 599 ? -18.284 21.552 31.614 1 57.7 599 GLN B CA 1
ATOM 12248 C C . GLN B 1 599 ? -17.48 21.162 30.377 1 57.7 599 GLN B C 1
ATOM 12250 O O . GLN B 1 599 ? -16.248 21.143 30.412 1 57.7 599 GLN B O 1
ATOM 12255 N N . THR B 1 600 ? -18.26 20.799 29.352 1 56.34 600 THR B N 1
ATOM 12256 C CA . THR B 1 600 ? -17.592 20.258 28.174 1 56.34 600 THR B CA 1
ATOM 12257 C C . THR B 1 600 ? -17.369 21.349 27.13 1 56.34 600 THR B C 1
ATOM 12259 O O . THR B 1 600 ? -16.664 21.135 26.142 1 56.34 600 THR B O 1
ATOM 12262 N N . SER B 1 601 ? -18.19 22.315 27.24 1 51.26 601 SER B N 1
ATOM 12263 C CA . SER B 1 601 ? -18.143 23.368 26.23 1 51.26 601 SER B CA 1
ATOM 12264 C C . SER B 1 601 ? -16.752 23.988 26.142 1 51.26 601 SER B C 1
ATOM 12266 O O . SER B 1 601 ? -16.08 24.166 27.16 1 51.26 601 SER B O 1
ATOM 12268 N N . SER B 1 602 ? -16.393 24.013 24.955 1 50.63 602 SER B N 1
ATOM 12269 C CA . SER B 1 602 ? -15.162 24.735 24.651 1 50.63 602 SER B CA 1
ATOM 12270 C C . SER B 1 602 ? -15.337 26.236 24.852 1 50.63 602 SER B C 1
ATOM 12272 O O . SER B 1 602 ? -16.448 26.757 24.741 1 50.63 602 SER B O 1
ATOM 12274 N N . ARG B 1 603 ? -14.562 26.958 25.626 1 52 603 ARG B N 1
ATOM 12275 C CA . ARG B 1 603 ? -14.516 28.348 26.067 1 52 603 ARG B CA 1
ATOM 12276 C C . ARG B 1 603 ? -14.649 29.302 24.884 1 52 603 ARG B C 1
ATOM 12278 O O . ARG B 1 603 ? -14.189 30.444 24.946 1 52 603 ARG B O 1
ATOM 12285 N N . THR B 1 604 ? -15.151 28.821 23.807 1 49.31 604 THR B N 1
ATOM 12286 C CA . THR B 1 604 ? -15.312 29.793 22.732 1 49.31 604 THR B CA 1
ATOM 12287 C C . THR B 1 604 ? -16.532 30.676 22.98 1 49.31 604 THR B C 1
ATOM 12289 O O . THR B 1 604 ? -17.439 30.295 23.723 1 49.31 604 THR B O 1
ATOM 12292 N N . GLU B 1 605 ? -16.534 31.854 22.585 1 50.41 605 GLU B N 1
ATOM 12293 C CA . GLU B 1 605 ? -17.57 32.861 22.794 1 50.41 605 GLU B CA 1
ATOM 12294 C C . GLU B 1 605 ? -18.924 32.374 22.288 1 50.41 605 GLU B C 1
ATOM 12296 O O . GLU B 1 605 ? -19.958 32.65 22.901 1 50.41 605 GLU B O 1
ATOM 12301 N N . LYS B 1 606 ? -19.019 31.551 21.313 1 52.08 606 LYS B N 1
ATOM 12302 C CA . LYS B 1 606 ? -20.257 30.985 20.785 1 52.08 606 LYS B CA 1
ATOM 12303 C C . LYS B 1 606 ? -20.838 29.945 21.739 1 52.08 606 LYS B C 1
ATOM 12305 O O . LYS B 1 606 ? -22.05 29.906 21.959 1 52.08 606 LYS B O 1
ATOM 12310 N N . ASP B 1 607 ? -20.006 29.242 22.248 1 55.05 607 ASP B N 1
ATOM 12311 C CA . ASP B 1 607 ? -20.454 28.243 23.213 1 55.05 607 ASP B CA 1
ATOM 12312 C C . ASP B 1 607 ? -20.987 28.905 24.482 1 55.05 607 ASP B C 1
ATOM 12314 O O . ASP B 1 607 ? -21.978 28.449 25.057 1 55.05 607 ASP B O 1
ATOM 12318 N N . ARG B 1 608 ? -20.392 29.968 24.708 1 57.55 608 ARG B N 1
ATOM 12319 C CA . ARG B 1 608 ? -20.802 30.708 25.897 1 57.55 608 ARG B CA 1
ATOM 12320 C C . ARG B 1 608 ? -22.169 31.354 25.695 1 57.55 608 ARG B C 1
ATOM 12322 O O . ARG B 1 608 ? -22.999 31.358 26.606 1 57.55 608 ARG B O 1
ATOM 12329 N N . ARG B 1 609 ? -22.419 31.915 24.562 1 59.05 609 ARG B N 1
ATOM 12330 C CA . ARG B 1 609 ? -23.715 32.527 24.287 1 59.05 609 ARG B CA 1
ATOM 12331 C C . ARG B 1 609 ? -24.82 31.477 24.247 1 59.05 609 ARG B C 1
ATOM 12333 O O . ARG B 1 609 ? -25.917 31.702 24.762 1 59.05 609 ARG B O 1
ATOM 12340 N N . LYS B 1 610 ? -24.482 30.422 23.606 1 64.35 610 LYS B N 1
ATOM 12341 C CA . LYS B 1 610 ? -25.434 29.315 23.595 1 64.35 610 LYS B CA 1
ATOM 12342 C C . LYS B 1 610 ? -25.733 28.833 25.012 1 64.35 610 LYS B C 1
ATOM 12344 O O . LYS B 1 610 ? -26.891 28.593 25.36 1 64.35 610 LYS B O 1
ATOM 12349 N N . LEU B 1 611 ? -24.708 28.895 25.641 1 66.87 611 LEU B N 1
ATOM 12350 C CA . LEU B 1 611 ? -24.866 28.46 27.025 1 66.87 611 LEU B CA 1
ATOM 12351 C C . LEU B 1 611 ? -25.624 29.504 27.839 1 66.87 611 LEU B C 1
ATOM 12353 O O . LEU B 1 611 ? -26.44 29.157 28.695 1 66.87 611 LEU B O 1
ATOM 12357 N N . THR B 1 612 ? -25.406 30.762 27.469 1 65.44 612 THR B N 1
ATOM 12358 C CA . THR B 1 612 ? -26.112 31.822 28.18 1 65.44 612 THR B CA 1
ATOM 12359 C C . THR B 1 612 ? -27.598 31.809 27.834 1 65.44 612 THR B C 1
ATOM 12361 O O . THR B 1 612 ? -28.447 31.978 28.712 1 65.44 612 THR B O 1
ATOM 12364 N N . THR B 1 613 ? -27.889 31.573 26.644 1 67.47 613 THR B N 1
ATOM 12365 C CA . THR B 1 613 ? -29.286 31.484 26.233 1 67.47 613 THR B CA 1
ATOM 12366 C C . THR B 1 613 ? -29.957 30.264 26.857 1 67.47 613 THR B C 1
ATOM 12368 O O . THR B 1 613 ? -31.106 30.338 27.298 1 67.47 613 THR B O 1
ATOM 12371 N N . GLN B 1 614 ? -29.184 29.345 26.936 1 69.58 614 GLN B N 1
ATOM 12372 C CA . GLN B 1 614 ? -29.726 28.136 27.549 1 69.58 614 GLN B CA 1
ATOM 12373 C C . GLN B 1 614 ? -29.901 28.314 29.054 1 69.58 614 GLN B C 1
ATOM 12375 O O . GLN B 1 614 ? -30.877 27.83 29.632 1 69.58 614 GLN B O 1
ATOM 12380 N N . LEU B 1 615 ? -29.055 29.085 29.495 1 71.5 615 LEU B N 1
ATOM 12381 C CA . LEU B 1 615 ? -29.138 29.354 30.926 1 71.5 615 LEU B CA 1
ATOM 12382 C C . LEU B 1 615 ? -30.312 30.276 31.239 1 71.5 615 LEU B C 1
ATOM 12384 O O . LEU B 1 615 ? -31.008 30.085 32.238 1 71.5 615 LEU B O 1
ATOM 12388 N N . GLU B 1 616 ? -30.522 31.247 30.362 1 70.36 616 GLU B N 1
ATOM 12389 C CA . GLU B 1 616 ? -31.664 32.137 30.546 1 70.36 616 GLU B CA 1
ATOM 12390 C C . GLU B 1 616 ? -32.982 31.386 30.382 1 70.36 616 GLU B C 1
ATOM 12392 O O . GLU B 1 616 ? -33.923 31.598 31.149 1 70.36 616 GLU B O 1
ATOM 12397 N N . ALA B 1 617 ? -33.004 30.635 29.438 1 72.61 617 ALA B N 1
ATOM 12398 C CA . ALA B 1 617 ? -34.19 29.806 29.238 1 72.61 617 ALA B CA 1
ATOM 12399 C C . ALA B 1 617 ? -34.404 28.862 30.417 1 72.61 617 ALA B C 1
ATOM 12401 O O . ALA B 1 617 ? -35.539 28.644 30.848 1 72.61 617 ALA B O 1
ATOM 12402 N N . PHE B 1 618 ? -33.389 28.464 30.959 1 75.42 618 PHE B N 1
ATOM 12403 C CA . PHE B 1 618 ? -33.439 27.584 32.12 1 75.42 618 PHE B CA 1
ATOM 12404 C C . PHE B 1 618 ? -33.966 28.327 33.341 1 75.42 618 PHE B C 1
ATOM 12406 O O . PHE B 1 618 ? -34.798 27.802 34.083 1 75.42 618 PHE B O 1
ATOM 12413 N N . VAL B 1 619 ? -33.519 29.56 33.444 1 72.74 619 VAL B N 1
ATOM 12414 C CA . VAL B 1 619 ? -33.94 30.35 34.595 1 72.74 619 VAL B CA 1
ATOM 12415 C C . VAL B 1 619 ? -35.428 30.673 34.485 1 72.74 619 VAL B C 1
ATOM 12417 O O . VAL B 1 619 ? -36.155 30.625 35.48 1 72.74 619 VAL B O 1
ATOM 12420 N N . LYS B 1 620 ? -35.832 30.931 33.304 1 71.96 620 LYS B N 1
ATOM 12421 C CA . LYS B 1 620 ? -37.251 31.202 33.09 1 71.96 620 LYS B CA 1
ATOM 12422 C C . LYS B 1 620 ? -38.093 29.955 33.342 1 71.96 620 LYS B C 1
ATOM 12424 O O . LYS B 1 620 ? -39.155 30.032 33.963 1 71.96 620 LYS B O 1
ATOM 12429 N N . GLN B 1 621 ? -37.607 28.952 32.966 1 74.55 621 GLN B N 1
ATOM 12430 C CA . GLN B 1 621 ? -38.307 27.691 33.187 1 74.55 621 GLN B CA 1
ATOM 12431 C C . GLN B 1 621 ? -38.296 27.307 34.663 1 74.55 621 GLN B C 1
ATOM 12433 O O . GLN B 1 621 ? -39.283 26.778 35.18 1 74.55 621 GLN B O 1
ATOM 12438 N N . ALA B 1 622 ? -37.239 27.648 35.25 1 75.67 622 ALA B N 1
ATOM 12439 C CA . ALA B 1 622 ? -37.114 27.354 36.675 1 75.67 622 ALA B CA 1
ATOM 12440 C C . ALA B 1 622 ? -38.104 28.177 37.494 1 75.67 622 ALA B C 1
ATOM 12442 O O . ALA B 1 622 ? -38.68 27.68 38.465 1 75.67 622 ALA B O 1
ATOM 12443 N N . ALA B 1 623 ? -38.325 29.408 37.023 1 76.05 623 ALA B N 1
ATOM 12444 C CA . ALA B 1 623 ? -39.296 30.254 37.712 1 76.05 623 ALA B CA 1
ATOM 12445 C C . ALA B 1 623 ? -40.71 29.698 37.565 1 76.05 623 ALA B C 1
ATOM 12447 O O . ALA B 1 623 ? -41.483 29.69 38.526 1 76.05 623 ALA B O 1
ATOM 12448 N N . GLY B 1 624 ? -41.045 29.3 36.405 1 74.38 624 GLY B N 1
ATOM 12449 C CA . GLY B 1 624 ? -42.334 28.665 36.184 1 74.38 624 GLY B CA 1
ATOM 12450 C C . GLY B 1 624 ? -42.5 27.368 36.954 1 74.38 624 GLY B C 1
ATOM 12451 O O . GLY B 1 624 ? -43.57 27.1 37.504 1 74.38 624 GLY B O 1
ATOM 12452 N N . CYS B 1 625 ? -41.486 26.66 37.095 1 76.84 625 CYS B N 1
ATOM 12453 C CA . CYS B 1 625 ? -41.492 25.402 37.832 1 76.84 625 CYS B CA 1
ATOM 12454 C C . CYS B 1 625 ? -41.621 25.648 39.33 1 76.84 625 CYS B C 1
ATOM 12456 O O . CYS B 1 625 ? -42.279 24.88 40.035 1 76.84 625 CYS B O 1
ATOM 12458 N N . GLN B 1 626 ? -41.096 26.768 39.746 1 78.73 626 GLN B N 1
ATOM 12459 C CA . GLN B 1 626 ? -41.168 27.112 41.162 1 78.73 626 GLN B CA 1
ATOM 12460 C C . GLN B 1 626 ? -42.611 27.35 41.597 1 78.73 626 GLN B C 1
ATOM 12462 O O . GLN B 1 626 ? -43.018 26.92 42.678 1 78.73 626 GLN B O 1
ATOM 12467 N N . GLU B 1 627 ? -43.332 27.927 40.815 1 77.07 627 GLU B N 1
ATOM 12468 C CA . GLU B 1 627 ? -44.735 28.182 41.126 1 77.07 627 GLU B CA 1
ATOM 12469 C C . GLU B 1 627 ? -45.531 26.882 41.196 1 77.07 627 GLU B C 1
ATOM 12471 O O . GLU B 1 627 ? -46.34 26.691 42.106 1 77.07 627 GLU B O 1
ATOM 12476 N N . MET B 1 628 ? -45.306 26.073 40.333 1 79.09 628 MET B N 1
ATOM 12477 C CA . MET B 1 628 ? -46.01 24.794 40.296 1 79.09 628 MET B CA 1
ATOM 12478 C C . MET B 1 628 ? -45.588 23.908 41.464 1 79.09 628 MET B C 1
ATOM 12480 O O . MET B 1 628 ? -46.422 23.23 42.067 1 79.09 628 MET B O 1
ATOM 12484 N N . HIS B 1 629 ? -44.368 23.975 41.763 1 81.35 629 HIS B N 1
ATOM 12485 C CA . HIS B 1 629 ? -43.831 23.206 42.88 1 81.35 629 HIS B CA 1
ATOM 12486 C C . HIS B 1 629 ? -44.431 23.665 44.204 1 81.35 629 HIS B C 1
ATOM 12488 O O . HIS B 1 629 ? -44.831 22.839 45.029 1 81.35 629 HIS B O 1
ATOM 12494 N N . ALA B 1 630 ? -44.565 24.909 44.331 1 80.58 630 ALA B N 1
ATOM 12495 C CA . ALA B 1 630 ? -45.105 25.49 45.557 1 80.58 630 ALA B CA 1
ATOM 12496 C C . ALA B 1 630 ? -46.584 25.152 45.719 1 80.58 630 ALA B C 1
ATOM 12498 O O . ALA B 1 630 ? -47.055 24.916 46.835 1 80.58 630 ALA B O 1
ATOM 12499 N N . ARG B 1 631 ? -47.136 25.016 44.646 1 80.11 631 ARG B N 1
ATOM 12500 C CA . ARG B 1 631 ? -48.583 24.829 44.679 1 80.11 631 ARG B CA 1
ATOM 12501 C C . ARG B 1 631 ? -48.941 23.357 44.85 1 80.11 631 ARG B C 1
ATOM 12503 O O . ARG B 1 631 ? -49.868 23.02 45.59 1 80.11 631 ARG B O 1
ATOM 12510 N N . TYR B 1 632 ? -48.194 22.588 44.243 1 81.93 632 TYR B N 1
ATOM 12511 C CA . TYR B 1 632 ? -48.706 21.226 44.148 1 81.93 632 TYR B CA 1
ATOM 12512 C C . TYR B 1 632 ? -47.812 20.253 44.906 1 81.93 632 TYR B C 1
ATOM 12514 O O . TYR B 1 632 ? -48.282 19.229 45.407 1 81.93 632 TYR B O 1
ATOM 12522 N N . LEU B 1 633 ? -46.56 20.494 45.042 1 83.71 633 LEU B N 1
ATOM 12523 C CA . LEU B 1 633 ? -45.657 19.519 45.642 1 83.71 633 LEU B CA 1
ATOM 12524 C C . LEU B 1 633 ? -45.294 19.919 47.068 1 83.71 633 LEU B C 1
ATOM 12526 O O . LEU B 1 633 ? -45.287 19.079 47.971 1 83.71 633 LEU B O 1
ATOM 12530 N N . GLN B 1 634 ? -45.182 21.136 47.27 1 80.89 634 GLN B N 1
ATOM 12531 C CA . GLN B 1 634 ? -44.7 21.635 48.554 1 80.89 634 GLN B CA 1
ATOM 12532 C C . GLN B 1 634 ? -45.694 21.328 49.671 1 80.89 634 GLN B C 1
ATOM 12534 O O . GLN B 1 634 ? -45.296 20.966 50.78 1 80.89 634 GLN B O 1
ATOM 12539 N N . PRO B 1 635 ? -46.929 21.471 49.343 1 82.25 635 PRO B N 1
ATOM 12540 C CA . PRO B 1 635 ? -47.885 21.171 50.412 1 82.25 635 PRO B CA 1
ATOM 12541 C C . PRO B 1 635 ? -47.804 19.721 50.885 1 82.25 635 PRO B C 1
ATOM 12543 O O . PRO B 1 635 ? -47.919 19.452 52.084 1 82.25 635 PRO B O 1
ATOM 12546 N N . CYS B 1 636 ? -47.632 18.922 49.946 1 83.39 636 CYS B N 1
ATOM 12547 C CA . CYS B 1 636 ? -47.527 17.513 50.307 1 83.39 636 CYS B CA 1
ATOM 12548 C C . CYS B 1 636 ? -46.235 17.241 51.069 1 83.39 636 CYS B C 1
ATOM 12550 O O . CYS B 1 636 ? -46.231 16.483 52.041 1 83.39 636 CYS B O 1
ATOM 12552 N N . ILE B 1 637 ? -45.222 17.933 50.73 1 81.3 637 ILE B N 1
ATOM 12553 C CA . ILE B 1 637 ? -43.91 17.773 51.346 1 81.3 637 ILE B CA 1
ATOM 12554 C C . ILE B 1 637 ? -43.927 18.359 52.756 1 81.3 637 ILE B C 1
ATOM 12556 O O . ILE B 1 637 ? -43.432 17.739 53.7 1 81.3 637 ILE B O 1
ATOM 12560 N N . SER B 1 638 ? -44.598 19.443 52.823 1 79.94 638 SER B N 1
ATOM 12561 C CA . SER B 1 638 ? -44.699 20.085 54.13 1 79.94 638 SER B CA 1
ATOM 12562 C C . SER B 1 638 ? -45.527 19.244 55.096 1 79.94 638 SER B C 1
ATOM 12564 O O . SER B 1 638 ? -45.182 19.121 56.273 1 79.94 638 SER B O 1
ATOM 12566 N N . ALA B 1 639 ? -46.523 18.759 54.554 1 84.15 639 ALA B N 1
ATOM 12567 C CA . ALA B 1 639 ? -47.366 17.903 55.384 1 84.15 639 ALA B CA 1
ATOM 12568 C C . ALA B 1 639 ? -46.602 16.667 55.85 1 84.15 639 ALA B C 1
ATOM 12570 O O . ALA B 1 639 ? -46.752 16.232 56.995 1 84.15 639 ALA B O 1
ATOM 12571 N N . ALA B 1 640 ? -45.769 16.237 55.013 1 83.87 640 ALA B N 1
ATOM 12572 C CA . ALA B 1 640 ? -44.976 15.059 55.355 1 83.87 640 ALA B CA 1
ATOM 12573 C C . ALA B 1 640 ? -43.917 15.395 56.401 1 83.87 640 ALA B C 1
ATOM 12575 O O . ALA B 1 640 ? -43.71 14.636 57.35 1 83.87 640 ALA B O 1
ATOM 12576 N N . ILE B 1 641 ? -43.345 16.497 56.218 1 79.82 641 ILE B N 1
ATOM 12577 C CA . ILE B 1 641 ? -42.319 16.947 57.152 1 79.82 641 ILE B CA 1
ATOM 12578 C C . ILE B 1 641 ? -42.944 17.206 58.52 1 79.82 641 ILE B C 1
ATOM 12580 O O . ILE B 1 641 ? -42.373 16.84 59.55 1 79.82 641 ILE B O 1
ATOM 12584 N N . GLN B 1 642 ? -44.153 17.719 58.489 1 79.82 642 GLN B N 1
ATOM 12585 C CA . GLN B 1 642 ? -44.86 17.98 59.738 1 79.82 642 GLN B CA 1
ATOM 12586 C C . GLN B 1 642 ? -45.263 16.678 60.424 1 79.82 642 GLN B C 1
ATOM 12588 O O . GLN B 1 642 ? -45.161 16.557 61.647 1 79.82 642 GLN B O 1
ATOM 12593 N N . SER B 1 643 ? -45.629 15.879 59.586 1 81.64 643 SER B N 1
ATOM 12594 C CA . SER B 1 643 ? -46.036 14.595 60.147 1 81.64 643 SER B CA 1
ATOM 12595 C C . SER B 1 643 ? -44.856 13.874 60.789 1 81.64 643 SER B C 1
ATOM 12597 O O . SER B 1 643 ? -44.997 13.264 61.851 1 81.64 643 SER B O 1
ATOM 12599 N N . ILE B 1 644 ? -43.693 13.993 60.192 1 77.35 644 ILE B N 1
ATOM 12600 C CA . ILE B 1 644 ? -42.504 13.316 60.698 1 77.35 644 ILE B CA 1
ATOM 12601 C C . ILE B 1 644 ? -41.966 14.06 61.918 1 77.35 644 ILE B C 1
ATOM 12603 O O . ILE B 1 644 ? -41.497 13.438 62.875 1 77.35 644 ILE B O 1
ATOM 12607 N N . SER B 1 645 ? -42.144 15.332 61.872 1 74.12 645 SER B N 1
ATOM 12608 C CA . SER B 1 645 ? -41.754 16.121 63.036 1 74.12 645 SER B CA 1
ATOM 12609 C C . SER B 1 645 ? -42.65 15.821 64.233 1 74.12 645 SER B C 1
ATOM 12611 O O . SER B 1 645 ? -42.191 15.834 65.377 1 74.12 645 SER B O 1
ATOM 12613 N N . ALA B 1 646 ? -43.821 15.485 63.899 1 75.81 646 ALA B N 1
ATOM 12614 C CA . ALA B 1 646 ? -44.772 15.183 64.965 1 75.81 646 ALA B CA 1
ATOM 12615 C C . ALA B 1 646 ? -44.507 13.805 65.564 1 75.81 646 ALA B C 1
ATOM 12617 O O . ALA B 1 646 ? -44.906 13.526 66.697 1 75.81 646 ALA B O 1
ATOM 12618 N N . THR B 1 647 ? -43.898 12.953 64.78 1 72.91 647 THR B N 1
ATOM 12619 C CA . THR B 1 647 ? -43.66 11.606 65.285 1 72.91 647 THR B CA 1
ATOM 12620 C C . THR B 1 647 ? -42.336 11.538 66.041 1 72.91 647 THR B C 1
ATOM 12622 O O . THR B 1 647 ? -41.847 10.45 66.352 1 72.91 647 THR B O 1
ATOM 12625 N N . GLY B 1 648 ? -41.634 12.598 66.537 1 66.01 648 GLY B N 1
ATOM 12626 C CA . GLY B 1 648 ? -40.533 12.678 67.485 1 66.01 648 GLY B CA 1
ATOM 12627 C C . GLY B 1 648 ? -39.177 12.793 66.815 1 66.01 648 GLY B C 1
ATOM 12628 O O . GLY B 1 648 ? -38.145 12.553 67.446 1 66.01 648 GLY B O 1
ATOM 12629 N N . HIS B 1 649 ? -39.071 12.875 65.487 1 65.91 649 HIS B N 1
ATOM 12630 C CA . HIS B 1 649 ? -37.744 13.005 64.895 1 65.91 649 HIS B CA 1
ATOM 12631 C C . HIS B 1 649 ? -37.159 14.39 65.152 1 65.91 649 HIS B C 1
ATOM 12633 O O . HIS B 1 649 ? -37.899 15.371 65.257 1 65.91 649 HIS B O 1
ATOM 12639 N N . PRO B 1 650 ? -35.868 14.477 65.526 1 60.56 650 PRO B N 1
ATOM 12640 C CA . PRO B 1 650 ? -35.267 15.765 65.88 1 60.56 650 PRO B CA 1
ATOM 12641 C C . PRO B 1 650 ? -35.376 16.796 64.759 1 60.56 650 PRO B C 1
ATOM 12643 O O . PRO B 1 650 ? -35.55 16.43 63.594 1 60.56 650 PRO B O 1
ATOM 12646 N N . SER B 1 651 ? -35.596 18.038 65 1 54.15 651 SER B N 1
ATOM 12647 C CA . SER B 1 651 ? -35.685 19.175 64.09 1 54.15 651 SER B CA 1
ATOM 12648 C C . SER B 1 651 ? -34.551 19.158 63.071 1 54.15 651 SER B C 1
ATOM 12650 O O . SER B 1 651 ? -34.646 19.791 62.018 1 54.15 651 SER B O 1
ATOM 12652 N N . THR B 1 652 ? -33.531 18.559 63.366 1 57.12 652 THR B N 1
ATOM 12653 C CA . THR B 1 652 ? -32.35 18.488 62.513 1 57.12 652 THR B CA 1
ATOM 12654 C C . THR B 1 652 ? -32.414 17.266 61.601 1 57.12 652 THR B C 1
ATOM 12656 O O . THR B 1 652 ? -31.381 16.775 61.139 1 57.12 652 THR B O 1
ATOM 12659 N N . PHE B 1 653 ? -33.466 16.765 61.247 1 59.86 653 PHE B N 1
ATOM 12660 C CA . PHE B 1 653 ? -33.609 15.575 60.417 1 59.86 653 PHE B CA 1
ATOM 12661 C C . PHE B 1 653 ? -33.134 15.847 58.995 1 59.86 653 PHE B C 1
ATOM 12663 O O . PHE B 1 653 ? -33.581 16.803 58.358 1 59.86 653 PHE B O 1
ATOM 12670 N N . PRO B 1 654 ? -32.237 15.095 58.637 1 63.65 654 PRO B N 1
ATOM 12671 C CA . PRO B 1 654 ? -31.672 15.409 57.322 1 63.65 654 PRO B CA 1
ATOM 12672 C C . PRO B 1 654 ? -32.697 15.288 56.196 1 63.65 654 PRO B C 1
ATOM 12674 O O . PRO B 1 654 ? -33.592 14.442 56.26 1 63.65 654 PRO B O 1
ATOM 12677 N N . ARG B 1 655 ? -32.708 16.24 55.409 1 67.78 655 ARG B N 1
ATOM 12678 C CA . ARG B 1 655 ? -33.63 16.275 54.278 1 67.78 655 ARG B CA 1
ATOM 12679 C C . ARG B 1 655 ? -33.42 15.073 53.364 1 67.78 655 ARG B C 1
ATOM 12681 O O . ARG B 1 655 ? -34.386 14.477 52.881 1 67.78 655 ARG B O 1
ATOM 12688 N N . ARG B 1 656 ? -32.228 14.681 53.313 1 70.86 656 ARG B N 1
ATOM 12689 C CA . ARG B 1 656 ? -31.897 13.579 52.416 1 70.86 656 ARG B CA 1
ATOM 12690 C C . ARG B 1 656 ? -31.466 12.344 53.201 1 70.86 656 ARG B C 1
ATOM 12692 O O . ARG B 1 656 ? -30.913 12.461 54.297 1 70.86 656 ARG B O 1
ATOM 12699 N N . ASP B 1 657 ? -31.791 11.257 52.712 1 74.52 657 ASP B N 1
ATOM 12700 C CA . ASP B 1 657 ? -31.397 9.986 53.312 1 74.52 657 ASP B CA 1
ATOM 12701 C C . ASP B 1 657 ? -29.962 9.623 52.936 1 74.52 657 ASP B C 1
ATOM 12703 O O . ASP B 1 657 ? -29.645 9.465 51.756 1 74.52 657 ASP B O 1
ATOM 12707 N N . PRO B 1 658 ? -29.099 9.68 53.877 1 68.18 658 PRO B N 1
ATOM 12708 C CA . PRO B 1 658 ? -27.698 9.366 53.585 1 68.18 658 PRO B CA 1
ATOM 12709 C C . PRO B 1 658 ? -27.533 8.036 52.852 1 68.18 658 PRO B C 1
ATOM 12711 O O . PRO B 1 658 ? -26.599 7.875 52.062 1 68.18 658 PRO B O 1
ATOM 12714 N N . VAL B 1 659 ? -28.339 7.118 53.07 1 68.03 659 VAL B N 1
ATOM 12715 C CA . VAL B 1 659 ? -28.245 5.815 52.421 1 68.03 659 VAL B CA 1
ATOM 12716 C C . VAL B 1 659 ? -28.554 5.955 50.932 1 68.03 659 VAL B C 1
ATOM 12718 O O . VAL B 1 659 ? -27.946 5.279 50.099 1 68.03 659 VAL B O 1
ATOM 12721 N N . ASP B 1 660 ? -29.457 6.838 50.621 1 72.58 660 ASP B N 1
ATOM 12722 C CA . ASP B 1 660 ? -29.827 7.083 49.231 1 72.58 660 ASP B CA 1
ATOM 12723 C C . ASP B 1 660 ? -28.702 7.792 48.48 1 72.58 660 ASP B C 1
ATOM 12725 O O . ASP B 1 660 ? -28.468 7.52 47.301 1 72.58 660 ASP B O 1
ATOM 12729 N N . ASP B 1 661 ? -28.005 8.546 49.153 1 62.96 661 ASP B N 1
ATOM 12730 C CA . ASP B 1 661 ? -26.885 9.274 48.564 1 62.96 661 ASP B CA 1
ATOM 12731 C C . ASP B 1 661 ? -25.761 8.321 48.163 1 62.96 661 ASP B C 1
ATOM 12733 O O . ASP B 1 661 ? -25.165 8.471 47.095 1 62.96 661 ASP B O 1
ATOM 12737 N N . VAL B 1 662 ? -25.504 7.444 48.968 1 59.88 662 VAL B N 1
ATOM 12738 C CA . VAL B 1 662 ? -24.475 6.452 48.674 1 59.88 662 VAL B CA 1
ATOM 12739 C C . VAL B 1 662 ? -24.886 5.625 47.459 1 59.88 662 VAL B C 1
ATOM 12741 O O . VAL B 1 662 ? -24.061 5.335 46.589 1 59.88 662 VAL B O 1
ATOM 12744 N N . ALA B 1 663 ? -26.098 5.344 47.383 1 60.71 663 ALA B N 1
ATOM 12745 C CA . ALA B 1 663 ? -26.597 4.499 46.301 1 60.71 663 ALA B CA 1
ATOM 12746 C C . ALA B 1 663 ? -26.521 5.223 44.96 1 60.71 663 ALA B C 1
ATOM 12748 O O . ALA B 1 663 ? -26.242 4.606 43.929 1 60.71 663 ALA B O 1
ATOM 12749 N N . CYS B 1 664 ? -26.75 6.418 44.974 1 59.09 664 CYS B N 1
ATOM 12750 C CA . CYS B 1 664 ? -26.737 7.209 43.748 1 59.09 664 CYS B CA 1
ATOM 12751 C C . CYS B 1 664 ? -25.332 7.712 43.439 1 59.09 664 CYS B C 1
ATOM 12753 O O . CYS B 1 664 ? -25.121 8.407 42.444 1 59.09 664 CYS B O 1
ATOM 12755 N N . GLY B 1 665 ? -24.204 7.245 44.171 1 56.45 665 GLY B N 1
ATOM 12756 C CA . GLY B 1 665 ? -22.816 7.633 43.978 1 56.45 665 GLY B CA 1
ATOM 12757 C C . GLY B 1 665 ? -22.544 9.08 44.346 1 56.45 665 GLY B C 1
ATOM 12758 O O . GLY B 1 665 ? -21.614 9.695 43.82 1 56.45 665 GLY B O 1
ATOM 12759 N N . ILE B 1 666 ? -23.347 9.771 44.98 1 49.57 666 ILE B N 1
ATOM 12760 C CA . ILE B 1 666 ? -23.128 11.139 45.437 1 49.57 666 ILE B CA 1
ATOM 12761 C C . ILE B 1 666 ? -22.169 11.138 46.626 1 49.57 666 ILE B C 1
ATOM 12763 O O . ILE B 1 666 ? -22.432 10.492 47.643 1 49.57 666 ILE B O 1
ATOM 12767 N N . THR B 1 667 ? -20.82 11.209 46.396 1 43.25 667 THR B N 1
ATOM 12768 C CA . THR B 1 667 ? -19.832 11.261 47.468 1 43.25 667 THR B CA 1
ATOM 12769 C C . THR B 1 667 ? -20.24 12.277 48.531 1 43.25 667 THR B C 1
ATOM 12771 O O . THR B 1 667 ? -20.791 13.331 48.21 1 43.25 667 THR B O 1
ATOM 12774 N N . ALA B 1 668 ? -20.093 11.931 49.726 1 39.37 668 ALA B N 1
ATOM 12775 C CA . ALA B 1 668 ? -20.052 12.688 50.974 1 39.37 668 ALA B CA 1
ATOM 12776 C C . ALA B 1 668 ? -18.968 13.762 50.93 1 39.37 668 ALA B C 1
ATOM 12778 O O . ALA B 1 668 ? -17.834 13.491 50.528 1 39.37 668 ALA B O 1
ATOM 12779 N N . GLY B 1 669 ? -19.222 15.206 50.654 1 39.67 669 GLY B N 1
ATOM 12780 C CA . GLY B 1 669 ? -18.422 16.42 50.655 1 39.67 669 GLY B CA 1
ATOM 12781 C C . GLY B 1 669 ? -18.563 17.228 49.379 1 39.67 669 GLY B C 1
ATOM 12782 O O . GLY B 1 669 ? -17.836 18.203 49.171 1 39.67 669 GLY B O 1
ATOM 12783 N N . THR B 1 670 ? -18.824 16.564 48.259 1 37.88 670 THR B N 1
ATOM 12784 C CA . THR B 1 670 ? -19.042 17.489 47.152 1 37.88 670 THR B CA 1
ATOM 12785 C C . THR B 1 670 ? -20.139 18.493 47.494 1 37.88 670 THR B C 1
ATOM 12787 O O . THR B 1 670 ? -21.271 18.106 47.79 1 37.88 670 THR B O 1
ATOM 12790 N N . PRO B 1 671 ? -19.727 19.649 48.027 1 34.09 671 PRO B N 1
ATOM 12791 C CA . PRO B 1 671 ? -20.775 20.636 48.299 1 34.09 671 PRO B CA 1
ATOM 12792 C C . PRO B 1 671 ? -21.87 20.642 47.235 1 34.09 671 PRO B C 1
ATOM 12794 O O . PRO B 1 671 ? -21.573 20.624 46.037 1 34.09 671 PRO B O 1
ATOM 12797 N N . VAL B 1 672 ? -22.918 19.853 47.279 1 37.9 672 VAL B N 1
ATOM 12798 C CA . VAL B 1 672 ? -24.08 20.385 46.575 1 37.9 672 VAL B CA 1
ATOM 12799 C C . VAL B 1 672 ? -24.055 21.911 46.616 1 37.9 672 VAL B C 1
ATOM 12801 O O . VAL B 1 672 ? -24.533 22.521 47.575 1 37.9 672 VAL B O 1
ATOM 12804 N N . ASP B 1 673 ? -22.891 22.489 46.811 1 36.09 673 ASP B N 1
ATOM 12805 C CA . ASP B 1 673 ? -22.744 23.912 47.1 1 36.09 673 ASP B CA 1
ATOM 12806 C C . ASP B 1 673 ? -23.816 24.732 46.386 1 36.09 673 ASP B C 1
ATOM 12808 O O . ASP B 1 673 ? -24.601 25.432 47.029 1 36.09 673 ASP B O 1
ATOM 12812 N N . SER B 1 674 ? -23.188 25.693 45.369 1 37.19 674 SER B N 1
ATOM 12813 C CA . SER B 1 674 ? -23.813 26.955 44.985 1 37.19 674 SER B CA 1
ATOM 12814 C C . SER B 1 674 ? -25.132 26.719 44.258 1 37.19 674 SER B C 1
ATOM 12816 O O . SER B 1 674 ? -25.246 26.997 43.062 1 37.19 674 SER B O 1
ATOM 12818 N N . ASP B 1 675 ? -25.653 25.536 44.324 1 37.87 675 ASP B N 1
ATOM 12819 C CA . ASP B 1 675 ? -26.93 25.465 43.62 1 37.87 675 ASP B CA 1
ATOM 12820 C C . ASP B 1 675 ? -27.881 26.562 44.095 1 37.87 675 ASP B C 1
ATOM 12822 O O . ASP B 1 675 ? -28.116 26.71 45.296 1 37.87 675 ASP B O 1
ATOM 12826 N N . ASP B 1 676 ? -27.835 27.653 43.56 1 42.18 676 ASP B N 1
ATOM 12827 C CA . ASP B 1 676 ? -28.873 28.661 43.754 1 42.18 676 ASP B CA 1
ATOM 12828 C C . ASP B 1 676 ? -30.21 28.014 44.105 1 42.18 676 ASP B C 1
ATOM 12830 O O . ASP B 1 676 ? -30.734 27.204 43.337 1 42.18 676 ASP B O 1
ATOM 12834 N N . PRO B 1 677 ? -30.559 27.82 45.402 1 46.42 677 PRO B N 1
ATOM 12835 C CA . PRO B 1 677 ? -31.854 27.313 45.861 1 46.42 677 PRO B CA 1
ATOM 12836 C C . PRO B 1 677 ? -32.984 27.599 44.874 1 46.42 677 PRO B C 1
ATOM 12838 O O . PRO B 1 677 ? -34.02 26.93 44.906 1 46.42 677 PRO B O 1
ATOM 12841 N N . ALA B 1 678 ? -32.788 28.666 44.139 1 49.27 678 ALA B N 1
ATOM 12842 C CA . ALA B 1 678 ? -33.873 29.123 43.275 1 49.27 678 ALA B CA 1
ATOM 12843 C C . ALA B 1 678 ? -34.05 28.193 42.079 1 49.27 678 ALA B C 1
ATOM 12845 O O . ALA B 1 678 ? -35.074 28.242 41.392 1 49.27 678 ALA B O 1
ATOM 12846 N N . THR B 1 679 ? -33.075 27.329 41.857 1 56.82 679 THR B N 1
ATOM 12847 C CA . THR B 1 679 ? -33.227 26.607 40.599 1 56.82 679 THR B CA 1
ATOM 12848 C C . THR B 1 679 ? -33.229 25.1 40.837 1 56.82 679 THR B C 1
ATOM 12850 O O . THR B 1 679 ? -33.253 24.316 39.886 1 56.82 679 THR B O 1
ATOM 12853 N N . GLN B 1 680 ? -33.214 24.602 42.126 1 61.41 680 GLN B N 1
ATOM 12854 C CA . GLN B 1 680 ? -33.251 23.161 42.349 1 61.41 680 GLN B CA 1
ATOM 12855 C C . GLN B 1 680 ? -34.566 22.738 42.996 1 61.41 680 GLN B C 1
ATOM 12857 O O . GLN B 1 680 ? -34.936 23.249 44.055 1 61.41 680 GLN B O 1
ATOM 12862 N N . PHE B 1 681 ? -35.385 22.057 42.404 1 73.28 681 PHE B N 1
ATOM 12863 C CA . PHE B 1 681 ? -36.646 21.533 42.916 1 73.28 681 PHE B CA 1
ATOM 12864 C C . PHE B 1 681 ? -36.509 20.064 43.295 1 73.28 681 PHE B C 1
ATOM 12866 O O . PHE B 1 681 ? -36.003 19.259 42.509 1 73.28 681 PHE B O 1
ATOM 12873 N N . LEU B 1 682 ? -36.844 19.916 44.492 1 76.05 682 LEU B N 1
ATOM 12874 C CA . LEU B 1 682 ? -36.657 18.572 45.027 1 76.05 682 LEU B CA 1
ATOM 12875 C C . LEU B 1 682 ? -37.865 17.692 44.721 1 76.05 682 LEU B C 1
ATOM 12877 O O . LEU B 1 682 ? -38.994 18.184 44.65 1 76.05 682 LEU B O 1
ATOM 12881 N N . LEU B 1 683 ? -37.562 16.563 44.47 1 83.31 683 LEU B N 1
ATOM 12882 C CA . LEU B 1 683 ? -38.589 15.555 44.232 1 83.31 683 LEU B CA 1
ATOM 12883 C C . LEU B 1 683 ? -38.616 14.528 45.359 1 83.31 683 LEU B C 1
ATOM 12885 O O . LEU B 1 683 ? -37.71 14.495 46.195 1 83.31 683 LEU B O 1
ATOM 12889 N N . PRO B 1 684 ? -39.677 13.864 45.462 1 84.68 684 PRO B N 1
ATOM 12890 C CA . PRO B 1 684 ? -39.8 12.909 46.567 1 84.68 684 PRO B CA 1
ATOM 12891 C C . PRO B 1 684 ? -38.546 12.058 46.754 1 84.68 684 PRO B C 1
ATOM 12893 O O . PRO B 1 684 ? -38.174 11.74 47.886 1 84.68 684 PRO B O 1
ATOM 12896 N N . SER B 1 685 ? -37.849 11.817 45.664 1 84.26 685 SER B N 1
ATOM 12897 C CA . SER B 1 685 ? -36.656 10.979 45.731 1 84.26 685 SER B CA 1
ATOM 12898 C C . SER B 1 685 ? -35.519 11.692 46.453 1 84.26 685 SER B C 1
ATOM 12900 O O . SER B 1 685 ? -34.552 11.057 46.881 1 84.26 685 SER B O 1
ATOM 12902 N N . ASP B 1 686 ? -35.645 12.964 46.68 1 79.78 686 ASP B N 1
ATOM 12903 C CA . ASP B 1 686 ? -34.59 13.777 47.278 1 79.78 686 ASP B CA 1
ATOM 12904 C C . ASP B 1 686 ? -34.766 13.88 48.791 1 79.78 686 ASP B C 1
ATOM 12906 O O . ASP B 1 686 ? -33.922 14.453 49.483 1 79.78 686 ASP B O 1
ATOM 12910 N N . TYR B 1 687 ? -35.854 13.28 49.193 1 81.13 687 TYR B N 1
ATOM 12911 C CA . TYR B 1 687 ? -36.16 13.411 50.613 1 81.13 687 TYR B CA 1
ATOM 12912 C C . TYR B 1 687 ? -35.832 12.126 51.363 1 81.13 687 TYR B C 1
ATOM 12914 O O . TYR B 1 687 ? -35.711 11.059 50.756 1 81.13 687 TYR B O 1
ATOM 12922 N N . HIS B 1 688 ? -35.724 12.328 52.614 1 79.79 688 HIS B N 1
ATOM 12923 C CA . HIS B 1 688 ? -35.442 11.216 53.515 1 79.79 688 HIS B CA 1
ATOM 12924 C C . HIS B 1 688 ? -36.528 10.149 53.43 1 79.79 688 HIS B C 1
ATOM 12926 O O . HIS B 1 688 ? -37.704 10.468 53.242 1 79.79 688 HIS B O 1
ATOM 12932 N N . SER B 1 689 ? -36.146 8.938 53.527 1 82.2 689 SER B N 1
ATOM 12933 C CA . SER B 1 689 ? -37.034 7.788 53.395 1 82.2 689 SER B CA 1
ATOM 12934 C C . SER B 1 689 ? -38.256 7.928 54.297 1 82.2 689 SER B C 1
ATOM 12936 O O . SER B 1 689 ? -39.365 7.549 53.912 1 82.2 689 SER B O 1
ATOM 12938 N N . HIS B 1 690 ? -38.06 8.599 55.411 1 81.94 690 HIS B N 1
ATOM 12939 C CA . HIS B 1 690 ? -39.171 8.778 56.338 1 81.94 690 HIS B CA 1
ATOM 12940 C C . HIS B 1 690 ? -40.165 9.809 55.815 1 81.94 690 HIS B C 1
ATOM 12942 O O . HIS B 1 690 ? -41.37 9.689 56.046 1 81.94 690 HIS B O 1
ATOM 12948 N N . ILE B 1 691 ? -39.652 10.713 55.146 1 83.25 691 ILE B N 1
ATOM 12949 C CA . ILE B 1 691 ? -40.512 11.737 54.561 1 83.25 691 ILE B CA 1
ATOM 12950 C C . ILE B 1 691 ? -41.239 11.167 53.346 1 83.25 691 ILE B C 1
ATOM 12952 O O . ILE B 1 691 ? -42.449 11.352 53.195 1 83.25 691 ILE B O 1
ATOM 12956 N N . ARG B 1 692 ? -40.557 10.411 52.615 1 84.93 692 ARG B N 1
ATOM 12957 C CA . ARG B 1 692 ? -41.112 9.788 51.418 1 84.93 692 ARG B CA 1
ATOM 12958 C C . ARG B 1 692 ? -42.192 8.774 51.778 1 84.93 692 ARG B C 1
ATOM 12960 O O . ARG B 1 692 ? -43.123 8.549 51.002 1 84.93 692 ARG B O 1
ATOM 12967 N N . GLY B 1 693 ? -42.074 8.198 52.947 1 81.69 693 GLY B N 1
ATOM 12968 C CA . GLY B 1 693 ? -42.991 7.158 53.386 1 81.69 693 GLY B CA 1
ATOM 12969 C C . GLY B 1 693 ? -44.269 7.706 53.993 1 81.69 693 GLY B C 1
ATOM 12970 O O . GLY B 1 693 ? -45.196 6.949 54.29 1 81.69 693 GLY B O 1
ATOM 12971 N N . ALA B 1 694 ? -44.325 9.007 54.135 1 84.42 694 ALA B N 1
ATOM 12972 C CA . ALA B 1 694 ? -45.511 9.627 54.72 1 84.42 694 ALA B CA 1
ATOM 12973 C C . ALA B 1 694 ? -46.715 9.492 53.791 1 84.42 694 ALA B C 1
ATOM 12975 O O . ALA B 1 694 ? -46.56 9.42 52.57 1 84.42 694 ALA B O 1
ATOM 12976 N N . THR B 1 695 ? -47.819 9.405 54.271 1 80.32 695 THR B N 1
ATOM 12977 C CA . THR B 1 695 ? -49.067 9.184 53.548 1 80.32 695 THR B CA 1
ATOM 12978 C C . THR B 1 695 ? -49.324 10.312 52.554 1 80.32 695 THR B C 1
ATOM 12980 O O . THR B 1 695 ? -49.854 10.079 51.466 1 80.32 695 THR B O 1
ATOM 12983 N N . SER B 1 696 ? -48.9 11.523 52.966 1 81.94 696 SER B N 1
ATOM 12984 C CA . SER B 1 696 ? -49.145 12.679 52.11 1 81.94 696 SER B CA 1
ATOM 12985 C C . SER B 1 696 ? -48.266 12.641 50.865 1 81.94 696 SER B C 1
ATOM 12987 O O . SER B 1 696 ? -48.55 13.322 49.877 1 81.94 696 SER B O 1
ATOM 12989 N N . MET B 1 697 ? -47.285 11.734 50.919 1 84.62 697 MET B N 1
ATOM 12990 C CA . MET B 1 697 ? -46.314 11.692 49.83 1 84.62 697 MET B CA 1
ATOM 12991 C C . MET B 1 697 ? -46.585 10.51 48.905 1 84.62 697 MET B C 1
ATOM 12993 O O . MET B 1 697 ? -45.953 10.381 47.855 1 84.62 697 MET B O 1
ATOM 12997 N N . THR B 1 698 ? -47.452 9.775 49.25 1 83.72 698 THR B N 1
ATOM 12998 C CA . THR B 1 698 ? -47.663 8.515 48.546 1 83.72 698 THR B CA 1
ATOM 12999 C C . THR B 1 698 ? -47.95 8.763 47.068 1 83.72 698 THR B C 1
ATOM 13001 O O . THR B 1 698 ? -47.371 8.107 46.199 1 83.72 698 THR B O 1
ATOM 13004 N N . GLU B 1 699 ? -48.754 9.709 46.805 1 81.62 699 GLU B N 1
ATOM 13005 C CA . GLU B 1 699 ? -49.102 9.997 45.417 1 81.62 699 GLU B CA 1
ATOM 13006 C C . GLU B 1 699 ? -47.915 10.59 44.662 1 81.62 699 GLU B C 1
ATOM 13008 O O . GLU B 1 699 ? -47.673 10.242 43.504 1 81.62 699 GLU B O 1
ATOM 13013 N N . LEU B 1 700 ? -47.223 11.398 45.339 1 83.48 700 LEU B N 1
ATOM 13014 C CA . LEU B 1 700 ? -46.058 12.018 44.717 1 83.48 700 LEU B CA 1
ATOM 13015 C C . LEU B 1 700 ? -44.983 10.978 44.418 1 83.48 700 LEU B C 1
ATOM 13017 O O . LEU B 1 700 ? -44.36 11.011 43.355 1 83.48 700 LEU B O 1
ATOM 13021 N N . VAL B 1 701 ? -44.863 10.145 45.259 1 85.05 701 VAL B N 1
ATOM 13022 C CA . VAL B 1 701 ? -43.864 9.094 45.096 1 85.05 701 VAL B CA 1
ATOM 13023 C C . VAL B 1 701 ? -44.25 8.191 43.927 1 85.05 701 VAL B C 1
ATOM 13025 O O . VAL B 1 701 ? -43.399 7.821 43.114 1 85.05 701 VAL B O 1
ATOM 13028 N N . ASN B 1 702 ? -45.456 7.936 43.855 1 81.72 702 ASN B N 1
ATOM 13029 C CA . ASN B 1 702 ? -45.931 7.106 42.754 1 81.72 702 ASN B CA 1
ATOM 13030 C C . ASN B 1 702 ? -45.775 7.813 41.41 1 81.72 702 ASN B C 1
ATOM 13032 O O . ASN B 1 702 ? -45.363 7.199 40.425 1 81.72 702 ASN B O 1
ATOM 13036 N N . PHE B 1 703 ? -46.066 9.087 41.425 1 81.56 703 PHE B N 1
ATOM 13037 C CA . PHE B 1 703 ? -45.908 9.864 40.201 1 81.56 703 PHE B CA 1
ATOM 13038 C C . PHE B 1 703 ? -44.446 9.903 39.77 1 81.56 703 PHE B C 1
ATOM 13040 O O . PHE B 1 703 ? -44.135 9.702 38.594 1 81.56 703 PHE B O 1
ATOM 13047 N N . GLU B 1 704 ? -43.598 10.102 40.664 1 84.83 704 GLU B N 1
ATOM 13048 C CA . GLU B 1 704 ? -42.181 10.164 40.318 1 84.83 704 GLU B CA 1
ATOM 13049 C C . GLU B 1 704 ? -41.67 8.806 39.845 1 84.83 704 GLU B C 1
ATOM 13051 O O . GLU B 1 704 ? -40.881 8.729 38.901 1 84.83 704 GLU B O 1
ATOM 13056 N N . ARG B 1 705 ? -42.064 7.865 40.468 1 82.74 705 ARG B N 1
ATOM 13057 C CA . ARG B 1 705 ? -41.657 6.519 40.079 1 82.74 705 ARG B CA 1
ATOM 13058 C C . ARG B 1 705 ? -42.033 6.23 38.63 1 82.74 705 ARG B C 1
ATOM 13060 O O . ARG B 1 705 ? -41.214 5.725 37.86 1 82.74 705 ARG B O 1
ATOM 13067 N N . GLU B 1 706 ? -43.193 6.622 38.344 1 78.83 706 GLU B N 1
ATOM 13068 C CA . GLU B 1 706 ? -43.654 6.365 36.983 1 78.83 706 GLU B CA 1
ATOM 13069 C C . GLU B 1 706 ? -42.93 7.256 35.978 1 78.83 706 GLU B C 1
ATOM 13071 O O . GLU B 1 706 ? -42.564 6.804 34.891 1 78.83 706 GLU B O 1
ATOM 13076 N N . LEU B 1 707 ? -42.76 8.45 36.342 1 79.1 707 LEU B N 1
ATOM 13077 C CA . LEU B 1 707 ? -42.035 9.36 35.461 1 79.1 707 LEU B CA 1
ATOM 13078 C C . LEU B 1 707 ? -40.589 8.91 35.286 1 79.1 707 LEU B C 1
ATOM 13080 O O . LEU B 1 707 ? -40.043 8.975 34.182 1 79.1 707 LEU B O 1
ATOM 13084 N N . ARG B 1 708 ? -40.034 8.462 36.32 1 83.1 708 ARG B N 1
ATOM 13085 C CA . ARG B 1 708 ? -38.655 7.984 36.275 1 83.1 708 ARG B CA 1
ATOM 13086 C C . ARG B 1 708 ? -38.543 6.715 35.437 1 83.1 708 ARG B C 1
ATOM 13088 O O . ARG B 1 708 ? -37.535 6.498 34.761 1 83.1 708 ARG B O 1
ATOM 13095 N N . ARG B 1 709 ? -39.457 5.981 35.49 1 77.78 709 ARG B N 1
ATOM 13096 C CA . ARG B 1 709 ? -39.481 4.817 34.61 1 77.78 709 ARG B CA 1
ATOM 13097 C C . ARG B 1 709 ? -39.464 5.239 33.145 1 77.78 709 ARG B C 1
ATOM 13099 O O . ARG B 1 709 ? -38.772 4.63 32.326 1 77.78 709 ARG B O 1
ATOM 13106 N N . GLY B 1 710 ? -40.282 6.276 32.846 1 73.52 710 GLY B N 1
ATOM 13107 C CA . GLY B 1 710 ? -40.216 6.858 31.515 1 73.52 710 GLY B CA 1
ATOM 13108 C C . GLY B 1 710 ? -38.834 7.369 31.154 1 73.52 710 GLY B C 1
ATOM 13109 O O . GLY B 1 710 ? -38.352 7.14 30.043 1 73.52 710 GLY B O 1
ATOM 13110 N N . GLN B 1 711 ? -38.248 7.985 32.124 1 77.87 711 GLN B N 1
ATOM 13111 C CA . GLN B 1 711 ? -36.902 8.513 31.924 1 77.87 711 GLN B CA 1
ATOM 13112 C C . GLN B 1 711 ? -35.897 7.387 31.699 1 77.87 711 GLN B C 1
ATOM 13114 O O . GLN B 1 711 ? -34.987 7.515 30.878 1 77.87 711 GLN B O 1
ATOM 13119 N N . ALA B 1 712 ? -35.991 6.396 32.413 1 78.3 712 ALA B N 1
ATOM 13120 C CA . ALA B 1 712 ? -35.109 5.244 32.246 1 78.3 712 ALA B CA 1
ATOM 13121 C C . ALA B 1 712 ? -35.239 4.652 30.846 1 78.3 712 ALA B C 1
ATOM 13123 O O . ALA B 1 712 ? -34.236 4.315 30.212 1 78.3 712 ALA B O 1
ATOM 13124 N N . ASN B 1 713 ? -36.397 4.645 30.452 1 69.56 713 ASN B N 1
ATOM 13125 C CA . ASN B 1 713 ? -36.644 4.127 29.111 1 69.56 713 ASN B CA 1
ATOM 13126 C C . ASN B 1 713 ? -36.064 5.045 28.039 1 69.56 713 ASN B C 1
ATOM 13128 O O . ASN B 1 713 ? -35.503 4.572 27.049 1 69.56 713 ASN B O 1
ATOM 13132 N N . GLU B 1 714 ? -36.321 6.296 28.293 1 66.82 714 GLU B N 1
ATOM 13133 C CA . GLU B 1 714 ? -35.731 7.259 27.368 1 66.82 714 GLU B CA 1
ATOM 13134 C C . GLU B 1 714 ? -34.211 7.138 27.34 1 66.82 714 GLU B C 1
ATOM 13136 O O . GLU B 1 714 ? -33.598 7.19 26.272 1 66.82 714 GLU B O 1
ATOM 13141 N N . ALA B 1 715 ? -33.703 6.982 28.446 1 74.45 715 ALA B N 1
ATOM 13142 C CA . ALA B 1 715 ? -32.254 6.826 28.544 1 74.45 715 ALA B CA 1
ATOM 13143 C C . ALA B 1 715 ? -31.788 5.56 27.831 1 74.45 715 ALA B C 1
ATOM 13145 O O . ALA B 1 715 ? -30.748 5.56 27.169 1 74.45 715 ALA B O 1
ATOM 13146 N N . LEU B 1 716 ? -32.497 4.563 27.973 1 72.1 716 LEU B N 1
ATOM 13147 C CA . LEU B 1 716 ? -32.175 3.314 27.293 1 72.1 716 LEU B CA 1
ATOM 13148 C C . LEU B 1 716 ? -32.288 3.473 25.78 1 72.1 716 LEU B C 1
ATOM 13150 O O . LEU B 1 716 ? -31.459 2.949 25.032 1 72.1 716 LEU B O 1
ATOM 13154 N N . ASP B 1 717 ? -33.296 4.205 25.417 1 61.67 717 ASP B N 1
ATOM 13155 C CA . ASP B 1 717 ? -33.468 4.468 23.992 1 61.67 717 ASP B CA 1
ATOM 13156 C C . ASP B 1 717 ? -32.298 5.277 23.437 1 61.67 717 ASP B C 1
ATOM 13158 O O . ASP B 1 717 ? -31.794 4.985 22.35 1 61.67 717 ASP B O 1
ATOM 13162 N N . ASP B 1 718 ? -32.009 6.227 24.177 1 66.2 718 ASP B N 1
ATOM 13163 C CA . ASP B 1 718 ? -30.841 7.014 23.794 1 66.2 718 ASP B CA 1
ATOM 13164 C C . ASP B 1 718 ? -29.589 6.142 23.728 1 66.2 718 ASP B C 1
ATOM 13166 O O . ASP B 1 718 ? -28.785 6.269 22.802 1 66.2 718 ASP B O 1
ATOM 13170 N N . LEU B 1 719 ? -29.528 5.384 24.704 1 72.03 719 LEU B N 1
ATOM 13171 C CA . LEU B 1 719 ? -28.379 4.487 24.747 1 72.03 719 LEU B CA 1
ATOM 13172 C C . LEU B 1 719 ? -28.356 3.574 23.526 1 72.03 719 LEU B C 1
ATOM 13174 O O . LEU B 1 719 ? -27.318 3.423 22.878 1 72.03 719 LEU B O 1
ATOM 13178 N N . ARG B 1 720 ? -29.426 3.031 23.299 1 61.93 720 ARG B N 1
ATOM 13179 C CA . ARG B 1 720 ? -29.545 2.158 22.136 1 61.93 720 ARG B CA 1
ATOM 13180 C C . ARG B 1 720 ? -29.213 2.908 20.851 1 61.93 720 ARG B C 1
ATOM 13182 O O . ARG B 1 720 ? -28.51 2.385 19.984 1 61.93 720 ARG B O 1
ATOM 13189 N N . LEU B 1 721 ? -29.702 4.022 20.786 1 56.98 721 LEU B N 1
ATOM 13190 C CA . LEU B 1 721 ? -29.451 4.859 19.618 1 56.98 721 LEU B CA 1
ATOM 13191 C C . LEU B 1 721 ? -27.964 5.167 19.479 1 56.98 721 LEU B C 1
ATOM 13193 O O . LEU B 1 721 ? -27.393 5.017 18.396 1 56.98 721 LEU B O 1
ATOM 13197 N N . HIS B 1 722 ? -27.524 5.579 20.635 1 65.53 722 HIS B N 1
ATOM 13198 C CA . HIS B 1 722 ? -26.127 5.997 20.585 1 65.53 722 HIS B CA 1
ATOM 13199 C C . HIS B 1 722 ? -25.199 4.798 20.418 1 65.53 722 HIS B C 1
ATOM 13201 O O . HIS B 1 722 ? -24.173 4.892 19.741 1 65.53 722 HIS B O 1
ATOM 13207 N N . LEU B 1 723 ? -25.576 3.773 20.975 1 66.27 723 LEU B N 1
ATOM 13208 C CA . LEU B 1 723 ? -24.787 2.56 20.787 1 66.27 723 LEU B CA 1
ATOM 13209 C C . LEU B 1 723 ? -24.818 2.112 19.329 1 66.27 723 LEU B C 1
ATOM 13211 O O . LEU B 1 723 ? -23.787 1.732 18.77 1 66.27 723 LEU B O 1
ATOM 13215 N N . THR B 1 724 ? -25.942 2.246 18.872 1 55.03 724 THR B N 1
ATOM 13216 C CA . THR B 1 724 ? -26.128 1.823 17.489 1 55.03 724 THR B CA 1
ATOM 13217 C C . THR B 1 724 ? -25.392 2.758 16.533 1 55.03 724 THR B C 1
ATOM 13219 O O . THR B 1 724 ? -24.746 2.304 15.587 1 55.03 724 THR B O 1
ATOM 13222 N N . THR B 1 725 ? -25.503 3.996 16.901 1 56.56 725 THR B N 1
ATOM 13223 C CA . THR B 1 725 ? -24.835 4.967 16.042 1 56.56 725 THR B CA 1
ATOM 13224 C C . THR B 1 725 ? -23.325 4.935 16.262 1 56.56 725 THR B C 1
ATOM 13226 O O . THR B 1 725 ? -22.553 5.223 15.346 1 56.56 725 THR B O 1
ATOM 13229 N N . TYR B 1 726 ? -23.08 4.733 17.51 1 63.43 726 TYR B N 1
ATOM 13230 C CA . TYR B 1 726 ? -21.663 4.596 17.824 1 63.43 726 TYR B CA 1
ATOM 13231 C C . TYR B 1 726 ? -21.031 3.47 17.015 1 63.43 726 TYR B C 1
ATOM 13233 O O . TYR B 1 726 ? -19.954 3.64 16.437 1 63.43 726 TYR B O 1
ATOM 13241 N N . LEU B 1 727 ? -21.649 2.421 17.086 1 55.07 727 LEU B N 1
ATOM 13242 C CA . LEU B 1 727 ? -21.154 1.273 16.335 1 55.07 727 LEU B CA 1
ATOM 13243 C C . LEU B 1 727 ? -21.04 1.604 14.85 1 55.07 727 LEU B C 1
ATOM 13245 O O . LEU B 1 727 ? -20.068 1.216 14.197 1 55.07 727 LEU B O 1
ATOM 13249 N N . SER B 1 728 ? -22.034 2.272 14.532 1 49.59 728 SER B N 1
ATOM 13250 C CA . SER B 1 728 ? -22.038 2.671 13.129 1 49.59 728 SER B CA 1
ATOM 13251 C C . SER B 1 728 ? -20.861 3.588 12.812 1 49.59 728 SER B C 1
ATOM 13253 O O . SER B 1 728 ? -20.231 3.457 11.76 1 49.59 728 SER B O 1
ATOM 13255 N N . LEU B 1 729 ? -20.639 4.355 13.8 1 53.67 729 LEU B N 1
ATOM 13256 C CA . LEU B 1 729 ? -19.527 5.285 13.625 1 53.67 729 LEU B CA 1
ATOM 13257 C C . LEU B 1 729 ? -18.19 4.565 13.767 1 53.67 729 LEU B C 1
ATOM 13259 O O . LEU B 1 729 ? -17.246 4.849 13.026 1 53.67 729 LEU B O 1
ATOM 13263 N N . GLU B 1 730 ? -18.199 3.813 14.751 1 56.49 730 GLU B N 1
ATOM 13264 C CA . GLU B 1 730 ? -16.974 3.056 14.99 1 56.49 730 GLU B CA 1
ATOM 13265 C C . GLU B 1 730 ? -16.625 2.179 13.791 1 56.49 730 GLU B C 1
ATOM 13267 O O . GLU B 1 730 ? -15.457 2.073 13.411 1 56.49 730 GLU B O 1
ATOM 13272 N N . ASP B 1 731 ? -17.667 1.586 13.393 1 46.99 731 ASP B N 1
ATOM 13273 C CA . ASP B 1 731 ? -17.504 0.744 12.212 1 46.99 731 ASP B CA 1
ATOM 13274 C C . ASP B 1 731 ? -17.021 1.562 11.017 1 46.99 731 ASP B C 1
ATOM 13276 O O . ASP B 1 731 ? -16.141 1.125 10.273 1 46.99 731 ASP B O 1
ATOM 13280 N N . ARG B 1 732 ? -17.617 2.615 10.943 1 44.87 732 ARG B N 1
ATOM 13281 C CA . ARG B 1 732 ? -17.197 3.5 9.862 1 44.87 732 ARG B CA 1
ATOM 13282 C C . ARG B 1 732 ? -15.764 3.979 10.072 1 44.87 732 ARG B C 1
ATOM 13284 O O . ARG B 1 732 ? -15.003 4.119 9.112 1 44.87 732 ARG B O 1
ATOM 13291 N N . LYS B 1 733 ? -15.613 4.187 11.297 1 51.95 733 LYS B N 1
ATOM 13292 C CA . LYS B 1 733 ? -14.247 4.592 11.619 1 51.95 733 LYS B CA 1
ATOM 13293 C C . LYS B 1 733 ? -13.251 3.49 11.271 1 51.95 733 LYS B C 1
ATOM 13295 O O . LYS B 1 733 ? -12.17 3.766 10.746 1 51.95 733 LYS B O 1
ATOM 13300 N N . ARG B 1 734 ? -13.624 2.362 11.677 1 46.7 734 ARG B N 1
ATOM 13301 C CA . ARG B 1 734 ? -12.752 1.224 11.409 1 46.7 734 ARG B CA 1
ATOM 13302 C C . ARG B 1 734 ? -12.514 1.057 9.912 1 46.7 734 ARG B C 1
ATOM 13304 O O . ARG B 1 734 ? -11.443 0.61 9.495 1 46.7 734 ARG B O 1
ATOM 13311 N N . GLN B 1 735 ? -13.579 1.287 9.276 1 40.03 735 GLN B N 1
ATOM 13312 C CA . GLN B 1 735 ? -13.501 1.107 7.831 1 40.03 735 GLN B CA 1
ATOM 13313 C C . GLN B 1 735 ? -12.674 2.213 7.182 1 40.03 735 GLN B C 1
ATOM 13315 O O . GLN B 1 735 ? -12.19 2.056 6.059 1 40.03 735 GLN B O 1
ATOM 13320 N N . VAL B 1 736 ? -12.736 3.338 7.786 1 36.99 736 VAL B N 1
ATOM 13321 C CA . VAL B 1 736 ? -11.942 4.423 7.22 1 36.99 736 VAL B CA 1
ATOM 13322 C C . VAL B 1 736 ? -10.485 4.279 7.655 1 36.99 736 VAL B C 1
ATOM 13324 O O . VAL B 1 736 ? -10.129 4.635 8.781 1 36.99 736 VAL B O 1
ATOM 13327 N N . SER B 1 737 ? -10.039 3.164 7.563 1 37.24 737 SER B N 1
ATOM 13328 C CA . SER B 1 737 ? -8.675 2.891 8.002 1 37.24 737 SER B CA 1
ATOM 13329 C C . SER B 1 737 ? -7.723 4.004 7.578 1 37.24 737 SER B C 1
ATOM 13331 O O . SER B 1 737 ? -6.632 4.142 8.136 1 37.24 737 SER B O 1
ATOM 13333 N N . GLY B 1 738 ? -7.774 4.409 6.381 1 33.31 738 GLY B N 1
ATOM 13334 C CA . GLY B 1 738 ? -6.637 5.147 5.855 1 33.31 738 GLY B CA 1
ATOM 13335 C C . GLY B 1 738 ? -6.475 6.519 6.481 1 33.31 738 GLY B C 1
ATOM 13336 O O . GLY B 1 738 ? -5.532 7.246 6.161 1 33.31 738 GLY B O 1
ATOM 13337 N N . VAL B 1 739 ? -7.578 7.289 6.757 1 33.86 739 VAL B N 1
ATOM 13338 C CA . VAL B 1 739 ? -7.357 8.676 7.152 1 33.86 739 VAL B CA 1
ATOM 13339 C C . VAL B 1 739 ? -7.008 8.742 8.637 1 33.86 739 VAL B C 1
ATOM 13341 O O . VAL B 1 739 ? -7.557 7.988 9.444 1 33.86 739 VAL B O 1
ATOM 13344 N N . ILE B 1 740 ? -5.962 9.417 8.943 1 32.8 740 ILE B N 1
ATOM 13345 C CA . ILE B 1 740 ? -5.423 9.8 10.243 1 32.8 740 ILE B CA 1
ATOM 13346 C C . ILE B 1 740 ? -6.567 10.056 11.221 1 32.8 740 ILE B C 1
ATOM 13348 O O . ILE B 1 740 ? -6.621 9.452 12.295 1 32.8 740 ILE B O 1
ATOM 13352 N N . ARG B 1 741 ? -6.588 11.466 11.791 1 34.45 741 ARG B N 1
ATOM 13353 C CA . ARG B 1 741 ? -7.392 12.044 12.863 1 34.45 741 ARG B CA 1
ATOM 13354 C C . ARG B 1 741 ? -8.86 12.132 12.461 1 34.45 741 ARG B C 1
ATOM 13356 O O . ARG B 1 741 ? -9.228 12.942 11.608 1 34.45 741 ARG B O 1
ATOM 13363 N N . ASN B 1 742 ? -9.482 11.146 12.271 1 37.53 742 ASN B N 1
ATOM 13364 C CA . ASN B 1 742 ? -10.911 11.361 12.07 1 37.53 742 ASN B CA 1
ATOM 13365 C C . ASN B 1 742 ? -11.544 12.068 13.265 1 37.53 742 ASN B C 1
ATOM 13367 O O . ASN B 1 742 ? -12.187 11.429 14.1 1 37.53 742 ASN B O 1
ATOM 13371 N N . THR B 1 743 ? -10.832 13.138 13.601 1 40.95 743 THR B N 1
ATOM 13372 C CA . THR B 1 743 ? -11.234 13.975 14.726 1 40.95 743 THR B CA 1
ATOM 13373 C C . THR B 1 743 ? -12.751 14.136 14.765 1 40.95 743 THR B C 1
ATOM 13375 O O . THR B 1 743 ? -13.349 14.171 15.842 1 40.95 743 THR B O 1
ATOM 13378 N N . ALA B 1 744 ? -13.236 14.166 13.584 1 43.17 744 ALA B N 1
ATOM 13379 C CA . ALA B 1 744 ? -14.687 14.335 13.561 1 43.17 744 ALA B CA 1
ATOM 13380 C C . ALA B 1 744 ? -15.395 13.057 14.001 1 43.17 744 ALA B C 1
ATOM 13382 O O . ALA B 1 744 ? -16.369 13.108 14.756 1 43.17 744 ALA B O 1
ATOM 13383 N N . TRP B 1 745 ? -14.667 11.966 13.513 1 47.51 745 TRP B N 1
ATOM 13384 C CA . TRP B 1 745 ? -15.281 10.708 13.925 1 47.51 745 TRP B CA 1
ATOM 13385 C C . TRP B 1 745 ? -15.009 10.425 15.398 1 47.51 745 TRP B C 1
ATOM 13387 O O . TRP B 1 745 ? -15.9 9.984 16.127 1 47.51 745 TRP B O 1
ATOM 13397 N N . ASP B 1 746 ? -13.805 10.803 15.683 1 50.15 746 ASP B N 1
ATOM 13398 C CA . ASP B 1 746 ? -13.473 10.63 17.094 1 50.15 746 ASP B CA 1
ATOM 13399 C C . ASP B 1 746 ? -14.313 11.554 17.973 1 50.15 746 ASP B C 1
ATOM 13401 O O . ASP B 1 746 ? -14.76 11.157 19.051 1 50.15 746 ASP B O 1
ATOM 13405 N N . ARG B 1 747 ? -14.486 12.716 17.49 1 49.74 747 ARG B N 1
ATOM 13406 C CA . ARG B 1 747 ? -15.377 13.634 18.193 1 49.74 747 ARG B CA 1
ATOM 13407 C C . ARG B 1 747 ? -16.803 13.094 18.228 1 49.74 747 ARG B C 1
ATOM 13409 O O . ARG B 1 747 ? -17.479 13.177 19.255 1 49.74 747 ARG B O 1
ATOM 13416 N N . ARG B 1 748 ? -17.036 12.525 17.077 1 54.65 748 ARG B N 1
ATOM 13417 C CA . ARG B 1 748 ? -18.38 11.959 17.023 1 54.65 748 ARG B CA 1
ATOM 13418 C C . ARG B 1 748 ? -18.489 10.723 17.909 1 54.65 748 ARG B C 1
ATOM 13420 O O . ARG B 1 748 ? -19.487 10.541 18.61 1 54.65 748 ARG B O 1
ATOM 13427 N N . LEU B 1 749 ? -17.411 10.102 17.72 1 61.8 749 LEU B N 1
ATOM 13428 C CA . LEU B 1 749 ? -17.413 8.911 18.562 1 61.8 749 LEU B CA 1
ATOM 13429 C C . LEU B 1 749 ? -17.283 9.286 20.034 1 61.8 749 LEU B C 1
ATOM 13431 O O . LEU B 1 749 ? -17.922 8.675 20.894 1 61.8 749 LEU B O 1
ATOM 13435 N N . THR B 1 750 ? -16.463 10.291 20.16 1 63.94 750 THR B N 1
ATOM 13436 C CA . THR B 1 750 ? -16.358 10.785 21.528 1 63.94 750 THR B CA 1
ATOM 13437 C C . THR B 1 750 ? -17.684 11.379 21.992 1 63.94 750 THR B C 1
ATOM 13439 O O . THR B 1 750 ? -18.104 11.161 23.131 1 63.94 750 THR B O 1
ATOM 13442 N N . LYS B 1 751 ? -18.242 12.057 21.107 1 60.95 751 LYS B N 1
ATOM 13443 C CA . LYS B 1 751 ? -19.561 12.599 21.419 1 60.95 751 LYS B CA 1
ATOM 13444 C C . LYS B 1 751 ? -20.572 11.481 21.657 1 60.95 751 LYS B C 1
ATOM 13446 O O . LYS B 1 751 ? -21.382 11.556 22.584 1 60.95 751 LYS B O 1
ATOM 13451 N N . LYS B 1 752 ? -20.324 10.541 20.753 1 63.14 752 LYS B N 1
ATOM 13452 C CA . LYS B 1 752 ? -21.251 9.425 20.918 1 63.14 752 LYS B CA 1
ATOM 13453 C C . LYS B 1 752 ? -20.935 8.631 22.182 1 63.14 752 LYS B C 1
ATOM 13455 O O . LYS B 1 752 ? -21.844 8.195 22.891 1 63.14 752 LYS B O 1
ATOM 13460 N N . THR B 1 753 ? -19.748 8.575 22.323 1 70.76 753 THR B N 1
ATOM 13461 C CA . THR B 1 753 ? -19.354 7.908 23.559 1 70.76 753 THR B CA 1
ATOM 13462 C C . THR B 1 753 ? -19.797 8.717 24.774 1 70.76 753 THR B C 1
ATOM 13464 O O . THR B 1 753 ? -20.272 8.153 25.762 1 70.76 753 THR B O 1
ATOM 13467 N N . ALA B 1 754 ? -19.64 9.967 24.627 1 69.65 754 ALA B N 1
ATOM 13468 C CA . ALA B 1 754 ? -20.125 10.836 25.696 1 69.65 754 ALA B CA 1
ATOM 13469 C C . ALA B 1 754 ? -21.639 10.723 25.851 1 69.65 754 ALA B C 1
ATOM 13471 O O . ALA B 1 754 ? -22.154 10.693 26.971 1 69.65 754 ALA B O 1
ATOM 13472 N N . ALA B 1 755 ? -22.173 10.635 24.708 1 69.47 755 ALA B N 1
ATOM 13473 C CA . ALA B 1 755 ? -23.625 10.489 24.747 1 69.47 755 ALA B CA 1
ATOM 13474 C C . ALA B 1 755 ? -24.025 9.13 25.315 1 69.47 755 ALA B C 1
ATOM 13476 O O . ALA B 1 755 ? -24.989 9.028 26.078 1 69.47 755 ALA B O 1
ATOM 13477 N N . ILE B 1 756 ? -23.288 8.159 24.915 1 73.73 756 ILE B N 1
ATOM 13478 C CA . ILE B 1 756 ? -23.527 6.824 25.453 1 73.73 756 ILE B CA 1
ATOM 13479 C C . ILE B 1 756 ? -23.308 6.831 26.965 1 73.73 756 ILE B C 1
ATOM 13481 O O . ILE B 1 756 ? -24.143 6.329 27.721 1 73.73 756 ILE B O 1
ATOM 13485 N N . ASN B 1 757 ? -22.301 7.414 27.294 1 77.75 757 ASN B N 1
ATOM 13486 C CA . ASN B 1 757 ? -21.998 7.472 28.72 1 77.75 757 ASN B CA 1
ATOM 13487 C C . ASN B 1 757 ? -23.018 8.32 29.475 1 77.75 757 ASN B C 1
ATOM 13489 O O . ASN B 1 757 ? -23.385 7.996 30.606 1 77.75 757 ASN B O 1
ATOM 13493 N N . ALA B 1 758 ? -23.403 9.356 28.822 1 74.9 758 ALA B N 1
ATOM 13494 C CA . ALA B 1 758 ? -24.449 10.175 29.429 1 74.9 758 ALA B CA 1
ATOM 13495 C C . ALA B 1 758 ? -25.739 9.379 29.602 1 74.9 758 ALA B C 1
ATOM 13497 O O . ALA B 1 758 ? -26.398 9.471 30.64 1 74.9 758 ALA B O 1
ATOM 13498 N N . ALA B 1 759 ? -25.947 8.633 28.581 1 76.19 759 ALA B N 1
ATOM 13499 C CA . ALA B 1 759 ? -27.159 7.822 28.655 1 76.19 759 ALA B CA 1
ATOM 13500 C C . ALA B 1 759 ? -27.024 6.726 29.708 1 76.19 759 ALA B C 1
ATOM 13502 O O . ALA B 1 759 ? -27.968 6.45 30.451 1 76.19 759 ALA B O 1
ATOM 13503 N N . LYS B 1 760 ? -25.923 6.134 29.711 1 81.27 760 LYS B N 1
ATOM 13504 C CA . LYS B 1 760 ? -25.649 5.143 30.747 1 81.27 760 LYS B CA 1
ATOM 13505 C C . LYS B 1 760 ? -25.81 5.744 32.14 1 81.27 760 LYS B C 1
ATOM 13507 O O . LYS B 1 760 ? -26.47 5.16 33.002 1 81.27 760 LYS B O 1
ATOM 13512 N N . LYS B 1 761 ? -25.174 6.826 32.264 1 80.67 761 LYS B N 1
ATOM 13513 C CA . LYS B 1 761 ? -25.213 7.511 33.553 1 80.67 761 LYS B CA 1
ATOM 13514 C C . LYS B 1 761 ? -26.643 7.89 33.931 1 80.67 761 LYS B C 1
ATOM 13516 O O . LYS B 1 761 ? -27.053 7.716 35.081 1 80.67 761 LYS B O 1
ATOM 13521 N N . GLU B 1 762 ? -27.241 8.392 32.936 1 78.7 762 GLU B N 1
ATOM 13522 C CA . GLU B 1 762 ? -28.629 8.767 33.192 1 78.7 762 GLU B CA 1
ATOM 13523 C C . GLU B 1 762 ? -29.459 7.556 33.609 1 78.7 762 GLU B C 1
ATOM 13525 O O . GLU B 1 762 ? -30.207 7.616 34.587 1 78.7 762 GLU B O 1
ATOM 13530 N N . TYR B 1 763 ? -29.274 6.505 32.885 1 82 763 TYR B N 1
ATOM 13531 C CA . TYR B 1 763 ? -30.029 5.305 33.228 1 82 763 TYR B CA 1
ATOM 13532 C C . TYR B 1 763 ? -29.664 4.812 34.623 1 82 763 TYR B C 1
ATOM 13534 O O . TYR B 1 763 ? -30.544 4.481 35.421 1 82 763 TYR B O 1
ATOM 13542 N N . ARG B 1 764 ? -28.482 4.759 34.849 1 83.38 764 ARG B N 1
ATOM 13543 C CA . ARG B 1 764 ? -28.023 4.264 36.143 1 83.38 764 ARG B CA 1
ATOM 13544 C C . ARG B 1 764 ? -28.524 5.15 37.278 1 83.38 764 ARG B C 1
ATOM 13546 O O . ARG B 1 764 ? -28.946 4.651 38.323 1 83.38 764 ARG B O 1
ATOM 13553 N N . GLN B 1 765 ? -28.441 6.438 37.042 1 81.05 765 GLN B N 1
ATOM 13554 C CA . GLN B 1 765 ? -28.938 7.373 38.047 1 81.05 765 GLN B CA 1
ATOM 13555 C C . GLN B 1 765 ? -30.444 7.223 38.241 1 81.05 765 GLN B C 1
ATOM 13557 O O . GLN B 1 765 ? -30.932 7.221 39.372 1 81.05 765 GLN B O 1
ATOM 13562 N N . VAL B 1 766 ? -31.064 7.127 37.126 1 82.69 766 VAL B N 1
ATOM 13563 C CA . VAL B 1 766 ? -32.516 7.001 37.196 1 82.69 766 VAL B CA 1
ATOM 13564 C C . VAL B 1 766 ? -32.888 5.675 37.856 1 82.69 766 VAL B C 1
ATOM 13566 O O . VAL B 1 766 ? -33.821 5.615 38.661 1 82.69 766 VAL B O 1
ATOM 13569 N N . ARG B 1 767 ? -32.166 4.714 37.481 1 85.96 767 ARG B N 1
ATOM 13570 C CA . ARG B 1 767 ? -32.456 3.429 38.109 1 85.96 767 ARG B CA 1
ATOM 13571 C C . ARG B 1 767 ? -32.245 3.498 39.617 1 85.96 767 ARG B C 1
ATOM 13573 O O . ARG B 1 767 ? -33.034 2.942 40.385 1 85.96 767 ARG B O 1
ATOM 13580 N N . GLN B 1 768 ? -31.193 4.116 39.977 1 83.8 768 GLN B N 1
ATOM 13581 C CA . GLN B 1 768 ? -30.946 4.28 41.405 1 83.8 768 GLN B CA 1
ATOM 13582 C C . GLN B 1 768 ? -32.071 5.067 42.072 1 83.8 768 GLN B C 1
ATOM 13584 O O . GLN B 1 768 ? -32.488 4.742 43.185 1 83.8 768 GLN B O 1
ATOM 13589 N N . THR B 1 769 ? -32.487 6.073 41.424 1 84.3 769 THR B N 1
ATOM 13590 C CA . THR B 1 769 ? -33.605 6.848 41.95 1 84.3 769 THR B CA 1
ATOM 13591 C C . THR B 1 769 ? -34.857 5.983 42.064 1 84.3 769 THR B C 1
ATOM 13593 O O . THR B 1 769 ? -35.602 6.086 43.041 1 84.3 769 THR B O 1
ATOM 13596 N N . LEU B 1 770 ? -34.932 5.191 41.093 1 85.88 770 LEU B N 1
ATOM 13597 C CA . LEU B 1 770 ? -36.087 4.301 41.114 1 85.88 770 LEU B CA 1
ATOM 13598 C C . LEU B 1 770 ? -35.987 3.308 42.266 1 85.88 770 LEU B C 1
ATOM 13600 O O . LEU B 1 770 ? -36.996 2.972 42.891 1 85.88 770 LEU B O 1
ATOM 13604 N N . ARG B 1 771 ? -34.886 2.977 42.582 1 84.74 771 ARG B N 1
ATOM 13605 C CA . ARG B 1 771 ? -34.682 2.103 43.732 1 84.74 771 ARG B CA 1
ATOM 13606 C C . ARG B 1 771 ? -35.029 2.82 45.033 1 84.74 771 ARG B C 1
ATOM 13608 O O . ARG B 1 771 ? -35.633 2.23 45.931 1 84.74 771 ARG B O 1
ATOM 13615 N N . ILE B 1 772 ? -34.692 4.02 45.072 1 83.98 772 ILE B N 1
ATOM 13616 C CA . ILE B 1 772 ? -35.01 4.841 46.235 1 83.98 772 ILE B CA 1
ATOM 13617 C C . ILE B 1 772 ? -36.524 4.978 46.373 1 83.98 772 ILE B C 1
ATOM 13619 O O . ILE B 1 772 ? -37.055 4.986 47.487 1 83.98 772 ILE B O 1
ATOM 13623 N N . LEU B 1 773 ? -37.128 4.925 45.219 1 85.68 773 LEU B N 1
ATOM 13624 C CA . LEU B 1 773 ? -38.574 5.121 45.211 1 85.68 773 LEU B CA 1
ATOM 13625 C C . LEU B 1 773 ? -39.304 3.791 45.36 1 85.68 773 LEU B C 1
ATOM 13627 O O . LEU B 1 773 ? -40.523 3.724 45.187 1 85.68 773 LEU B O 1
ATOM 13631 N N . GLY B 1 774 ? -38.537 2.692 45.552 1 80.87 774 GLY B N 1
ATOM 13632 C CA . GLY B 1 774 ? -39.174 1.44 45.93 1 80.87 774 GLY B CA 1
ATOM 13633 C C . GLY B 1 774 ? -39.093 0.38 44.848 1 80.87 774 GLY B C 1
ATOM 13634 O O . GLY B 1 774 ? -39.759 -0.654 44.934 1 80.87 774 GLY B O 1
ATOM 13635 N N . MET B 1 775 ? -38.3 0.674 43.749 1 80.42 775 MET B N 1
ATOM 13636 C CA . MET B 1 775 ? -38.129 -0.359 42.731 1 80.42 775 MET B CA 1
ATOM 13637 C C . MET B 1 775 ? -37.281 -1.51 43.261 1 80.42 775 MET B C 1
ATOM 13639 O O . MET B 1 775 ? -36.23 -1.286 43.864 1 80.42 775 MET B O 1
ATOM 13643 N N . PRO B 1 776 ? -37.764 -2.624 43.078 1 76.2 776 PRO B N 1
ATOM 13644 C CA . PRO B 1 776 ? -36.972 -3.76 43.554 1 76.2 776 PRO B CA 1
ATOM 13645 C C . PRO B 1 776 ? -35.651 -3.915 42.803 1 76.2 776 PRO B C 1
ATOM 13647 O O . PRO B 1 776 ? -35.532 -3.469 41.659 1 76.2 776 PRO B O 1
ATOM 13650 N N . GLU B 1 777 ? -34.674 -4.467 43.465 1 73.29 777 GLU B N 1
ATOM 13651 C CA . GLU B 1 777 ? -33.344 -4.656 42.893 1 73.29 777 GLU B CA 1
ATOM 13652 C C . GLU B 1 777 ? -33.392 -5.577 41.677 1 73.29 777 GLU B C 1
ATOM 13654 O O . GLU B 1 777 ? -32.658 -5.373 40.708 1 73.29 777 GLU B O 1
ATOM 13659 N N . ASP B 1 778 ? -34.165 -6.555 41.768 1 66.45 778 ASP B N 1
ATOM 13660 C CA . ASP B 1 778 ? -34.234 -7.569 40.72 1 66.45 778 ASP B CA 1
ATOM 13661 C C . ASP B 1 778 ? -35.369 -7.273 39.742 1 66.45 778 ASP B C 1
ATOM 13663 O O . ASP B 1 778 ? -36.027 -8.192 39.251 1 66.45 778 ASP B O 1
ATOM 13667 N N . ASP B 1 779 ? -35.512 -5.916 39.513 1 67.96 779 ASP B N 1
ATOM 13668 C CA . ASP B 1 779 ? -36.53 -5.519 38.546 1 67.96 779 ASP B CA 1
ATOM 13669 C C . ASP B 1 779 ? -36.221 -6.081 37.16 1 67.96 779 ASP B C 1
ATOM 13671 O O . ASP B 1 779 ? -35.114 -5.906 36.647 1 67.96 779 ASP B O 1
ATOM 13675 N N . GLU B 1 780 ? -36.976 -6.829 36.696 1 60.87 780 GLU B N 1
ATOM 13676 C CA . GLU B 1 780 ? -36.757 -7.576 35.461 1 60.87 780 GLU B CA 1
ATOM 13677 C C . GLU B 1 780 ? -36.666 -6.64 34.259 1 60.87 780 GLU B C 1
ATOM 13679 O O . GLU B 1 780 ? -36.021 -6.965 33.26 1 60.87 780 GLU B O 1
ATOM 13684 N N . HIS B 1 781 ? -37.328 -5.374 34.431 1 60.95 781 HIS B N 1
ATOM 13685 C CA . HIS B 1 781 ? -37.397 -4.456 33.299 1 60.95 781 HIS B CA 1
ATOM 13686 C C . HIS B 1 781 ? -36.234 -3.471 33.317 1 60.95 781 HIS B C 1
ATOM 13688 O O . HIS B 1 781 ? -35.733 -3.076 32.261 1 60.95 781 HIS B O 1
ATOM 13694 N N . LEU B 1 782 ? -36.029 -2.981 34.401 1 74.41 782 LEU B N 1
ATOM 13695 C CA . LEU B 1 782 ? -34.946 -2.02 34.584 1 74.41 782 LEU B CA 1
ATOM 13696 C C . LEU B 1 782 ? -33.804 -2.635 35.386 1 74.41 782 LEU B C 1
ATOM 13698 O O . LEU B 1 782 ? -33.681 -2.388 36.587 1 74.41 782 LEU B O 1
ATOM 13702 N N . GLN B 1 783 ? -33.099 -3.458 34.543 1 75.82 783 GLN B N 1
ATOM 13703 C CA . GLN B 1 783 ? -31.999 -4.193 35.157 1 75.82 783 GLN B CA 1
ATOM 13704 C C . GLN B 1 783 ? -30.776 -3.299 35.343 1 75.82 783 GLN B C 1
ATOM 13706 O O . GLN B 1 783 ? -30.681 -2.232 34.731 1 75.82 783 GLN B O 1
ATOM 13711 N N . PRO B 1 784 ? -30.021 -3.734 36.261 1 80.43 784 PRO B N 1
ATOM 13712 C CA . PRO B 1 784 ? -28.764 -2.99 36.366 1 80.43 784 PRO B CA 1
ATOM 13713 C C . PRO B 1 784 ? -27.967 -2.992 35.063 1 80.43 784 PRO B C 1
ATOM 13715 O O . PRO B 1 784 ? -27.844 -4.032 34.411 1 80.43 784 PRO B O 1
ATOM 13718 N N . LEU B 1 785 ? -27.748 -1.827 34.614 1 79.71 785 LEU B N 1
ATOM 13719 C CA . LEU B 1 785 ? -27.038 -1.66 33.351 1 79.71 785 LEU B CA 1
ATOM 13720 C C . LEU B 1 785 ? -25.53 -1.754 33.559 1 79.71 785 LEU B C 1
ATOM 13722 O O . LEU B 1 785 ? -24.925 -0.866 34.164 1 79.71 785 LEU B O 1
ATOM 13726 N N . GLU B 1 786 ? -25.018 -2.798 33.184 1 78.24 786 GLU B N 1
ATOM 13727 C CA . GLU B 1 786 ? -23.569 -2.969 33.202 1 78.24 786 GLU B CA 1
ATOM 13728 C C . GLU B 1 786 ? -22.953 -2.609 31.853 1 78.24 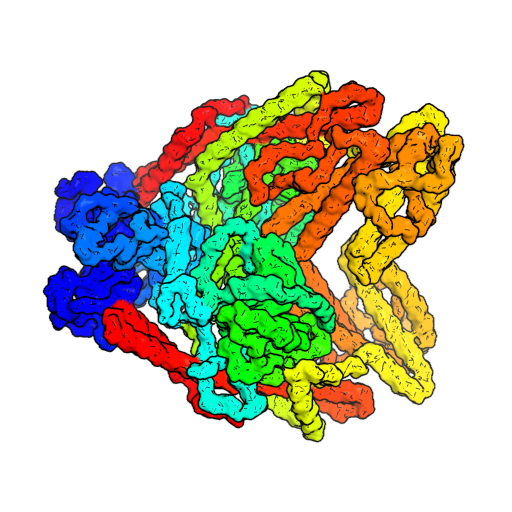786 GLU B C 1
ATOM 13730 O O . GLU B 1 786 ? -23.655 -2.548 30.841 1 78.24 786 GLU B O 1
ATOM 13735 N N . ASP B 1 787 ? -21.768 -2.265 31.964 1 75.38 787 ASP B N 1
ATOM 13736 C CA . ASP B 1 787 ? -21.089 -1.887 30.728 1 75.38 787 ASP B CA 1
ATOM 13737 C C . ASP B 1 787 ? -21.155 -3.013 29.699 1 75.38 787 ASP B C 1
ATOM 13739 O O . ASP B 1 787 ? -21.212 -2.758 28.494 1 75.38 787 ASP B O 1
ATOM 13743 N N . LYS B 1 788 ? -21.32 -4.175 30.14 1 70.34 788 LYS B N 1
ATOM 13744 C CA . LYS B 1 788 ? -21.408 -5.326 29.247 1 70.34 788 LYS B CA 1
ATOM 13745 C C . LYS B 1 788 ? -22.755 -5.364 28.53 1 70.34 788 LYS B C 1
ATOM 13747 O O . LYS B 1 788 ? -22.886 -5.992 27.477 1 70.34 788 LYS B O 1
ATOM 13752 N N . ASP B 1 789 ? -23.683 -4.721 29.212 1 67.37 789 ASP B N 1
ATOM 13753 C CA . ASP B 1 789 ? -25.022 -4.693 28.632 1 67.37 789 ASP B CA 1
ATOM 13754 C C . ASP B 1 789 ? -25.106 -3.681 27.492 1 67.37 789 ASP B C 1
ATOM 13756 O O . ASP B 1 789 ? -26.032 -3.729 26.679 1 67.37 789 ASP B O 1
ATOM 13760 N N . CYS B 1 790 ? -24.198 -2.775 27.609 1 69.7 790 CYS B N 1
ATOM 13761 C CA . CYS B 1 790 ? -24.224 -1.659 26.67 1 69.7 790 CYS B CA 1
ATOM 13762 C C . CYS B 1 790 ? -23.438 -1.989 25.407 1 69.7 790 CYS B C 1
ATOM 13764 O O . CYS B 1 790 ? -22.434 -1.34 25.108 1 69.7 790 CYS B O 1
ATOM 13766 N N . LYS B 1 791 ? -23.735 -2.951 24.655 1 59.88 791 LYS B N 1
ATOM 13767 C CA . LYS B 1 791 ? -23.097 -3.366 23.409 1 59.88 791 LYS B CA 1
ATOM 13768 C C . LYS B 1 791 ? -24.044 -3.198 22.224 1 59.88 791 LYS B C 1
ATOM 13770 O O . LYS B 1 791 ? -25.228 -3.527 22.317 1 59.88 791 LYS B O 1
ATOM 13775 N N . PRO B 1 792 ? -23.578 -2.303 21.267 1 49.84 792 PRO B N 1
ATOM 13776 C CA . PRO B 1 792 ? -24.424 -2.203 20.075 1 49.84 792 PRO B CA 1
ATOM 13777 C C . PRO B 1 792 ? -24.63 -3.549 19.384 1 49.84 792 PRO B C 1
ATOM 13779 O O . PRO B 1 792 ? -23.885 -4.499 19.638 1 49.84 792 PRO B O 1
ATOM 13782 N N . PHE B 1 793 ? -25.804 -3.587 18.6 1 44.09 793 PHE B N 1
ATOM 13783 C CA . PHE B 1 793 ? -25.981 -4.721 17.699 1 44.09 793 PHE B CA 1
ATOM 13784 C C . PHE B 1 793 ? -24.774 -4.875 16.781 1 44.09 793 PHE B C 1
ATOM 13786 O O . PHE B 1 793 ? -24.203 -3.882 16.325 1 44.09 793 PHE B O 1
ATOM 13793 N N . VAL B 1 794 ? -23.932 -5.735 17.056 1 38.56 794 VAL B N 1
ATOM 13794 C CA . VAL B 1 794 ? -22.747 -5.956 16.233 1 38.56 794 VAL B CA 1
ATOM 13795 C C . VAL B 1 794 ? -23.122 -5.876 14.755 1 38.56 794 VAL B C 1
ATOM 13797 O O . VAL B 1 794 ? -23.934 -6.668 14.27 1 38.56 794 VAL B O 1
ATOM 13800 N N . ILE B 1 795 ? -23.103 -4.712 14.233 1 32.63 795 ILE B N 1
ATOM 13801 C CA . ILE B 1 795 ? -23.394 -4.642 12.805 1 32.63 795 ILE B CA 1
ATOM 13802 C C . ILE B 1 795 ? -22.195 -5.153 12.009 1 32.63 795 ILE B C 1
ATOM 13804 O O . ILE B 1 795 ? -22.345 -5.602 10.869 1 32.63 795 ILE B O 1
ATOM 13808 N N . VAL B 1 796 ? -20.954 -4.677 12.297 1 31.8 796 VAL B N 1
ATOM 13809 C CA . VAL B 1 796 ? -19.86 -4.848 11.346 1 31.8 796 VAL B CA 1
ATOM 13810 C C . VAL B 1 796 ? -19.274 -6.252 11.479 1 31.8 796 VAL B C 1
ATOM 13812 O O . VAL B 1 796 ? -19.128 -6.767 12.589 1 31.8 796 VAL B O 1
ATOM 13815 N N . VAL B 1 797 ? -19.099 -6.878 10.281 1 32.4 797 VAL B N 1
ATOM 13816 C CA . VAL B 1 797 ? -18.572 -8.228 10.11 1 32.4 797 VAL B CA 1
ATOM 13817 C C . VAL B 1 797 ? -17.252 -8.367 10.866 1 32.4 797 VAL B C 1
ATOM 13819 O O . VAL B 1 797 ? -16.961 -9.424 11.428 1 32.4 797 VAL B O 1
ATOM 13822 N N . GLU B 1 798 ? -16.381 -7.346 10.729 1 33.04 798 GLU B N 1
ATOM 13823 C CA . GLU B 1 798 ? -15.034 -7.562 11.248 1 33.04 798 GLU B CA 1
ATOM 13824 C C . GLU B 1 798 ? -15.047 -7.726 12.766 1 33.04 798 GLU B C 1
ATOM 13826 O O . GLU B 1 798 ? -14.135 -8.327 13.338 1 33.04 798 GLU B O 1
ATOM 13831 N N . GLU B 1 799 ? -15.953 -6.997 13.397 1 32.64 799 GLU B N 1
ATOM 13832 C CA . GLU B 1 799 ? -16.232 -7.267 14.805 1 32.64 799 GLU B CA 1
ATOM 13833 C C . GLU B 1 799 ? -17.146 -8.478 14.964 1 32.64 799 GLU B C 1
ATOM 13835 O O . GLU B 1 799 ? -17.634 -8.754 16.062 1 32.64 799 GLU B O 1
ATOM 13840 N N . GLN B 1 800 ? -17.792 -9.002 13.843 1 32.06 800 GLN B N 1
ATOM 13841 C CA . GLN B 1 800 ? -18.4 -10.312 14.053 1 32.06 800 GLN B CA 1
ATOM 13842 C C . GLN B 1 800 ? -17.454 -11.242 14.808 1 32.06 800 GLN B C 1
ATOM 13844 O O . GLN B 1 800 ? -16.42 -11.65 14.275 1 32.06 800 GLN B O 1
ATOM 13849 N N . GLN B 1 801 ? -16.988 -10.781 15.85 1 32.7 801 GLN B N 1
ATOM 13850 C CA . GLN B 1 801 ? -16.641 -12.018 16.541 1 32.7 801 GLN B CA 1
ATOM 13851 C C . GLN B 1 801 ? -17.684 -13.102 16.285 1 32.7 801 GLN B C 1
ATOM 13853 O O . GLN B 1 801 ? -18.842 -12.8 15.99 1 32.7 801 GLN B O 1
ATOM 13858 N N . HIS B 1 802 ? -17.346 -14.334 15.884 1 32.58 802 HIS B N 1
ATOM 13859 C CA . HIS B 1 802 ? -18.246 -15.472 15.737 1 32.58 802 HIS B CA 1
ATOM 13860 C C . HIS B 1 802 ? -19.556 -15.238 16.481 1 32.58 802 HIS B C 1
ATOM 13862 O O . HIS B 1 802 ? -20.587 -15.817 16.13 1 32.58 802 HIS B O 1
ATOM 13868 N N . SER B 1 803 ? -19.526 -14.578 17.655 1 32.64 803 SER B N 1
ATOM 13869 C CA . SER B 1 803 ? -20.605 -14.777 18.618 1 32.64 803 SER B CA 1
ATOM 13870 C C . SER B 1 803 ? -21.73 -13.769 18.403 1 32.64 803 SER B C 1
ATOM 13872 O O . SER B 1 803 ? -22.703 -13.747 19.16 1 32.64 803 SER B O 1
ATOM 13874 N N . ASP B 1 804 ? -21.606 -12.831 17.605 1 35.79 804 ASP B N 1
ATOM 13875 C CA . ASP B 1 804 ? -22.69 -11.864 17.743 1 35.79 804 ASP B CA 1
ATOM 13876 C C . ASP B 1 804 ? -23.968 -12.373 17.08 1 35.79 804 ASP B C 1
ATOM 13878 O O . ASP B 1 804 ? -25.069 -11.948 17.435 1 35.79 804 ASP B O 1
ATOM 13882 N N . SER B 1 805 ? -23.933 -12.875 15.871 1 37.37 805 SER B N 1
ATOM 13883 C CA . SER B 1 805 ? -25.192 -13.437 15.394 1 37.37 805 SER B CA 1
ATOM 13884 C C . SER B 1 805 ? -25.857 -14.293 16.467 1 37.37 805 SER B C 1
ATOM 13886 O O . SER B 1 805 ? -27.02 -14.677 16.33 1 37.37 805 SER B O 1
ATOM 13888 N N . LYS B 1 806 ? -24.995 -14.869 17.347 1 38.72 806 LYS B N 1
ATOM 13889 C CA . LYS B 1 806 ? -25.4 -15.742 18.445 1 38.72 806 LYS B CA 1
ATOM 13890 C C . LYS B 1 806 ? -25.777 -14.931 19.682 1 38.72 806 LYS B C 1
ATOM 13892 O O . LYS B 1 806 ? -26.112 -15.497 20.724 1 38.72 806 LYS B O 1
ATOM 13897 N N . ARG B 1 807 ? -25.385 -13.672 19.65 1 41.46 807 ARG B N 1
ATOM 13898 C CA . ARG B 1 807 ? -25.595 -12.92 20.883 1 41.46 807 ARG B CA 1
ATOM 13899 C C . ARG B 1 807 ? -27.082 -12.711 21.149 1 41.46 807 ARG B C 1
ATOM 13901 O O . ARG B 1 807 ? -27.826 -12.296 20.258 1 41.46 807 ARG B O 1
ATOM 13908 N N . LYS B 1 808 ? -27.436 -13.473 22.094 1 45.18 808 LYS B N 1
ATOM 13909 C CA . LYS B 1 808 ? -28.759 -13.222 22.659 1 45.18 808 LYS B CA 1
ATOM 13910 C C . LYS B 1 808 ? -28.923 -11.754 23.043 1 45.18 808 LYS B C 1
ATOM 13912 O O . LYS B 1 808 ? -28.02 -11.156 23.632 1 45.18 808 LYS B O 1
ATOM 13917 N N . PRO B 1 809 ? -29.684 -11.142 22.352 1 48.51 809 PRO B N 1
ATOM 13918 C CA . PRO B 1 809 ? -29.921 -9.75 22.741 1 48.51 809 PRO B CA 1
ATOM 13919 C C . PRO B 1 809 ? -29.969 -9.561 24.255 1 48.51 809 PRO B C 1
ATOM 13921 O O . PRO B 1 809 ? -30.403 -10.46 24.98 1 48.51 809 PRO B O 1
ATOM 13924 N N . THR B 1 810 ? -29.101 -8.749 24.778 1 54.19 810 THR B N 1
ATOM 13925 C CA . THR B 1 810 ? -29.164 -8.443 26.202 1 54.19 810 THR B CA 1
ATOM 13926 C C . THR B 1 810 ? -30.585 -8.07 26.613 1 54.19 810 THR B C 1
ATOM 13928 O O . THR B 1 810 ? -31.434 -7.805 25.76 1 54.19 810 THR B O 1
ATOM 13931 N N . TRP B 1 811 ? -30.9 -8.246 27.891 1 54.72 811 TRP B N 1
ATOM 13932 C CA . TRP B 1 811 ? -32.255 -8.057 28.399 1 54.72 811 TRP B CA 1
ATOM 13933 C C . TRP B 1 811 ? -32.839 -6.735 27.913 1 54.72 811 TRP B C 1
ATOM 13935 O O . TRP B 1 811 ? -34.06 -6.566 27.872 1 54.72 811 TRP B O 1
ATOM 13945 N N . ILE B 1 812 ? -32.061 -6.017 27.594 1 56.79 812 ILE B N 1
ATOM 13946 C CA . ILE B 1 812 ? -32.613 -4.731 27.183 1 56.79 812 ILE B CA 1
ATOM 13947 C C . ILE B 1 812 ? -33.42 -4.902 25.898 1 56.79 812 ILE B C 1
ATOM 13949 O O . ILE B 1 812 ? -34.181 -4.011 25.512 1 56.79 812 ILE B O 1
ATOM 13953 N N . TRP B 1 813 ? -33.501 -6.42 25.452 1 49.65 813 TRP B N 1
ATOM 13954 C CA . TRP B 1 813 ? -34.18 -6.67 24.185 1 49.65 813 TRP B CA 1
ATOM 13955 C C . TRP B 1 813 ? -35.324 -7.662 24.367 1 49.65 813 TRP B C 1
ATOM 13957 O O . TRP B 1 813 ? -36.17 -7.814 23.483 1 49.65 813 TRP B O 1
ATOM 13967 N N . GLY B 1 814 ? -36.046 -9.116 25.432 1 41.21 814 GLY B N 1
ATOM 13968 C CA . GLY B 1 814 ? -36.829 -10.34 25.366 1 41.21 814 GLY B CA 1
ATOM 13969 C C . GLY B 1 814 ? -38.114 -10.27 26.171 1 41.21 814 GLY B C 1
ATOM 13970 O O . GLY B 1 814 ? -39.174 -9.948 25.631 1 41.21 814 GLY B O 1
ATOM 13971 N N . ASN B 1 815 ? -38.606 -11.252 27.919 1 37.6 815 ASN B N 1
ATOM 13972 C CA . ASN B 1 815 ? -39.62 -12.129 28.495 1 37.6 815 ASN B CA 1
ATOM 13973 C C . ASN B 1 815 ? -40.967 -11.424 28.617 1 37.6 815 ASN B C 1
ATOM 13975 O O . ASN B 1 815 ? -41.106 -10.47 29.385 1 37.6 815 ASN B O 1
ATOM 13979 N N . PHE B 1 816 ? -42.165 -11.799 27.324 1 41.22 816 PHE B N 1
ATOM 13980 C CA . PHE B 1 816 ? -43.426 -11.076 27.215 1 41.22 816 PHE B CA 1
ATOM 13981 C C . PHE B 1 816 ? -44.543 -11.824 27.933 1 41.22 816 PHE B C 1
ATOM 13983 O O . PHE B 1 816 ? -45.712 -11.445 27.838 1 41.22 816 PHE B O 1
ATOM 13990 N N . ALA B 1 817 ? -44.531 -13.015 28.488 1 45.41 817 ALA B N 1
ATOM 13991 C CA . ALA B 1 817 ? -45.639 -13.779 29.055 1 45.41 817 ALA B CA 1
ATOM 13992 C C . ALA B 1 817 ? -46.375 -12.97 30.12 1 45.41 817 ALA B C 1
ATOM 13994 O O . ALA B 1 817 ? -47.568 -13.178 30.353 1 45.41 817 ALA B O 1
ATOM 13995 N N . TYR B 1 818 ? -45.785 -12.157 30.772 1 43.47 818 TYR B N 1
ATOM 13996 C CA . TYR B 1 818 ? -46.294 -11.437 31.933 1 43.47 818 TYR B CA 1
ATOM 13997 C C . TYR B 1 818 ? -47.399 -10.467 31.533 1 43.47 818 TYR B C 1
ATOM 13999 O O . TYR B 1 818 ? -48.129 -9.961 32.388 1 43.47 818 TYR B O 1
ATOM 14007 N N . ILE B 1 819 ? -47.634 -10.36 30.286 1 52.07 819 ILE B N 1
ATOM 14008 C CA . ILE B 1 819 ? -48.531 -9.304 29.827 1 52.07 819 ILE B CA 1
ATOM 14009 C C . ILE B 1 819 ? -49.972 -9.662 30.181 1 52.07 819 ILE B C 1
ATOM 14011 O O . ILE B 1 819 ? -50.776 -8.783 30.503 1 52.07 819 ILE B O 1
ATOM 14015 N N . ASP B 1 820 ? -50.347 -10.923 30.137 1 53.5 820 ASP B N 1
ATOM 14016 C CA . ASP B 1 820 ? -51.733 -11.336 30.334 1 53.5 820 ASP B CA 1
ATOM 14017 C C . ASP B 1 820 ? -52.192 -11.053 31.763 1 53.5 820 ASP B C 1
ATOM 14019 O O . ASP B 1 820 ? -53.39 -10.912 32.019 1 53.5 820 ASP B O 1
ATOM 14023 N N . GLN B 1 821 ? -51.367 -11.021 32.657 1 47.9 821 GLN B N 1
ATOM 14024 C CA . GLN B 1 821 ? -51.733 -10.815 34.055 1 47.9 821 GLN B CA 1
ATOM 14025 C C . GLN B 1 821 ? -51.931 -9.332 34.359 1 47.9 821 GLN B C 1
ATOM 14027 O O . GLN B 1 821 ? -52.377 -8.971 35.45 1 47.9 821 GLN B O 1
ATOM 14032 N N . ILE B 1 822 ? -51.701 -8.569 33.37 1 49.63 822 ILE B N 1
ATOM 14033 C CA . ILE B 1 822 ? -51.791 -7.131 33.595 1 49.63 822 ILE B CA 1
ATOM 14034 C C . ILE B 1 822 ? -53.212 -6.651 33.308 1 49.63 822 ILE B C 1
ATOM 14036 O O . ILE B 1 822 ? -53.857 -7.127 32.371 1 49.63 822 ILE B O 1
ATOM 14040 N N . GLU B 1 823 ? -53.851 -5.972 34.135 1 54.67 823 GLU B N 1
ATOM 14041 C CA . GLU B 1 823 ? -55.198 -5.43 33.979 1 54.67 823 GLU B CA 1
ATOM 14042 C C . GLU B 1 823 ? -55.311 -4.59 32.71 1 54.67 823 GLU B C 1
ATOM 14044 O O . GLU B 1 823 ? -54.339 -3.962 32.285 1 54.67 823 GLU B O 1
ATOM 14049 N N . PRO B 1 824 ? -56.462 -4.737 31.964 1 58.64 824 PRO B N 1
ATOM 14050 C CA . PRO B 1 824 ? -56.677 -3.987 30.725 1 58.64 824 PRO B CA 1
ATOM 14051 C C . PRO B 1 824 ? -56.456 -2.486 30.898 1 58.64 824 PRO B C 1
ATOM 14053 O O . PRO B 1 824 ? -56.862 -1.911 31.91 1 58.64 824 PRO B O 1
ATOM 14056 N N . GLY B 1 825 ? -55.498 -1.809 30.289 1 56.43 825 GLY B N 1
ATOM 14057 C CA . GLY B 1 825 ? -55.122 -0.405 30.299 1 56.43 825 GLY B CA 1
ATOM 14058 C C . GLY B 1 825 ? -54.079 -0.059 29.253 1 56.43 825 GLY B C 1
ATOM 14059 O O . GLY B 1 825 ? -53.819 -0.849 28.343 1 56.43 825 GLY B O 1
ATOM 14060 N N . GLU B 1 826 ? -53.634 1.138 29.303 1 53.61 826 GLU B N 1
ATOM 14061 C CA . GLU B 1 826 ? -52.65 1.649 28.354 1 53.61 826 GLU B CA 1
ATOM 14062 C C . GLU B 1 826 ? -51.354 0.845 28.416 1 53.61 826 GLU B C 1
ATOM 14064 O O . GLU B 1 826 ? -50.737 0.572 27.385 1 53.61 826 GLU B O 1
ATOM 14069 N N . ILE B 1 827 ? -51.031 0.491 29.565 1 51.1 827 ILE B N 1
ATOM 14070 C CA . ILE B 1 827 ? -49.809 -0.284 29.752 1 51.1 827 ILE B CA 1
ATOM 14071 C C . ILE B 1 827 ? -49.967 -1.661 29.111 1 51.1 827 ILE B C 1
ATOM 14073 O O . ILE B 1 827 ? -49.057 -2.146 28.435 1 51.1 827 ILE B O 1
ATOM 14077 N N . LYS B 1 828 ? -51.116 -2.246 29.405 1 60.6 828 LYS B N 1
ATOM 14078 C CA . LYS B 1 828 ? -51.371 -3.55 28.801 1 60.6 828 LYS B CA 1
ATOM 14079 C C . LYS B 1 828 ? -51.357 -3.462 27.277 1 60.6 828 LYS B C 1
ATOM 14081 O O . LYS B 1 828 ? -50.805 -4.335 26.604 1 60.6 828 LYS B O 1
ATOM 14086 N N . ASN B 1 829 ? -51.891 -2.363 26.85 1 64.58 829 ASN B N 1
ATOM 14087 C CA . ASN B 1 829 ? -51.915 -2.169 25.404 1 64.58 829 ASN B CA 1
ATOM 14088 C C . ASN B 1 829 ? -50.507 -2.024 24.834 1 64.58 829 ASN B C 1
ATOM 14090 O O . ASN B 1 829 ? -50.201 -2.577 23.776 1 64.58 829 ASN B O 1
ATOM 14094 N N . TYR B 1 830 ? -49.715 -1.346 25.589 1 59.43 830 TYR B N 1
ATOM 14095 C CA . TYR B 1 830 ? -48.336 -1.161 25.152 1 59.43 830 TYR B CA 1
ATOM 14096 C C . TYR B 1 830 ? -47.573 -2.481 25.182 1 59.43 830 TYR B C 1
ATOM 14098 O O . TYR B 1 830 ? -46.838 -2.801 24.245 1 59.43 830 TYR B O 1
ATOM 14106 N N . LEU B 1 831 ? -47.755 -3.182 26.188 1 59.22 831 LEU B N 1
ATOM 14107 C CA . LEU B 1 831 ? -47.059 -4.458 26.317 1 59.22 831 LEU B CA 1
ATOM 14108 C C . LEU B 1 831 ? -47.535 -5.446 25.257 1 59.22 831 LEU B C 1
ATOM 14110 O O . LEU B 1 831 ? -46.745 -6.243 24.746 1 59.22 831 LEU B O 1
ATOM 14114 N N . GLU B 1 832 ? -48.754 -5.347 24.976 1 71.01 832 GLU B N 1
ATOM 14115 C CA . GLU B 1 832 ? -49.294 -6.192 23.915 1 71.01 832 GLU B CA 1
ATOM 14116 C C . GLU B 1 832 ? -48.703 -5.819 22.559 1 71.01 832 GLU B C 1
ATOM 14118 O O . GLU B 1 832 ? -48.421 -6.694 21.737 1 71.01 832 GLU B O 1
ATOM 14123 N N . ASP B 1 833 ? -48.471 -4.581 22.414 1 72.39 833 ASP B N 1
ATOM 14124 C CA . ASP B 1 833 ? -47.836 -4.123 21.182 1 72.39 833 ASP B CA 1
ATOM 14125 C C . ASP B 1 833 ? -46.38 -4.578 21.113 1 72.39 833 ASP B C 1
ATOM 14127 O O . ASP B 1 833 ? -45.884 -4.929 20.04 1 72.39 833 ASP B O 1
ATOM 14131 N N . CYS B 1 834 ? -45.742 -4.602 22.19 1 65.28 834 CYS B N 1
ATOM 14132 C CA . CYS B 1 834 ? -44.357 -5.057 22.24 1 65.28 834 CYS B CA 1
ATOM 14133 C C . CYS B 1 834 ? -44.258 -6.541 21.91 1 65.28 834 CYS B C 1
ATOM 14135 O O . CYS B 1 834 ? -43.345 -6.963 21.197 1 65.28 834 CYS B O 1
ATOM 14137 N N . ALA B 1 835 ? -45.177 -7.232 22.502 1 73.18 835 ALA B N 1
ATOM 14138 C CA . ALA B 1 835 ? -45.206 -8.662 22.204 1 73.18 835 ALA B CA 1
ATOM 14139 C C . ALA B 1 835 ? -45.464 -8.908 20.72 1 73.18 835 ALA B C 1
ATOM 14141 O O . ALA B 1 835 ? -44.861 -9.8 20.118 1 73.18 835 ALA B O 1
ATOM 14142 N N . ARG B 1 836 ? -46.297 -8.118 20.184 1 82.76 836 ARG B N 1
ATOM 14143 C CA . ARG B 1 836 ? -46.61 -8.227 18.762 1 82.76 836 ARG B CA 1
ATOM 14144 C C . ARG B 1 836 ? -45.385 -7.921 17.907 1 82.76 836 ARG B C 1
ATOM 14146 O O . ARG B 1 836 ? -45.057 -8.678 16.99 1 82.76 836 ARG B O 1
ATOM 14153 N N . VAL B 1 837 ? -44.744 -6.876 18.243 1 79.9 837 VAL B N 1
ATOM 14154 C CA . VAL B 1 837 ? -43.56 -6.456 17.502 1 79.9 837 VAL B CA 1
ATOM 14155 C C . VAL B 1 837 ? -42.476 -7.527 17.608 1 79.9 837 VAL B C 1
ATOM 14157 O O . VAL B 1 837 ? -41.82 -7.856 16.618 1 79.9 837 VAL B O 1
ATOM 14160 N N . HIS B 1 838 ? -42.305 -8.021 18.798 1 77.51 838 HIS B N 1
ATOM 14161 C CA . HIS B 1 838 ? -41.312 -9.07 19.005 1 77.51 838 HIS B CA 1
ATOM 14162 C C . HIS B 1 838 ? -41.621 -10.296 18.152 1 77.51 838 HIS B C 1
ATOM 14164 O O . HIS B 1 838 ? -40.717 -10.888 17.559 1 77.51 838 HIS B O 1
ATOM 14170 N N . TRP B 1 839 ? -42.814 -10.63 18.183 1 85.51 839 TRP B N 1
ATOM 14171 C CA . TRP B 1 839 ? -43.211 -11.778 17.375 1 85.51 839 TRP B CA 1
ATOM 14172 C C . TRP B 1 839 ? -42.921 -11.532 15.899 1 85.51 839 TRP B C 1
ATOM 14174 O O . TRP B 1 839 ? -42.368 -12.397 15.216 1 85.51 839 TRP B O 1
ATOM 14184 N N . PHE B 1 840 ? -43.262 -10.367 15.412 1 89.12 840 PHE B N 1
ATOM 14185 C CA . PHE B 1 840 ? -43.029 -10.03 14.012 1 89.12 840 PHE B CA 1
ATOM 14186 C C . PHE B 1 840 ? -41.545 -10.111 13.676 1 89.12 840 PHE B C 1
ATOM 14188 O O . PHE B 1 840 ? -41.169 -10.628 12.622 1 89.12 840 PHE B O 1
ATOM 14195 N N . GLN B 1 841 ? -40.722 -9.618 14.508 1 86.22 841 GLN B N 1
ATOM 14196 C CA . GLN B 1 841 ? -39.282 -9.607 14.269 1 86.22 841 GLN B CA 1
ATOM 14197 C C . GLN B 1 841 ? -38.717 -11.024 14.246 1 86.22 841 GLN B C 1
ATOM 14199 O O . GLN B 1 841 ? -37.897 -11.357 13.387 1 86.22 841 GLN B O 1
ATOM 14204 N N . GLN B 1 842 ? -39.173 -11.861 15.149 1 86.36 842 GLN B N 1
ATOM 14205 C CA . GLN B 1 842 ? -38.666 -13.227 15.215 1 86.36 842 GLN B CA 1
ATOM 14206 C C . GLN B 1 842 ? -39.207 -14.07 14.064 1 86.36 842 GLN B C 1
ATOM 14208 O O . GLN B 1 842 ? -38.517 -14.96 13.561 1 86.36 842 GLN B O 1
ATOM 14213 N N . SER B 1 843 ? -40.424 -13.782 13.798 1 93.53 843 SER B N 1
ATOM 14214 C CA . SER B 1 843 ? -40.976 -14.464 12.632 1 93.53 843 SER B CA 1
ATOM 14215 C C . SER B 1 843 ? -40.187 -14.128 11.371 1 93.53 843 SER B C 1
ATOM 14217 O O . SER B 1 843 ? -39.87 -15.016 10.576 1 93.53 843 SER B O 1
ATOM 14219 N N . ALA B 1 844 ? -39.879 -12.918 11.161 1 93.14 844 ALA B N 1
ATOM 14220 C CA . ALA B 1 844 ? -39.081 -12.495 10.013 1 93.14 844 ALA B CA 1
ATOM 14221 C C . ALA B 1 844 ? -37.705 -13.155 10.029 1 93.14 844 ALA B C 1
ATOM 14223 O O . ALA B 1 844 ? -37.201 -13.579 8.986 1 93.14 844 ALA B O 1
ATOM 14224 N N . ARG B 1 845 ? -37.063 -13.202 11.156 1 91.79 845 ARG B N 1
ATOM 14225 C CA . ARG B 1 845 ? -35.752 -13.827 11.296 1 91.79 845 ARG B CA 1
ATOM 14226 C C . ARG B 1 845 ? -35.797 -15.293 10.881 1 91.79 845 ARG B C 1
ATOM 14228 O O . ARG B 1 845 ? -34.931 -15.76 10.138 1 91.79 845 ARG B O 1
ATOM 14235 N N . LYS B 1 846 ? -36.776 -15.972 11.444 1 94.2 846 LYS B N 1
ATOM 14236 C CA . LYS B 1 846 ? -36.941 -17.378 11.085 1 94.2 846 LYS B CA 1
ATOM 14237 C C . LYS B 1 846 ? -37.129 -17.543 9.58 1 94.2 846 LYS B C 1
ATOM 14239 O O . LYS B 1 846 ? -36.511 -18.415 8.964 1 94.2 846 LYS B O 1
ATOM 14244 N N . GLN B 1 847 ? -37.929 -16.751 9.014 1 95.44 847 GLN B N 1
ATOM 14245 C CA . GLN B 1 847 ? -38.215 -16.851 7.587 1 95.44 847 GLN B CA 1
ATOM 14246 C C . GLN B 1 847 ? -36.967 -16.572 6.755 1 95.44 847 GLN B C 1
ATOM 14248 O O . GLN B 1 847 ? -36.719 -17.245 5.752 1 95.44 847 GLN B O 1
ATOM 14253 N N . ARG B 1 848 ? -36.205 -15.573 7.131 1 95.37 848 ARG B N 1
ATOM 14254 C CA . ARG B 1 848 ? -34.991 -15.241 6.391 1 95.37 848 ARG B CA 1
ATOM 14255 C C . ARG B 1 848 ? -33.986 -16.386 6.446 1 95.37 848 ARG B C 1
ATOM 14257 O O . ARG B 1 848 ? -33.332 -16.693 5.448 1 95.37 848 ARG B O 1
ATOM 14264 N N . TRP B 1 849 ? -33.859 -17.069 7.572 1 95.3 849 TRP B N 1
ATOM 14265 C CA . TRP B 1 849 ? -32.933 -18.191 7.69 1 95.3 849 TRP B CA 1
ATOM 14266 C C . TRP B 1 849 ? -33.426 -19.39 6.888 1 95.3 849 TRP B C 1
ATOM 14268 O O . TRP B 1 849 ? -32.626 -20.133 6.315 1 95.3 849 TRP B O 1
ATOM 14278 N N . GLU B 1 850 ? -34.703 -19.544 6.941 1 95.43 850 GLU B N 1
ATOM 14279 C CA . GLU B 1 850 ? -35.263 -20.606 6.111 1 95.43 850 GLU B CA 1
ATOM 14280 C C . GLU B 1 850 ? -34.96 -20.371 4.634 1 95.43 850 GLU B C 1
ATOM 14282 O O . GLU B 1 850 ? -34.545 -21.29 3.926 1 95.43 850 GLU B O 1
ATOM 14287 N N . GLU B 1 851 ? -35.22 -19.195 4.257 1 95.92 851 GLU B N 1
ATOM 14288 C CA . GLU B 1 851 ? -34.902 -18.821 2.882 1 95.92 851 GLU B CA 1
ATOM 14289 C C . GLU B 1 851 ? -33.428 -19.065 2.57 1 95.92 851 GLU B C 1
ATOM 14291 O O . GLU B 1 851 ? -33.089 -19.554 1.49 1 95.92 851 GLU B O 1
ATOM 14296 N N . GLU B 1 852 ? -32.532 -18.697 3.49 1 96.11 852 GLU B N 1
ATOM 14297 C CA . GLU B 1 852 ? -31.094 -18.862 3.304 1 96.11 852 GLU B CA 1
ATOM 14298 C C . GLU B 1 852 ? -30.729 -20.328 3.092 1 96.11 852 GLU B C 1
ATOM 14300 O O . GLU B 1 852 ? -29.88 -20.648 2.258 1 96.11 852 GLU B O 1
ATOM 14305 N N . CYS B 1 853 ? -31.352 -21.206 3.803 1 95.32 853 CYS B N 1
ATOM 14306 C CA . CYS B 1 853 ? -31.098 -22.634 3.647 1 95.32 853 CYS B CA 1
ATOM 14307 C C . CYS B 1 853 ? -31.457 -23.1 2.241 1 95.32 853 CYS B C 1
ATOM 14309 O O . CYS B 1 853 ? -30.661 -23.772 1.583 1 95.32 853 CYS B O 1
ATOM 14311 N N . TYR B 1 854 ? -32.619 -22.671 1.834 1 94.94 854 TYR B N 1
ATOM 14312 C CA . TYR B 1 854 ? -33.083 -23.093 0.517 1 94.94 854 TYR B CA 1
ATOM 14313 C C . TYR B 1 854 ? -32.205 -22.508 -0.583 1 94.94 854 TYR B C 1
ATOM 14315 O O . TYR B 1 854 ? -31.844 -23.205 -1.534 1 94.94 854 TYR B O 1
ATOM 14323 N N . VAL B 1 855 ? -31.865 -21.297 -0.442 1 96 855 VAL B N 1
ATOM 14324 C CA . VAL B 1 855 ? -31.084 -20.628 -1.478 1 96 855 VAL B CA 1
ATOM 14325 C C . VAL B 1 855 ? -29.681 -21.227 -1.535 1 96 855 VAL B C 1
ATOM 14327 O O . VAL B 1 855 ? -29.114 -21.396 -2.617 1 96 855 VAL B O 1
ATOM 14330 N N . ARG B 1 856 ? -29.076 -21.541 -0.379 1 96.24 856 ARG B N 1
ATOM 14331 C CA . ARG B 1 856 ? -27.748 -22.146 -0.354 1 96.24 856 ARG B CA 1
ATOM 14332 C C . ARG B 1 856 ? -27.745 -23.491 -1.073 1 96.24 856 ARG B C 1
ATOM 14334 O O . ARG B 1 856 ? -26.79 -23.821 -1.779 1 96.24 856 ARG B O 1
ATOM 14341 N N . ARG B 1 857 ? -28.797 -24.208 -0.929 1 96.14 857 ARG B N 1
ATOM 14342 C CA . ARG B 1 857 ? -28.912 -25.486 -1.623 1 96.14 857 ARG B CA 1
ATOM 14343 C C . ARG B 1 857 ? -28.994 -25.285 -3.132 1 96.14 857 ARG B C 1
ATOM 14345 O O . ARG B 1 857 ? -28.36 -26.015 -3.897 1 96.14 857 ARG B O 1
ATOM 14352 N N . GLU B 1 858 ? -29.759 -24.316 -3.474 1 95.76 858 GLU B N 1
ATOM 14353 C CA . GLU B 1 858 ? -29.869 -24.008 -4.896 1 95.76 858 GLU B CA 1
ATOM 14354 C C . GLU B 1 858 ? -28.538 -23.518 -5.459 1 95.76 858 GLU B C 1
ATOM 14356 O O . GLU B 1 858 ? -28.182 -23.839 -6.594 1 95.76 858 GLU B O 1
ATOM 14361 N N . GLU B 1 859 ? -27.844 -22.737 -4.691 1 96.88 859 GLU B N 1
ATOM 14362 C CA . GLU B 1 859 ? -26.547 -22.216 -5.112 1 96.88 859 GLU B CA 1
ATOM 14363 C C . GLU B 1 859 ? -25.535 -23.343 -5.298 1 96.88 859 GLU B C 1
ATOM 14365 O O . GLU B 1 859 ? -24.736 -23.317 -6.237 1 96.88 859 GLU B O 1
ATOM 14370 N N . MET B 1 860 ? -25.531 -24.32 -4.429 1 97.62 860 MET B N 1
ATOM 14371 C CA . MET B 1 860 ? -24.636 -25.466 -4.559 1 97.62 860 MET B CA 1
ATOM 14372 C C . MET B 1 860 ? -24.982 -26.288 -5.797 1 97.62 860 MET B C 1
ATOM 14374 O O . MET B 1 860 ? -24.089 -26.73 -6.523 1 97.62 860 MET B O 1
ATOM 14378 N N . PHE B 1 861 ? -26.279 -26.456 -6.025 1 96.71 861 PHE B N 1
ATOM 14379 C CA . PHE B 1 861 ? -26.715 -27.155 -7.228 1 96.71 861 PHE B CA 1
ATOM 14380 C C . PHE B 1 861 ? -26.235 -26.43 -8.48 1 96.71 861 PHE B C 1
ATOM 14382 O O . PHE B 1 861 ? -25.664 -27.048 -9.381 1 96.71 861 PHE B O 1
ATOM 14389 N N . ARG B 1 862 ? -26.418 -25.173 -8.523 1 97.3 862 ARG B N 1
ATOM 14390 C CA . ARG B 1 862 ? -26.034 -24.362 -9.674 1 97.3 862 ARG B CA 1
ATOM 14391 C C . ARG B 1 862 ? -24.524 -24.397 -9.889 1 97.3 862 ARG B C 1
ATOM 14393 O O . ARG B 1 862 ? -24.054 -24.397 -11.028 1 97.3 862 ARG B O 1
ATOM 14400 N N . THR B 1 863 ? -23.79 -24.344 -8.806 1 97.99 863 THR B N 1
ATOM 14401 C CA . THR B 1 863 ? -22.335 -24.367 -8.9 1 97.99 863 THR B CA 1
ATOM 14402 C C . THR B 1 863 ? -21.857 -25.642 -9.589 1 97.99 863 THR B C 1
ATOM 14404 O O . THR B 1 863 ? -21.025 -25.589 -10.496 1 97.99 863 THR B O 1
ATOM 14407 N N . ARG B 1 864 ? -22.389 -26.715 -9.189 1 97.32 864 ARG B N 1
ATOM 14408 C CA . ARG B 1 864 ? -22.038 -27.99 -9.807 1 97.32 864 ARG B CA 1
ATOM 14409 C C . ARG B 1 864 ? -22.402 -27.999 -11.288 1 97.32 864 ARG B C 1
ATOM 14411 O O . ARG B 1 864 ? -21.618 -28.455 -12.122 1 97.32 864 ARG B O 1
ATOM 14418 N N . LYS B 1 865 ? -23.585 -27.506 -11.595 1 97.27 865 LYS B N 1
ATOM 14419 C CA . LYS B 1 865 ? -24.038 -27.467 -12.983 1 97.27 865 LYS B CA 1
ATOM 14420 C C . LYS B 1 865 ? -23.15 -26.556 -13.825 1 97.27 865 LYS B C 1
ATOM 14422 O O . LYS B 1 865 ? -22.88 -26.849 -14.992 1 97.27 865 LYS B O 1
ATOM 14427 N N . THR B 1 866 ? -22.756 -25.476 -13.249 1 98.13 866 THR B N 1
ATOM 14428 C CA . THR B 1 866 ? -21.875 -24.549 -13.952 1 98.13 866 THR B CA 1
ATOM 14429 C C . THR B 1 866 ? -20.531 -25.205 -14.254 1 98.13 866 THR B C 1
ATOM 14431 O O . THR B 1 866 ? -20.004 -25.072 -15.36 1 98.13 866 THR B O 1
ATOM 14434 N N . TYR B 1 867 ? -19.948 -25.922 -13.263 1 97.65 867 TYR B N 1
ATOM 14435 C CA . TYR B 1 867 ? -18.675 -26.603 -13.474 1 97.65 867 TYR B CA 1
ATOM 14436 C C . TYR B 1 867 ? -18.789 -27.639 -14.585 1 97.65 867 TYR B C 1
ATOM 14438 O O . TYR B 1 867 ? -17.895 -27.757 -15.427 1 97.65 867 TYR B O 1
ATOM 14446 N N . HIS B 1 868 ? -19.897 -28.277 -14.57 1 97.72 868 HIS B N 1
ATOM 14447 C CA . HIS B 1 868 ? -20.144 -29.267 -15.612 1 97.72 868 HIS B CA 1
ATOM 14448 C C . HIS B 1 868 ? -20.245 -28.609 -16.984 1 97.72 868 HIS B C 1
ATOM 14450 O O . HIS B 1 868 ? -19.685 -29.112 -17.961 1 97.72 868 HIS B O 1
ATOM 14456 N N . HIS B 1 869 ? -20.921 -27.554 -17.012 1 97.73 869 HIS B N 1
ATOM 14457 C CA . HIS B 1 869 ? -21.113 -26.833 -18.266 1 97.73 869 HIS B CA 1
ATOM 14458 C C . HIS B 1 869 ? -19.779 -26.393 -18.858 1 97.73 869 HIS B C 1
ATOM 14460 O O . HIS B 1 869 ? -19.514 -26.622 -20.04 1 97.73 869 HIS B O 1
ATOM 14466 N N . TYR B 1 870 ? -18.923 -25.799 -18.099 1 97.28 870 TYR B N 1
ATOM 14467 C CA . TYR B 1 870 ? -17.661 -25.281 -18.614 1 97.28 870 TYR B CA 1
ATOM 14468 C C . TYR B 1 870 ? -16.701 -26.417 -18.947 1 97.28 870 TYR B C 1
ATOM 14470 O O . TYR B 1 870 ? -15.909 -26.314 -19.887 1 97.28 870 TYR B O 1
ATOM 14478 N N . ARG B 1 871 ? -16.725 -27.496 -18.171 1 97.71 871 ARG B N 1
ATOM 14479 C CA . ARG B 1 871 ? -15.937 -28.668 -18.536 1 97.71 871 ARG B CA 1
ATOM 14480 C C . ARG B 1 871 ? -16.289 -29.15 -19.94 1 97.71 871 ARG B C 1
ATOM 14482 O O . ARG B 1 871 ? -15.401 -29.402 -20.757 1 97.71 871 ARG B O 1
ATOM 14489 N N . GLN B 1 872 ? -17.59 -29.176 -20.19 1 97.73 872 GLN B N 1
ATOM 14490 C CA . GLN B 1 872 ? -18.06 -29.652 -21.486 1 97.73 872 GLN B CA 1
ATOM 14491 C C . GLN B 1 872 ? -17.712 -28.663 -22.595 1 97.73 872 GLN B C 1
ATOM 14493 O O . GLN B 1 872 ? -17.341 -29.065 -23.699 1 97.73 872 GLN B O 1
ATOM 14498 N N . MET B 1 873 ? -17.863 -27.475 -22.271 1 97.04 873 MET B N 1
ATOM 14499 C CA . MET B 1 873 ? -17.535 -26.441 -23.248 1 97.04 873 MET B CA 1
ATOM 14500 C C . MET B 1 873 ? -16.076 -26.543 -23.68 1 97.04 873 MET B C 1
ATOM 14502 O O . MET B 1 873 ? -15.775 -26.506 -24.874 1 97.04 873 MET B O 1
ATOM 14506 N N . TRP B 1 874 ? -15.146 -26.685 -22.816 1 97.75 874 TRP B N 1
ATOM 14507 C CA . TRP B 1 874 ? -13.72 -26.747 -23.122 1 97.75 874 TRP B CA 1
ATOM 14508 C C . TRP B 1 874 ? -13.368 -28.062 -23.809 1 97.75 874 TRP B C 1
ATOM 14510 O O . TRP B 1 874 ? -12.483 -28.104 -24.667 1 97.75 874 TRP B O 1
ATOM 14520 N N . ARG B 1 875 ? -14.077 -29.117 -23.451 1 97.56 875 ARG B N 1
ATOM 14521 C CA . ARG B 1 875 ? -13.874 -30.385 -24.144 1 97.56 875 ARG B CA 1
ATOM 14522 C C . ARG B 1 875 ? -14.268 -30.276 -25.613 1 97.56 875 ARG B C 1
ATOM 14524 O O . ARG B 1 875 ? -13.564 -30.783 -26.489 1 97.56 875 ARG B O 1
ATOM 14531 N N . LYS B 1 876 ? -15.348 -29.615 -25.797 1 97.43 876 LYS B N 1
ATOM 14532 C CA . LYS B 1 876 ? -15.799 -29.405 -27.169 1 97.43 876 LYS B CA 1
ATOM 14533 C C . LYS B 1 876 ? -14.802 -28.554 -27.951 1 97.43 876 LYS B C 1
ATOM 14535 O O . LYS B 1 876 ? -14.533 -28.824 -29.124 1 97.43 876 LYS B O 1
ATOM 14540 N N . ARG B 1 877 ? -14.276 -27.593 -27.356 1 96.59 877 ARG B N 1
ATOM 14541 C CA . ARG B 1 877 ? -13.272 -26.744 -27.988 1 96.59 877 ARG B CA 1
ATOM 14542 C C . ARG B 1 877 ? -12.012 -27.538 -28.315 1 96.59 877 ARG B C 1
ATOM 14544 O O . ARG B 1 877 ? -11.395 -27.329 -29.362 1 96.59 877 ARG B O 1
ATOM 14551 N N . ALA B 1 878 ? -11.624 -28.371 -27.376 1 97.3 878 ALA B N 1
ATOM 14552 C CA . ALA B 1 878 ? -10.444 -29.203 -27.594 1 97.3 878 ALA B CA 1
ATOM 14553 C C . ALA B 1 878 ? -10.607 -30.071 -28.838 1 97.3 878 ALA B C 1
ATOM 14555 O O . ALA B 1 878 ? -9.693 -30.167 -29.66 1 97.3 878 ALA B O 1
ATOM 14556 N N . VAL B 1 879 ? -11.749 -30.62 -28.974 1 96.81 879 VAL B N 1
ATOM 14557 C CA . VAL B 1 879 ? -12.039 -31.471 -30.123 1 96.81 879 VAL B CA 1
ATOM 14558 C C . VAL B 1 879 ? -12.039 -30.632 -31.4 1 96.81 879 VAL B C 1
ATOM 14560 O O . VAL B 1 879 ? -11.469 -31.038 -32.416 1 96.81 879 VAL B O 1
ATOM 14563 N N . GLY B 1 880 ? -12.636 -29.48 -31.283 1 96.01 880 GLY B N 1
ATOM 14564 C CA . GLY B 1 880 ? -12.661 -28.585 -32.429 1 96.01 880 GLY B CA 1
ATOM 14565 C C . GLY B 1 880 ? -11.277 -28.169 -32.891 1 96.01 880 GLY B C 1
ATOM 14566 O O . GLY B 1 880 ? -10.99 -28.174 -34.09 1 96.01 880 GLY B O 1
ATOM 14567 N N . HIS B 1 881 ? -10.429 -27.787 -32.035 1 95.87 881 HIS B N 1
ATOM 14568 C CA . HIS B 1 881 ? -9.068 -27.377 -32.363 1 95.87 881 HIS B CA 1
ATOM 14569 C C . HIS B 1 881 ? -8.263 -28.542 -32.928 1 95.87 881 HIS B C 1
ATOM 14571 O O . HIS B 1 881 ? -7.456 -28.358 -33.843 1 95.87 881 HIS B O 1
ATOM 14577 N N . ALA B 1 882 ? -8.451 -29.69 -32.351 1 94.6 882 ALA B N 1
ATOM 14578 C CA . ALA B 1 882 ? -7.731 -30.874 -32.812 1 94.6 882 ALA B CA 1
ATOM 14579 C C . ALA B 1 882 ? -8.073 -31.193 -34.265 1 94.6 882 ALA B C 1
ATOM 14581 O O . ALA B 1 882 ? -7.191 -31.537 -35.056 1 94.6 882 ALA B O 1
ATOM 14582 N N . ILE B 1 883 ? -9.257 -30.996 -34.633 1 95.6 883 ILE B N 1
ATOM 14583 C CA . ILE B 1 883 ? -9.728 -31.283 -35.983 1 95.6 883 ILE B CA 1
ATOM 14584 C C . ILE B 1 883 ? -9.104 -30.297 -36.968 1 95.6 883 ILE B C 1
ATOM 14586 O O . ILE B 1 883 ? -8.774 -30.663 -38.098 1 95.6 883 ILE B O 1
ATOM 14590 N N . HIS B 1 884 ? -8.852 -29.107 -36.523 1 94.2 884 HIS B N 1
ATOM 14591 C CA . HIS B 1 884 ? -8.307 -28.076 -37.399 1 94.2 884 HIS B CA 1
ATOM 14592 C C . HIS B 1 884 ? -6.783 -28.059 -37.35 1 94.2 884 HIS B C 1
ATOM 14594 O O . HIS B 1 884 ? -6.153 -27.106 -37.815 1 94.2 884 HIS B O 1
ATOM 14600 N N . GLY B 1 885 ? -6.196 -28.963 -36.674 1 90.59 885 GLY B N 1
ATOM 14601 C CA . GLY B 1 885 ? -4.75 -29.12 -36.671 1 90.59 885 GLY B CA 1
ATOM 14602 C C . GLY B 1 885 ? -4.048 -28.167 -35.723 1 90.59 885 GLY B C 1
ATOM 14603 O O . GLY B 1 885 ? -2.857 -27.89 -35.881 1 90.59 885 GLY B O 1
ATOM 14604 N N . LYS B 1 886 ? -4.775 -27.601 -34.839 1 93.07 886 LYS B N 1
ATOM 14605 C CA . LYS B 1 886 ? -4.187 -26.698 -33.853 1 93.07 886 LYS B CA 1
ATOM 14606 C C . LYS B 1 886 ? -3.857 -27.437 -32.559 1 93.07 886 LYS B C 1
ATOM 14608 O O . LYS B 1 886 ? -4.522 -27.239 -31.539 1 93.07 886 LYS B O 1
ATOM 14613 N N . GLY B 1 887 ? -2.77 -28.194 -32.61 1 92.3 887 GLY B N 1
ATOM 14614 C CA . GLY B 1 887 ? -2.403 -29.081 -31.517 1 92.3 887 GLY B CA 1
ATOM 14615 C C . GLY B 1 887 ? -2.176 -28.35 -30.207 1 92.3 887 GLY B C 1
ATOM 14616 O O . GLY B 1 887 ? -2.579 -28.829 -29.145 1 92.3 887 GLY B O 1
ATOM 14617 N N . GLY B 1 888 ? -1.549 -27.166 -30.284 1 93.36 888 GLY B N 1
ATOM 14618 C CA . GLY B 1 888 ? -1.271 -26.404 -29.077 1 93.36 888 GLY B CA 1
ATOM 14619 C C . GLY B 1 888 ? -2.522 -25.867 -28.409 1 93.36 888 GLY B C 1
ATOM 14620 O O . GLY B 1 888 ? -2.672 -25.967 -27.189 1 93.36 888 GLY B O 1
ATOM 14621 N N . ALA B 1 889 ? -3.426 -25.359 -29.172 1 95.08 889 ALA B N 1
ATOM 14622 C CA . ALA B 1 889 ? -4.688 -24.84 -28.65 1 95.08 889 ALA B CA 1
ATOM 14623 C C . ALA B 1 889 ? -5.545 -25.962 -28.07 1 95.08 889 ALA B C 1
ATOM 14625 O O . ALA B 1 889 ? -6.232 -25.77 -27.065 1 95.08 889 ALA B O 1
ATOM 14626 N N . ALA B 1 890 ? -5.515 -27.099 -28.726 1 97.08 890 ALA B N 1
ATOM 14627 C CA . ALA B 1 890 ? -6.264 -28.254 -28.238 1 97.08 890 ALA B CA 1
ATOM 14628 C C . ALA B 1 890 ? -5.745 -28.708 -26.877 1 97.08 890 ALA B C 1
ATOM 14630 O O . ALA B 1 890 ? -6.531 -29.02 -25.978 1 97.08 890 ALA B O 1
ATOM 14631 N N . ALA B 1 891 ? -4.428 -28.773 -26.796 1 96.66 891 ALA B N 1
ATOM 14632 C CA . ALA B 1 891 ? -3.823 -29.168 -25.527 1 96.66 891 ALA B CA 1
ATOM 14633 C C . ALA B 1 891 ? -4.206 -28.198 -24.412 1 96.66 891 ALA B C 1
ATOM 14635 O O . ALA B 1 891 ? -4.508 -28.618 -23.293 1 96.66 891 ALA B O 1
ATOM 14636 N N . TYR B 1 892 ? -4.193 -26.979 -24.742 1 95.65 892 TYR B N 1
ATOM 14637 C CA . TYR B 1 892 ? -4.586 -25.974 -23.76 1 95.65 892 TYR B CA 1
ATOM 14638 C C . TYR B 1 892 ? -6.037 -26.167 -23.334 1 95.65 892 TYR B C 1
ATOM 14640 O O . TYR B 1 892 ? -6.356 -26.09 -22.145 1 95.65 892 TYR B O 1
ATOM 14648 N N . ALA B 1 893 ? -6.887 -26.351 -24.257 1 97.44 893 ALA B N 1
ATOM 14649 C CA . ALA B 1 893 ? -8.307 -26.54 -23.968 1 97.44 893 ALA B CA 1
ATOM 14650 C C . ALA B 1 893 ? -8.529 -27.763 -23.084 1 97.44 893 ALA B C 1
ATOM 14652 O O . ALA B 1 893 ? -9.385 -27.749 -22.196 1 97.44 893 ALA B O 1
ATOM 14653 N N . ARG B 1 894 ? -7.814 -28.83 -23.348 1 97.41 894 ARG B N 1
ATOM 14654 C CA . ARG B 1 894 ? -7.923 -30.027 -22.52 1 97.41 894 ARG B CA 1
ATOM 14655 C C . ARG B 1 894 ? -7.475 -29.745 -21.089 1 97.41 894 ARG B C 1
ATOM 14657 O O . ARG B 1 894 ? -8.06 -30.264 -20.136 1 97.41 894 ARG B O 1
ATOM 14664 N N . ARG B 1 895 ? -6.404 -28.992 -20.986 1 95.4 895 ARG B N 1
ATOM 14665 C CA . ARG B 1 895 ? -5.941 -28.616 -19.654 1 95.4 895 ARG B CA 1
ATOM 14666 C C . ARG B 1 895 ? -6.999 -27.802 -18.917 1 95.4 895 ARG B C 1
ATOM 14668 O O . ARG B 1 895 ? -7.225 -28.005 -17.722 1 95.4 895 ARG B O 1
ATOM 14675 N N . GLN B 1 896 ? -7.672 -26.88 -19.595 1 95.59 896 GLN B N 1
ATOM 14676 C CA . GLN B 1 896 ? -8.747 -26.101 -18.991 1 95.59 896 GLN B CA 1
ATOM 14677 C C . GLN B 1 896 ? -9.896 -27.001 -18.546 1 95.59 896 GLN B C 1
ATOM 14679 O O . GLN B 1 896 ? -10.437 -26.831 -17.452 1 95.59 896 GLN B O 1
ATOM 14684 N N . ALA B 1 897 ? -10.237 -27.906 -19.394 1 97.31 897 ALA B N 1
ATOM 14685 C CA . ALA B 1 897 ? -11.291 -28.854 -19.041 1 97.31 897 ALA B CA 1
ATOM 14686 C C . ALA B 1 897 ? -10.934 -29.625 -17.775 1 97.31 897 ALA B C 1
ATOM 14688 O O . ALA B 1 897 ? -11.798 -29.885 -16.934 1 97.31 897 ALA B O 1
ATOM 14689 N N . ALA B 1 898 ? -9.686 -29.997 -17.724 1 95.52 898 ALA B N 1
ATOM 14690 C CA . ALA B 1 898 ? -9.22 -30.744 -16.558 1 95.52 898 ALA B CA 1
ATOM 14691 C C . ALA B 1 898 ? -9.342 -29.909 -15.287 1 95.52 898 ALA B C 1
ATOM 14693 O O . ALA B 1 898 ? -9.615 -30.444 -14.209 1 95.52 898 ALA B O 1
ATOM 14694 N N . GLN B 1 899 ? -9.072 -28.679 -15.362 1 93.65 899 GLN B N 1
ATOM 14695 C CA . GLN B 1 899 ? -9.213 -27.797 -14.209 1 93.65 899 GLN B CA 1
ATOM 14696 C C . GLN B 1 899 ? -10.661 -27.747 -13.728 1 93.65 899 GLN B C 1
ATOM 14698 O O . GLN B 1 899 ? -10.922 -27.781 -12.524 1 93.65 899 GLN B O 1
ATOM 14703 N N . TRP B 1 900 ? -11.581 -27.627 -14.619 1 96.06 900 TRP B N 1
ATOM 14704 C CA . TRP B 1 900 ? -12.996 -27.612 -14.263 1 96.06 900 TRP B CA 1
ATOM 14705 C C . TRP B 1 900 ? -13.431 -28.962 -13.703 1 96.06 900 TRP B C 1
ATOM 14707 O O . TRP B 1 900 ? -14.303 -29.029 -12.833 1 96.06 900 TRP B O 1
ATOM 14717 N N . GLU B 1 901 ? -12.794 -29.985 -14.216 1 95.7 901 GLU B N 1
ATOM 14718 C CA . GLU B 1 901 ? -13.072 -31.315 -13.682 1 95.7 901 GLU B CA 1
ATOM 14719 C C . GLU B 1 901 ? -12.648 -31.421 -12.219 1 95.7 901 GLU B C 1
ATOM 14721 O O . GLU B 1 901 ? -13.353 -32.022 -11.406 1 95.7 901 GLU B O 1
ATOM 14726 N N . ARG B 1 902 ? -11.52 -30.915 -11.966 1 93.23 902 ARG B N 1
ATOM 14727 C CA . ARG B 1 902 ? -11.048 -30.921 -10.585 1 93.23 902 ARG B CA 1
ATOM 14728 C C . ARG B 1 902 ? -12.018 -30.179 -9.671 1 93.23 902 ARG B C 1
ATOM 14730 O O . ARG B 1 902 ? -12.275 -30.614 -8.547 1 93.23 902 ARG B O 1
ATOM 14737 N N . ARG B 1 903 ? -12.597 -29.098 -10.134 1 94.17 903 ARG B N 1
ATOM 14738 C CA . ARG B 1 903 ? -13.565 -28.328 -9.36 1 94.17 903 ARG B CA 1
ATOM 14739 C C . ARG B 1 903 ? -14.861 -29.11 -9.173 1 94.17 903 ARG B C 1
ATOM 14741 O O . ARG B 1 903 ? -15.455 -29.088 -8.093 1 94.17 903 ARG B O 1
ATOM 14748 N N . LEU B 1 904 ? -15.263 -29.695 -10.231 1 96.12 904 LEU B N 1
ATOM 14749 C CA . LEU B 1 904 ? -16.468 -30.515 -10.184 1 96.12 904 LEU B CA 1
ATOM 14750 C C . LEU B 1 904 ? -16.313 -31.655 -9.183 1 96.12 904 LEU B C 1
ATOM 14752 O O . LEU B 1 904 ? -17.238 -31.95 -8.424 1 96.12 904 LEU B O 1
ATOM 14756 N N . ASP B 1 905 ? -15.165 -32.253 -9.182 1 95.03 905 ASP B N 1
ATOM 14757 C CA . ASP B 1 905 ? -14.887 -33.338 -8.245 1 95.03 905 ASP B CA 1
ATOM 14758 C C . ASP B 1 905 ? -14.939 -32.843 -6.802 1 95.03 905 ASP B C 1
ATOM 14760 O O . ASP B 1 905 ? -15.443 -33.539 -5.919 1 95.03 905 ASP B O 1
ATOM 14764 N N . ALA B 1 906 ? -14.412 -31.705 -6.589 1 93.81 906 ALA B N 1
ATOM 14765 C CA . ALA B 1 906 ? -14.476 -31.117 -5.254 1 93.81 906 ALA B CA 1
ATOM 14766 C C . ALA B 1 906 ? -15.922 -30.881 -4.827 1 93.81 906 ALA B C 1
ATOM 14768 O O . ALA B 1 906 ? -16.283 -31.128 -3.674 1 93.81 906 ALA B O 1
ATOM 14769 N N . ALA B 1 907 ? -16.746 -30.361 -5.746 1 96.03 907 ALA B N 1
ATOM 14770 C CA . ALA B 1 907 ? -18.158 -30.129 -5.452 1 96.03 907 ALA B CA 1
ATOM 14771 C C . ALA B 1 907 ? -18.869 -31.436 -5.113 1 96.03 907 ALA B C 1
ATOM 14773 O O . ALA B 1 907 ? -19.659 -31.493 -4.168 1 96.03 907 ALA B O 1
ATOM 14774 N N . HIS B 1 908 ? -18.574 -32.499 -5.827 1 95.61 908 HIS B N 1
ATOM 14775 C CA . HIS B 1 908 ? -19.186 -33.801 -5.585 1 95.61 908 HIS B CA 1
ATOM 14776 C C . HIS B 1 908 ? -18.79 -34.351 -4.219 1 95.61 908 HIS B C 1
ATOM 14778 O O . HIS B 1 908 ? -19.603 -34.984 -3.541 1 95.61 908 HIS B O 1
ATOM 14784 N N . ARG B 1 909 ? -17.649 -34.062 -3.85 1 94.29 909 ARG B N 1
ATOM 14785 C CA . ARG B 1 909 ? -17.127 -34.6 -2.597 1 94.29 909 ARG B CA 1
ATOM 14786 C C . ARG B 1 909 ? -17.709 -33.858 -1.399 1 94.29 909 ARG B C 1
ATOM 14788 O O . ARG B 1 909 ? -17.931 -34.453 -0.342 1 94.29 909 ARG B O 1
ATOM 14795 N N . HIS B 1 910 ? -17.912 -32.574 -1.571 1 94.72 910 HIS B N 1
ATOM 14796 C CA . HIS B 1 910 ? -18.176 -31.789 -0.371 1 94.72 910 HIS B CA 1
ATOM 14797 C C . HIS B 1 910 ? -19.646 -31.395 -0.282 1 94.72 910 HIS B C 1
ATOM 14799 O O . HIS B 1 910 ? -20.156 -31.123 0.808 1 94.72 910 HIS B O 1
ATOM 14805 N N . PHE B 1 911 ? -20.384 -31.269 -1.395 1 95.78 911 PHE B N 1
ATOM 14806 C CA . PHE B 1 911 ? -21.783 -30.859 -1.36 1 95.78 911 PHE B CA 1
ATOM 14807 C C . PHE B 1 911 ? -22.668 -31.997 -0.866 1 95.78 911 PHE B C 1
ATOM 14809 O O . PHE B 1 911 ? -22.459 -33.156 -1.232 1 95.78 911 PHE B O 1
ATOM 14816 N N . PRO B 1 912 ? -23.592 -31.678 -0.03 1 92.69 912 PRO B N 1
ATOM 14817 C CA . PRO B 1 912 ? -24.481 -32.725 0.478 1 92.69 912 PRO B CA 1
ATOM 14818 C C . PRO B 1 912 ? -25.464 -33.228 -0.577 1 92.69 912 PRO B C 1
ATOM 14820 O O . PRO B 1 912 ? -25.817 -32.488 -1.5 1 92.69 912 PRO B O 1
ATOM 14823 N N . ALA B 1 913 ? -26.099 -34.266 -0.39 1 89.17 913 ALA B N 1
ATOM 14824 C CA . ALA B 1 913 ? -26.999 -34.925 -1.332 1 89.17 913 ALA B CA 1
ATOM 14825 C C . ALA B 1 913 ? -28.34 -34.202 -1.407 1 89.17 913 ALA B C 1
ATOM 14827 O O . ALA B 1 913 ? -29.055 -34.309 -2.406 1 89.17 913 ALA B O 1
ATOM 14828 N N . ILE B 1 914 ? -28.596 -33.467 -0.461 1 88.01 914 ILE B N 1
ATOM 14829 C CA . ILE B 1 914 ? -29.894 -32.808 -0.355 1 88.01 914 ILE B CA 1
ATOM 14830 C C . ILE B 1 914 ? -30.055 -31.801 -1.492 1 88.01 914 ILE B C 1
ATOM 14832 O O . ILE B 1 914 ? -31.174 -31.399 -1.819 1 88.01 914 ILE B O 1
ATOM 14836 N N . ILE B 1 915 ? -29.006 -31.395 -2.109 1 89.75 915 ILE B N 1
ATOM 14837 C CA . ILE B 1 915 ? -29.081 -30.367 -3.142 1 89.75 915 ILE B CA 1
ATOM 14838 C C . ILE B 1 915 ? -29.768 -30.932 -4.383 1 89.75 915 ILE B C 1
ATOM 14840 O O . ILE B 1 915 ? -30.228 -30.177 -5.243 1 89.75 915 ILE B O 1
ATOM 14844 N N . ASP B 1 916 ? -29.798 -32.207 -4.454 1 85.5 916 ASP B N 1
ATOM 14845 C CA . ASP B 1 916 ? -30.399 -32.85 -5.619 1 85.5 916 ASP B CA 1
ATOM 14846 C C . ASP B 1 916 ? -31.916 -32.947 -5.471 1 85.5 916 ASP B C 1
ATOM 14848 O O . ASP B 1 916 ? -32.622 -33.238 -6.438 1 85.5 916 ASP B O 1
ATOM 14852 N N . VAL B 1 917 ? -32.29 -32.72 -4.203 1 77.73 917 VAL B N 1
ATOM 14853 C CA . VAL B 1 917 ? -33.732 -32.737 -3.981 1 77.73 917 VAL B CA 1
ATOM 14854 C C . VAL B 1 917 ? -34.352 -31.449 -4.517 1 77.73 917 VAL B C 1
ATOM 14856 O O . VAL B 1 917 ? -33.798 -30.362 -4.333 1 77.73 917 VAL B O 1
ATOM 14859 N N . VAL B 1 918 ? -35.388 -31.706 -5.308 1 64.9 918 VAL B N 1
ATOM 14860 C CA . VAL B 1 918 ? -36.02 -30.598 -6.016 1 64.9 918 VAL B CA 1
ATOM 14861 C C . VAL B 1 918 ? -36.567 -29.587 -5.01 1 64.9 918 VAL B C 1
ATOM 14863 O O . VAL B 1 918 ? -37.276 -29.958 -4.071 1 64.9 918 VAL B O 1
ATOM 14866 N N . SER B 1 919 ? -35.982 -28.456 -5.025 1 65.81 919 SER B N 1
ATOM 14867 C CA . SER B 1 919 ? -36.477 -27.325 -4.247 1 65.81 919 SER B CA 1
ATOM 14868 C C . SER B 1 919 ? -37.966 -27.098 -4.489 1 65.81 919 SER B C 1
ATOM 14870 O O . SER B 1 919 ? -38.504 -27.514 -5.517 1 65.81 919 SER B O 1
ATOM 14872 N N . PRO B 1 920 ? -38.687 -26.658 -3.492 1 63.92 920 PRO B N 1
ATOM 14873 C CA . PRO B 1 920 ? -40.126 -26.45 -3.674 1 63.92 920 PRO B CA 1
ATOM 14874 C C . PRO B 1 920 ? -40.457 -25.718 -4.972 1 63.92 920 PRO B C 1
ATOM 14876 O O . PRO B 1 920 ? -39.759 -24.773 -5.347 1 63.92 920 PRO B O 1
ATOM 14879 N N . LEU B 1 921 ? -41.129 -26.5 -6.051 1 54.11 921 LEU B N 1
ATOM 14880 C CA . LEU B 1 921 ? -41.625 -25.899 -7.284 1 54.11 921 LEU B CA 1
ATOM 14881 C C . LEU B 1 921 ? -42.921 -25.136 -7.034 1 54.11 921 LEU B C 1
ATOM 14883 O O . LEU B 1 921 ? -43.773 -25.586 -6.264 1 54.11 921 LEU B O 1
#

Radius of gyration: 41.47 Å; Cα contacts (8 Å, |Δi|>4): 2808; chains: 2; bounding box: 108×123×112 Å

InterPro domains:
  IPR040521 Kyakuja-Dileera-Zisupton transposase [PF18758] (251-477)
  IPR041457 CxC2-like cysteine cluster, KDZ transposase-associated [PF18803] (75-179)

Foldseek 3Di:
DVVLWAADPDLQAFPPPRDGLVPDDPPQSGWKFWPVDVVRHIGGLVVCCVVCLLPQPTWMWTQDPVVGTTDTDGNVNSPHAQEFDPSRDHAPPFPDWFAWAWEAEQLAIDTHGYTAHDPPPGDQPQVSQVVSQWHFLDRNDGRYTYGVVNLVVVLVCCQPVVDFLVNSNLVRLCSVPVVCSVVDDDCSNSSLSRNLVVLLVVLCLLLVHDQDQDDPAQSSADDALLAAFPPFFDDDPLVVFDPLQLLLNAWEKEKAKDQLQAAAADPFDPPQAASCQRRFLAHNPVLLVVLVVQFPQDDPDDQPKFCPVRQAWQPDQHQFRTKMFMATLLLATARNQIYTHRTGDGCSRVLRNVQLRCVSVQPRAEYEYEYLRQLRSVPCSCVCFVPGVQVCQVVGDRGDGSDHHQYQYAYAQLNLLSIDPLRNQLRPCLLARSSFPRRSCSVLVVCLSCSSNSVNLRHPHPNSSVSSVRSNSRVVSVVSLVCVLVVLLVLLVVLVVVLVVLVVVLVVLCVLDDVVVVVVLVVVSVVLNVQSRDSVSSVPRDRLQDFPPVLQLALVVLLVQQCVVCVVVPNPLLNLLLVLVVLQVVLVVLVVVLVVLVVVPDPDPVSVVVSVVSVVVSLVSLQVSVVSCVPRPVVLLVVLVVVVVVVPDDPPDDQAAPVLCVLLVNDDPPPCPPPPPSRHRDALLRGHLSSCPDPSNVSRLVSLLSSLVSQLVVLVVQLQSLLQVLLSLVLVVVSPVPDDPVVVSVVVNVVSVVSNVVSLSSNSNSVSSSVSSPDDQPNLASHNDDPVLSHHQNPDVVPPPVCRVVDDNRSPQDDLSCLVVDPDDSVSVSSVSSSSSVSSSSVSNSSSSVSSSLSSLSSLSSSLSNLVSLLVVLQVVLVVCVVVVNNVSSVSSNVSSVVSVVVNVSSVVSPDPCSVPDRND/DVVLWAADPDLQAAPPPRDGLVPDDPPQSGWKFWPVDVVRGIGGLVVCCVVCLLPQPTWMWTQDPVVGTTDTDGNVNSPHAQEFDPSRDHAPPFPDWFAWAWEAEQLAIDTHGYTAHDPPPGDQPQVSQVVSQWHFLDRNDGRYTYGVVNLVVVLVCCQPVVDFLVNSNLVRLCSVPVVCSVVDDDCSNSSLSRNLVVLLVVLCLLLVHDQDQDDPAQSSADDALLAAFPPFFDDDPLVVFDPLQLLLNAWEKEKAKDQLQAAAADPFDPPQAASCQRRFLAHNPVLLVVLVVQFDQDDPDDQPKFPPVRQAWQPDQHQFRTKMFMATLLLATARNQIYTHRTGDGCSRVLRNVQLRCVSVQPRAEYEYEYLRQLRSVPCSCVCFVPGVQVCQVVGDRGDGSDHHQYQYAYAQLNLLSIDPLRNQLRPCLLARSSFPRRSCSVLVVCLSCSSNSVNLRHPHPNSSVSSVRSNSRVVSVVSLVCVLVVLLVLLVVLVVVLVVLVVVLVVLCVLDDVVVVVVLVVVSVVLNVQSRDSVRSVPRDRLQDFPPVLQCALVVLLVQQCVVCVVVPNPLLNLLLVLVVLQVVLVVLVVVLVVLVVPPDPDPVSVVVSVVSVVVSLVSLQVSVVSCVPRPVVLLVVLVVVVVVVPDDPPDDQAAPVLCVLLVNDDPPPCPPPPPSRHRDALLRGHLSSCPDPSNVSRLVSLLSSLVSQLVVLVVQLQSLLQVLLSLVVVVVSPVPDDPVVVSVVVNVVSVVSNVVSLSSNSNSVSSSVSSPDDQPNLASHNDDPVLSHHQNSDVVVPPVCRVVDDNRSPQDDLSCLVVDPDDSVSVSSVSSSSSVSSSSVSNSSSSVSSSLSSLSSLSSSLSNLVSLLVVLQVVLVVCVVVVNNVSSVSSNVSSVVSVVVNVSSVVSPDPCSVPDRND

Organism: Trametes versicolor (strain FP-101664) (NCBI:txid717944)

pLDDT: mean 81.33, std 16.76, range [30.8, 98.17]

Sequence (1842 aa):
MDALEAPPVQLIRCPSCAQKLCDKLPGYRTLFRCQDCPLGCLKCIDCVLSSHGERPFDRILMWDATKQFWQRITLPQMGYVFNLGHGGRQCMNTSSDPRDMVIIHEHGLMDLPVLFCQCGSARPPAAQLIASGLWPATWERPGTATTLNALEAYHNLSHVAQTSMYDFINHLKDMTDDTTPSDAQDRYREFKTTMRQYTYIQQCRRAGVRPARELPRRSLIVLCPACPQPGINMRERWKERDEVHSYLDALHYSIDGNFHLNMKKKDTDPDDFAYSMGAGYFVHERDFQHFLRKVPPPINESSTCNQFGAMANGKYTGKVTGVIGISCRHMFMLPGGVVDLHFAERYLYVDFCLVSALSHYRELGLLYGTYDIHCQYIKNLRTRLYEEFNKVAHELESIDSAELPIIRAAVGKYHLAMHTGDCRHKHSLHFMPGACMTDGETLERMWAILNALARRTKEMSAGHRHDVLNDTYADMNTRRLQGLVYELVDKHNTAEELFEEAQAYLSELEQSIAPEKVDRWRQEEAEWQRKVVDVRQHKGLDNPFEPPEETALTTQAIAEHLEQMHGAAGEREAVGMLGAMEEVLRLNSTRENLRHEIQTSSRTEKDRRKLTTQLEAFVKQAAGCQEMHARYLQPCISAAIQSISATGHPSTFPRRDPVDDVACGITAGTPVDSDDPATQFLLPSDYHSHIRGATSMTELVNFERELRRGQANEALDDLRLHLTTYLSLEDRKRQVSGVIRNTAWDRRLTKKTAAINAAKKEYRQVRQTLRILGMPEDDEHLQPLEDKDCKPFVIVVEEQQHSDSKRKPTWIWGNFAYIDQIEPGEIKNYLEDCARVHWFQQSARKQRWEEECYVRREEMFRTRKTYHHYRQMWRKRAVGHAIHGKGGAAAYARRQAAQWERRLDAAHRHFPAIIDVVSPLMDALEAPPVQLIRCPSCAQKLCDKLPGYRTLFRCQDCPLGCLKCIDCVLSSHGERPFDRILMWDATKQFWQRITLPQMGYVFNLGHGGRQCMNTSSDPRDMVIIHEHGLMDLPVLFCQCGSARPPAAQLIASGLWPATWERPGTATTLNALEAYHNLSHVAQTSMYDFINHLKDMTDDTTPSDAQDRYREFKTTMRQYTYIQQCRRAGVRPARELPRRSLIVLCPACPQPGINMRERWKERDEVHSYLDALHYSIDGNFHLNMKKKDTDPDDFAYSMGAGYFVHERDFQHFLRKVPPPINESSTCNQFGAMANGKYTGKVTGVIGISCRHMFMLPGGVVDLHFAERYLYVDFCLVSALSHYRELGLLYGTYDIHCQYIKNLRTRLYEEFNKVAHELESIDSAELPIIRAAVGKYHLAMHTGDCRHKHSLHFMPGACMTDGETLERMWAILNALARRTKEMSAGHRHDVLNDTYADMNTRRLQGLVYELVDKHNTAEELFEEAQAYLSELEQSIAPEKVDRWRQEEAEWQRKVVDVRQHKGLDNPFEPPEETALTTQAIAEHLEQMHGAAGEREAVGMLGAMEEVLRLNSTRENLRHEIQTSSRTEKDRRKLTTQLEAFVKQAAGCQEMHARYLQPCISAAIQSISATGHPSTFPRRDPVDDVACGITAGTPVDSDDPATQFLLPSDYHSHIRGATSMTELVNFERELRRGQANEALDDLRLHLTTYLSLEDRKRQVSGVIRNTAWDRRLTKKTAAINAAKKEYRQVRQTLRILGMPEDDEHLQPLEDKDCKPFVIVVEEQQHSDSKRKPTWIWGNFAYIDQIEPGEIKNYLEDCARVHWFQQSARKQRWEEECYVRREEMFRTRKTYHHYRQMWRKRAVGHAIHGKGGAAAYARRQAAQWERRLDAAHRHFPAIIDVVSPL

Solvent-accessible surface area (backbone atoms only — not comparable to full-atom values): 97958 Å² total; per-residue (Å²): 112,45,70,78,41,36,68,76,91,62,85,53,49,23,80,72,79,65,44,53,25,85,77,41,59,88,96,46,53,43,47,29,33,39,75,74,28,40,62,49,58,54,21,31,62,68,55,46,53,64,75,32,62,60,40,64,81,54,49,31,31,34,53,34,81,87,75,49,30,74,36,82,48,48,48,43,82,74,66,48,64,50,28,36,48,80,79,49,36,77,44,88,63,44,82,71,77,59,44,75,25,42,37,41,41,79,69,12,66,43,73,40,36,36,36,67,40,55,50,96,84,49,60,57,68,42,56,49,35,45,70,33,40,23,45,44,50,39,67,88,73,57,49,36,32,32,31,51,67,32,52,51,52,46,55,46,34,34,70,58,48,62,43,45,72,67,34,50,51,51,38,23,30,40,58,55,31,75,69,51,38,80,75,50,79,86,54,60,70,47,48,51,52,38,49,56,50,50,53,53,50,52,42,24,59,75,51,72,45,78,86,50,87,77,50,60,72,44,50,54,52,51,77,61,44,49,53,71,36,86,95,58,30,58,62,87,70,57,88,68,37,39,76,90,51,40,48,67,58,31,45,47,35,29,45,48,76,42,62,61,51,28,25,55,76,59,94,50,62,88,81,47,63,35,75,48,56,28,10,21,30,40,40,40,58,69,48,49,55,51,47,61,72,68,48,73,81,74,76,85,74,79,77,90,52,51,83,66,62,73,56,50,56,59,86,56,87,29,56,24,28,12,30,38,40,30,26,31,78,83,56,25,63,33,44,15,12,25,38,77,30,61,63,66,64,49,70,65,59,54,51,52,26,48,39,46,28,43,56,83,50,44,86,38,69,35,32,39,38,19,20,81,56,24,86,64,53,59,74,55,38,62,55,49,27,67,61,50,45,41,73,53,26,82,78,32,86,86,43,87,59,50,75,68,44,50,65,35,57,20,27,17,63,83,51,33,76,64,42,39,74,79,48,39,68,57,24,25,40,67,65,38,82,67,46,21,78,59,53,53,54,43,59,61,60,50,43,68,62,52,47,69,45,19,77,67,39,20,80,45,44,70,11,59,34,47,41,53,48,34,49,49,51,38,47,50,24,48,54,46,60,55,47,40,65,62,50,51,48,53,52,35,55,49,27,49,54,52,24,53,52,35,48,52,49,47,52,57,52,54,71,61,42,62,64,70,57,51,53,51,48,54,51,52,47,53,52,48,55,65,34,50,64,37,76,88,46,48,75,85,58,78,63,64,68,48,70,56,74,87,59,50,68,37,45,60,45,48,49,48,47,52,26,50,64,27,52,70,65,77,37,66,66,55,41,45,32,47,54,31,48,52,45,41,51,52,48,51,50,48,48,51,51,49,50,47,41,64,68,65,44,61,92,45,72,65,49,48,50,54,47,48,52,49,45,50,54,45,51,54,48,27,53,58,37,48,55,36,33,57,66,41,45,41,54,30,50,48,50,14,48,47,52,45,48,68,71,68,48,62,94,78,59,61,56,48,35,69,70,56,33,57,66,59,66,50,65,91,77,65,69,85,52,87,59,54,74,76,67,64,74,81,49,57,74,56,34,14,64,70,43,41,65,24,76,58,23,46,63,55,39,52,49,48,43,52,40,38,50,20,47,30,49,51,21,46,48,48,24,51,48,27,29,44,48,30,43,51,45,47,44,46,46,60,68,44,60,52,38,81,81,46,54,65,52,47,44,42,38,45,46,25,45,48,47,27,46,48,19,48,47,47,25,52,46,36,47,39,45,34,39,70,59,67,46,60,83,81,31,84,84,69,50,84,81,44,76,83,62,68,60,42,76,76,72,50,68,87,70,45,48,90,50,51,95,67,50,67,72,52,79,94,68,84,95,59,65,72,42,77,79,44,66,92,48,72,64,35,52,42,46,50,40,49,42,49,17,50,49,46,51,44,50,33,49,27,50,24,27,46,42,32,37,54,38,42,35,48,24,53,41,11,30,44,36,33,29,49,48,51,23,50,52,26,46,52,47,15,53,54,28,46,74,71,67,34,47,13,52,14,12,48,25,37,50,53,17,50,55,30,44,54,51,34,51,49,38,64,72,64,53,66,74,69,41,73,48,79,65,86,94,113,42,71,80,41,34,68,76,92,61,85,53,47,23,79,72,79,65,43,53,24,85,78,42,59,85,94,45,54,43,47,29,33,38,75,72,29,38,62,50,57,52,21,29,62,67,54,45,53,64,74,30,63,63,40,64,81,54,50,31,32,34,52,34,80,88,74,48,28,74,37,83,48,50,47,43,82,74,66,49,66,48,28,36,48,79,79,49,37,75,45,89,62,46,82,72,76,59,44,75,25,42,37,42,41,78,70,13,65,42,73,42,36,35,36,66,41,56,49,96,84,47,60,57,68,40,55,50,34,45,69,33,40,22,44,46,50,40,67,89,74,58,50,39,30,30,30,53,66,30,51,50,52,46,56,45,36,33,70,57,47,61,41,46,72,66,33,50,50,50,37,22,31,40,56,55,32,75,70,52,38,79,74,50,78,88,55,62,70,47,48,52,53,35,49,56,51,49,52,53,50,52,44,24,58,74,53,72,46,77,86,51,86,76,50,59,72,44,49,54,53,53,76,61,43,48,52,72,36,86,96,58,30,58,62,87,68,59,86,67,38,40,79,90,53,41,48,66,57,31,45,46,35,29,46,46,75,40,62,61,52,29,25,55,76,60,94,50,63,88,80,48,62,35,76,48,57,27,10,22,30,40,42,41,59,69,48,48,55,50,47,62,73,67,49,73,80,76,76,87,73,80,75,91,52,51,84,66,63,74,54,51,59,60,85,57,87,29,56,24,29,12,31,38,40,30,26,32,80,84,55,24,62,33,43,15,13,24,40,76,31,61,61,67,64,50,70,66,59,54,51,52,26,47,38,47,28,42,56,82,51,45,86,38,68,36,32,39,38,19,20,82,57,24,86,64,52,58,74,54,38,63,54,48,30,66,64,52,44,41,72,50,25,81,78,33,85,87,41,87,59,50,75,67,44,50,65,36,58,22,27,17,63,85,52,33,76,65,41,38,73,80,49,39,66,59,23,24,40,68,64,38,85,67,46,23,78,59,52,52,53,42,61,61,60,49,42,66,62,51,49,69,45,18,77,66,38,21,79,43,43,68,10,59,34,49,40,54,49,35,50,49,51,39,49,49,24,46,54,44,60,54,47,39,65,61,49,51,50,53,51,35,55,49,27,49,54,51,23,52,51,35,48,53,49,45,54,56,51,54,72,61,43,63,65,70,56,51,52,51,48,53,51,52,48,55,53,47,54,66,34,51,64,37,77,88,45,47,76,86,58,78,65,64,69,48,68,56,73,87,60,50,67,38,48,59,45,47,50,49,47,51,28,50,64,28,54,70,67,74,39,66,64,54,40,46,31,45,52,31,50,53,45,40,51,52,47,51,52,49,48,51,50,47,50,47,42,64,68,65,45,61,91,45,72,65,48,47,50,53,46,46,53,50,46,51,54,44,51,54,50,28,54,57,38,48,56,36,33,56,67,41,46,41,55,30,49,48,51,14,50,49,52,45,49,68,72,69,49,63,94,78,59,60,58,48,34,69,70,55,34,56,66,58,67,50,64,91,75,66,66,84,53,88,64,57,72,78,68,63,75,82,48,57,74,55,34,15,64,70,40,42,67,25,77,61,21,45,64,53,39,52,48,48,42,53,42,39,50,22,48,30,47,50,20,46,49,47,25,52,47,26,28,42,47,30,44,51,45,48,45,47,46,62,68,47,60,60,33,81,80,47,52,64,52,47,44,44,39,46,46,24,45,47,46,27,47,48,18,47,48,47,25,50,46,34,47,37,45,32,40,70,61,66,45,59,83,79,31,84,84,68,51,83,80,44,78,82,61,70,60,42,75,71,74,49,67,86,69,43,47,91,52,49,94,65,48,68,70,49,79,94,67,85,102,62,63,69,47,77,80,44,65,92,49,71,65,36,51,40,46,51,40,48,45,48,18,50,48,47,50,44,50,32,49,26,51,23,27,46,42,33,36,54,39,40,34,48,24,54,41,11,29,45,37,33,29,50,48,52,22,48,52,26,45,51,48,17,54,54,28,47,72,71,67,34,49,13,53,14,13,48,24,37,48,51,17,50,53,30,44,54,52,35,51,51,38,66,72,65,54,65,75,68,42,74,49,80,64,88,94